Protein 1WEQ (pdb70)

InterPro domains:
  IPR001841 Zinc finger, RING-type [PS50089] (160-208)
  IPR001965 Zinc finger, PHD-type [SM00249] (97-145)
  IPR001965 Zinc finger, PHD-type [SM00249] (252-301)
  IPR011011 Zinc finger, FYVE/PHD-type [SSF57903] (225-306)
  IPR013083 Zinc finger, RING/FYVE/PHD-type [G3DSA:3.30.40.10] (27-147)
  IPR013083 Zinc finger, RING/FYVE/PHD-type [G3DSA:3.30.40.10] (225-307)
  IPR034732 Extended PHD (ePHD) domain [PS51805] (30-145)
  IPR042013 PHF7/G2E3, ePHD domain [cd15669] (33-144)
  IPR051188 PHD-type Zinc Finger Domain-Containing Protein [PTHR12420] (28-289)
  IPR059102 PHF7/G2E3-like, PHD zinc finger domain [PF26054] (242-300)

GO terms:
  GO:0140851 histone H3K14 ubiquitin ligase activity (F, IMP)
  GO:0061630 ubiquitin protein ligase activity (F, EXP)
  GO:0090291 negative regulation of osteoclast proliferation (P, IMP)

Nearest PDB structures (foldseek):
  1weq-assembly1_A  TM=7.789E-01  e=1.726E-14  Mus musculus
  8jwj-assembly2_C  TM=7.517E-01  e=1.426E-09  Mus musculus
  8jwu-assembly2_B  TM=7.654E-01  e=4.695E-09  Mus musculus
  8jwj-assembly1_A  TM=7.354E-01  e=1.985E-09  Mus musculus
  8jwu-assembly3_C  TM=7.640E-01  e=2.015E-08  Mus musculus

Organism: Mus musculus (NCBI:txid10090)

Structure (mmCIF, N/CA/C/O backbone):
data_1WEQ
#
_entry.id   1WEQ
#
loop_
_entity.id
_entity.type
_entity.pdbx_description
1 polymer 'PHD finger protein 7'
2 non-polymer 'ZINC ION'
#
loop_
_atom_site.group_PDB
_atom_site.id
_atom_site.type_symbol
_atom_site.label_atom_id
_atom_site.label_alt_id
_atom_site.label_comp_id
_atom_site.label_asym_id
_atom_site.label_entity_id
_atom_site.label_seq_id
_atom_site.pdbx_PDB_ins_code
_atom_site.Cartn_x
_atom_site.Cartn_y
_atom_site.Cartn_z
_atom_site.occupancy
_atom_site.B_iso_or_equiv
_atom_site.auth_seq_id
_atom_site.auth_comp_id
_atom_site.auth_asym_id
_atom_site.auth_atom_id
_atom_site.pdbx_PDB_model_num
ATOM 1 N N . GLY A 1 1 ? -32.314 -28.722 7.242 1.00 0.00 1 GLY A N 1
ATOM 2 C CA . GLY A 1 1 ? -31.931 -27.767 6.218 1.00 0.00 1 GLY A CA 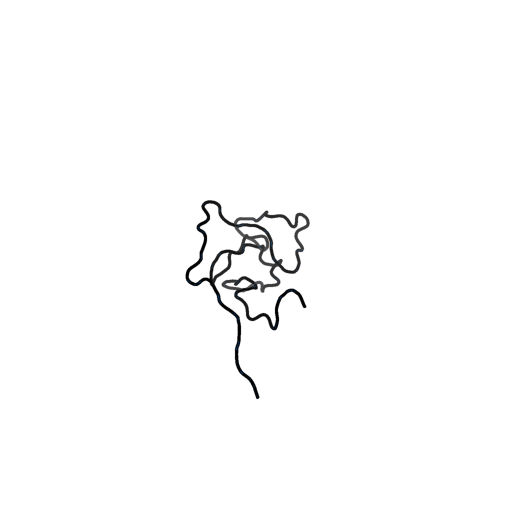1
ATOM 3 C C . GLY A 1 1 ? -32.510 -26.389 6.466 1.00 0.00 1 GLY A C 1
ATOM 4 O O . GLY A 1 1 ? -33.572 -26.254 7.074 1.00 0.00 1 GLY A O 1
ATOM 8 N N . SER A 1 2 ? -31.811 -25.361 5.994 1.00 0.00 2 SER A N 1
ATOM 9 C CA . SER A 1 2 ? -32.259 -23.985 6.173 1.00 0.00 2 SER A CA 1
ATOM 10 C C . SER A 1 2 ? -31.639 -23.071 5.120 1.00 0.00 2 SER A C 1
ATOM 11 O O . SER A 1 2 ? -30.667 -23.437 4.459 1.00 0.00 2 SER A O 1
ATOM 19 N N . SER A 1 3 ? -32.210 -21.880 4.970 1.00 0.00 3 SER A N 1
ATOM 20 C CA . SER A 1 3 ? -31.717 -20.914 3.995 1.00 0.00 3 SER A CA 1
ATOM 21 C C . SER A 1 3 ? -31.990 -19.486 4.460 1.00 0.00 3 SER A C 1
ATOM 22 O O . SER A 1 3 ? -32.956 -19.229 5.177 1.00 0.00 3 SER A O 1
ATOM 30 N N . GLY A 1 4 ? -31.130 -18.561 4.045 1.00 0.00 4 GLY A N 1
ATOM 31 C CA . GLY A 1 4 ? -31.295 -17.171 4.427 1.00 0.00 4 GLY A CA 1
ATOM 32 C C . GLY A 1 4 ? -29.976 -16.502 4.764 1.00 0.00 4 GLY A C 1
ATOM 33 O O . GLY A 1 4 ? -29.358 -16.812 5.783 1.00 0.00 4 GLY A O 1
ATOM 37 N N . SER A 1 5 ? -29.544 -15.584 3.906 1.00 0.00 5 SER A N 1
ATOM 38 C CA . SER A 1 5 ? -28.288 -14.874 4.115 1.00 0.00 5 SER A CA 1
ATOM 39 C C . SER A 1 5 ? -28.524 -13.370 4.217 1.00 0.00 5 SER A C 1
ATOM 40 O O . SER A 1 5 ? -29.513 -12.850 3.701 1.00 0.00 5 SER A O 1
ATOM 48 N N . SER A 1 6 ? -27.608 -12.677 4.886 1.00 0.00 6 SER A N 1
ATOM 49 C CA . SER A 1 6 ? -27.718 -11.233 5.059 1.00 0.00 6 SER A CA 1
ATOM 50 C C . SER A 1 6 ? -26.396 -10.545 4.733 1.00 0.00 6 SER A C 1
ATOM 51 O O . SER A 1 6 ? -25.449 -10.590 5.517 1.00 0.00 6 SER A O 1
ATOM 59 N N . GLY A 1 7 ? -26.340 -9.908 3.567 1.00 0.00 7 GLY A N 1
ATOM 60 C CA . GLY A 1 7 ? -25.130 -9.219 3.155 1.00 0.00 7 GLY A CA 1
ATOM 61 C C . GLY A 1 7 ? -25.340 -8.370 1.918 1.00 0.00 7 GLY A C 1
ATOM 62 O O . GLY A 1 7 ? -25.566 -8.895 0.828 1.00 0.00 7 GLY A O 1
ATOM 66 N N . GLU A 1 8 ? -25.266 -7.053 2.086 1.00 0.00 8 GLU A N 1
ATOM 67 C CA . GLU A 1 8 ? -25.452 -6.130 0.973 1.00 0.00 8 GLU A CA 1
ATOM 68 C C . GLU A 1 8 ? -24.267 -5.176 0.853 1.00 0.00 8 GLU A C 1
ATOM 69 O O . GLU A 1 8 ? -23.437 -5.083 1.758 1.00 0.00 8 GLU A O 1
ATOM 81 N N . LEU A 1 9 ? -24.195 -4.470 -0.269 1.00 0.00 9 LEU A N 1
ATOM 82 C CA . LEU A 1 9 ? -23.111 -3.523 -0.509 1.00 0.00 9 LEU A CA 1
ATOM 83 C C . LEU A 1 9 ? -23.627 -2.271 -1.212 1.00 0.00 9 LEU A C 1
ATOM 84 O O . LEU A 1 9 ? -24.731 -2.264 -1.755 1.00 0.00 9 LEU A O 1
ATOM 100 N N . GLU A 1 10 ? -22.819 -1.216 -1.200 1.00 0.00 10 GLU A N 1
ATOM 101 C CA . GLU A 1 10 ? -23.195 0.040 -1.838 1.00 0.00 10 GLU A CA 1
ATOM 102 C C . GLU A 1 10 ? -22.485 0.203 -3.179 1.00 0.00 10 GLU A C 1
ATOM 103 O O . GLU A 1 10 ? -21.335 0.637 -3.253 1.00 0.00 10 GLU A O 1
ATOM 115 N N . PRO A 1 11 ? -23.186 -0.155 -4.265 1.00 0.00 11 PRO A N 1
ATOM 116 C CA . PRO A 1 11 ? -22.644 -0.058 -5.624 1.00 0.00 11 PRO A CA 1
ATOM 117 C C . PRO A 1 11 ? -22.483 1.387 -6.083 1.00 0.00 11 PRO A C 1
ATOM 118 O O . PRO A 1 11 ? -23.267 2.258 -5.708 1.00 0.00 11 PRO A O 1
ATOM 129 N N . GLY A 1 12 ? -21.462 1.635 -6.897 1.00 0.00 12 GLY A N 1
ATOM 130 C CA . GLY A 1 12 ? -21.218 2.976 -7.394 1.00 0.00 12 GLY A CA 1
ATOM 131 C C . GLY A 1 12 ? -21.108 3.997 -6.278 1.00 0.00 12 GLY A C 1
ATOM 132 O O . GLY A 1 12 ? -21.749 5.046 -6.323 1.00 0.00 12 GLY A O 1
ATOM 136 N N . ALA A 1 13 ? -20.294 3.687 -5.274 1.00 0.00 13 ALA A N 1
ATOM 137 C CA . ALA A 1 13 ? -20.102 4.586 -4.142 1.00 0.00 13 ALA A CA 1
ATOM 138 C C . ALA A 1 13 ? -18.658 5.067 -4.062 1.00 0.00 13 ALA A C 1
ATOM 139 O O . ALA A 1 13 ? -17.862 4.548 -3.279 1.00 0.00 13 ALA A O 1
ATOM 146 N N . PHE A 1 14 ? -18.325 6.062 -4.878 1.00 0.00 14 PHE A N 1
ATOM 147 C CA . PHE A 1 14 ? -16.975 6.613 -4.901 1.00 0.00 14 PHE A CA 1
ATOM 148 C C . PHE A 1 14 ? -16.975 8.072 -4.453 1.00 0.00 14 PHE A C 1
ATOM 149 O O . PHE A 1 14 ? -17.020 8.985 -5.277 1.00 0.00 14 PHE A O 1
ATOM 166 N N . SER A 1 15 ? -16.925 8.282 -3.141 1.00 0.00 15 SER A N 1
ATOM 167 C CA . SER A 1 15 ? -16.924 9.629 -2.583 1.00 0.00 15 SER A CA 1
ATOM 168 C C . SER A 1 15 ? -15.820 10.476 -3.209 1.00 0.00 15 SER A C 1
ATOM 169 O O . SER A 1 15 ? -14.635 10.220 -3.001 1.00 0.00 15 SER A O 1
ATOM 177 N N . GLU A 1 16 ? -16.221 11.485 -3.976 1.00 0.00 16 GLU A N 1
ATOM 178 C CA . GLU A 1 16 ? -15.265 12.370 -4.633 1.00 0.00 16 GLU A CA 1
ATOM 179 C C . GLU A 1 16 ? -14.273 12.943 -3.626 1.00 0.00 16 GLU A C 1
ATOM 180 O O . GLU A 1 16 ? -14.595 13.119 -2.450 1.00 0.00 16 GLU A O 1
ATOM 192 N N . LEU A 1 17 ? -13.064 13.233 -4.095 1.00 0.00 17 LEU A N 1
ATOM 193 C CA . LEU A 1 17 ? -12.023 13.786 -3.237 1.00 0.00 17 LEU A CA 1
ATOM 194 C C . LEU A 1 17 ? -11.221 14.854 -3.973 1.00 0.00 17 LEU A C 1
ATOM 195 O O . LEU A 1 17 ? -10.469 14.552 -4.900 1.00 0.00 17 LEU A O 1
ATOM 211 N N . TYR A 1 18 ? -11.383 16.104 -3.553 1.00 0.00 18 TYR A N 1
ATOM 212 C CA . TYR A 1 18 ? -10.674 17.217 -4.172 1.00 0.00 18 TYR A CA 1
ATOM 213 C C . TYR A 1 18 ? -9.164 17.033 -4.057 1.00 0.00 18 TYR A C 1
ATOM 214 O O . TYR A 1 18 ? -8.446 17.071 -5.056 1.00 0.00 18 TYR A O 1
ATOM 232 N N . GLN A 1 19 ? -8.691 16.834 -2.831 1.00 0.00 19 GLN A N 1
ATOM 233 C CA . GLN A 1 19 ? -7.267 16.644 -2.585 1.00 0.00 19 GLN A CA 1
ATOM 234 C C . GLN A 1 19 ? -6.839 15.221 -2.930 1.00 0.00 19 GLN A C 1
ATOM 235 O O . GLN A 1 19 ? -7.598 14.271 -2.739 1.00 0.00 19 GLN A O 1
ATOM 249 N N . ARG A 1 20 ? -5.620 15.082 -3.440 1.00 0.00 20 ARG A N 1
ATOM 250 C CA . ARG A 1 20 ? -5.092 13.775 -3.813 1.00 0.00 20 ARG A CA 1
ATOM 251 C C . ARG A 1 20 ? -4.695 12.975 -2.576 1.00 0.00 20 ARG A C 1
ATOM 252 O O . ARG A 1 20 ? -4.001 13.481 -1.694 1.00 0.00 20 ARG A O 1
ATOM 273 N N . TYR A 1 21 ? -5.140 11.725 -2.519 1.00 0.00 21 TYR A N 1
ATOM 274 C CA . TYR A 1 21 ? -4.834 10.856 -1.388 1.00 0.00 21 TYR A CA 1
ATOM 275 C C . TYR A 1 21 ? -3.400 10.343 -1.469 1.00 0.00 21 TYR A C 1
ATOM 276 O O . TYR A 1 21 ? -3.075 9.503 -2.309 1.00 0.00 21 TYR A O 1
ATOM 294 N N . ARG A 1 22 ? -2.545 10.853 -0.588 1.00 0.00 22 ARG A N 1
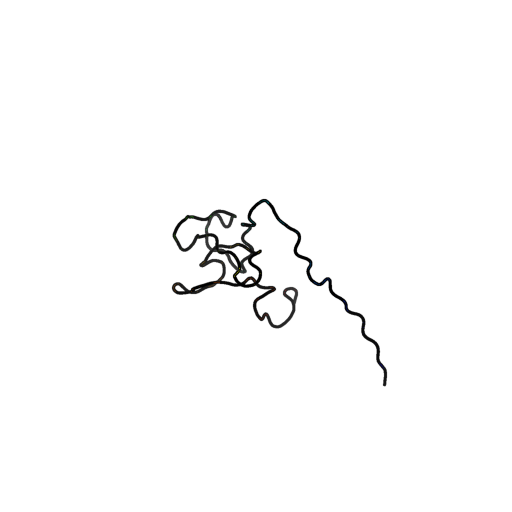ATOM 295 C CA . ARG A 1 22 ? -1.145 10.448 -0.558 1.00 0.00 22 ARG A CA 1
ATOM 296 C C . ARG A 1 22 ? -0.735 10.011 0.845 1.00 0.00 22 ARG A C 1
ATOM 297 O O . ARG A 1 22 ? 0.248 10.505 1.398 1.00 0.00 22 ARG A O 1
ATOM 318 N N . HIS A 1 23 ? -1.496 9.082 1.416 1.00 0.00 23 HIS A N 1
ATOM 319 C CA . HIS A 1 23 ? -1.212 8.579 2.755 1.00 0.00 23 HIS A CA 1
ATOM 320 C C . HIS A 1 23 ? -0.678 7.151 2.696 1.00 0.00 23 HIS A C 1
ATOM 321 O O . HIS A 1 23 ? -1.414 6.213 2.387 1.00 0.00 23 HIS A O 1
ATOM 336 N N . CYS A 1 24 ? 0.608 6.992 2.994 1.00 0.00 24 CYS A N 1
ATOM 337 C CA . CYS A 1 24 ? 1.241 5.679 2.974 1.00 0.00 24 CYS A CA 1
ATOM 338 C C . CYS A 1 24 ? 0.371 4.644 3.683 1.00 0.00 24 CYS A C 1
ATOM 339 O O . CYS A 1 24 ? 0.129 4.741 4.886 1.00 0.00 24 CYS A O 1
ATOM 346 N N . ASP A 1 25 ? -0.095 3.655 2.928 1.00 0.00 25 ASP A N 1
ATOM 347 C CA . ASP A 1 25 ? -0.936 2.602 3.483 1.00 0.00 25 ASP A CA 1
ATOM 348 C C . ASP A 1 25 ? -0.364 1.224 3.163 1.00 0.00 25 ASP A C 1
ATOM 349 O O . ASP A 1 25 ? -1.060 0.214 3.261 1.00 0.00 25 ASP A O 1
ATOM 358 N N . ALA A 1 26 ? 0.908 1.192 2.779 1.00 0.00 26 ALA A N 1
ATOM 359 C CA . ALA A 1 26 ? 1.574 -0.061 2.446 1.00 0.00 26 ALA A CA 1
ATOM 360 C C . ALA A 1 26 ? 1.738 -0.941 3.680 1.00 0.00 26 ALA A C 1
ATOM 361 O O . ALA A 1 26 ? 1.531 -0.507 4.814 1.00 0.00 26 ALA A O 1
ATOM 368 N N . PRO A 1 27 ? 2.118 -2.208 3.459 1.00 0.00 27 PRO A N 1
ATOM 369 C CA . PRO A 1 27 ? 2.318 -3.175 4.542 1.00 0.00 27 PRO A CA 1
ATOM 370 C C . PRO A 1 27 ? 3.544 -2.853 5.388 1.00 0.00 27 PRO A C 1
ATOM 371 O O . PRO A 1 27 ? 3.493 -2.905 6.618 1.00 0.00 27 PRO A O 1
ATOM 382 N N . ILE A 1 28 ? 4.645 -2.519 4.723 1.00 0.00 28 ILE A N 1
ATOM 383 C CA . ILE A 1 28 ? 5.884 -2.186 5.416 1.00 0.00 28 ILE A CA 1
ATOM 384 C C . ILE A 1 28 ? 6.569 -0.986 4.771 1.00 0.00 28 ILE A C 1
ATOM 385 O O . ILE A 1 28 ? 6.605 -0.862 3.547 1.00 0.00 28 ILE A O 1
ATOM 401 N N . CYS A 1 29 ? 7.114 -0.105 5.603 1.00 0.00 29 CYS A N 1
ATOM 402 C CA . CYS A 1 29 ? 7.801 1.085 5.116 1.00 0.00 29 CYS A CA 1
ATOM 403 C C . CYS A 1 29 ? 9.281 1.049 5.485 1.00 0.00 29 CYS A C 1
ATOM 404 O O . CYS A 1 29 ? 9.654 0.567 6.556 1.00 0.00 29 CYS A O 1
ATOM 411 N N . LEU A 1 30 ? 10.120 1.562 4.592 1.00 0.00 30 LEU A N 1
ATOM 412 C CA . LEU A 1 30 ? 11.560 1.590 4.823 1.00 0.00 30 LEU A CA 1
ATOM 413 C C . LEU A 1 30 ? 12.064 3.024 4.948 1.00 0.00 30 LEU A C 1
ATOM 414 O O . LEU A 1 30 ? 13.040 3.291 5.649 1.00 0.00 30 LEU A O 1
ATOM 430 N N . TYR A 1 31 ? 11.391 3.943 4.265 1.00 0.00 31 TYR A N 1
ATOM 431 C CA . TYR A 1 31 ? 11.771 5.351 4.299 1.00 0.00 31 TYR A CA 1
ATOM 432 C C . TYR A 1 31 ? 11.789 5.875 5.732 1.00 0.00 31 TYR A C 1
ATOM 433 O O . TYR A 1 31 ? 10.756 5.927 6.398 1.00 0.00 31 TYR A O 1
ATOM 451 N N . GLU A 1 32 ? 12.972 6.264 6.198 1.00 0.00 32 GLU A N 1
ATOM 452 C CA . GLU A 1 32 ? 13.125 6.785 7.551 1.00 0.00 32 GLU A CA 1
ATOM 453 C C . GLU A 1 32 ? 11.935 7.659 7.936 1.00 0.00 32 GLU A C 1
ATOM 454 O O . GLU A 1 32 ? 11.409 7.555 9.044 1.00 0.00 32 GLU A O 1
ATOM 466 N N . GLN A 1 33 ? 11.517 8.520 7.013 1.00 0.00 33 GLN A N 1
ATOM 467 C CA . GLN A 1 33 ? 10.390 9.412 7.256 1.00 0.00 33 GLN A CA 1
ATOM 468 C C . GLN A 1 33 ? 9.091 8.625 7.389 1.00 0.00 33 GLN A C 1
ATOM 469 O O . GLN A 1 33 ? 8.256 8.925 8.242 1.00 0.00 33 GLN A O 1
ATOM 483 N N . GLY A 1 34 ? 8.926 7.616 6.539 1.00 0.00 34 GLY A N 1
ATOM 484 C CA . GLY A 1 34 ? 7.726 6.801 6.579 1.00 0.00 34 GLY A CA 1
ATOM 485 C C . GLY A 1 34 ? 6.461 7.635 6.631 1.00 0.00 34 GLY A C 1
ATOM 486 O O . GLY A 1 34 ? 5.458 7.217 7.209 1.00 0.00 34 GLY A O 1
ATOM 490 N N . ARG A 1 35 ? 6.509 8.818 6.027 1.00 0.00 35 ARG A N 1
ATOM 491 C CA . ARG A 1 35 ? 5.359 9.714 6.011 1.00 0.00 35 ARG A CA 1
ATOM 492 C C . ARG A 1 35 ? 4.815 9.874 4.594 1.00 0.00 35 ARG A C 1
ATOM 493 O O . ARG A 1 35 ? 5.269 9.206 3.665 1.00 0.00 35 ARG A O 1
ATOM 514 N N . ASP A 1 36 ? 3.841 10.764 4.437 1.00 0.00 36 ASP A N 1
ATOM 515 C CA . ASP A 1 36 ? 3.236 11.013 3.133 1.00 0.00 36 ASP A CA 1
ATOM 516 C C . ASP A 1 36 ? 4.148 11.875 2.267 1.00 0.00 36 ASP A C 1
ATOM 517 O O . ASP A 1 36 ? 3.700 12.835 1.640 1.00 0.00 36 ASP A O 1
ATOM 526 N N . SER A 1 37 ? 5.430 11.526 2.236 1.00 0.00 37 SER A N 1
ATOM 527 C CA . SER A 1 37 ? 6.407 12.271 1.450 1.00 0.00 37 SER A CA 1
ATOM 528 C C . SER A 1 37 ? 6.943 11.421 0.302 1.00 0.00 37 SER A C 1
ATOM 529 O O . SER A 1 37 ? 7.294 10.256 0.489 1.00 0.00 37 SER A O 1
ATOM 537 N N . PHE A 1 38 ? 7.002 12.012 -0.886 1.00 0.00 38 PHE A N 1
ATOM 538 C CA . PHE A 1 38 ? 7.494 11.310 -2.066 1.00 0.00 38 PHE A CA 1
ATOM 539 C C . PHE A 1 38 ? 8.156 12.281 -3.040 1.00 0.00 38 PHE A C 1
ATOM 540 O O . PHE A 1 38 ? 7.954 13.491 -2.959 1.00 0.00 38 PHE A O 1
ATOM 557 N N . GLU A 1 39 ? 8.949 11.738 -3.959 1.00 0.00 39 GLU A N 1
ATOM 558 C CA . GLU A 1 39 ? 9.642 12.556 -4.947 1.00 0.00 39 GLU A CA 1
ATOM 559 C C . GLU A 1 39 ? 8.999 12.408 -6.323 1.00 0.00 39 GLU A C 1
ATOM 560 O O . GLU A 1 39 ? 8.067 11.625 -6.504 1.00 0.00 39 GLU A O 1
ATOM 572 N N . ASP A 1 40 ? 9.504 13.167 -7.290 1.00 0.00 40 ASP A N 1
ATOM 573 C CA . ASP A 1 40 ? 8.981 13.121 -8.650 1.00 0.00 40 ASP A CA 1
ATOM 574 C C . ASP A 1 40 ? 9.482 11.880 -9.384 1.00 0.00 40 ASP A C 1
ATOM 575 O O . ASP A 1 40 ? 8.780 11.321 -10.226 1.00 0.00 40 ASP A O 1
ATOM 584 N N . GLU A 1 41 ? 10.699 11.457 -9.058 1.00 0.00 41 GLU A N 1
ATOM 585 C CA . GLU A 1 41 ? 11.293 10.284 -9.687 1.00 0.00 41 GLU A CA 1
ATOM 586 C C . GLU A 1 41 ? 12.170 9.521 -8.698 1.00 0.00 41 GLU A C 1
ATOM 587 O O . GLU A 1 41 ? 13.132 10.065 -8.158 1.00 0.00 41 GLU A O 1
ATOM 599 N N . GLY A 1 42 ? 11.830 8.257 -8.467 1.00 0.00 42 GLY A N 1
ATOM 600 C CA . GLY A 1 42 ? 12.595 7.440 -7.543 1.00 0.00 42 GLY A CA 1
ATOM 601 C C . GLY A 1 42 ? 11.734 6.424 -6.819 1.00 0.00 42 GLY A C 1
ATOM 602 O O . GLY A 1 42 ? 10.507 6.458 -6.914 1.00 0.00 42 GLY A O 1
ATOM 606 N N . ARG A 1 43 ? 12.378 5.515 -6.093 1.00 0.00 43 ARG A N 1
ATOM 607 C CA . ARG A 1 43 ? 11.664 4.483 -5.352 1.00 0.00 43 ARG A CA 1
ATOM 608 C C . ARG A 1 43 ? 10.648 5.103 -4.397 1.00 0.00 43 ARG A C 1
ATOM 609 O O . ARG A 1 43 ? 9.591 4.528 -4.141 1.00 0.00 43 ARG A O 1
ATOM 630 N N . TRP A 1 44 ? 10.977 6.279 -3.875 1.00 0.00 44 TRP A N 1
ATOM 631 C CA . TRP A 1 44 ? 10.094 6.978 -2.948 1.00 0.00 44 TRP A CA 1
ATOM 632 C C . TRP A 1 44 ? 9.093 7.848 -3.701 1.00 0.00 44 TRP A C 1
ATOM 633 O O . TRP A 1 44 ? 8.785 8.962 -3.278 1.00 0.00 44 TRP A O 1
ATOM 654 N N . ARG A 1 45 ? 8.590 7.332 -4.817 1.00 0.00 45 ARG A N 1
ATOM 655 C CA . ARG A 1 45 ? 7.624 8.064 -5.629 1.00 0.00 45 ARG A CA 1
ATOM 656 C C . ARG A 1 45 ? 6.197 7.645 -5.285 1.00 0.00 45 ARG A C 1
ATOM 657 O O . ARG A 1 45 ? 5.873 6.457 -5.275 1.00 0.00 45 ARG A O 1
ATOM 678 N N . LEU A 1 46 ? 5.350 8.629 -5.004 1.00 0.00 46 LEU A N 1
ATOM 679 C CA . LEU A 1 46 ? 3.958 8.364 -4.659 1.00 0.00 46 LEU A CA 1
ATOM 680 C C . LEU A 1 46 ? 3.261 7.583 -5.768 1.00 0.00 46 LEU A C 1
ATOM 681 O O . LEU A 1 46 ? 3.076 8.089 -6.875 1.00 0.00 46 LEU A O 1
ATOM 697 N N . ILE A 1 47 ? 2.875 6.348 -5.463 1.00 0.00 47 ILE A N 1
ATOM 698 C CA . ILE A 1 47 ? 2.196 5.499 -6.434 1.00 0.00 47 ILE A CA 1
ATOM 699 C C . ILE A 1 47 ? 0.726 5.316 -6.071 1.00 0.00 47 ILE A C 1
ATOM 700 O O . ILE A 1 47 ? 0.396 4.929 -4.949 1.00 0.00 47 ILE A O 1
ATOM 716 N N . LEU A 1 48 ? -0.152 5.596 -7.027 1.00 0.00 48 LEU A N 1
ATOM 717 C CA . LEU A 1 48 ? -1.589 5.461 -6.810 1.00 0.00 48 LEU A CA 1
ATOM 718 C C . LEU A 1 48 ? -2.121 4.190 -7.463 1.00 0.00 48 LEU A C 1
ATOM 719 O O . LEU A 1 48 ? -1.704 3.822 -8.562 1.00 0.00 48 LEU A O 1
ATOM 735 N N . CYS A 1 49 ? -3.047 3.523 -6.782 1.00 0.00 49 CYS A N 1
ATOM 736 C CA . CYS A 1 49 ? -3.638 2.294 -7.295 1.00 0.00 49 CYS A CA 1
ATOM 737 C C . CYS A 1 49 ? -3.994 2.437 -8.772 1.00 0.00 49 CYS A C 1
ATOM 738 O O . CYS A 1 49 ? -4.195 3.546 -9.268 1.00 0.00 49 CYS A O 1
ATOM 745 N N . ALA A 1 50 ? -4.070 1.308 -9.469 1.00 0.00 50 ALA A N 1
ATOM 746 C CA . ALA A 1 50 ? -4.404 1.307 -10.888 1.00 0.00 50 ALA A CA 1
ATOM 747 C C . ALA A 1 50 ? -5.877 0.976 -11.105 1.00 0.00 50 ALA A C 1
ATOM 748 O O . ALA A 1 50 ? -6.538 1.568 -11.960 1.00 0.00 50 ALA A O 1
ATOM 755 N N . THR A 1 51 ? -6.386 0.026 -10.328 1.00 0.00 51 THR A N 1
ATOM 756 C CA . THR A 1 51 ? -7.780 -0.385 -10.436 1.00 0.00 51 THR A CA 1
ATOM 757 C C . THR A 1 51 ? -8.721 0.779 -10.147 1.00 0.00 51 THR A C 1
ATOM 758 O O . THR A 1 51 ? -9.342 1.329 -11.057 1.00 0.00 51 THR A O 1
ATOM 769 N N . CYS A 1 52 ? -8.821 1.151 -8.875 1.00 0.00 52 CYS A N 1
ATOM 770 C CA . CYS A 1 52 ? -9.686 2.250 -8.466 1.00 0.00 52 CYS A CA 1
ATOM 771 C C . CYS A 1 52 ? -8.916 3.568 -8.441 1.00 0.00 52 CYS A C 1
ATOM 772 O O . CYS A 1 52 ? -9.466 4.626 -8.744 1.00 0.00 52 CYS A O 1
ATOM 779 N N . GLY A 1 53 ? -7.640 3.494 -8.077 1.00 0.00 53 GLY A N 1
ATOM 780 C CA . GLY A 1 53 ? -6.815 4.687 -8.019 1.00 0.00 53 GLY A CA 1
ATOM 781 C C . GLY A 1 53 ? -7.179 5.588 -6.856 1.00 0.00 53 GLY A C 1
ATOM 782 O O . GLY A 1 53 ? -7.407 6.784 -7.036 1.00 0.00 53 GLY A O 1
ATOM 786 N N . SER A 1 54 ? -7.236 5.013 -5.659 1.00 0.00 54 SER A N 1
ATOM 787 C CA . SER A 1 54 ? -7.581 5.771 -4.462 1.00 0.00 54 SER A CA 1
ATOM 788 C C . SER A 1 54 ? -6.430 5.760 -3.461 1.00 0.00 54 SER A C 1
ATOM 789 O O . SER A 1 54 ? -6.068 6.796 -2.902 1.00 0.00 54 SER A O 1
ATOM 797 N N . HIS A 1 55 ? -5.857 4.581 -3.241 1.00 0.00 55 HIS A N 1
ATOM 798 C CA . HIS A 1 55 ? -4.745 4.434 -2.308 1.00 0.00 55 HIS A CA 1
ATOM 799 C C . HIS A 1 55 ? -3.477 5.069 -2.869 1.00 0.00 55 HIS A C 1
ATOM 800 O O . HIS A 1 55 ? -3.333 5.225 -4.081 1.00 0.00 55 HIS A O 1
ATOM 815 N N . GLY A 1 56 ? -2.559 5.434 -1.979 1.00 0.00 56 GLY A N 1
ATOM 816 C CA . GLY A 1 56 ? -1.315 6.048 -2.405 1.00 0.00 56 GLY A CA 1
ATOM 817 C C . GLY A 1 56 ? -0.175 5.777 -1.444 1.00 0.00 56 GLY A C 1
ATOM 818 O O . GLY A 1 56 ? -0.242 6.144 -0.270 1.00 0.00 56 GLY A O 1
ATOM 822 N N . THR A 1 57 ? 0.875 5.131 -1.941 1.00 0.00 57 THR A N 1
ATOM 823 C CA . THR A 1 57 ? 2.033 4.809 -1.117 1.00 0.00 57 THR A CA 1
ATOM 824 C C . THR A 1 57 ? 3.305 4.748 -1.956 1.00 0.00 57 THR A C 1
ATOM 825 O O . THR A 1 57 ? 3.251 4.776 -3.186 1.00 0.00 57 THR A O 1
ATOM 836 N N . HIS A 1 58 ? 4.449 4.664 -1.283 1.00 0.00 58 HIS A N 1
ATOM 837 C CA . HIS A 1 58 ? 5.735 4.598 -1.968 1.00 0.00 58 HIS A CA 1
ATOM 838 C C . HIS A 1 58 ? 5.795 3.389 -2.896 1.00 0.00 58 HIS A C 1
ATOM 839 O O . HIS A 1 58 ? 4.820 2.649 -3.030 1.00 0.00 58 HIS A O 1
ATOM 853 N N . ARG A 1 59 ? 6.944 3.196 -3.535 1.00 0.00 59 ARG A N 1
ATOM 854 C CA . ARG A 1 59 ? 7.130 2.078 -4.452 1.00 0.00 59 ARG A CA 1
ATOM 855 C C . ARG A 1 59 ? 7.651 0.849 -3.713 1.00 0.00 59 ARG A C 1
ATOM 856 O O . ARG A 1 59 ? 6.984 -0.184 -3.658 1.00 0.00 59 ARG A O 1
ATOM 877 N N . ASP A 1 60 ? 8.847 0.969 -3.147 1.00 0.00 60 ASP A N 1
ATOM 878 C CA . ASP A 1 60 ? 9.458 -0.131 -2.411 1.00 0.00 60 ASP A CA 1
ATOM 879 C C . ASP A 1 60 ? 8.663 -0.448 -1.148 1.00 0.00 60 ASP A C 1
ATOM 880 O O . ASP A 1 60 ? 8.729 -1.560 -0.623 1.00 0.00 60 ASP A O 1
ATOM 889 N N . CYS A 1 61 ? 7.911 0.535 -0.666 1.00 0.00 61 CYS A N 1
ATOM 890 C CA . CYS A 1 61 ? 7.103 0.363 0.536 1.00 0.00 61 CYS A CA 1
ATOM 891 C C . CYS A 1 61 ? 5.979 -0.641 0.295 1.00 0.00 61 CYS A C 1
ATOM 892 O O . CYS A 1 61 ? 5.635 -1.426 1.179 1.00 0.00 61 CYS A O 1
ATOM 899 N N . SER A 1 62 ? 5.411 -0.608 -0.906 1.00 0.00 62 SER A N 1
ATOM 900 C CA . SER A 1 62 ? 4.324 -1.512 -1.262 1.00 0.00 62 SER A CA 1
ATOM 901 C C . SER A 1 62 ? 4.863 -2.887 -1.644 1.00 0.00 62 SER A C 1
ATOM 902 O O . SER A 1 62 ? 4.153 -3.702 -2.233 1.00 0.00 62 SER A O 1
ATOM 910 N N . SER A 1 63 ? 6.123 -3.137 -1.305 1.00 0.00 63 SER A N 1
ATOM 911 C CA . SER A 1 63 ? 6.760 -4.411 -1.615 1.00 0.00 63 SER A CA 1
ATOM 912 C C . SER A 1 63 ? 6.572 -4.768 -3.086 1.00 0.00 63 SER A C 1
ATOM 913 O O . SER A 1 63 ? 6.093 -5.854 -3.418 1.00 0.00 63 SER A O 1
ATOM 921 N N . LEU A 1 64 ? 6.953 -3.848 -3.965 1.00 0.00 64 LEU A N 1
ATOM 922 C CA . LEU A 1 64 ? 6.827 -4.064 -5.403 1.00 0.00 64 LEU A CA 1
ATOM 923 C C . LEU A 1 64 ? 8.184 -4.366 -6.029 1.00 0.00 64 LEU A C 1
ATOM 924 O O . LEU A 1 64 ? 9.191 -4.475 -5.329 1.00 0.00 64 LEU A O 1
ATOM 940 N N . ARG A 1 65 ? 8.204 -4.497 -7.351 1.00 0.00 65 ARG A N 1
ATOM 941 C CA . ARG A 1 65 ? 9.438 -4.785 -8.072 1.00 0.00 65 ARG A CA 1
ATOM 942 C C . ARG A 1 65 ? 9.997 -3.522 -8.721 1.00 0.00 65 ARG A C 1
ATOM 943 O O . ARG A 1 65 ? 9.277 -2.557 -8.980 1.00 0.00 65 ARG A O 1
ATOM 964 N N . PRO A 1 66 ? 11.311 -3.525 -8.989 1.00 0.00 66 PRO A N 1
ATOM 965 C CA . PRO A 1 66 ? 11.995 -2.387 -9.611 1.00 0.00 66 PRO A CA 1
ATOM 966 C C . PRO A 1 66 ? 11.597 -2.199 -11.071 1.00 0.00 66 PRO A C 1
ATOM 967 O O . PRO A 1 66 ? 12.012 -1.239 -11.718 1.00 0.00 66 PRO A O 1
ATOM 978 N N . ASN A 1 67 ? 10.791 -3.123 -11.584 1.00 0.00 67 ASN A N 1
ATOM 979 C CA . ASN A 1 67 ? 10.337 -3.058 -12.968 1.00 0.00 67 ASN A CA 1
ATOM 980 C C . ASN A 1 67 ? 8.828 -3.260 -13.056 1.00 0.00 67 ASN A C 1
ATOM 981 O O . ASN A 1 67 ? 8.330 -3.904 -13.980 1.00 0.00 67 ASN A O 1
ATOM 992 N N . SER A 1 68 ? 8.104 -2.705 -12.089 1.00 0.00 68 SER A N 1
ATOM 993 C CA . SER A 1 68 ? 6.652 -2.827 -12.055 1.00 0.00 68 SER A CA 1
ATOM 994 C C . SER A 1 68 ? 5.992 -1.666 -12.794 1.00 0.00 68 SER A C 1
ATOM 995 O O . SER A 1 68 ? 6.338 -0.504 -12.583 1.00 0.00 68 SER A O 1
ATOM 1003 N N . LYS A 1 69 ? 5.039 -1.991 -13.661 1.00 0.00 69 LYS A N 1
ATOM 1004 C CA . LYS A 1 69 ? 4.328 -0.977 -14.432 1.00 0.00 69 LYS A CA 1
ATOM 1005 C C . LYS A 1 69 ? 3.375 -0.186 -13.541 1.00 0.00 69 LYS A C 1
ATOM 1006 O O . LYS A 1 69 ? 3.546 1.017 -13.346 1.00 0.00 69 LYS A O 1
ATOM 1025 N N . LYS A 1 70 ? 2.371 -0.870 -13.003 1.00 0.00 70 LYS A N 1
ATOM 1026 C CA . LYS A 1 70 ? 1.391 -0.233 -12.131 1.00 0.00 70 LYS A CA 1
ATOM 1027 C C . LYS A 1 70 ? 1.140 -1.078 -10.886 1.00 0.00 70 LYS A C 1
ATOM 1028 O O . LYS A 1 70 ? 1.387 -2.284 -10.883 1.00 0.00 70 LYS A O 1
ATOM 1047 N N . TRP A 1 71 ? 0.646 -0.438 -9.832 1.00 0.00 71 TRP A N 1
ATOM 1048 C CA . TRP A 1 71 ? 0.360 -1.132 -8.582 1.00 0.00 71 TRP A CA 1
ATOM 1049 C C . TRP A 1 71 ? -1.089 -0.916 -8.159 1.00 0.00 71 TRP A C 1
ATOM 1050 O O . TRP A 1 71 ? -1.662 0.146 -8.399 1.00 0.00 71 TRP A O 1
ATOM 1071 N N . GLU A 1 72 ? -1.675 -1.929 -7.528 1.00 0.00 72 GLU A N 1
ATOM 1072 C CA . GLU A 1 72 ? -3.057 -1.848 -7.072 1.00 0.00 72 GLU A CA 1
ATOM 1073 C C . GLU A 1 72 ? -3.138 -1.978 -5.554 1.00 0.00 72 GLU A C 1
ATOM 1074 O O . GLU A 1 72 ? -2.373 -2.724 -4.942 1.00 0.00 72 GLU A O 1
ATOM 1086 N N . CYS A 1 73 ? -4.071 -1.247 -4.952 1.00 0.00 73 CYS A N 1
ATOM 1087 C CA . CYS A 1 73 ? -4.253 -1.278 -3.506 1.00 0.00 73 CYS A CA 1
ATOM 1088 C C . CYS A 1 73 ? -4.562 -2.694 -3.028 1.00 0.00 73 CYS A C 1
ATOM 1089 O O . CYS A 1 73 ? -4.687 -3.618 -3.830 1.00 0.00 73 CYS A O 1
ATOM 1096 N N . ASN A 1 74 ? -4.685 -2.855 -1.714 1.00 0.00 74 ASN A N 1
ATOM 1097 C CA . ASN A 1 74 ? -4.980 -4.157 -1.128 1.00 0.00 74 ASN A CA 1
ATOM 1098 C C . ASN A 1 74 ? -6.393 -4.608 -1.486 1.00 0.00 74 ASN A C 1
ATOM 1099 O O . ASN A 1 74 ? -6.578 -5.581 -2.215 1.00 0.00 74 ASN A O 1
ATOM 1110 N N . GLU A 1 75 ? -7.385 -3.892 -0.967 1.00 0.00 75 GLU A N 1
ATOM 1111 C CA . GLU A 1 75 ? -8.782 -4.218 -1.232 1.00 0.00 75 GLU A CA 1
ATOM 1112 C C . GLU A 1 75 ? -8.971 -4.665 -2.679 1.00 0.00 75 GLU A C 1
ATOM 1113 O O . GLU A 1 75 ? -9.836 -5.489 -2.978 1.00 0.00 75 GLU A O 1
ATOM 1125 N N . CYS A 1 76 ? -8.155 -4.116 -3.573 1.00 0.00 76 CYS A N 1
ATOM 1126 C CA . CYS A 1 76 ? -8.232 -4.455 -4.989 1.00 0.00 76 CYS A CA 1
ATOM 1127 C C . CYS A 1 76 ? -7.502 -5.765 -5.274 1.00 0.00 76 CYS A C 1
ATOM 1128 O O . CYS A 1 76 ? -8.043 -6.662 -5.921 1.00 0.00 76 CYS A O 1
ATOM 1135 N N . LEU A 1 77 ? -6.270 -5.867 -4.787 1.00 0.00 77 LEU A N 1
ATOM 1136 C CA . LEU A 1 77 ? -5.464 -7.066 -4.989 1.00 0.00 77 LEU A CA 1
ATOM 1137 C C . LEU A 1 77 ? -6.121 -8.279 -4.338 1.00 0.00 77 LEU A C 1
ATOM 1138 O O . LEU A 1 77 ? -6.824 -8.171 -3.333 1.00 0.00 77 LEU A O 1
ATOM 1154 N N . PRO A 1 78 ? -5.887 -9.464 -4.922 1.00 0.00 78 PRO A N 1
ATOM 1155 C CA . PRO A 1 78 ? -6.445 -10.721 -4.415 1.00 0.00 78 PRO A CA 1
ATOM 1156 C C . PRO A 1 78 ? -5.818 -11.140 -3.089 1.00 0.00 78 PRO A C 1
ATOM 1157 O O . PRO A 1 78 ? -4.853 -11.903 -3.062 1.00 0.00 78 PRO A O 1
ATOM 1168 N N . ALA A 1 79 ? -6.372 -10.635 -1.992 1.00 0.00 79 ALA A N 1
ATOM 1169 C CA . ALA A 1 79 ? -5.869 -10.959 -0.663 1.00 0.00 79 ALA A CA 1
ATOM 1170 C C . ALA A 1 79 ? -6.725 -12.032 0.002 1.00 0.00 79 ALA A C 1
ATOM 1171 O O . ALA A 1 79 ? -7.842 -11.763 0.443 1.00 0.00 79 ALA A O 1
ATOM 1178 N N . SER A 1 80 ? -6.194 -13.249 0.069 1.00 0.00 80 SER A N 1
ATOM 1179 C CA . SER A 1 80 ? -6.912 -14.364 0.676 1.00 0.00 80 SER A CA 1
ATOM 1180 C C . SER A 1 80 ? -7.350 -14.019 2.096 1.00 0.00 80 SER A C 1
ATOM 1181 O O . SER A 1 80 ? -6.527 -13.928 3.007 1.00 0.00 80 SER A O 1
ATOM 1189 N N . GLY A 1 81 ? -8.653 -13.827 2.277 1.00 0.00 81 GLY A N 1
ATOM 1190 C CA . GLY A 1 81 ? -9.179 -13.494 3.588 1.00 0.00 81 GLY A CA 1
ATOM 1191 C C . GLY A 1 81 ? -9.067 -12.015 3.899 1.00 0.00 81 GLY A C 1
ATOM 1192 O O . GLY A 1 81 ? -8.270 -11.291 3.301 1.00 0.00 81 GLY A O 1
ATOM 1196 N N . PRO A 1 82 ? -9.881 -11.544 4.855 1.00 0.00 82 PRO A N 1
ATOM 1197 C CA . PRO A 1 82 ? -9.890 -10.136 5.265 1.00 0.00 82 PRO A CA 1
ATOM 1198 C C . PRO A 1 82 ? -8.621 -9.743 6.015 1.00 0.00 82 PRO A C 1
ATOM 1199 O O . PRO A 1 82 ? -8.070 -10.536 6.779 1.00 0.00 82 PRO A O 1
ATOM 1210 N N . SER A 1 83 ? -8.164 -8.515 5.792 1.00 0.00 83 SER A N 1
ATOM 1211 C CA . SER A 1 83 ? -6.959 -8.018 6.445 1.00 0.00 83 SER A CA 1
ATOM 1212 C C . SER A 1 83 ? -6.899 -8.478 7.899 1.00 0.00 83 SER A C 1
ATOM 1213 O O . SER A 1 83 ? -5.897 -9.038 8.344 1.00 0.00 83 SER A O 1
ATOM 1221 N N . SER A 1 84 ? -7.980 -8.237 8.634 1.00 0.00 84 SER A N 1
ATOM 1222 C CA . SER A 1 84 ? -8.051 -8.621 10.038 1.00 0.00 84 SER A CA 1
ATOM 1223 C C . SER A 1 84 ? -8.203 -10.133 10.181 1.00 0.00 84 SER A C 1
ATOM 1224 O O . SER A 1 84 ? -9.317 -10.654 10.227 1.00 0.00 84 SER A O 1
ATOM 1232 N N . GLY A 1 85 ? -7.074 -10.832 10.249 1.00 0.00 85 GLY A N 1
ATOM 1233 C CA . GLY A 1 85 ? -7.103 -12.276 10.386 1.00 0.00 85 GLY A CA 1
ATOM 1234 C C . GLY A 1 85 ? -7.958 -12.732 11.552 1.00 0.00 85 GLY A C 1
ATOM 1235 O O . GLY A 1 85 ? -8.464 -11.887 12.289 1.00 0.00 85 GLY A O 1
ATOM 1241 N N . GLY A 1 1 ? -6.001 21.886 34.918 1.00 0.00 1 GLY A N 2
ATOM 1242 C CA . GLY A 1 1 ? -6.701 21.680 33.664 1.00 0.00 1 GLY A CA 2
ATOM 1243 C C . GLY A 1 1 ? -7.954 20.843 33.830 1.00 0.00 1 GLY A C 2
ATOM 1244 O O . GLY A 1 1 ? -8.411 20.614 34.950 1.00 0.00 1 GLY A O 2
ATOM 1248 N N . SER A 1 2 ? -8.512 20.387 32.713 1.00 0.00 2 SER A N 2
ATOM 1249 C CA . SER A 1 2 ? -9.723 19.576 32.740 1.00 0.00 2 SER A CA 2
ATOM 1250 C C . SER A 1 2 ? -9.607 18.395 31.781 1.00 0.00 2 SER A C 2
ATOM 1251 O O . SER A 1 2 ? -8.897 18.463 30.777 1.00 0.00 2 SER A O 2
ATOM 1259 N N . SER A 1 3 ? -10.311 17.312 32.097 1.00 0.00 3 SER A N 2
ATOM 1260 C CA . SER A 1 3 ? -10.285 16.114 31.266 1.00 0.00 3 SER A CA 2
ATOM 1261 C C . SER A 1 3 ? -11.234 16.255 30.080 1.00 0.00 3 SER A C 2
ATOM 1262 O O . SER A 1 3 ? -10.878 15.938 28.945 1.00 0.00 3 SER A O 2
ATOM 1270 N N . GLY A 1 4 ? -12.444 16.733 30.352 1.00 0.00 4 GLY A N 2
ATOM 1271 C CA . GLY A 1 4 ? -13.427 16.907 29.298 1.00 0.00 4 GLY A CA 2
ATOM 1272 C C . GLY A 1 4 ? -14.248 15.656 29.058 1.00 0.00 4 GLY A C 2
ATOM 1273 O O . GLY A 1 4 ? -14.094 14.659 29.763 1.00 0.00 4 GLY A O 2
ATOM 1277 N N . SER A 1 5 ? -15.125 15.708 28.060 1.00 0.00 5 SER A N 2
ATOM 1278 C CA . SER A 1 5 ? -15.978 14.572 27.733 1.00 0.00 5 SER A CA 2
ATOM 1279 C C . SER A 1 5 ? -15.355 13.725 26.627 1.00 0.00 5 SER A C 2
ATOM 1280 O O . SER A 1 5 ? -15.325 12.497 26.713 1.00 0.00 5 SER A O 2
ATOM 1288 N N . SER A 1 6 ? -14.857 14.391 25.590 1.00 0.00 6 SER A N 2
ATOM 1289 C CA . SER A 1 6 ? -14.237 13.700 24.465 1.00 0.00 6 SER A CA 2
ATOM 1290 C C . SER A 1 6 ? -15.083 12.509 24.026 1.00 0.00 6 SER A C 2
ATOM 1291 O O . SER A 1 6 ? -14.559 11.435 23.734 1.00 0.00 6 SER A O 2
ATOM 1299 N N . GLY A 1 7 ? -16.397 12.709 23.981 1.00 0.00 7 GLY A N 2
ATOM 1300 C CA . GLY A 1 7 ? -17.295 11.643 23.577 1.00 0.00 7 GLY A CA 2
ATOM 1301 C C . GLY A 1 7 ? -17.047 11.184 22.154 1.00 0.00 7 GLY A C 2
ATOM 1302 O O . GLY A 1 7 ? -16.492 11.926 21.344 1.00 0.00 7 GLY A O 2
ATOM 1306 N N . GLU A 1 8 ? -17.458 9.957 21.849 1.00 0.00 8 GLU A N 2
ATOM 1307 C CA . GLU A 1 8 ? -17.274 9.400 20.514 1.00 0.00 8 GLU A CA 2
ATOM 1308 C C . GLU A 1 8 ? -18.275 10.000 19.531 1.00 0.00 8 GLU A C 2
ATOM 1309 O O . GLU A 1 8 ? -19.315 10.526 19.931 1.00 0.00 8 GLU A O 2
ATOM 1321 N N . LEU A 1 9 ? -17.955 9.917 18.245 1.00 0.00 9 LEU A N 2
ATOM 1322 C CA . LEU A 1 9 ? -18.826 10.452 17.204 1.00 0.00 9 LEU A CA 2
ATOM 1323 C C . LEU A 1 9 ? -19.464 9.326 16.396 1.00 0.00 9 LEU A C 2
ATOM 1324 O O . LEU A 1 9 ? -18.982 8.194 16.405 1.00 0.00 9 LEU A O 2
ATOM 1340 N N . GLU A 1 10 ? -20.548 9.647 15.697 1.00 0.00 10 GLU A N 2
ATOM 1341 C CA . GLU A 1 10 ? -21.250 8.662 14.882 1.00 0.00 10 GLU A CA 2
ATOM 1342 C C . GLU A 1 10 ? -20.269 7.860 14.033 1.00 0.00 10 GLU A C 2
ATOM 1343 O O . GLU A 1 10 ? -19.489 8.409 13.254 1.00 0.00 10 GLU A O 2
ATOM 1355 N N . PRO A 1 11 ? -20.306 6.527 14.185 1.00 0.00 11 PRO A N 2
ATOM 1356 C CA . PRO A 1 11 ? -19.428 5.620 13.441 1.00 0.00 11 PRO A CA 2
ATOM 1357 C C . PRO A 1 11 ? -19.780 5.559 11.959 1.00 0.00 11 PRO A C 2
ATOM 1358 O O . PRO A 1 11 ? -18.996 5.073 11.144 1.00 0.00 11 PRO A O 2
ATOM 1369 N N . GLY A 1 12 ? -20.965 6.055 11.615 1.00 0.00 12 GLY A N 2
ATOM 1370 C CA . GLY A 1 12 ? -21.399 6.046 10.230 1.00 0.00 12 GLY A CA 2
ATOM 1371 C C . GLY A 1 12 ? -21.170 7.378 9.543 1.00 0.00 12 GLY A C 2
ATOM 1372 O O . GLY A 1 12 ? -22.025 7.853 8.796 1.00 0.00 12 GLY A O 2
ATOM 1376 N N . ALA A 1 13 ? -20.014 7.982 9.797 1.00 0.00 13 ALA A N 2
ATOM 1377 C CA . ALA A 1 13 ? -19.676 9.267 9.197 1.00 0.00 13 ALA A CA 2
ATOM 1378 C C . ALA A 1 13 ? -18.648 9.099 8.083 1.00 0.00 13 ALA A C 2
ATOM 1379 O O . ALA A 1 13 ? -17.443 9.188 8.317 1.00 0.00 13 ALA A O 2
ATOM 1386 N N . PHE A 1 14 ? -19.133 8.854 6.870 1.00 0.00 14 PHE A N 2
ATOM 1387 C CA . PHE A 1 14 ? -18.256 8.671 5.719 1.00 0.00 14 PHE A CA 2
ATOM 1388 C C . PHE A 1 14 ? -18.405 9.826 4.733 1.00 0.00 14 PHE A C 2
ATOM 1389 O O . PHE A 1 14 ? -19.470 10.024 4.148 1.00 0.00 14 PHE A O 2
ATOM 1406 N N . SER A 1 15 ? -17.330 10.587 4.555 1.00 0.00 15 SER A N 2
ATOM 1407 C CA . SER A 1 15 ? -17.341 11.725 3.644 1.00 0.00 15 SER A CA 2
ATOM 1408 C C . SER A 1 15 ? -16.369 11.506 2.488 1.00 0.00 15 SER A C 2
ATOM 1409 O O . SER A 1 15 ? -15.424 10.726 2.599 1.00 0.00 15 SER A O 2
ATOM 1417 N N . GLU A 1 16 ? -16.609 12.201 1.381 1.00 0.00 16 GLU A N 2
ATOM 1418 C CA . GLU A 1 16 ? -15.755 12.082 0.205 1.00 0.00 16 GLU A CA 2
ATOM 1419 C C . GLU A 1 16 ? -14.719 13.202 0.169 1.00 0.00 16 GLU A C 2
ATOM 1420 O O . GLU A 1 16 ? -15.012 14.345 0.522 1.00 0.00 16 GLU A O 2
ATOM 1432 N N . LEU A 1 17 ? -13.508 12.865 -0.260 1.00 0.00 17 LEU A N 2
ATOM 1433 C CA . LEU A 1 17 ? -12.427 13.842 -0.342 1.00 0.00 17 LEU A CA 2
ATOM 1434 C C . LEU A 1 17 ? -12.137 14.212 -1.793 1.00 0.00 17 LEU A C 2
ATOM 1435 O O . LEU A 1 17 ? -12.288 13.390 -2.696 1.00 0.00 17 LEU A O 2
ATOM 1451 N N . TYR A 1 18 ? -11.718 15.454 -2.008 1.00 0.00 18 TYR A N 2
ATOM 1452 C CA . TYR A 1 18 ? -11.407 15.934 -3.350 1.00 0.00 18 TYR A CA 2
ATOM 1453 C C . TYR A 1 18 ? -9.902 15.917 -3.599 1.00 0.00 18 TYR A C 2
ATOM 1454 O O . TYR A 1 18 ? -9.441 15.463 -4.646 1.00 0.00 18 TYR A O 2
ATOM 1472 N N . GLN A 1 19 ? -9.143 16.415 -2.629 1.00 0.00 19 GLN A N 2
ATOM 1473 C CA . GLN A 1 19 ? -7.690 16.457 -2.742 1.00 0.00 19 GLN A CA 2
ATOM 1474 C C . GLN A 1 19 ? -7.135 15.094 -3.146 1.00 0.00 19 GLN A C 2
ATOM 1475 O O . GLN A 1 19 ? -7.856 14.097 -3.151 1.00 0.00 19 GLN A O 2
ATOM 1489 N N . ARG A 1 20 ? -5.851 15.061 -3.484 1.00 0.00 20 ARG A N 2
ATOM 1490 C CA . ARG A 1 20 ? -5.200 13.821 -3.891 1.00 0.00 20 ARG A CA 2
ATOM 1491 C C . ARG A 1 20 ? -5.011 12.889 -2.698 1.00 0.00 20 ARG A C 2
ATOM 1492 O O . ARG A 1 20 ? -4.375 13.253 -1.708 1.00 0.00 20 ARG A O 2
ATOM 1513 N N . TYR A 1 21 ? -5.566 11.687 -2.799 1.00 0.00 21 TYR A N 2
ATOM 1514 C CA . TYR A 1 21 ? -5.461 10.704 -1.727 1.00 0.00 21 TYR A CA 2
ATOM 1515 C C . TYR A 1 21 ? -4.031 10.189 -1.598 1.00 0.00 21 TYR A C 2
ATOM 1516 O O . TYR A 1 21 ? -3.533 9.481 -2.474 1.00 0.00 21 TYR A O 2
ATOM 1534 N N . ARG A 1 22 ? -3.376 10.550 -0.500 1.00 0.00 22 ARG A N 2
ATOM 1535 C CA . ARG A 1 22 ? -2.002 10.125 -0.255 1.00 0.00 22 ARG A CA 2
ATOM 1536 C C . ARG A 1 22 ? -1.849 9.567 1.157 1.00 0.00 22 ARG A C 2
ATOM 1537 O O . ARG A 1 22 ? -1.561 10.304 2.100 1.00 0.00 22 ARG A O 2
ATOM 1558 N N . HIS A 1 23 ? -2.045 8.259 1.295 1.00 0.00 23 HIS A N 2
ATOM 1559 C CA . HIS A 1 23 ? -1.928 7.601 2.591 1.00 0.00 23 HIS A CA 2
ATOM 1560 C C . HIS A 1 23 ? -1.269 6.233 2.449 1.00 0.00 23 HIS A C 2
ATOM 1561 O O . HIS A 1 23 ? -1.860 5.301 1.903 1.00 0.00 23 HIS A O 2
ATOM 1576 N N . CYS A 1 24 ? -0.040 6.119 2.943 1.00 0.00 24 CYS A N 2
ATOM 1577 C CA . CYS A 1 24 ? 0.701 4.866 2.870 1.00 0.00 24 CYS A CA 2
ATOM 1578 C C . CYS A 1 24 ? -0.137 3.707 3.401 1.00 0.00 24 CYS A C 2
ATOM 1579 O O . CYS A 1 24 ? -0.297 3.546 4.611 1.00 0.00 24 CYS A O 2
ATOM 1586 N N . ASP A 1 25 ? -0.669 2.902 2.488 1.00 0.00 25 ASP A N 2
ATOM 1587 C CA . ASP A 1 25 ? -1.490 1.756 2.864 1.00 0.00 25 ASP A CA 2
ATOM 1588 C C . ASP A 1 25 ? -0.801 0.448 2.489 1.00 0.00 25 ASP A C 2
ATOM 1589 O O . ASP A 1 25 ? -1.454 -0.579 2.308 1.00 0.00 25 ASP A O 2
ATOM 1598 N N . ALA A 1 26 ? 0.522 0.494 2.374 1.00 0.00 26 ALA A N 2
ATOM 1599 C CA . ALA A 1 26 ? 1.300 -0.688 2.022 1.00 0.00 26 ALA A CA 2
ATOM 1600 C C . ALA A 1 26 ? 1.442 -1.627 3.215 1.00 0.00 26 ALA A C 2
ATOM 1601 O O . ALA A 1 26 ? 1.129 -1.276 4.352 1.00 0.00 26 ALA A O 2
ATOM 1608 N N . PRO A 1 27 ? 1.926 -2.850 2.951 1.00 0.00 27 PRO A N 2
ATOM 1609 C CA . PRO A 1 27 ? 2.121 -3.865 3.991 1.00 0.00 27 PRO A CA 2
ATOM 1610 C C . PRO A 1 27 ? 3.261 -3.511 4.940 1.00 0.00 27 PRO A C 2
ATOM 1611 O O . PRO A 1 27 ? 3.102 -3.558 6.160 1.00 0.00 27 PRO A O 2
ATOM 1622 N N . ILE A 1 28 ? 4.409 -3.157 4.372 1.00 0.00 28 ILE A N 2
ATOM 1623 C CA . ILE A 1 28 ? 5.575 -2.794 5.168 1.00 0.00 28 ILE A CA 2
ATOM 1624 C C . ILE A 1 28 ? 6.244 -1.538 4.621 1.00 0.00 28 ILE A C 2
ATOM 1625 O O . ILE A 1 28 ? 6.393 -1.378 3.409 1.00 0.00 28 ILE A O 2
ATOM 1641 N N . CYS A 1 29 ? 6.649 -0.650 5.523 1.00 0.00 29 CYS A N 2
ATOM 1642 C CA . CYS A 1 29 ? 7.305 0.592 5.132 1.00 0.00 29 CYS A CA 2
ATOM 1643 C C . CYS A 1 29 ? 8.788 0.560 5.491 1.00 0.00 29 CYS A C 2
ATOM 1644 O O . CYS A 1 29 ? 9.191 -0.090 6.456 1.00 0.00 29 CYS A O 2
ATOM 1651 N N . LEU A 1 30 ? 9.595 1.267 4.708 1.00 0.00 30 LEU A N 2
ATOM 1652 C CA . LEU A 1 30 ? 11.034 1.321 4.942 1.00 0.00 30 LEU A CA 2
ATOM 1653 C C . LEU A 1 30 ? 11.488 2.752 5.213 1.00 0.00 30 LEU A C 2
ATOM 1654 O O . LEU A 1 30 ? 12.453 2.980 5.943 1.00 0.00 30 LEU A O 2
ATOM 1670 N N . TYR A 1 31 ? 10.786 3.712 4.622 1.00 0.00 31 TYR A N 2
ATOM 1671 C CA . TYR A 1 31 ? 11.117 5.121 4.799 1.00 0.00 31 TYR A CA 2
ATOM 1672 C C . TYR A 1 31 ? 11.126 5.496 6.277 1.00 0.00 31 TYR A C 2
ATOM 1673 O O . TYR A 1 31 ? 10.079 5.550 6.921 1.00 0.00 31 TYR A O 2
ATOM 1691 N N . GLU A 1 32 ? 12.317 5.757 6.808 1.00 0.00 32 GLU A N 2
ATOM 1692 C CA . GLU A 1 32 ? 12.463 6.128 8.210 1.00 0.00 32 GLU A CA 2
ATOM 1693 C C . GLU A 1 32 ? 11.317 7.031 8.656 1.00 0.00 32 GLU A C 2
ATOM 1694 O O . GLU A 1 32 ? 10.722 6.819 9.713 1.00 0.00 32 GLU A O 2
ATOM 1706 N N . GLN A 1 33 ? 11.015 8.039 7.844 1.00 0.00 33 GLN A N 2
ATOM 1707 C CA . GLN A 1 33 ? 9.942 8.975 8.155 1.00 0.00 33 GLN A CA 2
ATOM 1708 C C . GLN A 1 33 ? 8.724 8.243 8.709 1.00 0.00 33 GLN A C 2
ATOM 1709 O O . GLN A 1 33 ? 8.299 8.489 9.836 1.00 0.00 33 GLN A O 2
ATOM 1723 N N . GLY A 1 34 ? 8.166 7.341 7.906 1.00 0.00 34 GLY A N 2
ATOM 1724 C CA . GLY A 1 34 ? 7.002 6.587 8.333 1.00 0.00 34 GLY A CA 2
ATOM 1725 C C . GLY A 1 34 ? 5.716 7.377 8.191 1.00 0.00 34 GLY A C 2
ATOM 1726 O O . GLY A 1 34 ? 4.954 7.511 9.148 1.00 0.00 34 GLY A O 2
ATOM 1730 N N . ARG A 1 35 ? 5.475 7.903 6.994 1.00 0.00 35 ARG A N 2
ATOM 1731 C CA . ARG A 1 35 ? 4.274 8.686 6.732 1.00 0.00 35 ARG A CA 2
ATOM 1732 C C . ARG A 1 35 ? 4.035 8.830 5.232 1.00 0.00 35 ARG A C 2
ATOM 1733 O O . ARG A 1 35 ? 4.752 8.244 4.420 1.00 0.00 35 ARG A O 2
ATOM 1754 N N . ASP A 1 36 ? 3.024 9.612 4.871 1.00 0.00 36 ASP A N 2
ATOM 1755 C CA . ASP A 1 36 ? 2.691 9.833 3.468 1.00 0.00 36 ASP A CA 2
ATOM 1756 C C . ASP A 1 36 ? 3.661 10.822 2.829 1.00 0.00 36 ASP A C 2
ATOM 1757 O O . ASP A 1 36 ? 3.249 11.743 2.123 1.00 0.00 36 ASP A O 2
ATOM 1766 N N . SER A 1 37 ? 4.951 10.625 3.082 1.00 0.00 37 SER A N 2
ATOM 1767 C CA . SER A 1 37 ? 5.980 11.502 2.535 1.00 0.00 37 SER A CA 2
ATOM 1768 C C . SER A 1 37 ? 6.604 10.893 1.283 1.00 0.00 37 SER A C 2
ATOM 1769 O O . SER A 1 37 ? 7.220 9.829 1.338 1.00 0.00 37 SER A O 2
ATOM 1777 N N . PHE A 1 38 ? 6.438 11.576 0.155 1.00 0.00 38 PHE A N 2
ATOM 1778 C CA . PHE A 1 38 ? 6.984 11.103 -1.112 1.00 0.00 38 PHE A CA 2
ATOM 1779 C C . PHE A 1 38 ? 7.692 12.233 -1.855 1.00 0.00 38 PHE A C 2
ATOM 1780 O O . PHE A 1 38 ? 7.435 13.410 -1.605 1.00 0.00 38 PHE A O 2
ATOM 1797 N N . GLU A 1 39 ? 8.584 11.864 -2.768 1.00 0.00 39 GLU A N 2
ATOM 1798 C CA . GLU A 1 39 ? 9.330 12.846 -3.546 1.00 0.00 39 GLU A CA 2
ATOM 1799 C C . GLU A 1 39 ? 8.777 12.950 -4.965 1.00 0.00 39 GLU A C 2
ATOM 1800 O O . GLU A 1 39 ? 8.095 12.045 -5.444 1.00 0.00 39 GLU A O 2
ATOM 1812 N N . ASP A 1 40 ? 9.077 14.060 -5.630 1.00 0.00 40 ASP A N 2
ATOM 1813 C CA . ASP A 1 40 ? 8.611 14.284 -6.994 1.00 0.00 40 ASP A CA 2
ATOM 1814 C C . ASP A 1 40 ? 8.626 12.984 -7.793 1.00 0.00 40 ASP A C 2
ATOM 1815 O O . ASP A 1 40 ? 7.720 12.720 -8.583 1.00 0.00 40 ASP A O 2
ATOM 1824 N N . GLU A 1 41 ? 9.662 12.178 -7.582 1.00 0.00 41 GLU A N 2
ATOM 1825 C CA . GLU A 1 41 ? 9.795 10.907 -8.285 1.00 0.00 41 GLU A CA 2
ATOM 1826 C C . GLU A 1 41 ? 10.858 10.031 -7.629 1.00 0.00 41 GLU A C 2
ATOM 1827 O O . GLU A 1 41 ? 11.654 10.504 -6.819 1.00 0.00 41 GLU A O 2
ATOM 1839 N N . GLY A 1 42 ? 10.864 8.750 -7.985 1.00 0.00 42 GLY A N 2
ATOM 1840 C CA . GLY A 1 42 ? 11.832 7.828 -7.421 1.00 0.00 42 GLY A CA 2
ATOM 1841 C C . GLY A 1 42 ? 11.180 6.725 -6.611 1.00 0.00 42 GLY A C 2
ATOM 1842 O O . GLY A 1 42 ? 9.955 6.608 -6.584 1.00 0.00 42 GLY A O 2
ATOM 1846 N N . ARG A 1 43 ? 12.000 5.914 -5.950 1.00 0.00 43 ARG A N 2
ATOM 1847 C CA . ARG A 1 43 ? 11.495 4.813 -5.138 1.00 0.00 43 ARG A CA 2
ATOM 1848 C C . ARG A 1 43 ? 10.431 5.303 -4.160 1.00 0.00 43 ARG A C 2
ATOM 1849 O O . ARG A 1 43 ? 9.399 4.657 -3.976 1.00 0.00 43 ARG A O 2
ATOM 1870 N N . TRP A 1 44 ? 10.689 6.447 -3.537 1.00 0.00 44 TRP A N 2
ATOM 1871 C CA . TRP A 1 44 ? 9.754 7.023 -2.577 1.00 0.00 44 TRP A CA 2
ATOM 1872 C C . TRP A 1 44 ? 8.719 7.894 -3.281 1.00 0.00 44 TRP A C 2
ATOM 1873 O O . TRP A 1 44 ? 8.322 8.939 -2.767 1.00 0.00 44 TRP A O 2
ATOM 1894 N N . ARG A 1 45 ? 8.287 7.456 -4.459 1.00 0.00 45 ARG A N 2
ATOM 1895 C CA . ARG A 1 45 ? 7.298 8.198 -5.233 1.00 0.00 45 ARG A CA 2
ATOM 1896 C C . ARG A 1 45 ? 5.886 7.711 -4.921 1.00 0.00 45 ARG A C 2
ATOM 1897 O O . ARG A 1 45 ? 5.620 6.508 -4.911 1.00 0.00 45 ARG A O 2
ATOM 1918 N N . LEU A 1 46 ? 4.985 8.653 -4.665 1.00 0.00 46 LEU A N 2
ATOM 1919 C CA . LEU A 1 46 ? 3.599 8.320 -4.351 1.00 0.00 46 LEU A CA 2
ATOM 1920 C C . LEU A 1 46 ? 2.929 7.616 -5.526 1.00 0.00 46 LEU A C 2
ATOM 1921 O O . LEU A 1 46 ? 2.572 8.248 -6.520 1.00 0.00 46 LEU A O 2
ATOM 1937 N N . ILE A 1 47 ? 2.760 6.303 -5.403 1.00 0.00 47 ILE A N 2
ATOM 1938 C CA . ILE A 1 47 ? 2.129 5.514 -6.454 1.00 0.00 47 ILE A CA 2
ATOM 1939 C C . ILE A 1 47 ? 0.652 5.280 -6.154 1.00 0.00 47 ILE A C 2
ATOM 1940 O O . ILE A 1 47 ? 0.301 4.682 -5.136 1.00 0.00 47 ILE A O 2
ATOM 1956 N N . LEU A 1 48 ? -0.209 5.754 -7.048 1.00 0.00 48 LEU A N 2
ATOM 1957 C CA . LEU A 1 48 ? -1.650 5.596 -6.881 1.00 0.00 48 LEU A CA 2
ATOM 1958 C C . LEU A 1 48 ? -2.142 4.330 -7.575 1.00 0.00 48 LEU A C 2
ATOM 1959 O O . LEU A 1 48 ? -1.660 3.970 -8.650 1.00 0.00 48 LEU A O 2
ATOM 1975 N N . CYS A 1 49 ? -3.106 3.658 -6.955 1.00 0.00 49 CYS A N 2
ATOM 1976 C CA . CYS A 1 49 ? -3.667 2.433 -7.512 1.00 0.00 49 CYS A CA 2
ATOM 1977 C C . CYS A 1 49 ? -4.115 2.648 -8.955 1.00 0.00 49 CYS A C 2
ATOM 1978 O O . CYS A 1 49 ? -4.437 3.766 -9.356 1.00 0.00 49 CYS A O 2
ATOM 1985 N N . ALA A 1 50 ? -4.134 1.568 -9.730 1.00 0.00 50 ALA A N 2
ATOM 1986 C CA . ALA A 1 50 ? -4.545 1.638 -11.127 1.00 0.00 50 ALA A CA 2
ATOM 1987 C C . ALA A 1 50 ? -5.970 1.126 -11.305 1.00 0.00 50 ALA A C 2
ATOM 1988 O O . ALA A 1 50 ? -6.781 1.744 -11.997 1.00 0.00 50 ALA A O 2
ATOM 1995 N N . THR A 1 51 ? -6.271 -0.007 -10.678 1.00 0.00 51 THR A N 2
ATOM 1996 C CA . THR A 1 51 ? -7.598 -0.602 -10.769 1.00 0.00 51 THR A CA 2
ATOM 1997 C C . THR A 1 51 ? -8.681 0.413 -10.421 1.00 0.00 51 THR A C 2
ATOM 1998 O O . THR A 1 51 ? -9.473 0.809 -11.277 1.00 0.00 51 THR A O 2
ATOM 2009 N N . CYS A 1 52 ? -8.711 0.832 -9.161 1.00 0.00 52 CYS A N 2
ATOM 2010 C CA . CYS A 1 52 ? -9.696 1.801 -8.699 1.00 0.00 52 CYS A CA 2
ATOM 2011 C C . CYS A 1 52 ? -9.075 3.189 -8.568 1.00 0.00 52 CYS A C 2
ATOM 2012 O O . CYS A 1 52 ? -9.708 4.196 -8.881 1.00 0.00 52 CYS A O 2
ATOM 2019 N N . GLY A 1 53 ? -7.830 3.232 -8.103 1.00 0.00 53 GLY A N 2
ATOM 2020 C CA . GLY A 1 53 ? -7.143 4.500 -7.938 1.00 0.00 53 GLY A CA 2
ATOM 2021 C C . GLY A 1 53 ? -7.635 5.273 -6.731 1.00 0.00 53 GLY A C 2
ATOM 2022 O O . GLY A 1 53 ? -7.773 6.496 -6.782 1.00 0.00 53 GLY A O 2
ATOM 2026 N N . SER A 1 54 ? -7.901 4.560 -5.641 1.00 0.00 54 SER A N 2
ATOM 2027 C CA . SER A 1 54 ? -8.385 5.187 -4.417 1.00 0.00 54 SER A CA 2
ATOM 2028 C C . SER A 1 54 ? -7.405 4.966 -3.269 1.00 0.00 54 SER A C 2
ATOM 2029 O O . SER A 1 54 ? -7.773 5.054 -2.097 1.00 0.00 54 SER A O 2
ATOM 2037 N N . HIS A 1 55 ? -6.154 4.678 -3.614 1.00 0.00 55 HIS A N 2
ATOM 2038 C CA . HIS A 1 55 ? -5.119 4.445 -2.613 1.00 0.00 55 HIS A CA 2
ATOM 2039 C C . HIS A 1 55 ? -3.805 5.099 -3.028 1.00 0.00 55 HIS A C 2
ATOM 2040 O O . HIS A 1 55 ? -3.611 5.442 -4.193 1.00 0.00 55 HIS A O 2
ATOM 2055 N N . GLY A 1 56 ? -2.904 5.269 -2.065 1.00 0.00 56 GLY A N 2
ATOM 2056 C CA . GLY A 1 56 ? -1.620 5.882 -2.350 1.00 0.00 56 GLY A CA 2
ATOM 2057 C C . GLY A 1 56 ? -0.534 5.423 -1.398 1.00 0.00 56 GLY A C 2
ATOM 2058 O O . GLY A 1 56 ? -0.661 5.569 -0.181 1.00 0.00 56 GLY A O 2
ATOM 2062 N N . THR A 1 57 ? 0.539 4.865 -1.950 1.00 0.00 57 THR A N 2
ATOM 2063 C CA . THR A 1 57 ? 1.651 4.380 -1.142 1.00 0.00 57 THR A CA 2
ATOM 2064 C C . THR A 1 57 ? 2.964 4.457 -1.911 1.00 0.00 57 THR A C 2
ATOM 2065 O O . THR A 1 57 ? 2.973 4.646 -3.128 1.00 0.00 57 THR A O 2
ATOM 2076 N N . HIS A 1 58 ? 4.074 4.307 -1.195 1.00 0.00 58 HIS A N 2
ATOM 2077 C CA . HIS A 1 58 ? 5.395 4.358 -1.811 1.00 0.00 58 HIS A CA 2
ATOM 2078 C C . HIS A 1 58 ? 5.588 3.194 -2.778 1.00 0.00 58 HIS A C 2
ATOM 2079 O O . HIS A 1 58 ? 4.689 2.376 -2.967 1.00 0.00 58 HIS A O 2
ATOM 2093 N N . ARG A 1 59 ? 6.768 3.127 -3.388 1.00 0.00 59 ARG A N 2
ATOM 2094 C CA . ARG A 1 59 ? 7.078 2.065 -4.336 1.00 0.00 59 ARG A CA 2
ATOM 2095 C C . ARG A 1 59 ? 7.617 0.833 -3.615 1.00 0.00 59 ARG A C 2
ATOM 2096 O O . ARG A 1 59 ? 6.962 -0.209 -3.571 1.00 0.00 59 ARG A O 2
ATOM 2117 N N . ASP A 1 60 ? 8.814 0.959 -3.053 1.00 0.00 60 ASP A N 2
ATOM 2118 C CA . ASP A 1 60 ? 9.441 -0.144 -2.334 1.00 0.00 60 ASP A CA 2
ATOM 2119 C C . ASP A 1 60 ? 8.586 -0.573 -1.145 1.00 0.00 60 ASP A C 2
ATOM 2120 O O . ASP A 1 60 ? 8.700 -1.699 -0.659 1.00 0.00 60 ASP A O 2
ATOM 2129 N N . CYS A 1 61 ? 7.731 0.332 -0.681 1.00 0.00 61 CYS A N 2
ATOM 2130 C CA . CYS A 1 61 ? 6.857 0.049 0.452 1.00 0.00 61 CYS A CA 2
ATOM 2131 C C . CYS A 1 61 ? 5.792 -0.977 0.074 1.00 0.00 61 CYS A C 2
ATOM 2132 O O . CYS A 1 61 ? 5.421 -1.828 0.882 1.00 0.00 61 CYS A O 2
ATOM 2139 N N . SER A 1 62 ? 5.304 -0.888 -1.159 1.00 0.00 62 SER A N 2
ATOM 2140 C CA . SER A 1 62 ? 4.279 -1.805 -1.643 1.00 0.00 62 SER A CA 2
ATOM 2141 C C . SER A 1 62 ? 4.903 -3.107 -2.134 1.00 0.00 62 SER A C 2
ATOM 2142 O O . SER A 1 62 ? 4.307 -3.834 -2.929 1.00 0.00 62 SER A O 2
ATOM 2150 N N . SER A 1 63 ? 6.108 -3.396 -1.654 1.00 0.00 63 SER A N 2
ATOM 2151 C CA . SER A 1 63 ? 6.817 -4.609 -2.046 1.00 0.00 63 SER A CA 2
ATOM 2152 C C . SER A 1 63 ? 6.708 -4.840 -3.550 1.00 0.00 63 SER A C 2
ATOM 2153 O O . SER A 1 63 ? 6.531 -5.970 -4.006 1.00 0.00 63 SER A O 2
ATOM 2161 N N . LEU A 1 64 ? 6.815 -3.760 -4.317 1.00 0.00 64 LEU A N 2
ATOM 2162 C CA . LEU A 1 64 ? 6.729 -3.842 -5.771 1.00 0.00 64 LEU A CA 2
ATOM 2163 C C . LEU A 1 64 ? 8.102 -4.100 -6.384 1.00 0.00 64 LEU A C 2
ATOM 2164 O O . LEU A 1 64 ? 9.112 -4.125 -5.680 1.00 0.00 64 LEU A O 2
ATOM 2180 N N . ARG A 1 65 ? 8.132 -4.288 -7.699 1.00 0.00 65 ARG A N 2
ATOM 2181 C CA . ARG A 1 65 ? 9.381 -4.542 -8.407 1.00 0.00 65 ARG A CA 2
ATOM 2182 C C . ARG A 1 65 ? 9.860 -3.287 -9.131 1.00 0.00 65 ARG A C 2
ATOM 2183 O O . ARG A 1 65 ? 9.094 -2.357 -9.387 1.00 0.00 65 ARG A O 2
ATOM 2204 N N . PRO A 1 66 ? 11.158 -3.258 -9.469 1.00 0.00 66 PRO A N 2
ATOM 2205 C CA . PRO A 1 66 ? 11.768 -2.123 -10.168 1.00 0.00 66 PRO A CA 2
ATOM 2206 C C . PRO A 1 66 ? 11.289 -2.005 -11.611 1.00 0.00 66 PRO A C 2
ATOM 2207 O O . PRO A 1 66 ? 11.688 -1.094 -12.335 1.00 0.00 66 PRO A O 2
ATOM 2218 N N . ASN A 1 67 ? 10.430 -2.932 -12.022 1.00 0.00 67 ASN A N 2
ATOM 2219 C CA . ASN A 1 67 ? 9.896 -2.932 -13.379 1.00 0.00 67 ASN A CA 2
ATOM 2220 C C . ASN A 1 67 ? 8.398 -2.644 -13.374 1.00 0.00 67 ASN A C 2
ATOM 2221 O O . ASN A 1 67 ? 7.846 -2.152 -14.358 1.00 0.00 67 ASN A O 2
ATOM 2232 N N . SER A 1 68 ? 7.745 -2.955 -12.259 1.00 0.00 68 SER A N 2
ATOM 2233 C CA . SER A 1 68 ? 6.310 -2.733 -12.126 1.00 0.00 68 SER A CA 2
ATOM 2234 C C . SER A 1 68 ? 5.973 -1.253 -12.275 1.00 0.00 68 SER A C 2
ATOM 2235 O O . SER A 1 68 ? 6.349 -0.430 -11.439 1.00 0.00 68 SER A O 2
ATOM 2243 N N . LYS A 1 69 ? 5.260 -0.919 -13.346 1.00 0.00 69 LYS A N 2
ATOM 2244 C CA . LYS A 1 69 ? 4.870 0.461 -13.606 1.00 0.00 69 LYS A CA 2
ATOM 2245 C C . LYS A 1 69 ? 3.548 0.791 -12.922 1.00 0.00 69 LYS A C 2
ATOM 2246 O O . LYS A 1 69 ? 3.345 1.908 -12.444 1.00 0.00 69 LYS A O 2
ATOM 2265 N N . LYS A 1 70 ? 2.650 -0.187 -12.876 1.00 0.00 70 LYS A N 2
ATOM 2266 C CA . LYS A 1 70 ? 1.347 -0.003 -12.247 1.00 0.00 70 LYS A CA 2
ATOM 2267 C C . LYS A 1 70 ? 1.230 -0.845 -10.981 1.00 0.00 70 LYS A C 2
ATOM 2268 O O . LYS A 1 70 ? 1.721 -1.972 -10.927 1.00 0.00 70 LYS A O 2
ATOM 2287 N N . TRP A 1 71 ? 0.577 -0.290 -9.966 1.00 0.00 71 TRP A N 2
ATOM 2288 C CA . TRP A 1 71 ? 0.395 -0.992 -8.700 1.00 0.00 71 TRP A CA 2
ATOM 2289 C C . TRP A 1 71 ? -1.083 -1.084 -8.337 1.00 0.00 71 TRP A C 2
ATOM 2290 O O . TRP A 1 71 ? -1.888 -0.257 -8.763 1.00 0.00 71 TRP A O 2
ATOM 2311 N N . GLU A 1 72 ? -1.432 -2.095 -7.547 1.00 0.00 72 GLU A N 2
ATOM 2312 C CA . GLU A 1 72 ? -2.814 -2.294 -7.128 1.00 0.00 72 GLU A CA 2
ATOM 2313 C C . GLU A 1 72 ? -2.940 -2.209 -5.609 1.00 0.00 72 GLU A C 2
ATOM 2314 O O . GLU A 1 72 ? -2.159 -2.816 -4.876 1.00 0.00 72 GLU A O 2
ATOM 2326 N N . CYS A 1 73 ? -3.928 -1.451 -5.145 1.00 0.00 73 CYS A N 2
ATOM 2327 C CA . CYS A 1 73 ? -4.157 -1.285 -3.715 1.00 0.00 73 CYS A CA 2
ATOM 2328 C C . CYS A 1 73 ? -4.529 -2.615 -3.065 1.00 0.00 73 CYS A C 2
ATOM 2329 O O . CYS A 1 73 ? -4.791 -3.601 -3.752 1.00 0.00 73 CYS A O 2
ATOM 2336 N N . ASN A 1 74 ? -4.550 -2.633 -1.736 1.00 0.00 74 ASN A N 2
ATOM 2337 C CA . ASN A 1 74 ? -4.889 -3.841 -0.993 1.00 0.00 74 ASN A CA 2
ATOM 2338 C C . ASN A 1 74 ? -6.304 -4.305 -1.327 1.00 0.00 74 ASN A C 2
ATOM 2339 O O . ASN A 1 74 ? -6.511 -5.444 -1.745 1.00 0.00 74 ASN A O 2
ATOM 2350 N N . GLU A 1 75 ? -7.273 -3.414 -1.139 1.00 0.00 75 GLU A N 2
ATOM 2351 C CA . GLU A 1 75 ? -8.668 -3.733 -1.420 1.00 0.00 75 GLU A CA 2
ATOM 2352 C C . GLU A 1 75 ? -8.801 -4.465 -2.752 1.00 0.00 75 GLU A C 2
ATOM 2353 O O . GLU A 1 75 ? -9.615 -5.378 -2.894 1.00 0.00 75 GLU A O 2
ATOM 2365 N N . CYS A 1 76 ? -7.996 -4.056 -3.728 1.00 0.00 76 CYS A N 2
ATOM 2366 C CA . CYS A 1 76 ? -8.024 -4.669 -5.050 1.00 0.00 76 CYS A CA 2
ATOM 2367 C C . CYS A 1 76 ? -7.250 -5.985 -5.055 1.00 0.00 76 CYS A C 2
ATOM 2368 O O . CYS A 1 76 ? -7.755 -7.013 -5.507 1.00 0.00 76 CYS A O 2
ATOM 2375 N N . LEU A 1 77 ? -6.022 -5.944 -4.549 1.00 0.00 77 LEU A N 2
ATOM 2376 C CA . LEU A 1 77 ? -5.178 -7.133 -4.495 1.00 0.00 77 LEU A CA 2
ATOM 2377 C C . LEU A 1 77 ? -5.979 -8.350 -4.043 1.00 0.00 77 LEU A C 2
ATOM 2378 O O . LEU A 1 77 ? -6.996 -8.235 -3.359 1.00 0.00 77 LEU A O 2
ATOM 2394 N N . PRO A 1 78 ? -5.510 -9.544 -4.433 1.00 0.00 78 PRO A N 2
ATOM 2395 C CA . PRO A 1 78 ? -6.166 -10.806 -4.077 1.00 0.00 78 PRO A CA 2
ATOM 2396 C C . PRO A 1 78 ? -6.035 -11.129 -2.592 1.00 0.00 78 PRO A C 2
ATOM 2397 O O . PRO A 1 78 ? -6.452 -12.195 -2.141 1.00 0.00 78 PRO A O 2
ATOM 2408 N N . ALA A 1 79 ? -5.455 -10.201 -1.839 1.00 0.00 79 ALA A N 2
ATOM 2409 C CA . ALA A 1 79 ? -5.272 -10.387 -0.404 1.00 0.00 79 ALA A CA 2
ATOM 2410 C C . ALA A 1 79 ? -6.427 -11.179 0.198 1.00 0.00 79 ALA A C 2
ATOM 2411 O O . ALA A 1 79 ? -7.587 -10.970 -0.156 1.00 0.00 79 ALA A O 2
ATOM 2418 N N . SER A 1 80 ? -6.102 -12.090 1.110 1.00 0.00 80 SER A N 2
ATOM 2419 C CA . SER A 1 80 ? -7.112 -12.918 1.758 1.00 0.00 80 SER A CA 2
ATOM 2420 C C . SER A 1 80 ? -7.830 -12.138 2.856 1.00 0.00 80 SER A C 2
ATOM 2421 O O . SER A 1 80 ? -7.222 -11.336 3.562 1.00 0.00 80 SER A O 2
ATOM 2429 N N . GLY A 1 81 ? -9.130 -12.381 2.992 1.00 0.00 81 GLY A N 2
ATOM 2430 C CA . GLY A 1 81 ? -9.911 -11.695 4.005 1.00 0.00 81 GLY A CA 2
ATOM 2431 C C . GLY A 1 81 ? -10.142 -10.235 3.668 1.00 0.00 81 GLY A C 2
ATOM 2432 O O . GLY A 1 81 ? -9.305 -9.579 3.050 1.00 0.00 81 GLY A O 2
ATOM 2436 N N . PRO A 1 82 ? -11.305 -9.706 4.079 1.00 0.00 82 PRO A N 2
ATOM 2437 C CA . PRO A 1 82 ? -11.671 -8.310 3.827 1.00 0.00 82 PRO A CA 2
ATOM 2438 C C . PRO A 1 82 ? -10.827 -7.333 4.639 1.00 0.00 82 PRO A C 2
ATOM 2439 O O . PRO A 1 82 ? -11.118 -7.068 5.805 1.00 0.00 82 PRO A O 2
ATOM 2450 N N . SER A 1 83 ? -9.781 -6.801 4.015 1.00 0.00 83 SER A N 2
ATOM 2451 C CA . SER A 1 83 ? -8.893 -5.856 4.682 1.00 0.00 83 SER A CA 2
ATOM 2452 C C . SER A 1 83 ? -9.679 -4.676 5.244 1.00 0.00 83 SER A C 2
ATOM 2453 O O . SER A 1 83 ? -10.349 -3.954 4.507 1.00 0.00 83 SER A O 2
ATOM 2461 N N . SER A 1 84 ? -9.591 -4.487 6.557 1.00 0.00 84 SER A N 2
ATOM 2462 C CA . SER A 1 84 ? -10.297 -3.397 7.221 1.00 0.00 84 SER A CA 2
ATOM 2463 C C . SER A 1 84 ? -9.330 -2.537 8.030 1.00 0.00 84 SER A C 2
ATOM 2464 O O . SER A 1 84 ? -8.571 -3.045 8.855 1.00 0.00 84 SER A O 2
ATOM 2472 N N . GLY A 1 85 ? -9.364 -1.231 7.786 1.00 0.00 85 GLY A N 2
ATOM 2473 C CA . GLY A 1 85 ? -8.487 -0.320 8.499 1.00 0.00 85 GLY A CA 2
ATOM 2474 C C . GLY A 1 85 ? -7.066 -0.352 7.972 1.00 0.00 85 GLY A C 2
ATOM 2475 O O . GLY A 1 85 ? -6.146 0.001 8.708 1.00 0.00 85 GLY A O 2
ATOM 2481 N N . GLY A 1 1 ? -34.502 34.119 -0.931 1.00 0.00 1 GLY A N 3
ATOM 2482 C CA . GLY A 1 1 ? -33.511 33.220 -0.370 1.00 0.00 1 GLY A CA 3
ATOM 2483 C C . GLY A 1 1 ? -33.891 32.727 1.012 1.00 0.00 1 GLY A C 3
ATOM 2484 O O . GLY A 1 1 ? -34.948 33.081 1.535 1.00 0.00 1 GLY A O 3
ATOM 2488 N N . SER A 1 2 ? -33.029 31.907 1.605 1.00 0.00 2 SER A N 3
ATOM 2489 C CA . SER A 1 2 ? -33.283 31.360 2.933 1.00 0.00 2 SER A CA 3
ATOM 2490 C C . SER A 1 2 ? -32.004 30.796 3.542 1.00 0.00 2 SER A C 3
ATOM 2491 O O . SER A 1 2 ? -30.947 30.804 2.911 1.00 0.00 2 SER A O 3
ATOM 2499 N N . SER A 1 3 ? -32.108 30.306 4.773 1.00 0.00 3 SER A N 3
ATOM 2500 C CA . SER A 1 3 ? -30.959 29.740 5.470 1.00 0.00 3 SER A CA 3
ATOM 2501 C C . SER A 1 3 ? -31.407 28.764 6.553 1.00 0.00 3 SER A C 3
ATOM 2502 O O . SER A 1 3 ? -32.587 28.698 6.896 1.00 0.00 3 SER A O 3
ATOM 2510 N N . GLY A 1 4 ? -30.456 28.005 7.088 1.00 0.00 4 GLY A N 3
ATOM 2511 C CA . GLY A 1 4 ? -30.771 27.041 8.127 1.00 0.00 4 GLY A CA 3
ATOM 2512 C C . GLY A 1 4 ? -29.757 27.051 9.254 1.00 0.00 4 GLY A C 3
ATOM 2513 O O . GLY A 1 4 ? -29.125 28.073 9.521 1.00 0.00 4 GLY A O 3
ATOM 2517 N N . SER A 1 5 ? -29.603 25.910 9.918 1.00 0.00 5 SER A N 3
ATOM 2518 C CA . SER A 1 5 ? -28.663 25.792 11.026 1.00 0.00 5 SER A CA 3
ATOM 2519 C C . SER A 1 5 ? -28.564 24.346 11.503 1.00 0.00 5 SER A C 3
ATOM 2520 O O . SER A 1 5 ? -29.448 23.532 11.239 1.00 0.00 5 SER A O 3
ATOM 2528 N N . SER A 1 6 ? -27.481 24.035 12.208 1.00 0.00 6 SER A N 3
ATOM 2529 C CA . SER A 1 6 ? -27.263 22.687 12.720 1.00 0.00 6 SER A CA 3
ATOM 2530 C C . SER A 1 6 ? -27.069 22.705 14.233 1.00 0.00 6 SER A C 3
ATOM 2531 O O . SER A 1 6 ? -26.906 23.764 14.837 1.00 0.00 6 SER A O 3
ATOM 2539 N N . GLY A 1 7 ? -27.090 21.522 14.840 1.00 0.00 7 GLY A N 3
ATOM 2540 C CA . GLY A 1 7 ? -26.916 21.423 16.278 1.00 0.00 7 GLY A CA 3
ATOM 2541 C C . GLY A 1 7 ? -25.693 20.612 16.659 1.00 0.00 7 GLY A C 3
ATOM 2542 O O . GLY A 1 7 ? -24.586 21.143 16.728 1.00 0.00 7 GLY A O 3
ATOM 2546 N N . GLU A 1 8 ? -25.895 19.322 16.909 1.00 0.00 8 GLU A N 3
ATOM 2547 C CA . GLU A 1 8 ? -24.799 18.438 17.288 1.00 0.00 8 GLU A CA 3
ATOM 2548 C C . GLU A 1 8 ? -23.896 18.147 16.093 1.00 0.00 8 GLU A C 3
ATOM 2549 O O . GLU A 1 8 ? -24.293 18.329 14.942 1.00 0.00 8 GLU A O 3
ATOM 2561 N N . LEU A 1 9 ? -22.679 17.696 16.375 1.00 0.00 9 LEU A N 3
ATOM 2562 C CA . LEU A 1 9 ? -21.717 17.381 15.325 1.00 0.00 9 LEU A CA 3
ATOM 2563 C C . LEU A 1 9 ? -20.760 16.282 15.774 1.00 0.00 9 LEU A C 3
ATOM 2564 O O . LEU A 1 9 ? -20.802 15.841 16.922 1.00 0.00 9 LEU A O 3
ATOM 2580 N N . GLU A 1 10 ? -19.896 15.847 14.863 1.00 0.00 10 GLU A N 3
ATOM 2581 C CA . GLU A 1 10 ? -18.927 14.800 15.167 1.00 0.00 10 GLU A CA 3
ATOM 2582 C C . GLU A 1 10 ? -17.585 15.403 15.574 1.00 0.00 10 GLU A C 3
ATOM 2583 O O . GLU A 1 10 ? -17.076 16.330 14.944 1.00 0.00 10 GLU A O 3
ATOM 2595 N N . PRO A 1 11 ? -16.999 14.865 16.653 1.00 0.00 11 PRO A N 3
ATOM 2596 C CA . PRO A 1 11 ? -15.709 15.333 17.169 1.00 0.00 11 PRO A CA 3
ATOM 2597 C C . PRO A 1 11 ? -14.551 14.979 16.242 1.00 0.00 11 PRO A C 3
ATOM 2598 O O . PRO A 1 11 ? -14.709 14.198 15.305 1.00 0.00 11 PRO A O 3
ATOM 2609 N N . GLY A 1 12 ? -13.385 15.560 16.511 1.00 0.00 12 GLY A N 3
ATOM 2610 C CA . GLY A 1 12 ? -12.217 15.293 15.692 1.00 0.00 12 GLY A CA 3
ATOM 2611 C C . GLY A 1 12 ? -12.548 15.228 14.214 1.00 0.00 12 GLY A C 3
ATOM 2612 O O . GLY A 1 12 ? -12.143 14.296 13.520 1.00 0.00 12 GLY A O 3
ATOM 2616 N N . ALA A 1 13 ? -13.289 16.221 13.731 1.00 0.00 13 ALA A N 3
ATOM 2617 C CA . ALA A 1 13 ? -13.674 16.273 12.326 1.00 0.00 13 ALA A CA 3
ATOM 2618 C C . ALA A 1 13 ? -12.590 16.938 11.484 1.00 0.00 13 ALA A C 3
ATOM 2619 O O . ALA A 1 13 ? -12.867 17.853 10.708 1.00 0.00 13 ALA A O 3
ATOM 2626 N N . PHE A 1 14 ? -11.355 16.473 11.643 1.00 0.00 14 PHE A N 3
ATOM 2627 C CA . PHE A 1 14 ? -10.230 17.025 10.898 1.00 0.00 14 PHE A CA 3
ATOM 2628 C C . PHE A 1 14 ? -10.528 17.052 9.402 1.00 0.00 14 PHE A C 3
ATOM 2629 O O . PHE A 1 14 ? -11.344 16.275 8.906 1.00 0.00 14 PHE A O 3
ATOM 2646 N N . SER A 1 15 ? -9.861 17.954 8.688 1.00 0.00 15 SER A N 3
ATOM 2647 C CA . SER A 1 15 ? -10.058 18.086 7.249 1.00 0.00 15 SER A CA 3
ATOM 2648 C C . SER A 1 15 ? -9.323 16.981 6.496 1.00 0.00 15 SER A C 3
ATOM 2649 O O . SER A 1 15 ? -8.116 16.806 6.653 1.00 0.00 15 SER A O 3
ATOM 2657 N N . GLU A 1 16 ? -10.063 16.238 5.679 1.00 0.00 16 GLU A N 3
ATOM 2658 C CA . GLU A 1 16 ? -9.483 15.149 4.902 1.00 0.00 16 GLU A CA 3
ATOM 2659 C C . GLU A 1 16 ? -9.809 15.303 3.420 1.00 0.00 16 GLU A C 3
ATOM 2660 O O . GLU A 1 16 ? -10.641 16.128 3.038 1.00 0.00 16 GLU A O 3
ATOM 2672 N N . LEU A 1 17 ? -9.148 14.505 2.588 1.00 0.00 17 LEU A N 3
ATOM 2673 C CA . LEU A 1 17 ? -9.367 14.553 1.147 1.00 0.00 17 LEU A CA 3
ATOM 2674 C C . LEU A 1 17 ? -10.229 13.381 0.688 1.00 0.00 17 LEU A C 3
ATOM 2675 O O . LEU A 1 17 ? -10.273 12.337 1.339 1.00 0.00 17 LEU A O 3
ATOM 2691 N N . TYR A 1 18 ? -10.911 13.560 -0.438 1.00 0.00 18 TYR A N 3
ATOM 2692 C CA . TYR A 1 18 ? -11.772 12.517 -0.984 1.00 0.00 18 TYR A CA 3
ATOM 2693 C C . TYR A 1 18 ? -11.248 12.029 -2.331 1.00 0.00 18 TYR A C 3
ATOM 2694 O O . TYR A 1 18 ? -11.021 10.835 -2.525 1.00 0.00 18 TYR A O 3
ATOM 2712 N N . GLN A 1 19 ? -11.059 12.962 -3.259 1.00 0.00 19 GLN A N 3
ATOM 2713 C CA . GLN A 1 19 ? -10.562 12.628 -4.588 1.00 0.00 19 GLN A CA 3
ATOM 2714 C C . GLN A 1 19 ? -9.073 12.300 -4.546 1.00 0.00 19 GLN A C 3
ATOM 2715 O O . GLN A 1 19 ? -8.641 11.262 -5.048 1.00 0.00 19 GLN A O 3
ATOM 2729 N N . ARG A 1 20 ? -8.292 13.192 -3.945 1.00 0.00 20 ARG A N 3
ATOM 2730 C CA . ARG A 1 20 ? -6.851 12.999 -3.840 1.00 0.00 20 ARG A CA 3
ATOM 2731 C C . ARG A 1 20 ? -6.500 12.208 -2.583 1.00 0.00 20 ARG A C 3
ATOM 2732 O O . ARG A 1 20 ? -6.621 12.711 -1.466 1.00 0.00 20 ARG A O 3
ATOM 2753 N N . TYR A 1 21 ? -6.064 10.967 -2.774 1.00 0.00 21 TYR A N 3
ATOM 2754 C CA . TYR A 1 21 ? -5.698 10.105 -1.656 1.00 0.00 21 TYR A CA 3
ATOM 2755 C C . TYR A 1 21 ? -4.189 9.886 -1.610 1.00 0.00 21 TYR A C 3
ATOM 2756 O O . TYR A 1 21 ? -3.622 9.209 -2.468 1.00 0.00 21 TYR A O 3
ATOM 2774 N N . ARG A 1 22 ? -3.545 10.462 -0.600 1.00 0.00 22 ARG A N 3
ATOM 2775 C CA . ARG A 1 22 ? -2.102 10.330 -0.440 1.00 0.00 22 ARG A CA 3
ATOM 2776 C C . ARG A 1 22 ? -1.748 9.909 0.983 1.00 0.00 22 ARG A C 3
ATOM 2777 O O . ARG A 1 22 ? -1.352 10.735 1.806 1.00 0.00 22 ARG A O 3
ATOM 2798 N N . HIS A 1 23 ? -1.896 8.619 1.267 1.00 0.00 23 HIS A N 3
ATOM 2799 C CA . HIS A 1 23 ? -1.592 8.087 2.591 1.00 0.00 23 HIS A CA 3
ATOM 2800 C C . HIS A 1 23 ? -0.963 6.701 2.489 1.00 0.00 23 HIS A C 3
ATOM 2801 O O . HIS A 1 23 ? -1.596 5.753 2.025 1.00 0.00 23 HIS A O 3
ATOM 2816 N N . CYS A 1 24 ? 0.288 6.592 2.923 1.00 0.00 24 CYS A N 3
ATOM 2817 C CA . CYS A 1 24 ? 1.005 5.323 2.880 1.00 0.00 24 CYS A CA 3
ATOM 2818 C C . CYS A 1 24 ? 0.191 4.216 3.544 1.00 0.00 24 CYS A C 3
ATOM 2819 O O . CYS A 1 24 ? -0.075 4.261 4.745 1.00 0.00 24 CYS A O 3
ATOM 2826 N N . ASP A 1 25 ? -0.201 3.223 2.754 1.00 0.00 25 ASP A N 3
ATOM 2827 C CA . ASP A 1 25 ? -0.984 2.103 3.264 1.00 0.00 25 ASP A CA 3
ATOM 2828 C C . ASP A 1 25 ? -0.424 0.775 2.761 1.00 0.00 25 ASP A C 3
ATOM 2829 O O . ASP A 1 25 ? -1.174 -0.161 2.488 1.00 0.00 25 ASP A O 3
ATOM 2838 N N . ALA A 1 26 ? 0.897 0.703 2.642 1.00 0.00 26 ALA A N 3
ATOM 2839 C CA . ALA A 1 26 ? 1.557 -0.509 2.173 1.00 0.00 26 ALA A CA 3
ATOM 2840 C C . ALA A 1 26 ? 1.776 -1.492 3.318 1.00 0.00 26 ALA A C 3
ATOM 2841 O O . ALA A 1 26 ? 1.599 -1.165 4.492 1.00 0.00 26 ALA A O 3
ATOM 2848 N N . PRO A 1 27 ? 2.170 -2.727 2.971 1.00 0.00 27 PRO A N 3
ATOM 2849 C CA . PRO A 1 27 ? 2.422 -3.783 3.956 1.00 0.00 27 PRO A CA 3
ATOM 2850 C C . PRO A 1 27 ? 3.669 -3.513 4.790 1.00 0.00 27 PRO A C 3
ATOM 2851 O O . PRO A 1 27 ? 3.666 -3.700 6.007 1.00 0.00 27 PRO A O 3
ATOM 2862 N N . ILE A 1 28 ? 4.733 -3.072 4.129 1.00 0.00 28 ILE A N 3
ATOM 2863 C CA . ILE A 1 28 ? 5.987 -2.775 4.810 1.00 0.00 28 ILE A CA 3
ATOM 2864 C C . ILE A 1 28 ? 6.584 -1.462 4.315 1.00 0.00 28 ILE A C 3
ATOM 2865 O O . ILE A 1 28 ? 6.635 -1.205 3.112 1.00 0.00 28 ILE A O 3
ATOM 2881 N N . CYS A 1 29 ? 7.037 -0.634 5.251 1.00 0.00 29 CYS A N 3
ATOM 2882 C CA . CYS A 1 29 ? 7.633 0.652 4.911 1.00 0.00 29 CYS A CA 3
ATOM 2883 C C . CYS A 1 29 ? 9.085 0.719 5.375 1.00 0.00 29 CYS A C 3
ATOM 2884 O O . CYS A 1 29 ? 9.382 0.524 6.555 1.00 0.00 29 CYS A O 3
ATOM 2891 N N . LEU A 1 30 ? 9.987 0.994 4.439 1.00 0.00 30 LEU A N 3
ATOM 2892 C CA . LEU A 1 30 ? 11.409 1.087 4.751 1.00 0.00 30 LEU A CA 3
ATOM 2893 C C . LEU A 1 30 ? 11.818 2.534 5.004 1.00 0.00 30 LEU A C 3
ATOM 2894 O O . LEU A 1 30 ? 12.767 2.802 5.741 1.00 0.00 30 LEU A O 3
ATOM 2910 N N . TYR A 1 31 ? 11.095 3.464 4.390 1.00 0.00 31 TYR A N 3
ATOM 2911 C CA . TYR A 1 31 ? 11.382 4.885 4.549 1.00 0.00 31 TYR A CA 3
ATOM 2912 C C . TYR A 1 31 ? 11.228 5.313 6.005 1.00 0.00 31 TYR A C 3
ATOM 2913 O O . TYR A 1 31 ? 10.127 5.295 6.554 1.00 0.00 31 TYR A O 3
ATOM 2931 N N . GLU A 1 32 ? 12.340 5.697 6.623 1.00 0.00 32 GLU A N 3
ATOM 2932 C CA . GLU A 1 32 ? 12.329 6.129 8.016 1.00 0.00 32 GLU A CA 3
ATOM 2933 C C . GLU A 1 32 ? 11.080 6.951 8.320 1.00 0.00 32 GLU A C 3
ATOM 2934 O O . GLU A 1 32 ? 10.276 6.583 9.176 1.00 0.00 32 GLU A O 3
ATOM 2946 N N . GLN A 1 33 ? 10.926 8.066 7.613 1.00 0.00 33 GLN A N 3
ATOM 2947 C CA . GLN A 1 33 ? 9.776 8.941 7.809 1.00 0.00 33 GLN A CA 3
ATOM 2948 C C . GLN A 1 33 ? 8.471 8.166 7.663 1.00 0.00 33 GLN A C 3
ATOM 2949 O O . GLN A 1 33 ? 7.465 8.501 8.286 1.00 0.00 33 GLN A O 3
ATOM 2963 N N . GLY A 1 34 ? 8.495 7.126 6.834 1.00 0.00 34 GLY A N 3
ATOM 2964 C CA . GLY A 1 34 ? 7.307 6.320 6.621 1.00 0.00 34 GLY A CA 3
ATOM 2965 C C . GLY A 1 34 ? 6.033 7.140 6.671 1.00 0.00 34 GLY A C 3
ATOM 2966 O O . GLY A 1 34 ? 5.015 6.685 7.192 1.00 0.00 34 GLY A O 3
ATOM 2970 N N . ARG A 1 35 ? 6.090 8.352 6.129 1.00 0.00 35 ARG A N 3
ATOM 2971 C CA . ARG A 1 35 ? 4.932 9.238 6.117 1.00 0.00 35 ARG A CA 3
ATOM 2972 C C . ARG A 1 35 ? 4.408 9.428 4.697 1.00 0.00 35 ARG A C 3
ATOM 2973 O O . ARG A 1 35 ? 4.880 8.785 3.759 1.00 0.00 35 ARG A O 3
ATOM 2994 N N . ASP A 1 36 ? 3.430 10.314 4.546 1.00 0.00 36 ASP A N 3
ATOM 2995 C CA . ASP A 1 36 ? 2.841 10.589 3.241 1.00 0.00 36 ASP A CA 3
ATOM 2996 C C . ASP A 1 36 ? 3.746 11.501 2.418 1.00 0.00 36 ASP A C 3
ATOM 2997 O O . ASP A 1 36 ? 3.280 12.451 1.789 1.00 0.00 36 ASP A O 3
ATOM 3006 N N . SER A 1 37 ? 5.042 11.206 2.428 1.00 0.00 37 SER A N 3
ATOM 3007 C CA . SER A 1 37 ? 6.013 12.002 1.687 1.00 0.00 37 SER A CA 3
ATOM 3008 C C . SER A 1 37 ? 6.543 11.230 0.483 1.00 0.00 37 SER A C 3
ATOM 3009 O O . SER A 1 37 ? 6.762 10.021 0.553 1.00 0.00 37 SER A O 3
ATOM 3017 N N . PHE A 1 38 ? 6.746 11.939 -0.623 1.00 0.00 38 PHE A N 3
ATOM 3018 C CA . PHE A 1 38 ? 7.248 11.321 -1.845 1.00 0.00 38 PHE A CA 3
ATOM 3019 C C . PHE A 1 38 ? 7.979 12.344 -2.710 1.00 0.00 38 PHE A C 3
ATOM 3020 O O . PHE A 1 38 ? 7.705 13.541 -2.638 1.00 0.00 38 PHE A O 3
ATOM 3037 N N . GLU A 1 39 ? 8.911 11.862 -3.526 1.00 0.00 39 GLU A N 3
ATOM 3038 C CA . GLU A 1 39 ? 9.683 12.734 -4.404 1.00 0.00 39 GLU A CA 3
ATOM 3039 C C . GLU A 1 39 ? 9.105 12.733 -5.816 1.00 0.00 39 GLU A C 3
ATOM 3040 O O . GLU A 1 39 ? 8.200 11.959 -6.128 1.00 0.00 39 GLU A O 3
ATOM 3052 N N . ASP A 1 40 ? 9.634 13.607 -6.666 1.00 0.00 40 ASP A N 3
ATOM 3053 C CA . ASP A 1 40 ? 9.172 13.708 -8.045 1.00 0.00 40 ASP A CA 3
ATOM 3054 C C . ASP A 1 40 ? 9.100 12.331 -8.697 1.00 0.00 40 ASP A C 3
ATOM 3055 O O . ASP A 1 40 ? 8.140 12.015 -9.398 1.00 0.00 40 ASP A O 3
ATOM 3064 N N . GLU A 1 41 ? 10.124 11.516 -8.460 1.00 0.00 41 GLU A N 3
ATOM 3065 C CA . GLU A 1 41 ? 10.176 10.173 -9.026 1.00 0.00 41 GLU A CA 3
ATOM 3066 C C . GLU A 1 41 ? 11.303 9.360 -8.394 1.00 0.00 41 GLU A C 3
ATOM 3067 O O . GLU A 1 41 ? 12.126 9.893 -7.651 1.00 0.00 41 GLU A O 3
ATOM 3079 N N . GLY A 1 42 ? 11.331 8.065 -8.694 1.00 0.00 42 GLY A N 3
ATOM 3080 C CA . GLY A 1 42 ? 12.359 7.199 -8.147 1.00 0.00 42 GLY A CA 3
ATOM 3081 C C . GLY A 1 42 ? 11.782 5.981 -7.454 1.00 0.00 42 GLY A C 3
ATOM 3082 O O . GLY A 1 42 ? 11.044 5.205 -8.060 1.00 0.00 42 GLY A O 3
ATOM 3086 N N . ARG A 1 43 ? 12.121 5.811 -6.180 1.00 0.00 43 ARG A N 3
ATOM 3087 C CA . ARG A 1 43 ? 11.634 4.677 -5.404 1.00 0.00 43 ARG A CA 3
ATOM 3088 C C . ARG A 1 43 ? 10.661 5.136 -4.322 1.00 0.00 43 ARG A C 3
ATOM 3089 O O . ARG A 1 43 ? 9.744 4.405 -3.947 1.00 0.00 43 ARG A O 3
ATOM 3110 N N . TRP A 1 44 ? 10.868 6.350 -3.825 1.00 0.00 44 TRP A N 3
ATOM 3111 C CA . TRP A 1 44 ? 10.010 6.906 -2.785 1.00 0.00 44 TRP A CA 3
ATOM 3112 C C . TRP A 1 44 ? 8.961 7.836 -3.385 1.00 0.00 44 TRP A C 3
ATOM 3113 O O . TRP A 1 44 ? 8.565 8.823 -2.764 1.00 0.00 44 TRP A O 3
ATOM 3134 N N . ARG A 1 45 ? 8.514 7.516 -4.595 1.00 0.00 45 ARG A N 3
ATOM 3135 C CA . ARG A 1 45 ? 7.512 8.324 -5.278 1.00 0.00 45 ARG A CA 3
ATOM 3136 C C . ARG A 1 45 ? 6.103 7.867 -4.912 1.00 0.00 45 ARG A C 3
ATOM 3137 O O . ARG A 1 45 ? 5.874 6.690 -4.629 1.00 0.00 45 ARG A O 3
ATOM 3158 N N . LEU A 1 46 ? 5.162 8.804 -4.918 1.00 0.00 46 LEU A N 3
ATOM 3159 C CA . LEU A 1 46 ? 3.775 8.498 -4.586 1.00 0.00 46 LEU A CA 3
ATOM 3160 C C . LEU A 1 46 ? 3.113 7.693 -5.700 1.00 0.00 46 LEU A C 3
ATOM 3161 O O . LEU A 1 46 ? 2.854 8.213 -6.785 1.00 0.00 46 LEU A O 3
ATOM 3177 N N . ILE A 1 47 ? 2.841 6.422 -5.422 1.00 0.00 47 ILE A N 3
ATOM 3178 C CA . ILE A 1 47 ? 2.207 5.546 -6.399 1.00 0.00 47 ILE A CA 3
ATOM 3179 C C . ILE A 1 47 ? 0.750 5.281 -6.036 1.00 0.00 47 ILE A C 3
ATOM 3180 O O . ILE A 1 47 ? 0.456 4.687 -4.998 1.00 0.00 47 ILE A O 3
ATOM 3196 N N . LEU A 1 48 ? -0.159 5.724 -6.898 1.00 0.00 48 LEU A N 3
ATOM 3197 C CA . LEU A 1 48 ? -1.587 5.533 -6.669 1.00 0.00 48 LEU A CA 3
ATOM 3198 C C . LEU A 1 48 ? -2.094 4.293 -7.398 1.00 0.00 48 LEU A C 3
ATOM 3199 O O . LEU A 1 48 ? -1.606 3.949 -8.475 1.00 0.00 48 LEU A O 3
ATOM 3215 N N . CYS A 1 49 ? -3.078 3.625 -6.804 1.00 0.00 49 CYS A N 3
ATOM 3216 C CA . CYS A 1 49 ? -3.654 2.424 -7.397 1.00 0.00 49 CYS A CA 3
ATOM 3217 C C . CYS A 1 49 ? -4.137 2.696 -8.818 1.00 0.00 49 CYS A C 3
ATOM 3218 O O . CYS A 1 49 ? -4.506 3.821 -9.154 1.00 0.00 49 CYS A O 3
ATOM 3225 N N . ALA A 1 50 ? -4.133 1.658 -9.648 1.00 0.00 50 ALA A N 3
ATOM 3226 C CA . ALA A 1 50 ? -4.573 1.785 -11.032 1.00 0.00 50 ALA A CA 3
ATOM 3227 C C . ALA A 1 50 ? -6.001 1.277 -11.202 1.00 0.00 50 ALA A C 3
ATOM 3228 O O . ALA A 1 50 ? -6.805 1.880 -11.913 1.00 0.00 50 ALA A O 3
ATOM 3235 N N . THR A 1 51 ? -6.310 0.163 -10.546 1.00 0.00 51 THR A N 3
ATOM 3236 C CA . THR A 1 51 ? -7.640 -0.427 -10.626 1.00 0.00 51 THR A CA 3
ATOM 3237 C C . THR A 1 51 ? -8.712 0.574 -10.211 1.00 0.00 51 THR A C 3
ATOM 3238 O O . THR A 1 51 ? -9.500 1.034 -11.037 1.00 0.00 51 THR A O 3
ATOM 3249 N N . CYS A 1 52 ? -8.736 0.908 -8.925 1.00 0.00 52 CYS A N 3
ATOM 3250 C CA . CYS A 1 52 ? -9.711 1.856 -8.398 1.00 0.00 52 CYS A CA 3
ATOM 3251 C C . CYS A 1 52 ? -9.076 3.227 -8.184 1.00 0.00 52 CYS A C 3
ATOM 3252 O O . CYS A 1 52 ? -9.742 4.255 -8.294 1.00 0.00 52 CYS A O 3
ATOM 3259 N N . GLY A 1 53 ? -7.783 3.232 -7.876 1.00 0.00 53 GLY A N 3
ATOM 3260 C CA . GLY A 1 53 ? -7.079 4.481 -7.651 1.00 0.00 53 GLY A CA 3
ATOM 3261 C C . GLY A 1 53 ? -7.554 5.197 -6.402 1.00 0.00 53 GLY A C 3
ATOM 3262 O O . GLY A 1 53 ? -7.708 6.418 -6.399 1.00 0.00 53 GLY A O 3
ATOM 3266 N N . SER A 1 54 ? -7.788 4.436 -5.338 1.00 0.00 54 SER A N 3
ATOM 3267 C CA . SER A 1 54 ? -8.254 5.004 -4.079 1.00 0.00 54 SER A CA 3
ATOM 3268 C C . SER A 1 54 ? -7.229 4.780 -2.970 1.00 0.00 54 SER A C 3
ATOM 3269 O O . SER A 1 54 ? -7.582 4.683 -1.794 1.00 0.00 54 SER A O 3
ATOM 3277 N N . HIS A 1 55 ? -5.959 4.699 -3.354 1.00 0.00 55 HIS A N 3
ATOM 3278 C CA . HIS A 1 55 ? -4.882 4.488 -2.394 1.00 0.00 55 HIS A CA 3
ATOM 3279 C C . HIS A 1 55 ? -3.579 5.104 -2.894 1.00 0.00 55 HIS A C 3
ATOM 3280 O O . HIS A 1 55 ? -3.401 5.315 -4.092 1.00 0.00 55 HIS A O 3
ATOM 3295 N N . GLY A 1 56 ? -2.671 5.390 -1.966 1.00 0.00 56 GLY A N 3
ATOM 3296 C CA . GLY A 1 56 ? -1.397 5.980 -2.332 1.00 0.00 56 GLY A CA 3
ATOM 3297 C C . GLY A 1 56 ? -0.276 5.563 -1.401 1.00 0.00 56 GLY A C 3
ATOM 3298 O O . GLY A 1 56 ? -0.324 5.829 -0.199 1.00 0.00 56 GLY A O 3
ATOM 3302 N N . THR A 1 57 ? 0.738 4.906 -1.955 1.00 0.00 57 THR A N 3
ATOM 3303 C CA . THR A 1 57 ? 1.875 4.448 -1.166 1.00 0.00 57 THR A CA 3
ATOM 3304 C C . THR A 1 57 ? 3.173 4.558 -1.957 1.00 0.00 57 THR A C 3
ATOM 3305 O O . THR A 1 57 ? 3.158 4.799 -3.165 1.00 0.00 57 THR A O 3
ATOM 3316 N N . HIS A 1 58 ? 4.297 4.380 -1.270 1.00 0.00 58 HIS A N 3
ATOM 3317 C CA . HIS A 1 58 ? 5.605 4.458 -1.910 1.00 0.00 58 HIS A CA 3
ATOM 3318 C C . HIS A 1 58 ? 5.793 3.316 -2.904 1.00 0.00 58 HIS A C 3
ATOM 3319 O O . HIS A 1 58 ? 4.878 2.526 -3.137 1.00 0.00 58 HIS A O 3
ATOM 3333 N N . ARG A 1 59 ? 6.985 3.235 -3.487 1.00 0.00 59 ARG A N 3
ATOM 3334 C CA . ARG A 1 59 ? 7.291 2.191 -4.457 1.00 0.00 59 ARG A CA 3
ATOM 3335 C C . ARG A 1 59 ? 7.775 0.924 -3.758 1.00 0.00 59 ARG A C 3
ATOM 3336 O O . ARG A 1 59 ? 7.118 -0.116 -3.811 1.00 0.00 59 ARG A O 3
ATOM 3357 N N . ASP A 1 60 ? 8.927 1.018 -3.104 1.00 0.00 60 ASP A N 3
ATOM 3358 C CA . ASP A 1 60 ? 9.499 -0.120 -2.393 1.00 0.00 60 ASP A CA 3
ATOM 3359 C C . ASP A 1 60 ? 8.623 -0.517 -1.209 1.00 0.00 60 ASP A C 3
ATOM 3360 O O . ASP A 1 60 ? 8.572 -1.686 -0.825 1.00 0.00 60 ASP A O 3
ATOM 3369 N N . CYS A 1 61 ? 7.935 0.464 -0.633 1.00 0.00 61 CYS A N 3
ATOM 3370 C CA . CYS A 1 61 ? 7.063 0.218 0.508 1.00 0.00 61 CYS A CA 3
ATOM 3371 C C . CYS A 1 61 ? 5.986 -0.806 0.160 1.00 0.00 61 CYS A C 3
ATOM 3372 O O . CYS A 1 61 ? 5.636 -1.656 0.978 1.00 0.00 61 CYS A O 3
ATOM 3379 N N . SER A 1 62 ? 5.467 -0.719 -1.061 1.00 0.00 62 SER A N 3
ATOM 3380 C CA . SER A 1 62 ? 4.429 -1.635 -1.517 1.00 0.00 62 SER A CA 3
ATOM 3381 C C . SER A 1 62 ? 5.040 -2.932 -2.040 1.00 0.00 62 SER A C 3
ATOM 3382 O O . SER A 1 62 ? 4.470 -3.594 -2.906 1.00 0.00 62 SER A O 3
ATOM 3390 N N . SER A 1 63 ? 6.204 -3.287 -1.507 1.00 0.00 63 SER A N 3
ATOM 3391 C CA . SER A 1 63 ? 6.896 -4.502 -1.921 1.00 0.00 63 SER A CA 3
ATOM 3392 C C . SER A 1 63 ? 6.770 -4.712 -3.427 1.00 0.00 63 SER A C 3
ATOM 3393 O O . SER A 1 63 ? 6.565 -5.833 -3.895 1.00 0.00 63 SER A O 3
ATOM 3401 N N . LEU A 1 64 ? 6.893 -3.625 -4.182 1.00 0.00 64 LEU A N 3
ATOM 3402 C CA . LEU A 1 64 ? 6.793 -3.689 -5.636 1.00 0.00 64 LEU A CA 3
ATOM 3403 C C . LEU A 1 64 ? 8.111 -4.145 -6.253 1.00 0.00 64 LEU A C 3
ATOM 3404 O O . LEU A 1 64 ? 9.052 -4.496 -5.542 1.00 0.00 64 LEU A O 3
ATOM 3420 N N . ARG A 1 65 ? 8.171 -4.135 -7.581 1.00 0.00 65 ARG A N 3
ATOM 3421 C CA . ARG A 1 65 ? 9.374 -4.547 -8.294 1.00 0.00 65 ARG A CA 3
ATOM 3422 C C . ARG A 1 65 ? 9.987 -3.372 -9.050 1.00 0.00 65 ARG A C 3
ATOM 3423 O O . ARG A 1 65 ? 9.327 -2.371 -9.332 1.00 0.00 65 ARG A O 3
ATOM 3444 N N . PRO A 1 66 ? 11.280 -3.494 -9.386 1.00 0.00 66 PRO A N 3
ATOM 3445 C CA . PRO A 1 66 ? 12.010 -2.452 -10.114 1.00 0.00 66 PRO A CA 3
ATOM 3446 C C . PRO A 1 66 ? 11.545 -2.320 -11.561 1.00 0.00 66 PRO A C 3
ATOM 3447 O O . PRO A 1 66 ? 12.087 -1.525 -12.327 1.00 0.00 66 PRO A O 3
ATOM 3458 N N . ASN A 1 67 ? 10.537 -3.106 -11.927 1.00 0.00 67 ASN A N 3
ATOM 3459 C CA . ASN A 1 67 ? 9.999 -3.077 -13.282 1.00 0.00 67 ASN A CA 3
ATOM 3460 C C . ASN A 1 67 ? 8.506 -2.764 -13.268 1.00 0.00 67 ASN A C 3
ATOM 3461 O O . ASN A 1 67 ? 8.013 -2.002 -14.099 1.00 0.00 67 ASN A O 3
ATOM 3472 N N . SER A 1 68 ? 7.792 -3.359 -12.318 1.00 0.00 68 SER A N 3
ATOM 3473 C CA . SER A 1 68 ? 6.354 -3.147 -12.197 1.00 0.00 68 SER A CA 3
ATOM 3474 C C . SER A 1 68 ? 5.984 -1.712 -12.559 1.00 0.00 68 SER A C 3
ATOM 3475 O O . SER A 1 68 ? 6.566 -0.758 -12.042 1.00 0.00 68 SER A O 3
ATOM 3483 N N . LYS A 1 69 ? 5.011 -1.566 -13.452 1.00 0.00 69 LYS A N 3
ATOM 3484 C CA . LYS A 1 69 ? 4.560 -0.249 -13.885 1.00 0.00 69 LYS A CA 3
ATOM 3485 C C . LYS A 1 69 ? 3.424 0.255 -13.000 1.00 0.00 69 LYS A C 3
ATOM 3486 O O . LYS A 1 69 ? 3.581 1.232 -12.267 1.00 0.00 69 LYS A O 3
ATOM 3505 N N . LYS A 1 70 ? 2.281 -0.417 -13.073 1.00 0.00 70 LYS A N 3
ATOM 3506 C CA . LYS A 1 70 ? 1.119 -0.040 -12.277 1.00 0.00 70 LYS A CA 3
ATOM 3507 C C . LYS A 1 70 ? 1.008 -0.911 -11.029 1.00 0.00 70 LYS A C 3
ATOM 3508 O O . LYS A 1 70 ? 1.446 -2.061 -11.023 1.00 0.00 70 LYS A O 3
ATOM 3527 N N . TRP A 1 71 ? 0.419 -0.355 -9.977 1.00 0.00 71 TRP A N 3
ATOM 3528 C CA . TRP A 1 71 ? 0.250 -1.082 -8.724 1.00 0.00 71 TRP A CA 3
ATOM 3529 C C . TRP A 1 71 ? -1.214 -1.098 -8.297 1.00 0.00 71 TRP A C 3
ATOM 3530 O O . TRP A 1 71 ? -1.966 -0.172 -8.597 1.00 0.00 71 TRP A O 3
ATOM 3551 N N . GLU A 1 72 ? -1.610 -2.155 -7.595 1.00 0.00 72 GLU A N 3
ATOM 3552 C CA . GLU A 1 72 ? -2.985 -2.289 -7.128 1.00 0.00 72 GLU A CA 3
ATOM 3553 C C . GLU A 1 72 ? -3.048 -2.250 -5.603 1.00 0.00 72 GLU A C 3
ATOM 3554 O O . GLU A 1 72 ? -2.214 -2.845 -4.921 1.00 0.00 72 GLU A O 3
ATOM 3566 N N . CYS A 1 73 ? -4.043 -1.545 -5.076 1.00 0.00 73 CYS A N 3
ATOM 3567 C CA . CYS A 1 73 ? -4.217 -1.426 -3.633 1.00 0.00 73 CYS A CA 3
ATOM 3568 C C . CYS A 1 73 ? -4.652 -2.756 -3.026 1.00 0.00 73 CYS A C 3
ATOM 3569 O O . CYS A 1 73 ? -4.992 -3.696 -3.744 1.00 0.00 73 CYS A O 3
ATOM 3576 N N . ASN A 1 74 ? -4.638 -2.828 -1.699 1.00 0.00 74 ASN A N 3
ATOM 3577 C CA . ASN A 1 74 ? -5.031 -4.043 -0.995 1.00 0.00 74 ASN A CA 3
ATOM 3578 C C . ASN A 1 74 ? -6.455 -4.448 -1.362 1.00 0.00 74 ASN A C 3
ATOM 3579 O O . ASN A 1 74 ? -6.696 -5.566 -1.815 1.00 0.00 74 ASN A O 3
ATOM 3590 N N . GLU A 1 75 ? -7.396 -3.529 -1.162 1.00 0.00 75 GLU A N 3
ATOM 3591 C CA . GLU A 1 75 ? -8.796 -3.791 -1.472 1.00 0.00 75 GLU A CA 3
ATOM 3592 C C . GLU A 1 75 ? -8.933 -4.500 -2.816 1.00 0.00 75 GLU A C 3
ATOM 3593 O O . GLU A 1 75 ? -9.741 -5.416 -2.969 1.00 0.00 75 GLU A O 3
ATOM 3605 N N . CYS A 1 76 ? -8.137 -4.069 -3.789 1.00 0.00 76 CYS A N 3
ATOM 3606 C CA . CYS A 1 76 ? -8.168 -4.660 -5.122 1.00 0.00 76 CYS A CA 3
ATOM 3607 C C . CYS A 1 76 ? -7.458 -6.010 -5.135 1.00 0.00 76 CYS A C 3
ATOM 3608 O O . CYS A 1 76 ? -8.019 -7.015 -5.574 1.00 0.00 76 CYS A O 3
ATOM 3615 N N . LEU A 1 77 ? -6.221 -6.026 -4.651 1.00 0.00 77 LEU A N 3
ATOM 3616 C CA . LEU A 1 77 ? -5.433 -7.253 -4.606 1.00 0.00 77 LEU A CA 3
ATOM 3617 C C . LEU A 1 77 ? -6.231 -8.391 -3.978 1.00 0.00 77 LEU A C 3
ATOM 3618 O O . LEU A 1 77 ? -7.095 -8.180 -3.126 1.00 0.00 77 LEU A O 3
ATOM 3634 N N . PRO A 1 78 ? -5.937 -9.627 -4.406 1.00 0.00 78 PRO A N 3
ATOM 3635 C CA . PRO A 1 78 ? -6.614 -10.823 -3.897 1.00 0.00 78 PRO A CA 3
ATOM 3636 C C . PRO A 1 78 ? -6.241 -11.129 -2.450 1.00 0.00 78 PRO A C 3
ATOM 3637 O O . PRO A 1 78 ? -5.391 -10.460 -1.864 1.00 0.00 78 PRO A O 3
ATOM 3648 N N . ALA A 1 79 ? -6.882 -12.145 -1.881 1.00 0.00 79 ALA A N 3
ATOM 3649 C CA . ALA A 1 79 ? -6.616 -12.541 -0.504 1.00 0.00 79 ALA A CA 3
ATOM 3650 C C . ALA A 1 79 ? -7.253 -13.889 -0.187 1.00 0.00 79 ALA A C 3
ATOM 3651 O O . ALA A 1 79 ? -8.397 -14.149 -0.561 1.00 0.00 79 ALA A O 3
ATOM 3658 N N . SER A 1 80 ? -6.506 -14.745 0.503 1.00 0.00 80 SER A N 3
ATOM 3659 C CA . SER A 1 80 ? -6.997 -16.069 0.866 1.00 0.00 80 SER A CA 3
ATOM 3660 C C . SER A 1 80 ? -7.196 -16.180 2.375 1.00 0.00 80 SER A C 3
ATOM 3661 O O . SER A 1 80 ? -6.371 -15.709 3.157 1.00 0.00 80 SER A O 3
ATOM 3669 N N . GLY A 1 81 ? -8.298 -16.806 2.776 1.00 0.00 81 GLY A N 3
ATOM 3670 C CA . GLY A 1 81 ? -8.587 -16.968 4.189 1.00 0.00 81 GLY A CA 3
ATOM 3671 C C . GLY A 1 81 ? -9.310 -15.771 4.774 1.00 0.00 81 GLY A C 3
ATOM 3672 O O . GLY A 1 81 ? -9.778 -14.889 4.054 1.00 0.00 81 GLY A O 3
ATOM 3676 N N . PRO A 1 82 ? -9.412 -15.732 6.111 1.00 0.00 82 PRO A N 3
ATOM 3677 C CA . PRO A 1 82 ? -10.084 -14.640 6.822 1.00 0.00 82 PRO A CA 3
ATOM 3678 C C . PRO A 1 82 ? -9.304 -13.331 6.744 1.00 0.00 82 PRO A C 3
ATOM 3679 O O . PRO A 1 82 ? -8.204 -13.285 6.195 1.00 0.00 82 PRO A O 3
ATOM 3690 N N . SER A 1 83 ? -9.882 -12.270 7.298 1.00 0.00 83 SER A N 3
ATOM 3691 C CA . SER A 1 83 ? -9.243 -10.960 7.288 1.00 0.00 83 SER A CA 3
ATOM 3692 C C . SER A 1 83 ? -9.000 -10.463 8.710 1.00 0.00 83 SER A C 3
ATOM 3693 O O . SER A 1 83 ? -9.618 -10.942 9.661 1.00 0.00 83 SER A O 3
ATOM 3701 N N . SER A 1 84 ? -8.095 -9.499 8.847 1.00 0.00 84 SER A N 3
ATOM 3702 C CA . SER A 1 84 ? -7.766 -8.939 10.153 1.00 0.00 84 SER A CA 3
ATOM 3703 C C . SER A 1 84 ? -8.071 -7.445 10.195 1.00 0.00 84 SER A C 3
ATOM 3704 O O . SER A 1 84 ? -7.387 -6.642 9.562 1.00 0.00 84 SER A O 3
ATOM 3712 N N . GLY A 1 85 ? -9.105 -7.079 10.947 1.00 0.00 85 GLY A N 3
ATOM 3713 C CA . GLY A 1 85 ? -9.484 -5.683 11.059 1.00 0.00 85 GLY A CA 3
ATOM 3714 C C . GLY A 1 85 ? -8.349 -4.813 11.560 1.00 0.00 85 GLY A C 3
ATOM 3715 O O . GLY A 1 85 ? -7.717 -5.165 12.555 1.00 0.00 85 GLY A O 3
ATOM 3721 N N . GLY A 1 1 ? 2.168 36.229 26.537 1.00 0.00 1 GLY A N 4
ATOM 3722 C CA . GLY A 1 1 ? 1.981 34.790 26.541 1.00 0.00 1 GLY A CA 4
ATOM 3723 C C . GLY A 1 1 ? 0.666 34.379 27.174 1.00 0.00 1 GLY A C 4
ATOM 3724 O O . GLY A 1 1 ? -0.148 35.227 27.537 1.00 0.00 1 GLY A O 4
ATOM 3728 N N . SER A 1 2 ? 0.458 33.072 27.305 1.00 0.00 2 SER A N 4
ATOM 3729 C CA . SER A 1 2 ? -0.769 32.549 27.894 1.00 0.00 2 SER A CA 4
ATOM 3730 C C . SER A 1 2 ? -0.687 31.035 28.065 1.00 0.00 2 SER A C 4
ATOM 3731 O O . SER A 1 2 ? 0.289 30.405 27.658 1.00 0.00 2 SER A O 4
ATOM 3739 N N . SER A 1 3 ? -1.719 30.458 28.672 1.00 0.00 3 SER A N 4
ATOM 3740 C CA . SER A 1 3 ? -1.763 29.019 28.902 1.00 0.00 3 SER A CA 4
ATOM 3741 C C . SER A 1 3 ? -2.981 28.398 28.225 1.00 0.00 3 SER A C 4
ATOM 3742 O O . SER A 1 3 ? -3.867 29.104 27.745 1.00 0.00 3 SER A O 4
ATOM 3750 N N . GLY A 1 4 ? -3.017 27.069 28.189 1.00 0.00 4 GLY A N 4
ATOM 3751 C CA . GLY A 1 4 ? -4.129 26.373 27.568 1.00 0.00 4 GLY A CA 4
ATOM 3752 C C . GLY A 1 4 ? -4.628 25.213 28.406 1.00 0.00 4 GLY A C 4
ATOM 3753 O O . GLY A 1 4 ? -4.150 24.992 29.519 1.00 0.00 4 GLY A O 4
ATOM 3757 N N . SER A 1 5 ? -5.592 24.471 27.872 1.00 0.00 5 SER A N 4
ATOM 3758 C CA . SER A 1 5 ? -6.160 23.330 28.581 1.00 0.00 5 SER A CA 4
ATOM 3759 C C . SER A 1 5 ? -6.360 22.148 27.636 1.00 0.00 5 SER A C 4
ATOM 3760 O O . SER A 1 5 ? -6.154 22.263 26.428 1.00 0.00 5 SER A O 4
ATOM 3768 N N . SER A 1 6 ? -6.762 21.012 28.197 1.00 0.00 6 SER A N 4
ATOM 3769 C CA . SER A 1 6 ? -6.987 19.807 27.407 1.00 0.00 6 SER A CA 4
ATOM 3770 C C . SER A 1 6 ? -8.340 19.185 27.738 1.00 0.00 6 SER A C 4
ATOM 3771 O O . SER A 1 6 ? -8.937 19.484 28.771 1.00 0.00 6 SER A O 4
ATOM 3779 N N . GLY A 1 7 ? -8.817 18.316 26.851 1.00 0.00 7 GLY A N 4
ATOM 3780 C CA . GLY A 1 7 ? -10.096 17.665 27.066 1.00 0.00 7 GLY A CA 4
ATOM 3781 C C . GLY A 1 7 ? -10.531 16.834 25.875 1.00 0.00 7 GLY A C 4
ATOM 3782 O O . GLY A 1 7 ? -9.698 16.371 25.097 1.00 0.00 7 GLY A O 4
ATOM 3786 N N . GLU A 1 8 ? -11.839 16.644 25.733 1.00 0.00 8 GLU A N 4
ATOM 3787 C CA . GLU A 1 8 ? -12.381 15.860 24.629 1.00 0.00 8 GLU A CA 4
ATOM 3788 C C . GLU A 1 8 ? -12.976 16.769 23.558 1.00 0.00 8 GLU A C 4
ATOM 3789 O O . GLU A 1 8 ? -13.745 17.683 23.859 1.00 0.00 8 GLU A O 4
ATOM 3801 N N . LEU A 1 9 ? -12.613 16.513 22.305 1.00 0.00 9 LEU A N 4
ATOM 3802 C CA . LEU A 1 9 ? -13.110 17.308 21.187 1.00 0.00 9 LEU A CA 4
ATOM 3803 C C . LEU A 1 9 ? -14.133 16.522 20.373 1.00 0.00 9 LEU A C 4
ATOM 3804 O O . LEU A 1 9 ? -14.326 15.326 20.589 1.00 0.00 9 LEU A O 4
ATOM 3820 N N . GLU A 1 10 ? -14.785 17.204 19.436 1.00 0.00 10 GLU A N 4
ATOM 3821 C CA . GLU A 1 10 ? -15.788 16.569 18.589 1.00 0.00 10 GLU A CA 4
ATOM 3822 C C . GLU A 1 10 ? -15.398 15.128 18.271 1.00 0.00 10 GLU A C 4
ATOM 3823 O O . GLU A 1 10 ? -14.230 14.810 18.044 1.00 0.00 10 GLU A O 4
ATOM 3835 N N . PRO A 1 11 ? -16.398 14.235 18.254 1.00 0.00 11 PRO A N 4
ATOM 3836 C CA . PRO A 1 11 ? -16.186 12.814 17.965 1.00 0.00 11 PRO A CA 4
ATOM 3837 C C . PRO A 1 11 ? -15.811 12.568 16.508 1.00 0.00 11 PRO A C 4
ATOM 3838 O O . PRO A 1 11 ? -16.121 13.375 15.632 1.00 0.00 11 PRO A O 4
ATOM 3849 N N . GLY A 1 12 ? -15.142 11.447 16.254 1.00 0.00 12 GLY A N 4
ATOM 3850 C CA . GLY A 1 12 ? -14.736 11.116 14.900 1.00 0.00 12 GLY A CA 4
ATOM 3851 C C . GLY A 1 12 ? -14.345 12.340 14.096 1.00 0.00 12 GLY A C 4
ATOM 3852 O O . GLY A 1 12 ? -14.765 12.498 12.950 1.00 0.00 12 GLY A O 4
ATOM 3856 N N . ALA A 1 13 ? -13.540 13.209 14.698 1.00 0.00 13 ALA A N 4
ATOM 3857 C CA . ALA A 1 13 ? -13.093 14.425 14.030 1.00 0.00 13 ALA A CA 4
ATOM 3858 C C . ALA A 1 13 ? -11.694 14.249 13.448 1.00 0.00 13 ALA A C 4
ATOM 3859 O O . ALA A 1 13 ? -10.698 14.599 14.082 1.00 0.00 13 ALA A O 4
ATOM 3866 N N . PHE A 1 14 ? -11.626 13.703 12.238 1.00 0.00 14 PHE A N 4
ATOM 3867 C CA . PHE A 1 14 ? -10.349 13.479 11.571 1.00 0.00 14 PHE A CA 4
ATOM 3868 C C . PHE A 1 14 ? -10.348 14.095 10.175 1.00 0.00 14 PHE A C 4
ATOM 3869 O O . PHE A 1 14 ? -10.928 13.542 9.241 1.00 0.00 14 PHE A O 4
ATOM 3886 N N . SER A 1 15 ? -9.693 15.244 10.042 1.00 0.00 15 SER A N 4
ATOM 3887 C CA . SER A 1 15 ? -9.621 15.938 8.762 1.00 0.00 15 SER A CA 4
ATOM 3888 C C . SER A 1 15 ? -8.869 15.101 7.732 1.00 0.00 15 SER A C 4
ATOM 3889 O O . SER A 1 15 ? -7.689 14.799 7.905 1.00 0.00 15 SER A O 4
ATOM 3897 N N . GLU A 1 16 ? -9.563 14.730 6.660 1.00 0.00 16 GLU A N 4
ATOM 3898 C CA . GLU A 1 16 ? -8.961 13.927 5.603 1.00 0.00 16 GLU A CA 4
ATOM 3899 C C . GLU A 1 16 ? -9.350 14.460 4.227 1.00 0.00 16 GLU A C 4
ATOM 3900 O O . GLU A 1 16 ? -10.394 15.094 4.067 1.00 0.00 16 GLU A O 4
ATOM 3912 N N . LEU A 1 17 ? -8.504 14.198 3.236 1.00 0.00 17 LEU A N 4
ATOM 3913 C CA . LEU A 1 17 ? -8.758 14.651 1.873 1.00 0.00 17 LEU A CA 4
ATOM 3914 C C . LEU A 1 17 ? -9.459 13.567 1.061 1.00 0.00 17 LEU A C 4
ATOM 3915 O O . LEU A 1 17 ? -9.160 12.381 1.200 1.00 0.00 17 LEU A O 4
ATOM 3931 N N . TYR A 1 18 ? -10.392 13.982 0.211 1.00 0.00 18 TYR A N 4
ATOM 3932 C CA . TYR A 1 18 ? -11.136 13.047 -0.624 1.00 0.00 18 TYR A CA 4
ATOM 3933 C C . TYR A 1 18 ? -10.583 13.027 -2.046 1.00 0.00 18 TYR A C 4
ATOM 3934 O O . TYR A 1 18 ? -10.384 11.962 -2.630 1.00 0.00 18 TYR A O 4
ATOM 3952 N N . GLN A 1 19 ? -10.336 14.212 -2.594 1.00 0.00 19 GLN A N 4
ATOM 3953 C CA . GLN A 1 19 ? -9.806 14.331 -3.947 1.00 0.00 19 GLN A CA 4
ATOM 3954 C C . GLN A 1 19 ? -8.377 13.804 -4.020 1.00 0.00 19 GLN A C 4
ATOM 3955 O O . GLN A 1 19 ? -8.048 12.992 -4.885 1.00 0.00 19 GLN A O 4
ATOM 3969 N N . ARG A 1 20 ? -7.532 14.271 -3.107 1.00 0.00 20 ARG A N 4
ATOM 3970 C CA . ARG A 1 20 ? -6.137 13.847 -3.069 1.00 0.00 20 ARG A CA 4
ATOM 3971 C C . ARG A 1 20 ? -5.903 12.849 -1.938 1.00 0.00 20 ARG A C 4
ATOM 3972 O O . ARG A 1 20 ? -5.879 13.220 -0.764 1.00 0.00 20 ARG A O 4
ATOM 3993 N N . TYR A 1 21 ? -5.731 11.583 -2.300 1.00 0.00 21 TYR A N 4
ATOM 3994 C CA . TYR A 1 21 ? -5.502 10.531 -1.316 1.00 0.00 21 TYR A CA 4
ATOM 3995 C C . TYR A 1 21 ? -4.019 10.181 -1.228 1.00 0.00 21 TYR A C 4
ATOM 3996 O O . TYR A 1 21 ? -3.474 9.517 -2.109 1.00 0.00 21 TYR A O 4
ATOM 4014 N N . ARG A 1 22 ? -3.374 10.634 -0.158 1.00 0.00 22 ARG A N 4
ATOM 4015 C CA . ARG A 1 22 ? -1.955 10.370 0.046 1.00 0.00 22 ARG A CA 4
ATOM 4016 C C . ARG A 1 22 ? -1.698 9.837 1.453 1.00 0.00 22 ARG A C 4
ATOM 4017 O O . ARG A 1 22 ? -1.552 10.607 2.403 1.00 0.00 22 ARG A O 4
ATOM 4038 N N . HIS A 1 23 ? -1.644 8.515 1.579 1.00 0.00 23 HIS A N 4
ATOM 4039 C CA . HIS A 1 23 ? -1.404 7.879 2.869 1.00 0.00 23 HIS A CA 4
ATOM 4040 C C . HIS A 1 23 ? -0.751 6.512 2.688 1.00 0.00 23 HIS A C 4
ATOM 4041 O O . HIS A 1 23 ? -1.349 5.596 2.123 1.00 0.00 23 HIS A O 4
ATOM 4056 N N . CYS A 1 24 ? 0.481 6.383 3.170 1.00 0.00 24 CYS A N 4
ATOM 4057 C CA . CYS A 1 24 ? 1.217 5.129 3.061 1.00 0.00 24 CYS A CA 4
ATOM 4058 C C . CYS A 1 24 ? 0.460 3.993 3.744 1.00 0.00 24 CYS A C 4
ATOM 4059 O O . CYS A 1 24 ? 0.341 3.960 4.968 1.00 0.00 24 CYS A O 4
ATOM 4066 N N . ASP A 1 25 ? -0.048 3.063 2.942 1.00 0.00 25 ASP A N 4
ATOM 4067 C CA . ASP A 1 25 ? -0.792 1.924 3.468 1.00 0.00 25 ASP A CA 4
ATOM 4068 C C . ASP A 1 25 ? -0.105 0.612 3.103 1.00 0.00 25 ASP A C 4
ATOM 4069 O O . ASP A 1 25 ? -0.734 -0.446 3.089 1.00 0.00 25 ASP A O 4
ATOM 4078 N N . ALA A 1 26 ? 1.188 0.688 2.806 1.00 0.00 26 ALA A N 4
ATOM 4079 C CA . ALA A 1 26 ? 1.960 -0.493 2.441 1.00 0.00 26 ALA A CA 4
ATOM 4080 C C . ALA A 1 26 ? 2.227 -1.372 3.659 1.00 0.00 26 ALA A C 4
ATOM 4081 O O . ALA A 1 26 ? 2.015 -0.969 4.803 1.00 0.00 26 ALA A O 4
ATOM 4088 N N . PRO A 1 27 ? 2.702 -2.601 3.410 1.00 0.00 27 PRO A N 4
ATOM 4089 C CA . PRO A 1 27 ? 3.008 -3.562 4.473 1.00 0.00 27 PRO A CA 4
ATOM 4090 C C . PRO A 1 27 ? 4.226 -3.151 5.293 1.00 0.00 27 PRO A C 4
ATOM 4091 O O . PRO A 1 27 ? 4.186 -3.152 6.524 1.00 0.00 27 PRO A O 4
ATOM 4102 N N . ILE A 1 28 ? 5.306 -2.799 4.604 1.00 0.00 28 ILE A N 4
ATOM 4103 C CA . ILE A 1 28 ? 6.535 -2.384 5.270 1.00 0.00 28 ILE A CA 4
ATOM 4104 C C . ILE A 1 28 ? 7.091 -1.107 4.651 1.00 0.00 28 ILE A C 4
ATOM 4105 O O . ILE A 1 28 ? 7.075 -0.937 3.431 1.00 0.00 28 ILE A O 4
ATOM 4121 N N . CYS A 1 29 ? 7.584 -0.211 5.499 1.00 0.00 29 CYS A N 4
ATOM 4122 C CA . CYS A 1 29 ? 8.148 1.052 5.036 1.00 0.00 29 CYS A CA 4
ATOM 4123 C C . CYS A 1 29 ? 9.632 1.143 5.379 1.00 0.00 29 CYS A C 4
ATOM 4124 O O . CYS A 1 29 ? 10.046 0.805 6.489 1.00 0.00 29 CYS A O 4
ATOM 4131 N N . LEU A 1 30 ? 10.428 1.603 4.420 1.00 0.00 30 LEU A N 4
ATOM 4132 C CA . LEU A 1 30 ? 11.866 1.740 4.620 1.00 0.00 30 LEU A CA 4
ATOM 4133 C C . LEU A 1 30 ? 12.254 3.205 4.798 1.00 0.00 30 LEU A C 4
ATOM 4134 O O . LEU A 1 30 ? 13.184 3.526 5.539 1.00 0.00 30 LEU A O 4
ATOM 4150 N N . TYR A 1 31 ? 11.535 4.089 4.115 1.00 0.00 31 TYR A N 4
ATOM 4151 C CA . TYR A 1 31 ? 11.804 5.519 4.196 1.00 0.00 31 TYR A CA 4
ATOM 4152 C C . TYR A 1 31 ? 11.750 6.002 5.642 1.00 0.00 31 TYR A C 4
ATOM 4153 O O . TYR A 1 31 ? 10.673 6.159 6.216 1.00 0.00 31 TYR A O 4
ATOM 4171 N N . GLU A 1 32 ? 12.922 6.237 6.225 1.00 0.00 32 GLU A N 4
ATOM 4172 C CA . GLU A 1 32 ? 13.009 6.702 7.604 1.00 0.00 32 GLU A CA 4
ATOM 4173 C C . GLU A 1 32 ? 11.843 7.627 7.941 1.00 0.00 32 GLU A C 4
ATOM 4174 O O . GLU A 1 32 ? 11.301 7.581 9.045 1.00 0.00 32 GLU A O 4
ATOM 4186 N N . GLN A 1 33 ? 11.464 8.465 6.982 1.00 0.00 33 GLN A N 4
ATOM 4187 C CA . GLN A 1 33 ? 10.364 9.402 7.177 1.00 0.00 33 GLN A CA 4
ATOM 4188 C C . GLN A 1 33 ? 9.148 8.697 7.770 1.00 0.00 33 GLN A C 4
ATOM 4189 O O . GLN A 1 33 ? 8.656 9.075 8.832 1.00 0.00 33 GLN A O 4
ATOM 4203 N N . GLY A 1 34 ? 8.668 7.670 7.075 1.00 0.00 34 GLY A N 4
ATOM 4204 C CA . GLY A 1 34 ? 7.513 6.930 7.549 1.00 0.00 34 GLY A CA 4
ATOM 4205 C C . GLY A 1 34 ? 6.239 7.748 7.497 1.00 0.00 34 GLY A C 4
ATOM 4206 O O . GLY A 1 34 ? 5.442 7.728 8.436 1.00 0.00 34 GLY A O 4
ATOM 4210 N N . ARG A 1 35 ? 6.045 8.471 6.399 1.00 0.00 35 ARG A N 4
ATOM 4211 C CA . ARG A 1 35 ? 4.860 9.302 6.230 1.00 0.00 35 ARG A CA 4
ATOM 4212 C C . ARG A 1 35 ? 4.480 9.416 4.757 1.00 0.00 35 ARG A C 4
ATOM 4213 O O . ARG A 1 35 ? 5.087 8.775 3.898 1.00 0.00 35 ARG A O 4
ATOM 4234 N N . ASP A 1 36 ? 3.474 10.235 4.472 1.00 0.00 36 ASP A N 4
ATOM 4235 C CA . ASP A 1 36 ? 3.014 10.433 3.102 1.00 0.00 36 ASP A CA 4
ATOM 4236 C C . ASP A 1 36 ? 3.940 11.382 2.349 1.00 0.00 36 ASP A C 4
ATOM 4237 O O . ASP A 1 36 ? 3.483 12.292 1.657 1.00 0.00 36 ASP A O 4
ATOM 4246 N N . SER A 1 37 ? 5.244 11.165 2.491 1.00 0.00 37 SER A N 4
ATOM 4247 C CA . SER A 1 37 ? 6.235 12.005 1.829 1.00 0.00 37 SER A CA 4
ATOM 4248 C C . SER A 1 37 ? 6.797 11.310 0.592 1.00 0.00 37 SER A C 4
ATOM 4249 O O . SER A 1 37 ? 7.324 10.200 0.675 1.00 0.00 37 SER A O 4
ATOM 4257 N N . PHE A 1 38 ? 6.680 11.970 -0.555 1.00 0.00 38 PHE A N 4
ATOM 4258 C CA . PHE A 1 38 ? 7.174 11.416 -1.810 1.00 0.00 38 PHE A CA 4
ATOM 4259 C C . PHE A 1 38 ? 7.772 12.511 -2.689 1.00 0.00 38 PHE A C 4
ATOM 4260 O O . PHE A 1 38 ? 7.523 13.697 -2.476 1.00 0.00 38 PHE A O 4
ATOM 4277 N N . GLU A 1 39 ? 8.562 12.103 -3.677 1.00 0.00 39 GLU A N 4
ATOM 4278 C CA . GLU A 1 39 ? 9.197 13.048 -4.588 1.00 0.00 39 GLU A CA 4
ATOM 4279 C C . GLU A 1 39 ? 8.677 12.866 -6.011 1.00 0.00 39 GLU A C 4
ATOM 4280 O O . GLU A 1 39 ? 8.183 11.797 -6.370 1.00 0.00 39 GLU A O 4
ATOM 4292 N N . ASP A 1 40 ? 8.791 13.917 -6.815 1.00 0.00 40 ASP A N 4
ATOM 4293 C CA . ASP A 1 40 ? 8.333 13.874 -8.199 1.00 0.00 40 ASP A CA 4
ATOM 4294 C C . ASP A 1 40 ? 8.558 12.491 -8.803 1.00 0.00 40 ASP A C 4
ATOM 4295 O O . ASP A 1 40 ? 7.692 11.958 -9.496 1.00 0.00 40 ASP A O 4
ATOM 4304 N N . GLU A 1 41 ? 9.727 11.916 -8.535 1.00 0.00 41 GLU A N 4
ATOM 4305 C CA . GLU A 1 41 ? 10.065 10.596 -9.054 1.00 0.00 41 GLU A CA 4
ATOM 4306 C C . GLU A 1 41 ? 11.084 9.902 -8.154 1.00 0.00 41 GLU A C 4
ATOM 4307 O O . GLU A 1 41 ? 11.758 10.545 -7.351 1.00 0.00 41 GLU A O 4
ATOM 4319 N N . GLY A 1 42 ? 11.189 8.585 -8.296 1.00 0.00 42 GLY A N 4
ATOM 4320 C CA . GLY A 1 42 ? 12.126 7.825 -7.490 1.00 0.00 42 GLY A CA 4
ATOM 4321 C C . GLY A 1 42 ? 11.437 6.801 -6.610 1.00 0.00 42 GLY A C 4
ATOM 4322 O O . GLY A 1 42 ? 10.222 6.854 -6.419 1.00 0.00 42 GLY A O 4
ATOM 4326 N N . ARG A 1 43 ? 12.214 5.865 -6.074 1.00 0.00 43 ARG A N 4
ATOM 4327 C CA . ARG A 1 43 ? 11.670 4.822 -5.212 1.00 0.00 43 ARG A CA 4
ATOM 4328 C C . ARG A 1 43 ? 10.616 5.392 -4.267 1.00 0.00 43 ARG A C 4
ATOM 4329 O O . ARG A 1 43 ? 9.605 4.748 -3.988 1.00 0.00 43 ARG A O 4
ATOM 4350 N N . TRP A 1 44 ? 10.859 6.603 -3.780 1.00 0.00 44 TRP A N 4
ATOM 4351 C CA . TRP A 1 44 ? 9.931 7.260 -2.866 1.00 0.00 44 TRP A CA 4
ATOM 4352 C C . TRP A 1 44 ? 8.885 8.060 -3.635 1.00 0.00 44 TRP A C 4
ATOM 4353 O O . TRP A 1 44 ? 8.475 9.138 -3.204 1.00 0.00 44 TRP A O 4
ATOM 4374 N N . ARG A 1 45 ? 8.458 7.526 -4.774 1.00 0.00 45 ARG A N 4
ATOM 4375 C CA . ARG A 1 45 ? 7.460 8.192 -5.603 1.00 0.00 45 ARG A CA 4
ATOM 4376 C C . ARG A 1 45 ? 6.052 7.738 -5.229 1.00 0.00 45 ARG A C 4
ATOM 4377 O O . ARG A 1 45 ? 5.747 6.545 -5.250 1.00 0.00 45 ARG A O 4
ATOM 4398 N N . LEU A 1 46 ? 5.199 8.697 -4.886 1.00 0.00 46 LEU A N 4
ATOM 4399 C CA . LEU A 1 46 ? 3.823 8.396 -4.506 1.00 0.00 46 LEU A CA 4
ATOM 4400 C C . LEU A 1 46 ? 3.094 7.668 -5.631 1.00 0.00 46 LEU A C 4
ATOM 4401 O O . LEU A 1 46 ? 2.750 8.267 -6.651 1.00 0.00 46 LEU A O 4
ATOM 4417 N N . ILE A 1 47 ? 2.861 6.375 -5.438 1.00 0.00 47 ILE A N 4
ATOM 4418 C CA . ILE A 1 47 ? 2.170 5.566 -6.435 1.00 0.00 47 ILE A CA 4
ATOM 4419 C C . ILE A 1 47 ? 0.715 5.335 -6.042 1.00 0.00 47 ILE A C 4
ATOM 4420 O O . ILE A 1 47 ? 0.426 4.835 -4.954 1.00 0.00 47 ILE A O 4
ATOM 4436 N N . LEU A 1 48 ? -0.198 5.700 -6.936 1.00 0.00 48 LEU A N 4
ATOM 4437 C CA . LEU A 1 48 ? -1.625 5.530 -6.684 1.00 0.00 48 LEU A CA 4
ATOM 4438 C C . LEU A 1 48 ? -2.169 4.315 -7.429 1.00 0.00 48 LEU A C 4
ATOM 4439 O O . LEU A 1 48 ? -1.809 4.067 -8.580 1.00 0.00 48 LEU A O 4
ATOM 4455 N N . CYS A 1 49 ? -3.039 3.561 -6.766 1.00 0.00 49 CYS A N 4
ATOM 4456 C CA . CYS A 1 49 ? -3.634 2.373 -7.364 1.00 0.00 49 CYS A CA 4
ATOM 4457 C C . CYS A 1 49 ? -4.042 2.638 -8.811 1.00 0.00 49 CYS A C 4
ATOM 4458 O O . CYS A 1 49 ? -4.313 3.777 -9.191 1.00 0.00 49 CYS A O 4
ATOM 4465 N N . ALA A 1 50 ? -4.084 1.579 -9.612 1.00 0.00 50 ALA A N 4
ATOM 4466 C CA . ALA A 1 50 ? -4.461 1.697 -11.015 1.00 0.00 50 ALA 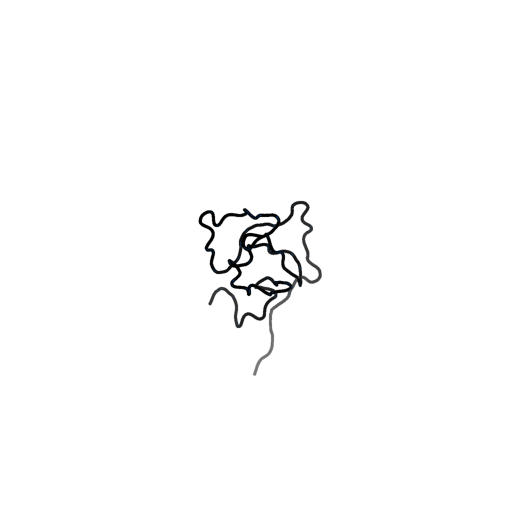A CA 4
ATOM 4467 C C . ALA A 1 50 ? -5.873 1.172 -11.250 1.00 0.00 50 ALA A C 4
ATOM 4468 O O . ALA A 1 50 ? -6.668 1.791 -11.958 1.00 0.00 50 ALA A O 4
ATOM 4475 N N . THR A 1 51 ? -6.181 0.025 -10.652 1.00 0.00 51 THR A N 4
ATOM 4476 C CA . THR A 1 51 ? -7.497 -0.584 -10.797 1.00 0.00 51 THR A CA 4
ATOM 4477 C C . THR A 1 51 ? -8.600 0.383 -10.382 1.00 0.00 51 THR A C 4
ATOM 4478 O O . THR A 1 51 ? -9.563 0.595 -11.119 1.00 0.00 51 THR A O 4
ATOM 4489 N N . CYS A 1 52 ? -8.452 0.968 -9.198 1.00 0.00 52 CYS A N 4
ATOM 4490 C CA . CYS A 1 52 ? -9.436 1.913 -8.684 1.00 0.00 52 CYS A CA 4
ATOM 4491 C C . CYS A 1 52 ? -8.842 3.316 -8.585 1.00 0.00 52 CYS A C 4
ATOM 4492 O O . CYS A 1 52 ? -9.482 4.300 -8.953 1.00 0.00 52 CYS A O 4
ATOM 4499 N N . GLY A 1 53 ? -7.613 3.398 -8.085 1.00 0.00 53 GLY A N 4
ATOM 4500 C CA . GLY A 1 53 ? -6.953 4.683 -7.946 1.00 0.00 53 GLY A CA 4
ATOM 4501 C C . GLY A 1 53 ? -7.457 5.467 -6.751 1.00 0.00 53 GLY A C 4
ATOM 4502 O O . GLY A 1 53 ? -7.966 6.578 -6.899 1.00 0.00 53 GLY A O 4
ATOM 4506 N N . SER A 1 54 ? -7.316 4.888 -5.563 1.00 0.00 54 SER A N 4
ATOM 4507 C CA . SER A 1 54 ? -7.766 5.538 -4.337 1.00 0.00 54 SER A CA 4
ATOM 4508 C C . SER A 1 54 ? -6.658 5.547 -3.289 1.00 0.00 54 SER A C 4
ATOM 4509 O O . SER A 1 54 ? -6.400 6.567 -2.649 1.00 0.00 54 SER A O 4
ATOM 4517 N N . HIS A 1 55 ? -6.005 4.402 -3.117 1.00 0.00 55 HIS A N 4
ATOM 4518 C CA . HIS A 1 55 ? -4.924 4.276 -2.146 1.00 0.00 55 HIS A CA 4
ATOM 4519 C C . HIS A 1 55 ? -3.632 4.878 -2.691 1.00 0.00 55 HIS A C 4
ATOM 4520 O O . HIS A 1 55 ? -3.439 4.966 -3.903 1.00 0.00 55 HIS A O 4
ATOM 4535 N N . GLY A 1 56 ? -2.750 5.292 -1.786 1.00 0.00 56 GLY A N 4
ATOM 4536 C CA . GLY A 1 56 ? -1.488 5.881 -2.196 1.00 0.00 56 GLY A CA 4
ATOM 4537 C C . GLY A 1 56 ? -0.341 5.484 -1.287 1.00 0.00 56 GLY A C 4
ATOM 4538 O O . GLY A 1 56 ? -0.395 5.699 -0.076 1.00 0.00 56 GLY A O 4
ATOM 4542 N N . THR A 1 57 ? 0.701 4.901 -1.873 1.00 0.00 57 THR A N 4
ATOM 4543 C CA . THR A 1 57 ? 1.864 4.471 -1.108 1.00 0.00 57 THR A CA 4
ATOM 4544 C C . THR A 1 57 ? 3.135 4.558 -1.946 1.00 0.00 57 THR A C 4
ATOM 4545 O O . THR A 1 57 ? 3.077 4.722 -3.165 1.00 0.00 57 THR A O 4
ATOM 4556 N N . HIS A 1 58 ? 4.283 4.447 -1.284 1.00 0.00 58 HIS A N 4
ATOM 4557 C CA . HIS A 1 58 ? 5.569 4.512 -1.969 1.00 0.00 58 HIS A CA 4
ATOM 4558 C C . HIS A 1 58 ? 5.731 3.341 -2.933 1.00 0.00 58 HIS A C 4
ATOM 4559 O O . HIS A 1 58 ? 4.807 2.551 -3.127 1.00 0.00 58 HIS A O 4
ATOM 4573 N N . ARG A 1 59 ? 6.911 3.236 -3.536 1.00 0.00 59 ARG A N 4
ATOM 4574 C CA . ARG A 1 59 ? 7.193 2.163 -4.482 1.00 0.00 59 ARG A CA 4
ATOM 4575 C C . ARG A 1 59 ? 7.777 0.948 -3.767 1.00 0.00 59 ARG A C 4
ATOM 4576 O O . ARG A 1 59 ? 7.150 -0.110 -3.706 1.00 0.00 59 ARG A O 4
ATOM 4597 N N . ASP A 1 60 ? 8.981 1.107 -3.229 1.00 0.00 60 ASP A N 4
ATOM 4598 C CA . ASP A 1 60 ? 9.650 0.024 -2.518 1.00 0.00 60 ASP A CA 4
ATOM 4599 C C . ASP A 1 60 ? 8.868 -0.371 -1.270 1.00 0.00 60 ASP A C 4
ATOM 4600 O O . ASP A 1 60 ? 8.940 -1.513 -0.814 1.00 0.00 60 ASP A O 4
ATOM 4609 N N . CYS A 1 61 ? 8.122 0.580 -0.719 1.00 0.00 61 CYS A N 4
ATOM 4610 C CA . CYS A 1 61 ? 7.327 0.334 0.478 1.00 0.00 61 CYS A CA 4
ATOM 4611 C C . CYS A 1 61 ? 6.264 -0.728 0.215 1.00 0.00 61 CYS A C 4
ATOM 4612 O O . CYS A 1 61 ? 5.982 -1.565 1.073 1.00 0.00 61 CYS A O 4
ATOM 4619 N N . SER A 1 62 ? 5.676 -0.688 -0.976 1.00 0.00 62 SER A N 4
ATOM 4620 C CA . SER A 1 62 ? 4.641 -1.644 -1.352 1.00 0.00 62 SER A CA 4
ATOM 4621 C C . SER A 1 62 ? 5.260 -2.935 -1.878 1.00 0.00 62 SER A C 4
ATOM 4622 O O . SER A 1 62 ? 4.634 -3.669 -2.644 1.00 0.00 62 SER A O 4
ATOM 4630 N N . SER A 1 63 ? 6.493 -3.206 -1.462 1.00 0.00 63 SER A N 4
ATOM 4631 C CA . SER A 1 63 ? 7.199 -4.407 -1.895 1.00 0.00 63 SER A CA 4
ATOM 4632 C C . SER A 1 63 ? 6.903 -4.713 -3.360 1.00 0.00 63 SER A C 4
ATOM 4633 O O . SER A 1 63 ? 6.555 -5.841 -3.712 1.00 0.00 63 SER A O 4
ATOM 4641 N N . LEU A 1 64 ? 7.043 -3.702 -4.209 1.00 0.00 64 LEU A N 4
ATOM 4642 C CA . LEU A 1 64 ? 6.790 -3.861 -5.637 1.00 0.00 64 LEU A CA 4
ATOM 4643 C C . LEU A 1 64 ? 8.073 -4.223 -6.379 1.00 0.00 64 LEU A C 4
ATOM 4644 O O . LEU A 1 64 ? 9.150 -4.279 -5.786 1.00 0.00 64 LEU A O 4
ATOM 4660 N N . ARG A 1 65 ? 7.950 -4.464 -7.680 1.00 0.00 65 ARG A N 4
ATOM 4661 C CA . ARG A 1 65 ? 9.099 -4.819 -8.504 1.00 0.00 65 ARG A CA 4
ATOM 4662 C C . ARG A 1 65 ? 9.880 -3.573 -8.912 1.00 0.00 65 ARG A C 4
ATOM 4663 O O . ARG A 1 65 ? 9.379 -2.450 -8.858 1.00 0.00 65 ARG A O 4
ATOM 4684 N N . PRO A 1 66 ? 11.139 -3.775 -9.330 1.00 0.00 66 PRO A N 4
ATOM 4685 C CA . PRO A 1 66 ? 12.016 -2.680 -9.756 1.00 0.00 66 PRO A CA 4
ATOM 4686 C C . PRO A 1 66 ? 11.572 -2.061 -11.077 1.00 0.00 66 PRO A C 4
ATOM 4687 O O . PRO A 1 66 ? 11.673 -2.687 -12.131 1.00 0.00 66 PRO A O 4
ATOM 4698 N N . ASN A 1 67 ? 11.081 -0.828 -11.012 1.00 0.00 67 ASN A N 4
ATOM 4699 C CA . ASN A 1 67 ? 10.622 -0.124 -12.204 1.00 0.00 67 ASN A CA 4
ATOM 4700 C C . ASN A 1 67 ? 9.291 -0.690 -12.690 1.00 0.00 67 ASN A C 4
ATOM 4701 O O . ASN A 1 67 ? 9.097 -0.907 -13.886 1.00 0.00 67 ASN A O 4
ATOM 4712 N N . SER A 1 68 ? 8.377 -0.927 -11.754 1.00 0.00 68 SER A N 4
ATOM 4713 C CA . SER A 1 68 ? 7.065 -1.470 -12.086 1.00 0.00 68 SER A CA 4
ATOM 4714 C C . SER A 1 68 ? 6.325 -0.550 -13.052 1.00 0.00 68 SER A C 4
ATOM 4715 O O . SER A 1 68 ? 6.872 0.449 -13.519 1.00 0.00 68 SER A O 4
ATOM 4723 N N . LYS A 1 69 ? 5.076 -0.895 -13.348 1.00 0.00 69 LYS A N 4
ATOM 4724 C CA . LYS A 1 69 ? 4.257 -0.101 -14.256 1.00 0.00 69 LYS A CA 4
ATOM 4725 C C . LYS A 1 69 ? 2.974 0.358 -13.572 1.00 0.00 69 LYS A C 4
ATOM 4726 O O . LYS A 1 69 ? 2.569 1.513 -13.699 1.00 0.00 69 LYS A O 4
ATOM 4745 N N . LYS A 1 70 ? 2.338 -0.555 -12.845 1.00 0.00 70 LYS A N 4
ATOM 4746 C CA . LYS A 1 70 ? 1.101 -0.244 -12.137 1.00 0.00 70 LYS A CA 4
ATOM 4747 C C . LYS A 1 70 ? 1.040 -0.976 -10.800 1.00 0.00 70 LYS A C 4
ATOM 4748 O O . LYS A 1 70 ? 1.569 -2.079 -10.662 1.00 0.00 70 LYS A O 4
ATOM 4767 N N . TRP A 1 71 ? 0.393 -0.356 -9.821 1.00 0.00 71 TRP A N 4
ATOM 4768 C CA . TRP A 1 71 ? 0.262 -0.950 -8.495 1.00 0.00 71 TRP A CA 4
ATOM 4769 C C . TRP A 1 71 ? -1.202 -1.039 -8.080 1.00 0.00 71 TRP A C 4
ATOM 4770 O O . TRP A 1 71 ? -1.993 -0.141 -8.368 1.00 0.00 71 TRP A O 4
ATOM 4791 N N . GLU A 1 72 ? -1.556 -2.126 -7.403 1.00 0.00 72 GLU A N 4
ATOM 4792 C CA . GLU A 1 72 ? -2.927 -2.331 -6.950 1.00 0.00 72 GLU A CA 4
ATOM 4793 C C . GLU A 1 72 ? -3.010 -2.281 -5.427 1.00 0.00 72 GLU A C 4
ATOM 4794 O O . GLU A 1 72 ? -2.130 -2.787 -4.729 1.00 0.00 72 GLU A O 4
ATOM 4806 N N . CYS A 1 73 ? -4.073 -1.668 -4.917 1.00 0.00 73 CYS A N 4
ATOM 4807 C CA . CYS A 1 73 ? -4.272 -1.550 -3.478 1.00 0.00 73 CYS A CA 4
ATOM 4808 C C . CYS A 1 73 ? -4.830 -2.846 -2.898 1.00 0.00 73 CYS A C 4
ATOM 4809 O O . CYS A 1 73 ? -5.275 -3.726 -3.634 1.00 0.00 73 CYS A O 4
ATOM 4816 N N . ASN A 1 74 ? -4.804 -2.955 -1.574 1.00 0.00 74 ASN A N 4
ATOM 4817 C CA . ASN A 1 74 ? -5.307 -4.144 -0.895 1.00 0.00 74 ASN A CA 4
ATOM 4818 C C . ASN A 1 74 ? -6.730 -4.465 -1.343 1.00 0.00 74 ASN A C 4
ATOM 4819 O O . ASN A 1 74 ? -7.021 -5.585 -1.761 1.00 0.00 74 ASN A O 4
ATOM 4830 N N . GLU A 1 75 ? -7.611 -3.473 -1.252 1.00 0.00 75 GLU A N 4
ATOM 4831 C CA . GLU A 1 75 ? -9.003 -3.651 -1.648 1.00 0.00 75 GLU A CA 4
ATOM 4832 C C . GLU A 1 75 ? -9.101 -4.410 -2.968 1.00 0.00 75 GLU A C 4
ATOM 4833 O O . GLU A 1 75 ? -9.952 -5.284 -3.134 1.00 0.00 75 GLU A O 4
ATOM 4845 N N . CYS A 1 76 ? -8.223 -4.069 -3.906 1.00 0.00 76 CYS A N 4
ATOM 4846 C CA . CYS A 1 76 ? -8.209 -4.716 -5.212 1.00 0.00 76 CYS A CA 4
ATOM 4847 C C . CYS A 1 76 ? -7.507 -6.069 -5.142 1.00 0.00 76 CYS A C 4
ATOM 4848 O O . CYS A 1 76 ? -8.100 -7.106 -5.443 1.00 0.00 76 CYS A O 4
ATOM 4855 N N . LEU A 1 77 ? -6.240 -6.051 -4.743 1.00 0.00 77 LEU A N 4
ATOM 4856 C CA . LEU A 1 77 ? -5.455 -7.276 -4.633 1.00 0.00 77 LEU A CA 4
ATOM 4857 C C . LEU A 1 77 ? -6.326 -8.441 -4.173 1.00 0.00 77 LEU A C 4
ATOM 4858 O O . LEU A 1 77 ? -7.331 -8.263 -3.485 1.00 0.00 77 LEU A O 4
ATOM 4874 N N . PRO A 1 78 ? -5.932 -9.663 -4.561 1.00 0.00 78 PRO A N 4
ATOM 4875 C CA . PRO A 1 78 ? -6.661 -10.882 -4.198 1.00 0.00 78 PRO A CA 4
ATOM 4876 C C . PRO A 1 78 ? -6.543 -11.208 -2.713 1.00 0.00 78 PRO A C 4
ATOM 4877 O O . PRO A 1 78 ? -5.666 -11.967 -2.302 1.00 0.00 78 PRO A O 4
ATOM 4888 N N . ALA A 1 79 ? -7.432 -10.629 -1.912 1.00 0.00 79 ALA A N 4
ATOM 4889 C CA . ALA A 1 79 ? -7.429 -10.859 -0.473 1.00 0.00 79 ALA A CA 4
ATOM 4890 C C . ALA A 1 79 ? -8.007 -12.230 -0.135 1.00 0.00 79 ALA A C 4
ATOM 4891 O O . ALA A 1 79 ? -9.094 -12.585 -0.592 1.00 0.00 79 ALA A O 4
ATOM 4898 N N . SER A 1 80 ? -7.274 -12.995 0.666 1.00 0.00 80 SER A N 4
ATOM 4899 C CA . SER A 1 80 ? -7.712 -14.329 1.061 1.00 0.00 80 SER A CA 4
ATOM 4900 C C . SER A 1 80 ? -6.862 -14.862 2.210 1.00 0.00 80 SER A C 4
ATOM 4901 O O . SER A 1 80 ? -5.664 -14.591 2.289 1.00 0.00 80 SER A O 4
ATOM 4909 N N . GLY A 1 81 ? -7.491 -15.623 3.101 1.00 0.00 81 GLY A N 4
ATOM 4910 C CA . GLY A 1 81 ? -6.778 -16.183 4.234 1.00 0.00 81 GLY A CA 4
ATOM 4911 C C . GLY A 1 81 ? -7.302 -15.668 5.560 1.00 0.00 81 GLY A C 4
ATOM 4912 O O . GLY A 1 81 ? -8.509 -15.612 5.795 1.00 0.00 81 GLY A O 4
ATOM 4916 N N . PRO A 1 82 ? -6.381 -15.283 6.456 1.00 0.00 82 PRO A N 4
ATOM 4917 C CA . PRO A 1 82 ? -6.733 -14.765 7.781 1.00 0.00 82 PRO A CA 4
ATOM 4918 C C . PRO A 1 82 ? -7.384 -13.388 7.711 1.00 0.00 82 PRO A C 4
ATOM 4919 O O . PRO A 1 82 ? -6.906 -12.500 7.004 1.00 0.00 82 PRO A O 4
ATOM 4930 N N . SER A 1 83 ? -8.476 -13.216 8.449 1.00 0.00 83 SER A N 4
ATOM 4931 C CA . SER A 1 83 ? -9.194 -11.947 8.468 1.00 0.00 83 SER A CA 4
ATOM 4932 C C . SER A 1 83 ? -9.660 -11.607 9.880 1.00 0.00 83 SER A C 4
ATOM 4933 O O . SER A 1 83 ? -10.269 -12.433 10.560 1.00 0.00 83 SER A O 4
ATOM 4941 N N . SER A 1 84 ? -9.368 -10.385 10.315 1.00 0.00 84 SER A N 4
ATOM 4942 C CA . SER A 1 84 ? -9.752 -9.936 11.648 1.00 0.00 84 SER A CA 4
ATOM 4943 C C . SER A 1 84 ? -10.350 -8.533 11.596 1.00 0.00 84 SER A C 4
ATOM 4944 O O . SER A 1 84 ? -9.794 -7.632 10.970 1.00 0.00 84 SER A O 4
ATOM 4952 N N . GLY A 1 85 ? -11.488 -8.357 12.261 1.00 0.00 85 GLY A N 4
ATOM 4953 C CA . GLY A 1 85 ? -12.144 -7.062 12.279 1.00 0.00 85 GLY A CA 4
ATOM 4954 C C . GLY A 1 85 ? -13.311 -7.017 13.245 1.00 0.00 85 GLY A C 4
ATOM 4955 O O . GLY A 1 85 ? -13.868 -8.067 13.560 1.00 0.00 85 GLY A O 4
ATOM 4961 N N . GLY A 1 1 ? -15.295 -29.753 26.388 1.00 0.00 1 GLY A N 5
ATOM 4962 C CA . GLY A 1 1 ? -14.804 -28.703 25.514 1.00 0.00 1 GLY A CA 5
ATOM 4963 C C . GLY A 1 1 ? -15.927 -27.901 24.885 1.00 0.00 1 GLY A C 5
ATOM 4964 O O . GLY A 1 1 ? -17.099 -28.253 25.016 1.00 0.00 1 GLY A O 5
ATOM 4968 N N . SER A 1 2 ? -15.567 -26.819 24.201 1.00 0.00 2 SER A N 5
ATOM 4969 C CA . SER A 1 2 ? -16.554 -25.962 23.554 1.00 0.00 2 SER A CA 5
ATOM 4970 C C . SER A 1 2 ? -15.873 -24.927 22.663 1.00 0.00 2 SER A C 5
ATOM 4971 O O . SER A 1 2 ? -14.645 -24.843 22.617 1.00 0.00 2 SER A O 5
ATOM 4979 N N . SER A 1 3 ? -16.679 -24.141 21.957 1.00 0.00 3 SER A N 5
ATOM 4980 C CA . SER A 1 3 ? -16.156 -23.114 21.064 1.00 0.00 3 SER A CA 5
ATOM 4981 C C . SER A 1 3 ? -16.685 -21.736 21.452 1.00 0.00 3 SER A C 5
ATOM 4982 O O . SER A 1 3 ? -17.467 -21.601 22.392 1.00 0.00 3 SER A O 5
ATOM 4990 N N . GLY A 1 4 ? -16.251 -20.715 20.719 1.00 0.00 4 GLY A N 5
ATOM 4991 C CA . GLY A 1 4 ? -16.691 -19.361 21.000 1.00 0.00 4 GLY A CA 5
ATOM 4992 C C . GLY A 1 4 ? -16.948 -18.561 19.739 1.00 0.00 4 GLY A C 5
ATOM 4993 O O . GLY A 1 4 ? -17.034 -19.122 18.647 1.00 0.00 4 GLY A O 5
ATOM 4997 N N . SER A 1 5 ? -17.073 -17.246 19.889 1.00 0.00 5 SER A N 5
ATOM 4998 C CA . SER A 1 5 ? -17.328 -16.368 18.753 1.00 0.00 5 SER A CA 5
ATOM 4999 C C . SER A 1 5 ? -16.657 -15.012 18.953 1.00 0.00 5 SER A C 5
ATOM 5000 O O . SER A 1 5 ? -16.210 -14.685 20.052 1.00 0.00 5 SER A O 5
ATOM 5008 N N . SER A 1 6 ? -16.591 -14.228 17.882 1.00 0.00 6 SER A N 5
ATOM 5009 C CA . SER A 1 6 ? -15.971 -12.909 17.937 1.00 0.00 6 SER A CA 5
ATOM 5010 C C . SER A 1 6 ? -16.385 -12.064 16.737 1.00 0.00 6 SER A C 5
ATOM 5011 O O . SER A 1 6 ? -16.538 -12.573 15.627 1.00 0.00 6 SER A O 5
ATOM 5019 N N . GLY A 1 7 ? -16.565 -10.766 16.967 1.00 0.00 7 GLY A N 5
ATOM 5020 C CA . GLY A 1 7 ? -16.959 -9.870 15.896 1.00 0.00 7 GLY A CA 5
ATOM 5021 C C . GLY A 1 7 ? -15.779 -9.402 15.068 1.00 0.00 7 GLY A C 5
ATOM 5022 O O . GLY A 1 7 ? -14.634 -9.479 15.510 1.00 0.00 7 GLY A O 5
ATOM 5026 N N . GLU A 1 8 ? -16.060 -8.918 13.862 1.00 0.00 8 GLU A N 5
ATOM 5027 C CA . GLU A 1 8 ? -15.011 -8.439 12.969 1.00 0.00 8 GLU A CA 5
ATOM 5028 C C . GLU A 1 8 ? -15.210 -6.962 12.640 1.00 0.00 8 GLU A C 5
ATOM 5029 O O . GLU A 1 8 ? -16.282 -6.552 12.194 1.00 0.00 8 GLU A O 5
ATOM 5041 N N . LEU A 1 9 ? -14.169 -6.168 12.863 1.00 0.00 9 LEU A N 5
ATOM 5042 C CA . LEU A 1 9 ? -14.227 -4.736 12.591 1.00 0.00 9 LEU A CA 5
ATOM 5043 C C . LEU A 1 9 ? -12.955 -4.260 11.898 1.00 0.00 9 LEU A C 5
ATOM 5044 O O . LEU A 1 9 ? -11.886 -4.844 12.075 1.00 0.00 9 LEU A O 5
ATOM 5060 N N . GLU A 1 10 ? -13.078 -3.197 11.110 1.00 0.00 10 GLU A N 5
ATOM 5061 C CA . GLU A 1 10 ? -11.936 -2.643 10.391 1.00 0.00 10 GLU A CA 5
ATOM 5062 C C . GLU A 1 10 ? -11.629 -1.226 10.867 1.00 0.00 10 GLU A C 5
ATOM 5063 O O . GLU A 1 10 ? -12.456 -0.320 10.774 1.00 0.00 10 GLU A O 5
ATOM 5075 N N . PRO A 1 11 ? -10.410 -1.030 11.392 1.00 0.00 11 PRO A N 5
ATOM 5076 C CA . PRO A 1 11 ? -9.964 0.273 11.893 1.00 0.00 11 PRO A CA 5
ATOM 5077 C C . PRO A 1 11 ? -9.752 1.284 10.772 1.00 0.00 11 PRO A C 5
ATOM 5078 O O . PRO A 1 11 ? -9.603 0.913 9.608 1.00 0.00 11 PRO A O 5
ATOM 5089 N N . GLY A 1 12 ? -9.738 2.565 11.130 1.00 0.00 12 GLY A N 5
ATOM 5090 C CA . GLY A 1 12 ? -9.543 3.609 10.142 1.00 0.00 12 GLY A CA 5
ATOM 5091 C C . GLY A 1 12 ? -10.767 3.821 9.273 1.00 0.00 12 GLY A C 5
ATOM 5092 O O . GLY A 1 12 ? -11.476 4.816 9.420 1.00 0.00 12 GLY A O 5
ATOM 5096 N N . ALA A 1 13 ? -11.015 2.884 8.364 1.00 0.00 13 ALA A N 5
ATOM 5097 C CA . ALA A 1 13 ? -12.161 2.973 7.468 1.00 0.00 13 ALA A CA 5
ATOM 5098 C C . ALA A 1 13 ? -12.375 4.405 6.990 1.00 0.00 13 ALA A C 5
ATOM 5099 O O . ALA A 1 13 ? -13.510 4.858 6.844 1.00 0.00 13 ALA A O 5
ATOM 5106 N N . PHE A 1 14 ? -11.277 5.114 6.750 1.00 0.00 14 PHE A N 5
ATOM 5107 C CA . PHE A 1 14 ? -11.345 6.496 6.290 1.00 0.00 14 PHE A CA 5
ATOM 5108 C C . PHE A 1 14 ? -11.959 6.576 4.896 1.00 0.00 14 PHE A C 5
ATOM 5109 O O . PHE A 1 14 ? -11.525 5.885 3.974 1.00 0.00 14 PHE A O 5
ATOM 5126 N N . SER A 1 15 ? -12.972 7.424 4.750 1.00 0.00 15 SER A N 5
ATOM 5127 C CA . SER A 1 15 ? -13.650 7.592 3.469 1.00 0.00 15 SER A CA 5
ATOM 5128 C C . SER A 1 15 ? -12.813 8.442 2.519 1.00 0.00 15 SER A C 5
ATOM 5129 O O . SER A 1 15 ? -11.773 8.977 2.901 1.00 0.00 15 SER A O 5
ATOM 5137 N N . GLU A 1 16 ? -13.275 8.560 1.278 1.00 0.00 16 GLU A N 5
ATOM 5138 C CA . GLU A 1 16 ? -12.568 9.344 0.272 1.00 0.00 16 GLU A CA 5
ATOM 5139 C C . GLU A 1 16 ? -12.674 10.837 0.572 1.00 0.00 16 GLU A C 5
ATOM 5140 O O . GLU A 1 16 ? -13.474 11.258 1.408 1.00 0.00 16 GLU A O 5
ATOM 5152 N N . LEU A 1 17 ? -11.860 11.631 -0.115 1.00 0.00 17 LEU A N 5
ATOM 5153 C CA . LEU A 1 17 ? -11.861 13.077 0.078 1.00 0.00 17 LEU A CA 5
ATOM 5154 C C . LEU A 1 17 ? -11.693 13.804 -1.253 1.00 0.00 17 LEU A C 5
ATOM 5155 O O . LEU A 1 17 ? -11.428 13.182 -2.282 1.00 0.00 17 LEU A O 5
ATOM 5171 N N . TYR A 1 18 ? -11.846 15.123 -1.224 1.00 0.00 18 TYR A N 5
ATOM 5172 C CA . TYR A 1 18 ? -11.712 15.935 -2.428 1.00 0.00 18 TYR A CA 5
ATOM 5173 C C . TYR A 1 18 ? -10.249 16.060 -2.840 1.00 0.00 18 TYR A C 5
ATOM 5174 O O . TYR A 1 18 ? -9.909 15.916 -4.014 1.00 0.00 18 TYR A O 5
ATOM 5192 N N . GLN A 1 19 ? -9.387 16.329 -1.864 1.00 0.00 19 GLN A N 5
ATOM 5193 C CA . GLN A 1 19 ? -7.960 16.474 -2.124 1.00 0.00 19 GLN A CA 5
ATOM 5194 C C . GLN A 1 19 ? -7.335 15.134 -2.498 1.00 0.00 19 GLN A C 5
ATOM 5195 O O . GLN A 1 19 ? -7.901 14.076 -2.221 1.00 0.00 19 GLN A O 5
ATOM 5209 N N . ARG A 1 20 ? -6.167 15.186 -3.129 1.00 0.00 20 ARG A N 5
ATOM 5210 C CA . ARG A 1 20 ? -5.467 13.976 -3.542 1.00 0.00 20 ARG A CA 5
ATOM 5211 C C . ARG A 1 20 ? -5.261 13.036 -2.358 1.00 0.00 20 ARG A C 5
ATOM 5212 O O . ARG A 1 20 ? -4.988 13.478 -1.242 1.00 0.00 20 ARG A O 5
ATOM 5233 N N . TYR A 1 21 ? -5.393 11.738 -2.610 1.00 0.00 21 TYR A N 5
ATOM 5234 C CA . TYR A 1 21 ? -5.225 10.736 -1.564 1.00 0.00 21 TYR A CA 5
ATOM 5235 C C . TYR A 1 21 ? -3.749 10.406 -1.359 1.00 0.00 21 TYR A C 5
ATOM 5236 O O . TYR A 1 21 ? -3.111 9.804 -2.223 1.00 0.00 21 TYR A O 5
ATOM 5254 N N . ARG A 1 22 ? -3.215 10.803 -0.209 1.00 0.00 22 ARG A N 5
ATOM 5255 C CA . ARG A 1 22 ? -1.815 10.551 0.111 1.00 0.00 22 ARG A CA 5
ATOM 5256 C C . ARG A 1 22 ? -1.678 9.936 1.500 1.00 0.00 22 ARG A C 5
ATOM 5257 O O . ARG A 1 22 ? -1.589 10.648 2.501 1.00 0.00 22 ARG A O 5
ATOM 5278 N N . HIS A 1 23 ? -1.661 8.607 1.555 1.00 0.00 23 HIS A N 5
ATOM 5279 C CA . HIS A 1 23 ? -1.535 7.896 2.822 1.00 0.00 23 HIS A CA 5
ATOM 5280 C C . HIS A 1 23 ? -0.897 6.525 2.613 1.00 0.00 23 HIS A C 5
ATOM 5281 O O . HIS A 1 23 ? -1.502 5.631 2.021 1.00 0.00 23 HIS A O 5
ATOM 5296 N N . CYS A 1 24 ? 0.328 6.367 3.104 1.00 0.00 24 CYS A N 5
ATOM 5297 C CA . CYS A 1 24 ? 1.049 5.107 2.971 1.00 0.00 24 CYS A CA 5
ATOM 5298 C C . CYS A 1 24 ? 0.210 3.943 3.492 1.00 0.00 24 CYS A C 5
ATOM 5299 O O . CYS A 1 24 ? -0.209 3.936 4.649 1.00 0.00 24 CYS A O 5
ATOM 5306 N N . ASP A 1 25 ? -0.030 2.962 2.630 1.00 0.00 25 ASP A N 5
ATOM 5307 C CA . ASP A 1 25 ? -0.817 1.792 3.002 1.00 0.00 25 ASP A CA 5
ATOM 5308 C C . ASP A 1 25 ? -0.127 0.508 2.554 1.00 0.00 25 ASP A C 5
ATOM 5309 O O . ASP A 1 25 ? -0.783 -0.493 2.265 1.00 0.00 25 ASP A O 5
ATOM 5318 N N . ALA A 1 26 ? 1.200 0.543 2.499 1.00 0.00 26 ALA A N 5
ATOM 5319 C CA . ALA A 1 26 ? 1.979 -0.618 2.087 1.00 0.00 26 ALA A CA 5
ATOM 5320 C C . ALA A 1 26 ? 2.243 -1.548 3.266 1.00 0.00 26 ALA A C 5
ATOM 5321 O O . ALA A 1 26 ? 2.020 -1.199 4.425 1.00 0.00 26 ALA A O 5
ATOM 5328 N N . PRO A 1 27 ? 2.730 -2.761 2.966 1.00 0.00 27 PRO A N 5
ATOM 5329 C CA . PRO A 1 27 ? 3.034 -3.767 3.988 1.00 0.00 27 PRO A CA 5
ATOM 5330 C C . PRO A 1 27 ? 4.243 -3.385 4.836 1.00 0.00 27 PRO A C 5
ATOM 5331 O O . PRO A 1 27 ? 4.180 -3.400 6.065 1.00 0.00 27 PRO A O 5
ATOM 5342 N N . ILE A 1 28 ? 5.341 -3.041 4.171 1.00 0.00 28 ILE A N 5
ATOM 5343 C CA . ILE A 1 28 ? 6.563 -2.653 4.864 1.00 0.00 28 ILE A CA 5
ATOM 5344 C C . ILE A 1 28 ? 7.047 -1.283 4.401 1.00 0.00 28 ILE A C 5
ATOM 5345 O O . ILE A 1 28 ? 7.059 -0.989 3.205 1.00 0.00 28 ILE A O 5
ATOM 5361 N N . CYS A 1 29 ? 7.447 -0.449 5.354 1.00 0.00 29 CYS A N 5
ATOM 5362 C CA . CYS A 1 29 ? 7.933 0.890 5.045 1.00 0.00 29 CYS A CA 5
ATOM 5363 C C . CYS A 1 29 ? 9.382 1.059 5.494 1.00 0.00 29 CYS A C 5
ATOM 5364 O O . CYS A 1 29 ? 9.702 0.899 6.673 1.00 0.00 29 CYS A O 5
ATOM 5371 N N . LEU A 1 30 ? 10.255 1.384 4.546 1.00 0.00 30 LEU A N 5
ATOM 5372 C CA . LEU A 1 30 ? 11.670 1.575 4.843 1.00 0.00 30 LEU A CA 5
ATOM 5373 C C . LEU A 1 30 ? 11.988 3.053 5.050 1.00 0.00 30 LEU A C 5
ATOM 5374 O O . LEU A 1 30 ? 12.873 3.404 5.831 1.00 0.00 30 LEU A O 5
ATOM 5390 N N . TYR A 1 31 ? 11.260 3.913 4.347 1.00 0.00 31 TYR A N 5
ATOM 5391 C CA . TYR A 1 31 ? 11.464 5.353 4.454 1.00 0.00 31 TYR A CA 5
ATOM 5392 C C . TYR A 1 31 ? 11.274 5.825 5.892 1.00 0.00 31 TYR A C 5
ATOM 5393 O O . TYR A 1 31 ? 10.158 5.834 6.411 1.00 0.00 31 TYR A O 5
ATOM 5411 N N . GLU A 1 32 ? 12.373 6.218 6.530 1.00 0.00 32 GLU A N 5
ATOM 5412 C CA . GLU A 1 32 ? 12.327 6.691 7.908 1.00 0.00 32 GLU A CA 5
ATOM 5413 C C . GLU A 1 32 ? 11.049 7.482 8.170 1.00 0.00 32 GLU A C 5
ATOM 5414 O O . GLU A 1 32 ? 10.335 7.223 9.139 1.00 0.00 32 GLU A O 5
ATOM 5426 N N . GLN A 1 33 ? 10.767 8.446 7.300 1.00 0.00 33 GLN A N 5
ATOM 5427 C CA . GLN A 1 33 ? 9.576 9.275 7.438 1.00 0.00 33 GLN A CA 5
ATOM 5428 C C . GLN A 1 33 ? 8.338 8.415 7.671 1.00 0.00 33 GLN A C 5
ATOM 5429 O O . GLN A 1 33 ? 7.701 8.498 8.719 1.00 0.00 33 GLN A O 5
ATOM 5443 N N . GLY A 1 34 ? 8.004 7.589 6.684 1.00 0.00 34 GLY A N 5
ATOM 5444 C CA . GLY A 1 34 ? 6.843 6.726 6.801 1.00 0.00 34 GLY A CA 5
ATOM 5445 C C . GLY A 1 34 ? 5.560 7.421 6.393 1.00 0.00 34 GLY A C 5
ATOM 5446 O O . GLY A 1 34 ? 4.691 6.816 5.764 1.00 0.00 34 GLY A O 5
ATOM 5450 N N . ARG A 1 35 ? 5.439 8.695 6.751 1.00 0.00 35 ARG A N 5
ATOM 5451 C CA . ARG A 1 35 ? 4.251 9.473 6.420 1.00 0.00 35 ARG A CA 5
ATOM 5452 C C . ARG A 1 35 ? 4.015 9.490 4.913 1.00 0.00 35 ARG A C 5
ATOM 5453 O O . ARG A 1 35 ? 4.719 8.820 4.157 1.00 0.00 35 ARG A O 5
ATOM 5474 N N . ASP A 1 36 ? 3.020 10.259 4.484 1.00 0.00 36 ASP A N 5
ATOM 5475 C CA . ASP A 1 36 ? 2.691 10.364 3.067 1.00 0.00 36 ASP A CA 5
ATOM 5476 C C . ASP A 1 36 ? 3.661 11.299 2.352 1.00 0.00 36 ASP A C 5
ATOM 5477 O O . ASP A 1 36 ? 3.251 12.150 1.563 1.00 0.00 36 ASP A O 5
ATOM 5486 N N . SER A 1 37 ? 4.950 11.136 2.634 1.00 0.00 37 SER A N 5
ATOM 5487 C CA . SER A 1 37 ? 5.978 11.969 2.022 1.00 0.00 37 SER A CA 5
ATOM 5488 C C . SER A 1 37 ? 6.651 11.238 0.864 1.00 0.00 37 SER A C 5
ATOM 5489 O O . SER A 1 37 ? 7.344 10.240 1.063 1.00 0.00 37 SER A O 5
ATOM 5497 N N . PHE A 1 38 ? 6.440 11.742 -0.348 1.00 0.00 38 PHE A N 5
ATOM 5498 C CA . PHE A 1 38 ? 7.025 11.138 -1.539 1.00 0.00 38 PHE A CA 5
ATOM 5499 C C . PHE A 1 38 ? 7.639 12.203 -2.443 1.00 0.00 38 PHE A C 5
ATOM 5500 O O . PHE A 1 38 ? 7.432 13.399 -2.240 1.00 0.00 38 PHE A O 5
ATOM 5517 N N . GLU A 1 39 ? 8.395 11.758 -3.442 1.00 0.00 39 GLU A N 5
ATOM 5518 C CA . GLU A 1 39 ? 9.040 12.672 -4.377 1.00 0.00 39 GLU A CA 5
ATOM 5519 C C . GLU A 1 39 ? 8.500 12.477 -5.790 1.00 0.00 39 GLU A C 5
ATOM 5520 O O . GLU A 1 39 ? 7.946 11.427 -6.115 1.00 0.00 39 GLU A O 5
ATOM 5532 N N . ASP A 1 40 ? 8.664 13.497 -6.626 1.00 0.00 40 ASP A N 5
ATOM 5533 C CA . ASP A 1 40 ? 8.193 13.438 -8.005 1.00 0.00 40 ASP A CA 5
ATOM 5534 C C . ASP A 1 40 ? 8.907 12.333 -8.777 1.00 0.00 40 ASP A C 5
ATOM 5535 O O . ASP A 1 40 ? 8.335 11.725 -9.680 1.00 0.00 40 ASP A O 5
ATOM 5544 N N . GLU A 1 41 ? 10.161 12.080 -8.414 1.00 0.00 41 GLU A N 5
ATOM 5545 C CA . GLU A 1 41 ? 10.953 11.049 -9.074 1.00 0.00 41 GLU A CA 5
ATOM 5546 C C . GLU A 1 41 ? 11.848 10.325 -8.072 1.00 0.00 41 GLU A C 5
ATOM 5547 O O . GLU A 1 41 ? 12.549 10.955 -7.282 1.00 0.00 41 GLU A O 5
ATOM 5559 N N . GLY A 1 42 ? 11.818 8.996 -8.112 1.00 0.00 42 GLY A N 5
ATOM 5560 C CA . GLY A 1 42 ? 12.629 8.208 -7.202 1.00 0.00 42 GLY A CA 5
ATOM 5561 C C . GLY A 1 42 ? 11.867 7.039 -6.610 1.00 0.00 42 GLY A C 5
ATOM 5562 O O . GLY A 1 42 ? 10.668 6.890 -6.843 1.00 0.00 42 GLY A O 5
ATOM 5566 N N . ARG A 1 43 ? 12.565 6.208 -5.844 1.00 0.00 43 ARG A N 5
ATOM 5567 C CA . ARG A 1 43 ? 11.947 5.044 -5.219 1.00 0.00 43 ARG A CA 5
ATOM 5568 C C . ARG A 1 43 ? 10.921 5.470 -4.173 1.00 0.00 43 ARG A C 5
ATOM 5569 O O . ARG A 1 43 ? 10.025 4.703 -3.820 1.00 0.00 43 ARG A O 5
ATOM 5590 N N . TRP A 1 44 ? 11.059 6.695 -3.681 1.00 0.00 44 TRP A N 5
ATOM 5591 C CA . TRP A 1 44 ? 10.144 7.223 -2.675 1.00 0.00 44 TRP A CA 5
ATOM 5592 C C . TRP A 1 44 ? 9.052 8.067 -3.321 1.00 0.00 44 TRP A C 5
ATOM 5593 O O . TRP A 1 44 ? 8.683 9.122 -2.805 1.00 0.00 44 TRP A O 5
ATOM 5614 N N . ARG A 1 45 ? 8.538 7.597 -4.453 1.00 0.00 45 ARG A N 5
ATOM 5615 C CA . ARG A 1 45 ? 7.488 8.310 -5.170 1.00 0.00 45 ARG A CA 5
ATOM 5616 C C . ARG A 1 45 ? 6.109 7.793 -4.769 1.00 0.00 45 ARG A C 5
ATOM 5617 O O . ARG A 1 45 ? 5.941 6.611 -4.466 1.00 0.00 45 ARG A O 5
ATOM 5638 N N . LEU A 1 46 ? 5.126 8.686 -4.770 1.00 0.00 46 LEU A N 5
ATOM 5639 C CA . LEU A 1 46 ? 3.761 8.322 -4.406 1.00 0.00 46 LEU A CA 5
ATOM 5640 C C . LEU A 1 46 ? 3.075 7.575 -5.546 1.00 0.00 46 LEU A C 5
ATOM 5641 O O . LEU A 1 46 ? 2.748 8.162 -6.578 1.00 0.00 46 LEU A O 5
ATOM 5657 N N . ILE A 1 47 ? 2.858 6.279 -5.351 1.00 0.00 47 ILE A N 5
ATOM 5658 C CA . ILE A 1 47 ? 2.208 5.453 -6.361 1.00 0.00 47 ILE A CA 5
ATOM 5659 C C . ILE A 1 47 ? 0.753 5.180 -5.994 1.00 0.00 47 ILE A C 5
ATOM 5660 O O . ILE A 1 47 ? 0.465 4.552 -4.974 1.00 0.00 47 ILE A O 5
ATOM 5676 N N . LEU A 1 48 ? -0.162 5.655 -6.832 1.00 0.00 48 LEU A N 5
ATOM 5677 C CA . LEU A 1 48 ? -1.589 5.460 -6.598 1.00 0.00 48 LEU A CA 5
ATOM 5678 C C . LEU A 1 48 ? -2.111 4.262 -7.384 1.00 0.00 48 LEU A C 5
ATOM 5679 O O . LEU A 1 48 ? -1.716 4.035 -8.528 1.00 0.00 48 LEU A O 5
ATOM 5695 N N . CYS A 1 49 ? -3.004 3.498 -6.763 1.00 0.00 49 CYS A N 5
ATOM 5696 C CA . CYS A 1 49 ? -3.583 2.323 -7.404 1.00 0.00 49 CYS A CA 5
ATOM 5697 C C . CYS A 1 49 ? -3.992 2.634 -8.841 1.00 0.00 49 CYS A C 5
ATOM 5698 O O . CYS A 1 49 ? -4.155 3.795 -9.214 1.00 0.00 49 CYS A O 5
ATOM 5705 N N . ALA A 1 50 ? -4.156 1.587 -9.643 1.00 0.00 50 ALA A N 5
ATOM 5706 C CA . ALA A 1 50 ? -4.548 1.747 -11.038 1.00 0.00 50 ALA A CA 5
ATOM 5707 C C . ALA A 1 50 ? -5.965 1.232 -11.272 1.00 0.00 50 ALA A C 5
ATOM 5708 O O . ALA A 1 50 ? -6.771 1.883 -11.938 1.00 0.00 50 ALA A O 5
ATOM 5715 N N . THR A 1 51 ? -6.262 0.060 -10.721 1.00 0.00 51 THR A N 5
ATOM 5716 C CA . THR A 1 51 ? -7.581 -0.543 -10.872 1.00 0.00 51 THR A CA 5
ATOM 5717 C C . THR A 1 51 ? -8.674 0.395 -10.373 1.00 0.00 51 THR A C 5
ATOM 5718 O O . THR A 1 51 ? -9.725 0.529 -11.000 1.00 0.00 51 THR A O 5
ATOM 5729 N N . CYS A 1 52 ? -8.420 1.043 -9.242 1.00 0.00 52 CYS A N 5
ATOM 5730 C CA . CYS A 1 52 ? -9.382 1.970 -8.658 1.00 0.00 52 CYS A CA 5
ATOM 5731 C C . CYS A 1 52 ? -8.780 3.365 -8.520 1.00 0.00 52 CYS A C 5
ATOM 5732 O O . CYS A 1 52 ? -9.459 4.369 -8.729 1.00 0.00 52 CYS A O 5
ATOM 5739 N N . GLY A 1 53 ? -7.499 3.418 -8.166 1.00 0.00 53 GLY A N 5
ATOM 5740 C CA . GLY A 1 53 ? -6.826 4.694 -8.007 1.00 0.00 53 GLY A CA 5
ATOM 5741 C C . GLY A 1 53 ? -7.326 5.466 -6.802 1.00 0.00 53 GLY A C 5
ATOM 5742 O O . GLY A 1 53 ? -7.832 6.580 -6.936 1.00 0.00 53 GLY A O 5
ATOM 5746 N N . SER A 1 54 ? -7.186 4.873 -5.621 1.00 0.00 54 SER A N 5
ATOM 5747 C CA . SER A 1 54 ? -7.632 5.510 -4.387 1.00 0.00 54 SER A CA 5
ATOM 5748 C C . SER A 1 54 ? -6.523 5.503 -3.340 1.00 0.00 54 SER A C 5
ATOM 5749 O O . SER A 1 54 ? -6.287 6.504 -2.662 1.00 0.00 54 SER A O 5
ATOM 5757 N N . HIS A 1 55 ? -5.843 4.367 -3.214 1.00 0.00 55 HIS A N 5
ATOM 5758 C CA . HIS A 1 55 ? -4.758 4.229 -2.250 1.00 0.00 55 HIS A CA 5
ATOM 5759 C C . HIS A 1 55 ? -3.495 4.926 -2.749 1.00 0.00 55 HIS A C 5
ATOM 5760 O O . HIS A 1 55 ? -3.379 5.249 -3.931 1.00 0.00 55 HIS A O 5
ATOM 5775 N N . GLY A 1 56 ? -2.552 5.154 -1.841 1.00 0.00 56 GLY A N 5
ATOM 5776 C CA . GLY A 1 56 ? -1.312 5.812 -2.208 1.00 0.00 56 GLY A CA 5
ATOM 5777 C C . GLY A 1 56 ? -0.176 5.479 -1.261 1.00 0.00 56 GLY A C 5
ATOM 5778 O O . GLY A 1 56 ? -0.247 5.773 -0.067 1.00 0.00 56 GLY A O 5
ATOM 5782 N N . THR A 1 57 ? 0.875 4.863 -1.792 1.00 0.00 57 THR A N 5
ATOM 5783 C CA . THR A 1 57 ? 2.029 4.487 -0.985 1.00 0.00 57 THR A CA 5
ATOM 5784 C C . THR A 1 57 ? 3.317 4.566 -1.798 1.00 0.00 57 THR A C 5
ATOM 5785 O O . THR A 1 57 ? 3.284 4.645 -3.026 1.00 0.00 57 THR A O 5
ATOM 5796 N N . HIS A 1 58 ? 4.451 4.542 -1.104 1.00 0.00 58 HIS A N 5
ATOM 5797 C CA . HIS A 1 58 ? 5.751 4.609 -1.763 1.00 0.00 58 HIS A CA 5
ATOM 5798 C C . HIS A 1 58 ? 5.950 3.417 -2.694 1.00 0.00 58 HIS A C 5
ATOM 5799 O O . HIS A 1 58 ? 5.138 2.493 -2.717 1.00 0.00 58 HIS A O 5
ATOM 5813 N N . ARG A 1 59 ? 7.036 3.446 -3.460 1.00 0.00 59 ARG A N 5
ATOM 5814 C CA . ARG A 1 59 ? 7.341 2.369 -4.394 1.00 0.00 59 ARG A CA 5
ATOM 5815 C C . ARG A 1 59 ? 7.980 1.187 -3.672 1.00 0.00 59 ARG A C 5
ATOM 5816 O O . ARG A 1 59 ? 7.390 0.110 -3.580 1.00 0.00 59 ARG A O 5
ATOM 5837 N N . ASP A 1 60 ? 9.188 1.396 -3.161 1.00 0.00 60 ASP A N 5
ATOM 5838 C CA . ASP A 1 60 ? 9.908 0.348 -2.446 1.00 0.00 60 ASP A CA 5
ATOM 5839 C C . ASP A 1 60 ? 9.108 -0.134 -1.239 1.00 0.00 60 ASP A C 5
ATOM 5840 O O . ASP A 1 60 ? 9.220 -1.289 -0.828 1.00 0.00 60 ASP A O 5
ATOM 5849 N N . CYS A 1 61 ? 8.302 0.759 -0.675 1.00 0.00 61 CYS A N 5
ATOM 5850 C CA . CYS A 1 61 ? 7.485 0.427 0.486 1.00 0.00 61 CYS A CA 5
ATOM 5851 C C . CYS A 1 61 ? 6.487 -0.678 0.150 1.00 0.00 61 CYS A C 5
ATOM 5852 O O . CYS A 1 61 ? 6.195 -1.538 0.980 1.00 0.00 61 CYS A O 5
ATOM 5859 N N . SER A 1 62 ? 5.968 -0.646 -1.073 1.00 0.00 62 SER A N 5
ATOM 5860 C CA . SER A 1 62 ? 5.000 -1.642 -1.519 1.00 0.00 62 SER A CA 5
ATOM 5861 C C . SER A 1 62 ? 5.706 -2.894 -2.033 1.00 0.00 62 SER A C 5
ATOM 5862 O O . SER A 1 62 ? 5.141 -3.663 -2.810 1.00 0.00 62 SER A O 5
ATOM 5870 N N . SER A 1 63 ? 6.945 -3.090 -1.592 1.00 0.00 63 SER A N 5
ATOM 5871 C CA . SER A 1 63 ? 7.730 -4.245 -2.010 1.00 0.00 63 SER A CA 5
ATOM 5872 C C . SER A 1 63 ? 7.627 -4.456 -3.517 1.00 0.00 63 SER A C 5
ATOM 5873 O O . SER A 1 63 ? 7.599 -5.590 -3.997 1.00 0.00 63 SER A O 5
ATOM 5881 N N . LEU A 1 64 ? 7.571 -3.356 -4.259 1.00 0.00 64 LEU A N 5
ATOM 5882 C CA . LEU A 1 64 ? 7.471 -3.418 -5.713 1.00 0.00 64 LEU A CA 5
ATOM 5883 C C . LEU A 1 64 ? 8.854 -3.487 -6.352 1.00 0.00 64 LEU A C 5
ATOM 5884 O O . LEU A 1 64 ? 9.867 -3.566 -5.656 1.00 0.00 64 LEU A O 5
ATOM 5900 N N . ARG A 1 65 ? 8.890 -3.456 -7.680 1.00 0.00 65 ARG A N 5
ATOM 5901 C CA . ARG A 1 65 ? 10.149 -3.514 -8.413 1.00 0.00 65 ARG A CA 5
ATOM 5902 C C . ARG A 1 65 ? 10.548 -2.131 -8.919 1.00 0.00 65 ARG A C 5
ATOM 5903 O O . ARG A 1 65 ? 9.734 -1.209 -8.989 1.00 0.00 65 ARG A O 5
ATOM 5924 N N . PRO A 1 66 ? 11.830 -1.980 -9.281 1.00 0.00 66 PRO A N 5
ATOM 5925 C CA . PRO A 1 66 ? 12.366 -0.713 -9.788 1.00 0.00 66 PRO A CA 5
ATOM 5926 C C . PRO A 1 66 ? 11.832 -0.370 -11.174 1.00 0.00 66 PRO A C 5
ATOM 5927 O O . PRO A 1 66 ? 11.677 0.800 -11.518 1.00 0.00 66 PRO A O 5
ATOM 5938 N N . ASN A 1 67 ? 11.553 -1.400 -11.967 1.00 0.00 67 ASN A N 5
ATOM 5939 C CA . ASN A 1 67 ? 11.036 -1.208 -13.317 1.00 0.00 67 ASN A CA 5
ATOM 5940 C C . ASN A 1 67 ? 9.589 -1.682 -13.418 1.00 0.00 67 ASN A C 5
ATOM 5941 O O . ASN A 1 67 ? 9.201 -2.318 -14.398 1.00 0.00 67 ASN A O 5
ATOM 5952 N N . SER A 1 68 ? 8.796 -1.367 -12.399 1.00 0.00 68 SER A N 5
ATOM 5953 C CA . SER A 1 68 ? 7.393 -1.763 -12.372 1.00 0.00 68 SER A CA 5
ATOM 5954 C C . SER A 1 68 ? 6.571 -0.919 -13.340 1.00 0.00 68 SER A C 5
ATOM 5955 O O . SER A 1 68 ? 7.073 0.040 -13.928 1.00 0.00 68 SER A O 5
ATOM 5963 N N . LYS A 1 69 ? 5.303 -1.282 -13.503 1.00 0.00 69 LYS A N 5
ATOM 5964 C CA . LYS A 1 69 ? 4.409 -0.559 -14.399 1.00 0.00 69 LYS A CA 5
ATOM 5965 C C . LYS A 1 69 ? 3.225 0.024 -13.633 1.00 0.00 69 LYS A C 5
ATOM 5966 O O . LYS A 1 69 ? 3.024 1.238 -13.610 1.00 0.00 69 LYS A O 5
ATOM 5985 N N . LYS A 1 70 ? 2.445 -0.849 -13.004 1.00 0.00 70 LYS A N 5
ATOM 5986 C CA . LYS A 1 70 ? 1.283 -0.422 -12.234 1.00 0.00 70 LYS A CA 5
ATOM 5987 C C . LYS A 1 70 ? 1.128 -1.264 -10.972 1.00 0.00 70 LYS A C 5
ATOM 5988 O O . LYS A 1 70 ? 1.457 -2.450 -10.961 1.00 0.00 70 LYS A O 5
ATOM 6007 N N . TRP A 1 71 ? 0.623 -0.643 -9.911 1.00 0.00 71 TRP A N 5
ATOM 6008 C CA . TRP A 1 71 ? 0.423 -1.337 -8.644 1.00 0.00 71 TRP A CA 5
ATOM 6009 C C . TRP A 1 71 ? -1.036 -1.261 -8.207 1.00 0.00 71 TRP A C 5
ATOM 6010 O O . TRP A 1 71 ? -1.711 -0.260 -8.441 1.00 0.00 71 TRP A O 5
ATOM 6031 N N . GLU A 1 72 ? -1.514 -2.326 -7.570 1.00 0.00 72 GLU A N 5
ATOM 6032 C CA . GLU A 1 72 ? -2.894 -2.378 -7.101 1.00 0.00 72 GLU A CA 5
ATOM 6033 C C . GLU A 1 72 ? -2.953 -2.327 -5.577 1.00 0.00 72 GLU A C 5
ATOM 6034 O O . GLU A 1 72 ? -2.037 -2.787 -4.893 1.00 0.00 72 GLU A O 5
ATOM 6046 N N . CYS A 1 73 ? -4.036 -1.765 -5.051 1.00 0.00 73 CYS A N 5
ATOM 6047 C CA . CYS A 1 73 ? -4.215 -1.652 -3.609 1.00 0.00 73 CYS A CA 5
ATOM 6048 C C . CYS A 1 73 ? -4.832 -2.925 -3.036 1.00 0.00 73 CYS A C 5
ATOM 6049 O O . CYS A 1 73 ? -5.220 -3.827 -3.777 1.00 0.00 73 CYS A O 5
ATOM 6056 N N . ASN A 1 74 ? -4.920 -2.989 -1.711 1.00 0.00 74 ASN A N 5
ATOM 6057 C CA . ASN A 1 74 ? -5.489 -4.151 -1.039 1.00 0.00 74 ASN A CA 5
ATOM 6058 C C . ASN A 1 74 ? -6.915 -4.412 -1.516 1.00 0.00 74 ASN A C 5
ATOM 6059 O O . ASN A 1 74 ? -7.211 -5.471 -2.066 1.00 0.00 74 ASN A O 5
ATOM 6070 N N . GLU A 1 75 ? -7.793 -3.437 -1.301 1.00 0.00 75 GLU A N 5
ATOM 6071 C CA . GLU A 1 75 ? -9.187 -3.561 -1.709 1.00 0.00 75 GLU A CA 5
ATOM 6072 C C . GLU A 1 75 ? -9.303 -4.322 -3.026 1.00 0.00 75 GLU A C 5
ATOM 6073 O O . GLU A 1 75 ? -10.220 -5.121 -3.216 1.00 0.00 75 GLU A O 5
ATOM 6085 N N . CYS A 1 76 ? -8.366 -4.068 -3.934 1.00 0.00 76 CYS A N 5
ATOM 6086 C CA . CYS A 1 76 ? -8.361 -4.727 -5.234 1.00 0.00 76 CYS A CA 5
ATOM 6087 C C . CYS A 1 76 ? -7.716 -6.107 -5.142 1.00 0.00 76 CYS A C 5
ATOM 6088 O O . CYS A 1 76 ? -8.302 -7.107 -5.557 1.00 0.00 76 CYS A O 5
ATOM 6095 N N . LEU A 1 77 ? -6.505 -6.152 -4.597 1.00 0.00 77 LEU A N 5
ATOM 6096 C CA . LEU A 1 77 ? -5.779 -7.408 -4.450 1.00 0.00 77 LEU A CA 5
ATOM 6097 C C . LEU A 1 77 ? -6.640 -8.457 -3.752 1.00 0.00 77 LEU A C 5
ATOM 6098 O O . LEU A 1 77 ? -7.494 -8.142 -2.923 1.00 0.00 77 LEU A O 5
ATOM 6114 N N . PRO A 1 78 ? -6.410 -9.733 -4.093 1.00 0.00 78 PRO A N 5
ATOM 6115 C CA . PRO A 1 78 ? -7.153 -10.854 -3.509 1.00 0.00 78 PRO A CA 5
ATOM 6116 C C . PRO A 1 78 ? -6.802 -11.080 -2.042 1.00 0.00 78 PRO A C 5
ATOM 6117 O O . PRO A 1 78 ? -5.780 -11.687 -1.725 1.00 0.00 78 PRO A O 5
ATOM 6128 N N . ALA A 1 79 ? -7.658 -10.589 -1.152 1.00 0.00 79 ALA A N 5
ATOM 6129 C CA . ALA A 1 79 ? -7.439 -10.739 0.282 1.00 0.00 79 ALA A CA 5
ATOM 6130 C C . ALA A 1 79 ? -8.482 -11.663 0.901 1.00 0.00 79 ALA A C 5
ATOM 6131 O O . ALA A 1 79 ? -9.573 -11.226 1.268 1.00 0.00 79 ALA A O 5
ATOM 6138 N N . SER A 1 80 ? -8.140 -12.942 1.016 1.00 0.00 80 SER A N 5
ATOM 6139 C CA . SER A 1 80 ? -9.049 -13.929 1.587 1.00 0.00 80 SER A CA 5
ATOM 6140 C C . SER A 1 80 ? -10.478 -13.691 1.110 1.00 0.00 80 SER A C 5
ATOM 6141 O O . SER A 1 80 ? -11.430 -13.811 1.881 1.00 0.00 80 SER A O 5
ATOM 6149 N N . GLY A 1 81 ? -10.621 -13.354 -0.168 1.00 0.00 81 GLY A N 5
ATOM 6150 C CA . GLY A 1 81 ? -11.936 -13.104 -0.727 1.00 0.00 81 GLY A CA 5
ATOM 6151 C C . GLY A 1 81 ? -12.224 -11.625 -0.896 1.00 0.00 81 GLY A C 5
ATOM 6152 O O . GLY A 1 81 ? -11.321 -10.789 -0.871 1.00 0.00 81 GLY A O 5
ATOM 6156 N N . PRO A 1 82 ? -13.509 -11.285 -1.073 1.00 0.00 82 PRO A N 5
ATOM 6157 C CA . PRO A 1 82 ? -13.942 -9.896 -1.251 1.00 0.00 82 PRO A CA 5
ATOM 6158 C C . PRO A 1 82 ? -13.799 -9.075 0.027 1.00 0.00 82 PRO A C 5
ATOM 6159 O O . PRO A 1 82 ? -14.721 -9.010 0.840 1.00 0.00 82 PRO A O 5
ATOM 6170 N N . SER A 1 83 ? -12.638 -8.451 0.196 1.00 0.00 83 SER A N 5
ATOM 6171 C CA . SER A 1 83 ? -12.374 -7.637 1.377 1.00 0.00 83 SER A CA 5
ATOM 6172 C C . SER A 1 83 ? -13.195 -6.352 1.347 1.00 0.00 83 SER A C 5
ATOM 6173 O O . SER A 1 83 ? -13.192 -5.624 0.354 1.00 0.00 83 SER A O 5
ATOM 6181 N N . SER A 1 84 ? -13.899 -6.080 2.441 1.00 0.00 84 SER A N 5
ATOM 6182 C CA . SER A 1 84 ? -14.729 -4.886 2.540 1.00 0.00 84 SER A CA 5
ATOM 6183 C C . SER A 1 84 ? -13.890 -3.672 2.928 1.00 0.00 84 SER A C 5
ATOM 6184 O O . SER A 1 84 ? -14.298 -2.860 3.757 1.00 0.00 84 SER A O 5
ATOM 6192 N N . GLY A 1 85 ? -12.712 -3.556 2.322 1.00 0.00 85 GLY A N 5
ATOM 6193 C CA . GLY A 1 85 ? -11.833 -2.439 2.616 1.00 0.00 85 GLY A CA 5
ATOM 6194 C C . GLY A 1 85 ? -10.368 -2.798 2.463 1.00 0.00 85 GLY A C 5
ATOM 6195 O O . GLY A 1 85 ? -10.004 -3.946 2.711 1.00 0.00 85 GLY A O 5
ATOM 6201 N N . GLY A 1 1 ? -40.902 23.562 25.610 1.00 0.00 1 GLY A N 6
ATOM 6202 C CA . GLY A 1 1 ? -39.922 22.507 25.424 1.00 0.00 1 GLY A CA 6
ATOM 6203 C C . GLY A 1 1 ? -38.533 22.922 25.865 1.00 0.00 1 GLY A C 6
ATOM 6204 O O . GLY A 1 1 ? -38.350 24.000 26.430 1.00 0.00 1 GLY A O 6
ATOM 6208 N N . SER A 1 2 ? -37.551 22.063 25.609 1.00 0.00 2 SER A N 6
ATOM 6209 C CA . SER A 1 2 ? -36.171 22.344 25.988 1.00 0.00 2 SER A CA 6
ATOM 6210 C C . SER A 1 2 ? -35.207 21.913 24.888 1.00 0.00 2 SER A C 6
ATOM 6211 O O . SER A 1 2 ? -35.619 21.367 23.864 1.00 0.00 2 SER A O 6
ATOM 6219 N N . SER A 1 3 ? -33.920 22.162 25.107 1.00 0.00 3 SER A N 6
ATOM 6220 C CA . SER A 1 3 ? -32.895 21.803 24.133 1.00 0.00 3 SER A CA 6
ATOM 6221 C C . SER A 1 3 ? -31.674 21.205 24.825 1.00 0.00 3 SER A C 6
ATOM 6222 O O . SER A 1 3 ? -31.596 21.171 26.052 1.00 0.00 3 SER A O 6
ATOM 6230 N N . GLY A 1 4 ? -30.721 20.734 24.026 1.00 0.00 4 GLY A N 6
ATOM 6231 C CA . GLY A 1 4 ? -29.515 20.143 24.578 1.00 0.00 4 GLY A CA 6
ATOM 6232 C C . GLY A 1 4 ? -28.256 20.822 24.078 1.00 0.00 4 GLY A C 6
ATOM 6233 O O . GLY A 1 4 ? -28.280 21.996 23.709 1.00 0.00 4 GLY A O 6
ATOM 6237 N N . SER A 1 5 ? -27.151 20.082 24.067 1.00 0.00 5 SER A N 6
ATOM 6238 C CA . SER A 1 5 ? -25.874 20.622 23.614 1.00 0.00 5 SER A CA 6
ATOM 6239 C C . SER A 1 5 ? -24.836 19.513 23.473 1.00 0.00 5 SER A C 6
ATOM 6240 O O . SER A 1 5 ? -25.020 18.407 23.980 1.00 0.00 5 SER A O 6
ATOM 6248 N N . SER A 1 6 ? -23.744 19.819 22.779 1.00 0.00 6 SER A N 6
ATOM 6249 C CA . SER A 1 6 ? -22.676 18.848 22.567 1.00 0.00 6 SER A CA 6
ATOM 6250 C C . SER A 1 6 ? -21.871 18.637 23.846 1.00 0.00 6 SER A C 6
ATOM 6251 O O . SER A 1 6 ? -22.115 19.289 24.860 1.00 0.00 6 SER A O 6
ATOM 6259 N N . GLY A 1 7 ? -20.910 17.720 23.788 1.00 0.00 7 GLY A N 6
ATOM 6260 C CA . GLY A 1 7 ? -20.084 17.439 24.947 1.00 0.00 7 GLY A CA 6
ATOM 6261 C C . GLY A 1 7 ? -18.602 17.496 24.630 1.00 0.00 7 GLY A C 6
ATOM 6262 O O . GLY A 1 7 ? -18.175 18.263 23.769 1.00 0.00 7 GLY A O 6
ATOM 6266 N N . GLU A 1 8 ? -17.817 16.682 25.330 1.00 0.00 8 GLU A N 6
ATOM 6267 C CA . GLU A 1 8 ? -16.375 16.646 25.120 1.00 0.00 8 GLU A CA 6
ATOM 6268 C C . GLU A 1 8 ? -16.045 16.481 23.639 1.00 0.00 8 GLU A C 6
ATOM 6269 O O . GLU A 1 8 ? -16.935 16.282 22.811 1.00 0.00 8 GLU A O 6
ATOM 6281 N N . LEU A 1 9 ? -14.760 16.564 23.312 1.00 0.00 9 LEU A N 6
ATOM 6282 C CA . LEU A 1 9 ? -14.311 16.425 21.931 1.00 0.00 9 LEU A CA 6
ATOM 6283 C C . LEU A 1 9 ? -14.323 14.962 21.500 1.00 0.00 9 LEU A C 6
ATOM 6284 O O . LEU A 1 9 ? -14.296 14.059 22.336 1.00 0.00 9 LEU A O 6
ATOM 6300 N N . GLU A 1 10 ? -14.360 14.736 20.191 1.00 0.00 10 GLU A N 6
ATOM 6301 C CA . GLU A 1 10 ? -14.374 13.382 19.650 1.00 0.00 10 GLU A CA 6
ATOM 6302 C C . GLU A 1 10 ? -12.972 12.951 19.228 1.00 0.00 10 GLU A C 6
ATOM 6303 O O . GLU A 1 10 ? -12.198 13.728 18.669 1.00 0.00 10 GLU A O 6
ATOM 6315 N N . PRO A 1 11 ? -12.636 11.681 19.502 1.00 0.00 11 PRO A N 6
ATOM 6316 C CA . PRO A 1 11 ? -11.327 11.117 19.160 1.00 0.00 11 PRO A CA 6
ATOM 6317 C C . PRO A 1 11 ? -11.146 10.944 17.656 1.00 0.00 11 PRO A C 6
ATOM 6318 O O . PRO A 1 11 ? -12.120 10.855 16.909 1.00 0.00 11 PRO A O 6
ATOM 6329 N N . GLY A 1 12 ? -9.892 10.896 17.217 1.00 0.00 12 GLY A N 6
ATOM 6330 C CA . GLY A 1 12 ? -9.606 10.733 15.804 1.00 0.00 12 GLY A CA 6
ATOM 6331 C C . GLY A 1 12 ? -10.521 11.565 14.927 1.00 0.00 12 GLY A C 6
ATOM 6332 O O . GLY A 1 12 ? -11.246 11.028 14.090 1.00 0.00 12 GLY A O 6
ATOM 6336 N N . ALA A 1 13 ? -10.489 12.879 15.121 1.00 0.00 13 ALA A N 6
ATOM 6337 C CA . ALA A 1 13 ? -11.321 13.787 14.341 1.00 0.00 13 ALA A CA 6
ATOM 6338 C C . ALA A 1 13 ? -10.476 14.630 13.393 1.00 0.00 13 ALA A C 6
ATOM 6339 O O . ALA A 1 13 ? -10.199 15.798 13.664 1.00 0.00 13 ALA A O 6
ATOM 6346 N N . PHE A 1 14 ? -10.067 14.030 12.280 1.00 0.00 14 PHE A N 6
ATOM 6347 C CA . PHE A 1 14 ? -9.251 14.725 11.291 1.00 0.00 14 PHE A CA 6
ATOM 6348 C C . PHE A 1 14 ? -9.509 14.177 9.891 1.00 0.00 14 PHE A C 6
ATOM 6349 O O . PHE A 1 14 ? -9.461 12.968 9.667 1.00 0.00 14 PHE A O 6
ATOM 6366 N N . SER A 1 15 ? -9.782 15.077 8.951 1.00 0.00 15 SER A N 6
ATOM 6367 C CA . SER A 1 15 ? -10.051 14.684 7.573 1.00 0.00 15 SER A CA 6
ATOM 6368 C C . SER A 1 15 ? -9.090 15.378 6.612 1.00 0.00 15 SER A C 6
ATOM 6369 O O . SER A 1 15 ? -8.777 16.557 6.775 1.00 0.00 15 SER A O 6
ATOM 6377 N N . GLU A 1 16 ? -8.625 14.636 5.612 1.00 0.00 16 GLU A N 6
ATOM 6378 C CA . GLU A 1 16 ? -7.698 15.180 4.626 1.00 0.00 16 GLU A CA 6
ATOM 6379 C C . GLU A 1 16 ? -8.363 15.289 3.257 1.00 0.00 16 GLU A C 6
ATOM 6380 O O . GLU A 1 16 ? -9.455 14.761 3.040 1.00 0.00 16 GLU A O 6
ATOM 6392 N N . LEU A 1 17 ? -7.698 15.978 2.336 1.00 0.00 17 LEU A N 6
ATOM 6393 C CA . LEU A 1 17 ? -8.224 16.158 0.987 1.00 0.00 17 LEU A CA 6
ATOM 6394 C C . LEU A 1 17 ? -8.863 14.871 0.475 1.00 0.00 17 LEU A C 6
ATOM 6395 O O . LEU A 1 17 ? -8.308 13.784 0.636 1.00 0.00 17 LEU A O 6
ATOM 6411 N N . TYR A 1 18 ? -10.031 15.002 -0.143 1.00 0.00 18 TYR A N 6
ATOM 6412 C CA . TYR A 1 18 ? -10.746 13.850 -0.678 1.00 0.00 18 TYR A CA 6
ATOM 6413 C C . TYR A 1 18 ? -10.353 13.591 -2.129 1.00 0.00 18 TYR A C 6
ATOM 6414 O O . TYR A 1 18 ? -10.130 12.448 -2.528 1.00 0.00 18 TYR A O 6
ATOM 6432 N N . GLN A 1 19 ? -10.270 14.661 -2.913 1.00 0.00 19 GLN A N 6
ATOM 6433 C CA . GLN A 1 19 ? -9.904 14.550 -4.320 1.00 0.00 19 GLN A CA 6
ATOM 6434 C C . GLN A 1 19 ? -8.574 13.821 -4.481 1.00 0.00 19 GLN A C 6
ATOM 6435 O O . GLN A 1 19 ? -8.495 12.798 -5.162 1.00 0.00 19 GLN A O 6
ATOM 6449 N N . ARG A 1 20 ? -7.533 14.354 -3.850 1.00 0.00 20 ARG A N 6
ATOM 6450 C CA . ARG A 1 20 ? -6.206 13.754 -3.925 1.00 0.00 20 ARG A CA 6
ATOM 6451 C C . ARG A 1 20 ? -5.905 12.942 -2.669 1.00 0.00 20 ARG A C 6
ATOM 6452 O O . ARG A 1 20 ? -5.689 13.500 -1.593 1.00 0.00 20 ARG A O 6
ATOM 6473 N N . TYR A 1 21 ? -5.894 11.621 -2.813 1.00 0.00 21 TYR A N 6
ATOM 6474 C CA . TYR A 1 21 ? -5.623 10.732 -1.690 1.00 0.00 21 TYR A CA 6
ATOM 6475 C C . TYR A 1 21 ? -4.143 10.368 -1.628 1.00 0.00 21 TYR A C 6
ATOM 6476 O O . TYR A 1 21 ? -3.609 9.734 -2.538 1.00 0.00 21 TYR A O 6
ATOM 6494 N N . ARG A 1 22 ? -3.485 10.774 -0.547 1.00 0.00 22 ARG A N 6
ATOM 6495 C CA . ARG A 1 22 ? -2.067 10.492 -0.365 1.00 0.00 22 ARG A CA 6
ATOM 6496 C C . ARG A 1 22 ? -1.788 9.997 1.051 1.00 0.00 22 ARG A C 6
ATOM 6497 O O . ARG A 1 22 ? -1.589 10.792 1.970 1.00 0.00 22 ARG A O 6
ATOM 6518 N N . HIS A 1 23 ? -1.776 8.679 1.220 1.00 0.00 23 HIS A N 6
ATOM 6519 C CA . HIS A 1 23 ? -1.522 8.077 2.524 1.00 0.00 23 HIS A CA 6
ATOM 6520 C C . HIS A 1 23 ? -0.901 6.692 2.372 1.00 0.00 23 HIS A C 6
ATOM 6521 O O . HIS A 1 23 ? -1.544 5.762 1.882 1.00 0.00 23 HIS A O 6
ATOM 6536 N N . CYS A 1 24 ? 0.352 6.560 2.794 1.00 0.00 24 CYS A N 6
ATOM 6537 C CA . CYS A 1 24 ? 1.060 5.289 2.703 1.00 0.00 24 CYS A CA 6
ATOM 6538 C C . CYS A 1 24 ? 0.202 4.149 3.243 1.00 0.00 24 CYS A C 6
ATOM 6539 O O . CYS A 1 24 ? -0.034 4.052 4.448 1.00 0.00 24 CYS A O 6
ATOM 6546 N N . ASP A 1 25 ? -0.260 3.287 2.344 1.00 0.00 25 ASP A N 6
ATOM 6547 C CA . ASP A 1 25 ? -1.091 2.152 2.729 1.00 0.00 25 ASP A CA 6
ATOM 6548 C C . ASP A 1 25 ? -0.457 0.838 2.283 1.00 0.00 25 ASP A C 6
ATOM 6549 O O . ASP A 1 25 ? -1.137 -0.045 1.761 1.00 0.00 25 ASP A O 6
ATOM 6558 N N . ALA A 1 26 ? 0.850 0.717 2.491 1.00 0.00 26 ALA A N 6
ATOM 6559 C CA . ALA A 1 26 ? 1.575 -0.489 2.111 1.00 0.00 26 ALA A CA 6
ATOM 6560 C C . ALA A 1 26 ? 1.759 -1.419 3.306 1.00 0.00 26 ALA A C 6
ATOM 6561 O O . ALA A 1 26 ? 1.529 -1.044 4.456 1.00 0.00 26 ALA A O 6
ATOM 6568 N N . PRO A 1 27 ? 2.182 -2.661 3.030 1.00 0.00 27 PRO A N 6
ATOM 6569 C CA . PRO A 1 27 ? 2.405 -3.670 4.069 1.00 0.00 27 PRO A CA 6
ATOM 6570 C C . PRO A 1 27 ? 3.614 -3.347 4.941 1.00 0.00 27 PRO A C 6
ATOM 6571 O O . PRO A 1 27 ? 3.578 -3.529 6.158 1.00 0.00 27 PRO A O 6
ATOM 6582 N N . ILE A 1 28 ? 4.680 -2.867 4.311 1.00 0.00 28 ILE A N 6
ATOM 6583 C CA . ILE A 1 28 ? 5.899 -2.518 5.030 1.00 0.00 28 ILE A CA 6
ATOM 6584 C C . ILE A 1 28 ? 6.546 -1.269 4.442 1.00 0.00 28 ILE A C 6
ATOM 6585 O O . ILE A 1 28 ? 6.605 -1.102 3.223 1.00 0.00 28 ILE A O 6
ATOM 6601 N N . CYS A 1 29 ? 7.032 -0.393 5.315 1.00 0.00 29 CYS A N 6
ATOM 6602 C CA . CYS A 1 29 ? 7.676 0.841 4.883 1.00 0.00 29 CYS A CA 6
ATOM 6603 C C . CYS A 1 29 ? 9.150 0.852 5.278 1.00 0.00 29 CYS A C 6
ATOM 6604 O O . CYS A 1 29 ? 9.504 0.510 6.407 1.00 0.00 29 CYS A O 6
ATOM 6611 N N . LEU A 1 30 ? 10.005 1.248 4.341 1.00 0.00 30 LEU A N 6
ATOM 6612 C CA . LEU A 1 30 ? 11.441 1.304 4.591 1.00 0.00 30 LEU A CA 6
ATOM 6613 C C . LEU A 1 30 ? 11.913 2.748 4.735 1.00 0.00 30 LEU A C 6
ATOM 6614 O O . LEU A 1 30 ? 12.835 3.037 5.497 1.00 0.00 30 LEU A O 6
ATOM 6630 N N . TYR A 1 31 ? 11.273 3.649 3.999 1.00 0.00 31 TYR A N 6
ATOM 6631 C CA . TYR A 1 31 ? 11.626 5.063 4.044 1.00 0.00 31 TYR A CA 6
ATOM 6632 C C . TYR A 1 31 ? 11.598 5.586 5.477 1.00 0.00 31 TYR A C 6
ATOM 6633 O O . TYR A 1 31 ? 10.536 5.694 6.088 1.00 0.00 31 TYR A O 6
ATOM 6651 N N . GLU A 1 32 ? 12.775 5.910 6.004 1.00 0.00 32 GLU A N 6
ATOM 6652 C CA . GLU A 1 32 ? 12.886 6.422 7.365 1.00 0.00 32 GLU A CA 6
ATOM 6653 C C . GLU A 1 32 ? 11.666 7.263 7.731 1.00 0.00 32 GLU A C 6
ATOM 6654 O O . GLU A 1 32 ? 11.097 7.110 8.812 1.00 0.00 32 GLU A O 6
ATOM 6666 N N . GLN A 1 33 ? 11.272 8.150 6.824 1.00 0.00 33 GLN A N 6
ATOM 6667 C CA . GLN A 1 33 ? 10.121 9.015 7.051 1.00 0.00 33 GLN A CA 6
ATOM 6668 C C . GLN A 1 33 ? 8.920 8.209 7.534 1.00 0.00 33 GLN A C 6
ATOM 6669 O O . GLN A 1 33 ? 8.458 8.378 8.662 1.00 0.00 33 GLN A O 6
ATOM 6683 N N . GLY A 1 34 ? 8.418 7.330 6.672 1.00 0.00 34 GLY A N 6
ATOM 6684 C CA . GLY A 1 34 ? 7.275 6.510 7.029 1.00 0.00 34 GLY A CA 6
ATOM 6685 C C . GLY A 1 34 ? 5.961 7.124 6.588 1.00 0.00 34 GLY A C 6
ATOM 6686 O O . GLY A 1 34 ? 5.181 6.492 5.875 1.00 0.00 34 GLY A O 6
ATOM 6690 N N . ARG A 1 35 ? 5.714 8.359 7.013 1.00 0.00 35 ARG A N 6
ATOM 6691 C CA . ARG A 1 35 ? 4.484 9.057 6.660 1.00 0.00 35 ARG A CA 6
ATOM 6692 C C . ARG A 1 35 ? 4.312 9.124 5.145 1.00 0.00 35 ARG A C 6
ATOM 6693 O O . ARG A 1 35 ? 5.097 8.543 4.395 1.00 0.00 35 ARG A O 6
ATOM 6714 N N . ASP A 1 36 ? 3.281 9.835 4.703 1.00 0.00 36 ASP A N 6
ATOM 6715 C CA . ASP A 1 36 ? 3.007 9.978 3.277 1.00 0.00 36 ASP A CA 6
ATOM 6716 C C . ASP A 1 36 ? 3.951 10.994 2.642 1.00 0.00 36 ASP A C 6
ATOM 6717 O O . ASP A 1 36 ? 3.524 11.861 1.880 1.00 0.00 36 ASP A O 6
ATOM 6726 N N . SER A 1 37 ? 5.236 10.880 2.961 1.00 0.00 37 SER A N 6
ATOM 6727 C CA . SER A 1 37 ? 6.241 11.791 2.425 1.00 0.00 37 SER A CA 6
ATOM 6728 C C . SER A 1 37 ? 6.988 11.151 1.260 1.00 0.00 37 SER A C 6
ATOM 6729 O O . SER A 1 37 ? 7.679 10.146 1.427 1.00 0.00 37 SER A O 6
ATOM 6737 N N . PHE A 1 38 ? 6.845 11.740 0.077 1.00 0.00 38 PHE A N 6
ATOM 6738 C CA . PHE A 1 38 ? 7.505 11.228 -1.118 1.00 0.00 38 PHE A CA 6
ATOM 6739 C C . PHE A 1 38 ? 8.251 12.342 -1.847 1.00 0.00 38 PHE A C 6
ATOM 6740 O O . PHE A 1 38 ? 8.091 13.520 -1.530 1.00 0.00 38 PHE A O 6
ATOM 6757 N N . GLU A 1 39 ? 9.066 11.958 -2.824 1.00 0.00 39 GLU A N 6
ATOM 6758 C CA . GLU A 1 39 ? 9.838 12.924 -3.597 1.00 0.00 39 GLU A CA 6
ATOM 6759 C C . GLU A 1 39 ? 9.290 13.048 -5.016 1.00 0.00 39 GLU A C 6
ATOM 6760 O O . GLU A 1 39 ? 8.459 12.247 -5.444 1.00 0.00 39 GLU A O 6
ATOM 6772 N N . ASP A 1 40 ? 9.762 14.057 -5.740 1.00 0.00 40 ASP A N 6
ATOM 6773 C CA . ASP A 1 40 ? 9.321 14.286 -7.111 1.00 0.00 40 ASP A CA 6
ATOM 6774 C C . ASP A 1 40 ? 9.160 12.965 -7.858 1.00 0.00 40 ASP A C 6
ATOM 6775 O O . ASP A 1 40 ? 8.169 12.754 -8.557 1.00 0.00 40 ASP A O 6
ATOM 6784 N N . GLU A 1 41 ? 10.141 12.081 -7.705 1.00 0.00 41 GLU A N 6
ATOM 6785 C CA . GLU A 1 41 ? 10.107 10.783 -8.367 1.00 0.00 41 GLU A CA 6
ATOM 6786 C C . GLU A 1 41 ? 11.240 9.889 -7.870 1.00 0.00 41 GLU A C 6
ATOM 6787 O O . GLU A 1 41 ? 12.222 10.370 -7.305 1.00 0.00 41 GLU A O 6
ATOM 6799 N N . GLY A 1 42 ? 11.095 8.585 -8.084 1.00 0.00 42 GLY A N 6
ATOM 6800 C CA . GLY A 1 42 ? 12.112 7.644 -7.651 1.00 0.00 42 GLY A CA 6
ATOM 6801 C C . GLY A 1 42 ? 11.554 6.563 -6.746 1.00 0.00 42 GLY A C 6
ATOM 6802 O O . GLY A 1 42 ? 10.340 6.455 -6.573 1.00 0.00 42 GLY A O 6
ATOM 6806 N N . ARG A 1 43 ? 12.443 5.760 -6.170 1.00 0.00 43 ARG A N 6
ATOM 6807 C CA . ARG A 1 43 ? 12.032 4.680 -5.281 1.00 0.00 43 ARG A CA 6
ATOM 6808 C C . ARG A 1 43 ? 10.996 5.170 -4.272 1.00 0.00 43 ARG A C 6
ATOM 6809 O O . ARG A 1 43 ? 10.050 4.455 -3.944 1.00 0.00 43 ARG A O 6
ATOM 6830 N N . TRP A 1 44 ? 11.184 6.391 -3.786 1.00 0.00 44 TRP A N 6
ATOM 6831 C CA . TRP A 1 44 ? 10.266 6.976 -2.814 1.00 0.00 44 TRP A CA 6
ATOM 6832 C C . TRP A 1 44 ? 9.237 7.864 -3.504 1.00 0.00 44 TRP A C 6
ATOM 6833 O O . TRP A 1 44 ? 8.957 8.973 -3.049 1.00 0.00 44 TRP A O 6
ATOM 6854 N N . ARG A 1 45 ? 8.677 7.370 -4.604 1.00 0.00 45 ARG A N 6
ATOM 6855 C CA . ARG A 1 45 ? 7.679 8.120 -5.356 1.00 0.00 45 ARG A CA 6
ATOM 6856 C C . ARG A 1 45 ? 6.272 7.626 -5.036 1.00 0.00 45 ARG A C 6
ATOM 6857 O O . ARG A 1 45 ? 5.993 6.428 -5.101 1.00 0.00 45 ARG A O 6
ATOM 6878 N N . LEU A 1 46 ? 5.389 8.556 -4.689 1.00 0.00 46 LEU A N 6
ATOM 6879 C CA . LEU A 1 46 ? 4.009 8.215 -4.357 1.00 0.00 46 LEU A CA 6
ATOM 6880 C C . LEU A 1 46 ? 3.306 7.573 -5.549 1.00 0.00 46 LEU A C 6
ATOM 6881 O O . LEU A 1 46 ? 3.177 8.185 -6.609 1.00 0.00 46 LEU A O 6
ATOM 6897 N N . ILE A 1 47 ? 2.851 6.338 -5.365 1.00 0.00 47 ILE A N 6
ATOM 6898 C CA . ILE A 1 47 ? 2.158 5.615 -6.423 1.00 0.00 47 ILE A CA 6
ATOM 6899 C C . ILE A 1 47 ? 0.695 5.381 -6.063 1.00 0.00 47 ILE A C 6
ATOM 6900 O O . ILE A 1 47 ? 0.384 4.844 -4.998 1.00 0.00 47 ILE A O 6
ATOM 6916 N N . LEU A 1 48 ? -0.201 5.787 -6.956 1.00 0.00 48 LEU A N 6
ATOM 6917 C CA . LEU A 1 48 ? -1.633 5.620 -6.733 1.00 0.00 48 LEU A CA 6
ATOM 6918 C C . LEU A 1 48 ? -2.163 4.404 -7.485 1.00 0.00 48 LEU A C 6
ATOM 6919 O O . LEU A 1 48 ? -1.797 4.164 -8.636 1.00 0.00 48 LEU A O 6
ATOM 6935 N N . CYS A 1 49 ? -3.029 3.640 -6.828 1.00 0.00 49 CYS A N 6
ATOM 6936 C CA . CYS A 1 49 ? -3.613 2.449 -7.434 1.00 0.00 49 CYS A CA 6
ATOM 6937 C C . CYS A 1 49 ? -4.047 2.726 -8.870 1.00 0.00 49 CYS A C 6
ATOM 6938 O O . CYS A 1 49 ? -4.349 3.864 -9.229 1.00 0.00 49 CYS A O 6
ATOM 6945 N N . ALA A 1 50 ? -4.077 1.678 -9.686 1.00 0.00 50 ALA A N 6
ATOM 6946 C CA . ALA A 1 50 ? -4.477 1.808 -11.082 1.00 0.00 50 ALA A CA 6
ATOM 6947 C C . ALA A 1 50 ? -5.908 1.323 -11.291 1.00 0.00 50 ALA A C 6
ATOM 6948 O O . ALA A 1 50 ? -6.690 1.952 -12.004 1.00 0.00 50 ALA A O 6
ATOM 6955 N N . THR A 1 51 ? -6.244 0.200 -10.665 1.00 0.00 51 THR A N 6
ATOM 6956 C CA . THR A 1 51 ? -7.580 -0.371 -10.783 1.00 0.00 51 THR A CA 6
ATOM 6957 C C . THR A 1 51 ? -8.643 0.618 -10.317 1.00 0.00 51 THR A C 6
ATOM 6958 O O . THR A 1 51 ? -9.612 0.885 -11.029 1.00 0.00 51 THR A O 6
ATOM 6969 N N . CYS A 1 52 ? -8.457 1.159 -9.118 1.00 0.00 52 CYS A N 6
ATOM 6970 C CA . CYS A 1 52 ? -9.399 2.118 -8.556 1.00 0.00 52 CYS A CA 6
ATOM 6971 C C . CYS A 1 52 ? -8.796 3.519 -8.525 1.00 0.00 52 CYS A C 6
ATOM 6972 O O . CYS A 1 52 ? -9.424 4.487 -8.951 1.00 0.00 52 CYS A O 6
ATOM 6979 N N . GLY A 1 53 ? -7.571 3.619 -8.018 1.00 0.00 53 GLY A N 6
ATOM 6980 C CA . GLY A 1 53 ? -6.902 4.905 -7.940 1.00 0.00 53 GLY A CA 6
ATOM 6981 C C . GLY A 1 53 ? -7.354 5.723 -6.747 1.00 0.00 53 GLY A C 6
ATOM 6982 O O . GLY A 1 53 ? -7.769 6.872 -6.895 1.00 0.00 53 GLY A O 6
ATOM 6986 N N . SER A 1 54 ? -7.277 5.129 -5.561 1.00 0.00 54 SER A N 6
ATOM 6987 C CA . SER A 1 54 ? -7.687 5.808 -4.337 1.00 0.00 54 SER A CA 6
ATOM 6988 C C . SER A 1 54 ? -6.572 5.772 -3.296 1.00 0.00 54 SER A C 6
ATOM 6989 O O . SER A 1 54 ? -6.274 6.779 -2.653 1.00 0.00 54 SER A O 6
ATOM 6997 N N . HIS A 1 55 ? -5.958 4.604 -3.136 1.00 0.00 55 HIS A N 6
ATOM 6998 C CA . HIS A 1 55 ? -4.875 4.435 -2.173 1.00 0.00 55 HIS A CA 6
ATOM 6999 C C . HIS A 1 55 ? -3.563 4.977 -2.731 1.00 0.00 55 HIS A C 6
ATOM 7000 O O . HIS A 1 55 ? -3.398 5.106 -3.944 1.00 0.00 55 HIS A O 6
ATOM 7015 N N . GLY A 1 56 ? -2.631 5.295 -1.838 1.00 0.00 56 GLY A N 6
ATOM 7016 C CA . GLY A 1 56 ? -1.346 5.821 -2.260 1.00 0.00 56 GLY A CA 6
ATOM 7017 C C . GLY A 1 56 ? -0.213 5.382 -1.354 1.00 0.00 56 GLY A C 6
ATOM 7018 O O . GLY A 1 56 ? -0.281 5.550 -0.136 1.00 0.00 56 GLY A O 6
ATOM 7022 N N . THR A 1 57 ? 0.832 4.814 -1.948 1.00 0.00 57 THR A N 6
ATOM 7023 C CA . THR A 1 57 ? 1.983 4.347 -1.186 1.00 0.00 57 THR A CA 6
ATOM 7024 C C . THR A 1 57 ? 3.258 4.413 -2.020 1.00 0.00 57 THR A C 6
ATOM 7025 O O . THR A 1 57 ? 3.209 4.392 -3.250 1.00 0.00 57 THR A O 6
ATOM 7036 N N . HIS A 1 58 ? 4.399 4.494 -1.342 1.00 0.00 58 HIS A N 6
ATOM 7037 C CA . HIS A 1 58 ? 5.688 4.563 -2.021 1.00 0.00 58 HIS A CA 6
ATOM 7038 C C . HIS A 1 58 ? 5.871 3.374 -2.960 1.00 0.00 58 HIS A C 6
ATOM 7039 O O . HIS A 1 58 ? 5.021 2.487 -3.027 1.00 0.00 58 HIS A O 6
ATOM 7053 N N . ARG A 1 59 ? 6.986 3.364 -3.684 1.00 0.00 59 ARG A N 6
ATOM 7054 C CA . ARG A 1 59 ? 7.279 2.286 -4.620 1.00 0.00 59 ARG A CA 6
ATOM 7055 C C . ARG A 1 59 ? 7.743 1.035 -3.880 1.00 0.00 59 ARG A C 6
ATOM 7056 O O . ARG A 1 59 ? 7.049 0.019 -3.863 1.00 0.00 59 ARG A O 6
ATOM 7077 N N . ASP A 1 60 ? 8.921 1.117 -3.271 1.00 0.00 60 ASP A N 6
ATOM 7078 C CA . ASP A 1 60 ? 9.478 -0.008 -2.530 1.00 0.00 60 ASP A CA 6
ATOM 7079 C C . ASP A 1 60 ? 8.573 -0.392 -1.364 1.00 0.00 60 ASP A C 6
ATOM 7080 O O . ASP A 1 60 ? 8.376 -1.574 -1.079 1.00 0.00 60 ASP A O 6
ATOM 7089 N N . CYS A 1 61 ? 8.024 0.614 -0.691 1.00 0.00 61 CYS A N 6
ATOM 7090 C CA . CYS A 1 61 ? 7.141 0.383 0.445 1.00 0.00 61 CYS A CA 6
ATOM 7091 C C . CYS A 1 61 ? 6.085 -0.666 0.109 1.00 0.00 61 CYS A C 6
ATOM 7092 O O . CYS A 1 61 ? 5.753 -1.515 0.937 1.00 0.00 61 CYS A O 6
ATOM 7099 N N . SER A 1 62 ? 5.562 -0.602 -1.111 1.00 0.00 62 SER A N 6
ATOM 7100 C CA . SER A 1 62 ? 4.542 -1.544 -1.556 1.00 0.00 62 SER A CA 6
ATOM 7101 C C . SER A 1 62 ? 5.179 -2.829 -2.077 1.00 0.00 62 SER A C 6
ATOM 7102 O O . SER A 1 62 ? 4.640 -3.486 -2.967 1.00 0.00 62 SER A O 6
ATOM 7110 N N . SER A 1 63 ? 6.331 -3.181 -1.514 1.00 0.00 63 SER A N 6
ATOM 7111 C CA . SER A 1 63 ? 7.045 -4.385 -1.923 1.00 0.00 63 SER A CA 6
ATOM 7112 C C . SER A 1 63 ? 6.919 -4.606 -3.428 1.00 0.00 63 SER A C 6
ATOM 7113 O O . SER A 1 63 ? 6.697 -5.727 -3.886 1.00 0.00 63 SER A O 6
ATOM 7121 N N . LEU A 1 64 ? 7.063 -3.528 -4.191 1.00 0.00 64 LEU A N 6
ATOM 7122 C CA . LEU A 1 64 ? 6.967 -3.603 -5.645 1.00 0.00 64 LEU A CA 6
ATOM 7123 C C . LEU A 1 64 ? 8.288 -4.058 -6.256 1.00 0.00 64 LEU A C 6
ATOM 7124 O O . LEU A 1 64 ? 9.246 -4.351 -5.541 1.00 0.00 64 LEU A O 6
ATOM 7140 N N . ARG A 1 65 ? 8.332 -4.112 -7.584 1.00 0.00 65 ARG A N 6
ATOM 7141 C CA . ARG A 1 65 ? 9.537 -4.530 -8.291 1.00 0.00 65 ARG A CA 6
ATOM 7142 C C . ARG A 1 65 ? 10.111 -3.380 -9.114 1.00 0.00 65 ARG A C 6
ATOM 7143 O O . ARG A 1 65 ? 9.430 -2.399 -9.415 1.00 0.00 65 ARG A O 6
ATOM 7164 N N . PRO A 1 66 ? 11.393 -3.501 -9.486 1.00 0.00 66 PRO A N 6
ATOM 7165 C CA . PRO A 1 66 ? 12.087 -2.482 -10.279 1.00 0.00 66 PRO A CA 6
ATOM 7166 C C . PRO A 1 66 ? 11.575 -2.415 -11.714 1.00 0.00 66 PRO A C 6
ATOM 7167 O O . PRO A 1 66 ? 12.092 -1.657 -12.533 1.00 0.00 66 PRO A O 6
ATOM 7178 N N . ASN A 1 67 ? 10.554 -3.213 -12.011 1.00 0.00 67 ASN A N 6
ATOM 7179 C CA . ASN A 1 67 ? 9.972 -3.244 -13.347 1.00 0.00 67 ASN A CA 6
ATOM 7180 C C . ASN A 1 67 ? 8.492 -2.877 -13.304 1.00 0.00 67 ASN A C 6
ATOM 7181 O O . ASN A 1 67 ? 7.996 -2.151 -14.166 1.00 0.00 67 ASN A O 6
ATOM 7192 N N . SER A 1 68 ? 7.791 -3.384 -12.295 1.00 0.00 68 SER A N 6
ATOM 7193 C CA . SER A 1 68 ? 6.366 -3.113 -12.141 1.00 0.00 68 SER A CA 6
ATOM 7194 C C . SER A 1 68 ? 6.034 -1.689 -12.579 1.00 0.00 68 SER A C 6
ATOM 7195 O O . SER A 1 68 ? 6.677 -0.730 -12.152 1.00 0.00 68 SER A O 6
ATOM 7203 N N . LYS A 1 69 ? 5.025 -1.560 -13.433 1.00 0.00 69 LYS A N 6
ATOM 7204 C CA . LYS A 1 69 ? 4.604 -0.255 -13.929 1.00 0.00 69 LYS A CA 6
ATOM 7205 C C . LYS A 1 69 ? 3.527 0.346 -13.033 1.00 0.00 69 LYS A C 6
ATOM 7206 O O . LYS A 1 69 ? 3.659 1.473 -12.554 1.00 0.00 69 LYS A O 6
ATOM 7225 N N . LYS A 1 70 ? 2.460 -0.413 -12.807 1.00 0.00 70 LYS A N 6
ATOM 7226 C CA . LYS A 1 70 ? 1.359 0.043 -11.966 1.00 0.00 70 LYS A CA 6
ATOM 7227 C C . LYS A 1 70 ? 1.237 -0.822 -10.715 1.00 0.00 70 LYS A C 6
ATOM 7228 O O . LYS A 1 70 ? 1.654 -1.980 -10.707 1.00 0.00 70 LYS A O 6
ATOM 7247 N N . TRP A 1 71 ? 0.660 -0.253 -9.663 1.00 0.00 71 TRP A N 6
ATOM 7248 C CA . TRP A 1 71 ? 0.481 -0.973 -8.407 1.00 0.00 71 TRP A CA 6
ATOM 7249 C C . TRP A 1 71 ? -0.988 -1.000 -8.000 1.00 0.00 71 TRP A C 6
ATOM 7250 O O . TRP A 1 71 ? -1.722 -0.040 -8.230 1.00 0.00 71 TRP A O 6
ATOM 7271 N N . GLU A 1 72 ? -1.409 -2.106 -7.394 1.00 0.00 72 GLU A N 6
ATOM 7272 C CA . GLU A 1 72 ? -2.792 -2.256 -6.956 1.00 0.00 72 GLU A CA 6
ATOM 7273 C C . GLU A 1 72 ? -2.887 -2.221 -5.433 1.00 0.00 72 GLU A C 6
ATOM 7274 O O . GLU A 1 72 ? -2.009 -2.727 -4.733 1.00 0.00 72 GLU A O 6
ATOM 7286 N N . CYS A 1 73 ? -3.958 -1.620 -4.926 1.00 0.00 73 CYS A N 6
ATOM 7287 C CA . CYS A 1 73 ? -4.169 -1.517 -3.487 1.00 0.00 73 CYS A CA 6
ATOM 7288 C C . CYS A 1 73 ? -4.686 -2.835 -2.918 1.00 0.00 73 CYS A C 6
ATOM 7289 O O . CYS A 1 73 ? -5.004 -3.762 -3.661 1.00 0.00 73 CYS A O 6
ATOM 7296 N N . ASN A 1 74 ? -4.769 -2.909 -1.593 1.00 0.00 74 ASN A N 6
ATOM 7297 C CA . ASN A 1 74 ? -5.247 -4.113 -0.923 1.00 0.00 74 ASN A CA 6
ATOM 7298 C C . ASN A 1 74 ? -6.657 -4.469 -1.385 1.00 0.00 74 ASN A C 6
ATOM 7299 O O . ASN A 1 74 ? -6.907 -5.581 -1.848 1.00 0.00 74 ASN A O 6
ATOM 7310 N N . GLU A 1 75 ? -7.574 -3.515 -1.257 1.00 0.00 75 GLU A N 6
ATOM 7311 C CA . GLU A 1 75 ? -8.959 -3.728 -1.661 1.00 0.00 75 GLU A CA 6
ATOM 7312 C C . GLU A 1 75 ? -9.029 -4.493 -2.979 1.00 0.00 75 GLU A C 6
ATOM 7313 O O . GLU A 1 75 ? -9.835 -5.412 -3.135 1.00 0.00 75 GLU A O 6
ATOM 7325 N N . CYS A 1 76 ? -8.180 -4.108 -3.926 1.00 0.00 76 CYS A N 6
ATOM 7326 C CA . CYS A 1 76 ? -8.145 -4.755 -5.232 1.00 0.00 76 CYS A CA 6
ATOM 7327 C C . CYS A 1 76 ? -7.420 -6.095 -5.155 1.00 0.00 76 CYS A C 6
ATOM 7328 O O . CYS A 1 76 ? -7.928 -7.116 -5.621 1.00 0.00 76 CYS A O 6
ATOM 7335 N N . LEU A 1 77 ? -6.230 -6.085 -4.564 1.00 0.00 77 LEU A N 6
ATOM 7336 C CA . LEU A 1 77 ? -5.434 -7.299 -4.426 1.00 0.00 77 LEU A CA 6
ATOM 7337 C C . LEU A 1 77 ? -6.258 -8.423 -3.805 1.00 0.00 77 LEU A C 6
ATOM 7338 O O . LEU A 1 77 ? -7.230 -8.189 -3.086 1.00 0.00 77 LEU A O 6
ATOM 7354 N N . PRO A 1 78 ? -5.861 -9.673 -4.085 1.00 0.00 78 PRO A N 6
ATOM 7355 C CA . PRO A 1 78 ? -6.547 -10.858 -3.561 1.00 0.00 78 PRO A CA 6
ATOM 7356 C C . PRO A 1 78 ? -6.348 -11.026 -2.059 1.00 0.00 78 PRO A C 6
ATOM 7357 O O . PRO A 1 78 ? -5.676 -10.219 -1.418 1.00 0.00 78 PRO A O 6
ATOM 7368 N N . ALA A 1 79 ? -6.936 -12.081 -1.503 1.00 0.00 79 ALA A N 6
ATOM 7369 C CA . ALA A 1 79 ? -6.820 -12.357 -0.077 1.00 0.00 79 ALA A CA 6
ATOM 7370 C C . ALA A 1 79 ? -6.654 -13.850 0.182 1.00 0.00 79 ALA A C 6
ATOM 7371 O O . ALA A 1 79 ? -7.388 -14.671 -0.368 1.00 0.00 79 ALA A O 6
ATOM 7378 N N . SER A 1 80 ? -5.683 -14.196 1.022 1.00 0.00 80 SER A N 6
ATOM 7379 C CA . SER A 1 80 ? -5.417 -15.591 1.350 1.00 0.00 80 SER A CA 6
ATOM 7380 C C . SER A 1 80 ? -6.153 -16.000 2.623 1.00 0.00 80 SER A C 6
ATOM 7381 O O . SER A 1 80 ? -5.733 -15.666 3.730 1.00 0.00 80 SER A O 6
ATOM 7389 N N . GLY A 1 81 ? -7.254 -16.725 2.456 1.00 0.00 81 GLY A N 6
ATOM 7390 C CA . GLY A 1 81 ? -8.032 -17.168 3.598 1.00 0.00 81 GLY A CA 6
ATOM 7391 C C . GLY A 1 81 ? -8.598 -16.011 4.397 1.00 0.00 81 GLY A C 6
ATOM 7392 O O . GLY A 1 81 ? -8.745 -14.896 3.897 1.00 0.00 81 GLY A O 6
ATOM 7396 N N . PRO A 1 82 ? -8.929 -16.272 5.670 1.00 0.00 82 PRO A N 6
ATOM 7397 C CA . PRO A 1 82 ? -9.490 -15.257 6.567 1.00 0.00 82 PRO A CA 6
ATOM 7398 C C . PRO A 1 82 ? -8.467 -14.192 6.948 1.00 0.00 82 PRO A C 6
ATOM 7399 O O . PRO A 1 82 ? -7.267 -14.366 6.736 1.00 0.00 82 PRO A O 6
ATOM 7410 N N . SER A 1 83 ? -8.949 -13.090 7.513 1.00 0.00 83 SER A N 6
ATOM 7411 C CA . SER A 1 83 ? -8.076 -11.996 7.922 1.00 0.00 83 SER A CA 6
ATOM 7412 C C . SER A 1 83 ? -8.054 -11.856 9.441 1.00 0.00 83 SER A C 6
ATOM 7413 O O . SER A 1 83 ? -6.995 -11.687 10.044 1.00 0.00 83 SER A O 6
ATOM 7421 N N . SER A 1 84 ? -9.232 -11.927 10.052 1.00 0.00 84 SER A N 6
ATOM 7422 C CA . SER A 1 84 ? -9.350 -11.805 11.500 1.00 0.00 84 SER A CA 6
ATOM 7423 C C . SER A 1 84 ? -8.326 -10.815 12.047 1.00 0.00 84 SER A C 6
ATOM 7424 O O . SER A 1 84 ? -7.698 -11.059 13.077 1.00 0.00 84 SER A O 6
ATOM 7432 N N . GLY A 1 85 ? -8.164 -9.695 11.349 1.00 0.00 85 GLY A N 6
ATOM 7433 C CA . GLY A 1 85 ? -7.215 -8.684 11.779 1.00 0.00 85 GLY A CA 6
ATOM 7434 C C . GLY A 1 85 ? -7.332 -7.402 10.979 1.00 0.00 85 GLY A C 6
ATOM 7435 O O . GLY A 1 85 ? -8.449 -6.951 10.731 1.00 0.00 85 GLY A O 6
ATOM 7441 N N . GLY A 1 1 ? -49.832 -6.880 22.847 1.00 0.00 1 GLY A N 7
ATOM 7442 C CA . GLY A 1 1 ? -48.576 -6.267 22.457 1.00 0.00 1 GLY A CA 7
ATOM 7443 C C . GLY A 1 1 ? -47.721 -7.186 21.607 1.00 0.00 1 GLY A C 7
ATOM 7444 O O . GLY A 1 1 ? -47.931 -8.398 21.588 1.00 0.00 1 GLY A O 7
ATOM 7448 N N . SER A 1 2 ? -46.755 -6.607 20.901 1.00 0.00 2 SER A N 7
ATOM 7449 C CA . SER A 1 2 ? -45.869 -7.382 20.040 1.00 0.00 2 SER A CA 7
ATOM 7450 C C . SER A 1 2 ? -44.525 -6.680 19.872 1.00 0.00 2 SER A C 7
ATOM 7451 O O . SER A 1 2 ? -44.325 -5.570 20.366 1.00 0.00 2 SER A O 7
ATOM 7459 N N . SER A 1 3 ? -43.605 -7.336 19.172 1.00 0.00 3 SER A N 7
ATOM 7460 C CA . SER A 1 3 ? -42.278 -6.778 18.941 1.00 0.00 3 SER A CA 7
ATOM 7461 C C . SER A 1 3 ? -41.789 -7.102 17.532 1.00 0.00 3 SER A C 7
ATOM 7462 O O . SER A 1 3 ? -42.428 -7.857 16.800 1.00 0.00 3 SER A O 7
ATOM 7470 N N . GLY A 1 4 ? -40.651 -6.525 17.160 1.00 0.00 4 GLY A N 7
ATOM 7471 C CA . GLY A 1 4 ? -40.095 -6.764 15.841 1.00 0.00 4 GLY A CA 7
ATOM 7472 C C . GLY A 1 4 ? -38.605 -7.041 15.881 1.00 0.00 4 GLY A C 7
ATOM 7473 O O . GLY A 1 4 ? -38.075 -7.475 16.904 1.00 0.00 4 GLY A O 7
ATOM 7477 N N . SER A 1 5 ? -37.928 -6.792 14.765 1.00 0.00 5 SER A N 7
ATOM 7478 C CA . SER A 1 5 ? -36.491 -7.023 14.675 1.00 0.00 5 SER A CA 7
ATOM 7479 C C . SER A 1 5 ? -35.779 -5.799 14.108 1.00 0.00 5 SER A C 7
ATOM 7480 O O . SER A 1 5 ? -36.364 -5.018 13.358 1.00 0.00 5 SER A O 7
ATOM 7488 N N . SER A 1 6 ? -34.511 -5.638 14.474 1.00 0.00 6 SER A N 7
ATOM 7489 C CA . SER A 1 6 ? -33.718 -4.507 14.006 1.00 0.00 6 SER A CA 7
ATOM 7490 C C . SER A 1 6 ? -33.091 -4.807 12.648 1.00 0.00 6 SER A C 7
ATOM 7491 O O . SER A 1 6 ? -33.100 -5.948 12.186 1.00 0.00 6 SER A O 7
ATOM 7499 N N . GLY A 1 7 ? -32.546 -3.774 12.013 1.00 0.00 7 GLY A N 7
ATOM 7500 C CA . GLY A 1 7 ? -31.922 -3.947 10.714 1.00 0.00 7 GLY A CA 7
ATOM 7501 C C . GLY A 1 7 ? -30.408 -3.942 10.793 1.00 0.00 7 GLY A C 7
ATOM 7502 O O . GLY A 1 7 ? -29.830 -4.423 11.767 1.00 0.00 7 GLY A O 7
ATOM 7506 N N . GLU A 1 8 ? -29.765 -3.398 9.764 1.00 0.00 8 GLU A N 7
ATOM 7507 C CA . GLU A 1 8 ? -28.309 -3.335 9.721 1.00 0.00 8 GLU A CA 7
ATOM 7508 C C . GLU A 1 8 ? -27.840 -2.132 8.909 1.00 0.00 8 GLU A C 7
ATOM 7509 O O . GLU A 1 8 ? -28.477 -1.744 7.928 1.00 0.00 8 GLU A O 7
ATOM 7521 N N . LEU A 1 9 ? -26.724 -1.544 9.325 1.00 0.00 9 LEU A N 7
ATOM 7522 C CA . LEU A 1 9 ? -26.169 -0.383 8.637 1.00 0.00 9 LEU A CA 7
ATOM 7523 C C . LEU A 1 9 ? -25.797 -0.729 7.199 1.00 0.00 9 LEU A C 7
ATOM 7524 O O . LEU A 1 9 ? -25.836 -1.892 6.800 1.00 0.00 9 LEU A O 7
ATOM 7540 N N . GLU A 1 10 ? -25.434 0.290 6.425 1.00 0.00 10 GLU A N 7
ATOM 7541 C CA . GLU A 1 10 ? -25.054 0.093 5.031 1.00 0.00 10 GLU A CA 7
ATOM 7542 C C . GLU A 1 10 ? -23.581 0.428 4.817 1.00 0.00 10 GLU A C 7
ATOM 7543 O O . GLU A 1 10 ? -23.100 1.496 5.197 1.00 0.00 10 GLU A O 7
ATOM 7555 N N . PRO A 1 11 ? -22.847 -0.504 4.192 1.00 0.00 11 PRO A N 7
ATOM 7556 C CA . PRO A 1 11 ? -21.419 -0.331 3.912 1.00 0.00 11 PRO A CA 7
ATOM 7557 C C . PRO A 1 11 ? -21.161 0.726 2.844 1.00 0.00 11 PRO A C 7
ATOM 7558 O O . PRO A 1 11 ? -22.076 1.142 2.135 1.00 0.00 11 PRO A O 7
ATOM 7569 N N . GLY A 1 12 ? -19.908 1.158 2.735 1.00 0.00 12 GLY A N 7
ATOM 7570 C CA . GLY A 1 12 ? -19.553 2.163 1.750 1.00 0.00 12 GLY A CA 7
ATOM 7571 C C . GLY A 1 12 ? -20.613 3.238 1.611 1.00 0.00 12 GLY A C 7
ATOM 7572 O O . GLY A 1 12 ? -21.242 3.367 0.562 1.00 0.00 12 GLY A O 7
ATOM 7576 N N . ALA A 1 13 ? -20.812 4.011 2.674 1.00 0.00 13 ALA A N 7
ATOM 7577 C CA . ALA A 1 13 ? -21.803 5.081 2.666 1.00 0.00 13 ALA A CA 7
ATOM 7578 C C . ALA A 1 13 ? -21.136 6.447 2.785 1.00 0.00 13 ALA A C 7
ATOM 7579 O O . ALA A 1 13 ? -21.673 7.357 3.417 1.00 0.00 13 ALA A O 7
ATOM 7586 N N . PHE A 1 14 ? -19.964 6.584 2.175 1.00 0.00 14 PHE A N 7
ATOM 7587 C CA . PHE A 1 14 ? -19.223 7.839 2.215 1.00 0.00 14 PHE A CA 7
ATOM 7588 C C . PHE A 1 14 ? -19.224 8.515 0.847 1.00 0.00 14 PHE A C 7
ATOM 7589 O O . PHE A 1 14 ? -19.459 7.871 -0.176 1.00 0.00 14 PHE A O 7
ATOM 7606 N N . SER A 1 15 ? -18.961 9.818 0.836 1.00 0.00 15 SER A N 7
ATOM 7607 C CA . SER A 1 15 ? -18.936 10.583 -0.405 1.00 0.00 15 SER A CA 7
ATOM 7608 C C . SER A 1 15 ? -17.506 10.758 -0.906 1.00 0.00 15 SER A C 7
ATOM 7609 O O . SER A 1 15 ? -16.552 10.675 -0.133 1.00 0.00 15 SER A O 7
ATOM 7617 N N . GLU A 1 16 ? -17.366 11.001 -2.206 1.00 0.00 16 GLU A N 7
ATOM 7618 C CA . GLU A 1 16 ? -16.053 11.187 -2.810 1.00 0.00 16 GLU A CA 7
ATOM 7619 C C . GLU A 1 16 ? -15.336 12.386 -2.197 1.00 0.00 16 GLU A C 7
ATOM 7620 O O . GLU A 1 16 ? -15.935 13.172 -1.460 1.00 0.00 16 GLU A O 7
ATOM 7632 N N . LEU A 1 17 ? -14.051 12.521 -2.504 1.00 0.00 17 LEU A N 7
ATOM 7633 C CA . LEU A 1 17 ? -13.251 13.624 -1.983 1.00 0.00 17 LEU A CA 7
ATOM 7634 C C . LEU A 1 17 ? -12.531 14.355 -3.112 1.00 0.00 17 LEU A C 7
ATOM 7635 O O . LEU A 1 17 ? -12.138 13.747 -4.108 1.00 0.00 17 LEU A O 7
ATOM 7651 N N . TYR A 1 18 ? -12.359 15.662 -2.948 1.00 0.00 18 TYR A N 7
ATOM 7652 C CA . TYR A 1 18 ? -11.686 16.476 -3.953 1.00 0.00 18 TYR A CA 7
ATOM 7653 C C . TYR A 1 18 ? -10.170 16.358 -3.824 1.00 0.00 18 TYR A C 7
ATOM 7654 O O . TYR A 1 18 ? -9.484 15.982 -4.773 1.00 0.00 18 TYR A O 7
ATOM 7672 N N . GLN A 1 19 ? -9.657 16.683 -2.642 1.00 0.00 19 GLN A N 7
ATOM 7673 C CA . GLN A 1 19 ? -8.223 16.614 -2.388 1.00 0.00 19 GLN A CA 7
ATOM 7674 C C . GLN A 1 19 ? -7.645 15.292 -2.882 1.00 0.00 19 GLN A C 7
ATOM 7675 O O . GLN A 1 19 ? -8.372 14.316 -3.066 1.00 0.00 19 GLN A O 7
ATOM 7689 N N . ARG A 1 20 ? -6.334 15.268 -3.097 1.00 0.00 20 ARG A N 7
ATOM 7690 C CA . ARG A 1 20 ? -5.659 14.067 -3.572 1.00 0.00 20 ARG A CA 7
ATOM 7691 C C . ARG A 1 20 ? -5.400 13.098 -2.422 1.00 0.00 20 ARG A C 7
ATOM 7692 O O . ARG A 1 20 ? -5.220 13.512 -1.277 1.00 0.00 20 ARG A O 7
ATOM 7713 N N . TYR A 1 21 ? -5.384 11.807 -2.735 1.00 0.00 21 TYR A N 7
ATOM 7714 C CA . TYR A 1 21 ? -5.151 10.779 -1.728 1.00 0.00 21 TYR A CA 7
ATOM 7715 C C . TYR A 1 21 ? -3.657 10.558 -1.511 1.00 0.00 21 TYR A C 7
ATOM 7716 O O . TYR A 1 21 ? -2.961 10.041 -2.385 1.00 0.00 21 TYR A O 7
ATOM 7734 N N . ARG A 1 22 ? -3.171 10.953 -0.339 1.00 0.00 22 ARG A N 7
ATOM 7735 C CA . ARG A 1 22 ? -1.761 10.800 -0.005 1.00 0.00 22 ARG A CA 7
ATOM 7736 C C . ARG A 1 22 ? -1.593 10.197 1.387 1.00 0.00 22 ARG A C 7
ATOM 7737 O O . ARG A 1 22 ? -1.400 10.917 2.367 1.00 0.00 22 ARG A O 7
ATOM 7758 N N . HIS A 1 23 ? -1.670 8.873 1.466 1.00 0.00 23 HIS A N 7
ATOM 7759 C CA . HIS A 1 23 ? -1.527 8.173 2.738 1.00 0.00 23 HIS A CA 7
ATOM 7760 C C . HIS A 1 23 ? -0.933 6.783 2.530 1.00 0.00 23 HIS A C 7
ATOM 7761 O O . HIS A 1 23 ? -1.545 5.924 1.894 1.00 0.00 23 HIS A O 7
ATOM 7776 N N . CYS A 1 24 ? 0.263 6.569 3.069 1.00 0.00 24 CYS A N 7
ATOM 7777 C CA . CYS A 1 24 ? 0.941 5.285 2.942 1.00 0.00 24 CYS A CA 7
ATOM 7778 C C . CYS A 1 24 ? 0.102 4.164 3.550 1.00 0.00 24 CYS A C 7
ATOM 7779 O O . CYS A 1 24 ? -0.251 4.209 4.729 1.00 0.00 24 CYS A O 7
ATOM 7786 N N . ASP A 1 25 ? -0.213 3.161 2.738 1.00 0.00 25 ASP A N 7
ATOM 7787 C CA . ASP A 1 25 ? -1.009 2.028 3.196 1.00 0.00 25 ASP A CA 7
ATOM 7788 C C . ASP A 1 25 ? -0.360 0.709 2.791 1.00 0.00 25 ASP A C 7
ATOM 7789 O O . ASP A 1 25 ? -1.035 -0.310 2.652 1.00 0.00 25 ASP A O 7
ATOM 7798 N N . ALA A 1 26 ? 0.956 0.736 2.602 1.00 0.00 26 ALA A N 7
ATOM 7799 C CA . ALA A 1 26 ? 1.697 -0.457 2.214 1.00 0.00 26 ALA A CA 7
ATOM 7800 C C . ALA A 1 26 ? 1.852 -1.414 3.392 1.00 0.00 26 ALA A C 7
ATOM 7801 O O . ALA A 1 26 ? 1.568 -1.074 4.540 1.00 0.00 26 ALA A O 7
ATOM 7808 N N . PRO A 1 27 ? 2.313 -2.640 3.102 1.00 0.00 27 PRO A N 7
ATOM 7809 C CA . PRO A 1 27 ? 2.517 -3.671 4.124 1.00 0.00 27 PRO A CA 7
ATOM 7810 C C . PRO A 1 27 ? 3.682 -3.345 5.053 1.00 0.00 27 PRO A C 7
ATOM 7811 O O . PRO A 1 27 ? 3.543 -3.386 6.276 1.00 0.00 27 PRO A O 7
ATOM 7822 N N . ILE A 1 28 ? 4.828 -3.020 4.464 1.00 0.00 28 ILE A N 7
ATOM 7823 C CA . ILE A 1 28 ? 6.016 -2.686 5.240 1.00 0.00 28 ILE A CA 7
ATOM 7824 C C . ILE A 1 28 ? 6.647 -1.388 4.747 1.00 0.00 28 ILE A C 7
ATOM 7825 O O . ILE A 1 28 ? 6.821 -1.187 3.544 1.00 0.00 28 ILE A O 7
ATOM 7841 N N . CYS A 1 29 ? 6.990 -0.510 5.683 1.00 0.00 29 CYS A N 7
ATOM 7842 C CA . CYS A 1 29 ? 7.603 0.768 5.345 1.00 0.00 29 CYS A CA 7
ATOM 7843 C C . CYS A 1 29 ? 9.026 0.851 5.892 1.00 0.00 29 CYS A C 7
ATOM 7844 O O . CYS A 1 29 ? 9.279 0.510 7.048 1.00 0.00 29 CYS A O 7
ATOM 7851 N N . LEU A 1 30 ? 9.950 1.305 5.053 1.00 0.00 30 LEU A N 7
ATOM 7852 C CA . LEU A 1 30 ? 11.348 1.432 5.452 1.00 0.00 30 LEU A CA 7
ATOM 7853 C C . LEU A 1 30 ? 11.712 2.893 5.700 1.00 0.00 30 LEU A C 7
ATOM 7854 O O . LEU A 1 30 ? 12.591 3.195 6.508 1.00 0.00 30 LEU A O 7
ATOM 7870 N N . TYR A 1 31 ? 11.031 3.794 5.001 1.00 0.00 31 TYR A N 7
ATOM 7871 C CA . TYR A 1 31 ? 11.283 5.223 5.145 1.00 0.00 31 TYR A CA 7
ATOM 7872 C C . TYR A 1 31 ? 11.043 5.676 6.582 1.00 0.00 31 TYR A C 7
ATOM 7873 O O . TYR A 1 31 ? 9.914 5.656 7.070 1.00 0.00 31 TYR A O 7
ATOM 7891 N N . GLU A 1 32 ? 12.116 6.084 7.253 1.00 0.00 32 GLU A N 7
ATOM 7892 C CA . GLU A 1 32 ? 12.023 6.543 8.634 1.00 0.00 32 GLU A CA 7
ATOM 7893 C C . GLU A 1 32 ? 10.732 7.325 8.862 1.00 0.00 32 GLU A C 7
ATOM 7894 O O . GLU A 1 32 ? 9.940 6.991 9.743 1.00 0.00 32 GLU A O 7
ATOM 7906 N N . GLN A 1 33 ? 10.529 8.367 8.063 1.00 0.00 33 GLN A N 7
ATOM 7907 C CA . GLN A 1 33 ? 9.336 9.197 8.178 1.00 0.00 33 GLN A CA 7
ATOM 7908 C C . GLN A 1 33 ? 8.072 8.351 8.064 1.00 0.00 33 GLN A C 7
ATOM 7909 O O . GLN A 1 33 ? 7.085 8.596 8.756 1.00 0.00 33 GLN A O 7
ATOM 7923 N N . GLY A 1 34 ? 8.109 7.356 7.183 1.00 0.00 34 GLY A N 7
ATOM 7924 C CA . GLY A 1 34 ? 6.960 6.490 6.994 1.00 0.00 34 GLY A CA 7
ATOM 7925 C C . GLY A 1 34 ? 5.657 7.261 6.930 1.00 0.00 34 GLY A C 7
ATOM 7926 O O . GLY A 1 34 ? 4.612 6.765 7.351 1.00 0.00 34 GLY A O 7
ATOM 7930 N N . ARG A 1 35 ? 5.718 8.480 6.403 1.00 0.00 35 ARG A N 7
ATOM 7931 C CA . ARG A 1 35 ? 4.534 9.323 6.288 1.00 0.00 35 ARG A CA 7
ATOM 7932 C C . ARG A 1 35 ? 4.135 9.504 4.826 1.00 0.00 35 ARG A C 7
ATOM 7933 O O . ARG A 1 35 ? 4.709 8.880 3.934 1.00 0.00 35 ARG A O 7
ATOM 7954 N N . ASP A 1 36 ? 3.149 10.362 4.590 1.00 0.00 36 ASP A N 7
ATOM 7955 C CA . ASP A 1 36 ? 2.673 10.626 3.237 1.00 0.00 36 ASP A CA 7
ATOM 7956 C C . ASP A 1 36 ? 3.649 11.525 2.484 1.00 0.00 36 ASP A C 7
ATOM 7957 O O . ASP A 1 36 ? 3.245 12.490 1.835 1.00 0.00 36 ASP A O 7
ATOM 7966 N N . SER A 1 37 ? 4.935 11.202 2.576 1.00 0.00 37 SER A N 7
ATOM 7967 C CA . SER A 1 37 ? 5.969 11.984 1.907 1.00 0.00 37 SER A CA 7
ATOM 7968 C C . SER A 1 37 ? 6.578 11.200 0.749 1.00 0.00 37 SER A C 7
ATOM 7969 O O . SER A 1 37 ? 6.900 10.020 0.884 1.00 0.00 37 SER A O 7
ATOM 7977 N N . PHE A 1 38 ? 6.732 11.866 -0.391 1.00 0.00 38 PHE A N 7
ATOM 7978 C CA . PHE A 1 38 ? 7.302 11.234 -1.575 1.00 0.00 38 PHE A CA 7
ATOM 7979 C C . PHE A 1 38 ? 8.042 12.254 -2.434 1.00 0.00 38 PHE A C 7
ATOM 7980 O O . PHE A 1 38 ? 7.805 13.457 -2.330 1.00 0.00 38 PHE A O 7
ATOM 7997 N N . GLU A 1 39 ? 8.941 11.764 -3.283 1.00 0.00 39 GLU A N 7
ATOM 7998 C CA . GLU A 1 39 ? 9.717 12.634 -4.159 1.00 0.00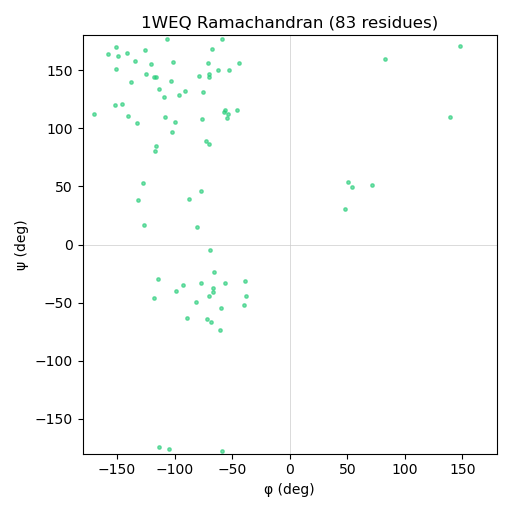 39 GLU A CA 7
ATOM 7999 C C . GLU A 1 39 ? 9.157 12.616 -5.578 1.00 0.00 39 GLU A C 7
ATOM 8000 O O . GLU A 1 39 ? 8.359 11.747 -5.931 1.00 0.00 39 GLU A O 7
ATOM 8012 N N . ASP A 1 40 ? 9.581 13.580 -6.388 1.00 0.00 40 ASP A N 7
ATOM 8013 C CA . ASP A 1 40 ? 9.123 13.676 -7.769 1.00 0.00 40 ASP A CA 7
ATOM 8014 C C . ASP A 1 40 ? 9.053 12.295 -8.415 1.00 0.00 40 ASP A C 7
ATOM 8015 O O . ASP A 1 40 ? 8.125 11.998 -9.166 1.00 0.00 40 ASP A O 7
ATOM 8024 N N . GLU A 1 41 ? 10.042 11.458 -8.118 1.00 0.00 41 GLU A N 7
ATOM 8025 C CA . GLU A 1 41 ? 10.092 10.110 -8.672 1.00 0.00 41 GLU A CA 7
ATOM 8026 C C . GLU A 1 41 ? 11.230 9.307 -8.047 1.00 0.00 41 GLU A C 7
ATOM 8027 O O . GLU A 1 41 ? 12.088 9.858 -7.358 1.00 0.00 41 GLU A O 7
ATOM 8039 N N . GLY A 1 42 ? 11.230 8.001 -8.293 1.00 0.00 42 GLY A N 7
ATOM 8040 C CA . GLY A 1 42 ? 12.265 7.143 -7.748 1.00 0.00 42 GLY A CA 7
ATOM 8041 C C . GLY A 1 42 ? 11.698 5.940 -7.021 1.00 0.00 42 GLY A C 7
ATOM 8042 O O . GLY A 1 42 ? 10.877 5.205 -7.569 1.00 0.00 42 GLY A O 7
ATOM 8046 N N . ARG A 1 43 ? 12.138 5.737 -5.783 1.00 0.00 43 ARG A N 7
ATOM 8047 C CA . ARG A 1 43 ? 11.671 4.613 -4.981 1.00 0.00 43 ARG A CA 7
ATOM 8048 C C . ARG A 1 43 ? 10.631 5.068 -3.961 1.00 0.00 43 ARG A C 7
ATOM 8049 O O . ARG A 1 43 ? 9.695 4.334 -3.644 1.00 0.00 43 ARG A O 7
ATOM 8070 N N . TRP A 1 44 ? 10.802 6.282 -3.451 1.00 0.00 44 TRP A N 7
ATOM 8071 C CA . TRP A 1 44 ? 9.879 6.835 -2.466 1.00 0.00 44 TRP A CA 7
ATOM 8072 C C . TRP A 1 44 ? 8.848 7.738 -3.133 1.00 0.00 44 TRP A C 7
ATOM 8073 O O . TRP A 1 44 ? 8.482 8.782 -2.594 1.00 0.00 44 TRP A O 7
ATOM 8094 N N . ARG A 1 45 ? 8.382 7.329 -4.309 1.00 0.00 45 ARG A N 7
ATOM 8095 C CA . ARG A 1 45 ? 7.393 8.102 -5.050 1.00 0.00 45 ARG A CA 7
ATOM 8096 C C . ARG A 1 45 ? 5.977 7.690 -4.659 1.00 0.00 45 ARG A C 7
ATOM 8097 O O . ARG A 1 45 ? 5.747 6.566 -4.212 1.00 0.00 45 ARG A O 7
ATOM 8118 N N . LEU A 1 46 ? 5.031 8.607 -4.831 1.00 0.00 46 LEU A N 7
ATOM 8119 C CA . LEU A 1 46 ? 3.636 8.340 -4.496 1.00 0.00 46 LEU A CA 7
ATOM 8120 C C . LEU A 1 46 ? 2.937 7.597 -5.630 1.00 0.00 46 LEU A C 7
ATOM 8121 O O . LEU A 1 46 ? 2.517 8.203 -6.616 1.00 0.00 46 LEU A O 7
ATOM 8137 N N . ILE A 1 47 ? 2.813 6.282 -5.481 1.00 0.00 47 ILE A N 7
ATOM 8138 C CA . ILE A 1 47 ? 2.162 5.457 -6.491 1.00 0.00 47 ILE A CA 7
ATOM 8139 C C . ILE A 1 47 ? 0.688 5.248 -6.162 1.00 0.00 47 ILE A C 7
ATOM 8140 O O . ILE A 1 47 ? 0.346 4.667 -5.131 1.00 0.00 47 ILE A O 7
ATOM 8156 N N . LEU A 1 48 ? -0.183 5.724 -7.045 1.00 0.00 48 LEU A N 7
ATOM 8157 C CA . LEU A 1 48 ? -1.622 5.588 -6.851 1.00 0.00 48 LEU A CA 7
ATOM 8158 C C . LEU A 1 48 ? -2.156 4.356 -7.577 1.00 0.00 48 LEU A C 7
ATOM 8159 O O . LEU A 1 48 ? -1.707 4.027 -8.675 1.00 0.00 48 LEU A O 7
ATOM 8175 N N . CYS A 1 49 ? -3.118 3.681 -6.957 1.00 0.00 49 CYS A N 7
ATOM 8176 C CA . CYS A 1 49 ? -3.715 2.488 -7.544 1.00 0.00 49 CYS A CA 7
ATOM 8177 C C . CYS A 1 49 ? -4.099 2.731 -9.001 1.00 0.00 49 CYS A C 7
ATOM 8178 O O . CYS A 1 49 ? -4.270 3.873 -9.425 1.00 0.00 49 CYS A O 7
ATOM 8185 N N . ALA A 1 50 ? -4.232 1.649 -9.760 1.00 0.00 50 ALA A N 7
ATOM 8186 C CA . ALA A 1 50 ? -4.598 1.744 -11.168 1.00 0.00 50 ALA A CA 7
ATOM 8187 C C . ALA A 1 50 ? -6.007 1.213 -11.407 1.00 0.00 50 ALA A C 7
ATOM 8188 O O . ALA A 1 50 ? -6.747 1.736 -12.241 1.00 0.00 50 ALA A O 7
ATOM 8195 N N . THR A 1 51 ? -6.374 0.170 -10.669 1.00 0.00 51 THR A N 7
ATOM 8196 C CA . THR A 1 51 ? -7.694 -0.434 -10.802 1.00 0.00 51 THR A CA 7
ATOM 8197 C C . THR A 1 51 ? -8.791 0.553 -10.419 1.00 0.00 51 THR A C 7
ATOM 8198 O O . THR A 1 51 ? -9.725 0.788 -11.186 1.00 0.00 51 THR A O 7
ATOM 8209 N N . CYS A 1 52 ? -8.672 1.130 -9.228 1.00 0.00 52 CYS A N 7
ATOM 8210 C CA . CYS A 1 52 ? -9.653 2.093 -8.742 1.00 0.00 52 CYS A CA 7
ATOM 8211 C C . CYS A 1 52 ? -9.023 3.473 -8.573 1.00 0.00 52 CYS A C 7
ATOM 8212 O O . CYS A 1 52 ? -9.652 4.492 -8.857 1.00 0.00 52 CYS A O 7
ATOM 8219 N N . GLY A 1 53 ? -7.777 3.497 -8.110 1.00 0.00 53 GLY A N 7
ATOM 8220 C CA . GLY A 1 53 ? -7.084 4.756 -7.912 1.00 0.00 53 GLY A CA 7
ATOM 8221 C C . GLY A 1 53 ? -7.556 5.489 -6.672 1.00 0.00 53 GLY A C 7
ATOM 8222 O O . GLY A 1 53 ? -7.681 6.714 -6.676 1.00 0.00 53 GLY A O 7
ATOM 8226 N N . SER A 1 54 ? -7.820 4.738 -5.607 1.00 0.00 54 SER A N 7
ATOM 8227 C CA . SER A 1 54 ? -8.287 5.324 -4.356 1.00 0.00 54 SER A CA 7
ATOM 8228 C C . SER A 1 54 ? -7.292 5.062 -3.229 1.00 0.00 54 SER A C 7
ATOM 8229 O O . SER A 1 54 ? -7.654 5.070 -2.052 1.00 0.00 54 SER A O 7
ATOM 8237 N N . HIS A 1 55 ? -6.037 4.829 -3.599 1.00 0.00 55 HIS A N 7
ATOM 8238 C CA . HIS A 1 55 ? -4.988 4.564 -2.620 1.00 0.00 55 HIS A CA 7
ATOM 8239 C C . HIS A 1 55 ? -3.651 5.128 -3.091 1.00 0.00 55 HIS A C 7
ATOM 8240 O O . HIS A 1 55 ? -3.393 5.222 -4.290 1.00 0.00 55 HIS A O 7
ATOM 8255 N N . GLY A 1 56 ? -2.802 5.501 -2.137 1.00 0.00 56 GLY A N 7
ATOM 8256 C CA . GLY A 1 56 ? -1.503 6.051 -2.475 1.00 0.00 56 GLY A CA 7
ATOM 8257 C C . GLY A 1 56 ? -0.424 5.634 -1.494 1.00 0.00 56 GLY A C 7
ATOM 8258 O O . GLY A 1 56 ? -0.549 5.858 -0.290 1.00 0.00 56 GLY A O 7
ATOM 8262 N N . THR A 1 57 ? 0.638 5.024 -2.010 1.00 0.00 57 THR A N 7
ATOM 8263 C CA . THR A 1 57 ? 1.741 4.572 -1.172 1.00 0.00 57 THR A CA 7
ATOM 8264 C C . THR A 1 57 ? 3.059 4.595 -1.938 1.00 0.00 57 THR A C 7
ATOM 8265 O O . THR A 1 57 ? 3.079 4.786 -3.154 1.00 0.00 57 THR A O 7
ATOM 8276 N N . HIS A 1 58 ? 4.160 4.398 -1.219 1.00 0.00 58 HIS A N 7
ATOM 8277 C CA . HIS A 1 58 ? 5.483 4.395 -1.832 1.00 0.00 58 HIS A CA 7
ATOM 8278 C C . HIS A 1 58 ? 5.646 3.202 -2.768 1.00 0.00 58 HIS A C 7
ATOM 8279 O O . HIS A 1 58 ? 4.761 2.351 -2.864 1.00 0.00 58 HIS A O 7
ATOM 8293 N N . ARG A 1 59 ? 6.781 3.146 -3.457 1.00 0.00 59 ARG A N 7
ATOM 8294 C CA . ARG A 1 59 ? 7.058 2.058 -4.387 1.00 0.00 59 ARG A CA 7
ATOM 8295 C C . ARG A 1 59 ? 7.709 0.880 -3.668 1.00 0.00 59 ARG A C 7
ATOM 8296 O O . ARG A 1 59 ? 7.151 -0.216 -3.621 1.00 0.00 59 ARG A O 7
ATOM 8317 N N . ASP A 1 60 ? 8.891 1.115 -3.109 1.00 0.00 60 ASP A N 7
ATOM 8318 C CA . ASP A 1 60 ? 9.618 0.075 -2.392 1.00 0.00 60 ASP A CA 7
ATOM 8319 C C . ASP A 1 60 ? 8.833 -0.393 -1.170 1.00 0.00 60 ASP A C 7
ATOM 8320 O O . ASP A 1 60 ? 8.971 -1.535 -0.730 1.00 0.00 60 ASP A O 7
ATOM 8329 N N . CYS A 1 61 ? 8.009 0.497 -0.626 1.00 0.00 61 CYS A N 7
ATOM 8330 C CA . CYS A 1 61 ? 7.202 0.177 0.545 1.00 0.00 61 CYS A CA 7
ATOM 8331 C C . CYS A 1 61 ? 6.185 -0.915 0.224 1.00 0.00 61 CYS A C 7
ATOM 8332 O O . CYS A 1 61 ? 5.880 -1.760 1.065 1.00 0.00 61 CYS A O 7
ATOM 8339 N N . SER A 1 62 ? 5.665 -0.889 -0.999 1.00 0.00 62 SER A N 7
ATOM 8340 C CA . SER A 1 62 ? 4.680 -1.874 -1.431 1.00 0.00 62 SER A CA 7
ATOM 8341 C C . SER A 1 62 ? 5.361 -3.161 -1.887 1.00 0.00 62 SER A C 7
ATOM 8342 O O . SER A 1 62 ? 4.780 -3.956 -2.625 1.00 0.00 62 SER A O 7
ATOM 8350 N N . SER A 1 63 ? 6.598 -3.358 -1.441 1.00 0.00 63 SER A N 7
ATOM 8351 C CA . SER A 1 63 ? 7.362 -4.545 -1.806 1.00 0.00 63 SER A CA 7
ATOM 8352 C C . SER A 1 63 ? 7.266 -4.813 -3.304 1.00 0.00 63 SER A C 7
ATOM 8353 O O . SER A 1 63 ? 7.177 -5.963 -3.737 1.00 0.00 63 SER A O 7
ATOM 8361 N N . LEU A 1 64 ? 7.286 -3.744 -4.093 1.00 0.00 64 LEU A N 7
ATOM 8362 C CA . LEU A 1 64 ? 7.202 -3.862 -5.544 1.00 0.00 64 LEU A CA 7
ATOM 8363 C C . LEU A 1 64 ? 8.588 -4.040 -6.157 1.00 0.00 64 LEU A C 7
ATOM 8364 O O . LEU A 1 64 ? 9.603 -3.843 -5.489 1.00 0.00 64 LEU A O 7
ATOM 8380 N N . ARG A 1 65 ? 8.621 -4.411 -7.433 1.00 0.00 65 ARG A N 7
ATOM 8381 C CA . ARG A 1 65 ? 9.882 -4.615 -8.136 1.00 0.00 65 ARG A CA 7
ATOM 8382 C C . ARG A 1 65 ? 10.295 -3.352 -8.887 1.00 0.00 65 ARG A C 7
ATOM 8383 O O . ARG A 1 65 ? 9.484 -2.464 -9.152 1.00 0.00 65 ARG A O 7
ATOM 8404 N N . PRO A 1 66 ? 11.587 -3.269 -9.240 1.00 0.00 66 PRO A N 7
ATOM 8405 C CA . PRO A 1 66 ? 12.137 -2.120 -9.965 1.00 0.00 66 PRO A CA 7
ATOM 8406 C C . PRO A 1 66 ? 11.638 -2.051 -11.405 1.00 0.00 66 PRO A C 7
ATOM 8407 O O . PRO A 1 66 ? 12.012 -1.153 -12.158 1.00 0.00 66 PRO A O 7
ATOM 8418 N N . ASN A 1 67 ? 10.791 -3.004 -11.779 1.00 0.00 67 ASN A N 7
ATOM 8419 C CA . ASN A 1 67 ? 10.241 -3.051 -13.129 1.00 0.00 67 ASN A CA 7
ATOM 8420 C C . ASN A 1 67 ? 8.768 -2.656 -13.130 1.00 0.00 67 ASN A C 7
ATOM 8421 O O . ASN A 1 67 ? 8.314 -1.913 -14.001 1.00 0.00 67 ASN A O 7
ATOM 8432 N N . SER A 1 68 ? 8.026 -3.158 -12.148 1.00 0.00 68 SER A N 7
ATOM 8433 C CA . SER A 1 68 ? 6.602 -2.861 -12.037 1.00 0.00 68 SER A CA 7
ATOM 8434 C C . SER A 1 68 ? 6.310 -1.431 -12.482 1.00 0.00 68 SER A C 7
ATOM 8435 O O . SER A 1 68 ? 7.113 -0.524 -12.264 1.00 0.00 68 SER A O 7
ATOM 8443 N N . LYS A 1 69 ? 5.153 -1.238 -13.106 1.00 0.00 69 LYS A N 7
ATOM 8444 C CA . LYS A 1 69 ? 4.750 0.081 -13.581 1.00 0.00 69 LYS A CA 7
ATOM 8445 C C . LYS A 1 69 ? 3.534 0.588 -12.813 1.00 0.00 69 LYS A C 7
ATOM 8446 O O . LYS A 1 69 ? 3.512 1.729 -12.349 1.00 0.00 69 LYS A O 7
ATOM 8465 N N . LYS A 1 70 ? 2.525 -0.265 -12.681 1.00 0.00 70 LYS A N 7
ATOM 8466 C CA . LYS A 1 70 ? 1.306 0.095 -11.967 1.00 0.00 70 LYS A CA 7
ATOM 8467 C C . LYS A 1 70 ? 1.106 -0.799 -10.747 1.00 0.00 70 LYS A C 7
ATOM 8468 O O . LYS A 1 70 ? 1.452 -1.980 -10.768 1.00 0.00 70 LYS A O 7
ATOM 8487 N N . TRP A 1 71 ? 0.545 -0.229 -9.687 1.00 0.00 71 TRP A N 7
ATOM 8488 C CA . TRP A 1 71 ? 0.297 -0.976 -8.459 1.00 0.00 71 TRP A CA 7
ATOM 8489 C C . TRP A 1 71 ? -1.179 -0.929 -8.082 1.00 0.00 71 TRP A C 7
ATOM 8490 O O . TRP A 1 71 ? -1.885 0.020 -8.421 1.00 0.00 71 TRP A O 7
ATOM 8511 N N . GLU A 1 72 ? -1.639 -1.960 -7.379 1.00 0.00 72 GLU A N 7
ATOM 8512 C CA . GLU A 1 72 ? -3.033 -2.035 -6.957 1.00 0.00 72 GLU A CA 7
ATOM 8513 C C . GLU A 1 72 ? -3.143 -1.994 -5.435 1.00 0.00 72 GLU A C 7
ATOM 8514 O O . GLU A 1 72 ? -2.271 -2.493 -4.724 1.00 0.00 72 GLU A O 7
ATOM 8526 N N . CYS A 1 73 ? -4.222 -1.395 -4.942 1.00 0.00 73 CYS A N 7
ATOM 8527 C CA . CYS A 1 73 ? -4.449 -1.287 -3.506 1.00 0.00 73 CYS A CA 7
ATOM 8528 C C . CYS A 1 73 ? -4.855 -2.635 -2.917 1.00 0.00 73 CYS A C 7
ATOM 8529 O O . CYS A 1 73 ? -5.249 -3.547 -3.641 1.00 0.00 73 CYS A O 7
ATOM 8536 N N . ASN A 1 74 ? -4.755 -2.751 -1.596 1.00 0.00 74 ASN A N 7
ATOM 8537 C CA . ASN A 1 74 ? -5.112 -3.986 -0.909 1.00 0.00 74 ASN A CA 7
ATOM 8538 C C . ASN A 1 74 ? -6.513 -4.444 -1.303 1.00 0.00 74 ASN A C 7
ATOM 8539 O O . ASN A 1 74 ? -6.707 -5.582 -1.728 1.00 0.00 74 ASN A O 7
ATOM 8550 N N . GLU A 1 75 ? -7.484 -3.548 -1.160 1.00 0.00 75 GLU A N 7
ATOM 8551 C CA . GLU A 1 75 ? -8.867 -3.861 -1.502 1.00 0.00 75 GLU A CA 7
ATOM 8552 C C . GLU A 1 75 ? -8.950 -4.544 -2.863 1.00 0.00 75 GLU A C 7
ATOM 8553 O O . GLU A 1 75 ? -9.707 -5.498 -3.047 1.00 0.00 75 GLU A O 7
ATOM 8565 N N . CYS A 1 76 ? -8.166 -4.050 -3.816 1.00 0.00 76 CYS A N 7
ATOM 8566 C CA . CYS A 1 76 ? -8.150 -4.610 -5.161 1.00 0.00 76 CYS A CA 7
ATOM 8567 C C . CYS A 1 76 ? -7.414 -5.947 -5.185 1.00 0.00 76 CYS A C 7
ATOM 8568 O O . CYS A 1 76 ? -7.964 -6.963 -5.612 1.00 0.00 76 CYS A O 7
ATOM 8575 N N . LEU A 1 77 ? -6.169 -5.938 -4.723 1.00 0.00 77 LEU A N 7
ATOM 8576 C CA . LEU A 1 77 ? -5.356 -7.149 -4.691 1.00 0.00 77 LEU A CA 7
ATOM 8577 C C . LEU A 1 77 ? -6.171 -8.338 -4.190 1.00 0.00 77 LEU A C 7
ATOM 8578 O O . LEU A 1 77 ? -7.133 -8.189 -3.437 1.00 0.00 77 LEU A O 7
ATOM 8594 N N . PRO A 1 78 ? -5.776 -9.547 -4.615 1.00 0.00 78 PRO A N 7
ATOM 8595 C CA . PRO A 1 78 ? -6.454 -10.785 -4.220 1.00 0.00 78 PRO A CA 7
ATOM 8596 C C . PRO A 1 78 ? -6.235 -11.123 -2.750 1.00 0.00 78 PRO A C 7
ATOM 8597 O O . PRO A 1 78 ? -5.265 -11.792 -2.395 1.00 0.00 78 PRO A O 7
ATOM 8608 N N . ALA A 1 79 ? -7.142 -10.656 -1.898 1.00 0.00 79 ALA A N 7
ATOM 8609 C CA . ALA A 1 79 ? -7.048 -10.911 -0.466 1.00 0.00 79 ALA A CA 7
ATOM 8610 C C . ALA A 1 79 ? -8.342 -11.514 0.070 1.00 0.00 79 ALA A C 7
ATOM 8611 O O . ALA A 1 79 ? -9.435 -11.143 -0.358 1.00 0.00 79 ALA A O 7
ATOM 8618 N N . SER A 1 80 ? -8.211 -12.445 1.009 1.00 0.00 80 SER A N 7
ATOM 8619 C CA . SER A 1 80 ? -9.370 -13.103 1.601 1.00 0.00 80 SER A CA 7
ATOM 8620 C C . SER A 1 80 ? -10.086 -12.171 2.573 1.00 0.00 80 SER A C 7
ATOM 8621 O O . SER A 1 80 ? -11.309 -12.043 2.541 1.00 0.00 80 SER A O 7
ATOM 8629 N N . GLY A 1 81 ? -9.313 -11.520 3.437 1.00 0.00 81 GLY A N 7
ATOM 8630 C CA . GLY A 1 81 ? -9.890 -10.607 4.407 1.00 0.00 81 GLY A CA 7
ATOM 8631 C C . GLY A 1 81 ? -10.918 -9.680 3.790 1.00 0.00 81 GLY A C 7
ATOM 8632 O O . GLY A 1 81 ? -10.913 -9.426 2.585 1.00 0.00 81 GLY A O 7
ATOM 8636 N N . PRO A 1 82 ? -11.827 -9.157 4.627 1.00 0.00 82 PRO A N 7
ATOM 8637 C CA . PRO A 1 82 ? -12.884 -8.245 4.179 1.00 0.00 82 PRO A CA 7
ATOM 8638 C C . PRO A 1 82 ? -12.337 -6.883 3.766 1.00 0.00 82 PRO A C 7
ATOM 8639 O O . PRO A 1 82 ? -11.849 -6.121 4.600 1.00 0.00 82 PRO A O 7
ATOM 8650 N N . SER A 1 83 ? -12.423 -6.583 2.474 1.00 0.00 83 SER A N 7
ATOM 8651 C CA . SER A 1 83 ? -11.934 -5.313 1.950 1.00 0.00 83 SER A CA 7
ATOM 8652 C C . SER A 1 83 ? -12.962 -4.206 2.161 1.00 0.00 83 SER A C 7
ATOM 8653 O O . SER A 1 83 ? -14.168 -4.445 2.106 1.00 0.00 83 SER A O 7
ATOM 8661 N N . SER A 1 84 ? -12.474 -2.993 2.403 1.00 0.00 84 SER A N 7
ATOM 8662 C CA . SER A 1 84 ? -13.349 -1.849 2.627 1.00 0.00 84 SER A CA 7
ATOM 8663 C C . SER A 1 84 ? -12.608 -0.540 2.373 1.00 0.00 84 SER A C 7
ATOM 8664 O O . SER A 1 84 ? -11.444 -0.391 2.743 1.00 0.00 84 SER A O 7
ATOM 8672 N N . GLY A 1 85 ? -13.292 0.407 1.737 1.00 0.00 85 GLY A N 7
ATOM 8673 C CA . GLY A 1 85 ? -12.683 1.691 1.443 1.00 0.00 85 GLY A CA 7
ATOM 8674 C C . GLY A 1 85 ? -12.716 2.634 2.630 1.00 0.00 85 GLY A C 7
ATOM 8675 O O . GLY A 1 85 ? -11.884 3.537 2.701 1.00 0.00 85 GLY A O 7
ATOM 8681 N N . GLY A 1 1 ? -13.333 -17.286 39.092 1.00 0.00 1 GLY A N 8
ATOM 8682 C CA . GLY A 1 1 ? -13.076 -17.154 37.669 1.00 0.00 1 GLY A CA 8
ATOM 8683 C C . GLY A 1 1 ? -14.016 -16.172 36.999 1.00 0.00 1 GLY A C 8
ATOM 8684 O O . GLY A 1 1 ? -15.042 -15.798 37.567 1.00 0.00 1 GLY A O 8
ATOM 8688 N N . SER A 1 2 ? -13.666 -15.753 35.787 1.00 0.00 2 SER A N 8
ATOM 8689 C CA . SER A 1 2 ? -14.483 -14.804 35.041 1.00 0.00 2 SER A CA 8
ATOM 8690 C C . SER A 1 2 ? -14.264 -14.962 33.539 1.00 0.00 2 SER A C 8
ATOM 8691 O O . SER A 1 2 ? -13.419 -15.743 33.103 1.00 0.00 2 SER A O 8
ATOM 8699 N N . SER A 1 3 ? -15.033 -14.215 32.753 1.00 0.00 3 SER A N 8
ATOM 8700 C CA . SER A 1 3 ? -14.927 -14.274 31.300 1.00 0.00 3 SER A CA 8
ATOM 8701 C C . SER A 1 3 ? -14.828 -12.872 30.705 1.00 0.00 3 SER A C 8
ATOM 8702 O O . SER A 1 3 ? -14.987 -11.875 31.408 1.00 0.00 3 SER A O 8
ATOM 8710 N N . GLY A 1 4 ? -14.565 -12.806 29.404 1.00 0.00 4 GLY A N 8
ATOM 8711 C CA . GLY A 1 4 ? -14.449 -11.523 28.735 1.00 0.00 4 GLY A CA 8
ATOM 8712 C C . GLY A 1 4 ? -15.652 -11.210 27.868 1.00 0.00 4 GLY A C 8
ATOM 8713 O O . GLY A 1 4 ? -16.652 -11.927 27.901 1.00 0.00 4 GLY A O 8
ATOM 8717 N N . SER A 1 5 ? -15.556 -10.136 27.091 1.00 0.00 5 SER A N 8
ATOM 8718 C CA . SER A 1 5 ? -16.648 -9.726 26.216 1.00 0.00 5 SER A CA 8
ATOM 8719 C C . SER A 1 5 ? -16.110 -9.088 24.939 1.00 0.00 5 SER A C 8
ATOM 8720 O O . SER A 1 5 ? -15.141 -8.329 24.971 1.00 0.00 5 SER A O 8
ATOM 8728 N N . SER A 1 6 ? -16.746 -9.402 23.814 1.00 0.00 6 SER A N 8
ATOM 8729 C CA . SER A 1 6 ? -16.330 -8.863 22.525 1.00 0.00 6 SER A CA 8
ATOM 8730 C C . SER A 1 6 ? -17.159 -7.638 22.155 1.00 0.00 6 SER A C 8
ATOM 8731 O O . SER A 1 6 ? -18.274 -7.458 22.644 1.00 0.00 6 SER A O 8
ATOM 8739 N N . GLY A 1 7 ? -16.606 -6.796 21.287 1.00 0.00 7 GLY A N 8
ATOM 8740 C CA . GLY A 1 7 ? -17.308 -5.598 20.865 1.00 0.00 7 GLY A CA 8
ATOM 8741 C C . GLY A 1 7 ? -17.910 -5.735 19.481 1.00 0.00 7 GLY A C 8
ATOM 8742 O O . GLY A 1 7 ? -18.438 -6.789 19.129 1.00 0.00 7 GLY A O 8
ATOM 8746 N N . GLU A 1 8 ? -17.833 -4.666 18.695 1.00 0.00 8 GLU A N 8
ATOM 8747 C CA . GLU A 1 8 ? -18.378 -4.672 17.343 1.00 0.00 8 GLU A CA 8
ATOM 8748 C C . GLU A 1 8 ? -17.893 -3.458 16.555 1.00 0.00 8 GLU A C 8
ATOM 8749 O O . GLU A 1 8 ? -17.740 -2.367 17.106 1.00 0.00 8 GLU A O 8
ATOM 8761 N N . LEU A 1 9 ? -17.653 -3.655 15.264 1.00 0.00 9 LEU A N 8
ATOM 8762 C CA . LEU A 1 9 ? -17.185 -2.577 14.399 1.00 0.00 9 LEU A CA 8
ATOM 8763 C C . LEU A 1 9 ? -18.338 -1.987 13.592 1.00 0.00 9 LEU A C 8
ATOM 8764 O O . LEU A 1 9 ? -19.468 -2.468 13.665 1.00 0.00 9 LEU A O 8
ATOM 8780 N N . GLU A 1 10 ? -18.042 -0.944 12.823 1.00 0.00 10 GLU A N 8
ATOM 8781 C CA . GLU A 1 10 ? -19.054 -0.290 12.002 1.00 0.00 10 GLU A CA 8
ATOM 8782 C C . GLU A 1 10 ? -18.793 -0.536 10.518 1.00 0.00 10 GLU A C 8
ATOM 8783 O O . GLU A 1 10 ? -17.785 -0.103 9.959 1.00 0.00 10 GLU A O 8
ATOM 8795 N N . PRO A 1 11 ? -19.722 -1.249 9.865 1.00 0.00 11 PRO A N 8
ATOM 8796 C CA . PRO A 1 11 ? -19.616 -1.570 8.439 1.00 0.00 11 PRO A CA 8
ATOM 8797 C C . PRO A 1 11 ? -19.796 -0.341 7.553 1.00 0.00 11 PRO A C 8
ATOM 8798 O O . PRO A 1 11 ? -20.622 0.525 7.837 1.00 0.00 11 PRO A O 8
ATOM 8809 N N . GLY A 1 12 ? -19.015 -0.272 6.479 1.00 0.00 12 GLY A N 8
ATOM 8810 C CA . GLY A 1 12 ? -19.105 0.854 5.569 1.00 0.00 12 GLY A CA 8
ATOM 8811 C C . GLY A 1 12 ? -18.793 2.174 6.246 1.00 0.00 12 GLY A C 8
ATOM 8812 O O . GLY A 1 12 ? -19.557 3.132 6.136 1.00 0.00 12 GLY A O 8
ATOM 8816 N N . ALA A 1 13 ? -17.667 2.223 6.951 1.00 0.00 13 ALA A N 8
ATOM 8817 C CA . ALA A 1 13 ? -17.256 3.435 7.649 1.00 0.00 13 ALA A CA 8
ATOM 8818 C C . ALA A 1 13 ? -16.029 4.058 6.992 1.00 0.00 13 ALA A C 8
ATOM 8819 O O . ALA A 1 13 ? -14.894 3.694 7.301 1.00 0.00 13 ALA A O 8
ATOM 8826 N N . PHE A 1 14 ? -16.265 4.998 6.082 1.00 0.00 14 PHE A N 8
ATOM 8827 C CA . PHE A 1 14 ? -15.178 5.671 5.379 1.00 0.00 14 PHE A CA 8
ATOM 8828 C C . PHE A 1 14 ? -15.653 6.992 4.781 1.00 0.00 14 PHE A C 8
ATOM 8829 O O . PHE A 1 14 ? -16.853 7.261 4.717 1.00 0.00 14 PHE A O 8
ATOM 8846 N N . SER A 1 15 ? -14.703 7.813 4.346 1.00 0.00 15 SER A N 8
ATOM 8847 C CA . SER A 1 15 ? -15.023 9.108 3.757 1.00 0.00 15 SER A CA 8
ATOM 8848 C C . SER A 1 15 ? -13.923 9.556 2.799 1.00 0.00 15 SER A C 8
ATOM 8849 O O . SER A 1 15 ? -12.851 8.955 2.745 1.00 0.00 15 SER A O 8
ATOM 8857 N N . GLU A 1 16 ? -14.198 10.617 2.047 1.00 0.00 16 GLU A N 8
ATOM 8858 C CA . GLU A 1 16 ? -13.232 11.145 1.091 1.00 0.00 16 GLU A CA 8
ATOM 8859 C C . GLU A 1 16 ? -12.524 12.374 1.655 1.00 0.00 16 GLU A C 8
ATOM 8860 O O . GLU A 1 16 ? -12.900 12.892 2.707 1.00 0.00 16 GLU A O 8
ATOM 8872 N N . LEU A 1 17 ? -11.497 12.834 0.949 1.00 0.00 17 LEU A N 8
ATOM 8873 C CA . LEU A 1 17 ? -10.735 14.001 1.379 1.00 0.00 17 LEU A CA 8
ATOM 8874 C C . LEU A 1 17 ? -10.589 15.005 0.240 1.00 0.00 17 LEU A C 8
ATOM 8875 O O . LEU A 1 17 ? -10.204 14.646 -0.873 1.00 0.00 17 LEU A O 8
ATOM 8891 N N . TYR A 1 18 ? -10.896 16.265 0.527 1.00 0.00 18 TYR A N 8
ATOM 8892 C CA . TYR A 1 18 ? -10.799 17.322 -0.473 1.00 0.00 18 TYR A CA 8
ATOM 8893 C C . TYR A 1 18 ? -9.402 17.366 -1.086 1.00 0.00 18 TYR A C 8
ATOM 8894 O O . TYR A 1 18 ? -9.247 17.322 -2.306 1.00 0.00 18 TYR A O 8
ATOM 8912 N N . GLN A 1 19 ? -8.390 17.452 -0.229 1.00 0.00 19 GLN A N 8
ATOM 8913 C CA . GLN A 1 19 ? -7.006 17.502 -0.685 1.00 0.00 19 GLN A CA 8
ATOM 8914 C C . GLN A 1 19 ? -6.631 16.224 -1.428 1.00 0.00 19 GLN A C 8
ATOM 8915 O O . GLN A 1 19 ? -7.385 15.251 -1.428 1.00 0.00 19 GLN A O 8
ATOM 8929 N N . ARG A 1 20 ? -5.462 16.234 -2.060 1.00 0.00 20 ARG A N 8
ATOM 8930 C CA . ARG A 1 20 ? -4.988 15.076 -2.808 1.00 0.00 20 ARG A CA 8
ATOM 8931 C C . ARG A 1 20 ? -4.828 13.866 -1.892 1.00 0.00 20 ARG A C 8
ATOM 8932 O O . ARG A 1 20 ? -4.329 13.983 -0.773 1.00 0.00 20 ARG A O 8
ATOM 8953 N N . TYR A 1 21 ? -5.255 12.705 -2.376 1.00 0.00 21 TYR A N 8
ATOM 8954 C CA . TYR A 1 21 ? -5.163 11.473 -1.600 1.00 0.00 21 TYR A CA 8
ATOM 8955 C C . TYR A 1 21 ? -3.707 11.060 -1.407 1.00 0.00 21 TYR A C 8
ATOM 8956 O O . TYR A 1 21 ? -3.076 10.522 -2.318 1.00 0.00 21 TYR A O 8
ATOM 8974 N N . ARG A 1 22 ? -3.180 11.314 -0.213 1.00 0.00 22 ARG A N 8
ATOM 8975 C CA . ARG A 1 22 ? -1.799 10.969 0.101 1.00 0.00 22 ARG A CA 8
ATOM 8976 C C . ARG A 1 22 ? -1.702 10.307 1.473 1.00 0.00 22 ARG A C 8
ATOM 8977 O O . ARG A 1 22 ? -1.558 10.984 2.491 1.00 0.00 22 ARG A O 8
ATOM 8998 N N . HIS A 1 23 ? -1.783 8.980 1.491 1.00 0.00 23 HIS A N 8
ATOM 8999 C CA . HIS A 1 23 ? -1.705 8.227 2.738 1.00 0.00 23 HIS A CA 8
ATOM 9000 C C . HIS A 1 23 ? -1.163 6.822 2.490 1.00 0.00 23 HIS A C 8
ATOM 9001 O O . HIS A 1 23 ? -1.815 5.997 1.850 1.00 0.00 23 HIS A O 8
ATOM 9016 N N . CYS A 1 24 ? 0.035 6.557 3.002 1.00 0.00 24 CYS A N 8
ATOM 9017 C CA . CYS A 1 24 ? 0.667 5.254 2.836 1.00 0.00 24 CYS A CA 8
ATOM 9018 C C . CYS A 1 24 ? -0.260 4.137 3.308 1.00 0.00 24 CYS A C 8
ATOM 9019 O O . CYS A 1 24 ? -0.635 4.081 4.480 1.00 0.00 24 CYS A O 8
ATOM 9026 N N . ASP A 1 25 ? -0.623 3.249 2.389 1.00 0.00 25 ASP A N 8
ATOM 9027 C CA . ASP A 1 25 ? -1.503 2.132 2.711 1.00 0.00 25 ASP A CA 8
ATOM 9028 C C . ASP A 1 25 ? -0.871 0.806 2.302 1.00 0.00 25 ASP A C 8
ATOM 9029 O O . ASP A 1 25 ? -1.570 -0.144 1.949 1.00 0.00 25 ASP A O 8
ATOM 9038 N N . ALA A 1 26 ? 0.456 0.749 2.349 1.00 0.00 26 ALA A N 8
ATOM 9039 C CA . ALA A 1 26 ? 1.183 -0.460 1.984 1.00 0.00 26 ALA A CA 8
ATOM 9040 C C . ALA A 1 26 ? 1.313 -1.403 3.176 1.00 0.00 26 ALA A C 8
ATOM 9041 O O . ALA A 1 26 ? 1.029 -1.042 4.318 1.00 0.00 26 ALA A O 8
ATOM 9048 N N . PRO A 1 27 ? 1.751 -2.642 2.906 1.00 0.00 27 PRO A N 8
ATOM 9049 C CA . PRO A 1 27 ? 1.928 -3.662 3.943 1.00 0.00 27 PRO A CA 8
ATOM 9050 C C . PRO A 1 27 ? 3.094 -3.347 4.874 1.00 0.00 27 PRO A C 8
ATOM 9051 O O . PRO A 1 27 ? 2.956 -3.397 6.096 1.00 0.00 27 PRO A O 8
ATOM 9062 N N . ILE A 1 28 ? 4.241 -3.021 4.288 1.00 0.00 28 ILE A N 8
ATOM 9063 C CA . ILE A 1 28 ? 5.430 -2.695 5.066 1.00 0.00 28 ILE A CA 8
ATOM 9064 C C . ILE A 1 28 ? 6.088 -1.418 4.556 1.00 0.00 28 ILE A C 8
ATOM 9065 O O . ILE A 1 28 ? 6.189 -1.197 3.349 1.00 0.00 28 ILE A O 8
ATOM 9081 N N . CYS A 1 29 ? 6.536 -0.578 5.484 1.00 0.00 29 CYS A N 8
ATOM 9082 C CA . CYS A 1 29 ? 7.187 0.677 5.129 1.00 0.00 29 CYS A CA 8
ATOM 9083 C C . CYS A 1 29 ? 8.651 0.671 5.558 1.00 0.00 29 CYS A C 8
ATOM 9084 O O . CYS A 1 29 ? 8.994 0.168 6.629 1.00 0.00 29 CYS A O 8
ATOM 9091 N N . LEU A 1 30 ? 9.510 1.234 4.715 1.00 0.00 30 LEU A N 8
ATOM 9092 C CA . LEU A 1 30 ? 10.939 1.294 5.006 1.00 0.00 30 LEU A CA 8
ATOM 9093 C C . LEU A 1 30 ? 11.377 2.728 5.289 1.00 0.00 30 LEU A C 8
ATOM 9094 O O . LEU A 1 30 ? 12.259 2.967 6.114 1.00 0.00 30 LEU A O 8
ATOM 9110 N N . TYR A 1 31 ? 10.753 3.678 4.601 1.00 0.00 31 TYR A N 8
ATOM 9111 C CA . TYR A 1 31 ? 11.078 5.088 4.778 1.00 0.00 31 TYR A CA 8
ATOM 9112 C C . TYR A 1 31 ? 10.931 5.502 6.239 1.00 0.00 31 TYR A C 8
ATOM 9113 O O . TYR A 1 31 ? 9.831 5.490 6.790 1.00 0.00 31 TYR A O 8
ATOM 9131 N N . GLU A 1 32 ? 12.049 5.868 6.859 1.00 0.00 32 GLU A N 8
ATOM 9132 C CA . GLU A 1 32 ? 12.044 6.285 8.257 1.00 0.00 32 GLU A CA 8
ATOM 9133 C C . GLU A 1 32 ? 10.771 7.057 8.590 1.00 0.00 32 GLU A C 8
ATOM 9134 O O . GLU A 1 32 ? 10.089 6.756 9.569 1.00 0.00 32 GLU A O 8
ATOM 9146 N N . GLN A 1 33 ? 10.458 8.055 7.768 1.00 0.00 33 GLN A N 8
ATOM 9147 C CA . GLN A 1 33 ? 9.268 8.871 7.977 1.00 0.00 33 GLN A CA 8
ATOM 9148 C C . GLN A 1 33 ? 8.037 7.995 8.181 1.00 0.00 33 GLN A C 8
ATOM 9149 O O . GLN A 1 33 ? 7.382 8.059 9.220 1.00 0.00 33 GLN A O 8
ATOM 9163 N N . GLY A 1 34 ? 7.726 7.176 7.180 1.00 0.00 34 GLY A N 8
ATOM 9164 C CA . GLY A 1 34 ? 6.573 6.299 7.269 1.00 0.00 34 GLY A CA 8
ATOM 9165 C C . GLY A 1 34 ? 5.289 6.984 6.844 1.00 0.00 34 GLY A C 8
ATOM 9166 O O . GLY A 1 34 ? 4.390 6.346 6.296 1.00 0.00 34 GLY A O 8
ATOM 9170 N N . ARG A 1 35 ? 5.203 8.286 7.097 1.00 0.00 35 ARG A N 8
ATOM 9171 C CA . ARG A 1 35 ? 4.019 9.057 6.739 1.00 0.00 35 ARG A CA 8
ATOM 9172 C C . ARG A 1 35 ? 3.876 9.161 5.223 1.00 0.00 35 ARG A C 8
ATOM 9173 O O . ARG A 1 35 ? 4.634 8.545 4.474 1.00 0.00 35 ARG A O 8
ATOM 9194 N N . ASP A 1 36 ? 2.899 9.945 4.779 1.00 0.00 36 ASP A N 8
ATOM 9195 C CA . ASP A 1 36 ? 2.657 10.130 3.353 1.00 0.00 36 ASP A CA 8
ATOM 9196 C C . ASP A 1 36 ? 3.686 11.079 2.746 1.00 0.00 36 ASP A C 8
ATOM 9197 O O . ASP A 1 36 ? 3.337 11.993 1.999 1.00 0.00 36 ASP A O 8
ATOM 9206 N N . SER A 1 37 ? 4.955 10.855 3.073 1.00 0.00 37 SER A N 8
ATOM 9207 C CA . SER A 1 37 ? 6.034 11.693 2.564 1.00 0.00 37 SER A CA 8
ATOM 9208 C C . SER A 1 37 ? 6.754 11.008 1.406 1.00 0.00 37 SER A C 8
ATOM 9209 O O . SER A 1 37 ? 7.361 9.951 1.576 1.00 0.00 37 SER A O 8
ATOM 9217 N N . PHE A 1 38 ? 6.680 11.619 0.228 1.00 0.00 38 PHE A N 8
ATOM 9218 C CA . PHE A 1 38 ? 7.323 11.068 -0.960 1.00 0.00 38 PHE A CA 8
ATOM 9219 C C . PHE A 1 38 ? 8.072 12.155 -1.726 1.00 0.00 38 PHE A C 8
ATOM 9220 O O . PHE A 1 38 ? 7.926 13.343 -1.440 1.00 0.00 38 PHE A O 8
ATOM 9237 N N . GLU A 1 39 ? 8.873 11.738 -2.701 1.00 0.00 39 GLU A N 8
ATOM 9238 C CA . GLU A 1 39 ? 9.646 12.676 -3.508 1.00 0.00 39 GLU A CA 8
ATOM 9239 C C . GLU A 1 39 ? 9.180 12.655 -4.961 1.00 0.00 39 GLU A C 8
ATOM 9240 O O . GLU A 1 39 ? 8.555 11.694 -5.410 1.00 0.00 39 GLU A O 8
ATOM 9252 N N . ASP A 1 40 ? 9.490 13.721 -5.690 1.00 0.00 40 ASP A N 8
ATOM 9253 C CA . ASP A 1 40 ? 9.105 13.827 -7.093 1.00 0.00 40 ASP A CA 8
ATOM 9254 C C . ASP A 1 40 ? 9.176 12.466 -7.779 1.00 0.00 40 ASP A C 8
ATOM 9255 O O . ASP A 1 40 ? 8.283 12.098 -8.541 1.00 0.00 40 ASP A O 8
ATOM 9264 N N . GLU A 1 41 ? 10.246 11.726 -7.505 1.00 0.00 41 GLU A N 8
ATOM 9265 C CA . GLU A 1 41 ? 10.434 10.407 -8.098 1.00 0.00 41 GLU A CA 8
ATOM 9266 C C . GLU A 1 41 ? 11.475 9.605 -7.323 1.00 0.00 41 GLU A C 8
ATOM 9267 O O . GLU A 1 41 ? 12.212 10.152 -6.504 1.00 0.00 41 GLU A O 8
ATOM 9279 N N . GLY A 1 42 ? 11.529 8.303 -7.589 1.00 0.00 42 GLY A N 8
ATOM 9280 C CA . GLY A 1 42 ? 12.482 7.446 -6.908 1.00 0.00 42 GLY A CA 8
ATOM 9281 C C . GLY A 1 42 ? 11.807 6.362 -6.092 1.00 0.00 42 GLY A C 8
ATOM 9282 O O . GLY A 1 42 ? 10.586 6.210 -6.138 1.00 0.00 42 GLY A O 8
ATOM 9286 N N . ARG A 1 43 ? 12.603 5.604 -5.344 1.00 0.00 43 ARG A N 8
ATOM 9287 C CA . ARG A 1 43 ? 12.075 4.526 -4.517 1.00 0.00 43 ARG A CA 8
ATOM 9288 C C . ARG A 1 43 ? 10.982 5.042 -3.586 1.00 0.00 43 ARG A C 8
ATOM 9289 O O . ARG A 1 43 ? 10.055 4.310 -3.236 1.00 0.00 43 ARG A O 8
ATOM 9310 N N . TRP A 1 44 ? 11.097 6.303 -3.187 1.00 0.00 44 TRP A N 8
ATOM 9311 C CA . TRP A 1 44 ? 10.119 6.916 -2.296 1.00 0.00 44 TRP A CA 8
ATOM 9312 C C . TRP A 1 44 ? 9.134 7.778 -3.078 1.00 0.00 44 TRP A C 8
ATOM 9313 O O . TRP A 1 44 ? 8.825 8.900 -2.678 1.00 0.00 44 TRP A O 8
ATOM 9334 N N . ARG A 1 45 ? 8.646 7.247 -4.194 1.00 0.00 45 ARG A N 8
ATOM 9335 C CA . ARG A 1 45 ? 7.697 7.970 -5.032 1.00 0.00 45 ARG A CA 8
ATOM 9336 C C . ARG A 1 45 ? 6.268 7.514 -4.754 1.00 0.00 45 ARG A C 8
ATOM 9337 O O . ARG A 1 45 ? 6.001 6.319 -4.620 1.00 0.00 45 ARG A O 8
ATOM 9358 N N . LEU A 1 46 ? 5.353 8.473 -4.667 1.00 0.00 46 LEU A N 8
ATOM 9359 C CA . LEU A 1 46 ? 3.950 8.170 -4.403 1.00 0.00 46 LEU A CA 8
ATOM 9360 C C . LEU A 1 46 ? 3.300 7.505 -5.612 1.00 0.00 46 LEU A C 8
ATOM 9361 O O . LEU A 1 46 ? 3.260 8.078 -6.701 1.00 0.00 46 LEU A O 8
ATOM 9377 N N . ILE A 1 47 ? 2.791 6.294 -5.411 1.00 0.00 47 ILE A N 8
ATOM 9378 C CA . ILE A 1 47 ? 2.140 5.552 -6.484 1.00 0.00 47 ILE A CA 8
ATOM 9379 C C . ILE A 1 47 ? 0.655 5.359 -6.195 1.00 0.00 47 ILE A C 8
ATOM 9380 O O . ILE A 1 47 ? 0.280 4.747 -5.195 1.00 0.00 47 ILE A O 8
ATOM 9396 N N . LEU A 1 48 ? -0.187 5.884 -7.079 1.00 0.00 48 LEU A N 8
ATOM 9397 C CA . LEU A 1 48 ? -1.632 5.768 -6.922 1.00 0.00 48 LEU A CA 8
ATOM 9398 C C . LEU A 1 48 ? -2.156 4.513 -7.613 1.00 0.00 48 LEU A C 8
ATOM 9399 O O . LEU A 1 48 ? -1.759 4.197 -8.735 1.00 0.00 48 LEU A O 8
ATOM 9415 N N . CYS A 1 49 ? -3.053 3.802 -6.937 1.00 0.00 49 CYS A N 8
ATOM 9416 C CA . CYS A 1 49 ? -3.634 2.583 -7.486 1.00 0.00 49 CYS A CA 8
ATOM 9417 C C . CYS A 1 49 ? -4.105 2.803 -8.920 1.00 0.00 49 CYS A C 8
ATOM 9418 O O . CYS A 1 49 ? -4.326 3.936 -9.345 1.00 0.00 49 CYS A O 8
ATOM 9425 N N . ALA A 1 50 ? -4.258 1.710 -9.661 1.00 0.00 50 ALA A N 8
ATOM 9426 C CA . ALA A 1 50 ? -4.705 1.782 -11.046 1.00 0.00 50 ALA A CA 8
ATOM 9427 C C . ALA A 1 50 ? -6.117 1.226 -11.197 1.00 0.00 50 ALA A C 8
ATOM 9428 O O . ALA A 1 50 ? -6.964 1.824 -11.864 1.00 0.00 50 ALA A O 8
ATOM 9435 N N . THR A 1 51 ? -6.366 0.079 -10.575 1.00 0.00 51 THR A N 8
ATOM 9436 C CA . THR A 1 51 ? -7.675 -0.559 -10.641 1.00 0.00 51 THR A CA 8
ATOM 9437 C C . THR A 1 51 ? -8.780 0.412 -10.240 1.00 0.00 51 THR A C 8
ATOM 9438 O O . THR A 1 51 ? -9.684 0.699 -11.026 1.00 0.00 51 THR A O 8
ATOM 9449 N N . CYS A 1 52 ? -8.703 0.915 -9.013 1.00 0.00 52 CYS A N 8
ATOM 9450 C CA . CYS A 1 52 ? -9.697 1.854 -8.507 1.00 0.00 52 CYS A CA 8
ATOM 9451 C C . CYS A 1 52 ? -9.129 3.269 -8.451 1.00 0.00 52 CYS A C 8
ATOM 9452 O O . CYS A 1 52 ? -9.787 4.230 -8.847 1.00 0.00 52 CYS A O 8
ATOM 9459 N N . GLY A 1 53 ? -7.901 3.389 -7.955 1.00 0.00 53 GLY A N 8
ATOM 9460 C CA . GLY A 1 53 ? -7.264 4.689 -7.855 1.00 0.00 53 GLY A CA 8
ATOM 9461 C C . GLY A 1 53 ? -7.708 5.460 -6.628 1.00 0.00 53 GLY A C 8
ATOM 9462 O O . GLY A 1 53 ? -7.946 6.665 -6.696 1.00 0.00 53 GLY A O 8
ATOM 9466 N N . SER A 1 54 ? -7.821 4.762 -5.502 1.00 0.00 54 SER A N 8
ATOM 9467 C CA . SER A 1 54 ? -8.245 5.387 -4.255 1.00 0.00 54 SER A CA 8
ATOM 9468 C C . SER A 1 54 ? -7.243 5.107 -3.139 1.00 0.00 54 SER A C 8
ATOM 9469 O O . SER A 1 54 ? -7.607 5.039 -1.964 1.00 0.00 54 SER A O 8
ATOM 9477 N N . HIS A 1 55 ? -5.978 4.946 -3.514 1.00 0.00 55 HIS A N 8
ATOM 9478 C CA . HIS A 1 55 ? -4.922 4.673 -2.546 1.00 0.00 55 HIS A CA 8
ATOM 9479 C C . HIS A 1 55 ? -3.596 5.274 -3.005 1.00 0.00 55 HIS A C 8
ATOM 9480 O O . HIS A 1 55 ? -3.393 5.519 -4.193 1.00 0.00 55 HIS A O 8
ATOM 9495 N N . GLY A 1 56 ? -2.697 5.508 -2.053 1.00 0.00 56 GLY A N 8
ATOM 9496 C CA . GLY A 1 56 ? -1.403 6.078 -2.380 1.00 0.00 56 GLY A CA 8
ATOM 9497 C C . GLY A 1 56 ? -0.321 5.654 -1.408 1.00 0.00 56 GLY A C 8
ATOM 9498 O O . GLY A 1 56 ? -0.440 5.867 -0.201 1.00 0.00 56 GLY A O 8
ATOM 9502 N N . THR A 1 57 ? 0.740 5.049 -1.933 1.00 0.00 57 THR A N 8
ATOM 9503 C CA . THR A 1 57 ? 1.847 4.590 -1.103 1.00 0.00 57 THR A CA 8
ATOM 9504 C C . THR A 1 57 ? 3.164 4.635 -1.870 1.00 0.00 57 THR A C 8
ATOM 9505 O O . THR A 1 57 ? 3.178 4.791 -3.091 1.00 0.00 57 THR A O 8
ATOM 9516 N N . HIS A 1 58 ? 4.270 4.495 -1.146 1.00 0.00 58 HIS A N 8
ATOM 9517 C CA . HIS A 1 58 ? 5.593 4.517 -1.759 1.00 0.00 58 HIS A CA 8
ATOM 9518 C C . HIS A 1 58 ? 5.763 3.352 -2.729 1.00 0.00 58 HIS A C 8
ATOM 9519 O O . HIS A 1 58 ? 4.895 2.484 -2.829 1.00 0.00 58 HIS A O 8
ATOM 9533 N N . ARG A 1 59 ? 6.884 3.340 -3.442 1.00 0.00 59 ARG A N 8
ATOM 9534 C CA . ARG A 1 59 ? 7.166 2.282 -4.406 1.00 0.00 59 ARG A CA 8
ATOM 9535 C C . ARG A 1 59 ? 7.613 1.007 -3.698 1.00 0.00 59 ARG A C 8
ATOM 9536 O O . ARG A 1 59 ? 6.903 0.001 -3.702 1.00 0.00 59 ARG A O 8
ATOM 9557 N N . ASP A 1 60 ? 8.794 1.056 -3.092 1.00 0.00 60 ASP A N 8
ATOM 9558 C CA . ASP A 1 60 ? 9.336 -0.095 -2.379 1.00 0.00 60 ASP A CA 8
ATOM 9559 C C . ASP A 1 60 ? 8.409 -0.517 -1.243 1.00 0.00 60 ASP A C 8
ATOM 9560 O O . ASP A 1 60 ? 8.267 -1.705 -0.952 1.00 0.00 60 ASP A O 8
ATOM 9569 N N . CYS A 1 61 ? 7.782 0.464 -0.603 1.00 0.00 61 CYS A N 8
ATOM 9570 C CA . CYS A 1 61 ? 6.870 0.196 0.502 1.00 0.00 61 CYS A CA 8
ATOM 9571 C C . CYS A 1 61 ? 5.791 -0.800 0.088 1.00 0.00 61 CYS A C 8
ATOM 9572 O O . CYS A 1 61 ? 5.357 -1.629 0.888 1.00 0.00 61 CYS A O 8
ATOM 9579 N N . SER A 1 62 ? 5.363 -0.713 -1.168 1.00 0.00 62 SER A N 8
ATOM 9580 C CA . SER A 1 62 ? 4.333 -1.605 -1.688 1.00 0.00 62 SER A CA 8
ATOM 9581 C C . SER A 1 62 ? 4.942 -2.921 -2.162 1.00 0.00 62 SER A C 8
ATOM 9582 O O . SER A 1 62 ? 4.371 -3.614 -3.003 1.00 0.00 62 SER A O 8
ATOM 9590 N N . SER A 1 63 ? 6.106 -3.258 -1.615 1.00 0.00 63 SER A N 8
ATOM 9591 C CA . SER A 1 63 ? 6.796 -4.488 -1.984 1.00 0.00 63 SER A CA 8
ATOM 9592 C C . SER A 1 63 ? 6.677 -4.749 -3.483 1.00 0.00 63 SER A C 8
ATOM 9593 O O . SER A 1 63 ? 6.333 -5.853 -3.907 1.00 0.00 63 SER A O 8
ATOM 9601 N N . LEU A 1 64 ? 6.964 -3.726 -4.279 1.00 0.00 64 LEU A N 8
ATOM 9602 C CA . LEU A 1 64 ? 6.890 -3.843 -5.732 1.00 0.00 64 LEU A CA 8
ATOM 9603 C C . LEU A 1 64 ? 8.273 -4.080 -6.330 1.00 0.00 64 LEU A C 8
ATOM 9604 O O . LEU A 1 64 ? 9.261 -4.201 -5.606 1.00 0.00 64 LEU A O 8
ATOM 9620 N N . ARG A 1 65 ? 8.335 -4.145 -7.656 1.00 0.00 65 ARG A N 8
ATOM 9621 C CA . ARG A 1 65 ? 9.597 -4.367 -8.352 1.00 0.00 65 ARG A CA 8
ATOM 9622 C C . ARG A 1 65 ? 10.064 -3.094 -9.051 1.00 0.00 65 ARG A C 8
ATOM 9623 O O . ARG A 1 65 ? 9.291 -2.163 -9.281 1.00 0.00 65 ARG A O 8
ATOM 9644 N N . PRO A 1 66 ? 11.359 -3.049 -9.398 1.00 0.00 66 PRO A N 8
ATOM 9645 C CA . PRO A 1 66 ? 11.957 -1.896 -10.077 1.00 0.00 66 PRO A CA 8
ATOM 9646 C C . PRO A 1 66 ? 11.466 -1.749 -11.513 1.00 0.00 66 PRO A C 8
ATOM 9647 O O . PRO A 1 66 ? 11.912 -0.866 -12.244 1.00 0.00 66 PRO A O 8
ATOM 9658 N N . ASN A 1 67 ? 10.545 -2.621 -11.911 1.00 0.00 67 ASN A N 8
ATOM 9659 C CA . ASN A 1 67 ? 9.994 -2.588 -13.260 1.00 0.00 67 ASN A CA 8
ATOM 9660 C C . ASN A 1 67 ? 8.509 -2.239 -13.233 1.00 0.00 67 ASN A C 8
ATOM 9661 O O . ASN A 1 67 ? 8.027 -1.465 -14.060 1.00 0.00 67 ASN A O 8
ATOM 9672 N N . SER A 1 68 ? 7.789 -2.814 -12.275 1.00 0.00 68 SER A N 8
ATOM 9673 C CA . SER A 1 68 ? 6.358 -2.567 -12.141 1.00 0.00 68 SER A CA 8
ATOM 9674 C C . SER A 1 68 ? 6.036 -1.096 -12.388 1.00 0.00 68 SER A C 8
ATOM 9675 O O . SER A 1 68 ? 6.631 -0.207 -11.779 1.00 0.00 68 SER A O 8
ATOM 9683 N N . LYS A 1 69 ? 5.088 -0.847 -13.285 1.00 0.00 69 LYS A N 8
ATOM 9684 C CA . LYS A 1 69 ? 4.683 0.515 -13.613 1.00 0.00 69 LYS A CA 8
ATOM 9685 C C . LYS A 1 69 ? 3.435 0.914 -12.834 1.00 0.00 69 LYS A C 8
ATOM 9686 O O . LYS A 1 69 ? 3.350 2.021 -12.301 1.00 0.00 69 LYS A O 8
ATOM 9705 N N . LYS A 1 70 ? 2.467 0.005 -12.769 1.00 0.00 70 LYS A N 8
ATOM 9706 C CA . LYS A 1 70 ? 1.224 0.261 -12.052 1.00 0.00 70 LYS A CA 8
ATOM 9707 C C . LYS A 1 70 ? 1.108 -0.640 -10.826 1.00 0.00 70 LYS A C 8
ATOM 9708 O O . LYS A 1 70 ? 1.577 -1.778 -10.834 1.00 0.00 70 LYS A O 8
ATOM 9727 N N . TRP A 1 71 ? 0.479 -0.124 -9.776 1.00 0.00 71 TRP A N 8
ATOM 9728 C CA . TRP A 1 71 ? 0.300 -0.883 -8.544 1.00 0.00 71 TRP A CA 8
ATOM 9729 C C . TRP A 1 71 ? -1.172 -0.950 -8.155 1.00 0.00 71 TRP A C 8
ATOM 9730 O O . TRP A 1 71 ? -1.959 -0.075 -8.515 1.00 0.00 71 TRP A O 8
ATOM 9751 N N . GLU A 1 72 ? -1.538 -1.995 -7.418 1.00 0.00 72 GLU A N 8
ATOM 9752 C CA . GLU A 1 72 ? -2.918 -2.175 -6.982 1.00 0.00 72 GLU A CA 8
ATOM 9753 C C . GLU A 1 72 ? -3.011 -2.173 -5.459 1.00 0.00 72 GLU A C 8
ATOM 9754 O O . GLU A 1 72 ? -2.216 -2.819 -4.775 1.00 0.00 72 GLU A O 8
ATOM 9766 N N . CYS A 1 73 ? -3.989 -1.442 -4.933 1.00 0.00 73 CYS A N 8
ATOM 9767 C CA . CYS A 1 73 ? -4.187 -1.354 -3.491 1.00 0.00 73 CYS A CA 8
ATOM 9768 C C . CYS A 1 73 ? -4.576 -2.711 -2.912 1.00 0.00 73 CYS A C 8
ATOM 9769 O O . CYS A 1 73 ? -4.807 -3.669 -3.648 1.00 0.00 73 CYS A O 8
ATOM 9776 N N . ASN A 1 74 ? -4.646 -2.784 -1.586 1.00 0.00 74 ASN A N 8
ATOM 9777 C CA . ASN A 1 74 ? -5.007 -4.023 -0.907 1.00 0.00 74 ASN A CA 8
ATOM 9778 C C . ASN A 1 74 ? -6.393 -4.495 -1.335 1.00 0.00 74 ASN A C 8
ATOM 9779 O O . ASN A 1 74 ? -6.545 -5.582 -1.890 1.00 0.00 74 ASN A O 8
ATOM 9790 N N . GLU A 1 75 ? -7.401 -3.668 -1.074 1.00 0.00 75 GLU A N 8
ATOM 9791 C CA . GLU A 1 75 ? -8.774 -4.001 -1.432 1.00 0.00 75 GLU A CA 8
ATOM 9792 C C . GLU A 1 75 ? -8.836 -4.635 -2.819 1.00 0.00 75 GLU A C 8
ATOM 9793 O O . GLU A 1 75 ? -9.569 -5.599 -3.041 1.00 0.00 75 GLU A O 8
ATOM 9805 N N . CYS A 1 76 ? -8.062 -4.086 -3.749 1.00 0.00 76 CYS A N 8
ATOM 9806 C CA . CYS A 1 76 ? -8.028 -4.595 -5.115 1.00 0.00 76 CYS A CA 8
ATOM 9807 C C . CYS A 1 76 ? -7.267 -5.916 -5.184 1.00 0.00 76 CYS A C 8
ATOM 9808 O O . CYS A 1 76 ? -7.739 -6.886 -5.778 1.00 0.00 76 CYS A O 8
ATOM 9815 N N . LEU A 1 77 ? -6.088 -5.945 -4.573 1.00 0.00 77 LEU A N 8
ATOM 9816 C CA . LEU A 1 77 ? -5.260 -7.147 -4.565 1.00 0.00 77 LEU A CA 8
ATOM 9817 C C . LEU A 1 77 ? -6.045 -8.344 -4.040 1.00 0.00 77 LEU A C 8
ATOM 9818 O O . LEU A 1 77 ? -6.990 -8.206 -3.263 1.00 0.00 77 LEU A O 8
ATOM 9834 N N . PRO A 1 78 ? -5.644 -9.550 -4.470 1.00 0.00 78 PRO A N 8
ATOM 9835 C CA . PRO A 1 78 ? -6.294 -10.796 -4.054 1.00 0.00 78 PRO A CA 8
ATOM 9836 C C . PRO A 1 78 ? -6.034 -11.124 -2.588 1.00 0.00 78 PRO A C 8
ATOM 9837 O O . PRO A 1 78 ? -4.926 -11.511 -2.217 1.00 0.00 78 PRO A O 8
ATOM 9848 N N . ALA A 1 79 ? -7.061 -10.968 -1.760 1.00 0.00 79 ALA A N 8
ATOM 9849 C CA . ALA A 1 79 ? -6.943 -11.251 -0.335 1.00 0.00 79 ALA A CA 8
ATOM 9850 C C . ALA A 1 79 ? -7.202 -12.726 -0.044 1.00 0.00 79 ALA A C 8
ATOM 9851 O O . ALA A 1 79 ? -8.120 -13.326 -0.603 1.00 0.00 79 ALA A O 8
ATOM 9858 N N . SER A 1 80 ? -6.387 -13.303 0.832 1.00 0.00 80 SER A N 8
ATOM 9859 C CA . SER A 1 80 ? -6.525 -14.709 1.193 1.00 0.00 80 SER A CA 8
ATOM 9860 C C . SER A 1 80 ? -7.832 -14.951 1.943 1.00 0.00 80 SER A C 8
ATOM 9861 O O . SER A 1 80 ? -7.870 -14.921 3.172 1.00 0.00 80 SER A O 8
ATOM 9869 N N . GLY A 1 81 ? -8.903 -15.192 1.192 1.00 0.00 81 GLY A N 8
ATOM 9870 C CA . GLY A 1 81 ? -10.197 -15.435 1.802 1.00 0.00 81 GLY A CA 8
ATOM 9871 C C . GLY A 1 81 ? -11.154 -14.275 1.614 1.00 0.00 81 GLY A C 8
ATOM 9872 O O . GLY A 1 81 ? -10.877 -13.143 2.014 1.00 0.00 81 GLY A O 8
ATOM 9876 N N . PRO A 1 82 ? -12.309 -14.550 0.991 1.00 0.00 82 PRO A N 8
ATOM 9877 C CA . PRO A 1 82 ? -13.333 -13.532 0.736 1.00 0.00 82 PRO A CA 8
ATOM 9878 C C . PRO A 1 82 ? -14.020 -13.068 2.016 1.00 0.00 82 PRO A C 8
ATOM 9879 O O . PRO A 1 82 ? -14.128 -11.869 2.274 1.00 0.00 82 PRO A O 8
ATOM 9890 N N . SER A 1 83 ? -14.483 -14.025 2.814 1.00 0.00 83 SER A N 8
ATOM 9891 C CA . SER A 1 83 ? -15.163 -13.714 4.066 1.00 0.00 83 SER A CA 8
ATOM 9892 C C . SER A 1 83 ? -14.365 -14.228 5.260 1.00 0.00 83 SER A C 8
ATOM 9893 O O . SER A 1 83 ? -13.473 -15.063 5.111 1.00 0.00 83 SER A O 8
ATOM 9901 N N . SER A 1 84 ? -14.692 -13.721 6.445 1.00 0.00 84 SER A N 8
ATOM 9902 C CA . SER A 1 84 ? -14.004 -14.125 7.665 1.00 0.00 84 SER A CA 8
ATOM 9903 C C . SER A 1 84 ? -12.566 -13.618 7.671 1.00 0.00 84 SER A C 8
ATOM 9904 O O . SER A 1 84 ? -11.643 -14.337 8.052 1.00 0.00 84 SER A O 8
ATOM 9912 N N . GLY A 1 85 ? -12.382 -12.371 7.245 1.00 0.00 85 GLY A N 8
ATOM 9913 C CA . GLY A 1 85 ? -11.054 -11.787 7.209 1.00 0.00 85 GLY A CA 8
ATOM 9914 C C . GLY A 1 85 ? -10.596 -11.304 8.571 1.00 0.00 85 GLY A C 8
ATOM 9915 O O . GLY A 1 85 ? -11.139 -10.320 9.070 1.00 0.00 85 GLY A O 8
ATOM 9921 N N . GLY A 1 1 ? -46.338 21.146 33.249 1.00 0.00 1 GLY A N 9
ATOM 9922 C CA . GLY A 1 1 ? -45.114 20.721 32.594 1.00 0.00 1 GLY A CA 9
ATOM 9923 C C . GLY A 1 1 ? -45.379 19.881 31.360 1.00 0.00 1 GLY A C 9
ATOM 9924 O O . GLY A 1 1 ? -46.320 19.088 31.331 1.00 0.00 1 GLY A O 9
ATOM 9928 N N . SER A 1 2 ? -44.549 20.058 30.337 1.00 0.00 2 SER A N 9
ATOM 9929 C CA . SER A 1 2 ? -44.701 19.314 29.092 1.00 0.00 2 SER A CA 9
ATOM 9930 C C . SER A 1 2 ? -43.380 19.250 28.332 1.00 0.00 2 SER A C 9
ATOM 9931 O O . SER A 1 2 ? -42.756 20.276 28.062 1.00 0.00 2 SER A O 9
ATOM 9939 N N . SER A 1 3 ? -42.959 18.036 27.991 1.00 0.00 3 SER A N 9
ATOM 9940 C CA . SER A 1 3 ? -41.709 17.836 27.266 1.00 0.00 3 SER A CA 9
ATOM 9941 C C . SER A 1 3 ? -41.863 16.747 26.209 1.00 0.00 3 SER A C 9
ATOM 9942 O O . SER A 1 3 ? -42.878 16.053 26.160 1.00 0.00 3 SER A O 9
ATOM 9950 N N . GLY A 1 4 ? -40.847 16.602 25.365 1.00 0.00 4 GLY A N 9
ATOM 9951 C CA . GLY A 1 4 ? -40.887 15.596 24.319 1.00 0.00 4 GLY A CA 9
ATOM 9952 C C . GLY A 1 4 ? -39.539 14.945 24.089 1.00 0.00 4 GLY A C 9
ATOM 9953 O O . GLY A 1 4 ? -38.667 14.982 24.958 1.00 0.00 4 GLY A O 9
ATOM 9957 N N . SER A 1 5 ? -39.366 14.344 22.916 1.00 0.00 5 SER A N 9
ATOM 9958 C CA . SER A 1 5 ? -38.115 13.676 22.576 1.00 0.00 5 SER A CA 9
ATOM 9959 C C . SER A 1 5 ? -37.318 14.496 21.566 1.00 0.00 5 SER A C 9
ATOM 9960 O O . SER A 1 5 ? -37.883 15.278 20.801 1.00 0.00 5 SER A O 9
ATOM 9968 N N . SER A 1 6 ? -36.002 14.312 21.571 1.00 0.00 6 SER A N 9
ATOM 9969 C CA . SER A 1 6 ? -35.125 15.037 20.659 1.00 0.00 6 SER A CA 9
ATOM 9970 C C . SER A 1 6 ? -34.295 14.070 19.819 1.00 0.00 6 SER A C 9
ATOM 9971 O O . SER A 1 6 ? -34.258 12.870 20.089 1.00 0.00 6 SER A O 9
ATOM 9979 N N . GLY A 1 7 ? -33.630 14.603 18.798 1.00 0.00 7 GLY A N 9
ATOM 9980 C CA . GLY A 1 7 ? -32.810 13.774 17.934 1.00 0.00 7 GLY A CA 9
ATOM 9981 C C . GLY A 1 7 ? -31.353 13.764 18.353 1.00 0.00 7 GLY A C 9
ATOM 9982 O O . GLY A 1 7 ? -31.020 13.312 19.448 1.00 0.00 7 GLY A O 9
ATOM 9986 N N . GLU A 1 8 ? -30.484 14.261 17.479 1.00 0.00 8 GLU A N 9
ATOM 9987 C CA . GLU A 1 8 ? -29.055 14.304 17.765 1.00 0.00 8 GLU A CA 9
ATOM 9988 C C . GLU A 1 8 ? -28.311 15.106 16.701 1.00 0.00 8 GLU A C 9
ATOM 9989 O O . GLU A 1 8 ? -28.710 15.132 15.535 1.00 0.00 8 GLU A O 9
ATOM 10001 N N . LEU A 1 9 ? -27.229 15.759 17.109 1.00 0.00 9 LEU A N 9
ATOM 10002 C CA . LEU A 1 9 ? -26.429 16.563 16.192 1.00 0.00 9 LEU A CA 9
ATOM 10003 C C . LEU A 1 9 ? -26.070 15.767 14.941 1.00 0.00 9 LEU A C 9
ATOM 10004 O O . LEU A 1 9 ? -26.319 14.564 14.868 1.00 0.00 9 LEU A O 9
ATOM 10020 N N . GLU A 1 10 ? -25.481 16.447 13.962 1.00 0.00 10 GLU A N 9
ATOM 10021 C CA . GLU A 1 10 ? -25.086 15.801 12.716 1.00 0.00 10 GLU A CA 9
ATOM 10022 C C . GLU A 1 10 ? -23.606 15.433 12.738 1.00 0.00 10 GLU A C 9
ATOM 10023 O O . GLU A 1 10 ? -22.726 16.294 12.775 1.00 0.00 10 GLU A O 9
ATOM 10035 N N . PRO A 1 11 ? -23.322 14.122 12.718 1.00 0.00 11 PRO A N 9
ATOM 10036 C CA . PRO A 1 11 ? -21.949 13.609 12.735 1.00 0.00 11 PRO A CA 9
ATOM 10037 C C . PRO A 1 11 ? -21.208 13.889 11.433 1.00 0.00 11 PRO A C 9
ATOM 10038 O O . PRO A 1 11 ? -19.979 13.889 11.394 1.00 0.00 11 PRO A O 9
ATOM 10049 N N . GLY A 1 12 ? -21.966 14.129 10.366 1.00 0.00 12 GLY A N 9
ATOM 10050 C CA . GLY A 1 12 ? -21.363 14.409 9.076 1.00 0.00 12 GLY A CA 9
ATOM 10051 C C . GLY A 1 12 ? -21.073 15.883 8.879 1.00 0.00 12 GLY A C 9
ATOM 10052 O O . GLY A 1 12 ? -21.284 16.424 7.794 1.00 0.00 12 GLY A O 9
ATOM 10056 N N . ALA A 1 13 ? -20.590 16.536 9.931 1.00 0.00 13 ALA A N 9
ATOM 10057 C CA . ALA A 1 13 ? -20.271 17.957 9.868 1.00 0.00 13 ALA A CA 9
ATOM 10058 C C . ALA A 1 13 ? -18.781 18.175 9.630 1.00 0.00 13 ALA A C 9
ATOM 10059 O O . ALA A 1 13 ? -18.388 18.979 8.785 1.00 0.00 13 ALA A O 9
ATOM 10066 N N . PHE A 1 14 ? -17.955 17.454 10.382 1.00 0.00 14 PHE A N 9
ATOM 10067 C CA . PHE A 1 14 ? -16.507 17.570 10.254 1.00 0.00 14 PHE A CA 9
ATOM 10068 C C . PHE A 1 14 ? -15.963 16.536 9.272 1.00 0.00 14 PHE A C 9
ATOM 10069 O O . PHE A 1 14 ? -15.613 15.421 9.659 1.00 0.00 14 PHE A O 9
ATOM 10086 N N . SER A 1 15 ? -15.895 16.915 8.000 1.00 0.00 15 SER A N 9
ATOM 10087 C CA . SER A 1 15 ? -15.398 16.020 6.961 1.00 0.00 15 SER A CA 9
ATOM 10088 C C . SER A 1 15 ? -14.111 16.562 6.348 1.00 0.00 15 SER A C 9
ATOM 10089 O O . SER A 1 15 ? -13.818 17.753 6.447 1.00 0.00 15 SER A O 9
ATOM 10097 N N . GLU A 1 16 ? -13.347 15.678 5.714 1.00 0.00 16 GLU A N 9
ATOM 10098 C CA . GLU A 1 16 ? -12.091 16.067 5.084 1.00 0.00 16 GLU A CA 9
ATOM 10099 C C . GLU A 1 16 ? -12.076 15.673 3.610 1.00 0.00 16 GLU A C 9
ATOM 10100 O O . GLU A 1 16 ? -12.858 14.828 3.174 1.00 0.00 16 GLU A O 9
ATOM 10112 N N . LEU A 1 17 ? -11.181 16.292 2.848 1.00 0.00 17 LEU A N 9
ATOM 10113 C CA . LEU A 1 17 ? -11.063 16.007 1.422 1.00 0.00 17 LEU A CA 9
ATOM 10114 C C . LEU A 1 17 ? -11.349 14.537 1.135 1.00 0.00 17 LEU A C 9
ATOM 10115 O O . LEU A 1 17 ? -10.771 13.648 1.760 1.00 0.00 17 LEU A O 9
ATOM 10131 N N . TYR A 1 18 ? -12.242 14.288 0.183 1.00 0.00 18 TYR A N 9
ATOM 10132 C CA . TYR A 1 18 ? -12.605 12.926 -0.187 1.00 0.00 18 TYR A CA 9
ATOM 10133 C C . TYR A 1 18 ? -12.427 12.703 -1.686 1.00 0.00 18 TYR A C 9
ATOM 10134 O O . TYR A 1 18 ? -13.064 11.829 -2.274 1.00 0.00 18 TYR A O 9
ATOM 10152 N N . GLN A 1 19 ? -11.557 13.500 -2.297 1.00 0.00 19 GLN A N 9
ATOM 10153 C CA . GLN A 1 19 ? -11.294 13.391 -3.727 1.00 0.00 19 GLN A CA 9
ATOM 10154 C C . GLN A 1 19 ? -9.910 12.804 -3.983 1.00 0.00 19 GLN A C 9
ATOM 10155 O O . GLN A 1 19 ? -9.763 11.844 -4.740 1.00 0.00 19 GLN A O 9
ATOM 10169 N N . ARG A 1 20 ? -8.899 13.387 -3.348 1.00 0.00 20 ARG A N 9
ATOM 10170 C CA . ARG A 1 20 ? -7.526 12.923 -3.509 1.00 0.00 20 ARG A CA 9
ATOM 10171 C C . ARG A 1 20 ? -7.091 12.087 -2.308 1.00 0.00 20 ARG A C 9
ATOM 10172 O O . ARG A 1 20 ? -7.413 12.410 -1.165 1.00 0.00 20 ARG A O 9
ATOM 10193 N N . TYR A 1 21 ? -6.358 11.012 -2.577 1.00 0.00 21 TYR A N 9
ATOM 10194 C CA . TYR A 1 21 ? -5.882 10.129 -1.520 1.00 0.00 21 TYR A CA 9
ATOM 10195 C C . TYR A 1 21 ? -4.362 10.189 -1.404 1.00 0.00 21 TYR A C 9
ATOM 10196 O O . TYR A 1 21 ? -3.642 9.807 -2.326 1.00 0.00 21 TYR A O 9
ATOM 10214 N N . ARG A 1 22 ? -3.881 10.672 -0.263 1.00 0.00 22 ARG A N 9
ATOM 10215 C CA . ARG A 1 22 ? -2.447 10.783 -0.024 1.00 0.00 22 ARG A CA 9
ATOM 10216 C C . ARG A 1 22 ? -2.084 10.261 1.363 1.00 0.00 22 ARG A C 9
ATOM 10217 O O . ARG A 1 22 ? -1.881 11.038 2.296 1.00 0.00 22 ARG A O 9
ATOM 10238 N N . HIS A 1 23 ? -2.005 8.940 1.490 1.00 0.00 23 HIS A N 9
ATOM 10239 C CA . HIS A 1 23 ? -1.666 8.314 2.763 1.00 0.00 23 HIS A CA 9
ATOM 10240 C C . HIS A 1 23 ? -1.010 6.955 2.542 1.00 0.00 23 HIS A C 9
ATOM 10241 O O . HIS A 1 23 ? -1.539 6.107 1.822 1.00 0.00 23 HIS A O 9
ATOM 10256 N N . CYS A 1 24 ? 0.147 6.753 3.165 1.00 0.00 24 CYS A N 9
ATOM 10257 C CA . CYS A 1 24 ? 0.877 5.498 3.037 1.00 0.00 24 CYS A CA 9
ATOM 10258 C C . CYS A 1 24 ? 0.158 4.372 3.774 1.00 0.00 24 CYS A C 9
ATOM 10259 O O . CYS A 1 24 ? 0.084 4.370 5.003 1.00 0.00 24 CYS A O 9
ATOM 10266 N N . ASP A 1 25 ? -0.370 3.418 3.016 1.00 0.00 25 ASP A N 9
ATOM 10267 C CA . ASP A 1 25 ? -1.082 2.286 3.596 1.00 0.00 25 ASP A CA 9
ATOM 10268 C C . ASP A 1 25 ? -0.482 0.966 3.122 1.00 0.00 25 ASP A C 9
ATOM 10269 O O . ASP A 1 25 ? -1.173 -0.050 3.047 1.00 0.00 25 ASP A O 9
ATOM 10278 N N . ALA A 1 26 ? 0.808 0.989 2.803 1.00 0.00 26 ALA A N 9
ATOM 10279 C CA . ALA A 1 26 ? 1.501 -0.206 2.337 1.00 0.00 26 ALA A CA 9
ATOM 10280 C C . ALA A 1 26 ? 1.684 -1.211 3.469 1.00 0.00 26 ALA A C 9
ATOM 10281 O O . ALA A 1 26 ? 1.453 -0.912 4.641 1.00 0.00 26 ALA A O 9
ATOM 10288 N N . PRO A 1 27 ? 2.108 -2.433 3.114 1.00 0.00 27 PRO A N 9
ATOM 10289 C CA . PRO A 1 27 ? 2.330 -3.508 4.086 1.00 0.00 27 PRO A CA 9
ATOM 10290 C C . PRO A 1 27 ? 3.538 -3.241 4.978 1.00 0.00 27 PRO A C 9
ATOM 10291 O O . PRO A 1 27 ? 3.510 -3.522 6.177 1.00 0.00 27 PRO A O 9
ATOM 10302 N N . ILE A 1 28 ? 4.596 -2.697 4.387 1.00 0.00 28 ILE A N 9
ATOM 10303 C CA . ILE A 1 28 ? 5.813 -2.391 5.129 1.00 0.00 28 ILE A CA 9
ATOM 10304 C C . ILE A 1 28 ? 6.463 -1.111 4.615 1.00 0.00 28 ILE A C 9
ATOM 10305 O O . ILE A 1 28 ? 6.590 -0.908 3.407 1.00 0.00 28 ILE A O 9
ATOM 10321 N N . CYS A 1 29 ? 6.876 -0.251 5.540 1.00 0.00 29 CYS A N 9
ATOM 10322 C CA . CYS A 1 29 ? 7.515 1.009 5.182 1.00 0.00 29 CYS A CA 9
ATOM 10323 C C . CYS A 1 29 ? 8.936 1.074 5.734 1.00 0.00 29 CYS A C 9
ATOM 10324 O O . CYS A 1 29 ? 9.156 0.911 6.935 1.00 0.00 29 CYS A O 9
ATOM 10331 N N . LEU A 1 30 ? 9.898 1.314 4.850 1.00 0.00 30 LEU A N 9
ATOM 10332 C CA . LEU A 1 30 ? 11.299 1.401 5.247 1.00 0.00 30 LEU A CA 9
ATOM 10333 C C . LEU A 1 30 ? 11.705 2.850 5.495 1.00 0.00 30 LEU A C 9
ATOM 10334 O O . LEU A 1 30 ? 12.652 3.123 6.233 1.00 0.00 30 LEU A O 9
ATOM 10350 N N . TYR A 1 31 ? 10.983 3.776 4.874 1.00 0.00 31 TYR A N 9
ATOM 10351 C CA . TYR A 1 31 ? 11.268 5.198 5.026 1.00 0.00 31 TYR A CA 9
ATOM 10352 C C . TYR A 1 31 ? 11.080 5.639 6.475 1.00 0.00 31 TYR A C 9
ATOM 10353 O O . TYR A 1 31 ? 9.964 5.641 6.994 1.00 0.00 31 TYR A O 9
ATOM 10371 N N . GLU A 1 32 ? 12.180 6.013 7.121 1.00 0.00 32 GLU A N 9
ATOM 10372 C CA . GLU A 1 32 ? 12.137 6.456 8.509 1.00 0.00 32 GLU A CA 9
ATOM 10373 C C . GLU A 1 32 ? 10.901 7.313 8.768 1.00 0.00 32 GLU A C 9
ATOM 10374 O O . GLU A 1 32 ? 10.167 7.087 9.730 1.00 0.00 32 GLU A O 9
ATOM 10386 N N . GLN A 1 33 ? 10.679 8.298 7.903 1.00 0.00 33 GLN A N 9
ATOM 10387 C CA . GLN A 1 33 ? 9.533 9.190 8.039 1.00 0.00 33 GLN A CA 9
ATOM 10388 C C . GLN A 1 33 ? 8.225 8.410 7.961 1.00 0.00 33 GLN A C 9
ATOM 10389 O O . GLN A 1 33 ? 7.264 8.719 8.665 1.00 0.00 33 GLN A O 9
ATOM 10403 N N . GLY A 1 34 ? 8.195 7.399 7.099 1.00 0.00 34 GLY A N 9
ATOM 10404 C CA . GLY A 1 34 ? 6.999 6.591 6.944 1.00 0.00 34 GLY A CA 9
ATOM 10405 C C . GLY A 1 34 ? 5.737 7.429 6.882 1.00 0.00 34 GLY A C 9
ATOM 10406 O O . GLY A 1 34 ? 4.703 7.048 7.430 1.00 0.00 34 GLY A O 9
ATOM 10410 N N . ARG A 1 35 ? 5.822 8.575 6.214 1.00 0.00 35 ARG A N 9
ATOM 10411 C CA . ARG A 1 35 ? 4.679 9.471 6.085 1.00 0.00 35 ARG A CA 9
ATOM 10412 C C . ARG A 1 35 ? 4.287 9.644 4.620 1.00 0.00 35 ARG A C 9
ATOM 10413 O O . ARG A 1 35 ? 4.841 8.990 3.737 1.00 0.00 35 ARG A O 9
ATOM 10434 N N . ASP A 1 36 ? 3.328 10.529 4.371 1.00 0.00 36 ASP A N 9
ATOM 10435 C CA . ASP A 1 36 ? 2.861 10.789 3.014 1.00 0.00 36 ASP A CA 9
ATOM 10436 C C . ASP A 1 36 ? 3.842 11.687 2.265 1.00 0.00 36 ASP A C 9
ATOM 10437 O O . ASP A 1 36 ? 3.441 12.646 1.606 1.00 0.00 36 ASP A O 9
ATOM 10446 N N . SER A 1 37 ? 5.128 11.369 2.373 1.00 0.00 37 SER A N 9
ATOM 10447 C CA . SER A 1 37 ? 6.166 12.150 1.710 1.00 0.00 37 SER A CA 9
ATOM 10448 C C . SER A 1 37 ? 6.817 11.346 0.588 1.00 0.00 37 SER A C 9
ATOM 10449 O O . SER A 1 37 ? 7.330 10.249 0.812 1.00 0.00 37 SER A O 9
ATOM 10457 N N . PHE A 1 38 ? 6.792 11.900 -0.619 1.00 0.00 38 PHE A N 9
ATOM 10458 C CA . PHE A 1 38 ? 7.378 11.235 -1.778 1.00 0.00 38 PHE A CA 9
ATOM 10459 C C . PHE A 1 38 ? 8.120 12.235 -2.660 1.00 0.00 38 PHE A C 9
ATOM 10460 O O . PHE A 1 38 ? 8.003 13.446 -2.477 1.00 0.00 38 PHE A O 9
ATOM 10477 N N . GLU A 1 39 ? 8.883 11.717 -3.618 1.00 0.00 39 GLU A N 9
ATOM 10478 C CA . GLU A 1 39 ? 9.645 12.564 -4.528 1.00 0.00 39 GLU A CA 9
ATOM 10479 C C . GLU A 1 39 ? 9.105 12.457 -5.951 1.00 0.00 39 GLU A C 9
ATOM 10480 O O . GLU A 1 39 ? 8.348 11.540 -6.272 1.00 0.00 39 GLU A O 9
ATOM 10492 N N . ASP A 1 40 ? 9.500 13.400 -6.800 1.00 0.00 40 ASP A N 9
ATOM 10493 C CA . ASP A 1 40 ? 9.057 13.412 -8.189 1.00 0.00 40 ASP A CA 9
ATOM 10494 C C . ASP A 1 40 ? 9.317 12.064 -8.854 1.00 0.00 40 ASP A C 9
ATOM 10495 O O . ASP A 1 40 ? 8.511 11.590 -9.653 1.00 0.00 40 ASP A O 9
ATOM 10504 N N . GLU A 1 41 ? 10.450 11.453 -8.519 1.00 0.00 41 GLU A N 9
ATOM 10505 C CA . GLU A 1 41 ? 10.816 10.161 -9.086 1.00 0.00 41 GLU A CA 9
ATOM 10506 C C . GLU A 1 41 ? 11.837 9.449 -8.203 1.00 0.00 41 GLU A C 9
ATOM 10507 O O . GLU A 1 41 ? 12.814 10.050 -7.758 1.00 0.00 41 GLU A O 9
ATOM 10519 N N . GLY A 1 42 ? 11.603 8.164 -7.954 1.00 0.00 42 GLY A N 9
ATOM 10520 C CA . GLY A 1 42 ? 12.509 7.392 -7.125 1.00 0.00 42 GLY A CA 9
ATOM 10521 C C . GLY A 1 42 ? 11.786 6.362 -6.280 1.00 0.00 42 GLY A C 9
ATOM 10522 O O . GLY A 1 42 ? 10.556 6.319 -6.258 1.00 0.00 42 GLY A O 9
ATOM 10526 N N . ARG A 1 43 ? 12.552 5.528 -5.584 1.00 0.00 43 ARG A N 9
ATOM 10527 C CA . ARG A 1 43 ? 11.977 4.491 -4.735 1.00 0.00 43 ARG A CA 9
ATOM 10528 C C . ARG A 1 43 ? 10.950 5.082 -3.774 1.00 0.00 43 ARG A C 9
ATOM 10529 O O . ARG A 1 43 ? 10.048 4.386 -3.309 1.00 0.00 43 ARG A O 9
ATOM 10550 N N . TRP A 1 44 ? 11.096 6.369 -3.480 1.00 0.00 44 TRP A N 9
ATOM 10551 C CA . TRP A 1 44 ? 10.182 7.054 -2.573 1.00 0.00 44 TRP A CA 9
ATOM 10552 C C . TRP A 1 44 ? 9.184 7.908 -3.347 1.00 0.00 44 TRP A C 9
ATOM 10553 O O . TRP A 1 44 ? 8.835 9.009 -2.923 1.00 0.00 44 TRP A O 9
ATOM 10574 N N . ARG A 1 45 ? 8.729 7.392 -4.484 1.00 0.00 45 ARG A N 9
ATOM 10575 C CA . ARG A 1 45 ? 7.771 8.109 -5.318 1.00 0.00 45 ARG A CA 9
ATOM 10576 C C . ARG A 1 45 ? 6.343 7.679 -4.999 1.00 0.00 45 ARG A C 9
ATOM 10577 O O . ARG A 1 45 ? 6.059 6.489 -4.854 1.00 0.00 45 ARG A O 9
ATOM 10598 N N . LEU A 1 46 ? 5.447 8.654 -4.889 1.00 0.00 46 LEU A N 9
ATOM 10599 C CA . LEU A 1 46 ? 4.048 8.377 -4.586 1.00 0.00 46 LEU A CA 9
ATOM 10600 C C . LEU A 1 46 ? 3.378 7.634 -5.737 1.00 0.00 46 LEU A C 9
ATOM 10601 O O . LEU A 1 46 ? 3.306 8.140 -6.857 1.00 0.00 46 LEU A O 9
ATOM 10617 N N . ILE A 1 47 ? 2.887 6.432 -5.452 1.00 0.00 47 ILE A N 9
ATOM 10618 C CA . ILE A 1 47 ? 2.220 5.621 -6.463 1.00 0.00 47 ILE A CA 9
ATOM 10619 C C . ILE A 1 47 ? 0.756 5.390 -6.104 1.00 0.00 47 ILE A C 9
ATOM 10620 O O . ILE A 1 47 ? 0.443 4.871 -5.031 1.00 0.00 47 ILE A O 9
ATOM 10636 N N . LEU A 1 48 ? -0.137 5.776 -7.008 1.00 0.00 48 LEU A N 9
ATOM 10637 C CA . LEU A 1 48 ? -1.570 5.608 -6.788 1.00 0.00 48 LEU A CA 9
ATOM 10638 C C . LEU A 1 48 ? -2.077 4.331 -7.450 1.00 0.00 48 LEU A C 9
ATOM 10639 O O . LEU A 1 48 ? -1.549 3.898 -8.474 1.00 0.00 48 LEU A O 9
ATOM 10655 N N . CYS A 1 49 ? -3.106 3.733 -6.859 1.00 0.00 49 CYS A N 9
ATOM 10656 C CA . CYS A 1 49 ? -3.687 2.506 -7.391 1.00 0.00 49 CYS A CA 9
ATOM 10657 C C . CYS A 1 49 ? -4.101 2.688 -8.848 1.00 0.00 49 CYS A C 9
ATOM 10658 O O . CYS A 1 49 ? -4.308 3.810 -9.310 1.00 0.00 49 CYS A O 9
ATOM 10665 N N . ALA A 1 50 ? -4.220 1.576 -9.566 1.00 0.00 50 ALA A N 9
ATOM 10666 C CA . ALA A 1 50 ? -4.611 1.612 -10.970 1.00 0.00 50 ALA A CA 9
ATOM 10667 C C . ALA A 1 50 ? -6.005 1.025 -11.167 1.00 0.00 50 ALA A C 9
ATOM 10668 O O . ALA A 1 50 ? -6.818 1.565 -11.917 1.00 0.00 50 ALA A O 9
ATOM 10675 N N . THR A 1 51 ? -6.275 -0.086 -10.488 1.00 0.00 51 THR A N 9
ATOM 10676 C CA . THR A 1 51 ? -7.570 -0.748 -10.589 1.00 0.00 51 THR A CA 9
ATOM 10677 C C . THR A 1 51 ? -8.707 0.220 -10.283 1.00 0.00 51 THR A C 9
ATOM 10678 O O . THR A 1 51 ? -9.557 0.484 -11.135 1.00 0.00 51 THR A O 9
ATOM 10689 N N . CYS A 1 52 ? -8.718 0.746 -9.063 1.00 0.00 52 CYS A N 9
ATOM 10690 C CA . CYS A 1 52 ? -9.751 1.685 -8.644 1.00 0.00 52 CYS A CA 9
ATOM 10691 C C . CYS A 1 52 ? -9.183 3.095 -8.509 1.00 0.00 52 CYS A C 9
ATOM 10692 O O . CYS A 1 52 ? -9.856 4.079 -8.811 1.00 0.00 52 CYS A O 9
ATOM 10699 N N . GLY A 1 53 ? -7.937 3.183 -8.052 1.00 0.00 53 GLY A N 9
ATOM 10700 C CA . GLY A 1 53 ? -7.299 4.476 -7.884 1.00 0.00 53 GLY A CA 9
ATOM 10701 C C . GLY A 1 53 ? -7.795 5.213 -6.657 1.00 0.00 53 GLY A C 9
ATOM 10702 O O . GLY A 1 53 ? -8.146 6.391 -6.731 1.00 0.00 53 GLY A O 9
ATOM 10706 N N . SER A 1 54 ? -7.827 4.519 -5.524 1.00 0.00 54 SER A N 9
ATOM 10707 C CA . SER A 1 54 ? -8.290 5.113 -4.276 1.00 0.00 54 SER A CA 9
ATOM 10708 C C . SER A 1 54 ? -7.270 4.899 -3.161 1.00 0.00 54 SER A C 9
ATOM 10709 O O . SER A 1 54 ? -7.598 4.991 -1.978 1.00 0.00 54 SER A O 9
ATOM 10717 N N . HIS A 1 55 ? -6.031 4.614 -3.548 1.00 0.00 55 HIS A N 9
ATOM 10718 C CA . HIS A 1 55 ? -4.962 4.387 -2.582 1.00 0.00 55 HIS A CA 9
ATOM 10719 C C . HIS A 1 55 ? -3.645 4.974 -3.082 1.00 0.00 55 HIS A C 9
ATOM 10720 O O . HIS A 1 55 ? -3.392 5.021 -4.285 1.00 0.00 55 HIS A O 9
ATOM 10735 N N . GLY A 1 56 ? -2.809 5.420 -2.149 1.00 0.00 56 GLY A N 9
ATOM 10736 C CA . GLY A 1 56 ? -1.529 5.998 -2.515 1.00 0.00 56 GLY A CA 9
ATOM 10737 C C . GLY A 1 56 ? -0.424 5.616 -1.551 1.00 0.00 56 GLY A C 9
ATOM 10738 O O . GLY A 1 56 ? -0.531 5.849 -0.347 1.00 0.00 56 GLY A O 9
ATOM 10742 N N . THR A 1 57 ? 0.643 5.025 -2.081 1.00 0.00 57 THR A N 9
ATOM 10743 C CA . THR A 1 57 ? 1.772 4.606 -1.259 1.00 0.00 57 THR A CA 9
ATOM 10744 C C . THR A 1 57 ? 3.073 4.648 -2.051 1.00 0.00 57 THR A C 9
ATOM 10745 O O . THR A 1 57 ? 3.063 4.777 -3.276 1.00 0.00 57 THR A O 9
ATOM 10756 N N . HIS A 1 58 ? 4.194 4.538 -1.345 1.00 0.00 58 HIS A N 9
ATOM 10757 C CA . HIS A 1 58 ? 5.505 4.561 -1.983 1.00 0.00 58 HIS A CA 9
ATOM 10758 C C . HIS A 1 58 ? 5.674 3.371 -2.923 1.00 0.00 58 HIS A C 9
ATOM 10759 O O . HIS A 1 58 ? 4.741 2.595 -3.130 1.00 0.00 58 HIS A O 9
ATOM 10773 N N . ARG A 1 59 ? 6.868 3.235 -3.489 1.00 0.00 59 ARG A N 9
ATOM 10774 C CA . ARG A 1 59 ? 7.158 2.141 -4.408 1.00 0.00 59 ARG A CA 9
ATOM 10775 C C . ARG A 1 59 ? 7.698 0.927 -3.656 1.00 0.00 59 ARG A C 9
ATOM 10776 O O . ARG A 1 59 ? 7.037 -0.107 -3.572 1.00 0.00 59 ARG A O 9
ATOM 10797 N N . ASP A 1 60 ? 8.903 1.063 -3.113 1.00 0.00 60 ASP A N 9
ATOM 10798 C CA . ASP A 1 60 ? 9.531 -0.022 -2.368 1.00 0.00 60 ASP A CA 9
ATOM 10799 C C . ASP A 1 60 ? 8.704 -0.388 -1.140 1.00 0.00 60 ASP A C 9
ATOM 10800 O O . ASP A 1 60 ? 8.798 -1.503 -0.625 1.00 0.00 60 ASP A O 9
ATOM 10809 N N . CYS A 1 61 ? 7.894 0.557 -0.675 1.00 0.00 61 CYS A N 9
ATOM 10810 C CA . CYS A 1 61 ? 7.051 0.335 0.494 1.00 0.00 61 CYS A CA 9
ATOM 10811 C C . CYS A 1 61 ? 5.962 -0.690 0.192 1.00 0.00 61 CYS A C 9
ATOM 10812 O O . CYS A 1 61 ? 5.609 -1.505 1.043 1.00 0.00 61 CYS A O 9
ATOM 10819 N N . SER A 1 62 ? 5.433 -0.641 -1.027 1.00 0.00 62 SER A N 9
ATOM 10820 C CA . SER A 1 62 ? 4.381 -1.562 -1.441 1.00 0.00 62 SER A CA 9
ATOM 10821 C C . SER A 1 62 ? 4.970 -2.908 -1.853 1.00 0.00 62 SER A C 9
ATOM 10822 O O . SER A 1 62 ? 4.300 -3.723 -2.489 1.00 0.00 62 SER A O 9
ATOM 10830 N N . SER A 1 63 ? 6.227 -3.135 -1.487 1.00 0.00 63 SER A N 9
ATOM 10831 C CA . SER A 1 63 ? 6.908 -4.380 -1.821 1.00 0.00 63 SER A CA 9
ATOM 10832 C C . SER A 1 63 ? 6.784 -4.684 -3.311 1.00 0.00 63 SER A C 9
ATOM 10833 O O . SER A 1 63 ? 6.489 -5.814 -3.703 1.00 0.00 63 SER A O 9
ATOM 10841 N N . LEU A 1 64 ? 7.011 -3.669 -4.136 1.00 0.00 64 LEU A N 9
ATOM 10842 C CA . LEU A 1 64 ? 6.925 -3.825 -5.584 1.00 0.00 64 LEU A CA 9
ATOM 10843 C C . LEU A 1 64 ? 8.285 -4.183 -6.175 1.00 0.00 64 LEU A C 9
ATOM 10844 O O . LEU A 1 64 ? 9.273 -4.311 -5.451 1.00 0.00 64 LEU A O 9
ATOM 10860 N N . ARG A 1 65 ? 8.328 -4.341 -7.494 1.00 0.00 65 ARG A N 9
ATOM 10861 C CA . ARG A 1 65 ? 9.567 -4.683 -8.182 1.00 0.00 65 ARG A CA 9
ATOM 10862 C C . ARG A 1 65 ? 10.285 -3.426 -8.665 1.00 0.00 65 ARG A C 9
ATOM 10863 O O . ARG A 1 65 ? 9.698 -2.350 -8.775 1.00 0.00 65 ARG A O 9
ATOM 10884 N N . PRO A 1 66 ? 11.586 -3.564 -8.962 1.00 0.00 66 PRO A N 9
ATOM 10885 C CA . PRO A 1 66 ? 12.412 -2.451 -9.438 1.00 0.00 66 PRO A CA 9
ATOM 10886 C C . PRO A 1 66 ? 12.036 -2.013 -10.850 1.00 0.00 66 PRO A C 9
ATOM 10887 O O . PRO A 1 66 ? 12.577 -1.040 -11.372 1.00 0.00 66 PRO A O 9
ATOM 10898 N N . ASN A 1 67 ? 11.106 -2.739 -11.462 1.00 0.00 67 ASN A N 9
ATOM 10899 C CA . ASN A 1 67 ? 10.658 -2.425 -12.814 1.00 0.00 67 ASN A CA 9
ATOM 10900 C C . ASN A 1 67 ? 9.136 -2.454 -12.903 1.00 0.00 67 ASN A C 9
ATOM 10901 O O . ASN A 1 67 ? 8.570 -2.953 -13.875 1.00 0.00 67 ASN A O 9
ATOM 10912 N N . SER A 1 68 ? 8.478 -1.915 -11.881 1.00 0.00 68 SER A N 9
ATOM 10913 C CA . SER A 1 68 ? 7.021 -1.881 -11.842 1.00 0.00 68 SER A CA 9
ATOM 10914 C C . SER A 1 68 ? 6.488 -0.631 -12.536 1.00 0.00 68 SER A C 9
ATOM 10915 O O . SER A 1 68 ? 7.138 0.414 -12.546 1.00 0.00 68 SER A O 9
ATOM 10923 N N . LYS A 1 69 ? 5.298 -0.747 -13.117 1.00 0.00 69 LYS A N 9
ATOM 10924 C CA . LYS A 1 69 ? 4.674 0.372 -13.813 1.00 0.00 69 LYS A CA 9
ATOM 10925 C C . LYS A 1 69 ? 3.421 0.838 -13.080 1.00 0.00 69 LYS A C 9
ATOM 10926 O O . LYS A 1 69 ? 3.231 2.033 -12.850 1.00 0.00 69 LYS A O 9
ATOM 10945 N N . LYS A 1 70 ? 2.567 -0.112 -12.713 1.00 0.00 70 LYS A N 9
ATOM 10946 C CA . LYS A 1 70 ? 1.333 0.200 -12.003 1.00 0.00 70 LYS A CA 9
ATOM 10947 C C . LYS A 1 70 ? 1.175 -0.684 -10.770 1.00 0.00 70 LYS A C 9
ATOM 10948 O O . LYS A 1 70 ? 1.601 -1.839 -10.765 1.00 0.00 70 LYS A O 9
ATOM 10967 N N . TRP A 1 71 ? 0.560 -0.136 -9.729 1.00 0.00 71 TRP A N 9
ATOM 10968 C CA . TRP A 1 71 ? 0.346 -0.876 -8.491 1.00 0.00 71 TRP A CA 9
ATOM 10969 C C . TRP A 1 71 ? -1.130 -0.881 -8.108 1.00 0.00 71 TRP A C 9
ATOM 10970 O O . TRP A 1 71 ? -1.868 0.047 -8.437 1.00 0.00 71 TRP A O 9
ATOM 10991 N N . GLU A 1 72 ? -1.553 -1.931 -7.411 1.00 0.00 72 GLU A N 9
ATOM 10992 C CA . GLU A 1 72 ? -2.942 -2.054 -6.985 1.00 0.00 72 GLU A CA 9
ATOM 10993 C C . GLU A 1 72 ? -3.043 -2.080 -5.462 1.00 0.00 72 GLU A C 9
ATOM 10994 O O . GLU A 1 72 ? -2.176 -2.627 -4.780 1.00 0.00 72 GLU A O 9
ATOM 11006 N N . CYS A 1 73 ? -4.108 -1.485 -4.936 1.00 0.00 73 CYS A N 9
ATOM 11007 C CA . CYS A 1 73 ? -4.325 -1.438 -3.495 1.00 0.00 73 CYS A CA 9
ATOM 11008 C C . CYS A 1 73 ? -4.680 -2.819 -2.953 1.00 0.00 73 CYS A C 9
ATOM 11009 O O . CYS A 1 73 ? -4.945 -3.747 -3.715 1.00 0.00 73 CYS A O 9
ATOM 11016 N N . ASN A 1 74 ? -4.684 -2.946 -1.630 1.00 0.00 74 ASN A N 9
ATOM 11017 C CA . ASN A 1 74 ? -5.006 -4.214 -0.985 1.00 0.00 74 ASN A CA 9
ATOM 11018 C C . ASN A 1 74 ? -6.430 -4.648 -1.320 1.00 0.00 74 ASN A C 9
ATOM 11019 O O . ASN A 1 74 ? -6.658 -5.775 -1.760 1.00 0.00 74 ASN A O 9
ATOM 11030 N N . GLU A 1 75 ? -7.383 -3.746 -1.108 1.00 0.00 75 GLU A N 9
ATOM 11031 C CA . GLU A 1 75 ? -8.784 -4.037 -1.388 1.00 0.00 75 GLU A CA 9
ATOM 11032 C C . GLU A 1 75 ? -8.951 -4.610 -2.793 1.00 0.00 75 GLU A C 9
ATOM 11033 O O . GLU A 1 75 ? -9.771 -5.501 -3.019 1.00 0.00 75 GLU A O 9
ATOM 11045 N N . CYS A 1 76 ? -8.169 -4.092 -3.733 1.00 0.00 76 CYS A N 9
ATOM 11046 C CA . CYS A 1 76 ? -8.229 -4.549 -5.116 1.00 0.00 76 CYS A CA 9
ATOM 11047 C C . CYS A 1 76 ? -7.528 -5.895 -5.275 1.00 0.00 76 CYS A C 9
ATOM 11048 O O . CYS A 1 76 ? -8.044 -6.804 -5.927 1.00 0.00 76 CYS A O 9
ATOM 11055 N N . LEU A 1 77 ? -6.350 -6.017 -4.674 1.00 0.00 77 LEU A N 9
ATOM 11056 C CA . LEU A 1 77 ? -5.577 -7.252 -4.747 1.00 0.00 77 LEU A CA 9
ATOM 11057 C C . LEU A 1 77 ? -6.254 -8.366 -3.956 1.00 0.00 77 LEU A C 9
ATOM 11058 O O . LEU A 1 77 ? -6.987 -8.122 -2.997 1.00 0.00 77 LEU A O 9
ATOM 11074 N N . PRO A 1 78 ? -6.002 -9.619 -4.363 1.00 0.00 78 PRO A N 9
ATOM 11075 C CA . PRO A 1 78 ? -6.576 -10.796 -3.703 1.00 0.00 78 PRO A CA 9
ATOM 11076 C C . PRO A 1 78 ? -5.990 -11.025 -2.314 1.00 0.00 78 PRO A C 9
ATOM 11077 O O . PRO A 1 78 ? -5.047 -11.797 -2.148 1.00 0.00 78 PRO A O 9
ATOM 11088 N N . ALA A 1 79 ? -6.556 -10.349 -1.320 1.00 0.00 79 ALA A N 9
ATOM 11089 C CA . ALA A 1 79 ? -6.091 -10.482 0.055 1.00 0.00 79 ALA A CA 9
ATOM 11090 C C . ALA A 1 79 ? -7.179 -11.069 0.948 1.00 0.00 79 ALA A C 9
ATOM 11091 O O . ALA A 1 79 ? -8.357 -11.067 0.591 1.00 0.00 79 ALA A O 9
ATOM 11098 N N . SER A 1 80 ? -6.776 -11.571 2.111 1.00 0.00 80 SER A N 9
ATOM 11099 C CA . SER A 1 80 ? -7.717 -12.165 3.054 1.00 0.00 80 SER A CA 9
ATOM 11100 C C . SER A 1 80 ? -8.590 -11.094 3.699 1.00 0.00 80 SER A C 9
ATOM 11101 O O . SER A 1 80 ? -8.165 -9.952 3.873 1.00 0.00 80 SER A O 9
ATOM 11109 N N . GLY A 1 81 ? -9.816 -11.471 4.052 1.00 0.00 81 GLY A N 9
ATOM 11110 C CA . GLY A 1 81 ? -10.731 -10.531 4.673 1.00 0.00 81 GLY A CA 9
ATOM 11111 C C . GLY A 1 81 ? -11.357 -9.582 3.671 1.00 0.00 81 GLY A C 9
ATOM 11112 O O . GLY A 1 81 ? -10.667 -8.847 2.965 1.00 0.00 81 GLY A O 9
ATOM 11116 N N . PRO A 1 82 ? -12.696 -9.592 3.598 1.00 0.00 82 PRO A N 9
ATOM 11117 C CA . PRO A 1 82 ? -13.445 -8.732 2.677 1.00 0.00 82 PRO A CA 9
ATOM 11118 C C . PRO A 1 82 ? -13.379 -7.261 3.074 1.00 0.00 82 PRO A C 9
ATOM 11119 O O . PRO A 1 82 ? -13.839 -6.388 2.337 1.00 0.00 82 PRO A O 9
ATOM 11130 N N . SER A 1 83 ? -12.805 -6.993 4.242 1.00 0.00 83 SER A N 9
ATOM 11131 C CA . SER A 1 83 ? -12.682 -5.628 4.739 1.00 0.00 83 SER A CA 9
ATOM 11132 C C . SER A 1 83 ? -11.828 -4.783 3.799 1.00 0.00 83 SER A C 9
ATOM 11133 O O . SER A 1 83 ? -11.125 -5.311 2.937 1.00 0.00 83 SER A O 9
ATOM 11141 N N . SER A 1 84 ? -11.894 -3.466 3.972 1.00 0.00 84 SER A N 9
ATOM 11142 C CA . SER A 1 84 ? -11.130 -2.546 3.137 1.00 0.00 84 SER A CA 9
ATOM 11143 C C . SER A 1 84 ? -10.268 -1.624 3.994 1.00 0.00 84 SER A C 9
ATOM 11144 O O . SER A 1 84 ? -9.072 -1.468 3.749 1.00 0.00 84 SER A O 9
ATOM 11152 N N . GLY A 1 85 ? -10.886 -1.013 5.001 1.00 0.00 85 GLY A N 9
ATOM 11153 C CA . GLY A 1 85 ? -10.161 -0.113 5.879 1.00 0.00 85 GLY A CA 9
ATOM 11154 C C . GLY A 1 85 ? -10.739 1.288 5.877 1.00 0.00 85 GLY A C 9
ATOM 11155 O O . GLY A 1 85 ? -11.927 1.447 6.153 1.00 0.00 85 GLY A O 9
ATOM 11161 N N . GLY A 1 1 ? -59.436 9.866 4.139 1.00 0.00 1 GLY A N 10
ATOM 11162 C CA . GLY A 1 1 ? -58.097 9.868 4.700 1.00 0.00 1 GLY A CA 10
ATOM 11163 C C . GLY A 1 1 ? -57.021 9.885 3.633 1.00 0.00 1 GLY A C 10
ATOM 11164 O O . GLY A 1 1 ? -57.311 9.728 2.447 1.00 0.00 1 GLY A O 10
ATOM 11168 N N . SER A 1 2 ? -55.775 10.078 4.054 1.00 0.00 2 SER A N 10
ATOM 11169 C CA . SER A 1 2 ? -54.652 10.120 3.125 1.00 0.00 2 SER A CA 10
ATOM 11170 C C . SER A 1 2 ? -53.336 9.857 3.851 1.00 0.00 2 SER A C 10
ATOM 11171 O O . SER A 1 2 ? -53.215 10.108 5.049 1.00 0.00 2 SER A O 10
ATOM 11179 N N . SER A 1 3 ? -52.353 9.349 3.114 1.00 0.00 3 SER A N 10
ATOM 11180 C CA . SER A 1 3 ? -51.047 9.048 3.687 1.00 0.00 3 SER A CA 10
ATOM 11181 C C . SER A 1 3 ? -49.931 9.665 2.850 1.00 0.00 3 SER A C 10
ATOM 11182 O O . SER A 1 3 ? -49.148 10.478 3.340 1.00 0.00 3 SER A O 10
ATOM 11190 N N . GLY A 1 4 ? -49.865 9.272 1.581 1.00 0.00 4 GLY A N 10
ATOM 11191 C CA . GLY A 1 4 ? -48.842 9.796 0.695 1.00 0.00 4 GLY A CA 10
ATOM 11192 C C . GLY A 1 4 ? -48.041 8.699 0.021 1.00 0.00 4 GLY A C 10
ATOM 11193 O O . GLY A 1 4 ? -47.695 7.699 0.649 1.00 0.00 4 GLY A O 10
ATOM 11197 N N . SER A 1 5 ? -47.748 8.886 -1.262 1.00 0.00 5 SER A N 10
ATOM 11198 C CA . SER A 1 5 ? -46.987 7.901 -2.023 1.00 0.00 5 SER A CA 10
ATOM 11199 C C . SER A 1 5 ? -45.529 7.877 -1.575 1.00 0.00 5 SER A C 10
ATOM 11200 O O . SER A 1 5 ? -45.039 8.828 -0.966 1.00 0.00 5 SER A O 10
ATOM 11208 N N . SER A 1 6 ? -44.841 6.781 -1.882 1.00 0.00 6 SER A N 10
ATOM 11209 C CA . SER A 1 6 ? -43.440 6.629 -1.508 1.00 0.00 6 SER A CA 10
ATOM 11210 C C . SER A 1 6 ? -42.567 6.429 -2.743 1.00 0.00 6 SER A C 10
ATOM 11211 O O . SER A 1 6 ? -43.068 6.338 -3.863 1.00 0.00 6 SER A O 10
ATOM 11219 N N . GLY A 1 7 ? -41.256 6.362 -2.530 1.00 0.00 7 GLY A N 10
ATOM 11220 C CA . GLY A 1 7 ? -40.333 6.173 -3.634 1.00 0.00 7 GLY A CA 10
ATOM 11221 C C . GLY A 1 7 ? -39.318 5.081 -3.361 1.00 0.00 7 GLY A C 10
ATOM 11222 O O . GLY A 1 7 ? -39.099 4.703 -2.211 1.00 0.00 7 GLY A O 10
ATOM 11226 N N . GLU A 1 8 ? -38.699 4.572 -4.421 1.00 0.00 8 GLU A N 10
ATOM 11227 C CA . GLU A 1 8 ? -37.704 3.515 -4.289 1.00 0.00 8 GLU A CA 10
ATOM 11228 C C . GLU A 1 8 ? -36.332 4.096 -3.960 1.00 0.00 8 GLU A C 10
ATOM 11229 O O . GLU A 1 8 ? -36.141 5.313 -3.979 1.00 0.00 8 GLU A O 10
ATOM 11241 N N . LEU A 1 9 ? -35.382 3.220 -3.657 1.00 0.00 9 LEU A N 10
ATOM 11242 C CA . LEU A 1 9 ? -34.027 3.645 -3.322 1.00 0.00 9 LEU A CA 10
ATOM 11243 C C . LEU A 1 9 ? -33.421 4.471 -4.452 1.00 0.00 9 LEU A C 10
ATOM 11244 O O . LEU A 1 9 ? -33.808 4.331 -5.612 1.00 0.00 9 LEU A O 10
ATOM 11260 N N . GLU A 1 10 ? -32.467 5.329 -4.105 1.00 0.00 10 GLU A N 10
ATOM 11261 C CA . GLU A 1 10 ? -31.807 6.176 -5.091 1.00 0.00 10 GLU A CA 10
ATOM 11262 C C . GLU A 1 10 ? -30.290 6.117 -4.931 1.00 0.00 10 GLU A C 10
ATOM 11263 O O . GLU A 1 10 ? -29.757 6.122 -3.822 1.00 0.00 10 GLU A O 10
ATOM 11275 N N . PRO A 1 11 ? -29.578 6.059 -6.066 1.00 0.00 11 PRO A N 10
ATOM 11276 C CA . PRO A 1 11 ? -28.113 5.997 -6.079 1.00 0.00 11 PRO A CA 10
ATOM 11277 C C . PRO A 1 11 ? -27.474 7.307 -5.630 1.00 0.00 11 PRO A C 10
ATOM 11278 O O . PRO A 1 11 ? -26.556 7.311 -4.811 1.00 0.00 11 PRO A O 10
ATOM 11289 N N . GLY A 1 12 ? -27.966 8.417 -6.171 1.00 0.00 12 GLY A N 10
ATOM 11290 C CA . GLY A 1 12 ? -27.430 9.717 -5.813 1.00 0.00 12 GLY A CA 10
ATOM 11291 C C . GLY A 1 12 ? -27.140 9.836 -4.330 1.00 0.00 12 GLY A C 10
ATOM 11292 O O . GLY A 1 12 ? -26.098 10.357 -3.935 1.00 0.00 12 GLY A O 10
ATOM 11296 N N . ALA A 1 13 ? -28.066 9.354 -3.507 1.00 0.00 13 ALA A N 10
ATOM 11297 C CA . ALA A 1 13 ? -27.904 9.409 -2.060 1.00 0.00 13 ALA A CA 10
ATOM 11298 C C . ALA A 1 13 ? -26.446 9.206 -1.662 1.00 0.00 13 ALA A C 10
ATOM 11299 O O . ALA A 1 13 ? -25.874 10.012 -0.928 1.00 0.00 13 ALA A O 10
ATOM 11306 N N . PHE A 1 14 ? -25.850 8.123 -2.151 1.00 0.00 14 PHE A N 10
ATOM 11307 C CA . PHE A 1 14 ? -24.458 7.814 -1.845 1.00 0.00 14 PHE A CA 10
ATOM 11308 C C . PHE A 1 14 ? -23.522 8.848 -2.462 1.00 0.00 14 PHE A C 10
ATOM 11309 O O . PHE A 1 14 ? -23.675 9.225 -3.624 1.00 0.00 14 PHE A O 10
ATOM 11326 N N . SER A 1 15 ? -22.553 9.305 -1.676 1.00 0.00 15 SER A N 10
ATOM 11327 C CA . SER A 1 15 ? -21.594 10.299 -2.142 1.00 0.00 15 SER A CA 10
ATOM 11328 C C . SER A 1 15 ? -20.206 9.685 -2.299 1.00 0.00 15 SER A C 10
ATOM 11329 O O . SER A 1 15 ? -19.943 8.588 -1.807 1.00 0.00 15 SER A O 10
ATOM 11337 N N . GLU A 1 16 ? -19.323 10.401 -2.987 1.00 0.00 16 GLU A N 10
ATOM 11338 C CA . GLU A 1 16 ? -17.962 9.926 -3.209 1.00 0.00 16 GLU A CA 10
ATOM 11339 C C . GLU A 1 16 ? -16.942 10.933 -2.688 1.00 0.00 16 GLU A C 10
ATOM 11340 O O . GLU A 1 16 ? -17.285 12.072 -2.366 1.00 0.00 16 GLU A O 10
ATOM 11352 N N . LEU A 1 17 ? -15.687 10.507 -2.606 1.00 0.00 17 LEU A N 10
ATOM 11353 C CA . LEU A 1 17 ? -14.615 11.370 -2.123 1.00 0.00 17 LEU A CA 10
ATOM 11354 C C . LEU A 1 17 ? -14.097 12.272 -3.239 1.00 0.00 17 LEU A C 10
ATOM 11355 O O . LEU A 1 17 ? -13.951 11.840 -4.382 1.00 0.00 17 LEU A O 10
ATOM 11371 N N . TYR A 1 18 ? -13.818 13.525 -2.898 1.00 0.00 18 TYR A N 10
ATOM 11372 C CA . TYR A 1 18 ? -13.317 14.488 -3.871 1.00 0.00 18 TYR A CA 10
ATOM 11373 C C . TYR A 1 18 ? -11.808 14.667 -3.733 1.00 0.00 18 TYR A C 10
ATOM 11374 O O . TYR A 1 18 ? -11.077 14.648 -4.723 1.00 0.00 18 TYR A O 10
ATOM 11392 N N . GLN A 1 19 ? -11.350 14.839 -2.497 1.00 0.00 19 GLN A N 10
ATOM 11393 C CA . GLN A 1 19 ? -9.928 15.020 -2.228 1.00 0.00 19 GLN A CA 10
ATOM 11394 C C . GLN A 1 19 ? -9.121 13.834 -2.744 1.00 0.00 19 GLN A C 10
ATOM 11395 O O . GLN A 1 19 ? -9.659 12.746 -2.949 1.00 0.00 19 GLN A O 10
ATOM 11409 N N . ARG A 1 20 ? -7.826 14.052 -2.953 1.00 0.00 20 ARG A N 10
ATOM 11410 C CA . ARG A 1 20 ? -6.945 13.001 -3.447 1.00 0.00 20 ARG A CA 10
ATOM 11411 C C . ARG A 1 20 ? -6.449 12.124 -2.301 1.00 0.00 20 ARG A C 10
ATOM 11412 O O . ARG A 1 20 ? -6.098 12.622 -1.231 1.00 0.00 20 ARG A O 10
ATOM 11433 N N . TYR A 1 21 ? -6.424 10.816 -2.533 1.00 0.00 21 TYR A N 10
ATOM 11434 C CA . TYR A 1 21 ? -5.974 9.869 -1.519 1.00 0.00 21 TYR A CA 10
ATOM 11435 C C . TYR A 1 21 ? -4.452 9.768 -1.505 1.00 0.00 21 TYR A C 10
ATOM 11436 O O . TYR A 1 21 ? -3.846 9.227 -2.431 1.00 0.00 21 TYR A O 10
ATOM 11454 N N . ARG A 1 22 ? -3.840 10.291 -0.448 1.00 0.00 22 ARG A N 10
ATOM 11455 C CA . ARG A 1 22 ? -2.389 10.260 -0.312 1.00 0.00 22 ARG A CA 10
ATOM 11456 C C . ARG A 1 22 ? -1.983 9.839 1.097 1.00 0.00 22 ARG A C 10
ATOM 11457 O O . ARG A 1 22 ? -1.718 10.681 1.956 1.00 0.00 22 ARG A O 10
ATOM 11478 N N . HIS A 1 23 ? -1.938 8.531 1.328 1.00 0.00 23 HIS A N 10
ATOM 11479 C CA . HIS A 1 23 ? -1.564 7.998 2.634 1.00 0.00 23 HIS A CA 10
ATOM 11480 C C . HIS A 1 23 ? -0.922 6.621 2.495 1.00 0.00 23 HIS A C 10
ATOM 11481 O O . HIS A 1 23 ? -1.529 5.693 1.959 1.00 0.00 23 HIS A O 10
ATOM 11496 N N . CYS A 1 24 ? 0.308 6.495 2.981 1.00 0.00 24 CYS A N 10
ATOM 11497 C CA . CYS A 1 24 ? 1.033 5.232 2.910 1.00 0.00 24 CYS A CA 10
ATOM 11498 C C . CYS A 1 24 ? 0.232 4.108 3.560 1.00 0.00 24 CYS A C 10
ATOM 11499 O O . CYS A 1 24 ? 0.099 4.053 4.783 1.00 0.00 24 CYS A O 10
ATOM 11506 N N . ASP A 1 25 ? -0.299 3.213 2.734 1.00 0.00 25 ASP A N 10
ATOM 11507 C CA . ASP A 1 25 ? -1.086 2.089 3.227 1.00 0.00 25 ASP A CA 10
ATOM 11508 C C . ASP A 1 25 ? -0.426 0.763 2.863 1.00 0.00 25 ASP A C 10
ATOM 11509 O O . ASP A 1 25 ? -1.076 -0.282 2.850 1.00 0.00 25 ASP A O 10
ATOM 11518 N N . ALA A 1 26 ? 0.868 0.813 2.566 1.00 0.00 26 ALA A N 10
ATOM 11519 C CA . ALA A 1 26 ? 1.616 -0.384 2.203 1.00 0.00 26 ALA A CA 10
ATOM 11520 C C . ALA A 1 26 ? 1.820 -1.292 3.411 1.00 0.00 26 ALA A C 10
ATOM 11521 O O . ALA A 1 26 ? 1.582 -0.905 4.555 1.00 0.00 26 ALA A O 10
ATOM 11528 N N . PRO A 1 27 ? 2.271 -2.528 3.153 1.00 0.00 27 PRO A N 10
ATOM 11529 C CA . PRO A 1 27 ? 2.517 -3.517 4.207 1.00 0.00 27 PRO A CA 10
ATOM 11530 C C . PRO A 1 27 ? 3.718 -3.153 5.074 1.00 0.00 27 PRO A C 10
ATOM 11531 O O . PRO A 1 27 ? 3.629 -3.143 6.302 1.00 0.00 27 PRO A O 10
ATOM 11542 N N . ILE A 1 28 ? 4.840 -2.855 4.427 1.00 0.00 28 ILE A N 10
ATOM 11543 C CA . ILE A 1 28 ? 6.058 -2.490 5.140 1.00 0.00 28 ILE A CA 10
ATOM 11544 C C . ILE A 1 28 ? 6.676 -1.222 4.558 1.00 0.00 28 ILE A C 10
ATOM 11545 O O . ILE A 1 28 ? 6.720 -1.042 3.341 1.00 0.00 28 ILE A O 10
ATOM 11561 N N . CYS A 1 29 ? 7.154 -0.347 5.436 1.00 0.00 29 CYS A N 10
ATOM 11562 C CA . CYS A 1 29 ? 7.771 0.904 5.012 1.00 0.00 29 CYS A CA 10
ATOM 11563 C C . CYS A 1 29 ? 9.265 0.905 5.320 1.00 0.00 29 CYS A C 10
ATOM 11564 O O . CYS A 1 29 ? 9.703 0.344 6.326 1.00 0.00 29 CYS A O 10
ATOM 11571 N N . LEU A 1 30 ? 10.043 1.538 4.449 1.00 0.00 30 LEU A N 10
ATOM 11572 C CA . LEU A 1 30 ? 11.489 1.614 4.628 1.00 0.00 30 LEU A CA 10
ATOM 11573 C C . LEU A 1 30 ? 11.935 3.054 4.858 1.00 0.00 30 LEU A C 10
ATOM 11574 O O . LEU A 1 30 ? 12.873 3.311 5.612 1.00 0.00 30 LEU A O 10
ATOM 11590 N N . TYR A 1 31 ? 11.255 3.990 4.205 1.00 0.00 31 TYR A N 10
ATOM 11591 C CA . TYR A 1 31 ? 11.581 5.405 4.337 1.00 0.00 31 TYR A CA 10
ATOM 11592 C C . TYR A 1 31 ? 11.534 5.840 5.799 1.00 0.00 31 TYR A C 10
ATOM 11593 O O . TYR A 1 31 ? 10.507 5.708 6.464 1.00 0.00 31 TYR A O 10
ATOM 11611 N N . GLU A 1 32 ? 12.655 6.359 6.291 1.00 0.00 32 GLU A N 10
ATOM 11612 C CA . GLU A 1 32 ? 12.742 6.813 7.674 1.00 0.00 32 GLU A CA 10
ATOM 11613 C C . GLU A 1 32 ? 11.534 7.669 8.043 1.00 0.00 32 GLU A C 10
ATOM 11614 O O . GLU A 1 32 ? 10.797 7.350 8.975 1.00 0.00 32 GLU A O 10
ATOM 11626 N N . GLN A 1 33 ? 11.339 8.757 7.304 1.00 0.00 33 GLN A N 10
ATOM 11627 C CA . GLN A 1 33 ? 10.221 9.659 7.554 1.00 0.00 33 GLN A CA 10
ATOM 11628 C C . GLN A 1 33 ? 8.986 8.884 8.003 1.00 0.00 33 GLN A C 10
ATOM 11629 O O . GLN A 1 33 ? 8.391 9.188 9.036 1.00 0.00 33 GLN A O 10
ATOM 11643 N N . GLY A 1 34 ? 8.605 7.881 7.217 1.00 0.00 34 GLY A N 10
ATOM 11644 C CA . GLY A 1 34 ? 7.443 7.079 7.550 1.00 0.00 34 GLY A CA 10
ATOM 11645 C C . GLY A 1 34 ? 6.158 7.883 7.530 1.00 0.00 34 GLY A C 10
ATOM 11646 O O . GLY A 1 34 ? 5.416 7.906 8.512 1.00 0.00 34 GLY A O 10
ATOM 11650 N N . ARG A 1 35 ? 5.895 8.547 6.409 1.00 0.00 35 ARG A N 10
ATOM 11651 C CA . ARG A 1 35 ? 4.692 9.359 6.266 1.00 0.00 35 ARG A CA 10
ATOM 11652 C C . ARG A 1 35 ? 4.314 9.517 4.797 1.00 0.00 35 ARG A C 10
ATOM 11653 O O . ARG A 1 35 ? 4.936 8.921 3.918 1.00 0.00 35 ARG A O 10
ATOM 11674 N N . ASP A 1 36 ? 3.292 10.325 4.538 1.00 0.00 36 ASP A N 10
ATOM 11675 C CA . ASP A 1 36 ? 2.831 10.562 3.175 1.00 0.00 36 ASP A CA 10
ATOM 11676 C C . ASP A 1 36 ? 3.748 11.546 2.455 1.00 0.00 36 ASP A C 10
ATOM 11677 O O . ASP A 1 36 ? 3.283 12.475 1.795 1.00 0.00 36 ASP A O 10
ATOM 11686 N N . SER A 1 37 ? 5.054 11.335 2.587 1.00 0.00 37 SER A N 10
ATOM 11687 C CA . SER A 1 37 ? 6.037 12.205 1.954 1.00 0.00 37 SER A CA 10
ATOM 11688 C C . SER A 1 37 ? 6.752 11.480 0.817 1.00 0.00 37 SER A C 10
ATOM 11689 O O . SER A 1 37 ? 7.376 10.439 1.025 1.00 0.00 37 SER A O 10
ATOM 11697 N N . PHE A 1 38 ? 6.657 12.039 -0.385 1.00 0.00 38 PHE A N 10
ATOM 11698 C CA . PHE A 1 38 ? 7.294 11.446 -1.555 1.00 0.00 38 PHE A CA 10
ATOM 11699 C C . PHE A 1 38 ? 7.953 12.519 -2.417 1.00 0.00 38 PHE A C 10
ATOM 11700 O O . PHE A 1 38 ? 7.744 13.713 -2.208 1.00 0.00 38 PHE A O 10
ATOM 11717 N N . GLU A 1 39 ? 8.752 12.082 -3.386 1.00 0.00 39 GLU A N 10
ATOM 11718 C CA . GLU A 1 39 ? 9.443 13.005 -4.279 1.00 0.00 39 GLU A CA 10
ATOM 11719 C C . GLU A 1 39 ? 8.862 12.937 -5.688 1.00 0.00 39 GLU A C 10
ATOM 11720 O O . GLU A 1 39 ? 8.327 11.908 -6.102 1.00 0.00 39 GLU A O 10
ATOM 11732 N N . ASP A 1 40 ? 8.969 14.041 -6.420 1.00 0.00 40 ASP A N 10
ATOM 11733 C CA . ASP A 1 40 ? 8.455 14.108 -7.783 1.00 0.00 40 ASP A CA 10
ATOM 11734 C C . ASP A 1 40 ? 8.680 12.788 -8.514 1.00 0.00 40 ASP A C 10
ATOM 11735 O O . ASP A 1 40 ? 7.801 12.305 -9.226 1.00 0.00 40 ASP A O 10
ATOM 11744 N N . GLU A 1 41 ? 9.865 12.212 -8.334 1.00 0.00 41 GLU A N 10
ATOM 11745 C CA . GLU A 1 41 ? 10.205 10.950 -8.979 1.00 0.00 41 GLU A CA 10
ATOM 11746 C C . GLU A 1 41 ? 11.151 10.130 -8.105 1.00 0.00 41 GLU A C 10
ATOM 11747 O O . GLU A 1 41 ? 11.793 10.660 -7.199 1.00 0.00 41 GLU A O 10
ATOM 11759 N N . GLY A 1 42 ? 11.229 8.832 -8.383 1.00 0.00 42 GLY A N 10
ATOM 11760 C CA . GLY A 1 42 ? 12.097 7.960 -7.614 1.00 0.00 42 GLY A CA 10
ATOM 11761 C C . GLY A 1 42 ? 11.326 6.904 -6.848 1.00 0.00 42 GLY A C 10
ATOM 11762 O O . GLY A 1 42 ? 10.116 7.026 -6.656 1.00 0.00 42 GLY A O 10
ATOM 11766 N N . ARG A 1 43 ? 12.027 5.864 -6.408 1.00 0.00 43 ARG A N 10
ATOM 11767 C CA . ARG A 1 43 ? 11.399 4.781 -5.661 1.00 0.00 43 ARG A CA 10
ATOM 11768 C C . ARG A 1 43 ? 10.449 5.331 -4.601 1.00 0.00 43 ARG A C 10
ATOM 11769 O O . ARG A 1 43 ? 9.377 4.774 -4.365 1.00 0.00 43 ARG A O 10
ATOM 11790 N N . TRP A 1 44 ? 10.851 6.425 -3.965 1.00 0.00 44 TRP A N 10
ATOM 11791 C CA . TRP A 1 44 ? 10.036 7.050 -2.930 1.00 0.00 44 TRP A CA 10
ATOM 11792 C C . TRP A 1 44 ? 8.994 7.978 -3.544 1.00 0.00 44 TRP A C 10
ATOM 11793 O O . TRP A 1 44 ? 8.795 9.100 -3.075 1.00 0.00 44 TRP A O 10
ATOM 11814 N N . ARG A 1 45 ? 8.330 7.504 -4.593 1.00 0.00 45 ARG A N 10
ATOM 11815 C CA . ARG A 1 45 ? 7.309 8.293 -5.271 1.00 0.00 45 ARG A CA 10
ATOM 11816 C C . ARG A 1 45 ? 5.911 7.819 -4.885 1.00 0.00 45 ARG A C 10
ATOM 11817 O O . ARG A 1 45 ? 5.683 6.626 -4.680 1.00 0.00 45 ARG A O 10
ATOM 11838 N N . LEU A 1 46 ? 4.978 8.760 -4.788 1.00 0.00 46 LEU A N 10
ATOM 11839 C CA . LEU A 1 46 ? 3.602 8.439 -4.426 1.00 0.00 46 LEU A CA 10
ATOM 11840 C C . LEU A 1 46 ? 2.910 7.669 -5.546 1.00 0.00 46 LEU A C 10
ATOM 11841 O O . LEU A 1 46 ? 2.459 8.257 -6.530 1.00 0.00 46 LEU A O 10
ATOM 11857 N N . ILE A 1 47 ? 2.828 6.352 -5.389 1.00 0.00 47 ILE A N 10
ATOM 11858 C CA . ILE A 1 47 ? 2.188 5.503 -6.385 1.00 0.00 47 ILE A CA 10
ATOM 11859 C C . ILE A 1 47 ? 0.716 5.280 -6.053 1.00 0.00 47 ILE A C 10
ATOM 11860 O O . ILE A 1 47 ? 0.381 4.728 -5.004 1.00 0.00 47 ILE A O 10
ATOM 11876 N N . LEU A 1 48 ? -0.160 5.711 -6.955 1.00 0.00 48 LEU A N 10
ATOM 11877 C CA . LEU A 1 48 ? -1.597 5.557 -6.760 1.00 0.00 48 LEU A CA 10
ATOM 11878 C C . LEU A 1 48 ? -2.125 4.349 -7.526 1.00 0.00 48 LEU A C 10
ATOM 11879 O O . LEU A 1 48 ? -1.782 4.141 -8.691 1.00 0.00 48 LEU A O 10
ATOM 11895 N N . CYS A 1 49 ? -2.962 3.556 -6.867 1.00 0.00 49 CYS A N 10
ATOM 11896 C CA . CYS A 1 49 ? -3.539 2.369 -7.486 1.00 0.00 49 CYS A CA 10
ATOM 11897 C C . CYS A 1 49 ? -4.047 2.680 -8.891 1.00 0.00 49 CYS A C 10
ATOM 11898 O O . CYS A 1 49 ? -4.371 3.825 -9.205 1.00 0.00 49 CYS A O 10
ATOM 11905 N N . ALA A 1 50 ? -4.114 1.653 -9.731 1.00 0.00 50 ALA A N 10
ATOM 11906 C CA . ALA A 1 50 ? -4.585 1.815 -11.101 1.00 0.00 50 ALA A CA 10
ATOM 11907 C C . ALA A 1 50 ? -6.021 1.325 -11.249 1.00 0.00 50 ALA A C 10
ATOM 11908 O O . ALA A 1 50 ? -6.858 1.996 -11.855 1.00 0.00 50 ALA A O 10
ATOM 11915 N N . THR A 1 51 ? -6.302 0.150 -10.694 1.00 0.00 51 THR A N 10
ATOM 11916 C CA . THR A 1 51 ? -7.636 -0.430 -10.767 1.00 0.00 51 THR A CA 10
ATOM 11917 C C . THR A 1 51 ? -8.694 0.560 -10.291 1.00 0.00 51 THR A C 10
ATOM 11918 O O . THR A 1 51 ? -9.514 1.033 -11.078 1.00 0.00 51 THR A O 10
ATOM 11929 N N . CYS A 1 52 ? -8.669 0.870 -8.999 1.00 0.00 52 CYS A N 10
ATOM 11930 C CA . CYS A 1 52 ? -9.625 1.804 -8.418 1.00 0.00 52 CYS A CA 10
ATOM 11931 C C . CYS A 1 52 ? -8.991 3.178 -8.219 1.00 0.00 52 CYS A C 10
ATOM 11932 O O . CYS A 1 52 ? -9.634 4.206 -8.422 1.00 0.00 52 CYS A O 10
ATOM 11939 N N . GLY A 1 53 ? -7.722 3.186 -7.819 1.00 0.00 53 GLY A N 10
ATOM 11940 C CA . GLY A 1 53 ? -7.022 4.437 -7.599 1.00 0.00 53 GLY A CA 10
ATOM 11941 C C . GLY A 1 53 ? -7.506 5.163 -6.359 1.00 0.00 53 GLY A C 10
ATOM 11942 O O . GLY A 1 53 ? -7.676 6.382 -6.372 1.00 0.00 53 GLY A O 10
ATOM 11946 N N . SER A 1 54 ? -7.731 4.412 -5.286 1.00 0.00 54 SER A N 10
ATOM 11947 C CA . SER A 1 54 ? -8.204 4.990 -4.033 1.00 0.00 54 SER A CA 10
ATOM 11948 C C . SER A 1 54 ? -7.163 4.825 -2.931 1.00 0.00 54 SER A C 10
ATOM 11949 O O . SER A 1 54 ? -7.474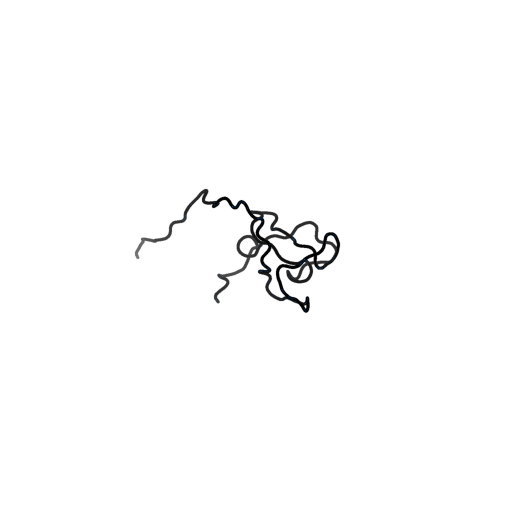 4.939 -1.745 1.00 0.00 54 SER A O 10
ATOM 11957 N N . HIS A 1 55 ? -5.924 4.557 -3.331 1.00 0.00 55 HIS A N 10
ATOM 11958 C CA . HIS A 1 55 ? -4.834 4.377 -2.378 1.00 0.00 55 HIS A CA 10
ATOM 11959 C C . HIS A 1 55 ? -3.535 4.964 -2.920 1.00 0.00 55 HIS A C 10
ATOM 11960 O O . HIS A 1 55 ? -3.341 5.054 -4.132 1.00 0.00 55 HIS A O 10
ATOM 11975 N N . GLY A 1 56 ? -2.648 5.365 -2.014 1.00 0.00 56 GLY A N 10
ATOM 11976 C CA . GLY A 1 56 ? -1.379 5.940 -2.421 1.00 0.00 56 GLY A CA 10
ATOM 11977 C C . GLY A 1 56 ? -0.258 5.611 -1.456 1.00 0.00 56 GLY A C 10
ATOM 11978 O O . GLY A 1 56 ? -0.336 5.928 -0.269 1.00 0.00 56 GLY A O 10
ATOM 11982 N N . THR A 1 57 ? 0.790 4.970 -1.966 1.00 0.00 57 THR A N 10
ATOM 11983 C CA . THR A 1 57 ? 1.931 4.595 -1.141 1.00 0.00 57 THR A CA 10
ATOM 11984 C C . THR A 1 57 ? 3.223 4.605 -1.951 1.00 0.00 57 THR A C 10
ATOM 11985 O O . THR A 1 57 ? 3.197 4.720 -3.177 1.00 0.00 57 THR A O 10
ATOM 11996 N N . HIS A 1 58 ? 4.351 4.483 -1.259 1.00 0.00 58 HIS A N 10
ATOM 11997 C CA . HIS A 1 58 ? 5.654 4.477 -1.916 1.00 0.00 58 HIS A CA 10
ATOM 11998 C C . HIS A 1 58 ? 5.799 3.259 -2.822 1.00 0.00 58 HIS A C 10
ATOM 11999 O O . HIS A 1 58 ? 4.920 2.398 -2.867 1.00 0.00 58 HIS A O 10
ATOM 12013 N N . ARG A 1 59 ? 6.914 3.193 -3.543 1.00 0.00 59 ARG A N 10
ATOM 12014 C CA . ARG A 1 59 ? 7.174 2.081 -4.450 1.00 0.00 59 ARG A CA 10
ATOM 12015 C C . ARG A 1 59 ? 7.729 0.880 -3.691 1.00 0.00 59 ARG A C 10
ATOM 12016 O O . ARG A 1 59 ? 7.061 -0.146 -3.558 1.00 0.00 59 ARG A O 10
ATOM 12037 N N . ASP A 1 60 ? 8.955 1.014 -3.196 1.00 0.00 60 ASP A N 10
ATOM 12038 C CA . ASP A 1 60 ? 9.600 -0.060 -2.450 1.00 0.00 60 ASP A CA 10
ATOM 12039 C C . ASP A 1 60 ? 8.769 -0.452 -1.233 1.00 0.00 60 ASP A C 10
ATOM 12040 O O . ASP A 1 60 ? 8.799 -1.602 -0.792 1.00 0.00 60 ASP A O 10
ATOM 12049 N N . CYS A 1 61 ? 8.028 0.510 -0.694 1.00 0.00 61 CYS A N 10
ATOM 12050 C CA . CYS A 1 61 ? 7.189 0.267 0.473 1.00 0.00 61 CYS A CA 10
ATOM 12051 C C . CYS A 1 61 ? 6.131 -0.791 0.172 1.00 0.00 61 CYS A C 10
ATOM 12052 O O . CYS A 1 61 ? 5.806 -1.619 1.023 1.00 0.00 61 CYS A O 10
ATOM 12059 N N . SER A 1 62 ? 5.598 -0.757 -1.045 1.00 0.00 62 SER A N 10
ATOM 12060 C CA . SER A 1 62 ? 4.574 -1.710 -1.459 1.00 0.00 62 SER A CA 10
ATOM 12061 C C . SER A 1 62 ? 5.207 -3.017 -1.926 1.00 0.00 62 SER A C 10
ATOM 12062 O O . SER A 1 62 ? 4.604 -3.773 -2.689 1.00 0.00 62 SER A O 10
ATOM 12070 N N . SER A 1 63 ? 6.425 -3.277 -1.464 1.00 0.00 63 SER A N 10
ATOM 12071 C CA . SER A 1 63 ? 7.142 -4.490 -1.837 1.00 0.00 63 SER A CA 10
ATOM 12072 C C . SER A 1 63 ? 6.962 -4.793 -3.322 1.00 0.00 63 SER A C 10
ATOM 12073 O O . SER A 1 63 ? 6.742 -5.940 -3.711 1.00 0.00 63 SER A O 10
ATOM 12081 N N . LEU A 1 64 ? 7.057 -3.755 -4.146 1.00 0.00 64 LEU A N 10
ATOM 12082 C CA . LEU A 1 64 ? 6.904 -3.908 -5.589 1.00 0.00 64 LEU A CA 10
ATOM 12083 C C . LEU A 1 64 ? 8.251 -4.177 -6.253 1.00 0.00 64 LEU A C 10
ATOM 12084 O O . LEU A 1 64 ? 9.275 -4.293 -5.579 1.00 0.00 64 LEU A O 10
ATOM 12100 N N . ARG A 1 65 ? 8.242 -4.272 -7.579 1.00 0.00 65 ARG A N 10
ATOM 12101 C CA . ARG A 1 65 ? 9.463 -4.526 -8.334 1.00 0.00 65 ARG A CA 10
ATOM 12102 C C . ARG A 1 65 ? 10.031 -3.229 -8.901 1.00 0.00 65 ARG A C 10
ATOM 12103 O O . ARG A 1 65 ? 9.345 -2.210 -8.995 1.00 0.00 65 ARG A O 10
ATOM 12124 N N . PRO A 1 66 ? 11.315 -3.264 -9.288 1.00 0.00 66 PRO A N 10
ATOM 12125 C CA . PRO A 1 66 ? 12.004 -2.099 -9.853 1.00 0.00 66 PRO A CA 10
ATOM 12126 C C . PRO A 1 66 ? 11.492 -1.741 -11.244 1.00 0.00 66 PRO A C 10
ATOM 12127 O O . PRO A 1 66 ? 11.596 -2.535 -12.177 1.00 0.00 66 PRO A O 10
ATOM 12138 N N . ASN A 1 67 ? 10.940 -0.539 -11.375 1.00 0.00 67 ASN A N 10
ATOM 12139 C CA . ASN A 1 67 ? 10.411 -0.076 -12.653 1.00 0.00 67 ASN A CA 10
ATOM 12140 C C . ASN A 1 67 ? 9.096 -0.774 -12.983 1.00 0.00 67 ASN A C 10
ATOM 12141 O O . ASN A 1 67 ? 8.796 -1.036 -14.148 1.00 0.00 67 ASN A O 10
ATOM 12152 N N . SER A 1 68 ? 8.315 -1.073 -11.950 1.00 0.00 68 SER A N 10
ATOM 12153 C CA . SER A 1 68 ? 7.033 -1.744 -12.129 1.00 0.00 68 SER A CA 10
ATOM 12154 C C . SER A 1 68 ? 6.082 -0.886 -12.959 1.00 0.00 68 SER A C 10
ATOM 12155 O O . SER A 1 68 ? 6.087 0.341 -12.860 1.00 0.00 68 SER A O 10
ATOM 12163 N N . LYS A 1 69 ? 5.266 -1.542 -13.778 1.00 0.00 69 LYS A N 10
ATOM 12164 C CA . LYS A 1 69 ? 4.308 -0.842 -14.625 1.00 0.00 69 LYS A CA 10
ATOM 12165 C C . LYS A 1 69 ? 3.249 -0.139 -13.783 1.00 0.00 69 LYS A C 10
ATOM 12166 O O . LYS A 1 69 ? 3.235 1.088 -13.682 1.00 0.00 69 LYS A O 10
ATOM 12185 N N . LYS A 1 70 ? 2.364 -0.923 -13.178 1.00 0.00 70 LYS A N 10
ATOM 12186 C CA . LYS A 1 70 ? 1.302 -0.377 -12.341 1.00 0.00 70 LYS A CA 10
ATOM 12187 C C . LYS A 1 70 ? 1.194 -1.145 -11.028 1.00 0.00 70 LYS A C 10
ATOM 12188 O O . LYS A 1 70 ? 1.668 -2.276 -10.919 1.00 0.00 70 LYS A O 10
ATOM 12207 N N . TRP A 1 71 ? 0.569 -0.524 -10.034 1.00 0.00 71 TRP A N 10
ATOM 12208 C CA . TRP A 1 71 ? 0.398 -1.151 -8.728 1.00 0.00 71 TRP A CA 10
ATOM 12209 C C . TRP A 1 71 ? -1.072 -1.179 -8.326 1.00 0.00 71 TRP A C 10
ATOM 12210 O O . TRP A 1 71 ? -1.847 -0.304 -8.711 1.00 0.00 71 TRP A O 10
ATOM 12231 N N . GLU A 1 72 ? -1.450 -2.191 -7.550 1.00 0.00 72 GLU A N 10
ATOM 12232 C CA . GLU A 1 72 ? -2.828 -2.332 -7.097 1.00 0.00 72 GLU A CA 10
ATOM 12233 C C . GLU A 1 72 ? -2.910 -2.267 -5.575 1.00 0.00 72 GLU A C 10
ATOM 12234 O O . GLU A 1 72 ? -2.048 -2.796 -4.872 1.00 0.00 72 GLU A O 10
ATOM 12246 N N . CYS A 1 73 ? -3.953 -1.614 -5.072 1.00 0.00 73 CYS A N 10
ATOM 12247 C CA . CYS A 1 73 ? -4.149 -1.478 -3.634 1.00 0.00 73 CYS A CA 10
ATOM 12248 C C . CYS A 1 73 ? -4.694 -2.771 -3.034 1.00 0.00 73 CYS A C 10
ATOM 12249 O O . CYS A 1 73 ? -5.164 -3.651 -3.754 1.00 0.00 73 CYS A O 10
ATOM 12256 N N . ASN A 1 74 ? -4.628 -2.877 -1.711 1.00 0.00 74 ASN A N 10
ATOM 12257 C CA . ASN A 1 74 ? -5.115 -4.062 -1.014 1.00 0.00 74 ASN A CA 10
ATOM 12258 C C . ASN A 1 74 ? -6.546 -4.388 -1.430 1.00 0.00 74 ASN A C 10
ATOM 12259 O O . ASN A 1 74 ? -6.826 -5.482 -1.918 1.00 0.00 74 ASN A O 10
ATOM 12270 N N . GLU A 1 75 ? -7.447 -3.430 -1.232 1.00 0.00 75 GLU A N 10
ATOM 12271 C CA . GLU A 1 75 ? -8.849 -3.616 -1.587 1.00 0.00 75 GLU A CA 10
ATOM 12272 C C . GLU A 1 75 ? -8.981 -4.387 -2.897 1.00 0.00 75 GLU A C 10
ATOM 12273 O O . GLU A 1 75 ? -9.808 -5.292 -3.017 1.00 0.00 75 GLU A O 10
ATOM 12285 N N . CYS A 1 76 ? -8.161 -4.022 -3.877 1.00 0.00 76 CYS A N 10
ATOM 12286 C CA . CYS A 1 76 ? -8.185 -4.678 -5.179 1.00 0.00 76 CYS A CA 10
ATOM 12287 C C . CYS A 1 76 ? -7.499 -6.039 -5.116 1.00 0.00 76 CYS A C 10
ATOM 12288 O O . CYS A 1 76 ? -8.061 -7.050 -5.540 1.00 0.00 76 CYS A O 10
ATOM 12295 N N . LEU A 1 77 ? -6.282 -6.058 -4.584 1.00 0.00 77 LEU A N 10
ATOM 12296 C CA . LEU A 1 77 ? -5.518 -7.295 -4.464 1.00 0.00 77 LEU A CA 10
ATOM 12297 C C . LEU A 1 77 ? -6.382 -8.415 -3.892 1.00 0.00 77 LEU A C 10
ATOM 12298 O O . LEU A 1 77 ? -7.321 -8.181 -3.132 1.00 0.00 77 LEU A O 10
ATOM 12314 N N . PRO A 1 78 ? -6.057 -9.662 -4.265 1.00 0.00 78 PRO A N 10
ATOM 12315 C CA . PRO A 1 78 ? -6.789 -10.843 -3.799 1.00 0.00 78 PRO A CA 10
ATOM 12316 C C . PRO A 1 78 ? -6.558 -11.121 -2.317 1.00 0.00 78 PRO A C 10
ATOM 12317 O O . PRO A 1 78 ? -5.587 -11.776 -1.942 1.00 0.00 78 PRO A O 10
ATOM 12328 N N . ALA A 1 79 ? -7.459 -10.618 -1.479 1.00 0.00 79 ALA A N 10
ATOM 12329 C CA . ALA A 1 79 ? -7.355 -10.814 -0.038 1.00 0.00 79 ALA A CA 10
ATOM 12330 C C . ALA A 1 79 ? -8.117 -12.059 0.403 1.00 0.00 79 ALA A C 10
ATOM 12331 O O . ALA A 1 79 ? -9.094 -12.458 -0.231 1.00 0.00 79 ALA A O 10
ATOM 12338 N N . SER A 1 80 ? -7.663 -12.670 1.492 1.00 0.00 80 SER A N 10
ATOM 12339 C CA . SER A 1 80 ? -8.299 -13.874 2.015 1.00 0.00 80 SER A CA 10
ATOM 12340 C C . SER A 1 80 ? -9.106 -13.559 3.272 1.00 0.00 80 SER A C 10
ATOM 12341 O O . SER A 1 80 ? -10.257 -13.971 3.403 1.00 0.00 80 SER A O 10
ATOM 12349 N N . GLY A 1 81 ? -8.491 -12.825 4.194 1.00 0.00 81 GLY A N 10
ATOM 12350 C CA . GLY A 1 81 ? -9.165 -12.467 5.428 1.00 0.00 81 GLY A CA 10
ATOM 12351 C C . GLY A 1 81 ? -8.235 -11.808 6.427 1.00 0.00 81 GLY A C 10
ATOM 12352 O O . GLY A 1 81 ? -7.191 -12.352 6.788 1.00 0.00 81 GLY A O 10
ATOM 12356 N N . PRO A 1 82 ? -8.612 -10.606 6.889 1.00 0.00 82 PRO A N 10
ATOM 12357 C CA . PRO A 1 82 ? -7.817 -9.846 7.858 1.00 0.00 82 PRO A CA 10
ATOM 12358 C C . PRO A 1 82 ? -7.819 -10.488 9.241 1.00 0.00 82 PRO A C 10
ATOM 12359 O O . PRO A 1 82 ? -8.876 -10.808 9.786 1.00 0.00 82 PRO A O 10
ATOM 12370 N N . SER A 1 83 ? -6.630 -10.673 9.805 1.00 0.00 83 SER A N 10
ATOM 12371 C CA . SER A 1 83 ? -6.495 -11.280 11.124 1.00 0.00 83 SER A CA 10
ATOM 12372 C C . SER A 1 83 ? -6.431 -10.211 12.210 1.00 0.00 83 SER A C 10
ATOM 12373 O O . SER A 1 83 ? -6.714 -10.479 13.378 1.00 0.00 83 SER A O 10
ATOM 12381 N N . SER A 1 84 ? -6.059 -8.998 11.816 1.00 0.00 84 SER A N 10
ATOM 12382 C CA . SER A 1 84 ? -5.954 -7.887 12.755 1.00 0.00 84 SER A CA 10
ATOM 12383 C C . SER A 1 84 ? -7.081 -6.883 12.537 1.00 0.00 84 SER A C 10
ATOM 12384 O O . SER A 1 84 ? -6.988 -6.005 11.681 1.00 0.00 84 SER A O 10
ATOM 12392 N N . GLY A 1 85 ? -8.147 -7.020 13.320 1.00 0.00 85 GLY A N 10
ATOM 12393 C CA . GLY A 1 85 ? -9.278 -6.119 13.198 1.00 0.00 85 GLY A CA 10
ATOM 12394 C C . GLY A 1 85 ? -8.965 -4.724 13.701 1.00 0.00 85 GLY A C 10
ATOM 12395 O O . GLY A 1 85 ? -8.575 -4.578 14.859 1.00 0.00 85 GLY A O 10
ATOM 12401 N N . GLY A 1 1 ? -52.532 -7.781 13.375 1.00 0.00 1 GLY A N 11
ATOM 12402 C CA . GLY A 1 1 ? -51.616 -7.204 12.408 1.00 0.00 1 GLY A CA 11
ATOM 12403 C C . GLY A 1 1 ? -50.543 -6.356 13.062 1.00 0.00 1 GLY A C 11
ATOM 12404 O O . GLY A 1 1 ? -50.484 -6.253 14.287 1.00 0.00 1 GLY A O 11
ATOM 12408 N N . SER A 1 2 ? -49.692 -5.747 12.243 1.00 0.00 2 SER A N 11
ATOM 12409 C CA . SER A 1 2 ? -48.611 -4.908 12.748 1.00 0.00 2 SER A CA 11
ATOM 12410 C C . SER A 1 2 ? -48.227 -3.843 11.726 1.00 0.00 2 SER A C 11
ATOM 12411 O O . SER A 1 2 ? -48.754 -3.815 10.614 1.00 0.00 2 SER A O 11
ATOM 12419 N N . SER A 1 3 ? -47.304 -2.968 12.112 1.00 0.00 3 SER A N 11
ATOM 12420 C CA . SER A 1 3 ? -46.851 -1.897 11.231 1.00 0.00 3 SER A CA 11
ATOM 12421 C C . SER A 1 3 ? -45.412 -2.137 10.782 1.00 0.00 3 SER A C 11
ATOM 12422 O O . SER A 1 3 ? -44.738 -3.039 11.275 1.00 0.00 3 SER A O 11
ATOM 12430 N N . GLY A 1 4 ? -44.950 -1.320 9.840 1.00 0.00 4 GLY A N 11
ATOM 12431 C CA . GLY A 1 4 ? -43.595 -1.458 9.338 1.00 0.00 4 GLY A CA 11
ATOM 12432 C C . GLY A 1 4 ? -42.610 -0.573 10.077 1.00 0.00 4 GLY A C 11
ATOM 12433 O O . GLY A 1 4 ? -42.808 -0.257 11.250 1.00 0.00 4 GLY A O 11
ATOM 12437 N N . SER A 1 5 ? -41.545 -0.174 9.389 1.00 0.00 5 SER A N 11
ATOM 12438 C CA . SER A 1 5 ? -40.522 0.675 9.989 1.00 0.00 5 SER A CA 11
ATOM 12439 C C . SER A 1 5 ? -39.986 1.679 8.973 1.00 0.00 5 SER A C 11
ATOM 12440 O O . SER A 1 5 ? -40.137 1.498 7.765 1.00 0.00 5 SER A O 11
ATOM 12448 N N . SER A 1 6 ? -39.358 2.739 9.473 1.00 0.00 6 SER A N 11
ATOM 12449 C CA . SER A 1 6 ? -38.802 3.775 8.611 1.00 0.00 6 SER A CA 11
ATOM 12450 C C . SER A 1 6 ? -37.299 3.584 8.432 1.00 0.00 6 SER A C 11
ATOM 12451 O O . SER A 1 6 ? -36.683 2.756 9.102 1.00 0.00 6 SER A O 11
ATOM 12459 N N . GLY A 1 7 ? -36.714 4.357 7.522 1.00 0.00 7 GLY A N 11
ATOM 12460 C CA . GLY A 1 7 ? -35.289 4.258 7.270 1.00 0.00 7 GLY A CA 11
ATOM 12461 C C . GLY A 1 7 ? -34.467 5.050 8.268 1.00 0.00 7 GLY A C 11
ATOM 12462 O O . GLY A 1 7 ? -35.004 5.583 9.238 1.00 0.00 7 GLY A O 11
ATOM 12466 N N . GLU A 1 8 ? -33.161 5.125 8.030 1.00 0.00 8 GLU A N 11
ATOM 12467 C CA . GLU A 1 8 ? -32.265 5.856 8.917 1.00 0.00 8 GLU A CA 11
ATOM 12468 C C . GLU A 1 8 ? -31.120 6.490 8.133 1.00 0.00 8 GLU A C 11
ATOM 12469 O O . GLU A 1 8 ? -30.977 6.266 6.930 1.00 0.00 8 GLU A O 11
ATOM 12481 N N . LEU A 1 9 ? -30.307 7.284 8.821 1.00 0.00 9 LEU A N 11
ATOM 12482 C CA . LEU A 1 9 ? -29.174 7.952 8.190 1.00 0.00 9 LEU A CA 11
ATOM 12483 C C . LEU A 1 9 ? -28.284 6.948 7.466 1.00 0.00 9 LEU A C 11
ATOM 12484 O O . LEU A 1 9 ? -28.482 5.738 7.574 1.00 0.00 9 LEU A O 11
ATOM 12500 N N . GLU A 1 10 ? -27.301 7.458 6.731 1.00 0.00 10 GLU A N 11
ATOM 12501 C CA . GLU A 1 10 ? -26.379 6.604 5.991 1.00 0.00 10 GLU A CA 11
ATOM 12502 C C . GLU A 1 10 ? -25.377 5.941 6.932 1.00 0.00 10 GLU A C 11
ATOM 12503 O O . GLU A 1 10 ? -24.742 6.592 7.762 1.00 0.00 10 GLU A O 11
ATOM 12515 N N . PRO A 1 11 ? -25.231 4.614 6.800 1.00 0.00 11 PRO A N 11
ATOM 12516 C CA . PRO A 1 11 ? -24.309 3.833 7.630 1.00 0.00 11 PRO A CA 11
ATOM 12517 C C . PRO A 1 11 ? -22.848 4.125 7.304 1.00 0.00 11 PRO A C 11
ATOM 12518 O O . PRO A 1 11 ? -22.029 4.319 8.201 1.00 0.00 11 PRO A O 11
ATOM 12529 N N . GLY A 1 12 ? -22.529 4.153 6.013 1.00 0.00 12 GLY A N 11
ATOM 12530 C CA . GLY A 1 12 ? -21.166 4.422 5.592 1.00 0.00 12 GLY A CA 11
ATOM 12531 C C . GLY A 1 12 ? -20.815 5.895 5.670 1.00 0.00 12 GLY A C 11
ATOM 12532 O O . GLY A 1 12 ? -20.337 6.477 4.697 1.00 0.00 12 GLY A O 11
ATOM 12536 N N . ALA A 1 13 ? -21.054 6.498 6.829 1.00 0.00 13 ALA A N 11
ATOM 12537 C CA . ALA A 1 13 ? -20.760 7.912 7.030 1.00 0.00 13 ALA A CA 11
ATOM 12538 C C . ALA A 1 13 ? -19.359 8.105 7.600 1.00 0.00 13 ALA A C 11
ATOM 12539 O O . ALA A 1 13 ? -19.146 8.936 8.483 1.00 0.00 13 ALA A O 11
ATOM 12546 N N . PHE A 1 14 ? -18.406 7.332 7.089 1.00 0.00 14 PHE A N 11
ATOM 12547 C CA . PHE A 1 14 ? -17.024 7.418 7.549 1.00 0.00 14 PHE A CA 11
ATOM 12548 C C . PHE A 1 14 ? -16.257 8.482 6.770 1.00 0.00 14 PHE A C 11
ATOM 12549 O O . PHE A 1 14 ? -16.760 9.035 5.792 1.00 0.00 14 PHE A O 11
ATOM 12566 N N . SER A 1 15 ? -15.035 8.764 7.211 1.00 0.00 15 SER A N 11
ATOM 12567 C CA . SER A 1 15 ? -14.199 9.764 6.559 1.00 0.00 15 SER A CA 11
ATOM 12568 C C . SER A 1 15 ? -14.009 9.435 5.081 1.00 0.00 15 SER A C 11
ATOM 12569 O O . SER A 1 15 ? -14.120 8.279 4.674 1.00 0.00 15 SER A O 11
ATOM 12577 N N . GLU A 1 16 ? -13.723 10.460 4.285 1.00 0.00 16 GLU A N 11
ATOM 12578 C CA . GLU A 1 16 ? -13.519 10.279 2.852 1.00 0.00 16 GLU A CA 11
ATOM 12579 C C . GLU A 1 16 ? -12.477 11.261 2.323 1.00 0.00 16 GLU A C 11
ATOM 12580 O O . GLU A 1 16 ? -12.140 12.243 2.985 1.00 0.00 16 GLU A O 11
ATOM 12592 N N . LEU A 1 17 ? -11.971 10.988 1.125 1.00 0.00 17 LEU A N 11
ATOM 12593 C CA . LEU A 1 17 ? -10.967 11.846 0.506 1.00 0.00 17 LEU A CA 11
ATOM 12594 C C . LEU A 1 17 ? -11.602 13.122 -0.038 1.00 0.00 17 LEU A C 11
ATOM 12595 O O . LEU A 1 17 ? -12.761 13.122 -0.454 1.00 0.00 17 LEU A O 11
ATOM 12611 N N . TYR A 1 18 ? -10.835 14.207 -0.034 1.00 0.00 18 TYR A N 11
ATOM 12612 C CA . TYR A 1 18 ? -11.322 15.489 -0.527 1.00 0.00 18 TYR A CA 11
ATOM 12613 C C . TYR A 1 18 ? -11.002 15.661 -2.009 1.00 0.00 18 TYR A C 11
ATOM 12614 O O . TYR A 1 18 ? -11.902 15.708 -2.847 1.00 0.00 18 TYR A O 11
ATOM 12632 N N . GLN A 1 19 ? -9.714 15.752 -2.323 1.00 0.00 19 GLN A N 11
ATOM 12633 C CA . GLN A 1 19 ? -9.274 15.918 -3.703 1.00 0.00 19 GLN A CA 11
ATOM 12634 C C . GLN A 1 19 ? -8.155 14.939 -4.039 1.00 0.00 19 GLN A C 11
ATOM 12635 O O . GLN A 1 19 ? -8.265 14.155 -4.982 1.00 0.00 19 GLN A O 11
ATOM 12649 N N . ARG A 1 20 ? -7.077 14.990 -3.263 1.00 0.00 20 ARG A N 11
ATOM 12650 C CA . ARG A 1 20 ? -5.936 14.109 -3.480 1.00 0.00 20 ARG A CA 11
ATOM 12651 C C . ARG A 1 20 ? -5.776 13.132 -2.318 1.00 0.00 20 ARG A C 11
ATOM 12652 O O . ARG A 1 20 ? -5.949 13.500 -1.156 1.00 0.00 20 ARG A O 11
ATOM 12673 N N . TYR A 1 21 ? -5.444 11.887 -2.641 1.00 0.00 21 TYR A N 11
ATOM 12674 C CA . TYR A 1 21 ? -5.263 10.857 -1.626 1.00 0.00 21 TYR A CA 11
ATOM 12675 C C . TYR A 1 21 ? -3.820 10.362 -1.603 1.00 0.00 21 TYR A C 11
ATOM 12676 O O . TYR A 1 21 ? -3.388 9.635 -2.498 1.00 0.00 21 TYR A O 11
ATOM 12694 N N . ARG A 1 22 ? -3.081 10.760 -0.573 1.00 0.00 22 ARG A N 11
ATOM 12695 C CA . ARG A 1 22 ? -1.687 10.359 -0.433 1.00 0.00 22 ARG A CA 11
ATOM 12696 C C . ARG A 1 22 ? -1.395 9.894 0.991 1.00 0.00 22 ARG A C 11
ATOM 12697 O O . ARG A 1 22 ? -0.836 10.638 1.796 1.00 0.00 22 ARG A O 11
ATOM 12718 N N . HIS A 1 23 ? -1.780 8.658 1.294 1.00 0.00 23 HIS A N 11
ATOM 12719 C CA . HIS A 1 23 ? -1.560 8.093 2.621 1.00 0.00 23 HIS A CA 11
ATOM 12720 C C . HIS A 1 23 ? -0.903 6.719 2.525 1.00 0.00 23 HIS A C 11
ATOM 12721 O O . HIS A 1 23 ? -1.535 5.745 2.115 1.00 0.00 23 HIS A O 11
ATOM 12736 N N . CYS A 1 24 ? 0.368 6.649 2.904 1.00 0.00 24 CYS A N 11
ATOM 12737 C CA . CYS A 1 24 ? 1.112 5.396 2.859 1.00 0.00 24 CYS A CA 11
ATOM 12738 C C . CYS A 1 24 ? 0.277 4.248 3.421 1.00 0.00 24 CYS A C 11
ATOM 12739 O O . CYS A 1 24 ? 0.045 4.168 4.627 1.00 0.00 24 CYS A O 11
ATOM 12746 N N . ASP A 1 25 ? -0.169 3.362 2.538 1.00 0.00 25 ASP A N 11
ATOM 12747 C CA . ASP A 1 25 ? -0.977 2.217 2.945 1.00 0.00 25 ASP A CA 11
ATOM 12748 C C . ASP A 1 25 ? -0.308 0.908 2.536 1.00 0.00 25 ASP A C 11
ATOM 12749 O O . ASP A 1 25 ? -0.979 -0.047 2.147 1.00 0.00 25 ASP A O 11
ATOM 12758 N N . ALA A 1 26 ? 1.017 0.873 2.627 1.00 0.00 26 ALA A N 11
ATOM 12759 C CA . ALA A 1 26 ? 1.776 -0.319 2.268 1.00 0.00 26 ALA A CA 11
ATOM 12760 C C . ALA A 1 26 ? 1.958 -1.237 3.472 1.00 0.00 26 ALA A C 11
ATOM 12761 O O . ALA A 1 26 ? 1.693 -0.863 4.614 1.00 0.00 26 ALA A O 11
ATOM 12768 N N . PRO A 1 27 ? 2.421 -2.469 3.212 1.00 0.00 27 PRO A N 11
ATOM 12769 C CA . PRO A 1 27 ? 2.648 -3.466 4.263 1.00 0.00 27 PRO A CA 11
ATOM 12770 C C . PRO A 1 27 ? 3.828 -3.106 5.159 1.00 0.00 27 PRO A C 11
ATOM 12771 O O . PRO A 1 27 ? 3.725 -3.154 6.385 1.00 0.00 27 PRO A O 11
ATOM 12782 N N . ILE A 1 28 ? 4.946 -2.744 4.540 1.00 0.00 28 ILE A N 11
ATOM 12783 C CA . ILE A 1 28 ? 6.145 -2.374 5.282 1.00 0.00 28 ILE A CA 11
ATOM 12784 C C . ILE A 1 28 ? 6.751 -1.084 4.740 1.00 0.00 28 ILE A C 11
ATOM 12785 O O . ILE A 1 28 ? 6.907 -0.919 3.530 1.00 0.00 28 ILE A O 11
ATOM 12801 N N . CYS A 1 29 ? 7.093 -0.172 5.644 1.00 0.00 29 CYS A N 11
ATOM 12802 C CA . CYS A 1 29 ? 7.684 1.103 5.258 1.00 0.00 29 CYS A CA 11
ATOM 12803 C C . CYS A 1 29 ? 9.115 1.219 5.776 1.00 0.00 29 CYS A C 11
ATOM 12804 O O . CYS A 1 29 ? 9.371 1.043 6.968 1.00 0.00 29 CYS A O 11
ATOM 12811 N N . LEU A 1 30 ? 10.043 1.516 4.874 1.00 0.00 30 LEU A N 11
ATOM 12812 C CA . LEU A 1 30 ? 11.448 1.656 5.239 1.00 0.00 30 LEU A CA 11
ATOM 12813 C C . LEU A 1 30 ? 11.841 3.127 5.339 1.00 0.00 30 LEU A C 11
ATOM 12814 O O . LEU A 1 30 ? 12.697 3.498 6.142 1.00 0.00 30 LEU A O 11
ATOM 12830 N N . TYR A 1 31 ? 11.209 3.959 4.520 1.00 0.00 31 TYR A N 11
ATOM 12831 C CA . TYR A 1 31 ? 11.492 5.390 4.516 1.00 0.00 31 TYR A CA 11
ATOM 12832 C C . TYR A 1 31 ? 11.296 5.988 5.905 1.00 0.00 31 TYR A C 11
ATOM 12833 O O . TYR A 1 31 ? 10.168 6.169 6.361 1.00 0.00 31 TYR A O 11
ATOM 12851 N N . GLU A 1 32 ? 12.405 6.293 6.573 1.00 0.00 32 GLU A N 11
ATOM 12852 C CA . GLU A 1 32 ? 12.355 6.871 7.911 1.00 0.00 32 GLU A CA 11
ATOM 12853 C C . GLU A 1 32 ? 11.246 7.913 8.012 1.00 0.00 32 GLU A C 11
ATOM 12854 O O . GLU A 1 32 ? 10.543 7.990 9.020 1.00 0.00 32 GLU A O 11
ATOM 12866 N N . GLN A 1 33 ? 11.096 8.714 6.962 1.00 0.00 33 GLN A N 11
ATOM 12867 C CA . GLN A 1 33 ? 10.073 9.753 6.934 1.00 0.00 33 GLN A CA 11
ATOM 12868 C C . GLN A 1 33 ? 8.729 9.206 7.401 1.00 0.00 33 GLN A C 11
ATOM 12869 O O . GLN A 1 33 ? 8.087 9.777 8.282 1.00 0.00 33 GLN A O 11
ATOM 12883 N N . GLY A 1 34 ? 8.307 8.095 6.803 1.00 0.00 34 GLY A N 11
ATOM 12884 C CA . GLY A 1 34 ? 7.040 7.490 7.171 1.00 0.00 34 GLY A CA 11
ATOM 12885 C C . GLY A 1 34 ? 5.904 8.493 7.196 1.00 0.00 34 GLY A C 11
ATOM 12886 O O . GLY A 1 34 ? 5.364 8.803 8.257 1.00 0.00 34 GLY A O 11
ATOM 12890 N N . ARG A 1 35 ? 5.541 9.003 6.023 1.00 0.00 35 ARG A N 11
ATOM 12891 C CA . ARG A 1 35 ? 4.464 9.979 5.914 1.00 0.00 35 ARG A CA 11
ATOM 12892 C C . ARG A 1 35 ? 4.069 10.193 4.456 1.00 0.00 35 ARG A C 11
ATOM 12893 O O . ARG A 1 35 ? 4.573 9.515 3.560 1.00 0.00 35 ARG A O 11
ATOM 12914 N N . ASP A 1 36 ? 3.165 11.139 4.226 1.00 0.00 36 ASP A N 11
ATOM 12915 C CA . ASP A 1 36 ? 2.703 11.444 2.877 1.00 0.00 36 ASP A CA 11
ATOM 12916 C C . ASP A 1 36 ? 3.745 12.259 2.117 1.00 0.00 36 ASP A C 11
ATOM 12917 O O . ASP A 1 36 ? 3.418 13.256 1.472 1.00 0.00 36 ASP A O 11
ATOM 12926 N N . SER A 1 37 ? 5.000 11.830 2.199 1.00 0.00 37 SER A N 11
ATOM 12927 C CA . SER A 1 37 ? 6.090 12.523 1.523 1.00 0.00 37 SER A CA 11
ATOM 12928 C C . SER A 1 37 ? 6.807 11.591 0.551 1.00 0.00 37 SER A C 11
ATOM 12929 O O . SER A 1 37 ? 7.464 10.634 0.961 1.00 0.00 37 SER A O 11
ATOM 12937 N N . PHE A 1 38 ? 6.676 11.877 -0.740 1.00 0.00 38 PHE A N 11
ATOM 12938 C CA . PHE A 1 38 ? 7.309 11.065 -1.772 1.00 0.00 38 PHE A CA 11
ATOM 12939 C C . PHE A 1 38 ? 8.105 11.937 -2.739 1.00 0.00 38 PHE A C 11
ATOM 12940 O O . PHE A 1 38 ? 8.052 13.164 -2.670 1.00 0.00 38 PHE A O 11
ATOM 12957 N N . GLU A 1 39 ? 8.842 11.293 -3.638 1.00 0.00 39 GLU A N 11
ATOM 12958 C CA . GLU A 1 39 ? 9.649 12.010 -4.618 1.00 0.00 39 GLU A CA 11
ATOM 12959 C C . GLU A 1 39 ? 9.116 11.787 -6.030 1.00 0.00 39 GLU A C 11
ATOM 12960 O O . GLU A 1 39 ? 9.050 10.655 -6.510 1.00 0.00 39 GLU A O 11
ATOM 12972 N N . ASP A 1 40 ? 8.736 12.875 -6.691 1.00 0.00 40 ASP A N 11
ATOM 12973 C CA . ASP A 1 40 ? 8.208 12.801 -8.048 1.00 0.00 40 ASP A CA 11
ATOM 12974 C C . ASP A 1 40 ? 9.004 11.806 -8.887 1.00 0.00 40 ASP A C 11
ATOM 12975 O O . ASP A 1 40 ? 8.455 11.140 -9.764 1.00 0.00 40 ASP A O 11
ATOM 12984 N N . GLU A 1 41 ? 10.302 11.712 -8.611 1.00 0.00 41 GLU A N 11
ATOM 12985 C CA . GLU A 1 41 ? 11.173 10.799 -9.342 1.00 0.00 41 GLU A CA 11
ATOM 12986 C C . GLU A 1 41 ? 12.069 10.019 -8.385 1.00 0.00 41 GLU A C 11
ATOM 12987 O O . GLU A 1 41 ? 12.990 10.574 -7.787 1.00 0.00 41 GLU A O 11
ATOM 12999 N N . GLY A 1 42 ? 11.791 8.726 -8.244 1.00 0.00 42 GLY A N 11
ATOM 13000 C CA . GLY A 1 42 ? 12.579 7.890 -7.358 1.00 0.00 42 GLY A CA 11
ATOM 13001 C C . GLY A 1 42 ? 11.776 6.746 -6.772 1.00 0.00 42 GLY A C 11
ATOM 13002 O O . GLY A 1 42 ? 10.558 6.684 -6.943 1.00 0.00 42 GLY A O 11
ATOM 13006 N N . ARG A 1 43 ? 12.458 5.838 -6.083 1.00 0.00 43 ARG A N 11
ATOM 13007 C CA . ARG A 1 43 ? 11.799 4.688 -5.473 1.00 0.00 43 ARG A CA 11
ATOM 13008 C C . ARG A 1 43 ? 10.760 5.137 -4.450 1.00 0.00 43 ARG A C 11
ATOM 13009 O O . ARG A 1 43 ? 9.711 4.510 -4.301 1.00 0.00 43 ARG A O 11
ATOM 13030 N N . TRP A 1 44 ? 11.058 6.224 -3.749 1.00 0.00 44 TRP A N 11
ATOM 13031 C CA . TRP A 1 44 ? 10.150 6.756 -2.740 1.00 0.00 44 TRP A CA 11
ATOM 13032 C C . TRP A 1 44 ? 9.124 7.692 -3.370 1.00 0.00 44 TRP A C 11
ATOM 13033 O O . TRP A 1 44 ? 8.776 8.724 -2.794 1.00 0.00 44 TRP A O 11
ATOM 13054 N N . ARG A 1 45 ? 8.644 7.327 -4.554 1.00 0.00 45 ARG A N 11
ATOM 13055 C CA . ARG A 1 45 ? 7.659 8.136 -5.261 1.00 0.00 45 ARG A CA 11
ATOM 13056 C C . ARG A 1 45 ? 6.241 7.690 -4.917 1.00 0.00 45 ARG A C 11
ATOM 13057 O O . ARG A 1 45 ? 5.986 6.504 -4.703 1.00 0.00 45 ARG A O 11
ATOM 13078 N N . LEU A 1 46 ? 5.322 8.647 -4.866 1.00 0.00 46 LEU A N 11
ATOM 13079 C CA . LEU A 1 46 ? 3.928 8.354 -4.547 1.00 0.00 46 LEU A CA 11
ATOM 13080 C C . LEU A 1 46 ? 3.251 7.616 -5.697 1.00 0.00 46 LEU A C 11
ATOM 13081 O O . LEU A 1 46 ? 3.129 8.146 -6.802 1.00 0.00 46 LEU A O 11
ATOM 13097 N N . ILE A 1 47 ? 2.810 6.391 -5.429 1.00 0.00 47 ILE A N 11
ATOM 13098 C CA . ILE A 1 47 ? 2.141 5.582 -6.440 1.00 0.00 47 ILE A CA 11
ATOM 13099 C C . ILE A 1 47 ? 0.683 5.335 -6.071 1.00 0.00 47 ILE A C 11
ATOM 13100 O O . ILE A 1 47 ? 0.383 4.809 -4.998 1.00 0.00 47 ILE A O 11
ATOM 13116 N N . LEU A 1 48 ? -0.221 5.717 -6.966 1.00 0.00 48 LEU A N 11
ATOM 13117 C CA . LEU A 1 48 ? -1.650 5.536 -6.736 1.00 0.00 48 LEU A CA 11
ATOM 13118 C C . LEU A 1 48 ? -2.169 4.305 -7.473 1.00 0.00 48 LEU A C 11
ATOM 13119 O O . LEU A 1 48 ? -1.794 4.051 -8.619 1.00 0.00 48 LEU A O 11
ATOM 13135 N N . CYS A 1 49 ? -3.034 3.546 -6.810 1.00 0.00 49 CYS A N 11
ATOM 13136 C CA . CYS A 1 49 ? -3.606 2.342 -7.402 1.00 0.00 49 CYS A CA 11
ATOM 13137 C C . CYS A 1 49 ? -4.037 2.597 -8.843 1.00 0.00 49 CYS A C 11
ATOM 13138 O O . CYS A 1 49 ? -4.243 3.741 -9.248 1.00 0.00 49 CYS A O 11
ATOM 13145 N N . ALA A 1 50 ? -4.173 1.522 -9.613 1.00 0.00 50 ALA A N 11
ATOM 13146 C CA . ALA A 1 50 ? -4.581 1.629 -11.008 1.00 0.00 50 ALA A CA 11
ATOM 13147 C C . ALA A 1 50 ? -6.021 1.161 -11.196 1.00 0.00 50 ALA A C 11
ATOM 13148 O O . ALA A 1 50 ? -6.810 1.808 -11.886 1.00 0.00 50 ALA A O 11
ATOM 13155 N N . THR A 1 51 ? -6.358 0.034 -10.577 1.00 0.00 51 THR A N 11
ATOM 13156 C CA . THR A 1 51 ? -7.702 -0.521 -10.678 1.00 0.00 51 THR A CA 11
ATOM 13157 C C . THR A 1 51 ? -8.747 0.482 -10.204 1.00 0.00 51 THR A C 11
ATOM 13158 O O . THR A 1 51 ? -9.731 0.743 -10.896 1.00 0.00 51 THR A O 11
ATOM 13169 N N . CYS A 1 52 ? -8.528 1.042 -9.019 1.00 0.00 52 CYS A N 11
ATOM 13170 C CA . CYS A 1 52 ? -9.451 2.017 -8.451 1.00 0.00 52 CYS A CA 11
ATOM 13171 C C . CYS A 1 52 ? -8.818 3.405 -8.409 1.00 0.00 52 CYS A C 11
ATOM 13172 O O . CYS A 1 52 ? -9.451 4.399 -8.765 1.00 0.00 52 CYS A O 11
ATOM 13179 N N . GLY A 1 53 ? -7.564 3.465 -7.971 1.00 0.00 53 GLY A N 11
ATOM 13180 C CA . GLY A 1 53 ? -6.866 4.735 -7.891 1.00 0.00 53 GLY A CA 11
ATOM 13181 C C . GLY A 1 53 ? -7.294 5.557 -6.691 1.00 0.00 53 GLY A C 11
ATOM 13182 O O . GLY A 1 53 ? -7.648 6.728 -6.827 1.00 0.00 53 GLY A O 11
ATOM 13186 N N . SER A 1 54 ? -7.264 4.942 -5.513 1.00 0.00 54 SER A N 11
ATOM 13187 C CA . SER A 1 54 ? -7.657 5.622 -4.285 1.00 0.00 54 SER A CA 11
ATOM 13188 C C . SER A 1 54 ? -6.527 5.592 -3.261 1.00 0.00 54 SER A C 11
ATOM 13189 O O . SER A 1 54 ? -6.220 6.603 -2.628 1.00 0.00 54 SER A O 11
ATOM 13197 N N . HIS A 1 55 ? -5.910 4.425 -3.104 1.00 0.00 55 HIS A N 11
ATOM 13198 C CA . HIS A 1 55 ? -4.813 4.262 -2.157 1.00 0.00 55 HIS A CA 11
ATOM 13199 C C . HIS A 1 55 ? -3.532 4.893 -2.696 1.00 0.00 55 HIS A C 11
ATOM 13200 O O . HIS A 1 55 ? -3.360 5.034 -3.906 1.00 0.00 55 HIS A O 11
ATOM 13215 N N . GLY A 1 56 ? -2.637 5.271 -1.788 1.00 0.00 56 GLY A N 11
ATOM 13216 C CA . GLY A 1 56 ? -1.384 5.883 -2.192 1.00 0.00 56 GLY A CA 11
ATOM 13217 C C . GLY A 1 56 ? -0.243 5.540 -1.256 1.00 0.00 56 GLY A C 11
ATOM 13218 O O . GLY A 1 56 ? -0.322 5.785 -0.051 1.00 0.00 56 GLY A O 11
ATOM 13222 N N . THR A 1 57 ? 0.822 4.968 -1.808 1.00 0.00 57 THR A N 11
ATOM 13223 C CA . THR A 1 57 ? 1.984 4.588 -1.014 1.00 0.00 57 THR A CA 11
ATOM 13224 C C . THR A 1 57 ? 3.259 4.634 -1.848 1.00 0.00 57 THR A C 11
ATOM 13225 O O . THR A 1 57 ? 3.209 4.784 -3.069 1.00 0.00 57 THR A O 11
ATOM 13236 N N . HIS A 1 58 ? 4.402 4.504 -1.181 1.00 0.00 58 HIS A N 11
ATOM 13237 C CA . HIS A 1 58 ? 5.691 4.530 -1.862 1.00 0.00 58 HIS A CA 11
ATOM 13238 C C . HIS A 1 58 ? 5.869 3.292 -2.737 1.00 0.00 58 HIS A C 11
ATOM 13239 O O . HIS A 1 58 ? 5.103 2.334 -2.635 1.00 0.00 58 HIS A O 11
ATOM 13253 N N . ARG A 1 59 ? 6.883 3.321 -3.596 1.00 0.00 59 ARG A N 11
ATOM 13254 C CA . ARG A 1 59 ? 7.159 2.203 -4.489 1.00 0.00 59 ARG A CA 11
ATOM 13255 C C . ARG A 1 59 ? 7.726 1.016 -3.716 1.00 0.00 59 ARG A C 11
ATOM 13256 O O . ARG A 1 59 ? 7.067 -0.014 -3.568 1.00 0.00 59 ARG A O 11
ATOM 13277 N N . ASP A 1 60 ? 8.951 1.167 -3.224 1.00 0.00 60 ASP A N 11
ATOM 13278 C CA . ASP A 1 60 ? 9.607 0.109 -2.465 1.00 0.00 60 ASP A CA 11
ATOM 13279 C C . ASP A 1 60 ? 8.765 -0.297 -1.260 1.00 0.00 60 ASP A C 11
ATOM 13280 O O . ASP A 1 60 ? 8.635 -1.481 -0.950 1.00 0.00 60 ASP A O 11
ATOM 13289 N N . CYS A 1 61 ? 8.195 0.694 -0.582 1.00 0.00 61 CYS A N 11
ATOM 13290 C CA . CYS A 1 61 ? 7.366 0.442 0.591 1.00 0.00 61 CYS A CA 11
ATOM 13291 C C . CYS A 1 61 ? 6.342 -0.653 0.308 1.00 0.00 61 CYS A C 11
ATOM 13292 O O . CYS A 1 61 ? 6.052 -1.484 1.169 1.00 0.00 61 CYS A O 11
ATOM 13299 N N . SER A 1 62 ? 5.798 -0.647 -0.905 1.00 0.00 62 SER A N 11
ATOM 13300 C CA . SER A 1 62 ? 4.803 -1.637 -1.301 1.00 0.00 62 SER A CA 11
ATOM 13301 C C . SER A 1 62 ? 5.475 -2.910 -1.807 1.00 0.00 62 SER A C 11
ATOM 13302 O O . SER A 1 62 ? 4.933 -3.615 -2.659 1.00 0.00 62 SER A O 11
ATOM 13310 N N . SER A 1 63 ? 6.659 -3.198 -1.277 1.00 0.00 63 SER A N 11
ATOM 13311 C CA . SER A 1 63 ? 7.408 -4.383 -1.677 1.00 0.00 63 SER A CA 11
ATOM 13312 C C . SER A 1 63 ? 7.215 -4.672 -3.162 1.00 0.00 63 SER A C 11
ATOM 13313 O O . SER A 1 63 ? 7.107 -5.829 -3.573 1.00 0.00 63 SER A O 11
ATOM 13321 N N . LEU A 1 64 ? 7.173 -3.614 -3.964 1.00 0.00 64 LEU A N 11
ATOM 13322 C CA . LEU A 1 64 ? 6.993 -3.752 -5.405 1.00 0.00 64 LEU A CA 11
ATOM 13323 C C . LEU A 1 64 ? 8.299 -4.156 -6.080 1.00 0.00 64 LEU A C 11
ATOM 13324 O O . LEU A 1 64 ? 9.309 -4.383 -5.415 1.00 0.00 64 LEU A O 11
ATOM 13340 N N . ARG A 1 65 ? 8.272 -4.242 -7.406 1.00 0.00 65 ARG A N 11
ATOM 13341 C CA . ARG A 1 65 ? 9.454 -4.617 -8.172 1.00 0.00 65 ARG A CA 11
ATOM 13342 C C . ARG A 1 65 ? 10.298 -3.390 -8.505 1.00 0.00 65 ARG A C 11
ATOM 13343 O O . ARG A 1 65 ? 9.820 -2.256 -8.495 1.00 0.00 65 ARG A O 11
ATOM 13364 N N . PRO A 1 66 ? 11.585 -3.621 -8.806 1.00 0.00 66 PRO A N 11
ATOM 13365 C CA . PRO A 1 66 ? 12.523 -2.548 -9.147 1.00 0.00 66 PRO A CA 11
ATOM 13366 C C . PRO A 1 66 ? 12.217 -1.919 -10.502 1.00 0.00 66 PRO A C 11
ATOM 13367 O O . PRO A 1 66 ? 12.770 -0.877 -10.852 1.00 0.00 66 PRO A O 11
ATOM 13378 N N . ASN A 1 67 ? 11.333 -2.559 -11.260 1.00 0.00 67 ASN A N 11
ATOM 13379 C CA . ASN A 1 67 ? 10.953 -2.062 -12.577 1.00 0.00 67 ASN A CA 11
ATOM 13380 C C . ASN A 1 67 ? 9.441 -2.122 -12.766 1.00 0.00 67 ASN A C 11
ATOM 13381 O O . ASN A 1 67 ? 8.952 -2.484 -13.837 1.00 0.00 67 ASN A O 11
ATOM 13392 N N . SER A 1 68 ? 8.704 -1.763 -11.719 1.00 0.00 68 SER A N 11
ATOM 13393 C CA . SER A 1 68 ? 7.247 -1.779 -11.769 1.00 0.00 68 SER A CA 11
ATOM 13394 C C . SER A 1 68 ? 6.712 -0.510 -12.426 1.00 0.00 68 SER A C 11
ATOM 13395 O O . SER A 1 68 ? 7.422 0.489 -12.544 1.00 0.00 68 SER A O 11
ATOM 13403 N N . LYS A 1 69 ? 5.455 -0.558 -12.853 1.00 0.00 69 LYS A N 11
ATOM 13404 C CA . LYS A 1 69 ? 4.822 0.586 -13.498 1.00 0.00 69 LYS A CA 11
ATOM 13405 C C . LYS A 1 69 ? 3.457 0.873 -12.880 1.00 0.00 69 LYS A C 11
ATOM 13406 O O . LYS A 1 69 ? 3.150 2.013 -12.530 1.00 0.00 69 LYS A O 11
ATOM 13425 N N . LYS A 1 70 ? 2.642 -0.168 -12.746 1.00 0.00 70 LYS A N 11
ATOM 13426 C CA . LYS A 1 70 ? 1.312 -0.029 -12.166 1.00 0.00 70 LYS A CA 11
ATOM 13427 C C . LYS A 1 70 ? 1.160 -0.914 -10.933 1.00 0.00 70 LYS A C 11
ATOM 13428 O O . LYS A 1 70 ? 1.544 -2.083 -10.946 1.00 0.00 70 LYS A O 11
ATOM 13447 N N . TRP A 1 71 ? 0.597 -0.349 -9.871 1.00 0.00 71 TRP A N 11
ATOM 13448 C CA . TRP A 1 71 ? 0.393 -1.089 -8.631 1.00 0.00 71 TRP A CA 11
ATOM 13449 C C . TRP A 1 71 ? -1.070 -1.046 -8.205 1.00 0.00 71 TRP A C 11
ATOM 13450 O O . TRP A 1 71 ? -1.784 -0.089 -8.503 1.00 0.00 71 TRP A O 11
ATOM 13471 N N . GLU A 1 72 ? -1.510 -2.089 -7.508 1.00 0.00 72 GLU A N 11
ATOM 13472 C CA . GLU A 1 72 ? -2.890 -2.169 -7.043 1.00 0.00 72 GLU A CA 11
ATOM 13473 C C . GLU A 1 72 ? -2.950 -2.189 -5.518 1.00 0.00 72 GLU A C 11
ATOM 13474 O O . GLU A 1 72 ? -2.038 -2.686 -4.856 1.00 0.00 72 GLU A O 11
ATOM 13486 N N . CYS A 1 73 ? -4.030 -1.646 -4.967 1.00 0.00 73 CYS A N 11
ATOM 13487 C CA . CYS A 1 73 ? -4.211 -1.600 -3.521 1.00 0.00 73 CYS A CA 11
ATOM 13488 C C . CYS A 1 73 ? -4.742 -2.931 -2.997 1.00 0.00 73 CYS A C 11
ATOM 13489 O O . CYS A 1 73 ? -5.162 -3.791 -3.770 1.00 0.00 73 CYS A O 11
ATOM 13496 N N . ASN A 1 74 ? -4.719 -3.092 -1.678 1.00 0.00 74 ASN A N 11
ATOM 13497 C CA . ASN A 1 74 ? -5.198 -4.318 -1.050 1.00 0.00 74 ASN A CA 11
ATOM 13498 C C . ASN A 1 74 ? -6.649 -4.595 -1.433 1.00 0.00 74 ASN A C 11
ATOM 13499 O O . ASN A 1 74 ? -6.978 -5.682 -1.907 1.00 0.00 74 ASN A O 11
ATOM 13510 N N . GLU A 1 75 ? -7.510 -3.604 -1.225 1.00 0.00 75 GLU A N 11
ATOM 13511 C CA . GLU A 1 75 ? -8.925 -3.742 -1.549 1.00 0.00 75 GLU A CA 11
ATOM 13512 C C . GLU A 1 75 ? -9.110 -4.431 -2.898 1.00 0.00 75 GLU A C 11
ATOM 13513 O O . GLU A 1 75 ? -9.955 -5.313 -3.047 1.00 0.00 75 GLU A O 11
ATOM 13525 N N . CYS A 1 76 ? -8.313 -4.021 -3.879 1.00 0.00 76 CYS A N 11
ATOM 13526 C CA . CYS A 1 76 ? -8.387 -4.596 -5.216 1.00 0.00 76 CYS A CA 11
ATOM 13527 C C . CYS A 1 76 ? -7.691 -5.953 -5.265 1.00 0.00 76 CYS A C 11
ATOM 13528 O O . CYS A 1 76 ? -8.218 -6.914 -5.826 1.00 0.00 76 CYS A O 11
ATOM 13535 N N . LEU A 1 77 ? -6.503 -6.023 -4.673 1.00 0.00 77 LEU A N 11
ATOM 13536 C CA . LEU A 1 77 ? -5.734 -7.262 -4.648 1.00 0.00 77 LEU A CA 11
ATOM 13537 C C . LEU A 1 77 ? -6.575 -8.415 -4.111 1.00 0.00 77 LEU A C 11
ATOM 13538 O O . LEU A 1 77 ? -7.536 -8.220 -3.366 1.00 0.00 77 LEU A O 11
ATOM 13554 N N . PRO A 1 78 ? -6.206 -9.646 -4.495 1.00 0.00 78 PRO A N 11
ATOM 13555 C CA . PRO A 1 78 ? -6.912 -10.855 -4.061 1.00 0.00 78 PRO A CA 11
ATOM 13556 C C . PRO A 1 78 ? -6.704 -11.149 -2.579 1.00 0.00 78 PRO A C 11
ATOM 13557 O O . PRO A 1 78 ? -7.126 -12.190 -2.078 1.00 0.00 78 PRO A O 11
ATOM 13568 N N . ALA A 1 79 ? -6.051 -10.223 -1.884 1.00 0.00 79 ALA A N 11
ATOM 13569 C CA . ALA A 1 79 ? -5.790 -10.382 -0.459 1.00 0.00 79 ALA A CA 11
ATOM 13570 C C . ALA A 1 79 ? -6.726 -9.511 0.372 1.00 0.00 79 ALA A C 11
ATOM 13571 O O . ALA A 1 79 ? -7.194 -8.470 -0.090 1.00 0.00 79 ALA A O 11
ATOM 13578 N N . SER A 1 80 ? -6.996 -9.944 1.599 1.00 0.00 80 SER A N 11
ATOM 13579 C CA . SER A 1 80 ? -7.881 -9.205 2.493 1.00 0.00 80 SER A CA 11
ATOM 13580 C C . SER A 1 80 ? -7.487 -9.423 3.950 1.00 0.00 80 SER A C 11
ATOM 13581 O O . SER A 1 80 ? -6.616 -10.237 4.254 1.00 0.00 80 SER A O 11
ATOM 13589 N N . GLY A 1 81 ? -8.135 -8.688 4.849 1.00 0.00 81 GLY A N 11
ATOM 13590 C CA . GLY A 1 81 ? -7.838 -8.814 6.264 1.00 0.00 81 GLY A CA 11
ATOM 13591 C C . GLY A 1 81 ? -8.927 -9.547 7.021 1.00 0.00 81 GLY A C 11
ATOM 13592 O O . GLY A 1 81 ? -9.883 -10.058 6.437 1.00 0.00 81 GLY A O 11
ATOM 13596 N N . PRO A 1 82 ? -8.789 -9.608 8.354 1.00 0.00 82 PRO A N 11
ATOM 13597 C CA . PRO A 1 82 ? -9.759 -10.283 9.221 1.00 0.00 82 PRO A CA 11
ATOM 13598 C C . PRO A 1 82 ? -11.088 -9.538 9.294 1.00 0.00 82 PRO A C 11
ATOM 13599 O O . PRO A 1 82 ? -12.151 -10.126 9.097 1.00 0.00 82 PRO A O 11
ATOM 13610 N N . SER A 1 83 ? -11.019 -8.242 9.578 1.00 0.00 83 SER A N 11
ATOM 13611 C CA . SER A 1 83 ? -12.218 -7.417 9.681 1.00 0.00 83 SER A CA 11
ATOM 13612 C C . SER A 1 83 ? -12.004 -6.063 9.013 1.00 0.00 83 SER A C 11
ATOM 13613 O O . SER A 1 83 ? -11.053 -5.347 9.326 1.00 0.00 83 SER A O 11
ATOM 13621 N N . SER A 1 84 ? -12.896 -5.718 8.090 1.00 0.00 84 SER A N 11
ATOM 13622 C CA . SER A 1 84 ? -12.804 -4.451 7.373 1.00 0.00 84 SER A CA 11
ATOM 13623 C C . SER A 1 84 ? -12.805 -3.276 8.346 1.00 0.00 84 SER A C 11
ATOM 13624 O O . SER A 1 84 ? -13.840 -2.921 8.908 1.00 0.00 84 SER A O 11
ATOM 13632 N N . GLY A 1 85 ? -11.634 -2.675 8.539 1.00 0.00 85 GLY A N 11
ATOM 13633 C CA . GLY A 1 85 ? -11.520 -1.546 9.444 1.00 0.00 85 GLY A CA 11
ATOM 13634 C C . GLY A 1 85 ? -12.037 -0.259 8.833 1.00 0.00 85 GLY A C 11
ATOM 13635 O O . GLY A 1 85 ? -11.717 0.815 9.340 1.00 0.00 85 GLY A O 11
ATOM 13641 N N . GLY A 1 1 ? -22.061 -14.378 37.138 1.00 0.00 1 GLY A N 12
ATOM 13642 C CA . GLY A 1 1 ? -22.358 -14.666 35.747 1.00 0.00 1 GLY A CA 12
ATOM 13643 C C . GLY A 1 1 ? -22.398 -13.415 34.892 1.00 0.00 1 GLY A C 12
ATOM 13644 O O . GLY A 1 1 ? -22.549 -12.307 35.407 1.00 0.00 1 GLY A O 12
ATOM 13648 N N . SER A 1 2 ? -22.261 -13.591 33.582 1.00 0.00 2 SER A N 12
ATOM 13649 C CA . SER A 1 2 ? -22.276 -12.467 32.654 1.00 0.00 2 SER A CA 12
ATOM 13650 C C . SER A 1 2 ? -22.227 -12.954 31.209 1.00 0.00 2 SER A C 12
ATOM 13651 O O . SER A 1 2 ? -21.996 -14.135 30.948 1.00 0.00 2 SER A O 12
ATOM 13659 N N . SER A 1 3 ? -22.446 -12.036 30.273 1.00 0.00 3 SER A N 12
ATOM 13660 C CA . SER A 1 3 ? -22.431 -12.371 28.854 1.00 0.00 3 SER A CA 12
ATOM 13661 C C . SER A 1 3 ? -22.559 -11.115 27.998 1.00 0.00 3 SER A C 12
ATOM 13662 O O . SER A 1 3 ? -22.778 -10.020 28.511 1.00 0.00 3 SER A O 12
ATOM 13670 N N . GLY A 1 4 ? -22.419 -11.284 26.686 1.00 0.00 4 GLY A N 12
ATOM 13671 C CA . GLY A 1 4 ? -22.522 -10.157 25.778 1.00 0.00 4 GLY A CA 12
ATOM 13672 C C . GLY A 1 4 ? -22.179 -10.530 24.349 1.00 0.00 4 GLY A C 12
ATOM 13673 O O . GLY A 1 4 ? -21.666 -11.619 24.091 1.00 0.00 4 GLY A O 12
ATOM 13677 N N . SER A 1 5 ? -22.466 -9.626 23.418 1.00 0.00 5 SER A N 12
ATOM 13678 C CA . SER A 1 5 ? -22.190 -9.869 22.007 1.00 0.00 5 SER A CA 12
ATOM 13679 C C . SER A 1 5 ? -22.401 -8.600 21.186 1.00 0.00 5 SER A C 12
ATOM 13680 O O . SER A 1 5 ? -23.190 -7.731 21.558 1.00 0.00 5 SER A O 12
ATOM 13688 N N . SER A 1 6 ? -21.690 -8.501 20.068 1.00 0.00 6 SER A N 12
ATOM 13689 C CA . SER A 1 6 ? -21.795 -7.337 19.196 1.00 0.00 6 SER A CA 12
ATOM 13690 C C . SER A 1 6 ? -21.471 -7.709 17.752 1.00 0.00 6 SER A C 12
ATOM 13691 O O . SER A 1 6 ? -21.090 -8.842 17.462 1.00 0.00 6 SER A O 12
ATOM 13699 N N . GLY A 1 7 ? -21.627 -6.745 16.849 1.00 0.00 7 GLY A N 12
ATOM 13700 C CA . GLY A 1 7 ? -21.347 -6.990 15.447 1.00 0.00 7 GLY A CA 12
ATOM 13701 C C . GLY A 1 7 ? -22.352 -6.320 14.530 1.00 0.00 7 GLY A C 12
ATOM 13702 O O . GLY A 1 7 ? -23.557 -6.524 14.666 1.00 0.00 7 GLY A O 12
ATOM 13706 N N . GLU A 1 8 ? -21.854 -5.518 13.594 1.00 0.00 8 GLU A N 12
ATOM 13707 C CA . GLU A 1 8 ? -22.718 -4.815 12.653 1.00 0.00 8 GLU A CA 12
ATOM 13708 C C . GLU A 1 8 ? -21.901 -4.194 11.524 1.00 0.00 8 GLU A C 12
ATOM 13709 O O . GLU A 1 8 ? -20.823 -3.643 11.752 1.00 0.00 8 GLU A O 12
ATOM 13721 N N . LEU A 1 9 ? -22.421 -4.288 10.305 1.00 0.00 9 LEU A N 12
ATOM 13722 C CA . LEU A 1 9 ? -21.741 -3.737 9.138 1.00 0.00 9 LEU A CA 12
ATOM 13723 C C . LEU A 1 9 ? -22.729 -3.465 8.009 1.00 0.00 9 LEU A C 12
ATOM 13724 O O . LEU A 1 9 ? -23.714 -4.185 7.848 1.00 0.00 9 LEU A O 12
ATOM 13740 N N . GLU A 1 10 ? -22.458 -2.423 7.230 1.00 0.00 10 GLU A N 12
ATOM 13741 C CA . GLU A 1 10 ? -23.324 -2.057 6.115 1.00 0.00 10 GLU A CA 12
ATOM 13742 C C . GLU A 1 10 ? -22.586 -2.189 4.786 1.00 0.00 10 GLU A C 12
ATOM 13743 O O . GLU A 1 10 ? -21.596 -1.504 4.527 1.00 0.00 10 GLU A O 12
ATOM 13755 N N . PRO A 1 11 ? -23.076 -3.092 3.924 1.00 0.00 11 PRO A N 12
ATOM 13756 C CA . PRO A 1 11 ? -22.478 -3.336 2.608 1.00 0.00 11 PRO A CA 12
ATOM 13757 C C . PRO A 1 11 ? -22.685 -2.166 1.652 1.00 0.00 11 PRO A C 12
ATOM 13758 O O . PRO A 1 11 ? -23.584 -1.348 1.841 1.00 0.00 11 PRO A O 12
ATOM 13769 N N . GLY A 1 12 ? -21.845 -2.092 0.624 1.00 0.00 12 GLY A N 12
ATOM 13770 C CA . GLY A 1 12 ? -21.953 -1.018 -0.347 1.00 0.00 12 GLY A CA 12
ATOM 13771 C C . GLY A 1 12 ? -22.148 0.336 0.306 1.00 0.00 12 GLY A C 12
ATOM 13772 O O . GLY A 1 12 ? -23.136 1.021 0.044 1.00 0.00 12 GLY A O 12
ATOM 13776 N N . ALA A 1 13 ? -21.205 0.721 1.159 1.00 0.00 13 ALA A N 12
ATOM 13777 C CA . ALA A 1 13 ? -21.278 2.002 1.851 1.00 0.00 13 ALA A CA 12
ATOM 13778 C C . ALA A 1 13 ? -20.019 2.828 1.611 1.00 0.00 13 ALA A C 12
ATOM 13779 O O . ALA A 1 13 ? -19.564 3.555 2.494 1.00 0.00 13 ALA A O 12
ATOM 13786 N N . PHE A 1 14 ? -19.459 2.710 0.411 1.00 0.00 14 PHE A N 12
ATOM 13787 C CA . PHE A 1 14 ? -18.251 3.445 0.056 1.00 0.00 14 PHE A CA 12
ATOM 13788 C C . PHE A 1 14 ? -18.583 4.641 -0.832 1.00 0.00 14 PHE A C 12
ATOM 13789 O O . PHE A 1 14 ? -19.709 4.778 -1.311 1.00 0.00 14 PHE A O 12
ATOM 13806 N N . SER A 1 15 ? -17.595 5.504 -1.047 1.00 0.00 15 SER A N 12
ATOM 13807 C CA . SER A 1 15 ? -17.783 6.690 -1.874 1.00 0.00 15 SER A CA 12
ATOM 13808 C C . SER A 1 15 ? -16.515 7.010 -2.660 1.00 0.00 15 SER A C 12
ATOM 13809 O O . SER A 1 15 ? -15.478 6.375 -2.471 1.00 0.00 15 SER A O 12
ATOM 13817 N N . GLU A 1 16 ? -16.608 8.000 -3.543 1.00 0.00 16 GLU A N 12
ATOM 13818 C CA . GLU A 1 16 ? -15.469 8.404 -4.359 1.00 0.00 16 GLU A CA 12
ATOM 13819 C C . GLU A 1 16 ? -14.625 9.450 -3.636 1.00 0.00 16 GLU A C 12
ATOM 13820 O O . GLU A 1 16 ? -15.015 9.960 -2.584 1.00 0.00 16 GLU A O 12
ATOM 13832 N N . LEU A 1 17 ? -13.468 9.766 -4.207 1.00 0.00 17 LEU A N 12
ATOM 13833 C CA . LEU A 1 17 ? -12.568 10.752 -3.618 1.00 0.00 17 LEU A CA 12
ATOM 13834 C C . LEU A 1 17 ? -12.267 11.873 -4.607 1.00 0.00 17 LEU A C 12
ATOM 13835 O O . LEU A 1 17 ? -11.686 11.641 -5.668 1.00 0.00 17 LEU A O 12
ATOM 13851 N N . TYR A 1 18 ? -12.664 13.090 -4.252 1.00 0.00 18 TYR A N 12
ATOM 13852 C CA . TYR A 1 18 ? -12.437 14.249 -5.108 1.00 0.00 18 TYR A CA 12
ATOM 13853 C C . TYR A 1 18 ? -11.006 14.759 -4.965 1.00 0.00 18 TYR A C 12
ATOM 13854 O O . TYR A 1 18 ? -10.299 14.940 -5.956 1.00 0.00 18 TYR A O 12
ATOM 13872 N N . GLN A 1 19 ? -10.588 14.989 -3.725 1.00 0.00 19 GLN A N 12
ATOM 13873 C CA . GLN A 1 19 ? -9.242 15.478 -3.452 1.00 0.00 19 GLN A CA 12
ATOM 13874 C C . GLN A 1 19 ? -8.205 14.388 -3.700 1.00 0.00 19 GLN A C 12
ATOM 13875 O O . GLN A 1 19 ? -8.546 13.213 -3.839 1.00 0.00 19 GLN A O 12
ATOM 13889 N N . ARG A 1 20 ? -6.938 14.785 -3.754 1.00 0.00 20 ARG A N 12
ATOM 13890 C CA . ARG A 1 20 ? -5.851 13.841 -3.987 1.00 0.00 20 ARG A CA 12
ATOM 13891 C C . ARG A 1 20 ? -5.594 12.990 -2.746 1.00 0.00 20 ARG A C 12
ATOM 13892 O O . ARG A 1 20 ? -5.600 13.495 -1.623 1.00 0.00 20 ARG A O 12
ATOM 13913 N N . TYR A 1 21 ? -5.370 11.698 -2.957 1.00 0.00 21 TYR A N 12
ATOM 13914 C CA . TYR A 1 21 ? -5.114 10.777 -1.856 1.00 0.00 21 TYR A CA 12
ATOM 13915 C C . TYR A 1 21 ? -3.616 10.606 -1.626 1.00 0.00 21 TYR A C 12
ATOM 13916 O O . TYR A 1 21 ? -2.893 10.123 -2.498 1.00 0.00 21 TYR A O 12
ATOM 13934 N N . ARG A 1 22 ? -3.156 11.006 -0.445 1.00 0.00 22 ARG A N 12
ATOM 13935 C CA . ARG A 1 22 ? -1.744 10.898 -0.098 1.00 0.00 22 ARG A CA 12
ATOM 13936 C C . ARG A 1 22 ? -1.571 10.328 1.307 1.00 0.00 22 ARG A C 12
ATOM 13937 O O . ARG A 1 22 ? -1.453 11.074 2.280 1.00 0.00 22 ARG A O 12
ATOM 13958 N N . HIS A 1 23 ? -1.558 9.003 1.405 1.00 0.00 23 HIS A N 12
ATOM 13959 C CA . HIS A 1 23 ? -1.399 8.333 2.691 1.00 0.00 23 HIS A CA 12
ATOM 13960 C C . HIS A 1 23 ? -0.776 6.952 2.512 1.00 0.00 23 HIS A C 12
ATOM 13961 O O . HIS A 1 23 ? -1.384 6.056 1.925 1.00 0.00 23 HIS A O 12
ATOM 13976 N N . CYS A 1 24 ? 0.441 6.787 3.019 1.00 0.00 24 CYS A N 12
ATOM 13977 C CA . CYS A 1 24 ? 1.148 5.516 2.914 1.00 0.00 24 CYS A CA 12
ATOM 13978 C C . CYS A 1 24 ? 0.359 4.397 3.588 1.00 0.00 24 CYS A C 12
ATOM 13979 O O . CYS A 1 24 ? 0.284 4.328 4.815 1.00 0.00 24 CYS A O 12
ATOM 13986 N N . ASP A 1 25 ? -0.228 3.524 2.778 1.00 0.00 25 ASP A N 12
ATOM 13987 C CA . ASP A 1 25 ? -1.011 2.407 3.295 1.00 0.00 25 ASP A CA 12
ATOM 13988 C C . ASP A 1 25 ? -0.362 1.075 2.933 1.00 0.00 25 ASP A C 12
ATOM 13989 O O . ASP A 1 25 ? -1.033 0.046 2.859 1.00 0.00 25 ASP A O 12
ATOM 13998 N N . ALA A 1 26 ? 0.948 1.102 2.707 1.00 0.00 26 ALA A N 12
ATOM 13999 C CA . ALA A 1 26 ? 1.688 -0.103 2.354 1.00 0.00 26 ALA A CA 12
ATOM 14000 C C . ALA A 1 26 ? 1.861 -1.015 3.563 1.00 0.00 26 ALA A C 12
ATOM 14001 O O . ALA A 1 26 ? 1.614 -0.626 4.705 1.00 0.00 26 ALA A O 12
ATOM 14008 N N . PRO A 1 27 ? 2.294 -2.259 3.310 1.00 0.00 27 PRO A N 12
ATOM 14009 C CA . PRO A 1 27 ? 2.510 -3.252 4.366 1.00 0.00 27 PRO A CA 12
ATOM 14010 C C . PRO A 1 27 ? 3.706 -2.910 5.249 1.00 0.00 27 PRO A C 12
ATOM 14011 O O . PRO A 1 27 ? 3.647 -3.051 6.471 1.00 0.00 27 PRO A O 12
ATOM 14022 N N . ILE A 1 28 ? 4.788 -2.460 4.623 1.00 0.00 28 ILE A N 12
ATOM 14023 C CA . ILE A 1 28 ? 5.996 -2.096 5.352 1.00 0.00 28 ILE A CA 12
ATOM 14024 C C . ILE A 1 28 ? 6.649 -0.857 4.750 1.00 0.00 28 ILE A C 12
ATOM 14025 O O . ILE A 1 28 ? 6.717 -0.708 3.530 1.00 0.00 28 ILE A O 12
ATOM 14041 N N . CYS A 1 29 ? 7.131 0.031 5.615 1.00 0.00 29 CYS A N 12
ATOM 14042 C CA . CYS A 1 29 ? 7.781 1.257 5.170 1.00 0.00 29 CYS A CA 12
ATOM 14043 C C . CYS A 1 29 ? 9.216 1.329 5.683 1.00 0.00 29 CYS A C 12
ATOM 14044 O O . CYS A 1 29 ? 9.467 1.194 6.881 1.00 0.00 29 CYS A O 12
ATOM 14051 N N . LEU A 1 30 ? 10.156 1.543 4.768 1.00 0.00 30 LEU A N 12
ATOM 14052 C CA . LEU A 1 30 ? 11.567 1.634 5.127 1.00 0.00 30 LEU A CA 12
ATOM 14053 C C . LEU A 1 30 ? 12.002 3.089 5.263 1.00 0.00 30 LEU A C 12
ATOM 14054 O O . LEU A 1 30 ? 12.874 3.414 6.069 1.00 0.00 30 LEU A O 12
ATOM 14070 N N . TYR A 1 31 ? 11.387 3.961 4.472 1.00 0.00 31 TYR A N 12
ATOM 14071 C CA . TYR A 1 31 ? 11.711 5.383 4.504 1.00 0.00 31 TYR A CA 12
ATOM 14072 C C . TYR A 1 31 ? 11.558 5.944 5.914 1.00 0.00 31 TYR A C 12
ATOM 14073 O O . TYR A 1 31 ? 10.454 6.006 6.453 1.00 0.00 31 TYR A O 12
ATOM 14091 N N . GLU A 1 32 ? 12.677 6.353 6.505 1.00 0.00 32 GLU A N 12
ATOM 14092 C CA . GLU A 1 32 ? 12.668 6.910 7.853 1.00 0.00 32 GLU A CA 12
ATOM 14093 C C . GLU A 1 32 ? 11.536 7.921 8.016 1.00 0.00 32 GLU A C 12
ATOM 14094 O O . GLU A 1 32 ? 10.903 7.993 9.069 1.00 0.00 32 GLU A O 12
ATOM 14106 N N . GLN A 1 33 ? 11.291 8.700 6.968 1.00 0.00 33 GLN A N 12
ATOM 14107 C CA . GLN A 1 33 ? 10.237 9.708 6.996 1.00 0.00 33 GLN A CA 12
ATOM 14108 C C . GLN A 1 33 ? 8.913 9.098 7.444 1.00 0.00 33 GLN A C 12
ATOM 14109 O O . GLN A 1 33 ? 8.267 9.600 8.363 1.00 0.00 33 GLN A O 12
ATOM 14123 N N . GLY A 1 34 ? 8.514 8.013 6.788 1.00 0.00 34 GLY A N 12
ATOM 14124 C CA . GLY A 1 34 ? 7.268 7.354 7.133 1.00 0.00 34 GLY A CA 12
ATOM 14125 C C . GLY A 1 34 ? 6.091 8.309 7.148 1.00 0.00 34 GLY A C 12
ATOM 14126 O O . GLY A 1 34 ? 5.379 8.412 8.147 1.00 0.00 34 GLY A O 12
ATOM 14130 N N . ARG A 1 35 ? 5.886 9.011 6.038 1.00 0.00 35 ARG A N 12
ATOM 14131 C CA . ARG A 1 35 ? 4.789 9.965 5.929 1.00 0.00 35 ARG A CA 12
ATOM 14132 C C . ARG A 1 35 ? 4.407 10.190 4.469 1.00 0.00 35 ARG A C 12
ATOM 14133 O O . ARG A 1 35 ? 4.936 9.534 3.571 1.00 0.00 35 ARG A O 12
ATOM 14154 N N . ASP A 1 36 ? 3.486 11.119 4.240 1.00 0.00 36 ASP A N 12
ATOM 14155 C CA . ASP A 1 36 ? 3.033 11.430 2.890 1.00 0.00 36 ASP A CA 12
ATOM 14156 C C . ASP A 1 36 ? 4.070 12.268 2.148 1.00 0.00 36 ASP A C 12
ATOM 14157 O O . ASP A 1 36 ? 3.735 13.265 1.509 1.00 0.00 36 ASP A O 12
ATOM 14166 N N . SER A 1 37 ? 5.331 11.856 2.239 1.00 0.00 37 SER A N 12
ATOM 14167 C CA . SER A 1 37 ? 6.418 12.571 1.581 1.00 0.00 37 SER A CA 12
ATOM 14168 C C . SER A 1 37 ? 7.093 11.690 0.535 1.00 0.00 37 SER A C 12
ATOM 14169 O O . SER A 1 37 ? 7.709 10.676 0.864 1.00 0.00 37 SER A O 12
ATOM 14177 N N . PHE A 1 38 ? 6.973 12.084 -0.729 1.00 0.00 38 PHE A N 12
ATOM 14178 C CA . PHE A 1 38 ? 7.570 11.331 -1.825 1.00 0.00 38 PHE A CA 12
ATOM 14179 C C . PHE A 1 38 ? 8.325 12.257 -2.774 1.00 0.00 38 PHE A C 12
ATOM 14180 O O . PHE A 1 38 ? 8.076 13.462 -2.810 1.00 0.00 38 PHE A O 12
ATOM 14197 N N . GLU A 1 39 ? 9.249 11.685 -3.539 1.00 0.00 39 GLU A N 12
ATOM 14198 C CA . GLU A 1 39 ? 10.041 12.459 -4.487 1.00 0.00 39 GLU A CA 12
ATOM 14199 C C . GLU A 1 39 ? 9.459 12.358 -5.894 1.00 0.00 39 GLU A C 12
ATOM 14200 O O . GLU A 1 39 ? 8.596 11.522 -6.161 1.00 0.00 39 GLU A O 12
ATOM 14212 N N . ASP A 1 40 ? 9.937 13.216 -6.789 1.00 0.00 40 ASP A N 12
ATOM 14213 C CA . ASP A 1 40 ? 9.465 13.223 -8.169 1.00 0.00 40 ASP A CA 12
ATOM 14214 C C . ASP A 1 40 ? 9.757 11.890 -8.850 1.00 0.00 40 ASP A C 12
ATOM 14215 O O . ASP A 1 40 ? 8.953 11.397 -9.640 1.00 0.00 40 ASP A O 12
ATOM 14224 N N . GLU A 1 41 ? 10.914 11.313 -8.539 1.00 0.00 41 GLU A N 12
ATOM 14225 C CA . GLU A 1 41 ? 11.312 10.038 -9.124 1.00 0.00 41 GLU A CA 12
ATOM 14226 C C . GLU A 1 41 ? 12.108 9.205 -8.123 1.00 0.00 41 GLU A C 12
ATOM 14227 O O . GLU A 1 41 ? 12.281 9.599 -6.970 1.00 0.00 41 GLU A O 12
ATOM 14239 N N . GLY A 1 42 ? 12.590 8.050 -8.573 1.00 0.00 42 GLY A N 12
ATOM 14240 C CA . GLY A 1 42 ? 13.360 7.179 -7.705 1.00 0.00 42 GLY A CA 12
ATOM 14241 C C . GLY A 1 42 ? 12.580 5.955 -7.271 1.00 0.00 42 GLY A C 12
ATOM 14242 O O . GLY A 1 42 ? 11.899 5.325 -8.081 1.00 0.00 42 GLY A O 12
ATOM 14246 N N . ARG A 1 43 ? 12.679 5.615 -5.990 1.00 0.00 43 ARG A N 12
ATOM 14247 C CA . ARG A 1 43 ? 11.978 4.455 -5.451 1.00 0.00 43 ARG A CA 12
ATOM 14248 C C . ARG A 1 43 ? 11.123 4.847 -4.249 1.00 0.00 43 ARG A C 12
ATOM 14249 O O . ARG A 1 43 ? 10.628 3.987 -3.521 1.00 0.00 43 ARG A O 12
ATOM 14270 N N . TRP A 1 44 ? 10.955 6.149 -4.049 1.00 0.00 44 TRP A N 12
ATOM 14271 C CA . TRP A 1 44 ? 10.161 6.654 -2.935 1.00 0.00 44 TRP A CA 12
ATOM 14272 C C . TRP A 1 44 ? 9.059 7.584 -3.430 1.00 0.00 44 TRP A C 12
ATOM 14273 O O . TRP A 1 44 ? 8.530 8.395 -2.670 1.00 0.00 44 TRP A O 12
ATOM 14294 N N . ARG A 1 45 ? 8.717 7.462 -4.709 1.00 0.00 45 ARG A N 12
ATOM 14295 C CA . ARG A 1 45 ? 7.678 8.293 -5.305 1.00 0.00 45 ARG A CA 12
ATOM 14296 C C . ARG A 1 45 ? 6.291 7.812 -4.888 1.00 0.00 45 ARG A C 12
ATOM 14297 O O . ARG A 1 45 ? 6.093 6.631 -4.599 1.00 0.00 45 ARG A O 12
ATOM 14318 N N . LEU A 1 46 ? 5.335 8.734 -4.860 1.00 0.00 46 LEU A N 12
ATOM 14319 C CA . LEU A 1 46 ? 3.966 8.404 -4.479 1.00 0.00 46 LEU A CA 12
ATOM 14320 C C . LEU A 1 46 ? 3.246 7.676 -5.610 1.00 0.00 46 LEU A C 12
ATOM 14321 O O . LEU A 1 46 ? 2.934 8.269 -6.643 1.00 0.00 46 LEU A O 12
ATOM 14337 N N . ILE A 1 47 ? 2.983 6.390 -5.406 1.00 0.00 47 ILE A N 12
ATOM 14338 C CA . ILE A 1 47 ? 2.297 5.583 -6.406 1.00 0.00 47 ILE A CA 12
ATOM 14339 C C . ILE A 1 47 ? 0.850 5.319 -6.002 1.00 0.00 47 ILE A C 12
ATOM 14340 O O . ILE A 1 47 ? 0.581 4.829 -4.904 1.00 0.00 47 ILE A O 12
ATOM 14356 N N . LEU A 1 48 ? -0.077 5.643 -6.896 1.00 0.00 48 LEU A N 12
ATOM 14357 C CA . LEU A 1 48 ? -1.497 5.439 -6.634 1.00 0.00 48 LEU A CA 12
ATOM 14358 C C . LEU A 1 48 ? -2.011 4.197 -7.354 1.00 0.00 48 LEU A C 12
ATOM 14359 O O . LEU A 1 48 ? -1.574 3.883 -8.461 1.00 0.00 48 LEU A O 12
ATOM 14375 N N . CYS A 1 49 ? -2.944 3.495 -6.720 1.00 0.00 49 CYS A N 12
ATOM 14376 C CA . CYS A 1 49 ? -3.520 2.288 -7.300 1.00 0.00 49 CYS A CA 12
ATOM 14377 C C . CYS A 1 49 ? -3.894 2.512 -8.762 1.00 0.00 49 CYS A C 12
ATOM 14378 O O . CYS A 1 49 ? -4.072 3.648 -9.201 1.00 0.00 49 CYS A O 12
ATOM 14385 N N . ALA A 1 50 ? -4.010 1.421 -9.512 1.00 0.00 50 ALA A N 12
ATOM 14386 C CA . ALA A 1 50 ? -4.364 1.497 -10.923 1.00 0.00 50 ALA A CA 12
ATOM 14387 C C . ALA A 1 50 ? -5.820 1.100 -11.147 1.00 0.00 50 ALA A C 12
ATOM 14388 O O . ALA A 1 50 ? -6.572 1.808 -11.817 1.00 0.00 50 ALA A O 12
ATOM 14395 N N . THR A 1 51 ? -6.212 -0.037 -10.581 1.00 0.00 51 THR A N 12
ATOM 14396 C CA . THR A 1 51 ? -7.576 -0.530 -10.720 1.00 0.00 51 THR A CA 12
ATOM 14397 C C . THR A 1 51 ? -8.589 0.531 -10.303 1.00 0.00 51 THR A C 12
ATOM 14398 O O . THR A 1 51 ? -9.404 0.977 -11.111 1.00 0.00 51 THR A O 12
ATOM 14409 N N . CYS A 1 52 ? -8.531 0.933 -9.038 1.00 0.00 52 CYS A N 12
ATOM 14410 C CA . CYS A 1 52 ? -9.442 1.942 -8.513 1.00 0.00 52 CYS A CA 12
ATOM 14411 C C . CYS A 1 52 ? -8.747 3.295 -8.396 1.00 0.00 52 CYS A C 12
ATOM 14412 O O . CYS A 1 52 ? -9.331 4.334 -8.699 1.00 0.00 52 CYS A O 12
ATOM 14419 N N . GLY A 1 53 ? -7.493 3.273 -7.953 1.00 0.00 53 GLY A N 12
ATOM 14420 C CA . GLY A 1 53 ? -6.738 4.503 -7.803 1.00 0.00 53 GLY A CA 12
ATOM 14421 C C . GLY A 1 53 ? -7.189 5.319 -6.607 1.00 0.00 53 GLY A C 12
ATOM 14422 O O . GLY A 1 53 ? -7.498 6.504 -6.737 1.00 0.00 53 GLY A O 12
ATOM 14426 N N . SER A 1 54 ? -7.229 4.684 -5.441 1.00 0.00 54 SER A N 12
ATOM 14427 C CA . SER A 1 54 ? -7.651 5.357 -4.218 1.00 0.00 54 SER A CA 12
ATOM 14428 C C . SER A 1 54 ? -6.515 5.399 -3.201 1.00 0.00 54 SER A C 12
ATOM 14429 O O . SER A 1 54 ? -6.296 6.413 -2.538 1.00 0.00 54 SER A O 12
ATOM 14437 N N . HIS A 1 55 ? -5.794 4.288 -3.082 1.00 0.00 55 HIS A N 12
ATOM 14438 C CA . HIS A 1 55 ? -4.679 4.197 -2.146 1.00 0.00 55 HIS A CA 12
ATOM 14439 C C . HIS A 1 55 ? -3.435 4.872 -2.715 1.00 0.00 55 HIS A C 12
ATOM 14440 O O . HIS A 1 55 ? -3.295 5.016 -3.929 1.00 0.00 55 HIS A O 12
ATOM 14455 N N . GLY A 1 56 ? -2.534 5.285 -1.829 1.00 0.00 56 GLY A N 12
ATOM 14456 C CA . GLY A 1 56 ? -1.314 5.941 -2.263 1.00 0.00 56 GLY A CA 12
ATOM 14457 C C . GLY A 1 56 ? -0.144 5.657 -1.342 1.00 0.00 56 GLY A C 12
ATOM 14458 O O . GLY A 1 56 ? -0.188 5.972 -0.153 1.00 0.00 56 GLY A O 12
ATOM 14462 N N . THR A 1 57 ? 0.907 5.056 -1.892 1.00 0.00 57 THR A N 12
ATOM 14463 C CA . THR A 1 57 ? 2.093 4.726 -1.112 1.00 0.00 57 THR A CA 12
ATOM 14464 C C . THR A 1 57 ? 3.344 4.734 -1.983 1.00 0.00 57 THR A C 12
ATOM 14465 O O . THR A 1 57 ? 3.258 4.792 -3.210 1.00 0.00 57 THR A O 12
ATOM 14476 N N . HIS A 1 58 ? 4.507 4.674 -1.342 1.00 0.00 58 HIS A N 12
ATOM 14477 C CA . HIS A 1 58 ? 5.777 4.673 -2.059 1.00 0.00 58 HIS A CA 12
ATOM 14478 C C . HIS A 1 58 ? 5.868 3.475 -3.001 1.00 0.00 58 HIS A C 12
ATOM 14479 O O . HIS A 1 58 ? 4.903 2.728 -3.165 1.00 0.00 58 HIS A O 12
ATOM 14493 N N . ARG A 1 59 ? 7.032 3.300 -3.616 1.00 0.00 59 ARG A N 12
ATOM 14494 C CA . ARG A 1 59 ? 7.248 2.195 -4.543 1.00 0.00 59 ARG A CA 12
ATOM 14495 C C . ARG A 1 59 ? 7.796 0.972 -3.812 1.00 0.00 59 ARG A C 12
ATOM 14496 O O . ARG A 1 59 ? 7.155 -0.078 -3.771 1.00 0.00 59 ARG A O 12
ATOM 14517 N N . ASP A 1 60 ? 8.985 1.117 -3.238 1.00 0.00 60 ASP A N 12
ATOM 14518 C CA . ASP A 1 60 ? 9.619 0.025 -2.508 1.00 0.00 60 ASP A CA 12
ATOM 14519 C C . ASP A 1 60 ? 8.867 -0.274 -1.215 1.00 0.00 60 ASP A C 12
ATOM 14520 O O . ASP A 1 60 ? 9.087 -1.307 -0.581 1.00 0.00 60 ASP A O 12
ATOM 14529 N N . CYS A 1 61 ? 7.979 0.636 -0.830 1.00 0.00 61 CYS A N 12
ATOM 14530 C CA . CYS A 1 61 ? 7.194 0.471 0.388 1.00 0.00 61 CYS A CA 12
ATOM 14531 C C . CYS A 1 61 ? 6.081 -0.553 0.184 1.00 0.00 61 CYS A C 12
ATOM 14532 O O . CYS A 1 61 ? 5.792 -1.356 1.071 1.00 0.00 61 CYS A O 12
ATOM 14539 N N . SER A 1 62 ? 5.461 -0.519 -0.991 1.00 0.00 62 SER A N 12
ATOM 14540 C CA . SER A 1 62 ? 4.378 -1.441 -1.312 1.00 0.00 62 SER A CA 12
ATOM 14541 C C . SER A 1 62 ? 4.929 -2.780 -1.792 1.00 0.00 62 SER A C 12
ATOM 14542 O O . SER A 1 62 ? 4.242 -3.536 -2.479 1.00 0.00 62 SER A O 12
ATOM 14550 N N . SER A 1 63 ? 6.174 -3.067 -1.424 1.00 0.00 63 SER A N 12
ATOM 14551 C CA . SER A 1 63 ? 6.820 -4.313 -1.820 1.00 0.00 63 SER A CA 12
ATOM 14552 C C . SER A 1 63 ? 6.648 -4.563 -3.315 1.00 0.00 63 SER A C 12
ATOM 14553 O O . SER A 1 63 ? 6.155 -5.614 -3.729 1.00 0.00 63 SER A O 12
ATOM 14561 N N . LEU A 1 64 ? 7.057 -3.590 -4.122 1.00 0.00 64 LEU A N 12
ATOM 14562 C CA . LEU A 1 64 ? 6.949 -3.703 -5.573 1.00 0.00 64 LEU A CA 12
ATOM 14563 C C . LEU A 1 64 ? 8.291 -4.082 -6.190 1.00 0.00 64 LEU A C 12
ATOM 14564 O O . LEU A 1 64 ? 9.319 -4.088 -5.512 1.00 0.00 64 LEU A O 12
ATOM 14580 N N . ARG A 1 65 ? 8.275 -4.397 -7.482 1.00 0.00 65 ARG A N 12
ATOM 14581 C CA . ARG A 1 65 ? 9.490 -4.776 -8.191 1.00 0.00 65 ARG A CA 12
ATOM 14582 C C . ARG A 1 65 ? 10.101 -3.574 -8.905 1.00 0.00 65 ARG A C 12
ATOM 14583 O O . ARG A 1 65 ? 9.428 -2.583 -9.191 1.00 0.00 65 ARG A O 12
ATOM 14604 N N . PRO A 1 66 ? 11.406 -3.661 -9.201 1.00 0.00 66 PRO A N 12
ATOM 14605 C CA . PRO A 1 66 ? 12.136 -2.589 -9.885 1.00 0.00 66 PRO A CA 12
ATOM 14606 C C . PRO A 1 66 ? 11.716 -2.441 -11.343 1.00 0.00 66 PRO A C 12
ATOM 14607 O O . PRO A 1 66 ? 12.213 -1.570 -12.056 1.00 0.00 66 PRO A O 12
ATOM 14618 N N . ASN A 1 67 ? 10.798 -3.297 -11.779 1.00 0.00 67 ASN A N 12
ATOM 14619 C CA . ASN A 1 67 ? 10.311 -3.261 -13.154 1.00 0.00 67 ASN A CA 12
ATOM 14620 C C . ASN A 1 67 ? 8.787 -3.217 -13.190 1.00 0.00 67 ASN A C 12
ATOM 14621 O O . ASN A 1 67 ? 8.170 -3.550 -14.201 1.00 0.00 67 ASN A O 12
ATOM 14632 N N . SER A 1 68 ? 8.186 -2.803 -12.079 1.00 0.00 68 SER A N 12
ATOM 14633 C CA . SER A 1 68 ? 6.733 -2.718 -11.981 1.00 0.00 68 SER A CA 12
ATOM 14634 C C . SER A 1 68 ? 6.219 -1.437 -12.632 1.00 0.00 68 SER A C 12
ATOM 14635 O O . SER A 1 68 ? 6.711 -0.344 -12.352 1.00 0.00 68 SER A O 12
ATOM 14643 N N . LYS A 1 69 ? 5.225 -1.581 -13.502 1.00 0.00 69 LYS A N 12
ATOM 14644 C CA . LYS A 1 69 ? 4.642 -0.437 -14.193 1.00 0.00 69 LYS A CA 12
ATOM 14645 C C . LYS A 1 69 ? 3.508 0.172 -13.375 1.00 0.00 69 LYS A C 12
ATOM 14646 O O . LYS A 1 69 ? 3.496 1.375 -13.111 1.00 0.00 69 LYS A O 12
ATOM 14665 N N . LYS A 1 70 ? 2.557 -0.665 -12.974 1.00 0.00 70 LYS A N 12
ATOM 14666 C CA . LYS A 1 70 ? 1.420 -0.210 -12.183 1.00 0.00 70 LYS A CA 12
ATOM 14667 C C . LYS A 1 70 ? 1.257 -1.059 -10.926 1.00 0.00 70 LYS A C 12
ATOM 14668 O O . LYS A 1 70 ? 1.621 -2.235 -10.909 1.00 0.00 70 LYS A O 12
ATOM 14687 N N . TRP A 1 71 ? 0.706 -0.458 -9.879 1.00 0.00 71 TRP A N 12
ATOM 14688 C CA . TRP A 1 71 ? 0.493 -1.161 -8.619 1.00 0.00 71 TRP A CA 12
ATOM 14689 C C . TRP A 1 71 ? -0.981 -1.140 -8.226 1.00 0.00 71 TRP A C 12
ATOM 14690 O O . TRP A 1 71 ? -1.714 -0.220 -8.585 1.00 0.00 71 TRP A O 12
ATOM 14711 N N . GLU A 1 72 ? -1.406 -2.161 -7.488 1.00 0.00 72 GLU A N 12
ATOM 14712 C CA . GLU A 1 72 ? -2.793 -2.259 -7.049 1.00 0.00 72 GLU A CA 12
ATOM 14713 C C . GLU A 1 72 ? -2.885 -2.225 -5.526 1.00 0.00 72 GLU A C 12
ATOM 14714 O O . GLU A 1 72 ? -1.983 -2.690 -4.828 1.00 0.00 72 GLU A O 12
ATOM 14726 N N . CYS A 1 73 ? -3.981 -1.673 -5.017 1.00 0.00 73 CYS A N 12
ATOM 14727 C CA . CYS A 1 73 ? -4.192 -1.577 -3.577 1.00 0.00 73 CYS A CA 12
ATOM 14728 C C . CYS A 1 73 ? -4.734 -2.889 -3.019 1.00 0.00 73 CYS A C 12
ATOM 14729 O O . CYS A 1 73 ? -5.215 -3.742 -3.764 1.00 0.00 73 CYS A O 12
ATOM 14736 N N . ASN A 1 74 ? -4.653 -3.044 -1.701 1.00 0.00 74 ASN A N 12
ATOM 14737 C CA . ASN A 1 74 ? -5.135 -4.252 -1.042 1.00 0.00 74 ASN A CA 12
ATOM 14738 C C . ASN A 1 74 ? -6.578 -4.548 -1.437 1.00 0.00 74 ASN A C 12
ATOM 14739 O O . ASN A 1 74 ? -6.874 -5.605 -1.994 1.00 0.00 74 ASN A O 12
ATOM 14750 N N . GLU A 1 75 ? -7.471 -3.608 -1.146 1.00 0.00 75 GLU A N 12
ATOM 14751 C CA . GLU A 1 75 ? -8.883 -3.769 -1.471 1.00 0.00 75 GLU A CA 12
ATOM 14752 C C . GLU A 1 75 ? -9.056 -4.477 -2.812 1.00 0.00 75 GLU A C 12
ATOM 14753 O O . GLU A 1 75 ? -9.887 -5.374 -2.951 1.00 0.00 75 GLU A O 12
ATOM 14765 N N . CYS A 1 76 ? -8.264 -4.066 -3.797 1.00 0.00 76 CYS A N 12
ATOM 14766 C CA . CYS A 1 76 ? -8.328 -4.658 -5.127 1.00 0.00 76 CYS A CA 12
ATOM 14767 C C . CYS A 1 76 ? -7.682 -6.041 -5.139 1.00 0.00 76 CYS A C 12
ATOM 14768 O O . CYS A 1 76 ? -8.319 -7.034 -5.491 1.00 0.00 76 CYS A O 12
ATOM 14775 N N . LEU A 1 77 ? -6.412 -6.097 -4.751 1.00 0.00 77 LEU A N 12
ATOM 14776 C CA . LEU A 1 77 ? -5.678 -7.357 -4.716 1.00 0.00 77 LEU A CA 12
ATOM 14777 C C . LEU A 1 77 ? -6.584 -8.503 -4.276 1.00 0.00 77 LEU A C 12
ATOM 14778 O O . LEU A 1 77 ? -7.556 -8.313 -3.544 1.00 0.00 77 LEU A O 12
ATOM 14794 N N . PRO A 1 78 ? -6.259 -9.723 -4.730 1.00 0.00 78 PRO A N 12
ATOM 14795 C CA . PRO A 1 78 ? -7.029 -10.924 -4.393 1.00 0.00 78 PRO A CA 12
ATOM 14796 C C . PRO A 1 78 ? -6.875 -11.320 -2.929 1.00 0.00 78 PRO A C 12
ATOM 14797 O O . PRO A 1 78 ? -7.368 -12.364 -2.504 1.00 0.00 78 PRO A O 12
ATOM 14808 N N . ALA A 1 79 ? -6.187 -10.480 -2.163 1.00 0.00 79 ALA A N 12
ATOM 14809 C CA . ALA A 1 79 ? -5.970 -10.742 -0.745 1.00 0.00 79 ALA A CA 12
ATOM 14810 C C . ALA A 1 79 ? -7.259 -11.193 -0.067 1.00 0.00 79 ALA A C 12
ATOM 14811 O O . ALA A 1 79 ? -7.273 -12.180 0.668 1.00 0.00 79 ALA A O 12
ATOM 14818 N N . SER A 1 80 ? -8.341 -10.462 -0.317 1.00 0.00 80 SER A N 12
ATOM 14819 C CA . SER A 1 80 ? -9.635 -10.785 0.274 1.00 0.00 80 SER A CA 12
ATOM 14820 C C . SER A 1 80 ? -10.753 -10.639 -0.754 1.00 0.00 80 SER A C 12
ATOM 14821 O O . SER A 1 80 ? -10.545 -10.104 -1.842 1.00 0.00 80 SER A O 12
ATOM 14829 N N . GLY A 1 81 ? -11.941 -11.120 -0.399 1.00 0.00 81 GLY A N 12
ATOM 14830 C CA . GLY A 1 81 ? -13.075 -11.035 -1.301 1.00 0.00 81 GLY A CA 12
ATOM 14831 C C . GLY A 1 81 ? -13.553 -9.610 -1.497 1.00 0.00 81 GLY A C 12
ATOM 14832 O O . GLY A 1 81 ? -13.425 -8.762 -0.614 1.00 0.00 81 GLY A O 12
ATOM 14836 N N . PRO A 1 82 ? -14.118 -9.329 -2.681 1.00 0.00 82 PRO A N 12
ATOM 14837 C CA . PRO A 1 82 ? -14.628 -7.997 -3.019 1.00 0.00 82 PRO A CA 12
ATOM 14838 C C . PRO A 1 82 ? -15.879 -7.636 -2.226 1.00 0.00 82 PRO A C 12
ATOM 14839 O O . PRO A 1 82 ? -16.424 -6.542 -2.372 1.00 0.00 82 PRO A O 12
ATOM 14850 N N . SER A 1 83 ? -16.328 -8.562 -1.385 1.00 0.00 83 SER A N 12
ATOM 14851 C CA . SER A 1 83 ? -17.518 -8.343 -0.570 1.00 0.00 83 SER A CA 12
ATOM 14852 C C . SER A 1 83 ? -17.592 -6.894 -0.097 1.00 0.00 83 SER A C 12
ATOM 14853 O O . SER A 1 83 ? -18.583 -6.203 -0.329 1.00 0.00 83 SER A O 12
ATOM 14861 N N . SER A 1 84 ? -16.534 -6.441 0.570 1.00 0.00 84 SER A N 12
ATOM 14862 C CA . SER A 1 84 ? -16.480 -5.077 1.080 1.00 0.00 84 SER A CA 12
ATOM 14863 C C . SER A 1 84 ? -16.012 -4.110 -0.003 1.00 0.00 84 SER A C 12
ATOM 14864 O O . SER A 1 84 ? -15.063 -3.352 0.194 1.00 0.00 84 SER A O 12
ATOM 14872 N N . GLY A 1 85 ? -16.686 -4.143 -1.149 1.00 0.00 85 GLY A N 12
ATOM 14873 C CA . GLY A 1 85 ? -16.325 -3.266 -2.247 1.00 0.00 85 GLY A CA 12
ATOM 14874 C C . GLY A 1 85 ? -16.411 -1.800 -1.871 1.00 0.00 85 GLY A C 12
ATOM 14875 O O . GLY A 1 85 ? -17.223 -1.080 -2.449 1.00 0.00 85 GLY A O 12
ATOM 14881 N N . GLY A 1 1 ? -8.845 -13.035 27.199 1.00 0.00 1 GLY A N 13
ATOM 14882 C CA . GLY A 1 1 ? -9.074 -11.728 26.612 1.00 0.00 1 GLY A CA 13
ATOM 14883 C C . GLY A 1 1 ? -10.310 -11.695 25.735 1.00 0.00 1 GLY A C 13
ATOM 14884 O O . GLY A 1 1 ? -10.823 -12.740 25.333 1.00 0.00 1 GLY A O 13
ATOM 14888 N N . SER A 1 2 ? -10.791 -10.493 25.437 1.00 0.00 2 SER A N 13
ATOM 14889 C CA . SER A 1 2 ? -11.979 -10.328 24.606 1.00 0.00 2 SER A CA 13
ATOM 14890 C C . SER A 1 2 ? -12.129 -8.879 24.154 1.00 0.00 2 SER A C 13
ATOM 14891 O O . SER A 1 2 ? -11.787 -7.950 24.886 1.00 0.00 2 SER A O 13
ATOM 14899 N N . SER A 1 3 ? -12.643 -8.694 22.943 1.00 0.00 3 SER A N 13
ATOM 14900 C CA . SER A 1 3 ? -12.836 -7.358 22.390 1.00 0.00 3 SER A CA 13
ATOM 14901 C C . SER A 1 3 ? -13.991 -7.344 21.394 1.00 0.00 3 SER A C 13
ATOM 14902 O O . SER A 1 3 ? -14.176 -8.288 20.628 1.00 0.00 3 SER A O 13
ATOM 14910 N N . GLY A 1 4 ? -14.767 -6.264 21.412 1.00 0.00 4 GLY A N 13
ATOM 14911 C CA . GLY A 1 4 ? -15.895 -6.146 20.506 1.00 0.00 4 GLY A CA 13
ATOM 14912 C C . GLY A 1 4 ? -16.069 -4.735 19.978 1.00 0.00 4 GLY A C 13
ATOM 14913 O O . GLY A 1 4 ? -15.304 -3.836 20.326 1.00 0.00 4 GLY A O 13
ATOM 14917 N N . SER A 1 5 ? -17.077 -4.542 19.134 1.00 0.00 5 SER A N 13
ATOM 14918 C CA . SER A 1 5 ? -17.346 -3.232 18.552 1.00 0.00 5 SER A CA 13
ATOM 14919 C C . SER A 1 5 ? -18.696 -3.220 17.842 1.00 0.00 5 SER A C 13
ATOM 14920 O O . SER A 1 5 ? -19.367 -4.247 17.742 1.00 0.00 5 SER A O 13
ATOM 14928 N N . SER A 1 6 ? -19.089 -2.049 17.350 1.00 0.00 6 SER A N 13
ATOM 14929 C CA . SER A 1 6 ? -20.360 -1.900 16.653 1.00 0.00 6 SER A CA 13
ATOM 14930 C C . SER A 1 6 ? -20.362 -0.644 15.787 1.00 0.00 6 SER A C 13
ATOM 14931 O O . SER A 1 6 ? -19.398 0.121 15.782 1.00 0.00 6 SER A O 13
ATOM 14939 N N . GLY A 1 7 ? -21.452 -0.438 15.055 1.00 0.00 7 GLY A N 13
ATOM 14940 C CA . GLY A 1 7 ? -21.560 0.726 14.195 1.00 0.00 7 GLY A CA 13
ATOM 14941 C C . GLY A 1 7 ? -22.962 0.918 13.652 1.00 0.00 7 GLY A C 13
ATOM 14942 O O . GLY A 1 7 ? -23.840 0.086 13.876 1.00 0.00 7 GLY A O 13
ATOM 14946 N N . GLU A 1 8 ? -23.173 2.020 12.938 1.00 0.00 8 GLU A N 13
ATOM 14947 C CA . GLU A 1 8 ? -24.479 2.319 12.364 1.00 0.00 8 GLU A CA 13
ATOM 14948 C C . GLU A 1 8 ? -24.372 2.560 10.861 1.00 0.00 8 GLU A C 13
ATOM 14949 O O . GLU A 1 8 ? -23.273 2.654 10.313 1.00 0.00 8 GLU A O 13
ATOM 14961 N N . LEU A 1 9 ? -25.520 2.657 10.200 1.00 0.00 9 LEU A N 13
ATOM 14962 C CA . LEU A 1 9 ? -25.556 2.886 8.760 1.00 0.00 9 LEU A CA 13
ATOM 14963 C C . LEU A 1 9 ? -26.020 4.305 8.446 1.00 0.00 9 LEU A C 13
ATOM 14964 O O . LEU A 1 9 ? -26.974 4.802 9.043 1.00 0.00 9 LEU A O 13
ATOM 14980 N N . GLU A 1 10 ? -25.340 4.950 7.503 1.00 0.00 10 GLU A N 13
ATOM 14981 C CA . GLU A 1 10 ? -25.684 6.311 7.109 1.00 0.00 10 GLU A CA 13
ATOM 14982 C C . GLU A 1 10 ? -25.699 6.450 5.590 1.00 0.00 10 GLU A C 13
ATOM 14983 O O . GLU A 1 10 ? -24.691 6.249 4.913 1.00 0.00 10 GLU A O 13
ATOM 14995 N N . PRO A 1 11 ? -26.871 6.801 5.040 1.00 0.00 11 PRO A N 13
ATOM 14996 C CA . PRO A 1 11 ? -27.047 6.975 3.595 1.00 0.00 11 PRO A CA 13
ATOM 14997 C C . PRO A 1 11 ? -26.319 8.206 3.067 1.00 0.00 11 PRO A C 13
ATOM 14998 O O . PRO A 1 11 ? -26.039 9.143 3.814 1.00 0.00 11 PRO A O 13
ATOM 15009 N N . GLY A 1 12 ? -26.014 8.197 1.772 1.00 0.00 12 GLY A N 13
ATOM 15010 C CA . GLY A 1 12 ? -25.320 9.319 1.166 1.00 0.00 12 GLY A CA 13
ATOM 15011 C C . GLY A 1 12 ? -23.972 9.582 1.808 1.00 0.00 12 GLY A C 13
ATOM 15012 O O . GLY A 1 12 ? -23.685 10.704 2.225 1.00 0.00 12 GLY A O 13
ATOM 15016 N N . ALA A 1 13 ? -23.144 8.546 1.889 1.00 0.00 13 ALA A N 13
ATOM 15017 C CA . ALA A 1 13 ? -21.820 8.672 2.484 1.00 0.00 13 ALA A CA 13
ATOM 15018 C C . ALA A 1 13 ? -20.731 8.604 1.419 1.00 0.00 13 ALA A C 13
ATOM 15019 O O . ALA A 1 13 ? -19.692 7.973 1.618 1.00 0.00 13 ALA A O 13
ATOM 15026 N N . PHE A 1 14 ? -20.974 9.258 0.288 1.00 0.00 14 PHE A N 13
ATOM 15027 C CA . PHE A 1 14 ? -20.014 9.270 -0.810 1.00 0.00 14 PHE A CA 13
ATOM 15028 C C . PHE A 1 14 ? -19.510 10.686 -1.075 1.00 0.00 14 PHE A C 13
ATOM 15029 O O . PHE A 1 14 ? -20.269 11.558 -1.499 1.00 0.00 14 PHE A O 13
ATOM 15046 N N . SER A 1 15 ? -18.224 10.907 -0.822 1.00 0.00 15 SER A N 13
ATOM 15047 C CA . SER A 1 15 ? -17.618 12.217 -1.028 1.00 0.00 15 SER A CA 13
ATOM 15048 C C . SER A 1 15 ? -16.110 12.093 -1.223 1.00 0.00 15 SER A C 13
ATOM 15049 O O . SER A 1 15 ? -15.495 11.120 -0.787 1.00 0.00 15 SER A O 13
ATOM 15057 N N . GLU A 1 16 ? -15.521 13.087 -1.879 1.00 0.00 16 GLU A N 13
ATOM 15058 C CA . GLU A 1 16 ? -14.084 13.090 -2.132 1.00 0.00 16 GLU A CA 13
ATOM 15059 C C . GLU A 1 16 ? -13.471 14.439 -1.771 1.00 0.00 16 GLU A C 13
ATOM 15060 O O . GLU A 1 16 ? -14.178 15.377 -1.401 1.00 0.00 16 GLU A O 13
ATOM 15072 N N . LEU A 1 17 ? -12.150 14.530 -1.880 1.00 0.00 17 LEU A N 13
ATOM 15073 C CA . LEU A 1 17 ? -11.439 15.764 -1.565 1.00 0.00 17 LEU A CA 13
ATOM 15074 C C . LEU A 1 17 ? -10.684 16.284 -2.784 1.00 0.00 17 LEU A C 13
ATOM 15075 O O . LEU A 1 17 ? -9.845 15.584 -3.353 1.00 0.00 17 LEU A O 13
ATOM 15091 N N . TYR A 1 18 ? -10.985 17.516 -3.179 1.00 0.00 18 TYR A N 13
ATOM 15092 C CA . TYR A 1 18 ? -10.335 18.130 -4.331 1.00 0.00 18 TYR A CA 13
ATOM 15093 C C . TYR A 1 18 ? -8.849 17.787 -4.365 1.00 0.00 18 TYR A C 13
ATOM 15094 O O . TYR A 1 18 ? -8.338 17.290 -5.368 1.00 0.00 18 TYR A O 13
ATOM 15112 N N . GLN A 1 19 ? -8.161 18.055 -3.259 1.00 0.00 19 GLN A N 13
ATOM 15113 C CA . GLN A 1 19 ? -6.733 17.775 -3.162 1.00 0.00 19 GLN A CA 13
ATOM 15114 C C . GLN A 1 19 ? -6.436 16.326 -3.530 1.00 0.00 19 GLN A C 13
ATOM 15115 O O . GLN A 1 19 ? -7.342 15.494 -3.598 1.00 0.00 19 GLN A O 13
ATOM 15129 N N . ARG A 1 20 ? -5.163 16.029 -3.767 1.00 0.00 20 ARG A N 13
ATOM 15130 C CA . ARG A 1 20 ? -4.747 14.680 -4.130 1.00 0.00 20 ARG A CA 13
ATOM 15131 C C . ARG A 1 20 ? -4.608 13.802 -2.890 1.00 0.00 20 ARG A C 13
ATOM 15132 O O . ARG A 1 20 ? -4.065 14.230 -1.871 1.00 0.00 20 ARG A O 13
ATOM 15153 N N . TYR A 1 21 ? -5.101 12.572 -2.984 1.00 0.00 21 TYR A N 13
ATOM 15154 C CA . TYR A 1 21 ? -5.035 11.635 -1.869 1.00 0.00 21 TYR A CA 13
ATOM 15155 C C . TYR A 1 21 ? -3.657 10.985 -1.785 1.00 0.00 21 TYR A C 13
ATOM 15156 O O . TYR A 1 21 ? -3.124 10.502 -2.785 1.00 0.00 21 TYR A O 13
ATOM 15174 N N . ARG A 1 22 ? -3.086 10.977 -0.585 1.00 0.00 22 ARG A N 13
ATOM 15175 C CA . ARG A 1 22 ? -1.770 10.387 -0.369 1.00 0.00 22 ARG A CA 13
ATOM 15176 C C . ARG A 1 22 ? -1.616 9.917 1.075 1.00 0.00 22 ARG A C 13
ATOM 15177 O O . ARG A 1 22 ? -1.549 10.728 1.999 1.00 0.00 22 ARG A O 13
ATOM 15198 N N . HIS A 1 23 ? -1.560 8.602 1.261 1.00 0.00 23 HIS A N 13
ATOM 15199 C CA . HIS A 1 23 ? -1.414 8.024 2.592 1.00 0.00 23 HIS A CA 13
ATOM 15200 C C . HIS A 1 23 ? -0.731 6.661 2.520 1.00 0.00 23 HIS A C 13
ATOM 15201 O O . HIS A 1 23 ? -1.314 5.688 2.041 1.00 0.00 23 HIS A O 13
ATOM 15216 N N . CYS A 1 24 ? 0.507 6.599 2.997 1.00 0.00 24 CYS A N 13
ATOM 15217 C CA . CYS A 1 24 ? 1.270 5.357 2.987 1.00 0.00 24 CYS A CA 13
ATOM 15218 C C . CYS A 1 24 ? 0.472 4.223 3.624 1.00 0.00 24 CYS A C 13
ATOM 15219 O O . CYS A 1 24 ? 0.246 4.213 4.834 1.00 0.00 24 CYS A O 13
ATOM 15226 N N . ASP A 1 25 ? 0.048 3.270 2.801 1.00 0.00 25 ASP A N 13
ATOM 15227 C CA . ASP A 1 25 ? -0.724 2.131 3.284 1.00 0.00 25 ASP A CA 13
ATOM 15228 C C . ASP A 1 25 ? -0.072 0.816 2.866 1.00 0.00 25 ASP A C 13
ATOM 15229 O O . ASP A 1 25 ? -0.752 -0.188 2.660 1.00 0.00 25 ASP A O 13
ATOM 15238 N N . ALA A 1 26 ? 1.251 0.832 2.741 1.00 0.00 26 ALA A N 13
ATOM 15239 C CA . ALA A 1 26 ? 1.996 -0.358 2.349 1.00 0.00 26 ALA A CA 13
ATOM 15240 C C . ALA A 1 26 ? 2.275 -1.253 3.552 1.00 0.00 26 ALA A C 13
ATOM 15241 O O . ALA A 1 26 ? 2.091 -0.860 4.704 1.00 0.00 26 ALA A O 13
ATOM 15248 N N . PRO A 1 27 ? 2.729 -2.485 3.282 1.00 0.00 27 PRO A N 13
ATOM 15249 C CA . PRO A 1 27 ? 3.043 -3.461 4.330 1.00 0.00 27 PRO A CA 13
ATOM 15250 C C . PRO A 1 27 ? 4.282 -3.074 5.130 1.00 0.00 27 PRO A C 13
ATOM 15251 O O . PRO A 1 27 ? 4.262 -3.073 6.361 1.00 0.00 27 PRO A O 13
ATOM 15262 N N . ILE A 1 28 ? 5.358 -2.745 4.423 1.00 0.00 28 ILE A N 13
ATOM 15263 C CA . ILE A 1 28 ? 6.605 -2.354 5.069 1.00 0.00 28 ILE A CA 13
ATOM 15264 C C . ILE A 1 28 ? 7.122 -1.032 4.512 1.00 0.00 28 ILE A C 13
ATOM 15265 O O . ILE A 1 28 ? 7.110 -0.808 3.301 1.00 0.00 28 ILE A O 13
ATOM 15281 N N . CYS A 1 29 ? 7.577 -0.158 5.404 1.00 0.00 29 CYS A N 13
ATOM 15282 C CA . CYS A 1 29 ? 8.099 1.142 5.004 1.00 0.00 29 CYS A CA 13
ATOM 15283 C C . CYS A 1 29 ? 9.557 1.297 5.427 1.00 0.00 29 CYS A C 13
ATOM 15284 O O . CYS A 1 29 ? 9.923 0.978 6.560 1.00 0.00 29 CYS A O 13
ATOM 15291 N N . LEU A 1 30 ? 10.385 1.787 4.511 1.00 0.00 30 LEU A N 13
ATOM 15292 C CA . LEU A 1 30 ? 11.803 1.985 4.789 1.00 0.00 30 LEU A CA 13
ATOM 15293 C C . LEU A 1 30 ? 12.109 3.458 5.041 1.00 0.00 30 LEU A C 13
ATOM 15294 O O . LEU A 1 30 ? 13.011 3.792 5.809 1.00 0.00 30 LEU A O 13
ATOM 15310 N N . TYR A 1 31 ? 11.351 4.333 4.390 1.00 0.00 31 TYR A N 13
ATOM 15311 C CA . TYR A 1 31 ? 11.541 5.771 4.543 1.00 0.00 31 TYR A CA 13
ATOM 15312 C C . TYR A 1 31 ? 11.438 6.181 6.009 1.00 0.00 31 TYR A C 13
ATOM 15313 O O . TYR A 1 31 ? 10.378 6.066 6.624 1.00 0.00 31 TYR A O 13
ATOM 15331 N N . GLU A 1 32 ? 12.548 6.660 6.562 1.00 0.00 32 GLU A N 13
ATOM 15332 C CA . GLU A 1 32 ? 12.583 7.088 7.956 1.00 0.00 32 GLU A CA 13
ATOM 15333 C C . GLU A 1 32 ? 11.327 7.875 8.315 1.00 0.00 32 GLU A C 13
ATOM 15334 O O . GLU A 1 32 ? 10.683 7.606 9.329 1.00 0.00 32 GLU A O 13
ATOM 15346 N N . GLN A 1 33 ? 10.986 8.849 7.478 1.00 0.00 33 GLN A N 13
ATOM 15347 C CA . GLN A 1 33 ? 9.808 9.677 7.708 1.00 0.00 33 GLN A CA 13
ATOM 15348 C C . GLN A 1 33 ? 8.538 8.832 7.695 1.00 0.00 33 GLN A C 13
ATOM 15349 O O . GLN A 1 33 ? 7.633 9.042 8.502 1.00 0.00 33 GLN A O 13
ATOM 15363 N N . GLY A 1 34 ? 8.479 7.875 6.774 1.00 0.00 34 GLY A N 13
ATOM 15364 C CA . GLY A 1 34 ? 7.316 7.013 6.674 1.00 0.00 34 GLY A CA 13
ATOM 15365 C C . GLY A 1 34 ? 6.015 7.792 6.678 1.00 0.00 34 GLY A C 13
ATOM 15366 O O . GLY A 1 34 ? 4.998 7.312 7.179 1.00 0.00 34 GLY A O 13
ATOM 15370 N N . ARG A 1 35 ? 6.047 8.997 6.118 1.00 0.00 35 ARG A N 13
ATOM 15371 C CA . ARG A 1 35 ? 4.863 9.845 6.061 1.00 0.00 35 ARG A CA 13
ATOM 15372 C C . ARG A 1 35 ? 4.359 9.980 4.627 1.00 0.00 35 ARG A C 13
ATOM 15373 O O . ARG A 1 35 ? 4.865 9.323 3.717 1.00 0.00 35 ARG A O 13
ATOM 15394 N N . ASP A 1 36 ? 3.361 10.835 4.435 1.00 0.00 36 ASP A N 13
ATOM 15395 C CA . ASP A 1 36 ? 2.789 11.057 3.112 1.00 0.00 36 ASP A CA 13
ATOM 15396 C C . ASP A 1 36 ? 3.703 11.937 2.265 1.00 0.00 36 ASP A C 13
ATOM 15397 O O . ASP A 1 36 ? 3.248 12.880 1.618 1.00 0.00 36 ASP A O 13
ATOM 15406 N N . SER A 1 37 ? 4.994 11.622 2.275 1.00 0.00 37 SER A N 13
ATOM 15407 C CA . SER A 1 37 ? 5.974 12.387 1.512 1.00 0.00 37 SER A CA 13
ATOM 15408 C C . SER A 1 37 ? 6.598 11.529 0.415 1.00 0.00 37 SER A C 13
ATOM 15409 O O . SER A 1 37 ? 7.102 10.437 0.677 1.00 0.00 37 SER A O 13
ATOM 15417 N N . PHE A 1 38 ? 6.560 12.033 -0.814 1.00 0.00 38 PHE A N 13
ATOM 15418 C CA . PHE A 1 38 ? 7.120 11.314 -1.952 1.00 0.00 38 PHE A CA 13
ATOM 15419 C C . PHE A 1 38 ? 7.707 12.284 -2.973 1.00 0.00 38 PHE A C 13
ATOM 15420 O O . PHE A 1 38 ? 7.577 13.500 -2.835 1.00 0.00 38 PHE A O 13
ATOM 15437 N N . GLU A 1 39 ? 8.355 11.737 -3.997 1.00 0.00 39 GLU A N 13
ATOM 15438 C CA . GLU A 1 39 ? 8.963 12.554 -5.040 1.00 0.00 39 GLU A CA 13
ATOM 15439 C C . GLU A 1 39 ? 8.350 12.242 -6.402 1.00 0.00 39 GLU A C 13
ATOM 15440 O O . GLU A 1 39 ? 7.725 11.198 -6.589 1.00 0.00 39 GLU A O 13
ATOM 15452 N N . ASP A 1 40 ? 8.532 13.156 -7.349 1.00 0.00 40 ASP A N 13
ATOM 15453 C CA . ASP A 1 40 ? 7.998 12.980 -8.695 1.00 0.00 40 ASP A CA 13
ATOM 15454 C C . ASP A 1 40 ? 8.196 11.546 -9.175 1.00 0.00 40 ASP A C 13
ATOM 15455 O O . ASP A 1 40 ? 7.296 10.949 -9.765 1.00 0.00 40 ASP A O 13
ATOM 15464 N N . GLU A 1 41 ? 9.380 10.999 -8.918 1.00 0.00 41 GLU A N 13
ATOM 15465 C CA . GLU A 1 41 ? 9.696 9.635 -9.326 1.00 0.00 41 GLU A CA 13
ATOM 15466 C C . GLU A 1 41 ? 10.860 9.079 -8.511 1.00 0.00 41 GLU A C 13
ATOM 15467 O O . GLU A 1 41 ? 11.550 9.818 -7.809 1.00 0.00 41 GLU A O 13
ATOM 15479 N N . GLY A 1 42 ? 11.072 7.770 -8.608 1.00 0.00 42 GLY A N 13
ATOM 15480 C CA . GLY A 1 42 ? 12.152 7.136 -7.875 1.00 0.00 42 GLY A CA 13
ATOM 15481 C C . GLY A 1 42 ? 11.657 6.066 -6.923 1.00 0.00 42 GLY A C 13
ATOM 15482 O O . GLY A 1 42 ? 10.606 5.464 -7.148 1.00 0.00 42 GLY A O 13
ATOM 15486 N N . ARG A 1 43 ? 12.415 5.825 -5.859 1.00 0.00 43 ARG A N 13
ATOM 15487 C CA . ARG A 1 43 ? 12.049 4.817 -4.872 1.00 0.00 43 ARG A CA 13
ATOM 15488 C C . ARG A 1 43 ? 10.957 5.338 -3.942 1.00 0.00 43 ARG A C 13
ATOM 15489 O O . ARG A 1 43 ? 10.092 4.582 -3.499 1.00 0.00 43 ARG A O 13
ATOM 15510 N N . TRP A 1 44 ? 11.003 6.633 -3.651 1.00 0.00 44 TRP A N 13
ATOM 15511 C CA . TRP A 1 44 ? 10.018 7.255 -2.774 1.00 0.00 44 TRP A CA 13
ATOM 15512 C C . TRP A 1 44 ? 9.008 8.066 -3.578 1.00 0.00 44 TRP A C 13
ATOM 15513 O O . TRP A 1 44 ? 8.676 9.195 -3.216 1.00 0.00 44 TRP A O 13
ATOM 15534 N N . ARG A 1 45 ? 8.524 7.485 -4.670 1.00 0.00 45 ARG A N 13
ATOM 15535 C CA . ARG A 1 45 ? 7.552 8.155 -5.526 1.00 0.00 45 ARG A CA 13
ATOM 15536 C C . ARG A 1 45 ? 6.130 7.731 -5.170 1.00 0.00 45 ARG A C 13
ATOM 15537 O O . ARG A 1 45 ? 5.844 6.541 -5.026 1.00 0.00 45 ARG A O 13
ATOM 15558 N N . LEU A 1 46 ? 5.244 8.710 -5.030 1.00 0.00 46 LEU A N 13
ATOM 15559 C CA . LEU A 1 46 ? 3.851 8.438 -4.691 1.00 0.00 46 LEU A CA 13
ATOM 15560 C C . LEU A 1 46 ? 3.177 7.610 -5.779 1.00 0.00 46 LEU A C 13
ATOM 15561 O O . LEU A 1 46 ? 2.915 8.104 -6.876 1.00 0.00 46 LEU A O 13
ATOM 15577 N N . ILE A 1 47 ? 2.898 6.348 -5.468 1.00 0.00 47 ILE A N 13
ATOM 15578 C CA . ILE A 1 47 ? 2.251 5.453 -6.419 1.00 0.00 47 ILE A CA 13
ATOM 15579 C C . ILE A 1 47 ? 0.790 5.222 -6.050 1.00 0.00 47 ILE A C 13
ATOM 15580 O O . ILE A 1 47 ? 0.480 4.769 -4.948 1.00 0.00 47 ILE A O 13
ATOM 15596 N N . LEU A 1 48 ? -0.106 5.535 -6.981 1.00 0.00 48 LEU A N 13
ATOM 15597 C CA . LEU A 1 48 ? -1.536 5.361 -6.755 1.00 0.00 48 LEU A CA 13
ATOM 15598 C C . LEU A 1 48 ? -2.032 4.063 -7.385 1.00 0.00 48 LEU A C 13
ATOM 15599 O O . LEU A 1 48 ? -1.606 3.688 -8.478 1.00 0.00 48 LEU A O 13
ATOM 15615 N N . CYS A 1 49 ? -2.937 3.382 -6.690 1.00 0.00 49 CYS A N 13
ATOM 15616 C CA . CYS A 1 49 ? -3.494 2.127 -7.180 1.00 0.00 49 CYS A CA 13
ATOM 15617 C C . CYS A 1 49 ? -3.876 2.241 -8.653 1.00 0.00 49 CYS A C 13
ATOM 15618 O O . CYS A 1 49 ? -4.133 3.335 -9.156 1.00 0.00 49 CYS A O 13
ATOM 15625 N N . ALA A 1 50 ? -3.912 1.103 -9.339 1.00 0.00 50 ALA A N 13
ATOM 15626 C CA . ALA A 1 50 ? -4.266 1.075 -10.753 1.00 0.00 50 ALA A CA 13
ATOM 15627 C C . ALA A 1 50 ? -5.735 0.714 -10.944 1.00 0.00 50 ALA A C 13
ATOM 15628 O O . ALA A 1 50 ? -6.466 1.399 -11.660 1.00 0.00 50 ALA A O 13
ATOM 15635 N N . THR A 1 51 ? -6.163 -0.368 -10.301 1.00 0.00 51 THR A N 13
ATOM 15636 C CA . THR A 1 51 ? -7.544 -0.821 -10.401 1.00 0.00 51 THR A CA 13
ATOM 15637 C C . THR A 1 51 ? -8.518 0.305 -10.072 1.00 0.00 51 THR A C 13
ATOM 15638 O O . THR A 1 51 ? -9.191 0.836 -10.956 1.00 0.00 51 THR A O 13
ATOM 15649 N N . CYS A 1 52 ? -8.588 0.665 -8.795 1.00 0.00 52 CYS A N 13
ATOM 15650 C CA . CYS A 1 52 ? -9.479 1.728 -8.348 1.00 0.00 52 CYS A CA 13
ATOM 15651 C C . CYS A 1 52 ? -8.770 3.080 -8.376 1.00 0.00 52 CYS A C 13
ATOM 15652 O O . CYS A 1 52 ? -9.351 4.089 -8.774 1.00 0.00 52 CYS A O 13
ATOM 15659 N N . GLY A 1 53 ? -7.511 3.090 -7.950 1.00 0.00 53 GLY A N 13
ATOM 15660 C CA . GLY A 1 53 ? -6.743 4.322 -7.935 1.00 0.00 53 GLY A CA 13
ATOM 15661 C C . GLY A 1 53 ? -7.151 5.245 -6.803 1.00 0.00 53 GLY A C 13
ATOM 15662 O O . GLY A 1 53 ? -7.439 6.420 -7.026 1.00 0.00 53 GLY A O 13
ATOM 15666 N N . SER A 1 54 ? -7.176 4.711 -5.586 1.00 0.00 54 SER A N 13
ATOM 15667 C CA . SER A 1 54 ? -7.556 5.494 -4.416 1.00 0.00 54 SER A CA 13
ATOM 15668 C C . SER A 1 54 ? -6.425 5.526 -3.393 1.00 0.00 54 SER A C 13
ATOM 15669 O O . SER A 1 54 ? -6.103 6.578 -2.839 1.00 0.00 54 SER A O 13
ATOM 15677 N N . HIS A 1 55 ? -5.824 4.366 -3.147 1.00 0.00 55 HIS A N 13
ATOM 15678 C CA . HIS A 1 55 ? -4.728 4.260 -2.191 1.00 0.00 55 HIS A CA 13
ATOM 15679 C C . HIS A 1 55 ? -3.483 4.973 -2.710 1.00 0.00 55 HIS A C 13
ATOM 15680 O O . HIS A 1 55 ? -3.393 5.304 -3.892 1.00 0.00 55 HIS A O 13
ATOM 15695 N N . GLY A 1 56 ? -2.525 5.206 -1.819 1.00 0.00 56 GLY A N 13
ATOM 15696 C CA . GLY A 1 56 ? -1.299 5.879 -2.206 1.00 0.00 56 GLY A CA 13
ATOM 15697 C C . GLY A 1 56 ? -0.146 5.566 -1.273 1.00 0.00 56 GLY A C 13
ATOM 15698 O O . GLY A 1 56 ? -0.195 5.882 -0.084 1.00 0.00 56 GLY A O 13
ATOM 15702 N N . THR A 1 57 ? 0.896 4.940 -1.812 1.00 0.00 57 THR A N 13
ATOM 15703 C CA . THR A 1 57 ? 2.065 4.581 -1.019 1.00 0.00 57 THR A CA 13
ATOM 15704 C C . THR A 1 57 ? 3.339 4.652 -1.855 1.00 0.00 57 THR A C 13
ATOM 15705 O O . THR A 1 57 ? 3.284 4.764 -3.080 1.00 0.00 57 THR A O 13
ATOM 15716 N N . HIS A 1 58 ? 4.485 4.584 -1.185 1.00 0.00 58 HIS A N 13
ATOM 15717 C CA . HIS A 1 58 ? 5.773 4.640 -1.866 1.00 0.00 58 HIS A CA 13
ATOM 15718 C C . HIS A 1 58 ? 5.963 3.424 -2.768 1.00 0.00 58 HIS A C 13
ATOM 15719 O O . HIS A 1 58 ? 5.111 2.537 -2.818 1.00 0.00 58 HIS A O 13
ATOM 15733 N N . ARG A 1 59 ? 7.085 3.391 -3.480 1.00 0.00 59 ARG A N 13
ATOM 15734 C CA . ARG A 1 59 ? 7.385 2.285 -4.382 1.00 0.00 59 ARG A CA 13
ATOM 15735 C C . ARG A 1 59 ? 7.970 1.102 -3.616 1.00 0.00 59 ARG A C 13
ATOM 15736 O O . ARG A 1 59 ? 7.333 0.057 -3.488 1.00 0.00 59 ARG A O 13
ATOM 15757 N N . ASP A 1 60 ? 9.186 1.275 -3.109 1.00 0.00 60 ASP A N 13
ATOM 15758 C CA . ASP A 1 60 ? 9.857 0.223 -2.355 1.00 0.00 60 ASP A CA 13
ATOM 15759 C C . ASP A 1 60 ? 9.040 -0.172 -1.128 1.00 0.00 60 ASP A C 13
ATOM 15760 O O . ASP A 1 60 ? 9.082 -1.319 -0.684 1.00 0.00 60 ASP A O 13
ATOM 15769 N N . CYS A 1 61 ? 8.299 0.787 -0.584 1.00 0.00 61 CYS A N 13
ATOM 15770 C CA . CYS A 1 61 ? 7.473 0.542 0.592 1.00 0.00 61 CYS A CA 13
ATOM 15771 C C . CYS A 1 61 ? 6.431 -0.537 0.311 1.00 0.00 61 CYS A C 13
ATOM 15772 O O . CYS A 1 61 ? 6.101 -1.338 1.184 1.00 0.00 61 CYS A O 13
ATOM 15779 N N . SER A 1 62 ? 5.918 -0.550 -0.915 1.00 0.00 62 SER A N 13
ATOM 15780 C CA . SER A 1 62 ? 4.911 -1.528 -1.312 1.00 0.00 62 SER A CA 13
ATOM 15781 C C . SER A 1 62 ? 5.565 -2.840 -1.734 1.00 0.00 62 SER A C 13
ATOM 15782 O O . SER A 1 62 ? 4.993 -3.611 -2.505 1.00 0.00 62 SER A O 13
ATOM 15790 N N . SER A 1 63 ? 6.767 -3.086 -1.223 1.00 0.00 63 SER A N 13
ATOM 15791 C CA . SER A 1 63 ? 7.501 -4.303 -1.550 1.00 0.00 63 SER A CA 13
ATOM 15792 C C . SER A 1 63 ? 7.364 -4.640 -3.032 1.00 0.00 63 SER A C 13
ATOM 15793 O O . SER A 1 63 ? 7.129 -5.792 -3.400 1.00 0.00 63 SER A O 13
ATOM 15801 N N . LEU A 1 64 ? 7.510 -3.626 -3.878 1.00 0.00 64 LEU A N 13
ATOM 15802 C CA . LEU A 1 64 ? 7.403 -3.813 -5.321 1.00 0.00 64 LEU A CA 13
ATOM 15803 C C . LEU A 1 64 ? 8.759 -4.155 -5.928 1.00 0.00 64 LEU A C 13
ATOM 15804 O O . LEU A 1 64 ? 9.749 -4.311 -5.213 1.00 0.00 64 LEU A O 13
ATOM 15820 N N . ARG A 1 65 ? 8.797 -4.269 -7.252 1.00 0.00 65 ARG A N 13
ATOM 15821 C CA . ARG A 1 65 ? 10.032 -4.592 -7.956 1.00 0.00 65 ARG A CA 13
ATOM 15822 C C . ARG A 1 65 ? 10.525 -3.396 -8.767 1.00 0.00 65 ARG A C 13
ATOM 15823 O O . ARG A 1 65 ? 9.777 -2.463 -9.060 1.00 0.00 65 ARG A O 13
ATOM 15844 N N . PRO A 1 66 ? 11.813 -3.423 -9.137 1.00 0.00 66 PRO A N 13
ATOM 15845 C CA . PRO A 1 66 ? 12.434 -2.349 -9.919 1.00 0.00 66 PRO A CA 13
ATOM 15846 C C . PRO A 1 66 ? 11.921 -2.305 -11.354 1.00 0.00 66 PRO A C 13
ATOM 15847 O O . PRO A 1 66 ? 12.145 -1.333 -12.074 1.00 0.00 66 PRO A O 13
ATOM 15858 N N . ASN A 1 67 ? 11.230 -3.364 -11.763 1.00 0.00 67 ASN A N 13
ATOM 15859 C CA . ASN A 1 67 ? 10.684 -3.446 -13.113 1.00 0.00 67 ASN A CA 13
ATOM 15860 C C . ASN A 1 67 ? 9.160 -3.506 -13.081 1.00 0.00 67 ASN A C 13
ATOM 15861 O O . ASN A 1 67 ? 8.538 -4.180 -13.902 1.00 0.00 67 ASN A O 13
ATOM 15872 N N . SER A 1 68 ? 8.565 -2.797 -12.127 1.00 0.00 68 SER A N 13
ATOM 15873 C CA . SER A 1 68 ? 7.114 -2.772 -11.986 1.00 0.00 68 SER A CA 13
ATOM 15874 C C . SER A 1 68 ? 6.514 -1.595 -12.750 1.00 0.00 68 SER A C 13
ATOM 15875 O O . SER A 1 68 ? 7.069 -0.496 -12.757 1.00 0.00 68 SER A O 13
ATOM 15883 N N . LYS A 1 69 ? 5.376 -1.834 -13.392 1.00 0.00 69 LYS A N 13
ATOM 15884 C CA . LYS A 1 69 ? 4.697 -0.796 -14.159 1.00 0.00 69 LYS A CA 13
ATOM 15885 C C . LYS A 1 69 ? 3.708 -0.032 -13.284 1.00 0.00 69 LYS A C 13
ATOM 15886 O O . LYS A 1 69 ? 3.792 1.189 -13.155 1.00 0.00 69 LYS A O 13
ATOM 15905 N N . LYS A 1 70 ? 2.772 -0.759 -12.684 1.00 0.00 70 LYS A N 13
ATOM 15906 C CA . LYS A 1 70 ? 1.768 -0.152 -11.819 1.00 0.00 70 LYS A CA 13
ATOM 15907 C C . LYS A 1 70 ? 1.512 -1.018 -10.590 1.00 0.00 70 LYS A C 13
ATOM 15908 O O . LYS A 1 70 ? 1.810 -2.212 -10.589 1.00 0.00 70 LYS A O 13
ATOM 15927 N N . TRP A 1 71 ? 0.959 -0.409 -9.547 1.00 0.00 71 TRP A N 13
ATOM 15928 C CA . TRP A 1 71 ? 0.663 -1.126 -8.312 1.00 0.00 71 TRP A CA 13
ATOM 15929 C C . TRP A 1 71 ? -0.803 -0.963 -7.927 1.00 0.00 71 TRP A C 13
ATOM 15930 O O . TRP A 1 71 ? -1.429 0.048 -8.245 1.00 0.00 71 TRP A O 13
ATOM 15951 N N . GLU A 1 72 ? -1.345 -1.964 -7.240 1.00 0.00 72 GLU A N 13
ATOM 15952 C CA . GLU A 1 72 ? -2.739 -1.929 -6.812 1.00 0.00 72 GLU A CA 13
ATOM 15953 C C . GLU A 1 72 ? -2.845 -2.035 -5.293 1.00 0.00 72 GLU A C 13
ATOM 15954 O O . GLU A 1 72 ? -1.914 -2.485 -4.625 1.00 0.00 72 GLU A O 13
ATOM 15966 N N . CYS A 1 73 ? -3.985 -1.616 -4.755 1.00 0.00 73 CYS A N 13
ATOM 15967 C CA . CYS A 1 73 ? -4.214 -1.662 -3.316 1.00 0.00 73 CYS A CA 13
ATOM 15968 C C . CYS A 1 73 ? -4.764 -3.022 -2.896 1.00 0.00 73 CYS A C 13
ATOM 15969 O O . CYS A 1 73 ? -5.088 -3.859 -3.737 1.00 0.00 73 CYS A O 13
ATOM 15976 N N . ASN A 1 74 ? -4.866 -3.235 -1.588 1.00 0.00 74 ASN A N 13
ATOM 15977 C CA . ASN A 1 74 ? -5.375 -4.493 -1.055 1.00 0.00 74 ASN A CA 13
ATOM 15978 C C . ASN A 1 74 ? -6.822 -4.720 -1.485 1.00 0.00 74 ASN A C 13
ATOM 15979 O O . ASN A 1 74 ? -7.127 -5.686 -2.183 1.00 0.00 74 ASN A O 13
ATOM 15990 N N . GLU A 1 75 ? -7.706 -3.821 -1.064 1.00 0.00 75 GLU A N 13
ATOM 15991 C CA . GLU A 1 75 ? -9.120 -3.924 -1.406 1.00 0.00 75 GLU A CA 13
ATOM 15992 C C . GLU A 1 75 ? -9.300 -4.488 -2.812 1.00 0.00 75 GLU A C 13
ATOM 15993 O O . GLU A 1 75 ? -10.158 -5.340 -3.046 1.00 0.00 75 GLU A O 13
ATOM 16005 N N . CYS A 1 76 ? -8.487 -4.005 -3.745 1.00 0.00 76 CYS A N 13
ATOM 16006 C CA . CYS A 1 76 ? -8.555 -4.459 -5.129 1.00 0.00 76 CYS A CA 13
ATOM 16007 C C . CYS A 1 76 ? -7.858 -5.806 -5.295 1.00 0.00 76 CYS A C 13
ATOM 16008 O O . CYS A 1 76 ? -8.464 -6.780 -5.744 1.00 0.00 76 CYS A O 13
ATOM 16015 N N . LEU A 1 77 ? -6.582 -5.855 -4.930 1.00 0.00 77 LEU A N 13
ATOM 16016 C CA . LEU A 1 77 ? -5.801 -7.082 -5.038 1.00 0.00 77 LEU A CA 13
ATOM 16017 C C . LEU A 1 77 ? -6.649 -8.299 -4.681 1.00 0.00 77 LEU A C 13
ATOM 16018 O O . LEU A 1 77 ? -7.652 -8.202 -3.974 1.00 0.00 77 LEU A O 13
ATOM 16034 N N . PRO A 1 78 ? -6.236 -9.474 -5.179 1.00 0.00 78 PRO A N 13
ATOM 16035 C CA . PRO A 1 78 ? -6.942 -10.734 -4.924 1.00 0.00 78 PRO A CA 13
ATOM 16036 C C . PRO A 1 78 ? -6.808 -11.190 -3.475 1.00 0.00 78 PRO A C 13
ATOM 16037 O O . PRO A 1 78 ? -7.240 -12.285 -3.117 1.00 0.00 78 PRO A O 13
ATOM 16048 N N . ALA A 1 79 ? -6.207 -10.343 -2.646 1.00 0.00 79 ALA A N 13
ATOM 16049 C CA . ALA A 1 79 ? -6.019 -10.658 -1.236 1.00 0.00 79 ALA A CA 13
ATOM 16050 C C . ALA A 1 79 ? -7.248 -10.274 -0.418 1.00 0.00 79 ALA A C 13
ATOM 16051 O O . ALA A 1 79 ? -7.867 -9.238 -0.660 1.00 0.00 79 ALA A O 13
ATOM 16058 N N . SER A 1 80 ? -7.596 -11.116 0.549 1.00 0.00 80 SER A N 13
ATOM 16059 C CA . SER A 1 80 ? -8.755 -10.866 1.399 1.00 0.00 80 SER A CA 13
ATOM 16060 C C . SER A 1 80 ? -8.741 -9.436 1.929 1.00 0.00 80 SER A C 13
ATOM 16061 O O . SER A 1 80 ? -7.808 -9.025 2.618 1.00 0.00 80 SER A O 13
ATOM 16069 N N . GLY A 1 81 ? -9.786 -8.680 1.602 1.00 0.00 81 GLY A N 13
ATOM 16070 C CA . GLY A 1 81 ? -9.875 -7.304 2.053 1.00 0.00 81 GLY A CA 13
ATOM 16071 C C . GLY A 1 81 ? -10.670 -7.164 3.336 1.00 0.00 81 GLY A C 13
ATOM 16072 O O . GLY A 1 81 ? -11.851 -7.506 3.401 1.00 0.00 81 GLY A O 13
ATOM 16076 N N . PRO A 1 82 ? -10.015 -6.652 4.389 1.00 0.00 82 PRO A N 13
ATOM 16077 C CA . PRO A 1 82 ? -10.648 -6.458 5.697 1.00 0.00 82 PRO A CA 13
ATOM 16078 C C . PRO A 1 82 ? -11.689 -5.343 5.677 1.00 0.00 82 PRO A C 13
ATOM 16079 O O . PRO A 1 82 ? -11.356 -4.174 5.483 1.00 0.00 82 PRO A O 13
ATOM 16090 N N . SER A 1 83 ? -12.949 -5.713 5.880 1.00 0.00 83 SER A N 13
ATOM 16091 C CA . SER A 1 83 ? -14.039 -4.744 5.882 1.00 0.00 83 SER A CA 13
ATOM 16092 C C . SER A 1 83 ? -14.482 -4.428 7.307 1.00 0.00 83 SER A C 13
ATOM 16093 O O . SER A 1 83 ? -14.090 -5.107 8.256 1.00 0.00 83 SER A O 13
ATOM 16101 N N . SER A 1 84 ? -15.301 -3.391 7.449 1.00 0.00 84 SER A N 13
ATOM 16102 C CA . SER A 1 84 ? -15.794 -2.980 8.759 1.00 0.00 84 SER A CA 13
ATOM 16103 C C . SER A 1 84 ? -17.320 -2.997 8.794 1.00 0.00 84 SER A C 13
ATOM 16104 O O . SER A 1 84 ? -17.967 -1.966 8.613 1.00 0.00 84 SER A O 13
ATOM 16112 N N . GLY A 1 85 ? -17.888 -4.176 9.028 1.00 0.00 85 GLY A N 13
ATOM 16113 C CA . GLY A 1 85 ? -19.332 -4.306 9.083 1.00 0.00 85 GLY A CA 13
ATOM 16114 C C . GLY A 1 85 ? -19.998 -3.927 7.775 1.00 0.00 85 GLY A C 13
ATOM 16115 O O . GLY A 1 85 ? -20.381 -4.817 7.018 1.00 0.00 85 GLY A O 13
ATOM 16121 N N . GLY A 1 1 ? -12.394 -10.949 40.888 1.00 0.00 1 GLY A N 14
ATOM 16122 C CA . GLY A 1 1 ? -12.410 -11.282 39.476 1.00 0.00 1 GLY A CA 14
ATOM 16123 C C . GLY A 1 1 ? -11.905 -10.148 38.606 1.00 0.00 1 GLY A C 14
ATOM 16124 O O . GLY A 1 1 ? -11.205 -9.255 39.084 1.00 0.00 1 GLY A O 14
ATOM 16128 N N . SER A 1 2 ? -12.258 -10.184 37.326 1.00 0.00 2 SER A N 14
ATOM 16129 C CA . SER A 1 2 ? -11.831 -9.154 36.386 1.00 0.00 2 SER A CA 14
ATOM 16130 C C . SER A 1 2 ? -12.959 -8.796 35.423 1.00 0.00 2 SER A C 14
ATOM 16131 O O . SER A 1 2 ? -14.026 -9.409 35.444 1.00 0.00 2 SER A O 14
ATOM 16139 N N . SER A 1 3 ? -12.713 -7.799 34.579 1.00 0.00 3 SER A N 14
ATOM 16140 C CA . SER A 1 3 ? -13.709 -7.355 33.609 1.00 0.00 3 SER A CA 14
ATOM 16141 C C . SER A 1 3 ? -13.170 -7.469 32.187 1.00 0.00 3 SER A C 14
ATOM 16142 O O . SER A 1 3 ? -12.014 -7.834 31.976 1.00 0.00 3 SER A O 14
ATOM 16150 N N . GLY A 1 4 ? -14.017 -7.153 31.212 1.00 0.00 4 GLY A N 14
ATOM 16151 C CA . GLY A 1 4 ? -13.610 -7.226 29.821 1.00 0.00 4 GLY A CA 14
ATOM 16152 C C . GLY A 1 4 ? -13.615 -5.871 29.144 1.00 0.00 4 GLY A C 14
ATOM 16153 O O . GLY A 1 4 ? -13.388 -4.846 29.787 1.00 0.00 4 GLY A O 14
ATOM 16157 N N . SER A 1 5 ? -13.874 -5.864 27.840 1.00 0.00 5 SER A N 14
ATOM 16158 C CA . SER A 1 5 ? -13.903 -4.624 27.073 1.00 0.00 5 SER A CA 14
ATOM 16159 C C . SER A 1 5 ? -14.857 -4.740 25.888 1.00 0.00 5 SER A C 14
ATOM 16160 O O . SER A 1 5 ? -15.190 -5.841 25.451 1.00 0.00 5 SER A O 14
ATOM 16168 N N . SER A 1 6 ? -15.293 -3.595 25.373 1.00 0.00 6 SER A N 14
ATOM 16169 C CA . SER A 1 6 ? -16.212 -3.566 24.241 1.00 0.00 6 SER A CA 14
ATOM 16170 C C . SER A 1 6 ? -15.642 -2.729 23.100 1.00 0.00 6 SER A C 14
ATOM 16171 O O . SER A 1 6 ? -15.050 -1.675 23.324 1.00 0.00 6 SER A O 14
ATOM 16179 N N . GLY A 1 7 ? -15.826 -3.209 21.873 1.00 0.00 7 GLY A N 14
ATOM 16180 C CA . GLY A 1 7 ? -15.325 -2.494 20.714 1.00 0.00 7 GLY A CA 14
ATOM 16181 C C . GLY A 1 7 ? -15.844 -1.071 20.642 1.00 0.00 7 GLY A C 14
ATOM 16182 O O . GLY A 1 7 ? -16.858 -0.742 21.256 1.00 0.00 7 GLY A O 14
ATOM 16186 N N . GLU A 1 8 ? -15.146 -0.225 19.890 1.00 0.00 8 GLU A N 14
ATOM 16187 C CA . GLU A 1 8 ? -15.542 1.170 19.743 1.00 0.00 8 GLU A CA 14
ATOM 16188 C C . GLU A 1 8 ? -14.857 1.805 18.536 1.00 0.00 8 GLU A C 14
ATOM 16189 O O . GLU A 1 8 ? -13.687 1.537 18.260 1.00 0.00 8 GLU A O 14
ATOM 16201 N N . L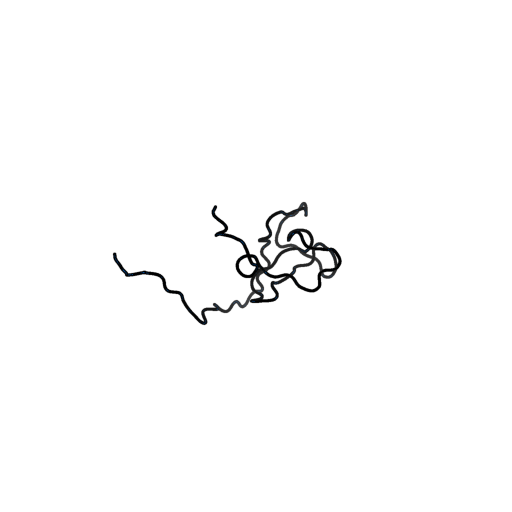EU A 1 9 ? -15.594 2.648 17.821 1.00 0.00 9 LEU A N 14
ATOM 16202 C CA . LEU A 1 9 ? -15.059 3.322 16.643 1.00 0.00 9 LEU A CA 14
ATOM 16203 C C . LEU A 1 9 ? -13.903 4.243 17.020 1.00 0.00 9 LEU A C 14
ATOM 16204 O O . LEU A 1 9 ? -13.823 4.722 18.151 1.00 0.00 9 LEU A O 14
ATOM 16220 N N . GLU A 1 10 ? -13.011 4.487 16.065 1.00 0.00 10 GLU A N 14
ATOM 16221 C CA . GLU A 1 10 ? -11.861 5.352 16.298 1.00 0.00 10 GLU A CA 14
ATOM 16222 C C . GLU A 1 10 ? -12.305 6.787 16.570 1.00 0.00 10 GLU A C 14
ATOM 16223 O O . GLU A 1 10 ? -13.153 7.343 15.873 1.00 0.00 10 GLU A O 14
ATOM 16235 N N . PRO A 1 11 ? -11.719 7.400 17.609 1.00 0.00 11 PRO A N 14
ATOM 16236 C CA . PRO A 1 11 ? -12.038 8.777 17.998 1.00 0.00 11 PRO A CA 14
ATOM 16237 C C . PRO A 1 11 ? -11.532 9.798 16.984 1.00 0.00 11 PRO A C 14
ATOM 16238 O O . PRO A 1 11 ? -10.758 9.465 16.088 1.00 0.00 11 PRO A O 14
ATOM 16249 N N . GLY A 1 12 ? -11.975 11.042 17.133 1.00 0.00 12 GLY A N 14
ATOM 16250 C CA . GLY A 1 12 ? -11.556 12.093 16.223 1.00 0.00 12 GLY A CA 14
ATOM 16251 C C . GLY A 1 12 ? -11.521 11.630 14.780 1.00 0.00 12 GLY A C 14
ATOM 16252 O O . GLY A 1 12 ? -10.511 11.788 14.095 1.00 0.00 12 GLY A O 14
ATOM 16256 N N . ALA A 1 13 ? -12.626 11.054 14.318 1.00 0.00 13 ALA A N 14
ATOM 16257 C CA . ALA A 1 13 ? -12.718 10.567 12.947 1.00 0.00 13 ALA A CA 14
ATOM 16258 C C . ALA A 1 13 ? -13.748 11.360 12.150 1.00 0.00 13 ALA A C 14
ATOM 16259 O O . ALA A 1 13 ? -14.946 11.086 12.219 1.00 0.00 13 ALA A O 14
ATOM 16266 N N . PHE A 1 14 ? -13.274 12.345 11.394 1.00 0.00 14 PHE A N 14
ATOM 16267 C CA . PHE A 1 14 ? -14.155 13.180 10.585 1.00 0.00 14 PHE A CA 14
ATOM 16268 C C . PHE A 1 14 ? -14.201 12.684 9.143 1.00 0.00 14 PHE A C 14
ATOM 16269 O O . PHE A 1 14 ? -13.319 11.947 8.700 1.00 0.00 14 PHE A O 14
ATOM 16286 N N . SER A 1 15 ? -15.235 13.092 8.415 1.00 0.00 15 SER A N 14
ATOM 16287 C CA . SER A 1 15 ? -15.399 12.687 7.024 1.00 0.00 15 SER A CA 14
ATOM 16288 C C . SER A 1 15 ? -14.466 13.478 6.114 1.00 0.00 15 SER A C 14
ATOM 16289 O O . SER A 1 15 ? -13.946 14.524 6.500 1.00 0.00 15 SER A O 14
ATOM 16297 N N . GLU A 1 16 ? -14.258 12.969 4.903 1.00 0.00 16 GLU A N 14
ATOM 16298 C CA . GLU A 1 16 ? -13.387 13.628 3.938 1.00 0.00 16 GLU A CA 14
ATOM 16299 C C . GLU A 1 16 ? -14.050 13.698 2.565 1.00 0.00 16 GLU A C 14
ATOM 16300 O O . GLU A 1 16 ? -15.172 13.224 2.380 1.00 0.00 16 GLU A O 14
ATOM 16312 N N . LEU A 1 17 ? -13.349 14.291 1.605 1.00 0.00 17 LEU A N 14
ATOM 16313 C CA . LEU A 1 17 ? -13.868 14.424 0.249 1.00 0.00 17 LEU A CA 14
ATOM 16314 C C . LEU A 1 17 ? -13.436 13.245 -0.618 1.00 0.00 17 LEU A C 14
ATOM 16315 O O . LEU A 1 17 ? -13.608 13.262 -1.837 1.00 0.00 17 LEU A O 14
ATOM 16331 N N . TYR A 1 18 ? -12.877 12.223 0.020 1.00 0.00 18 TYR A N 14
ATOM 16332 C CA . TYR A 1 18 ? -12.420 11.036 -0.692 1.00 0.00 18 TYR A CA 14
ATOM 16333 C C . TYR A 1 18 ? -12.011 11.381 -2.121 1.00 0.00 18 TYR A C 14
ATOM 16334 O O . TYR A 1 18 ? -12.433 10.726 -3.074 1.00 0.00 18 TYR A O 14
ATOM 16352 N N . GLN A 1 19 ? -11.187 12.414 -2.261 1.00 0.00 19 GLN A N 14
ATOM 16353 C CA . GLN A 1 19 ? -10.721 12.848 -3.573 1.00 0.00 19 GLN A CA 14
ATOM 16354 C C . GLN A 1 19 ? -9.207 12.701 -3.688 1.00 0.00 19 GLN A C 14
ATOM 16355 O O . GLN A 1 19 ? -8.705 12.059 -4.611 1.00 0.00 19 GLN A O 14
ATOM 16369 N N . ARG A 1 20 ? -8.486 13.299 -2.746 1.00 0.00 20 ARG A N 14
ATOM 16370 C CA . ARG A 1 20 ? -7.029 13.236 -2.744 1.00 0.00 20 ARG A CA 14
ATOM 16371 C C . ARG A 1 20 ? -6.526 12.342 -1.615 1.00 0.00 20 ARG A C 14
ATOM 16372 O O . ARG A 1 20 ? -6.612 12.700 -0.440 1.00 0.00 20 ARG A O 14
ATOM 16393 N N . TYR A 1 21 ? -6.001 11.177 -1.979 1.00 0.00 21 TYR A N 14
ATOM 16394 C CA . TYR A 1 21 ? -5.486 10.230 -0.997 1.00 0.00 21 TYR A CA 14
ATOM 16395 C C . TYR A 1 21 ? -3.964 10.154 -1.059 1.00 0.00 21 TYR A C 14
ATOM 16396 O O . TYR A 1 21 ? -3.397 9.566 -1.979 1.00 0.00 21 TYR A O 14
ATOM 16414 N N . ARG A 1 22 ? -3.308 10.754 -0.071 1.00 0.00 22 ARG A N 14
ATOM 16415 C CA . ARG A 1 22 ? -1.851 10.756 -0.012 1.00 0.00 22 ARG A CA 14
ATOM 16416 C C . ARG A 1 22 ? -1.362 10.322 1.367 1.00 0.00 22 ARG A C 14
ATOM 16417 O O . ARG A 1 22 ? -0.993 11.154 2.197 1.00 0.00 22 ARG A O 14
ATOM 16438 N N . HIS A 1 23 ? -1.363 9.015 1.605 1.00 0.00 23 HIS A N 14
ATOM 16439 C CA . HIS A 1 23 ? -0.919 8.470 2.883 1.00 0.00 23 HIS A CA 14
ATOM 16440 C C . HIS A 1 23 ? -0.339 7.070 2.705 1.00 0.00 23 HIS A C 14
ATOM 16441 O O . HIS A 1 23 ? -1.005 6.171 2.191 1.00 0.00 23 HIS A O 14
ATOM 16456 N N . CYS A 1 24 ? 0.907 6.892 3.132 1.00 0.00 24 CYS A N 14
ATOM 16457 C CA . CYS A 1 24 ? 1.578 5.603 3.019 1.00 0.00 24 CYS A CA 14
ATOM 16458 C C . CYS A 1 24 ? 0.824 4.527 3.796 1.00 0.00 24 CYS A C 14
ATOM 16459 O O . CYS A 1 24 ? 0.637 4.638 5.008 1.00 0.00 24 CYS A O 14
ATOM 16466 N N . ASP A 1 25 ? 0.395 3.488 3.090 1.00 0.00 25 ASP A N 14
ATOM 16467 C CA . ASP A 1 25 ? -0.338 2.391 3.712 1.00 0.00 25 ASP A CA 14
ATOM 16468 C C . ASP A 1 25 ? 0.393 1.067 3.511 1.00 0.00 25 ASP A C 14
ATOM 16469 O O . ASP A 1 25 ? -0.022 0.032 4.032 1.00 0.00 25 ASP A O 14
ATOM 16478 N N . ALA A 1 26 ? 1.482 1.107 2.751 1.00 0.00 26 ALA A N 14
ATOM 16479 C CA . ALA A 1 26 ? 2.271 -0.089 2.482 1.00 0.00 26 ALA A CA 14
ATOM 16480 C C . ALA A 1 26 ? 2.546 -0.865 3.766 1.00 0.00 26 ALA A C 14
ATOM 16481 O O . ALA A 1 26 ? 2.305 -0.386 4.873 1.00 0.00 26 ALA A O 14
ATOM 16488 N N . PRO A 1 27 ? 3.063 -2.094 3.615 1.00 0.00 27 PRO A N 14
ATOM 16489 C CA . PRO A 1 27 ? 3.382 -2.963 4.752 1.00 0.00 27 PRO A CA 14
ATOM 16490 C C . PRO A 1 27 ? 4.574 -2.453 5.555 1.00 0.00 27 PRO A C 14
ATOM 16491 O O . PRO A 1 27 ? 4.547 -2.443 6.786 1.00 0.00 27 PRO A O 14
ATOM 16502 N N . ILE A 1 28 ? 5.618 -2.030 4.851 1.00 0.00 28 ILE A N 14
ATOM 16503 C CA . ILE A 1 28 ? 6.819 -1.518 5.499 1.00 0.00 28 ILE A CA 14
ATOM 16504 C C . ILE A 1 28 ? 7.388 -0.325 4.738 1.00 0.00 28 ILE A C 14
ATOM 16505 O O . ILE A 1 28 ? 7.359 -0.288 3.507 1.00 0.00 28 ILE A O 14
ATOM 16521 N N . CYS A 1 29 ? 7.906 0.650 5.478 1.00 0.00 29 CYS A N 14
ATOM 16522 C CA . CYS A 1 29 ? 8.483 1.845 4.875 1.00 0.00 29 CYS A CA 14
ATOM 16523 C C . CYS A 1 29 ? 10.000 1.860 5.042 1.00 0.00 29 CYS A C 14
ATOM 16524 O O . CYS A 1 29 ? 10.535 1.305 6.003 1.00 0.00 29 CYS A O 14
ATOM 16531 N N . LEU A 1 30 ? 10.687 2.500 4.102 1.00 0.00 30 LEU A N 14
ATOM 16532 C CA . LEU A 1 30 ? 12.142 2.589 4.145 1.00 0.00 30 LEU A CA 14
ATOM 16533 C C . LEU A 1 30 ? 12.597 4.043 4.206 1.00 0.00 30 LEU A C 14
ATOM 16534 O O . LEU A 1 30 ? 13.594 4.366 4.853 1.00 0.00 30 LEU A O 14
ATOM 16550 N N . TYR A 1 31 ? 11.860 4.917 3.529 1.00 0.00 31 TYR A N 14
ATOM 16551 C CA . TYR A 1 31 ? 12.188 6.337 3.506 1.00 0.00 31 TYR A CA 14
ATOM 16552 C C . TYR A 1 31 ? 12.290 6.896 4.921 1.00 0.00 31 TYR A C 14
ATOM 16553 O O . TYR A 1 31 ? 11.286 7.038 5.618 1.00 0.00 31 TYR A O 14
ATOM 16571 N N . GLU A 1 32 ? 13.512 7.213 5.339 1.00 0.00 32 GLU A N 14
ATOM 16572 C CA . GLU A 1 32 ? 13.746 7.756 6.672 1.00 0.00 32 GLU A CA 14
ATOM 16573 C C . GLU A 1 32 ? 12.606 8.681 7.090 1.00 0.00 32 GLU A C 14
ATOM 16574 O O . GLU A 1 32 ? 12.148 8.641 8.232 1.00 0.00 32 GLU A O 14
ATOM 16586 N N . GLN A 1 33 ? 12.155 9.514 6.157 1.00 0.00 33 GLN A N 14
ATOM 16587 C CA . GLN A 1 33 ? 11.071 10.449 6.429 1.00 0.00 33 GLN A CA 14
ATOM 16588 C C . GLN A 1 33 ? 9.928 9.759 7.166 1.00 0.00 33 GLN A C 14
ATOM 16589 O O . GLN A 1 33 ? 9.465 10.236 8.201 1.00 0.00 33 GLN A O 14
ATOM 16603 N N . GLY A 1 34 ? 9.476 8.632 6.623 1.00 0.00 34 GLY A N 14
ATOM 16604 C CA . GLY A 1 34 ? 8.390 7.895 7.242 1.00 0.00 34 GLY A CA 14
ATOM 16605 C C . GLY A 1 34 ? 7.084 8.664 7.227 1.00 0.00 34 GLY A C 14
ATOM 16606 O O . GLY A 1 34 ? 6.448 8.841 8.266 1.00 0.00 34 GLY A O 14
ATOM 16610 N N . ARG A 1 35 ? 6.683 9.123 6.046 1.00 0.00 35 ARG A N 14
ATOM 16611 C CA . ARG A 1 35 ? 5.446 9.880 5.900 1.00 0.00 35 ARG A CA 14
ATOM 16612 C C . ARG A 1 35 ? 5.014 9.940 4.437 1.00 0.00 35 ARG A C 14
ATOM 16613 O O . ARG A 1 35 ? 5.631 9.318 3.572 1.00 0.00 35 ARG A O 14
ATOM 16634 N N . ASP A 1 36 ? 3.952 10.692 4.170 1.00 0.00 36 ASP A N 14
ATOM 16635 C CA . ASP A 1 36 ? 3.439 10.835 2.813 1.00 0.00 36 ASP A CA 14
ATOM 16636 C C . ASP A 1 36 ? 4.283 11.821 2.013 1.00 0.00 36 ASP A C 14
ATOM 16637 O O . ASP A 1 36 ? 3.752 12.685 1.314 1.00 0.00 36 ASP A O 14
ATOM 16646 N N . SER A 1 37 ? 5.601 11.688 2.120 1.00 0.00 37 SER A N 14
ATOM 16647 C CA . SER A 1 37 ? 6.519 12.571 1.411 1.00 0.00 37 SER A CA 14
ATOM 16648 C C . SER A 1 37 ? 7.189 11.840 0.251 1.00 0.00 37 SER A C 14
ATOM 16649 O O . SER A 1 37 ? 7.966 10.907 0.456 1.00 0.00 37 SER A O 14
ATOM 16657 N N . PHE A 1 38 ? 6.882 12.271 -0.968 1.00 0.00 38 PHE A N 14
ATOM 16658 C CA . PHE A 1 38 ? 7.452 11.658 -2.162 1.00 0.00 38 PHE A CA 14
ATOM 16659 C C . PHE A 1 38 ? 7.988 12.721 -3.116 1.00 0.00 38 PHE A C 14
ATOM 16660 O O . PHE A 1 38 ? 7.757 13.914 -2.924 1.00 0.00 38 PHE A O 14
ATOM 16677 N N . GLU A 1 39 ? 8.706 12.278 -4.143 1.00 0.00 39 GLU A N 14
ATOM 16678 C CA . GLU A 1 39 ? 9.276 13.191 -5.127 1.00 0.00 39 GLU A CA 14
ATOM 16679 C C . GLU A 1 39 ? 8.593 13.027 -6.482 1.00 0.00 39 GLU A C 14
ATOM 16680 O O . GLU A 1 39 ? 7.986 11.994 -6.762 1.00 0.00 39 GLU A O 14
ATOM 16692 N N . ASP A 1 40 ? 8.698 14.054 -7.318 1.00 0.00 40 ASP A N 14
ATOM 16693 C CA . ASP A 1 40 ? 8.091 14.025 -8.644 1.00 0.00 40 ASP A CA 14
ATOM 16694 C C . ASP A 1 40 ? 8.138 12.618 -9.232 1.00 0.00 40 ASP A C 14
ATOM 16695 O O . ASP A 1 40 ? 7.166 12.152 -9.826 1.00 0.00 40 ASP A O 14
ATOM 16704 N N . GLU A 1 41 ? 9.273 11.949 -9.062 1.00 0.00 41 GLU A N 14
ATOM 16705 C CA . GLU A 1 41 ? 9.446 10.596 -9.578 1.00 0.00 41 GLU A CA 14
ATOM 16706 C C . GLU A 1 41 ? 10.589 9.882 -8.863 1.00 0.00 41 GLU A C 14
ATOM 16707 O O . GLU A 1 41 ? 11.323 10.488 -8.083 1.00 0.00 41 GLU A O 14
ATOM 16719 N N . GLY A 1 42 ? 10.734 8.589 -9.135 1.00 0.00 42 GLY A N 14
ATOM 16720 C CA . GLY A 1 42 ? 11.789 7.813 -8.509 1.00 0.00 42 GLY A CA 14
ATOM 16721 C C . GLY A 1 42 ? 11.252 6.789 -7.528 1.00 0.00 42 GLY A C 14
ATOM 16722 O O . GLY A 1 42 ? 10.053 6.751 -7.255 1.00 0.00 42 GLY A O 14
ATOM 16726 N N . ARG A 1 43 ? 12.142 5.956 -6.999 1.00 0.00 43 ARG A N 14
ATOM 16727 C CA . ARG A 1 43 ? 11.750 4.925 -6.045 1.00 0.00 43 ARG A CA 14
ATOM 16728 C C . ARG A 1 43 ? 10.816 5.495 -4.982 1.00 0.00 43 ARG A C 14
ATOM 16729 O O . ARG A 1 43 ? 9.856 4.843 -4.571 1.00 0.00 43 ARG A O 14
ATOM 16750 N N . TRP A 1 44 ? 11.104 6.714 -4.541 1.00 0.00 44 TRP A N 14
ATOM 16751 C CA . TRP A 1 44 ? 10.290 7.371 -3.525 1.00 0.00 44 TRP A CA 14
ATOM 16752 C C . TRP A 1 44 ? 9.183 8.200 -4.167 1.00 0.00 44 TRP A C 14
ATOM 16753 O O . TRP A 1 44 ? 8.951 9.346 -3.783 1.00 0.00 44 TRP A O 14
ATOM 16774 N N . ARG A 1 45 ? 8.501 7.613 -5.145 1.00 0.00 45 ARG A N 14
ATOM 16775 C CA . ARG A 1 45 ? 7.419 8.298 -5.840 1.00 0.00 45 ARG A CA 14
ATOM 16776 C C . ARG A 1 45 ? 6.060 7.811 -5.346 1.00 0.00 45 ARG A C 14
ATOM 16777 O O . ARG A 1 45 ? 5.827 6.607 -5.224 1.00 0.00 45 ARG A O 14
ATOM 16798 N N . LEU A 1 46 ? 5.167 8.753 -5.061 1.00 0.00 46 LEU A N 14
ATOM 16799 C CA . LEU A 1 46 ? 3.831 8.420 -4.579 1.00 0.00 46 LEU A CA 14
ATOM 16800 C C . LEU A 1 46 ? 3.046 7.651 -5.637 1.00 0.00 46 LEU A C 14
ATOM 16801 O O . LEU A 1 46 ? 2.475 8.244 -6.553 1.00 0.00 46 LEU A O 14
ATOM 16817 N N . ILE A 1 47 ? 3.021 6.329 -5.504 1.00 0.00 47 ILE A N 14
ATOM 16818 C CA . ILE A 1 47 ? 2.304 5.481 -6.447 1.00 0.00 47 ILE A CA 14
ATOM 16819 C C . ILE A 1 47 ? 0.874 5.228 -5.981 1.00 0.00 47 ILE A C 14
ATOM 16820 O O . ILE A 1 47 ? 0.648 4.724 -4.880 1.00 0.00 47 ILE A O 14
ATOM 16836 N N . LEU A 1 48 ? -0.089 5.579 -6.826 1.00 0.00 48 LEU A N 14
ATOM 16837 C CA . LEU A 1 48 ? -1.499 5.389 -6.502 1.00 0.00 48 LEU A CA 14
ATOM 16838 C C . LEU A 1 48 ? -2.077 4.201 -7.265 1.00 0.00 48 LEU A C 14
ATOM 16839 O O . LEU A 1 48 ? -1.707 3.946 -8.411 1.00 0.00 48 LEU A O 14
ATOM 16855 N N . CYS A 1 49 ? -2.989 3.479 -6.622 1.00 0.00 49 CYS A N 14
ATOM 16856 C CA . CYS A 1 49 ? -3.621 2.319 -7.239 1.00 0.00 49 CYS A CA 14
ATOM 16857 C C . CYS A 1 49 ? -4.100 2.648 -8.650 1.00 0.00 49 CYS A C 14
ATOM 16858 O O . CYS A 1 49 ? -4.402 3.799 -8.962 1.00 0.00 49 CYS A O 14
ATOM 16865 N N . ALA A 1 50 ? -4.168 1.627 -9.499 1.00 0.00 50 ALA A N 14
ATOM 16866 C CA . ALA A 1 50 ? -4.612 1.806 -10.875 1.00 0.00 50 ALA A CA 14
ATOM 16867 C C . ALA A 1 50 ? -6.029 1.276 -11.068 1.00 0.00 50 ALA A C 14
ATOM 16868 O O . ALA A 1 50 ? -6.864 1.922 -11.702 1.00 0.00 50 ALA A O 14
ATOM 16875 N N . THR A 1 51 ? -6.294 0.096 -10.517 1.00 0.00 51 THR A N 14
ATOM 16876 C CA . THR A 1 51 ? -7.610 -0.522 -10.630 1.00 0.00 51 THR A CA 14
ATOM 16877 C C . THR A 1 51 ? -8.701 0.409 -10.113 1.00 0.00 51 THR A C 14
ATOM 16878 O O . THR A 1 51 ? -9.741 0.577 -10.750 1.00 0.00 51 THR A O 14
ATOM 16889 N N . CYS A 1 52 ? -8.456 1.014 -8.955 1.00 0.00 52 CYS A N 14
ATOM 16890 C CA . CYS A 1 52 ? -9.418 1.929 -8.352 1.00 0.00 52 CYS A CA 14
ATOM 16891 C C . CYS A 1 52 ? -8.813 3.321 -8.186 1.00 0.00 52 CYS A C 14
ATOM 16892 O O . CYS A 1 52 ? -9.446 4.326 -8.507 1.00 0.00 52 CYS A O 14
ATOM 16899 N N . GLY A 1 53 ? -7.584 3.370 -7.682 1.00 0.00 53 GLY A N 14
ATOM 16900 C CA . GLY A 1 53 ? -6.915 4.642 -7.482 1.00 0.00 53 GLY A CA 14
ATOM 16901 C C . GLY A 1 53 ? -7.345 5.329 -6.201 1.00 0.00 53 GLY A C 14
ATOM 16902 O O . GLY A 1 53 ? -7.811 6.468 -6.226 1.00 0.00 53 GLY A O 14
ATOM 16906 N N . SER A 1 54 ? -7.192 4.634 -5.078 1.00 0.00 54 SER A N 14
ATOM 16907 C CA . SER A 1 54 ? -7.574 5.182 -3.782 1.00 0.00 54 SER A CA 14
ATOM 16908 C C . SER A 1 54 ? -6.383 5.203 -2.829 1.00 0.00 54 SER A C 14
ATOM 16909 O O . SER A 1 54 ? -6.128 6.203 -2.157 1.00 0.00 54 SER A O 14
ATOM 16917 N N . HIS A 1 55 ? -5.655 4.091 -2.776 1.00 0.00 55 HIS A N 14
ATOM 16918 C CA . HIS A 1 55 ? -4.490 3.981 -1.906 1.00 0.00 55 HIS A CA 14
ATOM 16919 C C . HIS A 1 55 ? -3.269 4.633 -2.548 1.00 0.00 55 HIS A C 14
ATOM 16920 O O . HIS A 1 55 ? -3.162 4.702 -3.772 1.00 0.00 55 HIS A O 14
ATOM 16935 N N . GLY A 1 56 ? -2.351 5.110 -1.713 1.00 0.00 56 GLY A N 14
ATOM 16936 C CA . GLY A 1 56 ? -1.150 5.751 -2.218 1.00 0.00 56 GLY A CA 14
ATOM 16937 C C . GLY A 1 56 ? 0.053 5.511 -1.328 1.00 0.00 56 GLY A C 14
ATOM 16938 O O . GLY A 1 56 ? 0.028 5.830 -0.139 1.00 0.00 56 GLY A O 14
ATOM 16942 N N . THR A 1 57 ? 1.110 4.947 -1.903 1.00 0.00 57 THR A N 14
ATOM 16943 C CA . THR A 1 57 ? 2.327 4.662 -1.154 1.00 0.00 57 THR A CA 14
ATOM 16944 C C . THR A 1 57 ? 3.554 4.711 -2.058 1.00 0.00 57 THR A C 14
ATOM 16945 O O . THR A 1 57 ? 3.433 4.786 -3.281 1.00 0.00 57 THR A O 14
ATOM 16956 N N . HIS A 1 58 ? 4.734 4.668 -1.448 1.00 0.00 58 HIS A N 14
ATOM 16957 C CA . HIS A 1 58 ? 5.984 4.706 -2.199 1.00 0.00 58 HIS A CA 14
ATOM 16958 C C . HIS A 1 58 ? 6.125 3.470 -3.082 1.00 0.00 58 HIS A C 14
ATOM 16959 O O . HIS A 1 58 ? 5.238 2.617 -3.119 1.00 0.00 58 HIS A O 14
ATOM 16973 N N . ARG A 1 59 ? 7.245 3.380 -3.792 1.00 0.00 59 ARG A N 14
ATOM 16974 C CA . ARG A 1 59 ? 7.501 2.250 -4.676 1.00 0.00 59 ARG A CA 14
ATOM 16975 C C . ARG A 1 59 ? 8.013 1.048 -3.888 1.00 0.00 59 ARG A C 14
ATOM 16976 O O . ARG A 1 59 ? 7.317 0.042 -3.749 1.00 0.00 59 ARG A O 14
ATOM 16997 N N . ASP A 1 60 ? 9.233 1.160 -3.375 1.00 0.00 60 ASP A N 14
ATOM 16998 C CA . ASP A 1 60 ? 9.839 0.083 -2.600 1.00 0.00 60 ASP A CA 14
ATOM 16999 C C . ASP A 1 60 ? 9.031 -0.199 -1.338 1.00 0.00 60 ASP A C 14
ATOM 17000 O O . ASP A 1 60 ? 8.893 -1.349 -0.920 1.00 0.00 60 ASP A O 14
ATOM 17009 N N . CYS A 1 61 ? 8.499 0.859 -0.733 1.00 0.00 61 CYS A N 14
ATOM 17010 C CA . CYS A 1 61 ? 7.706 0.726 0.483 1.00 0.00 61 CYS A CA 14
ATOM 17011 C C . CYS A 1 61 ? 6.659 -0.374 0.332 1.00 0.00 61 CYS A C 14
ATOM 17012 O O . CYS A 1 61 ? 6.442 -1.168 1.248 1.00 0.00 61 CYS A O 14
ATOM 17019 N N . SER A 1 62 ? 6.014 -0.415 -0.829 1.00 0.00 62 SER A N 14
ATOM 17020 C CA . SER A 1 62 ? 4.988 -1.415 -1.099 1.00 0.00 62 SER A CA 14
ATOM 17021 C C . SER A 1 62 ? 5.613 -2.714 -1.597 1.00 0.00 62 SER A C 14
ATOM 17022 O O . SER A 1 62 ? 5.012 -3.443 -2.386 1.00 0.00 62 SER A O 14
ATOM 17030 N N . SER A 1 63 ? 6.825 -2.998 -1.130 1.00 0.00 63 SER A N 14
ATOM 17031 C CA . SER A 1 63 ? 7.535 -4.207 -1.530 1.00 0.00 63 SER A CA 14
ATOM 17032 C C . SER A 1 63 ? 7.227 -4.563 -2.981 1.00 0.00 63 SER A C 14
ATOM 17033 O O . SER A 1 63 ? 6.932 -5.715 -3.301 1.00 0.00 63 SER A O 14
ATOM 17041 N N . LEU A 1 64 ? 7.299 -3.565 -3.856 1.00 0.00 64 LEU A N 14
ATOM 17042 C CA . LEU A 1 64 ? 7.028 -3.771 -5.274 1.00 0.00 64 LEU A CA 14
ATOM 17043 C C . LEU A 1 64 ? 8.267 -4.290 -5.996 1.00 0.00 64 LEU A C 14
ATOM 17044 O O . LEU A 1 64 ? 9.305 -4.525 -5.377 1.00 0.00 64 LEU A O 14
ATOM 17060 N N . ARG A 1 65 ? 8.152 -4.464 -7.308 1.00 0.00 65 ARG A N 14
ATOM 17061 C CA . ARG A 1 65 ? 9.264 -4.954 -8.114 1.00 0.00 65 ARG A CA 14
ATOM 17062 C C . ARG A 1 65 ? 10.015 -3.796 -8.766 1.00 0.00 65 ARG A C 14
ATOM 17063 O O . ARG A 1 65 ? 9.505 -2.681 -8.883 1.00 0.00 65 ARG A O 14
ATOM 17084 N N . PRO A 1 66 ? 11.255 -4.064 -9.199 1.00 0.00 66 PRO A N 14
ATOM 17085 C CA . PRO A 1 66 ? 12.103 -3.058 -9.846 1.00 0.00 66 PRO A CA 14
ATOM 17086 C C . PRO A 1 66 ? 11.595 -2.677 -11.232 1.00 0.00 66 PRO A C 14
ATOM 17087 O O . PRO A 1 66 ? 11.471 -3.527 -12.113 1.00 0.00 66 PRO A O 14
ATOM 17098 N N . ASN A 1 67 ? 11.304 -1.394 -11.419 1.00 0.00 67 ASN A N 14
ATOM 17099 C CA . ASN A 1 67 ? 10.810 -0.901 -12.699 1.00 0.00 67 ASN A CA 14
ATOM 17100 C C . ASN A 1 67 ? 9.390 -1.394 -12.961 1.00 0.00 67 ASN A C 14
ATOM 17101 O O . ASN A 1 67 ? 9.070 -1.841 -14.062 1.00 0.00 67 ASN A O 14
ATOM 17112 N N . SER A 1 68 ? 8.542 -1.309 -11.940 1.00 0.00 68 SER A N 14
ATOM 17113 C CA . SER A 1 68 ? 7.157 -1.750 -12.058 1.00 0.00 68 SER A CA 14
ATOM 17114 C C . SER A 1 68 ? 6.345 -0.770 -12.901 1.00 0.00 68 SER A C 14
ATOM 17115 O O . SER A 1 68 ? 6.731 0.386 -13.074 1.00 0.00 68 SER A O 14
ATOM 17123 N N . LYS A 1 69 ? 5.218 -1.242 -13.422 1.00 0.00 69 LYS A N 14
ATOM 17124 C CA . LYS A 1 69 ? 4.349 -0.410 -14.245 1.00 0.00 69 LYS A CA 14
ATOM 17125 C C . LYS A 1 69 ? 3.243 0.220 -13.405 1.00 0.00 69 LYS A C 14
ATOM 17126 O O . LYS A 1 69 ? 3.208 1.437 -13.217 1.00 0.00 69 LYS A O 14
ATOM 17145 N N . LYS A 1 70 ? 2.341 -0.615 -12.900 1.00 0.00 70 LYS A N 14
ATOM 17146 C CA . LYS A 1 70 ? 1.235 -0.141 -12.076 1.00 0.00 70 LYS A CA 14
ATOM 17147 C C . LYS A 1 70 ? 1.069 -1.011 -10.835 1.00 0.00 70 LYS A C 14
ATOM 17148 O O . LYS A 1 70 ? 1.419 -2.191 -10.841 1.00 0.00 70 LYS A O 14
ATOM 17167 N N . TRP A 1 71 ? 0.533 -0.421 -9.772 1.00 0.00 71 TRP A N 14
ATOM 17168 C CA . TRP A 1 71 ? 0.320 -1.144 -8.524 1.00 0.00 71 TRP A CA 14
ATOM 17169 C C . TRP A 1 71 ? -1.139 -1.058 -8.087 1.00 0.00 71 TRP A C 14
ATOM 17170 O O . TRP A 1 71 ? -1.822 -0.074 -8.368 1.00 0.00 71 TRP A O 14
ATOM 17191 N N . GLU A 1 72 ? -1.608 -2.094 -7.399 1.00 0.00 72 GLU A N 14
ATOM 17192 C CA . GLU A 1 72 ? -2.987 -2.133 -6.924 1.00 0.00 72 GLU A CA 14
ATOM 17193 C C . GLU A 1 72 ? -3.037 -2.168 -5.400 1.00 0.00 72 GLU A C 14
ATOM 17194 O O . GLU A 1 72 ? -2.076 -2.574 -4.745 1.00 0.00 72 GLU A O 14
ATOM 17206 N N . CYS A 1 73 ? -4.163 -1.740 -4.840 1.00 0.00 73 CYS A N 14
ATOM 17207 C CA . CYS A 1 73 ? -4.340 -1.720 -3.394 1.00 0.00 73 CYS A CA 14
ATOM 17208 C C . CYS A 1 73 ? -4.913 -3.045 -2.898 1.00 0.00 73 CYS A C 14
ATOM 17209 O O . CYS A 1 73 ? -5.249 -3.923 -3.691 1.00 0.00 73 CYS A O 14
ATOM 17216 N N . ASN A 1 74 ? -5.021 -3.180 -1.580 1.00 0.00 74 ASN A N 14
ATOM 17217 C CA . ASN A 1 74 ? -5.553 -4.397 -0.978 1.00 0.00 74 ASN A CA 14
ATOM 17218 C C . ASN A 1 74 ? -6.987 -4.649 -1.434 1.00 0.00 74 ASN A C 14
ATOM 17219 O O . ASN A 1 74 ? -7.309 -5.726 -1.932 1.00 0.00 74 ASN A O 14
ATOM 17230 N N . GLU A 1 75 ? -7.842 -3.646 -1.261 1.00 0.00 75 GLU A N 14
ATOM 17231 C CA . GLU A 1 75 ? -9.241 -3.759 -1.655 1.00 0.00 75 GLU A CA 14
ATOM 17232 C C . GLU A 1 75 ? -9.370 -4.435 -3.017 1.00 0.00 75 GLU A C 14
ATOM 17233 O O . GLU A 1 75 ? -10.254 -5.265 -3.229 1.00 0.00 75 GLU A O 14
ATOM 17245 N N . CYS A 1 76 ? -8.481 -4.075 -3.936 1.00 0.00 76 CYS A N 14
ATOM 17246 C CA . CYS A 1 76 ? -8.494 -4.644 -5.278 1.00 0.00 76 CYS A CA 14
ATOM 17247 C C . CYS A 1 76 ? -7.818 -6.012 -5.295 1.00 0.00 76 CYS A C 14
ATOM 17248 O O . CYS A 1 76 ? -8.424 -7.012 -5.684 1.00 0.00 76 CYS A O 14
ATOM 17255 N N . LEU A 1 77 ? -6.560 -6.050 -4.869 1.00 0.00 77 LEU A N 14
ATOM 17256 C CA . LEU A 1 77 ? -5.801 -7.295 -4.834 1.00 0.00 77 LEU A CA 14
ATOM 17257 C C . LEU A 1 77 ? -6.600 -8.401 -4.154 1.00 0.00 77 LEU A C 14
ATOM 17258 O O . LEU A 1 77 ? -7.411 -8.155 -3.260 1.00 0.00 77 LEU A O 14
ATOM 17274 N N . PRO A 1 78 ? -6.366 -9.650 -4.583 1.00 0.00 78 PRO A N 14
ATOM 17275 C CA . PRO A 1 78 ? -7.053 -10.820 -4.026 1.00 0.00 78 PRO A CA 14
ATOM 17276 C C . PRO A 1 78 ? -6.615 -11.124 -2.598 1.00 0.00 78 PRO A C 14
ATOM 17277 O O . PRO A 1 78 ? -5.714 -11.932 -2.373 1.00 0.00 78 PRO A O 14
ATOM 17288 N N . ALA A 1 79 ? -7.257 -10.471 -1.635 1.00 0.00 79 ALA A N 14
ATOM 17289 C CA . ALA A 1 79 ? -6.935 -10.674 -0.228 1.00 0.00 79 ALA A CA 14
ATOM 17290 C C . ALA A 1 79 ? -7.962 -9.997 0.674 1.00 0.00 79 ALA A C 14
ATOM 17291 O O . ALA A 1 79 ? -8.497 -8.941 0.337 1.00 0.00 79 ALA A O 14
ATOM 17298 N N . SER A 1 80 ? -8.234 -10.613 1.820 1.00 0.00 80 SER A N 14
ATOM 17299 C CA . SER A 1 80 ? -9.201 -10.072 2.768 1.00 0.00 80 SER A CA 14
ATOM 17300 C C . SER A 1 80 ? -8.530 -9.095 3.730 1.00 0.00 80 SER A C 14
ATOM 17301 O O . SER A 1 80 ? -7.344 -9.220 4.032 1.00 0.00 80 SER A O 14
ATOM 17309 N N . GLY A 1 81 ? -9.300 -8.122 4.208 1.00 0.00 81 GLY A N 14
ATOM 17310 C CA . GLY A 1 81 ? -8.765 -7.138 5.130 1.00 0.00 81 GLY A CA 14
ATOM 17311 C C . GLY A 1 81 ? -9.693 -5.955 5.318 1.00 0.00 81 GLY A C 14
ATOM 17312 O O . GLY A 1 81 ? -10.582 -5.700 4.505 1.00 0.00 81 GLY A O 14
ATOM 17316 N N . PRO A 1 82 ? -9.492 -5.208 6.414 1.00 0.00 82 PRO A N 14
ATOM 17317 C CA . PRO A 1 82 ? -10.309 -4.033 6.732 1.00 0.00 82 PRO A CA 14
ATOM 17318 C C . PRO A 1 82 ? -10.053 -2.873 5.776 1.00 0.00 82 PRO A C 14
ATOM 17319 O O . PRO A 1 82 ? -8.920 -2.417 5.627 1.00 0.00 82 PRO A O 14
ATOM 17330 N N . SER A 1 83 ? -11.114 -2.400 5.130 1.00 0.00 83 SER A N 14
ATOM 17331 C CA . SER A 1 83 ? -11.004 -1.295 4.185 1.00 0.00 83 SER A CA 14
ATOM 17332 C C . SER A 1 83 ? -10.644 0.001 4.904 1.00 0.00 83 SER A C 14
ATOM 17333 O O . SER A 1 83 ? -11.511 0.826 5.192 1.00 0.00 83 SER A O 14
ATOM 17341 N N . SER A 1 84 ? -9.358 0.173 5.193 1.00 0.00 84 SER A N 14
ATOM 17342 C CA . SER A 1 84 ? -8.882 1.367 5.882 1.00 0.00 84 SER A CA 14
ATOM 17343 C C . SER A 1 84 ? -8.251 2.347 4.898 1.00 0.00 84 SER A C 14
ATOM 17344 O O . SER A 1 84 ? -7.050 2.296 4.638 1.00 0.00 84 SER A O 14
ATOM 17352 N N . GLY A 1 85 ? -9.071 3.240 4.354 1.00 0.00 85 GLY A N 14
ATOM 17353 C CA . GLY A 1 85 ? -8.577 4.220 3.404 1.00 0.00 85 GLY A CA 14
ATOM 17354 C C . GLY A 1 85 ? -9.133 5.607 3.659 1.00 0.00 85 GLY A C 14
ATOM 17355 O O . GLY A 1 85 ? -9.239 6.006 4.818 1.00 0.00 85 GLY A O 14
ATOM 17361 N N . GLY A 1 1 ? -12.709 20.952 39.492 1.00 0.00 1 GLY A N 15
ATOM 17362 C CA . GLY A 1 1 ? -13.473 19.731 39.668 1.00 0.00 1 GLY A CA 15
ATOM 17363 C C . GLY A 1 1 ? -12.750 18.512 39.131 1.00 0.00 1 GLY A C 15
ATOM 17364 O O . GLY A 1 1 ? -11.534 18.391 39.271 1.00 0.00 1 GLY A O 15
ATOM 17368 N N . SER A 1 2 ? -13.501 17.605 38.514 1.00 0.00 2 SER A N 15
ATOM 17369 C CA . SER A 1 2 ? -12.925 16.386 37.958 1.00 0.00 2 SER A CA 15
ATOM 17370 C C . SER A 1 2 ? -13.637 15.988 36.669 1.00 0.00 2 SER A C 15
ATOM 17371 O O . SER A 1 2 ? -14.621 16.611 36.272 1.00 0.00 2 SER A O 15
ATOM 17379 N N . SER A 1 3 ? -13.130 14.945 36.019 1.00 0.00 3 SER A N 15
ATOM 17380 C CA . SER A 1 3 ? -13.714 14.465 34.771 1.00 0.00 3 SER A CA 15
ATOM 17381 C C . SER A 1 3 ? -13.622 12.945 34.679 1.00 0.00 3 SER A C 15
ATOM 17382 O O . SER A 1 3 ? -13.057 12.291 35.555 1.00 0.00 3 SER A O 15
ATOM 17390 N N . GLY A 1 4 ? -14.183 12.388 33.609 1.00 0.00 4 GLY A N 15
ATOM 17391 C CA . GLY A 1 4 ? -14.155 10.950 33.421 1.00 0.00 4 GLY A CA 15
ATOM 17392 C C . GLY A 1 4 ? -13.663 10.555 32.042 1.00 0.00 4 GLY A C 15
ATOM 17393 O O . GLY A 1 4 ? -12.992 11.337 31.368 1.00 0.00 4 GLY A O 15
ATOM 17397 N N . SER A 1 5 ? -13.996 9.339 31.622 1.00 0.00 5 SER A N 15
ATOM 17398 C CA . SER A 1 5 ? -13.579 8.840 30.317 1.00 0.00 5 SER A CA 15
ATOM 17399 C C . SER A 1 5 ? -14.395 7.614 29.918 1.00 0.00 5 SER A C 15
ATOM 17400 O O . SER A 1 5 ? -14.454 6.628 30.653 1.00 0.00 5 SER A O 15
ATOM 17408 N N . SER A 1 6 ? -15.022 7.684 28.748 1.00 0.00 6 SER A N 15
ATOM 17409 C CA . SER A 1 6 ? -15.839 6.582 28.252 1.00 0.00 6 SER A CA 15
ATOM 17410 C C . SER A 1 6 ? -15.666 6.413 26.746 1.00 0.00 6 SER A C 15
ATOM 17411 O O . SER A 1 6 ? -15.189 7.316 26.059 1.00 0.00 6 SER A O 15
ATOM 17419 N N . GLY A 1 7 ? -16.057 5.249 26.238 1.00 0.00 7 GLY A N 15
ATOM 17420 C CA . GLY A 1 7 ? -15.937 4.981 24.816 1.00 0.00 7 GLY A CA 15
ATOM 17421 C C . GLY A 1 7 ? -16.408 6.144 23.966 1.00 0.00 7 GLY A C 15
ATOM 17422 O O . GLY A 1 7 ? -17.070 7.056 24.462 1.00 0.00 7 GLY A O 15
ATOM 17426 N N . GLU A 1 8 ? -16.065 6.114 22.682 1.00 0.00 8 GLU A N 15
ATOM 17427 C CA . GLU A 1 8 ? -16.455 7.176 21.763 1.00 0.00 8 GLU A CA 15
ATOM 17428 C C . GLU A 1 8 ? -16.560 6.648 20.335 1.00 0.00 8 GLU A C 15
ATOM 17429 O O . GLU A 1 8 ? -16.050 5.573 20.019 1.00 0.00 8 GLU A O 15
ATOM 17441 N N . LEU A 1 9 ? -17.226 7.412 19.476 1.00 0.00 9 LEU A N 15
ATOM 17442 C CA . LEU A 1 9 ? -17.400 7.022 18.081 1.00 0.00 9 LEU A CA 15
ATOM 17443 C C . LEU A 1 9 ? -16.449 7.799 17.176 1.00 0.00 9 LEU A C 15
ATOM 17444 O O . LEU A 1 9 ? -15.909 8.832 17.570 1.00 0.00 9 LEU A O 15
ATOM 17460 N N . GLU A 1 10 ? -16.253 7.296 15.961 1.00 0.00 10 GLU A N 15
ATOM 17461 C CA . GLU A 1 10 ? -15.369 7.945 15.000 1.00 0.00 10 GLU A CA 15
ATOM 17462 C C . GLU A 1 10 ? -16.172 8.715 13.955 1.00 0.00 10 GLU A C 15
ATOM 17463 O O . GLU A 1 10 ? -16.650 8.157 12.967 1.00 0.00 10 GLU A O 15
ATOM 17475 N N . PRO A 1 11 ? -16.326 10.029 14.178 1.00 0.00 11 PRO A N 15
ATOM 17476 C CA . PRO A 1 11 ? -17.070 10.905 13.268 1.00 0.00 11 PRO A CA 15
ATOM 17477 C C . PRO A 1 11 ? -16.346 11.114 11.942 1.00 0.00 11 PRO A C 15
ATOM 17478 O O . PRO A 1 11 ? -16.952 11.513 10.949 1.00 0.00 11 PRO A O 15
ATOM 17489 N N . GLY A 1 12 ? -15.044 10.842 11.935 1.00 0.00 12 GLY A N 15
ATOM 17490 C CA . GLY A 1 12 ? -14.259 11.006 10.726 1.00 0.00 12 GLY A CA 15
ATOM 17491 C C . GLY A 1 12 ? -14.197 9.738 9.897 1.00 0.00 12 GLY A C 15
ATOM 17492 O O . GLY A 1 12 ? -13.126 9.334 9.447 1.00 0.00 12 GLY A O 15
ATOM 17496 N N . ALA A 1 13 ? -15.350 9.108 9.697 1.00 0.00 13 ALA A N 15
ATOM 17497 C CA . ALA A 1 13 ? -15.423 7.878 8.917 1.00 0.00 13 ALA A CA 15
ATOM 17498 C C . ALA A 1 13 ? -16.088 8.123 7.567 1.00 0.00 13 ALA A C 15
ATOM 17499 O O . ALA A 1 13 ? -16.917 7.331 7.119 1.00 0.00 13 ALA A O 15
ATOM 17506 N N . PHE A 1 14 ? -15.720 9.226 6.923 1.00 0.00 14 PHE A N 15
ATOM 17507 C CA . PHE A 1 14 ? -16.283 9.577 5.624 1.00 0.00 14 PHE A CA 15
ATOM 17508 C C . PHE A 1 14 ? -15.182 9.730 4.578 1.00 0.00 14 PHE A C 15
ATOM 17509 O O . PHE A 1 14 ? -13.995 9.667 4.897 1.00 0.00 14 PHE A O 15
ATOM 17526 N N . SER A 1 15 ? -15.586 9.932 3.328 1.00 0.00 15 SER A N 15
ATOM 17527 C CA . SER A 1 15 ? -14.635 10.090 2.234 1.00 0.00 15 SER A CA 15
ATOM 17528 C C . SER A 1 15 ? -14.897 11.384 1.469 1.00 0.00 15 SER A C 15
ATOM 17529 O O . SER A 1 15 ? -15.980 11.961 1.559 1.00 0.00 15 SER A O 15
ATOM 17537 N N . GLU A 1 16 ? -13.897 11.832 0.716 1.00 0.00 16 GLU A N 15
ATOM 17538 C CA . GLU A 1 16 ? -14.019 13.058 -0.064 1.00 0.00 16 GLU A CA 15
ATOM 17539 C C . GLU A 1 16 ? -13.060 13.046 -1.250 1.00 0.00 16 GLU A C 15
ATOM 17540 O O . GLU A 1 16 ? -12.163 12.204 -1.330 1.00 0.00 16 GLU A O 15
ATOM 17552 N N . LEU A 1 17 ? -13.254 13.984 -2.170 1.00 0.00 17 LEU A N 15
ATOM 17553 C CA . LEU A 1 17 ? -12.407 14.082 -3.354 1.00 0.00 17 LEU A CA 15
ATOM 17554 C C . LEU A 1 17 ? -11.797 15.475 -3.472 1.00 0.00 17 LEU A C 15
ATOM 17555 O O . LEU A 1 17 ? -10.785 15.665 -4.148 1.00 0.00 17 LEU A O 15
ATOM 17571 N N . TYR A 1 18 ? -12.417 16.445 -2.810 1.00 0.00 18 TYR A N 15
ATOM 17572 C CA . TYR A 1 18 ? -11.935 17.821 -2.841 1.00 0.00 18 TYR A CA 15
ATOM 17573 C C . TYR A 1 18 ? -10.411 17.863 -2.902 1.00 0.00 18 TYR A C 15
ATOM 17574 O O . TYR A 1 18 ? -9.831 18.656 -3.644 1.00 0.00 18 TYR A O 15
ATOM 17592 N N . GLN A 1 19 ? -9.770 17.004 -2.117 1.00 0.00 19 GLN A N 15
ATOM 17593 C CA . GLN A 1 19 ? -8.314 16.943 -2.080 1.00 0.00 19 GLN A CA 15
ATOM 17594 C C . GLN A 1 19 ? -7.813 15.592 -2.581 1.00 0.00 19 GLN A C 15
ATOM 17595 O O . GLN A 1 19 ? -8.537 14.597 -2.540 1.00 0.00 19 GLN A O 15
ATOM 17609 N N . ARG A 1 20 ? -6.571 15.564 -3.052 1.00 0.00 20 ARG A N 15
ATOM 17610 C CA . ARG A 1 20 ? -5.974 14.335 -3.562 1.00 0.00 20 ARG A CA 15
ATOM 17611 C C . ARG A 1 20 ? -5.879 13.281 -2.463 1.00 0.00 20 ARG A C 15
ATOM 17612 O O . ARG A 1 20 ? -5.666 13.605 -1.294 1.00 0.00 20 ARG A O 15
ATOM 17633 N N . TYR A 1 21 ? -6.037 12.019 -2.846 1.00 0.00 21 TYR A N 15
ATOM 17634 C CA . TYR A 1 21 ? -5.972 10.917 -1.893 1.00 0.00 21 TYR A CA 15
ATOM 17635 C C . TYR A 1 21 ? -4.574 10.307 -1.861 1.00 0.00 21 TYR A C 15
ATOM 17636 O O . TYR A 1 21 ? -4.014 9.956 -2.900 1.00 0.00 21 TYR A O 15
ATOM 17654 N N . ARG A 1 22 ? -4.016 10.183 -0.661 1.00 0.00 22 ARG A N 15
ATOM 17655 C CA . ARG A 1 22 ? -2.684 9.615 -0.493 1.00 0.00 22 ARG A CA 15
ATOM 17656 C C . ARG A 1 22 ? -2.469 9.151 0.945 1.00 0.00 22 ARG A C 15
ATOM 17657 O O . ARG A 1 22 ? -2.316 9.966 1.855 1.00 0.00 22 ARG A O 15
ATOM 17678 N N . HIS A 1 23 ? -2.459 7.837 1.142 1.00 0.00 23 HIS A N 15
ATOM 17679 C CA . HIS A 1 23 ? -2.262 7.264 2.468 1.00 0.00 23 HIS A CA 15
ATOM 17680 C C . HIS A 1 23 ? -1.535 5.925 2.380 1.00 0.00 23 HIS A C 15
ATOM 17681 O O . HIS A 1 23 ? -2.111 4.921 1.959 1.00 0.00 23 HIS A O 15
ATOM 17696 N N . CYS A 1 24 ? -0.268 5.918 2.778 1.00 0.00 24 CYS A N 15
ATOM 17697 C CA . CYS A 1 24 ? 0.539 4.704 2.743 1.00 0.00 24 CYS A CA 15
ATOM 17698 C C . CYS A 1 24 ? -0.271 3.499 3.212 1.00 0.00 24 CYS A C 15
ATOM 17699 O O . CYS A 1 24 ? -0.415 3.263 4.412 1.00 0.00 24 CYS A O 15
ATOM 17706 N N . ASP A 1 25 ? -0.798 2.740 2.258 1.00 0.00 25 ASP A N 15
ATOM 17707 C CA . ASP A 1 25 ? -1.593 1.558 2.572 1.00 0.00 25 ASP A CA 15
ATOM 17708 C C . ASP A 1 25 ? -0.909 0.292 2.064 1.00 0.00 25 ASP A C 15
ATOM 17709 O O . ASP A 1 25 ? -1.567 -0.631 1.586 1.00 0.00 25 ASP A O 15
ATOM 17718 N N . ALA A 1 26 ? 0.415 0.258 2.169 1.00 0.00 26 ALA A N 15
ATOM 17719 C CA . ALA A 1 26 ? 1.188 -0.894 1.721 1.00 0.00 26 ALA A CA 15
ATOM 17720 C C . ALA A 1 26 ? 1.321 -1.931 2.832 1.00 0.00 26 ALA A C 15
ATOM 17721 O O . ALA A 1 26 ? 1.017 -1.671 3.996 1.00 0.00 26 ALA A O 15
ATOM 17728 N N . PRO A 1 27 ? 1.785 -3.135 2.465 1.00 0.00 27 PRO A N 15
ATOM 17729 C CA . PRO A 1 27 ? 1.968 -4.235 3.416 1.00 0.00 27 PRO A CA 15
ATOM 17730 C C . PRO A 1 27 ? 3.117 -3.979 4.385 1.00 0.00 27 PRO A C 15
ATOM 17731 O O . PRO A 1 27 ? 2.962 -4.120 5.598 1.00 0.00 27 PRO A O 15
ATOM 17742 N N . ILE A 1 28 ? 4.270 -3.601 3.842 1.00 0.00 28 ILE A N 15
ATOM 17743 C CA . ILE A 1 28 ? 5.444 -3.324 4.660 1.00 0.00 28 ILE A CA 15
ATOM 17744 C C . ILE A 1 28 ? 6.085 -1.996 4.269 1.00 0.00 28 ILE A C 15
ATOM 17745 O O . ILE A 1 28 ? 6.228 -1.688 3.085 1.00 0.00 28 ILE A O 15
ATOM 17761 N N . CYS A 1 29 ? 6.471 -1.214 5.271 1.00 0.00 29 CYS A N 15
ATOM 17762 C CA . CYS A 1 29 ? 7.098 0.080 5.034 1.00 0.00 29 CYS A CA 15
ATOM 17763 C C . CYS A 1 29 ? 8.520 0.106 5.588 1.00 0.00 29 CYS A C 15
ATOM 17764 O O . CYS A 1 29 ? 8.776 -0.376 6.692 1.00 0.00 29 CYS A O 15
ATOM 17771 N N . LEU A 1 30 ? 9.440 0.671 4.815 1.00 0.00 30 LEU A N 15
ATOM 17772 C CA . LEU A 1 30 ? 10.837 0.760 5.228 1.00 0.00 30 LEU A CA 15
ATOM 17773 C C . LEU A 1 30 ? 11.232 2.207 5.503 1.00 0.00 30 LEU A C 15
ATOM 17774 O O . LEU A 1 30 ? 12.137 2.475 6.293 1.00 0.00 30 LEU A O 15
ATOM 17790 N N . TYR A 1 31 ? 10.546 3.137 4.847 1.00 0.00 31 TYR A N 15
ATOM 17791 C CA . TYR A 1 31 ? 10.825 4.557 5.021 1.00 0.00 31 TYR A CA 15
ATOM 17792 C C . TYR A 1 31 ? 10.641 4.975 6.476 1.00 0.00 31 TYR A C 15
ATOM 17793 O O . TYR A 1 31 ? 9.691 4.557 7.137 1.00 0.00 31 TYR A O 15
ATOM 17811 N N . GLU A 1 32 ? 11.557 5.803 6.968 1.00 0.00 32 GLU A N 15
ATOM 17812 C CA . GLU A 1 32 ? 11.495 6.278 8.346 1.00 0.00 32 GLU A CA 15
ATOM 17813 C C . GLU A 1 32 ? 10.189 7.023 8.607 1.00 0.00 32 GLU A C 15
ATOM 17814 O O . GLU A 1 32 ? 9.438 6.676 9.518 1.00 0.00 32 GLU A O 15
ATOM 17826 N N . GLN A 1 33 ? 9.927 8.047 7.801 1.00 0.00 33 GLN A N 15
ATOM 17827 C CA . GLN A 1 33 ? 8.713 8.841 7.946 1.00 0.00 33 GLN A CA 15
ATOM 17828 C C . GLN A 1 33 ? 7.494 7.943 8.126 1.00 0.00 33 GLN A C 15
ATOM 17829 O O . GLN A 1 33 ? 6.826 7.986 9.158 1.00 0.00 33 GLN A O 15
ATOM 17843 N N . GLY A 1 34 ? 7.209 7.130 7.113 1.00 0.00 34 GLY A N 15
ATOM 17844 C CA . GLY A 1 34 ? 6.069 6.234 7.179 1.00 0.00 34 GLY A CA 15
ATOM 17845 C C . GLY A 1 34 ? 4.802 6.866 6.637 1.00 0.00 34 GLY A C 15
ATOM 17846 O O . GLY A 1 34 ? 4.086 6.254 5.845 1.00 0.00 34 GLY A O 15
ATOM 17850 N N . ARG A 1 35 ? 4.525 8.093 7.066 1.00 0.00 35 ARG A N 15
ATOM 17851 C CA . ARG A 1 35 ? 3.334 8.806 6.620 1.00 0.00 35 ARG A CA 15
ATOM 17852 C C . ARG A 1 35 ? 3.245 8.818 5.097 1.00 0.00 35 ARG A C 15
ATOM 17853 O O . ARG A 1 35 ? 4.045 8.178 4.414 1.00 0.00 35 ARG A O 15
ATOM 17874 N N . ASP A 1 36 ? 2.268 9.550 4.572 1.00 0.00 36 ASP A N 15
ATOM 17875 C CA . ASP A 1 36 ? 2.075 9.646 3.130 1.00 0.00 36 ASP A CA 15
ATOM 17876 C C . ASP A 1 36 ? 3.102 10.585 2.505 1.00 0.00 36 ASP A C 15
ATOM 17877 O O . ASP A 1 36 ? 2.761 11.433 1.680 1.00 0.00 36 ASP A O 15
ATOM 17886 N N . SER A 1 37 ? 4.360 10.429 2.906 1.00 0.00 37 SER A N 15
ATOM 17887 C CA . SER A 1 37 ? 5.436 11.267 2.389 1.00 0.00 37 SER A CA 15
ATOM 17888 C C . SER A 1 37 ? 6.153 10.578 1.232 1.00 0.00 37 SER A C 15
ATOM 17889 O O . SER A 1 37 ? 6.544 9.415 1.334 1.00 0.00 37 SER A O 15
ATOM 17897 N N . PHE A 1 38 ? 6.324 11.305 0.133 1.00 0.00 38 PHE A N 15
ATOM 17898 C CA . PHE A 1 38 ? 6.993 10.765 -1.044 1.00 0.00 38 PHE A CA 15
ATOM 17899 C C . PHE A 1 38 ? 7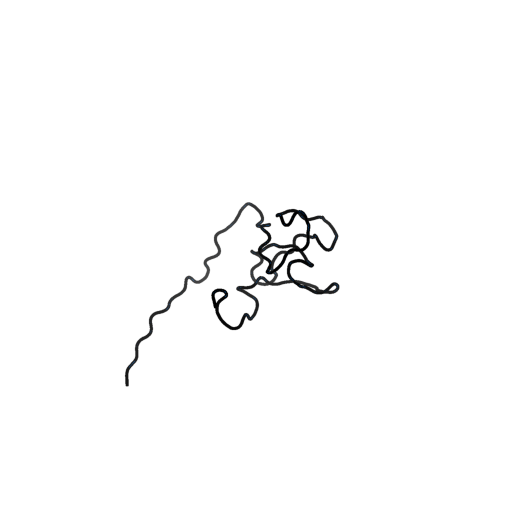.744 11.861 -1.794 1.00 0.00 38 PHE A C 15
ATOM 17900 O O . PHE A 1 38 ? 7.472 13.048 -1.614 1.00 0.00 38 PHE A O 15
ATOM 17917 N N . GLU A 1 39 ? 8.691 11.454 -2.634 1.00 0.00 39 GLU A N 15
ATOM 17918 C CA . GLU A 1 39 ? 9.482 12.402 -3.410 1.00 0.00 39 GLU A CA 15
ATOM 17919 C C . GLU A 1 39 ? 8.967 12.495 -4.844 1.00 0.00 39 GLU A C 15
ATOM 17920 O O . GLU A 1 39 ? 8.289 11.591 -5.331 1.00 0.00 39 GLU A O 15
ATOM 17932 N N . ASP A 1 40 ? 9.295 13.595 -5.513 1.00 0.00 40 ASP A N 15
ATOM 17933 C CA . ASP A 1 40 ? 8.867 13.807 -6.891 1.00 0.00 40 ASP A CA 15
ATOM 17934 C C . ASP A 1 40 ? 8.822 12.488 -7.655 1.00 0.00 40 ASP A C 15
ATOM 17935 O O . ASP A 1 40 ? 7.869 12.215 -8.385 1.00 0.00 40 ASP A O 15
ATOM 17944 N N . GLU A 1 41 ? 9.859 11.675 -7.484 1.00 0.00 41 GLU A N 15
ATOM 17945 C CA . GLU A 1 41 ? 9.938 10.385 -8.160 1.00 0.00 41 GLU A CA 15
ATOM 17946 C C . GLU A 1 41 ? 11.012 9.504 -7.527 1.00 0.00 41 GLU A C 15
ATOM 17947 O O . GLU A 1 41 ? 11.829 9.973 -6.737 1.00 0.00 41 GLU A O 15
ATOM 17959 N N . GLY A 1 42 ? 11.001 8.222 -7.881 1.00 0.00 42 GLY A N 15
ATOM 17960 C CA . GLY A 1 42 ? 11.977 7.295 -7.338 1.00 0.00 42 GLY A CA 15
ATOM 17961 C C . GLY A 1 42 ? 11.334 6.178 -6.539 1.00 0.00 42 GLY A C 15
ATOM 17962 O O . GLY A 1 42 ? 10.134 5.932 -6.659 1.00 0.00 42 GLY A O 15
ATOM 17966 N N . ARG A 1 43 ? 12.134 5.500 -5.723 1.00 0.00 43 ARG A N 15
ATOM 17967 C CA . ARG A 1 43 ? 11.637 4.402 -4.904 1.00 0.00 43 ARG A CA 15
ATOM 17968 C C . ARG A 1 43 ? 10.516 4.875 -3.982 1.00 0.00 43 ARG A C 15
ATOM 17969 O O . ARG A 1 43 ? 9.468 4.238 -3.886 1.00 0.00 43 ARG A O 15
ATOM 17990 N N . TRP A 1 44 ? 10.746 5.995 -3.307 1.00 0.00 44 TRP A N 15
ATOM 17991 C CA . TRP A 1 44 ? 9.757 6.554 -2.393 1.00 0.00 44 TRP A CA 15
ATOM 17992 C C . TRP A 1 44 ? 8.828 7.520 -3.120 1.00 0.00 44 TRP A C 15
ATOM 17993 O O . TRP A 1 44 ? 8.541 8.610 -2.625 1.00 0.00 44 TRP A O 15
ATOM 18014 N N . ARG A 1 45 ? 8.361 7.114 -4.296 1.00 0.00 45 ARG A N 15
ATOM 18015 C CA . ARG A 1 45 ? 7.466 7.945 -5.091 1.00 0.00 45 ARG A CA 15
ATOM 18016 C C . ARG A 1 45 ? 6.008 7.572 -4.836 1.00 0.00 45 ARG A C 15
ATOM 18017 O O . ARG A 1 45 ? 5.653 6.393 -4.816 1.00 0.00 45 ARG A O 15
ATOM 18038 N N . LEU A 1 46 ? 5.169 8.583 -4.643 1.00 0.00 46 LEU A N 15
ATOM 18039 C CA . LEU A 1 46 ? 3.750 8.362 -4.389 1.00 0.00 46 LEU A CA 15
ATOM 18040 C C . LEU A 1 46 ? 3.084 7.677 -5.578 1.00 0.00 46 LEU A C 15
ATOM 18041 O O . LEU A 1 46 ? 2.879 8.292 -6.625 1.00 0.00 46 LEU A O 15
ATOM 18057 N N . ILE A 1 47 ? 2.748 6.403 -5.409 1.00 0.00 47 ILE A N 15
ATOM 18058 C CA . ILE A 1 47 ? 2.102 5.637 -6.467 1.00 0.00 47 ILE A CA 15
ATOM 18059 C C . ILE A 1 47 ? 0.620 5.434 -6.173 1.00 0.00 47 ILE A C 15
ATOM 18060 O O . ILE A 1 47 ? 0.251 4.904 -5.124 1.00 0.00 47 ILE A O 15
ATOM 18076 N N . LEU A 1 48 ? -0.226 5.856 -7.106 1.00 0.00 48 LEU A N 15
ATOM 18077 C CA . LEU A 1 48 ? -1.670 5.719 -6.949 1.00 0.00 48 LEU A CA 15
ATOM 18078 C C . LEU A 1 48 ? -2.176 4.458 -7.641 1.00 0.00 48 LEU A C 15
ATOM 18079 O O . LEU A 1 48 ? -1.851 4.200 -8.800 1.00 0.00 48 LEU A O 15
ATOM 18095 N N . CYS A 1 49 ? -2.975 3.676 -6.924 1.00 0.00 49 CYS A N 15
ATOM 18096 C CA . CYS A 1 49 ? -3.529 2.442 -7.469 1.00 0.00 49 CYS A CA 15
ATOM 18097 C C . CYS A 1 49 ? -3.918 2.620 -8.933 1.00 0.00 49 CYS A C 15
ATOM 18098 O O . CYS A 1 49 ? -4.209 3.730 -9.378 1.00 0.00 49 CYS A O 15
ATOM 18105 N N . ALA A 1 50 ? -3.921 1.519 -9.677 1.00 0.00 50 ALA A N 15
ATOM 18106 C CA . ALA A 1 50 ? -4.277 1.553 -11.091 1.00 0.00 50 ALA A CA 15
ATOM 18107 C C . ALA A 1 50 ? -5.680 1.001 -11.317 1.00 0.00 50 ALA A C 15
ATOM 18108 O O . ALA A 1 50 ? -6.512 1.637 -11.966 1.00 0.00 50 ALA A O 15
ATOM 18115 N N . THR A 1 51 ? -5.937 -0.187 -10.779 1.00 0.00 51 THR A N 15
ATOM 18116 C CA . THR A 1 51 ? -7.239 -0.826 -10.924 1.00 0.00 51 THR A CA 15
ATOM 18117 C C . THR A 1 51 ? -8.368 0.145 -10.596 1.00 0.00 51 THR A C 15
ATOM 18118 O O . THR A 1 51 ? -9.234 0.412 -11.429 1.00 0.00 51 THR A O 15
ATOM 18129 N N . CYS A 1 52 ? -8.352 0.672 -9.376 1.00 0.00 52 CYS A N 15
ATOM 18130 C CA . CYS A 1 52 ? -9.374 1.614 -8.936 1.00 0.00 52 CYS A CA 15
ATOM 18131 C C . CYS A 1 52 ? -8.812 3.031 -8.862 1.00 0.00 52 CYS A C 15
ATOM 18132 O O . CYS A 1 52 ? -9.432 3.981 -9.335 1.00 0.00 52 CYS A O 15
ATOM 18139 N N . GLY A 1 53 ? -7.632 3.163 -8.264 1.00 0.00 53 GLY A N 15
ATOM 18140 C CA . GLY A 1 53 ? -7.006 4.466 -8.138 1.00 0.00 53 GLY A CA 15
ATOM 18141 C C . GLY A 1 53 ? -7.516 5.241 -6.940 1.00 0.00 53 GLY A C 15
ATOM 18142 O O . GLY A 1 53 ? -7.746 6.447 -7.025 1.00 0.00 53 GLY A O 15
ATOM 18146 N N . SER A 1 54 ? -7.694 4.548 -5.820 1.00 0.00 54 SER A N 15
ATOM 18147 C CA . SER A 1 54 ? -8.186 5.178 -4.601 1.00 0.00 54 SER A CA 15
ATOM 18148 C C . SER A 1 54 ? -7.252 4.896 -3.428 1.00 0.00 54 SER A C 15
ATOM 18149 O O . SER A 1 54 ? -7.688 4.797 -2.281 1.00 0.00 54 SER A O 15
ATOM 18157 N N . HIS A 1 55 ? -5.962 4.767 -3.725 1.00 0.00 55 HIS A N 15
ATOM 18158 C CA . HIS A 1 55 ? -4.964 4.496 -2.697 1.00 0.00 55 HIS A CA 15
ATOM 18159 C C . HIS A 1 55 ? -3.631 5.151 -3.047 1.00 0.00 55 HIS A C 15
ATOM 18160 O O . HIS A 1 55 ? -3.392 5.517 -4.197 1.00 0.00 55 HIS A O 15
ATOM 18175 N N . GLY A 1 56 ? -2.767 5.296 -2.047 1.00 0.00 56 GLY A N 15
ATOM 18176 C CA . GLY A 1 56 ? -1.470 5.907 -2.270 1.00 0.00 56 GLY A CA 15
ATOM 18177 C C . GLY A 1 56 ? -0.416 5.397 -1.308 1.00 0.00 56 GLY A C 15
ATOM 18178 O O . GLY A 1 56 ? -0.570 5.504 -0.091 1.00 0.00 56 GLY A O 15
ATOM 18182 N N . THR A 1 57 ? 0.661 4.840 -1.854 1.00 0.00 57 THR A N 15
ATOM 18183 C CA . THR A 1 57 ? 1.744 4.308 -1.036 1.00 0.00 57 THR A CA 15
ATOM 18184 C C . THR A 1 57 ? 3.076 4.383 -1.772 1.00 0.00 57 THR A C 15
ATOM 18185 O O . THR A 1 57 ? 3.120 4.668 -2.970 1.00 0.00 57 THR A O 15
ATOM 18196 N N . HIS A 1 58 ? 4.162 4.124 -1.050 1.00 0.00 58 HIS A N 15
ATOM 18197 C CA . HIS A 1 58 ? 5.497 4.161 -1.637 1.00 0.00 58 HIS A CA 15
ATOM 18198 C C . HIS A 1 58 ? 5.747 2.925 -2.497 1.00 0.00 58 HIS A C 15
ATOM 18199 O O . HIS A 1 58 ? 5.196 1.855 -2.238 1.00 0.00 58 HIS A O 15
ATOM 18213 N N . ARG A 1 59 ? 6.579 3.082 -3.520 1.00 0.00 59 ARG A N 15
ATOM 18214 C CA . ARG A 1 59 ? 6.900 1.980 -4.419 1.00 0.00 59 ARG A CA 15
ATOM 18215 C C . ARG A 1 59 ? 7.487 0.801 -3.648 1.00 0.00 59 ARG A C 15
ATOM 18216 O O . ARG A 1 59 ? 6.855 -0.247 -3.521 1.00 0.00 59 ARG A O 15
ATOM 18237 N N . ASP A 1 60 ? 8.699 0.982 -3.135 1.00 0.00 60 ASP A N 15
ATOM 18238 C CA . ASP A 1 60 ? 9.372 -0.065 -2.375 1.00 0.00 60 ASP A CA 15
ATOM 18239 C C . ASP A 1 60 ? 8.483 -0.571 -1.243 1.00 0.00 60 ASP A C 15
ATOM 18240 O O . ASP A 1 60 ? 8.442 -1.769 -0.959 1.00 0.00 60 ASP A O 15
ATOM 18249 N N . CYS A 1 61 ? 7.774 0.349 -0.598 1.00 0.00 61 CYS A N 15
ATOM 18250 C CA . CYS A 1 61 ? 6.887 -0.002 0.505 1.00 0.00 61 CYS A CA 15
ATOM 18251 C C . CYS A 1 61 ? 5.841 -1.019 0.058 1.00 0.00 61 CYS A C 15
ATOM 18252 O O . CYS A 1 61 ? 5.444 -1.895 0.826 1.00 0.00 61 CYS A O 15
ATOM 18259 N N . SER A 1 62 ? 5.398 -0.895 -1.189 1.00 0.00 62 SER A N 15
ATOM 18260 C CA . SER A 1 62 ? 4.395 -1.800 -1.738 1.00 0.00 62 SER A CA 15
ATOM 18261 C C . SER A 1 62 ? 5.045 -3.077 -2.262 1.00 0.00 62 SER A C 15
ATOM 18262 O O . SER A 1 62 ? 4.461 -3.795 -3.075 1.00 0.00 62 SER A O 15
ATOM 18270 N N . SER A 1 63 ? 6.257 -3.353 -1.792 1.00 0.00 63 SER A N 15
ATOM 18271 C CA . SER A 1 63 ? 6.989 -4.541 -2.216 1.00 0.00 63 SER A CA 15
ATOM 18272 C C . SER A 1 63 ? 6.905 -4.720 -3.729 1.00 0.00 63 SER A C 15
ATOM 18273 O O . SER A 1 63 ? 6.599 -5.807 -4.221 1.00 0.00 63 SER A O 15
ATOM 18281 N N . LEU A 1 64 ? 7.177 -3.646 -4.461 1.00 0.00 64 LEU A N 15
ATOM 18282 C CA . LEU A 1 64 ? 7.133 -3.682 -5.919 1.00 0.00 64 LEU A CA 15
ATOM 18283 C C . LEU A 1 64 ? 8.506 -4.007 -6.498 1.00 0.00 64 LEU A C 15
ATOM 18284 O O . LEU A 1 64 ? 9.455 -4.271 -5.759 1.00 0.00 64 LEU A O 15
ATOM 18300 N N . ARG A 1 65 ? 8.605 -3.983 -7.823 1.00 0.00 65 ARG A N 15
ATOM 18301 C CA . ARG A 1 65 ? 9.862 -4.274 -8.501 1.00 0.00 65 ARG A CA 15
ATOM 18302 C C . ARG A 1 65 ? 10.314 -3.084 -9.342 1.00 0.00 65 ARG A C 15
ATOM 18303 O O . ARG A 1 65 ? 9.533 -2.190 -9.668 1.00 0.00 65 ARG A O 15
ATOM 18324 N N . PRO A 1 66 ? 11.606 -3.070 -9.702 1.00 0.00 66 PRO A N 15
ATOM 18325 C CA . PRO A 1 66 ? 12.192 -1.995 -10.509 1.00 0.00 66 PRO A CA 15
ATOM 18326 C C . PRO A 1 66 ? 11.690 -2.013 -11.949 1.00 0.00 66 PRO A C 15
ATOM 18327 O O . PRO A 1 66 ? 11.996 -1.117 -12.734 1.00 0.00 66 PRO A O 15
ATOM 18338 N N . ASN A 1 67 ? 10.916 -3.039 -12.288 1.00 0.00 67 ASN A N 15
ATOM 18339 C CA . ASN A 1 67 ? 10.371 -3.173 -13.635 1.00 0.00 67 ASN A CA 15
ATOM 18340 C C . ASN A 1 67 ? 8.899 -2.775 -13.668 1.00 0.00 67 ASN A C 15
ATOM 18341 O O . ASN A 1 67 ? 8.460 -2.052 -14.562 1.00 0.00 67 ASN A O 15
ATOM 18352 N N . SER A 1 68 ? 8.140 -3.252 -12.686 1.00 0.00 68 SER A N 15
ATOM 18353 C CA . SER A 1 68 ? 6.716 -2.949 -12.604 1.00 0.00 68 SER A CA 15
ATOM 18354 C C . SER A 1 68 ? 6.447 -1.495 -12.980 1.00 0.00 68 SER A C 15
ATOM 18355 O O . SER A 1 68 ? 7.343 -0.653 -12.929 1.00 0.00 68 SER A O 15
ATOM 18363 N N . LYS A 1 69 ? 5.206 -1.208 -13.357 1.00 0.00 69 LYS A N 15
ATOM 18364 C CA . LYS A 1 69 ? 4.816 0.144 -13.741 1.00 0.00 69 LYS A CA 15
ATOM 18365 C C . LYS A 1 69 ? 3.552 0.574 -13.004 1.00 0.00 69 LYS A C 15
ATOM 18366 O O . LYS A 1 69 ? 3.362 1.756 -12.713 1.00 0.00 69 LYS A O 15
ATOM 18385 N N . LYS A 1 70 ? 2.689 -0.391 -12.705 1.00 0.00 70 LYS A N 15
ATOM 18386 C CA . LYS A 1 70 ? 1.443 -0.113 -12.000 1.00 0.00 70 LYS A CA 15
ATOM 18387 C C . LYS A 1 70 ? 1.320 -0.979 -10.751 1.00 0.00 70 LYS A C 15
ATOM 18388 O O . LYS A 1 70 ? 1.767 -2.126 -10.733 1.00 0.00 70 LYS A O 15
ATOM 18407 N N . TRP A 1 71 ? 0.711 -0.423 -9.709 1.00 0.00 71 TRP A N 15
ATOM 18408 C CA . TRP A 1 71 ? 0.528 -1.146 -8.456 1.00 0.00 71 TRP A CA 15
ATOM 18409 C C . TRP A 1 71 ? -0.942 -1.171 -8.051 1.00 0.00 71 TRP A C 15
ATOM 18410 O O . TRP A 1 71 ? -1.691 -0.242 -8.349 1.00 0.00 71 TRP A O 15
ATOM 18431 N N . GLU A 1 72 ? -1.346 -2.239 -7.370 1.00 0.00 72 GLU A N 15
ATOM 18432 C CA . GLU A 1 72 ? -2.727 -2.382 -6.926 1.00 0.00 72 GLU A CA 15
ATOM 18433 C C . GLU A 1 72 ? -2.821 -2.297 -5.405 1.00 0.00 72 GLU A C 15
ATOM 18434 O O . GLU A 1 72 ? -1.981 -2.841 -4.688 1.00 0.00 72 GLU A O 15
ATOM 18446 N N . CYS A 1 73 ? -3.849 -1.609 -4.919 1.00 0.00 73 CYS A N 15
ATOM 18447 C CA . CYS A 1 73 ? -4.054 -1.451 -3.484 1.00 0.00 73 CYS A CA 15
ATOM 18448 C C . CYS A 1 73 ? -4.541 -2.754 -2.857 1.00 0.00 73 CYS A C 15
ATOM 18449 O O . CYS A 1 73 ? -4.836 -3.720 -3.559 1.00 0.00 73 CYS A O 15
ATOM 18456 N N . ASN A 1 74 ? -4.623 -2.771 -1.531 1.00 0.00 74 ASN A N 15
ATOM 18457 C CA . ASN A 1 74 ? -5.074 -3.955 -0.808 1.00 0.00 74 ASN A CA 15
ATOM 18458 C C . ASN A 1 74 ? -6.482 -4.352 -1.240 1.00 0.00 74 ASN A C 15
ATOM 18459 O O . ASN A 1 74 ? -6.727 -5.500 -1.611 1.00 0.00 74 ASN A O 15
ATOM 18470 N N . GLU A 1 75 ? -7.403 -3.395 -1.189 1.00 0.00 75 GLU A N 15
ATOM 18471 C CA . GLU A 1 75 ? -8.787 -3.645 -1.575 1.00 0.00 75 GLU A CA 15
ATOM 18472 C C . GLU A 1 75 ? -8.853 -4.431 -2.882 1.00 0.00 75 GLU A C 15
ATOM 18473 O O . GLU A 1 75 ? -9.644 -5.365 -3.019 1.00 0.00 75 GLU A O 15
ATOM 18485 N N . CYS A 1 76 ? -8.018 -4.045 -3.840 1.00 0.00 76 CYS A N 15
ATOM 18486 C CA . CYS A 1 76 ? -7.981 -4.711 -5.137 1.00 0.00 76 CYS A CA 15
ATOM 18487 C C . CYS A 1 76 ? -7.257 -6.051 -5.040 1.00 0.00 76 CYS A C 15
ATOM 18488 O O . CYS A 1 76 ? -7.824 -7.099 -5.352 1.00 0.00 76 CYS A O 15
ATOM 18495 N N . LEU A 1 77 ? -6.003 -6.009 -4.606 1.00 0.00 77 LEU A N 15
ATOM 18496 C CA . LEU A 1 77 ? -5.200 -7.219 -4.467 1.00 0.00 77 LEU A CA 15
ATOM 18497 C C . LEU A 1 77 ? -6.048 -8.379 -3.953 1.00 0.00 77 LEU A C 15
ATOM 18498 O O . LEU A 1 77 ? -7.049 -8.189 -3.261 1.00 0.00 77 LEU A O 15
ATOM 18514 N N . PRO A 1 78 ? -5.639 -9.609 -4.296 1.00 0.00 78 PRO A N 15
ATOM 18515 C CA . PRO A 1 78 ? -6.345 -10.823 -3.877 1.00 0.00 78 PRO A CA 15
ATOM 18516 C C . PRO A 1 78 ? -6.207 -11.088 -2.382 1.00 0.00 78 PRO A C 15
ATOM 18517 O O . PRO A 1 78 ? -5.115 -11.369 -1.889 1.00 0.00 78 PRO A O 15
ATOM 18528 N N . ALA A 1 79 ? -7.322 -10.997 -1.664 1.00 0.00 79 ALA A N 15
ATOM 18529 C CA . ALA A 1 79 ? -7.325 -11.229 -0.225 1.00 0.00 79 ALA A CA 15
ATOM 18530 C C . ALA A 1 79 ? -8.553 -12.028 0.199 1.00 0.00 79 ALA A C 15
ATOM 18531 O O . ALA A 1 79 ? -9.480 -12.224 -0.587 1.00 0.00 79 ALA A O 15
ATOM 18538 N N . SER A 1 80 ? -8.552 -12.488 1.446 1.00 0.00 80 SER A N 15
ATOM 18539 C CA . SER A 1 80 ? -9.664 -13.270 1.974 1.00 0.00 80 SER A CA 15
ATOM 18540 C C . SER A 1 80 ? -10.838 -12.367 2.339 1.00 0.00 80 SER A C 15
ATOM 18541 O O . SER A 1 80 ? -11.963 -12.581 1.889 1.00 0.00 80 SER A O 15
ATOM 18549 N N . GLY A 1 81 ? -10.567 -11.357 3.159 1.00 0.00 81 GLY A N 15
ATOM 18550 C CA . GLY A 1 81 ? -11.610 -10.436 3.572 1.00 0.00 81 GLY A CA 15
ATOM 18551 C C . GLY A 1 81 ? -11.097 -9.020 3.748 1.00 0.00 81 GLY A C 15
ATOM 18552 O O . GLY A 1 81 ? -10.058 -8.786 4.366 1.00 0.00 81 GLY A O 15
ATOM 18556 N N . PRO A 1 82 ? -11.835 -8.047 3.194 1.00 0.00 82 PRO A N 15
ATOM 18557 C CA . PRO A 1 82 ? -11.468 -6.630 3.279 1.00 0.00 82 PRO A CA 15
ATOM 18558 C C . PRO A 1 82 ? -11.618 -6.075 4.691 1.00 0.00 82 PRO A C 15
ATOM 18559 O O . PRO A 1 82 ? -12.056 -6.779 5.601 1.00 0.00 82 PRO A O 15
ATOM 18570 N N . SER A 1 83 ? -11.253 -4.809 4.867 1.00 0.00 83 SER A N 15
ATOM 18571 C CA . SER A 1 83 ? -11.345 -4.161 6.170 1.00 0.00 83 SER A CA 15
ATOM 18572 C C . SER A 1 83 ? -12.790 -3.789 6.491 1.00 0.00 83 SER A C 15
ATOM 18573 O O . SER A 1 83 ? -13.684 -3.952 5.661 1.00 0.00 83 SER A O 15
ATOM 18581 N N . SER A 1 84 ? -13.010 -3.289 7.703 1.00 0.00 84 SER A N 15
ATOM 18582 C CA . SER A 1 84 ? -14.346 -2.897 8.137 1.00 0.00 84 SER A CA 15
ATOM 18583 C C . SER A 1 84 ? -14.487 -1.378 8.157 1.00 0.00 84 SER A C 15
ATOM 18584 O O . SER A 1 84 ? -13.494 -0.652 8.169 1.00 0.00 84 SER A O 15
ATOM 18592 N N . GLY A 1 85 ? -15.729 -0.906 8.161 1.00 0.00 85 GLY A N 15
ATOM 18593 C CA . GLY A 1 85 ? -15.979 0.524 8.180 1.00 0.00 85 GLY A CA 15
ATOM 18594 C C . GLY A 1 85 ? -17.436 0.855 8.435 1.00 0.00 85 GLY A C 15
ATOM 18595 O O . GLY A 1 85 ? -18.269 0.603 7.565 1.00 0.00 85 GLY A O 15
ATOM 18601 N N . GLY A 1 1 ? -12.284 -20.253 36.475 1.00 0.00 1 GLY A N 16
ATOM 18602 C CA . GLY A 1 1 ? -12.117 -18.815 36.374 1.00 0.00 1 GLY A CA 16
ATOM 18603 C C . GLY A 1 1 ? -13.312 -18.137 35.734 1.00 0.00 1 GLY A C 16
ATOM 18604 O O . GLY A 1 1 ? -14.398 -18.713 35.664 1.00 0.00 1 GLY A O 16
ATOM 18608 N N . SER A 1 2 ? -13.113 -16.908 35.267 1.00 0.00 2 SER A N 16
ATOM 18609 C CA . SER A 1 2 ? -14.185 -16.149 34.634 1.00 0.00 2 SER A CA 16
ATOM 18610 C C . SER A 1 2 ? -13.618 -15.049 33.741 1.00 0.00 2 SER A C 16
ATOM 18611 O O . SER A 1 2 ? -12.442 -14.697 33.842 1.00 0.00 2 SER A O 16
ATOM 18619 N N . SER A 1 3 ? -14.462 -14.511 32.867 1.00 0.00 3 SER A N 16
ATOM 18620 C CA . SER A 1 3 ? -14.045 -13.454 31.953 1.00 0.00 3 SER A CA 16
ATOM 18621 C C . SER A 1 3 ? -15.249 -12.663 31.452 1.00 0.00 3 SER A C 16
ATOM 18622 O O . SER A 1 3 ? -16.396 -13.056 31.661 1.00 0.00 3 SER A O 16
ATOM 18630 N N . GLY A 1 4 ? -14.979 -11.543 30.787 1.00 0.00 4 GLY A N 16
ATOM 18631 C CA . GLY A 1 4 ? -16.049 -10.713 30.267 1.00 0.00 4 GLY A CA 16
ATOM 18632 C C . GLY A 1 4 ? -16.057 -10.660 28.752 1.00 0.00 4 GLY A C 16
ATOM 18633 O O . GLY A 1 4 ? -15.772 -11.656 28.087 1.00 0.00 4 GLY A O 16
ATOM 18637 N N . SER A 1 5 ? -16.385 -9.494 28.203 1.00 0.00 5 SER A N 16
ATOM 18638 C CA . SER A 1 5 ? -16.435 -9.317 26.757 1.00 0.00 5 SER A CA 16
ATOM 18639 C C . SER A 1 5 ? -16.614 -7.845 26.396 1.00 0.00 5 SER A C 16
ATOM 18640 O O . SER A 1 5 ? -16.953 -7.023 27.246 1.00 0.00 5 SER A O 16
ATOM 18648 N N . SER A 1 6 ? -16.384 -7.522 25.127 1.00 0.00 6 SER A N 16
ATOM 18649 C CA . SER A 1 6 ? -16.515 -6.149 24.653 1.00 0.00 6 SER A CA 16
ATOM 18650 C C . SER A 1 6 ? -16.616 -6.108 23.131 1.00 0.00 6 SER A C 16
ATOM 18651 O O . SER A 1 6 ? -16.194 -7.037 22.444 1.00 0.00 6 SER A O 16
ATOM 18659 N N . GLY A 1 7 ? -17.180 -5.021 22.611 1.00 0.00 7 GLY A N 16
ATOM 18660 C CA . GLY A 1 7 ? -17.327 -4.878 21.174 1.00 0.00 7 GLY A CA 16
ATOM 18661 C C . GLY A 1 7 ? -16.053 -4.400 20.506 1.00 0.00 7 GLY A C 16
ATOM 18662 O O . GLY A 1 7 ? -15.148 -3.895 21.170 1.00 0.00 7 GLY A O 16
ATOM 18666 N N . GLU A 1 8 ? -15.981 -4.562 19.188 1.00 0.00 8 GLU A N 16
ATOM 18667 C CA . GLU A 1 8 ? -14.807 -4.145 18.431 1.00 0.00 8 GLU A CA 16
ATOM 18668 C C . GLU A 1 8 ? -15.142 -2.979 17.505 1.00 0.00 8 GLU A C 16
ATOM 18669 O O . GLU A 1 8 ? -16.233 -2.916 16.938 1.00 0.00 8 GLU A O 16
ATOM 18681 N N . LEU A 1 9 ? -14.196 -2.059 17.356 1.00 0.00 9 LEU A N 16
ATOM 18682 C CA . LEU A 1 9 ? -14.389 -0.894 16.500 1.00 0.00 9 LEU A CA 16
ATOM 18683 C C . LEU A 1 9 ? -14.886 -1.310 15.119 1.00 0.00 9 LEU A C 16
ATOM 18684 O O . LEU A 1 9 ? -14.657 -2.437 14.681 1.00 0.00 9 LEU A O 16
ATOM 18700 N N . GLU A 1 10 ? -15.564 -0.392 14.437 1.00 0.00 10 GLU A N 16
ATOM 18701 C CA . GLU A 1 10 ? -16.091 -0.664 13.105 1.00 0.00 10 GLU A CA 16
ATOM 18702 C C . GLU A 1 10 ? -14.982 -0.602 12.059 1.00 0.00 10 GLU A C 16
ATOM 18703 O O . GLU A 1 10 ? -14.364 0.438 11.832 1.00 0.00 10 GLU A O 16
ATOM 18715 N N . PRO A 1 11 ? -14.722 -1.744 11.404 1.00 0.00 11 PRO A N 16
ATOM 18716 C CA . PRO A 1 11 ? -13.688 -1.847 10.371 1.00 0.00 11 PRO A CA 16
ATOM 18717 C C . PRO A 1 11 ? -14.060 -1.089 9.101 1.00 0.00 11 PRO A C 16
ATOM 18718 O O . PRO A 1 11 ? -13.217 -0.436 8.487 1.00 0.00 11 PRO A O 16
ATOM 18729 N N . GLY A 1 12 ? -15.328 -1.180 8.713 1.00 0.00 12 GLY A N 16
ATOM 18730 C CA . GLY A 1 12 ? -15.789 -0.498 7.518 1.00 0.00 12 GLY A CA 16
ATOM 18731 C C . GLY A 1 12 ? -16.032 0.980 7.751 1.00 0.00 12 GLY A C 16
ATOM 18732 O O . GLY A 1 12 ? -17.079 1.510 7.382 1.00 0.00 12 GLY A O 16
ATOM 18736 N N . ALA A 1 13 ? -15.061 1.647 8.367 1.00 0.00 13 ALA A N 16
ATOM 18737 C CA . ALA A 1 13 ? -15.174 3.073 8.649 1.00 0.00 13 ALA A CA 16
ATOM 18738 C C . ALA A 1 13 ? -14.115 3.868 7.893 1.00 0.00 13 ALA A C 16
ATOM 18739 O O . ALA A 1 13 ? -13.582 4.853 8.403 1.00 0.00 13 ALA A O 16
ATOM 18746 N N . PHE A 1 14 ? -13.814 3.432 6.674 1.00 0.00 14 PHE A N 16
ATOM 18747 C CA . PHE A 1 14 ? -12.817 4.103 5.847 1.00 0.00 14 PHE A CA 16
ATOM 18748 C C . PHE A 1 14 ? -13.356 4.355 4.442 1.00 0.00 14 PHE A C 16
ATOM 18749 O O . PHE A 1 14 ? -13.845 3.440 3.779 1.00 0.00 14 PHE A O 16
ATOM 18766 N N . SER A 1 15 ? -13.263 5.603 3.994 1.00 0.00 15 SER A N 16
ATOM 18767 C CA . SER A 1 15 ? -13.745 5.978 2.670 1.00 0.00 15 SER A CA 16
ATOM 18768 C C . SER A 1 15 ? -12.811 6.993 2.019 1.00 0.00 15 SER A C 16
ATOM 18769 O O . SER A 1 15 ? -12.096 7.723 2.705 1.00 0.00 15 SER A O 16
ATOM 18777 N N . GLU A 1 16 ? -12.823 7.033 0.691 1.00 0.00 16 GLU A N 16
ATOM 18778 C CA . GLU A 1 16 ? -11.976 7.958 -0.053 1.00 0.00 16 GLU A CA 16
ATOM 18779 C C . GLU A 1 16 ? -12.501 9.386 0.059 1.00 0.00 16 GLU A C 16
ATOM 18780 O O . GLU A 1 16 ? -13.597 9.619 0.570 1.00 0.00 16 GLU A O 16
ATOM 18792 N N . LEU A 1 17 ? -11.710 10.340 -0.420 1.00 0.00 17 LEU A N 16
ATOM 18793 C CA . LEU A 1 17 ? -12.093 11.747 -0.373 1.00 0.00 17 LEU A CA 16
ATOM 18794 C C . LEU A 1 17 ? -12.021 12.377 -1.761 1.00 0.00 17 LEU A C 16
ATOM 18795 O O . LEU A 1 17 ? -11.330 11.874 -2.647 1.00 0.00 17 LEU A O 16
ATOM 18811 N N . TYR A 1 18 ? -12.737 13.481 -1.941 1.00 0.00 18 TYR A N 16
ATOM 18812 C CA . TYR A 1 18 ? -12.755 14.180 -3.220 1.00 0.00 18 TYR A CA 16
ATOM 18813 C C . TYR A 1 18 ? -11.342 14.564 -3.651 1.00 0.00 18 TYR A C 16
ATOM 18814 O O . TYR A 1 18 ? -10.865 14.135 -4.701 1.00 0.00 18 TYR A O 16
ATOM 18832 N N . GLN A 1 19 ? -10.680 15.374 -2.831 1.00 0.00 19 GLN A N 16
ATOM 18833 C CA . GLN A 1 19 ? -9.322 15.816 -3.127 1.00 0.00 19 GLN A CA 16
ATOM 18834 C C . GLN A 1 19 ? -8.367 14.629 -3.199 1.00 0.00 19 GLN A C 16
ATOM 18835 O O . GLN A 1 19 ? -8.729 13.506 -2.845 1.00 0.00 19 GLN A O 16
ATOM 18849 N N . ARG A 1 20 ? -7.147 14.884 -3.660 1.00 0.00 20 ARG A N 16
ATOM 18850 C CA . ARG A 1 20 ? -6.141 13.836 -3.780 1.00 0.00 20 ARG A CA 16
ATOM 18851 C C . ARG A 1 20 ? -5.956 13.106 -2.453 1.00 0.00 20 ARG A C 16
ATOM 18852 O O . ARG A 1 20 ? -6.114 13.692 -1.383 1.00 0.00 20 ARG A O 16
ATOM 18873 N N . TYR A 1 21 ? -5.621 11.823 -2.532 1.00 0.00 21 TYR A N 16
ATOM 18874 C CA . TYR A 1 21 ? -5.418 11.011 -1.338 1.00 0.00 21 TYR A CA 16
ATOM 18875 C C . TYR A 1 21 ? -3.976 10.520 -1.252 1.00 0.00 21 TYR A C 16
ATOM 18876 O O . TYR A 1 21 ? -3.589 9.572 -1.935 1.00 0.00 21 TYR A O 16
ATOM 18894 N N . ARG A 1 22 ? -3.185 11.173 -0.407 1.00 0.00 22 ARG A N 16
ATOM 18895 C CA . ARG A 1 22 ? -1.785 10.805 -0.231 1.00 0.00 22 ARG A CA 16
ATOM 18896 C C . ARG A 1 22 ? -1.537 10.271 1.177 1.00 0.00 22 ARG A C 16
ATOM 18897 O O . ARG A 1 22 ? -1.239 11.033 2.098 1.00 0.00 22 ARG A O 16
ATOM 18918 N N . HIS A 1 23 ? -1.662 8.958 1.337 1.00 0.00 23 HIS A N 16
ATOM 18919 C CA . HIS A 1 23 ? -1.450 8.322 2.633 1.00 0.00 23 HIS A CA 16
ATOM 18920 C C . HIS A 1 23 ? -0.864 6.924 2.463 1.00 0.00 23 HIS A C 16
ATOM 18921 O O . HIS A 1 23 ? -1.522 6.023 1.942 1.00 0.00 23 HIS A O 16
ATOM 18936 N N . CYS A 1 24 ? 0.376 6.750 2.906 1.00 0.00 24 CYS A N 16
ATOM 18937 C CA . CYS A 1 24 ? 1.052 5.462 2.802 1.00 0.00 24 CYS A CA 16
ATOM 18938 C C . CYS A 1 24 ? 0.181 4.343 3.364 1.00 0.00 24 CYS A C 16
ATOM 18939 O O . CYS A 1 24 ? -0.069 4.283 4.568 1.00 0.00 24 CYS A O 16
ATOM 18946 N N . ASP A 1 25 ? -0.279 3.460 2.485 1.00 0.00 25 ASP A N 16
ATOM 18947 C CA . ASP A 1 25 ? -1.121 2.342 2.893 1.00 0.00 25 ASP A CA 16
ATOM 18948 C C . ASP A 1 25 ? -0.505 1.013 2.468 1.00 0.00 25 ASP A C 16
ATOM 18949 O O . ASP A 1 25 ? -1.215 0.079 2.094 1.00 0.00 25 ASP A O 16
ATOM 18958 N N . ALA A 1 26 ? 0.821 0.936 2.525 1.00 0.00 26 ALA A N 16
ATOM 18959 C CA . ALA A 1 26 ? 1.532 -0.279 2.147 1.00 0.00 26 ALA A CA 16
ATOM 18960 C C . ALA A 1 26 ? 1.661 -1.231 3.331 1.00 0.00 26 ALA A C 16
ATOM 18961 O O . ALA A 1 26 ? 1.386 -0.876 4.477 1.00 0.00 26 ALA A O 16
ATOM 18968 N N . PRO A 1 27 ? 2.089 -2.471 3.050 1.00 0.00 27 PRO A N 16
ATOM 18969 C CA . PRO A 1 27 ? 2.263 -3.500 4.079 1.00 0.00 27 PRO A CA 16
ATOM 18970 C C . PRO A 1 27 ? 3.436 -3.200 5.006 1.00 0.00 27 PRO A C 16
ATOM 18971 O O . PRO A 1 27 ? 3.341 -3.380 6.221 1.00 0.00 27 PRO A O 16
ATOM 18982 N N . ILE A 1 28 ? 4.540 -2.741 4.427 1.00 0.00 28 ILE A N 16
ATOM 18983 C CA . ILE A 1 28 ? 5.730 -2.414 5.202 1.00 0.00 28 ILE A CA 16
ATOM 18984 C C . ILE A 1 28 ? 6.427 -1.177 4.645 1.00 0.00 28 ILE A C 16
ATOM 18985 O O . ILE A 1 28 ? 6.563 -1.021 3.431 1.00 0.00 28 ILE A O 16
ATOM 19001 N N . CYS A 1 29 ? 6.869 -0.301 5.541 1.00 0.00 29 CYS A N 16
ATOM 19002 C CA . CYS A 1 29 ? 7.554 0.923 5.140 1.00 0.00 29 CYS A CA 16
ATOM 19003 C C . CYS A 1 29 ? 9.018 0.891 5.568 1.00 0.00 29 CYS A C 16
ATOM 19004 O O . CYS A 1 29 ? 9.371 0.265 6.569 1.00 0.00 29 CYS A O 16
ATOM 19011 N N . LEU A 1 30 ? 9.866 1.571 4.804 1.00 0.00 30 LEU A N 16
ATOM 19012 C CA . LEU A 1 30 ? 11.293 1.622 5.104 1.00 0.00 30 LEU A CA 16
ATOM 19013 C C . LEU A 1 30 ? 11.754 3.061 5.313 1.00 0.00 30 LEU A C 16
ATOM 19014 O O . LEU A 1 30 ? 12.711 3.317 6.045 1.00 0.00 30 LEU A O 16
ATOM 19030 N N . TYR A 1 31 ? 11.067 3.997 4.667 1.00 0.00 31 TYR A N 16
ATOM 19031 C CA . TYR A 1 31 ? 11.407 5.410 4.782 1.00 0.00 31 TYR A CA 16
ATOM 19032 C C . TYR A 1 31 ? 11.327 5.873 6.233 1.00 0.00 31 TYR A C 16
ATOM 19033 O O . TYR A 1 31 ? 10.242 5.982 6.803 1.00 0.00 31 TYR A O 16
ATOM 19051 N N . GLU A 1 32 ? 12.486 6.145 6.825 1.00 0.00 32 GLU A N 16
ATOM 19052 C CA . GLU A 1 32 ? 12.548 6.597 8.210 1.00 0.00 32 GLU A CA 16
ATOM 19053 C C . GLU A 1 32 ? 11.444 7.608 8.503 1.00 0.00 32 GLU A C 16
ATOM 19054 O O . GLU A 1 32 ? 10.926 7.671 9.618 1.00 0.00 32 GLU A O 16
ATOM 19066 N N . GLN A 1 33 ? 11.090 8.397 7.494 1.00 0.00 33 GLN A N 16
ATOM 19067 C CA . GLN A 1 33 ? 10.048 9.407 7.644 1.00 0.00 33 GLN A CA 16
ATOM 19068 C C . GLN A 1 33 ? 8.780 8.797 8.234 1.00 0.00 33 GLN A C 16
ATOM 19069 O O . GLN A 1 33 ? 8.315 9.213 9.294 1.00 0.00 33 GLN A O 16
ATOM 19083 N N . GLY A 1 34 ? 8.226 7.808 7.539 1.00 0.00 34 GLY A N 16
ATOM 19084 C CA . GLY A 1 34 ? 7.017 7.158 8.010 1.00 0.00 34 GLY A CA 16
ATOM 19085 C C . GLY A 1 34 ? 5.783 8.014 7.809 1.00 0.00 34 GLY A C 16
ATOM 19086 O O . GLY A 1 34 ? 4.938 8.115 8.700 1.00 0.00 34 GLY A O 16
ATOM 19090 N N . ARG A 1 35 ? 5.678 8.633 6.638 1.00 0.00 35 ARG A N 16
ATOM 19091 C CA . ARG A 1 35 ? 4.539 9.488 6.325 1.00 0.00 35 ARG A CA 16
ATOM 19092 C C . ARG A 1 35 ? 4.333 9.588 4.816 1.00 0.00 35 ARG A C 16
ATOM 19093 O O . ARG A 1 35 ? 5.018 8.921 4.041 1.00 0.00 35 ARG A O 16
ATOM 19114 N N . ASP A 1 36 ? 3.385 10.424 4.408 1.00 0.00 36 ASP A N 16
ATOM 19115 C CA . ASP A 1 36 ? 3.088 10.612 2.993 1.00 0.00 36 ASP A CA 16
ATOM 19116 C C . ASP A 1 36 ? 4.155 11.474 2.324 1.00 0.00 36 ASP A C 16
ATOM 19117 O O . ASP A 1 36 ? 3.840 12.409 1.589 1.00 0.00 36 ASP A O 16
ATOM 19126 N N . SER A 1 37 ? 5.418 11.152 2.586 1.00 0.00 37 SER A N 16
ATOM 19127 C CA . SER A 1 37 ? 6.531 11.900 2.014 1.00 0.00 37 SER A CA 16
ATOM 19128 C C . SER A 1 37 ? 7.102 11.178 0.797 1.00 0.00 37 SER A C 16
ATOM 19129 O O . SER A 1 37 ? 7.682 10.099 0.917 1.00 0.00 37 SER A O 16
ATOM 19137 N N . PHE A 1 38 ? 6.934 11.782 -0.375 1.00 0.00 38 PHE A N 16
ATOM 19138 C CA . PHE A 1 38 ? 7.431 11.197 -1.615 1.00 0.00 38 PHE A CA 16
ATOM 19139 C C . PHE A 1 38 ? 8.192 12.233 -2.437 1.00 0.00 38 PHE A C 16
ATOM 19140 O O . PHE A 1 38 ? 7.986 13.436 -2.283 1.00 0.00 38 PHE A O 16
ATOM 19157 N N . GLU A 1 39 ? 9.073 11.755 -3.310 1.00 0.00 39 GLU A N 16
ATOM 19158 C CA . GLU A 1 39 ? 9.866 12.639 -4.156 1.00 0.00 39 GLU A CA 16
ATOM 19159 C C . GLU A 1 39 ? 9.331 12.650 -5.585 1.00 0.00 39 GLU A C 16
ATOM 19160 O O . GLU A 1 39 ? 8.627 11.730 -6.002 1.00 0.00 39 GLU A O 16
ATOM 19172 N N . ASP A 1 40 ? 9.669 13.697 -6.329 1.00 0.00 40 ASP A N 16
ATOM 19173 C CA . ASP A 1 40 ? 9.224 13.828 -7.712 1.00 0.00 40 ASP A CA 16
ATOM 19174 C C . ASP A 1 40 ? 9.195 12.469 -8.405 1.00 0.00 40 ASP A C 16
ATOM 19175 O O . ASP A 1 40 ? 8.256 12.156 -9.136 1.00 0.00 40 ASP A O 16
ATOM 19184 N N . GLU A 1 41 ? 10.229 11.669 -8.170 1.00 0.00 41 GLU A N 16
ATOM 19185 C CA . GLU A 1 41 ? 10.322 10.345 -8.774 1.00 0.00 41 GLU A CA 16
ATOM 19186 C C . GLU A 1 41 ? 11.379 9.498 -8.069 1.00 0.00 41 GLU A C 16
ATOM 19187 O O . GLU A 1 41 ? 12.223 10.019 -7.342 1.00 0.00 41 GLU A O 16
ATOM 19199 N N . GLY A 1 42 ? 11.324 8.188 -8.291 1.00 0.00 42 GLY A N 16
ATOM 19200 C CA . GLY A 1 42 ? 12.280 7.290 -7.671 1.00 0.00 42 GLY A CA 16
ATOM 19201 C C . GLY A 1 42 ? 11.610 6.218 -6.834 1.00 0.00 42 GLY A C 16
ATOM 19202 O O . GLY A 1 42 ? 10.432 5.916 -7.027 1.00 0.00 42 GLY A O 16
ATOM 19206 N N . ARG A 1 43 ? 12.362 5.640 -5.903 1.00 0.00 43 ARG A N 16
ATOM 19207 C CA . ARG A 1 43 ? 11.835 4.593 -5.036 1.00 0.00 43 ARG A CA 16
ATOM 19208 C C . ARG A 1 43 ? 10.821 5.165 -4.049 1.00 0.00 43 ARG A C 16
ATOM 19209 O O . ARG A 1 43 ? 9.873 4.485 -3.655 1.00 0.00 43 ARG A O 16
ATOM 19230 N N . TRP A 1 44 ? 11.028 6.415 -3.654 1.00 0.00 44 TRP A N 16
ATOM 19231 C CA . TRP A 1 44 ? 10.133 7.077 -2.712 1.00 0.00 44 TRP A CA 16
ATOM 19232 C C . TRP A 1 44 ? 9.090 7.911 -3.447 1.00 0.00 44 TRP A C 16
ATOM 19233 O O . TRP A 1 44 ? 8.662 8.958 -2.960 1.00 0.00 44 TRP A O 16
ATOM 19254 N N . ARG A 1 45 ? 8.683 7.441 -4.622 1.00 0.00 45 ARG A N 16
ATOM 19255 C CA . ARG A 1 45 ? 7.690 8.145 -5.425 1.00 0.00 45 ARG A CA 16
ATOM 19256 C C . ARG A 1 45 ? 6.277 7.744 -5.015 1.00 0.00 45 ARG A C 16
ATOM 19257 O O . ARG A 1 45 ? 6.019 6.585 -4.686 1.00 0.00 45 ARG A O 16
ATOM 19278 N N . LEU A 1 46 ? 5.364 8.709 -5.035 1.00 0.00 46 LEU A N 16
ATOM 19279 C CA . LEU A 1 46 ? 3.975 8.457 -4.665 1.00 0.00 46 LEU A CA 16
ATOM 19280 C C . LEU A 1 46 ? 3.251 7.684 -5.763 1.00 0.00 46 LEU A C 16
ATOM 19281 O O . LEU A 1 46 ? 3.009 8.210 -6.850 1.00 0.00 46 LEU A O 16
ATOM 19297 N N . ILE A 1 47 ? 2.907 6.435 -5.471 1.00 0.00 47 ILE A N 16
ATOM 19298 C CA . ILE A 1 47 ? 2.207 5.591 -6.431 1.00 0.00 47 ILE A CA 16
ATOM 19299 C C . ILE A 1 47 ? 0.746 5.404 -6.037 1.00 0.00 47 ILE A C 16
ATOM 19300 O O . ILE A 1 47 ? 0.442 4.951 -4.933 1.00 0.00 47 ILE A O 16
ATOM 19316 N N . LEU A 1 48 ? -0.156 5.754 -6.948 1.00 0.00 48 LEU A N 16
ATOM 19317 C CA . LEU A 1 48 ? -1.587 5.624 -6.697 1.00 0.00 48 LEU A CA 16
ATOM 19318 C C . LEU A 1 48 ? -2.162 4.421 -7.437 1.00 0.00 48 LEU A C 16
ATOM 19319 O O . LEU A 1 48 ? -1.799 4.151 -8.583 1.00 0.00 48 LEU A O 16
ATOM 19335 N N . CYS A 1 49 ? -3.063 3.701 -6.776 1.00 0.00 49 CYS A N 16
ATOM 19336 C CA . CYS A 1 49 ? -3.691 2.527 -7.371 1.00 0.00 49 CYS A CA 16
ATOM 19337 C C . CYS A 1 49 ? -4.189 2.832 -8.780 1.00 0.00 49 CYS A C 16
ATOM 19338 O O . CYS A 1 49 ? -4.360 3.993 -9.152 1.00 0.00 49 CYS A O 16
ATOM 19345 N N . ALA A 1 50 ? -4.420 1.782 -9.561 1.00 0.00 50 ALA A N 16
ATOM 19346 C CA . ALA A 1 50 ? -4.901 1.936 -10.928 1.00 0.00 50 ALA A CA 16
ATOM 19347 C C . ALA A 1 50 ? -6.348 1.473 -11.057 1.00 0.00 50 ALA A C 16
ATOM 19348 O O . ALA A 1 50 ? -7.203 2.204 -11.558 1.00 0.00 50 ALA A O 16
ATOM 19355 N N . THR A 1 51 ? -6.617 0.254 -10.601 1.00 0.00 51 THR A N 16
ATOM 19356 C CA . THR A 1 51 ? -7.960 -0.307 -10.667 1.00 0.00 51 THR A CA 16
ATOM 19357 C C . THR A 1 51 ? -9.000 0.696 -10.182 1.00 0.00 51 THR A C 16
ATOM 19358 O O . THR A 1 51 ? -9.858 1.136 -10.948 1.00 0.00 51 THR A O 16
ATOM 19369 N N . CYS A 1 52 ? -8.919 1.056 -8.906 1.00 0.00 52 CYS A N 16
ATOM 19370 C CA . CYS A 1 52 ? -9.852 2.009 -8.318 1.00 0.00 52 CYS A CA 16
ATOM 19371 C C . CYS A 1 52 ? -9.207 3.384 -8.173 1.00 0.00 52 CYS A C 16
ATOM 19372 O O . CYS A 1 52 ? -9.819 4.404 -8.486 1.00 0.00 52 CYS A O 16
ATOM 19379 N N . GLY A 1 53 ? -7.966 3.402 -7.696 1.00 0.00 53 GLY A N 16
ATOM 19380 C CA . GLY A 1 53 ? -7.258 4.657 -7.518 1.00 0.00 53 GLY A CA 16
ATOM 19381 C C . GLY A 1 53 ? -7.659 5.373 -6.244 1.00 0.00 53 GLY A C 16
ATOM 19382 O O . GLY A 1 53 ? -7.864 6.587 -6.245 1.00 0.00 53 GLY A O 16
ATOM 19386 N N . SER A 1 54 ? -7.774 4.621 -5.155 1.00 0.00 54 SER A N 16
ATOM 19387 C CA . SER A 1 54 ? -8.160 5.191 -3.869 1.00 0.00 54 SER A CA 16
ATOM 19388 C C . SER A 1 54 ? -7.118 4.874 -2.800 1.00 0.00 54 SER A C 16
ATOM 19389 O O . SER A 1 54 ? -7.447 4.715 -1.624 1.00 0.00 54 SER A O 16
ATOM 19397 N N . HIS A 1 55 ? -5.860 4.782 -3.218 1.00 0.00 55 HIS A N 16
ATOM 19398 C CA . HIS A 1 55 ? -4.768 4.485 -2.297 1.00 0.00 55 HIS A CA 16
ATOM 19399 C C . HIS A 1 55 ? -3.451 5.057 -2.812 1.00 0.00 55 HIS A C 16
ATOM 19400 O O . HIS A 1 55 ? -3.196 5.067 -4.016 1.00 0.00 55 HIS A O 16
ATOM 19415 N N . GLY A 1 56 ? -2.618 5.534 -1.892 1.00 0.00 56 GLY A N 16
ATOM 19416 C CA . GLY A 1 56 ? -1.339 6.103 -2.273 1.00 0.00 56 GLY A CA 16
ATOM 19417 C C . GLY A 1 56 ? -0.223 5.705 -1.327 1.00 0.00 56 GLY A C 16
ATOM 19418 O O . GLY A 1 56 ? -0.306 5.941 -0.121 1.00 0.00 56 GLY A O 16
ATOM 19422 N N . THR A 1 57 ? 0.826 5.098 -1.874 1.00 0.00 57 THR A N 16
ATOM 19423 C CA . THR A 1 57 ? 1.962 4.664 -1.071 1.00 0.00 57 THR A CA 16
ATOM 19424 C C . THR A 1 57 ? 3.249 4.676 -1.887 1.00 0.00 57 THR A C 16
ATOM 19425 O O . THR A 1 57 ? 3.218 4.798 -3.112 1.00 0.00 57 THR A O 16
ATOM 19436 N N . HIS A 1 58 ? 4.380 4.548 -1.201 1.00 0.00 58 HIS A N 16
ATOM 19437 C CA . HIS A 1 58 ? 5.680 4.543 -1.864 1.00 0.00 58 HIS A CA 16
ATOM 19438 C C . HIS A 1 58 ? 5.817 3.332 -2.782 1.00 0.00 58 HIS A C 16
ATOM 19439 O O . HIS A 1 58 ? 4.929 2.482 -2.840 1.00 0.00 58 HIS A O 16
ATOM 19453 N N . ARG A 1 59 ? 6.935 3.262 -3.497 1.00 0.00 59 ARG A N 16
ATOM 19454 C CA . ARG A 1 59 ? 7.187 2.156 -4.413 1.00 0.00 59 ARG A CA 16
ATOM 19455 C C . ARG A 1 59 ? 7.695 0.930 -3.660 1.00 0.00 59 ARG A C 16
ATOM 19456 O O . ARG A 1 59 ? 6.993 -0.074 -3.543 1.00 0.00 59 ARG A O 16
ATOM 19477 N N . ASP A 1 60 ? 8.919 1.021 -3.151 1.00 0.00 60 ASP A N 16
ATOM 19478 C CA . ASP A 1 60 ? 9.521 -0.080 -2.408 1.00 0.00 60 ASP A CA 16
ATOM 19479 C C . ASP A 1 60 ? 8.664 -0.456 -1.203 1.00 0.00 60 ASP A C 16
ATOM 19480 O O . ASP A 1 60 ? 8.629 -1.616 -0.791 1.00 0.00 60 ASP A O 16
ATOM 19489 N N . CYS A 1 61 ? 7.976 0.532 -0.642 1.00 0.00 61 CYS A N 16
ATOM 19490 C CA . CYS A 1 61 ? 7.120 0.307 0.516 1.00 0.00 61 CYS A CA 16
ATOM 19491 C C . CYS A 1 61 ? 6.037 -0.720 0.201 1.00 0.00 61 CYS A C 16
ATOM 19492 O O . CYS A 1 61 ? 5.673 -1.535 1.049 1.00 0.00 61 CYS A O 16
ATOM 19499 N N . SER A 1 62 ? 5.526 -0.676 -1.025 1.00 0.00 62 SER A N 16
ATOM 19500 C CA . SER A 1 62 ? 4.482 -1.600 -1.453 1.00 0.00 62 SER A CA 16
ATOM 19501 C C . SER A 1 62 ? 5.083 -2.925 -1.910 1.00 0.00 62 SER A C 16
ATOM 19502 O O . SER A 1 62 ? 4.425 -3.719 -2.582 1.00 0.00 62 SER A O 16
ATOM 19510 N N . SER A 1 63 ? 6.339 -3.157 -1.541 1.00 0.00 63 SER A N 16
ATOM 19511 C CA . SER A 1 63 ? 7.032 -4.383 -1.916 1.00 0.00 63 SER A CA 16
ATOM 19512 C C . SER A 1 63 ? 6.928 -4.629 -3.419 1.00 0.00 63 SER A C 16
ATOM 19513 O O . SER A 1 63 ? 6.582 -5.726 -3.858 1.00 0.00 63 SER A O 16
ATOM 19521 N N . LEU A 1 64 ? 7.229 -3.599 -4.202 1.00 0.00 64 LEU A N 16
ATOM 19522 C CA . LEU A 1 64 ? 7.170 -3.701 -5.656 1.00 0.00 64 LEU A CA 16
ATOM 19523 C C . LEU A 1 64 ? 8.557 -3.944 -6.242 1.00 0.00 64 LEU A C 16
ATOM 19524 O O . LEU A 1 64 ? 9.534 -4.091 -5.508 1.00 0.00 64 LEU A O 16
ATOM 19540 N N . ARG A 1 65 ? 8.635 -3.984 -7.568 1.00 0.00 65 ARG A N 16
ATOM 19541 C CA . ARG A 1 65 ? 9.902 -4.209 -8.253 1.00 0.00 65 ARG A CA 16
ATOM 19542 C C . ARG A 1 65 ? 10.482 -2.895 -8.768 1.00 0.00 65 ARG A C 16
ATOM 19543 O O . ARG A 1 65 ? 9.787 -1.887 -8.890 1.00 0.00 65 ARG A O 16
ATOM 19564 N N . PRO A 1 66 ? 11.787 -2.905 -9.077 1.00 0.00 66 PRO A N 16
ATOM 19565 C CA . PRO A 1 66 ? 12.490 -1.722 -9.584 1.00 0.00 66 PRO A CA 16
ATOM 19566 C C . PRO A 1 66 ? 12.057 -1.353 -10.999 1.00 0.00 66 PRO A C 16
ATOM 19567 O O . PRO A 1 66 ? 12.400 -0.285 -11.504 1.00 0.00 66 PRO A O 16
ATOM 19578 N N . ASN A 1 67 ? 11.302 -2.244 -11.633 1.00 0.00 67 ASN A N 16
ATOM 19579 C CA . ASN A 1 67 ? 10.823 -2.011 -12.990 1.00 0.00 67 ASN A CA 16
ATOM 19580 C C . ASN A 1 67 ? 9.346 -2.375 -13.116 1.00 0.00 67 ASN A C 16
ATOM 19581 O O . ASN A 1 67 ? 8.932 -3.004 -14.090 1.00 0.00 67 ASN A O 16
ATOM 19592 N N . SER A 1 68 ? 8.557 -1.974 -12.124 1.00 0.00 68 SER A N 16
ATOM 19593 C CA . SER A 1 68 ? 7.127 -2.260 -12.121 1.00 0.00 68 SER A CA 16
ATOM 19594 C C . SER A 1 68 ? 6.386 -1.332 -13.078 1.00 0.00 68 SER A C 16
ATOM 19595 O O . SER A 1 68 ? 6.934 -0.331 -13.542 1.00 0.00 68 SER A O 16
ATOM 19603 N N . LYS A 1 69 ? 5.135 -1.670 -13.371 1.00 0.00 69 LYS A N 16
ATOM 19604 C CA . LYS A 1 69 ? 4.315 -0.869 -14.271 1.00 0.00 69 LYS A CA 16
ATOM 19605 C C . LYS A 1 69 ? 3.182 -0.185 -13.512 1.00 0.00 69 LYS A C 16
ATOM 19606 O O . LYS A 1 69 ? 3.056 1.040 -13.534 1.00 0.00 69 LYS A O 16
ATOM 19625 N N . LYS A 1 70 ? 2.361 -0.984 -12.839 1.00 0.00 70 LYS A N 16
ATOM 19626 C CA . LYS A 1 70 ? 1.240 -0.456 -12.070 1.00 0.00 70 LYS A CA 16
ATOM 19627 C C . LYS A 1 70 ? 1.094 -1.195 -10.744 1.00 0.00 70 LYS A C 16
ATOM 19628 O O . LYS A 1 70 ? 1.549 -2.330 -10.602 1.00 0.00 70 LYS A O 16
ATOM 19647 N N . TRP A 1 71 ? 0.458 -0.544 -9.776 1.00 0.00 71 TRP A N 16
ATOM 19648 C CA . TRP A 1 71 ? 0.252 -1.141 -8.462 1.00 0.00 71 TRP A CA 16
ATOM 19649 C C . TRP A 1 71 ? -1.226 -1.138 -8.088 1.00 0.00 71 TRP A C 16
ATOM 19650 O O . TRP A 1 71 ? -1.965 -0.223 -8.450 1.00 0.00 71 TRP A O 16
ATOM 19671 N N . GLU A 1 72 ? -1.650 -2.168 -7.363 1.00 0.00 72 GLU A N 16
ATOM 19672 C CA . GLU A 1 72 ? -3.042 -2.284 -6.942 1.00 0.00 72 GLU A CA 16
ATOM 19673 C C . GLU A 1 72 ? -3.151 -2.287 -5.420 1.00 0.00 72 GLU A C 16
ATOM 19674 O O . GLU A 1 72 ? -2.373 -2.948 -4.732 1.00 0.00 72 GLU A O 16
ATOM 19686 N N . CYS A 1 73 ? -4.123 -1.544 -4.901 1.00 0.00 73 CYS A N 16
ATOM 19687 C CA . CYS A 1 73 ? -4.335 -1.459 -3.461 1.00 0.00 73 CYS A CA 16
ATOM 19688 C C . CYS A 1 73 ? -4.817 -2.795 -2.903 1.00 0.00 73 CYS A C 16
ATOM 19689 O O . CYS A 1 73 ? -5.272 -3.663 -3.647 1.00 0.00 73 CYS A O 16
ATOM 19696 N N . ASN A 1 74 ? -4.714 -2.952 -1.587 1.00 0.00 74 ASN A N 16
ATOM 19697 C CA . ASN A 1 74 ? -5.138 -4.182 -0.928 1.00 0.00 74 ASN A CA 16
ATOM 19698 C C . ASN A 1 74 ? -6.554 -4.564 -1.349 1.00 0.00 74 ASN A C 16
ATOM 19699 O O . ASN A 1 74 ? -6.784 -5.654 -1.872 1.00 0.00 74 ASN A O 16
ATOM 19710 N N . GLU A 1 75 ? -7.499 -3.657 -1.118 1.00 0.00 75 GLU A N 16
ATOM 19711 C CA . GLU A 1 75 ? -8.892 -3.900 -1.474 1.00 0.00 75 GLU A CA 16
ATOM 19712 C C . GLU A 1 75 ? -8.996 -4.578 -2.837 1.00 0.00 75 GLU A C 16
ATOM 19713 O O . GLU A 1 75 ? -9.782 -5.508 -3.023 1.00 0.00 75 GLU A O 16
ATOM 19725 N N . CYS A 1 76 ? -8.198 -4.105 -3.788 1.00 0.00 76 CYS A N 16
ATOM 19726 C CA . CYS A 1 76 ? -8.199 -4.663 -5.135 1.00 0.00 76 CYS A CA 16
ATOM 19727 C C . CYS A 1 76 ? -7.479 -6.009 -5.167 1.00 0.00 76 CYS A C 16
ATOM 19728 O O . CYS A 1 76 ? -8.059 -7.027 -5.548 1.00 0.00 76 CYS A O 16
ATOM 19735 N N . LEU A 1 77 ? -6.213 -6.006 -4.765 1.00 0.00 77 LEU A N 16
ATOM 19736 C CA . LEU A 1 77 ? -5.413 -7.226 -4.747 1.00 0.00 77 LEU A CA 16
ATOM 19737 C C . LEU A 1 77 ? -6.264 -8.428 -4.350 1.00 0.00 77 LEU A C 16
ATOM 19738 O O . LEU A 1 77 ? -7.279 -8.303 -3.666 1.00 0.00 77 LEU A O 16
ATOM 19754 N N . PRO A 1 78 ? -5.839 -9.623 -4.787 1.00 0.00 78 PRO A N 16
ATOM 19755 C CA . PRO A 1 78 ? -6.546 -10.872 -4.488 1.00 0.00 78 PRO A CA 16
ATOM 19756 C C . PRO A 1 78 ? -6.436 -11.262 -3.018 1.00 0.00 78 PRO A C 16
ATOM 19757 O O . PRO A 1 78 ? -6.871 -12.342 -2.618 1.00 0.00 78 PRO A O 16
ATOM 19768 N N . ALA A 1 79 ? -5.853 -10.376 -2.217 1.00 0.00 79 ALA A N 16
ATOM 19769 C CA . ALA A 1 79 ? -5.689 -10.627 -0.791 1.00 0.00 79 ALA A CA 16
ATOM 19770 C C . ALA A 1 79 ? -6.926 -11.298 -0.206 1.00 0.00 79 ALA A C 16
ATOM 19771 O O . ALA A 1 79 ? -8.050 -11.029 -0.630 1.00 0.00 79 ALA A O 16
ATOM 19778 N N . SER A 1 80 ? -6.713 -12.174 0.771 1.00 0.00 80 SER A N 16
ATOM 19779 C CA . SER A 1 80 ? -7.811 -12.888 1.412 1.00 0.00 80 SER A CA 16
ATOM 19780 C C . SER A 1 80 ? -8.733 -11.919 2.147 1.00 0.00 80 SER A C 16
ATOM 19781 O O . SER A 1 80 ? -8.274 -10.980 2.796 1.00 0.00 80 SER A O 16
ATOM 19789 N N . GLY A 1 81 ? -10.037 -12.157 2.041 1.00 0.00 81 GLY A N 16
ATOM 19790 C CA . GLY A 1 81 ? -11.003 -11.298 2.701 1.00 0.00 81 GLY A CA 16
ATOM 19791 C C . GLY A 1 81 ? -12.353 -11.309 2.013 1.00 0.00 81 GLY A C 16
ATOM 19792 O O . GLY A 1 81 ? -12.488 -10.906 0.857 1.00 0.00 81 GLY A O 16
ATOM 19796 N N . PRO A 1 82 ? -13.383 -11.782 2.730 1.00 0.00 82 PRO A N 16
ATOM 19797 C CA . PRO A 1 82 ? -14.748 -11.857 2.200 1.00 0.00 82 PRO A CA 16
ATOM 19798 C C . PRO A 1 82 ? -15.378 -10.479 2.023 1.00 0.00 82 PRO A C 16
ATOM 19799 O O . PRO A 1 82 ? -16.354 -10.322 1.289 1.00 0.00 82 PRO A O 16
ATOM 19810 N N . SER A 1 83 ? -14.812 -9.484 2.698 1.00 0.00 83 SER A N 16
ATOM 19811 C CA . SER A 1 83 ? -15.320 -8.120 2.617 1.00 0.00 83 SER A CA 16
ATOM 19812 C C . SER A 1 83 ? -15.868 -7.826 1.224 1.00 0.00 83 SER A C 16
ATOM 19813 O O . SER A 1 83 ? -17.026 -7.437 1.069 1.00 0.00 83 SER A O 16
ATOM 19821 N N . SER A 1 84 ? -15.027 -8.015 0.212 1.00 0.00 84 SER A N 16
ATOM 19822 C CA . SER A 1 84 ? -15.424 -7.766 -1.169 1.00 0.00 84 SER A CA 16
ATOM 19823 C C . SER A 1 84 ? -14.397 -8.340 -2.141 1.00 0.00 84 SER A C 16
ATOM 19824 O O . SER A 1 84 ? -13.333 -8.803 -1.735 1.00 0.00 84 SER A O 16
ATOM 19832 N N . GLY A 1 85 ? -14.726 -8.304 -3.429 1.00 0.00 85 GLY A N 16
ATOM 19833 C CA . GLY A 1 85 ? -13.823 -8.822 -4.440 1.00 0.00 85 GLY A CA 16
ATOM 19834 C C . GLY A 1 85 ? -13.642 -10.324 -4.340 1.00 0.00 85 GLY A C 16
ATOM 19835 O O . GLY A 1 85 ? -14.067 -11.040 -5.245 1.00 0.00 85 GLY A O 16
ATOM 19841 N N . GLY A 1 1 ? -27.708 -17.522 29.433 1.00 0.00 1 GLY A N 17
ATOM 19842 C CA . GLY A 1 1 ? -28.380 -16.816 28.357 1.00 0.00 1 GLY A CA 17
ATOM 19843 C C . GLY A 1 1 ? -27.824 -17.173 26.993 1.00 0.00 1 GLY A C 17
ATOM 19844 O O . GLY A 1 1 ? -27.195 -18.218 26.826 1.00 0.00 1 GLY A O 17
ATOM 19848 N N . SER A 1 2 ? -28.057 -16.305 26.015 1.00 0.00 2 SER A N 17
ATOM 19849 C CA . SER A 1 2 ? -27.580 -16.537 24.657 1.00 0.00 2 SER A CA 17
ATOM 19850 C C . SER A 1 2 ? -27.027 -15.251 24.048 1.00 0.00 2 SER A C 17
ATOM 19851 O O . SER A 1 2 ? -27.323 -14.152 24.516 1.00 0.00 2 SER A O 17
ATOM 19859 N N . SER A 1 3 ? -26.221 -15.399 23.002 1.00 0.00 3 SER A N 17
ATOM 19860 C CA . SER A 1 3 ? -25.622 -14.251 22.331 1.00 0.00 3 SER A CA 17
ATOM 19861 C C . SER A 1 3 ? -26.146 -14.121 20.904 1.00 0.00 3 SER A C 17
ATOM 19862 O O . SER A 1 3 ? -26.141 -15.085 20.139 1.00 0.00 3 SER A O 17
ATOM 19870 N N . GLY A 1 4 ? -26.599 -12.921 20.553 1.00 0.00 4 GLY A N 17
ATOM 19871 C CA . GLY A 1 4 ? -27.121 -12.686 19.219 1.00 0.00 4 GLY A CA 17
ATOM 19872 C C . GLY A 1 4 ? -26.109 -12.018 18.310 1.00 0.00 4 GLY A C 17
ATOM 19873 O O . GLY A 1 4 ? -24.902 -12.193 18.478 1.00 0.00 4 GLY A O 17
ATOM 19877 N N . SER A 1 5 ? -26.601 -11.251 17.343 1.00 0.00 5 SER A N 17
ATOM 19878 C CA . SER A 1 5 ? -25.731 -10.558 16.400 1.00 0.00 5 SER A CA 17
ATOM 19879 C C . SER A 1 5 ? -26.294 -9.183 16.050 1.00 0.00 5 SER A C 17
ATOM 19880 O O . SER A 1 5 ? -27.319 -9.073 15.378 1.00 0.00 5 SER A O 17
ATOM 19888 N N . SER A 1 6 ? -25.615 -8.138 16.512 1.00 0.00 6 SER A N 17
ATOM 19889 C CA . SER A 1 6 ? -26.048 -6.770 16.252 1.00 0.00 6 SER A CA 17
ATOM 19890 C C . SER A 1 6 ? -25.618 -6.319 14.859 1.00 0.00 6 SER A C 17
ATOM 19891 O O . SER A 1 6 ? -24.800 -6.969 14.209 1.00 0.00 6 SER A O 17
ATOM 19899 N N . GLY A 1 7 ? -26.176 -5.200 14.408 1.00 0.00 7 GLY A N 17
ATOM 19900 C CA . GLY A 1 7 ? -25.839 -4.681 13.095 1.00 0.00 7 GLY A CA 17
ATOM 19901 C C . GLY A 1 7 ? -24.352 -4.437 12.932 1.00 0.00 7 GLY A C 17
ATOM 19902 O O . GLY A 1 7 ? -23.570 -4.704 13.844 1.00 0.00 7 GLY A O 17
ATOM 19906 N N . GLU A 1 8 ? -23.961 -3.931 11.767 1.00 0.00 8 GLU A N 17
ATOM 19907 C CA . GLU A 1 8 ? -22.557 -3.654 11.488 1.00 0.00 8 GLU A CA 17
ATOM 19908 C C . GLU A 1 8 ? -22.411 -2.428 10.591 1.00 0.00 8 GLU A C 17
ATOM 19909 O O . GLU A 1 8 ? -23.401 -1.884 10.099 1.00 0.00 8 GLU A O 17
ATOM 19921 N N . LEU A 1 9 ? -21.172 -1.998 10.383 1.00 0.00 9 LEU A N 17
ATOM 19922 C CA . LEU A 1 9 ? -20.895 -0.836 9.546 1.00 0.00 9 LEU A CA 17
ATOM 19923 C C . LEU A 1 9 ? -20.549 -1.260 8.122 1.00 0.00 9 LEU A C 17
ATOM 19924 O O . LEU A 1 9 ? -20.032 -2.354 7.899 1.00 0.00 9 LEU A O 17
ATOM 19940 N N . GLU A 1 10 ? -20.836 -0.385 7.163 1.00 0.00 10 GLU A N 17
ATOM 19941 C CA . GLU A 1 10 ? -20.553 -0.670 5.761 1.00 0.00 10 GLU A CA 17
ATOM 19942 C C . GLU A 1 10 ? -19.387 0.177 5.259 1.00 0.00 10 GLU A C 17
ATOM 19943 O O . GLU A 1 10 ? -19.276 1.366 5.559 1.00 0.00 10 GLU A O 17
ATOM 19955 N N . PRO A 1 11 ? -18.496 -0.449 4.476 1.00 0.00 11 PRO A N 17
ATOM 19956 C CA . PRO A 1 11 ? -17.323 0.226 3.915 1.00 0.00 11 PRO A CA 17
ATOM 19957 C C . PRO A 1 11 ? -17.697 1.244 2.842 1.00 0.00 11 PRO A C 17
ATOM 19958 O O . PRO A 1 11 ? -18.859 1.348 2.450 1.00 0.00 11 PRO A O 17
ATOM 19969 N N . GLY A 1 12 ? -16.705 1.993 2.371 1.00 0.00 12 GLY A N 17
ATOM 19970 C CA . GLY A 1 12 ? -16.951 2.992 1.348 1.00 0.00 12 GLY A CA 17
ATOM 19971 C C . GLY A 1 12 ? -18.303 3.660 1.503 1.00 0.00 12 GLY A C 17
ATOM 19972 O O . GLY A 1 12 ? -19.041 3.816 0.531 1.00 0.00 12 GLY A O 17
ATOM 19976 N N . ALA A 1 13 ? -18.629 4.054 2.730 1.00 0.00 13 ALA A N 17
ATOM 19977 C CA . ALA A 1 13 ? -19.901 4.709 3.009 1.00 0.00 13 ALA A CA 17
ATOM 19978 C C . ALA A 1 13 ? -19.692 6.165 3.411 1.00 0.00 13 ALA A C 17
ATOM 19979 O O . ALA A 1 13 ? -20.370 6.676 4.304 1.00 0.00 13 ALA A O 17
ATOM 19986 N N . PHE A 1 14 ? -18.751 6.828 2.749 1.00 0.00 14 PHE A N 17
ATOM 19987 C CA . PHE A 1 14 ? -18.452 8.226 3.039 1.00 0.00 14 PHE A CA 17
ATOM 19988 C C . PHE A 1 14 ? -18.240 9.016 1.751 1.00 0.00 14 PHE A C 17
ATOM 19989 O O . PHE A 1 14 ? -17.738 8.485 0.760 1.00 0.00 14 PHE A O 17
ATOM 20006 N N . SER A 1 15 ? -18.627 10.287 1.773 1.00 0.00 15 SER A N 17
ATOM 20007 C CA . SER A 1 15 ? -18.483 11.150 0.606 1.00 0.00 15 SER A CA 17
ATOM 20008 C C . SER A 1 15 ? -17.086 11.026 0.007 1.00 0.00 15 SER A C 17
ATOM 20009 O O . SER A 1 15 ? -16.186 10.451 0.618 1.00 0.00 15 SER A O 17
ATOM 20017 N N . GLU A 1 16 ? -16.914 11.570 -1.194 1.00 0.00 16 GLU A N 17
ATOM 20018 C CA . GLU A 1 16 ? -15.626 11.519 -1.877 1.00 0.00 16 GLU A CA 17
ATOM 20019 C C . GLU A 1 16 ? -14.623 12.461 -1.217 1.00 0.00 16 GLU A C 17
ATOM 20020 O O . GLU A 1 16 ? -14.981 13.259 -0.350 1.00 0.00 16 GLU A O 17
ATOM 20032 N N . LEU A 1 17 ? -13.365 12.361 -1.633 1.00 0.00 17 LEU A N 17
ATOM 20033 C CA . LEU A 1 17 ? -12.308 13.203 -1.083 1.00 0.00 17 LEU A CA 17
ATOM 20034 C C . LEU A 1 17 ? -12.140 14.474 -1.909 1.00 0.00 17 LEU A C 17
ATOM 20035 O O . LEU A 1 17 ? -11.748 15.518 -1.387 1.00 0.00 17 LEU A O 17
ATOM 20051 N N . TYR A 1 18 ? -12.440 14.379 -3.199 1.00 0.00 18 TYR A N 17
ATOM 20052 C CA . TYR A 1 18 ? -12.321 15.522 -4.097 1.00 0.00 18 TYR A CA 17
ATOM 20053 C C . TYR A 1 18 ? -10.902 16.081 -4.083 1.00 0.00 18 TYR A C 17
ATOM 20054 O O . TYR A 1 18 ? -10.684 17.256 -4.378 1.00 0.00 18 TYR A O 17
ATOM 20072 N N . GLN A 1 19 ? -9.941 15.230 -3.740 1.00 0.00 19 GLN A N 17
ATOM 20073 C CA . GLN A 1 19 ? -8.542 15.638 -3.687 1.00 0.00 19 GLN A CA 17
ATOM 20074 C C . GLN A 1 19 ? -7.618 14.437 -3.860 1.00 0.00 19 GLN A C 17
ATOM 20075 O O . GLN A 1 19 ? -8.044 13.290 -3.730 1.00 0.00 19 GLN A O 17
ATOM 20089 N N . ARG A 1 20 ? -6.351 14.710 -4.154 1.00 0.00 20 ARG A N 17
ATOM 20090 C CA . ARG A 1 20 ? -5.366 13.652 -4.347 1.00 0.00 20 ARG A CA 17
ATOM 20091 C C . ARG A 1 20 ? -5.136 12.881 -3.050 1.00 0.00 20 ARG A C 17
ATOM 20092 O O . ARG A 1 20 ? -4.807 13.467 -2.018 1.00 0.00 20 ARG A O 17
ATOM 20113 N N . TYR A 1 21 ? -5.312 11.566 -3.111 1.00 0.00 21 TYR A N 17
ATOM 20114 C CA . TYR A 1 21 ? -5.126 10.715 -1.941 1.00 0.00 21 TYR A CA 17
ATOM 20115 C C . TYR A 1 21 ? -3.651 10.383 -1.738 1.00 0.00 21 TYR A C 17
ATOM 20116 O O . TYR A 1 21 ? -3.023 9.750 -2.587 1.00 0.00 21 TYR A O 17
ATOM 20134 N N . ARG A 1 22 ? -3.105 10.813 -0.606 1.00 0.00 22 ARG A N 17
ATOM 20135 C CA . ARG A 1 22 ? -1.704 10.563 -0.290 1.00 0.00 22 ARG A CA 17
ATOM 20136 C C . ARG A 1 22 ? -1.552 10.054 1.141 1.00 0.00 22 ARG A C 17
ATOM 20137 O O . ARG A 1 22 ? -1.445 10.841 2.082 1.00 0.00 22 ARG A O 17
ATOM 20158 N N . HIS A 1 23 ? -1.542 8.734 1.296 1.00 0.00 23 HIS A N 17
ATOM 20159 C CA . HIS A 1 23 ? -1.403 8.120 2.612 1.00 0.00 23 HIS A CA 17
ATOM 20160 C C . HIS A 1 23 ? -0.766 6.739 2.503 1.00 0.00 23 HIS A C 17
ATOM 20161 O O . HIS A 1 23 ? -1.401 5.784 2.053 1.00 0.00 23 HIS A O 17
ATOM 20176 N N . CYS A 1 24 ? 0.493 6.639 2.915 1.00 0.00 24 CYS A N 17
ATOM 20177 C CA . CYS A 1 24 ? 1.218 5.374 2.863 1.00 0.00 24 CYS A CA 17
ATOM 20178 C C . CYS A 1 24 ? 0.371 4.238 3.430 1.00 0.00 24 CYS A C 17
ATOM 20179 O O . CYS A 1 24 ? 0.147 4.161 4.637 1.00 0.00 24 CYS A O 17
ATOM 20186 N N . ASP A 1 25 ? -0.095 3.360 2.549 1.00 0.00 25 ASP A N 17
ATOM 20187 C CA . ASP A 1 25 ? -0.916 2.227 2.961 1.00 0.00 25 ASP A CA 17
ATOM 20188 C C . ASP A 1 25 ? -0.264 0.908 2.556 1.00 0.00 25 ASP A C 17
ATOM 20189 O O . ASP A 1 25 ? -0.946 -0.039 2.168 1.00 0.00 25 ASP A O 17
ATOM 20198 N N . ALA A 1 26 ? 1.061 0.856 2.650 1.00 0.00 26 ALA A N 17
ATOM 20199 C CA . ALA A 1 26 ? 1.804 -0.346 2.295 1.00 0.00 26 ALA A CA 17
ATOM 20200 C C . ALA A 1 26 ? 2.035 -1.230 3.516 1.00 0.00 26 ALA A C 17
ATOM 20201 O O . ALA A 1 26 ? 1.803 -0.828 4.656 1.00 0.00 26 ALA A O 17
ATOM 20208 N N . PRO A 1 27 ? 2.503 -2.464 3.275 1.00 0.00 27 PRO A N 17
ATOM 20209 C CA . PRO A 1 27 ? 2.775 -3.430 4.343 1.00 0.00 27 PRO A CA 17
ATOM 20210 C C . PRO A 1 27 ? 3.979 -3.034 5.191 1.00 0.00 27 PRO A C 17
ATOM 20211 O O . PRO A 1 27 ? 3.904 -3.009 6.419 1.00 0.00 27 PRO A O 17
ATOM 20222 N N . ILE A 1 28 ? 5.087 -2.724 4.527 1.00 0.00 28 ILE A N 17
ATOM 20223 C CA . ILE A 1 28 ? 6.307 -2.327 5.220 1.00 0.00 28 ILE A CA 17
ATOM 20224 C C . ILE A 1 28 ? 6.896 -1.059 4.612 1.00 0.00 28 ILE A C 17
ATOM 20225 O O . ILE A 1 28 ? 6.935 -0.901 3.392 1.00 0.00 28 ILE A O 17
ATOM 20241 N N . CYS A 1 29 ? 7.357 -0.156 5.472 1.00 0.00 29 CYS A N 17
ATOM 20242 C CA . CYS A 1 29 ? 7.947 1.098 5.022 1.00 0.00 29 CYS A CA 17
ATOM 20243 C C . CYS A 1 29 ? 9.443 1.135 5.322 1.00 0.00 29 CYS A C 17
ATOM 20244 O O . CYS A 1 29 ? 9.905 0.548 6.301 1.00 0.00 29 CYS A O 17
ATOM 20251 N N . LEU A 1 30 ? 10.194 1.829 4.474 1.00 0.00 30 LEU A N 17
ATOM 20252 C CA . LEU A 1 30 ? 11.638 1.943 4.648 1.00 0.00 30 LEU A CA 17
ATOM 20253 C C . LEU A 1 30 ? 12.054 3.403 4.800 1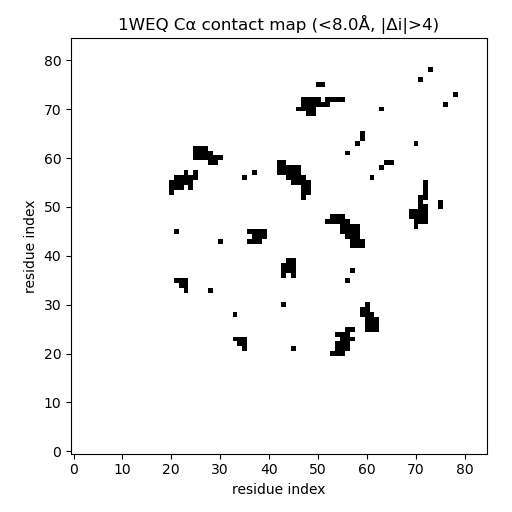.00 0.00 30 LEU A C 17
ATOM 20254 O O . LEU A 1 30 ? 12.942 3.726 5.589 1.00 0.00 30 LEU A O 17
ATOM 20270 N N . TYR A 1 31 ? 11.404 4.280 4.043 1.00 0.00 31 TYR A N 17
ATOM 20271 C CA . TYR A 1 31 ? 11.707 5.705 4.094 1.00 0.00 31 TYR A CA 17
ATOM 20272 C C . TYR A 1 31 ? 11.633 6.227 5.526 1.00 0.00 31 TYR A C 17
ATOM 20273 O O . TYR A 1 31 ? 10.556 6.298 6.117 1.00 0.00 31 TYR A O 17
ATOM 20291 N N . GLU A 1 32 ? 12.786 6.592 6.076 1.00 0.00 32 GLU A N 17
ATOM 20292 C CA . GLU A 1 32 ? 12.853 7.107 7.439 1.00 0.00 32 GLU A CA 17
ATOM 20293 C C . GLU A 1 32 ? 11.596 7.902 7.781 1.00 0.00 32 GLU A C 17
ATOM 20294 O O . GLU A 1 32 ? 10.999 7.712 8.841 1.00 0.00 32 GLU A O 17
ATOM 20306 N N . GLN A 1 33 ? 11.203 8.794 6.878 1.00 0.00 33 GLN A N 17
ATOM 20307 C CA . GLN A 1 33 ? 10.018 9.619 7.085 1.00 0.00 33 GLN A CA 17
ATOM 20308 C C . GLN A 1 33 ? 8.806 8.757 7.419 1.00 0.00 33 GLN A C 17
ATOM 20309 O O . GLN A 1 33 ? 8.230 8.870 8.500 1.00 0.00 33 GLN A O 17
ATOM 20323 N N . GLY A 1 34 ? 8.423 7.894 6.482 1.00 0.00 34 GLY A N 17
ATOM 20324 C CA . GLY A 1 34 ? 7.280 7.025 6.697 1.00 0.00 34 GLY A CA 17
ATOM 20325 C C . GLY A 1 34 ? 5.975 7.670 6.275 1.00 0.00 34 GLY A C 17
ATOM 20326 O O . GLY A 1 34 ? 5.159 7.048 5.594 1.00 0.00 34 GLY A O 17
ATOM 20330 N N . ARG A 1 35 ? 5.775 8.919 6.682 1.00 0.00 35 ARG A N 17
ATOM 20331 C CA . ARG A 1 35 ? 4.558 9.647 6.345 1.00 0.00 35 ARG A CA 17
ATOM 20332 C C . ARG A 1 35 ? 4.310 9.624 4.839 1.00 0.00 35 ARG A C 17
ATOM 20333 O O . ARG A 1 35 ? 5.020 8.949 4.093 1.00 0.00 35 ARG A O 17
ATOM 20354 N N . ASP A 1 36 ? 3.299 10.366 4.400 1.00 0.00 36 ASP A N 17
ATOM 20355 C CA . ASP A 1 36 ? 2.958 10.431 2.984 1.00 0.00 36 ASP A CA 17
ATOM 20356 C C . ASP A 1 36 ? 3.885 11.391 2.245 1.00 0.00 36 ASP A C 17
ATOM 20357 O O . ASP A 1 36 ? 3.445 12.165 1.395 1.00 0.00 36 ASP A O 17
ATOM 20366 N N . SER A 1 37 ? 5.172 11.334 2.575 1.00 0.00 37 SER A N 17
ATOM 20367 C CA . SER A 1 37 ? 6.161 12.202 1.947 1.00 0.00 37 SER A CA 17
ATOM 20368 C C . SER A 1 37 ? 6.870 11.479 0.805 1.00 0.00 37 SER A C 17
ATOM 20369 O O . SER A 1 37 ? 7.596 10.509 1.025 1.00 0.00 37 SER A O 17
ATOM 20377 N N . PHE A 1 38 ? 6.655 11.959 -0.415 1.00 0.00 38 PHE A N 17
ATOM 20378 C CA . PHE A 1 38 ? 7.272 11.360 -1.592 1.00 0.00 38 PHE A CA 17
ATOM 20379 C C . PHE A 1 38 ? 7.934 12.425 -2.461 1.00 0.00 38 PHE A C 17
ATOM 20380 O O . PHE A 1 38 ? 7.744 13.621 -2.247 1.00 0.00 38 PHE A O 17
ATOM 20397 N N . GLU A 1 39 ? 8.714 11.979 -3.442 1.00 0.00 39 GLU A N 17
ATOM 20398 C CA . GLU A 1 39 ? 9.405 12.894 -4.342 1.00 0.00 39 GLU A CA 17
ATOM 20399 C C . GLU A 1 39 ? 8.783 12.862 -5.735 1.00 0.00 39 GLU A C 17
ATOM 20400 O O . GLU A 1 39 ? 7.955 12.001 -6.037 1.00 0.00 39 GLU A O 17
ATOM 20412 N N . ASP A 1 40 ? 9.186 13.805 -6.579 1.00 0.00 40 ASP A N 17
ATOM 20413 C CA . ASP A 1 40 ? 8.669 13.885 -7.940 1.00 0.00 40 ASP A CA 17
ATOM 20414 C C . ASP A 1 40 ? 8.913 12.580 -8.692 1.00 0.00 40 ASP A C 17
ATOM 20415 O O . ASP A 1 40 ? 8.042 12.096 -9.414 1.00 0.00 40 ASP A O 17
ATOM 20424 N N . GLU A 1 41 ? 10.105 12.016 -8.517 1.00 0.00 41 GLU A N 17
ATOM 20425 C CA . GLU A 1 41 ? 10.463 10.768 -9.181 1.00 0.00 41 GLU A CA 17
ATOM 20426 C C . GLU A 1 41 ? 11.458 9.972 -8.342 1.00 0.00 41 GLU A C 17
ATOM 20427 O O . GLU A 1 41 ? 12.312 10.542 -7.664 1.00 0.00 41 GLU A O 17
ATOM 20439 N N . GLY A 1 42 ? 11.341 8.648 -8.393 1.00 0.00 42 GLY A N 17
ATOM 20440 C CA . GLY A 1 42 ? 12.235 7.795 -7.633 1.00 0.00 42 GLY A CA 17
ATOM 20441 C C . GLY A 1 42 ? 11.490 6.783 -6.785 1.00 0.00 42 GLY A C 17
ATOM 20442 O O . GLY A 1 42 ? 10.272 6.872 -6.628 1.00 0.00 42 GLY A O 17
ATOM 20446 N N . ARG A 1 43 ? 12.221 5.819 -6.237 1.00 0.00 43 ARG A N 17
ATOM 20447 C CA . ARG A 1 43 ? 11.621 4.785 -5.402 1.00 0.00 43 ARG A CA 17
ATOM 20448 C C . ARG A 1 43 ? 10.621 5.390 -4.421 1.00 0.00 43 ARG A C 17
ATOM 20449 O O . ARG A 1 43 ? 9.570 4.809 -4.154 1.00 0.00 43 ARG A O 17
ATOM 20470 N N . TRP A 1 44 ? 10.957 6.560 -3.889 1.00 0.00 44 TRP A N 17
ATOM 20471 C CA . TRP A 1 44 ? 10.089 7.243 -2.937 1.00 0.00 44 TRP A CA 17
ATOM 20472 C C . TRP A 1 44 ? 9.046 8.088 -3.661 1.00 0.00 44 TRP A C 17
ATOM 20473 O O . TRP A 1 44 ? 8.807 9.240 -3.298 1.00 0.00 44 TRP A O 17
ATOM 20494 N N . ARG A 1 45 ? 8.428 7.508 -4.684 1.00 0.00 45 ARG A N 17
ATOM 20495 C CA . ARG A 1 45 ? 7.411 8.209 -5.459 1.00 0.00 45 ARG A CA 17
ATOM 20496 C C . ARG A 1 45 ? 6.015 7.706 -5.104 1.00 0.00 45 ARG A C 17
ATOM 20497 O O . ARG A 1 45 ? 5.754 6.503 -5.119 1.00 0.00 45 ARG A O 17
ATOM 20518 N N . LEU A 1 46 ? 5.122 8.636 -4.783 1.00 0.00 46 LEU A N 17
ATOM 20519 C CA . LEU A 1 46 ? 3.751 8.288 -4.423 1.00 0.00 46 LEU A CA 17
ATOM 20520 C C . LEU A 1 46 ? 3.041 7.600 -5.585 1.00 0.00 46 LEU A C 17
ATOM 20521 O O . LEU A 1 46 ? 2.701 8.237 -6.582 1.00 0.00 46 LEU A O 17
ATOM 20537 N N . ILE A 1 47 ? 2.819 6.297 -5.447 1.00 0.00 47 ILE A N 17
ATOM 20538 C CA . ILE A 1 47 ? 2.146 5.524 -6.483 1.00 0.00 47 ILE A CA 17
ATOM 20539 C C . ILE A 1 47 ? 0.673 5.318 -6.146 1.00 0.00 47 ILE A C 17
ATOM 20540 O O . ILE A 1 47 ? 0.335 4.788 -5.087 1.00 0.00 47 ILE A O 17
ATOM 20556 N N . LEU A 1 48 ? -0.200 5.739 -7.055 1.00 0.00 48 LEU A N 17
ATOM 20557 C CA . LEU A 1 48 ? -1.638 5.599 -6.856 1.00 0.00 48 LEU A CA 17
ATOM 20558 C C . LEU A 1 48 ? -2.173 4.374 -7.590 1.00 0.00 48 LEU A C 17
ATOM 20559 O O . LEU A 1 48 ? -1.863 4.154 -8.761 1.00 0.00 48 LEU A O 17
ATOM 20575 N N . CYS A 1 49 ? -2.980 3.579 -6.894 1.00 0.00 49 CYS A N 17
ATOM 20576 C CA . CYS A 1 49 ? -3.560 2.376 -7.479 1.00 0.00 49 CYS A CA 17
ATOM 20577 C C . CYS A 1 49 ? -4.035 2.640 -8.906 1.00 0.00 49 CYS A C 17
ATOM 20578 O O . CYS A 1 49 ? -4.253 3.786 -9.296 1.00 0.00 49 CYS A O 17
ATOM 20585 N N . ALA A 1 50 ? -4.193 1.570 -9.678 1.00 0.00 50 ALA A N 17
ATOM 20586 C CA . ALA A 1 50 ? -4.644 1.685 -11.059 1.00 0.00 50 ALA A CA 17
ATOM 20587 C C . ALA A 1 50 ? -6.092 1.228 -11.204 1.00 0.00 50 ALA A C 17
ATOM 20588 O O . ALA A 1 50 ? -6.935 1.958 -11.726 1.00 0.00 50 ALA A O 17
ATOM 20595 N N . THR A 1 51 ? -6.375 0.016 -10.738 1.00 0.00 51 THR A N 17
ATOM 20596 C CA . THR A 1 51 ? -7.720 -0.539 -10.817 1.00 0.00 51 THR A CA 17
ATOM 20597 C C . THR A 1 51 ? -8.756 0.458 -10.310 1.00 0.00 51 THR A C 17
ATOM 20598 O O . THR A 1 51 ? -9.772 0.699 -10.963 1.00 0.00 51 THR A O 17
ATOM 20609 N N . CYS A 1 52 ? -8.493 1.035 -9.142 1.00 0.00 52 CYS A N 17
ATOM 20610 C CA . CYS A 1 52 ? -9.403 2.007 -8.547 1.00 0.00 52 CYS A CA 17
ATOM 20611 C C . CYS A 1 52 ? -8.744 3.379 -8.449 1.00 0.00 52 CYS A C 17
ATOM 20612 O O . CYS A 1 52 ? -9.345 4.395 -8.796 1.00 0.00 52 CYS A O 17
ATOM 20619 N N . GLY A 1 53 ? -7.502 3.402 -7.973 1.00 0.00 53 GLY A N 17
ATOM 20620 C CA . GLY A 1 53 ? -6.782 4.654 -7.838 1.00 0.00 53 GLY A CA 17
ATOM 20621 C C . GLY A 1 53 ? -7.244 5.462 -6.642 1.00 0.00 53 GLY A C 17
ATOM 20622 O O . GLY A 1 53 ? -7.492 6.663 -6.753 1.00 0.00 53 GLY A O 17
ATOM 20626 N N . SER A 1 54 ? -7.360 4.803 -5.493 1.00 0.00 54 SER A N 17
ATOM 20627 C CA . SER A 1 54 ? -7.801 5.467 -4.272 1.00 0.00 54 SER A CA 17
ATOM 20628 C C . SER A 1 54 ? -6.689 5.476 -3.227 1.00 0.00 54 SER A C 17
ATOM 20629 O O . SER A 1 54 ? -6.506 6.458 -2.507 1.00 0.00 54 SER A O 17
ATOM 20637 N N . HIS A 1 55 ? -5.948 4.375 -3.151 1.00 0.00 55 HIS A N 17
ATOM 20638 C CA . HIS A 1 55 ? -4.853 4.255 -2.195 1.00 0.00 55 HIS A CA 17
ATOM 20639 C C . HIS A 1 55 ? -3.600 4.955 -2.714 1.00 0.00 55 HIS A C 17
ATOM 20640 O O . HIS A 1 55 ? -3.521 5.318 -3.886 1.00 0.00 55 HIS A O 17
ATOM 20655 N N . GLY A 1 56 ? -2.623 5.140 -1.831 1.00 0.00 56 GLY A N 17
ATOM 20656 C CA . GLY A 1 56 ? -1.388 5.796 -2.218 1.00 0.00 56 GLY A CA 17
ATOM 20657 C C . GLY A 1 56 ? -0.240 5.470 -1.283 1.00 0.00 56 GLY A C 17
ATOM 20658 O O . GLY A 1 56 ? -0.319 5.719 -0.080 1.00 0.00 56 GLY A O 17
ATOM 20662 N N . THR A 1 57 ? 0.831 4.909 -1.836 1.00 0.00 57 THR A N 17
ATOM 20663 C CA . THR A 1 57 ? 1.999 4.546 -1.044 1.00 0.00 57 THR A CA 17
ATOM 20664 C C . THR A 1 57 ? 3.272 4.605 -1.880 1.00 0.00 57 THR A C 17
ATOM 20665 O O . THR A 1 57 ? 3.217 4.744 -3.103 1.00 0.00 57 THR A O 17
ATOM 20676 N N . HIS A 1 58 ? 4.417 4.499 -1.215 1.00 0.00 58 HIS A N 17
ATOM 20677 C CA . HIS A 1 58 ? 5.705 4.539 -1.898 1.00 0.00 58 HIS A CA 17
ATOM 20678 C C . HIS A 1 58 ? 5.885 3.315 -2.790 1.00 0.00 58 HIS A C 17
ATOM 20679 O O . HIS A 1 58 ? 5.082 2.383 -2.751 1.00 0.00 58 HIS A O 17
ATOM 20693 N N . ARG A 1 59 ? 6.944 3.324 -3.593 1.00 0.00 59 ARG A N 17
ATOM 20694 C CA . ARG A 1 59 ? 7.228 2.216 -4.496 1.00 0.00 59 ARG A CA 17
ATOM 20695 C C . ARG A 1 59 ? 7.777 1.017 -3.729 1.00 0.00 59 ARG A C 17
ATOM 20696 O O . ARG A 1 59 ? 7.112 -0.011 -3.604 1.00 0.00 59 ARG A O 17
ATOM 20717 N N . ASP A 1 60 ? 8.995 1.156 -3.217 1.00 0.00 60 ASP A N 17
ATOM 20718 C CA . ASP A 1 60 ? 9.634 0.085 -2.461 1.00 0.00 60 ASP A CA 17
ATOM 20719 C C . ASP A 1 60 ? 8.790 -0.306 -1.252 1.00 0.00 60 ASP A C 17
ATOM 20720 O O . ASP A 1 60 ? 8.675 -1.485 -0.916 1.00 0.00 60 ASP A O 17
ATOM 20729 N N . CYS A 1 61 ? 8.201 0.692 -0.601 1.00 0.00 61 CYS A N 17
ATOM 20730 C CA . CYS A 1 61 ? 7.368 0.455 0.572 1.00 0.00 61 CYS A CA 17
ATOM 20731 C C . CYS A 1 61 ? 6.342 -0.642 0.297 1.00 0.00 61 CYS A C 17
ATOM 20732 O O . CYS A 1 61 ? 6.078 -1.487 1.153 1.00 0.00 61 CYS A O 17
ATOM 20739 N N . SER A 1 62 ? 5.769 -0.621 -0.901 1.00 0.00 62 SER A N 17
ATOM 20740 C CA . SER A 1 62 ? 4.769 -1.611 -1.288 1.00 0.00 62 SER A CA 17
ATOM 20741 C C . SER A 1 62 ? 5.436 -2.877 -1.818 1.00 0.00 62 SER A C 17
ATOM 20742 O O . SER A 1 62 ? 4.885 -3.568 -2.675 1.00 0.00 62 SER A O 17
ATOM 20750 N N . SER A 1 63 ? 6.624 -3.173 -1.303 1.00 0.00 63 SER A N 17
ATOM 20751 C CA . SER A 1 63 ? 7.369 -4.353 -1.727 1.00 0.00 63 SER A CA 17
ATOM 20752 C C . SER A 1 63 ? 7.150 -4.629 -3.211 1.00 0.00 63 SER A C 17
ATOM 20753 O O . SER A 1 63 ? 6.856 -5.757 -3.608 1.00 0.00 63 SER A O 17
ATOM 20761 N N . LEU A 1 64 ? 7.295 -3.591 -4.027 1.00 0.00 64 LEU A N 17
ATOM 20762 C CA . LEU A 1 64 ? 7.114 -3.720 -5.469 1.00 0.00 64 LEU A CA 17
ATOM 20763 C C . LEU A 1 64 ? 8.441 -4.009 -6.161 1.00 0.00 64 LEU A C 17
ATOM 20764 O O . LEU A 1 64 ? 9.489 -4.068 -5.517 1.00 0.00 64 LEU A O 17
ATOM 20780 N N . ARG A 1 65 ? 8.391 -4.186 -7.477 1.00 0.00 65 ARG A N 17
ATOM 20781 C CA . ARG A 1 65 ? 9.590 -4.468 -8.257 1.00 0.00 65 ARG A CA 17
ATOM 20782 C C . ARG A 1 65 ? 10.038 -3.231 -9.032 1.00 0.00 65 ARG A C 17
ATOM 20783 O O . ARG A 1 65 ? 9.257 -2.316 -9.293 1.00 0.00 65 ARG A O 17
ATOM 20804 N N . PRO A 1 66 ? 11.325 -3.202 -9.407 1.00 0.00 66 PRO A N 17
ATOM 20805 C CA . PRO A 1 66 ? 11.906 -2.084 -10.157 1.00 0.00 66 PRO A CA 17
ATOM 20806 C C . PRO A 1 66 ? 11.385 -2.013 -11.588 1.00 0.00 66 PRO A C 17
ATOM 20807 O O . PRO A 1 66 ? 11.717 -1.094 -12.334 1.00 0.00 66 PRO A O 17
ATOM 20818 N N . ASN A 1 67 ? 10.566 -2.990 -11.964 1.00 0.00 67 ASN A N 17
ATOM 20819 C CA . ASN A 1 67 ? 9.999 -3.038 -13.307 1.00 0.00 67 ASN A CA 17
ATOM 20820 C C . ASN A 1 67 ? 8.509 -2.714 -13.280 1.00 0.00 67 ASN A C 17
ATOM 20821 O O . ASN A 1 67 ? 7.988 -2.062 -14.185 1.00 0.00 67 ASN A O 17
ATOM 20832 N N . SER A 1 68 ? 7.827 -3.173 -12.235 1.00 0.00 68 SER A N 17
ATOM 20833 C CA . SER A 1 68 ? 6.396 -2.934 -12.091 1.00 0.00 68 SER A CA 17
ATOM 20834 C C . SER A 1 68 ? 6.061 -1.467 -12.342 1.00 0.00 68 SER A C 17
ATOM 20835 O O . SER A 1 68 ? 6.599 -0.574 -11.686 1.00 0.00 68 SER A O 17
ATOM 20843 N N . LYS A 1 69 ? 5.169 -1.225 -13.296 1.00 0.00 69 LYS A N 17
ATOM 20844 C CA . LYS A 1 69 ? 4.760 0.132 -13.635 1.00 0.00 69 LYS A CA 17
ATOM 20845 C C . LYS A 1 69 ? 3.495 0.525 -12.877 1.00 0.00 69 LYS A C 17
ATOM 20846 O O . LYS A 1 69 ? 3.387 1.638 -12.364 1.00 0.00 69 LYS A O 17
ATOM 20865 N N . LYS A 1 70 ? 2.541 -0.398 -12.810 1.00 0.00 70 LYS A N 17
ATOM 20866 C CA . LYS A 1 70 ? 1.285 -0.151 -12.113 1.00 0.00 70 LYS A CA 17
ATOM 20867 C C . LYS A 1 70 ? 1.166 -1.035 -10.876 1.00 0.00 70 LYS A C 17
ATOM 20868 O O . LYS A 1 70 ? 1.551 -2.204 -10.898 1.00 0.00 70 LYS A O 17
ATOM 20887 N N . TRP A 1 71 ? 0.628 -0.471 -9.801 1.00 0.00 71 TRP A N 17
ATOM 20888 C CA . TRP A 1 71 ? 0.457 -1.210 -8.555 1.00 0.00 71 TRP A CA 17
ATOM 20889 C C . TRP A 1 71 ? -0.994 -1.165 -8.090 1.00 0.00 71 TRP A C 17
ATOM 20890 O O . TRP A 1 71 ? -1.673 -0.150 -8.246 1.00 0.00 71 TRP A O 17
ATOM 20911 N N . GLU A 1 72 ? -1.463 -2.270 -7.519 1.00 0.00 72 GLU A N 17
ATOM 20912 C CA . GLU A 1 72 ? -2.835 -2.354 -7.033 1.00 0.00 72 GLU A CA 17
ATOM 20913 C C . GLU A 1 72 ? -2.873 -2.357 -5.507 1.00 0.00 72 GLU A C 17
ATOM 20914 O O . GLU A 1 72 ? -1.976 -2.892 -4.854 1.00 0.00 72 GLU A O 17
ATOM 20926 N N . CYS A 1 73 ? -3.916 -1.756 -4.946 1.00 0.00 73 CYS A N 17
ATOM 20927 C CA . CYS A 1 73 ? -4.072 -1.688 -3.498 1.00 0.00 73 CYS A CA 17
ATOM 20928 C C . CYS A 1 73 ? -4.640 -2.993 -2.949 1.00 0.00 73 CYS A C 17
ATOM 20929 O O . CYS A 1 73 ? -5.044 -3.873 -3.708 1.00 0.00 73 CYS A O 17
ATOM 20936 N N . ASN A 1 74 ? -4.668 -3.110 -1.626 1.00 0.00 74 ASN A N 17
ATOM 20937 C CA . ASN A 1 74 ? -5.187 -4.308 -0.975 1.00 0.00 74 ASN A CA 17
ATOM 20938 C C . ASN A 1 74 ? -6.640 -4.555 -1.369 1.00 0.00 74 ASN A C 17
ATOM 20939 O O . ASN A 1 74 ? -6.993 -5.642 -1.826 1.00 0.00 74 ASN A O 17
ATOM 20950 N N . GLU A 1 75 ? -7.477 -3.538 -1.189 1.00 0.00 75 GLU A N 17
ATOM 20951 C CA . GLU A 1 75 ? -8.892 -3.646 -1.526 1.00 0.00 75 GLU A CA 17
ATOM 20952 C C . GLU A 1 75 ? -9.079 -4.327 -2.879 1.00 0.00 75 GLU A C 17
ATOM 20953 O O . GLU A 1 75 ? -9.947 -5.185 -3.040 1.00 0.00 75 GLU A O 17
ATOM 20965 N N . CYS A 1 76 ? -8.259 -3.938 -3.849 1.00 0.00 76 CYS A N 17
ATOM 20966 C CA . CYS A 1 76 ? -8.332 -4.509 -5.188 1.00 0.00 76 CYS A CA 17
ATOM 20967 C C . CYS A 1 76 ? -7.741 -5.915 -5.214 1.00 0.00 76 CYS A C 17
ATOM 20968 O O . CYS A 1 76 ? -8.404 -6.873 -5.614 1.00 0.00 76 CYS A O 17
ATOM 20975 N N . LEU A 1 77 ? -6.490 -6.032 -4.784 1.00 0.00 77 LEU A N 17
ATOM 20976 C CA . LEU A 1 77 ? -5.807 -7.322 -4.756 1.00 0.00 77 LEU A CA 17
ATOM 20977 C C . LEU A 1 77 ? -6.772 -8.440 -4.376 1.00 0.00 77 LEU A C 17
ATOM 20978 O O . LEU A 1 77 ? -7.793 -8.218 -3.724 1.00 0.00 77 LEU A O 17
ATOM 20994 N N . PRO A 1 78 ? -6.443 -9.672 -4.791 1.00 0.00 78 PRO A N 17
ATOM 20995 C CA . PRO A 1 78 ? -7.266 -10.851 -4.503 1.00 0.00 78 PRO A CA 17
ATOM 20996 C C . PRO A 1 78 ? -7.235 -11.233 -3.027 1.00 0.00 78 PRO A C 17
ATOM 20997 O O . PRO A 1 78 ? -7.781 -12.262 -2.631 1.00 0.00 78 PRO A O 17
ATOM 21008 N N . ALA A 1 79 ? -6.594 -10.396 -2.217 1.00 0.00 79 ALA A N 17
ATOM 21009 C CA . ALA A 1 79 ? -6.494 -10.646 -0.784 1.00 0.00 79 ALA A CA 17
ATOM 21010 C C . ALA A 1 79 ? -7.612 -9.939 -0.025 1.00 0.00 79 ALA A C 17
ATOM 21011 O O . ALA A 1 79 ? -7.408 -8.865 0.541 1.00 0.00 79 ALA A O 17
ATOM 21018 N N . SER A 1 80 ? -8.793 -10.549 -0.018 1.00 0.00 80 SER A N 17
ATOM 21019 C CA . SER A 1 80 ? -9.945 -9.975 0.669 1.00 0.00 80 SER A CA 17
ATOM 21020 C C . SER A 1 80 ? -11.016 -11.035 0.911 1.00 0.00 80 SER A C 17
ATOM 21021 O O . SER A 1 80 ? -11.041 -12.071 0.248 1.00 0.00 80 SER A O 17
ATOM 21029 N N . GLY A 1 81 ? -11.901 -10.765 1.866 1.00 0.00 81 GLY A N 17
ATOM 21030 C CA . GLY A 1 81 ? -12.962 -11.704 2.180 1.00 0.00 81 GLY A CA 17
ATOM 21031 C C . GLY A 1 81 ? -14.080 -11.068 2.983 1.00 0.00 81 GLY A C 17
ATOM 21032 O O . GLY A 1 81 ? -13.937 -9.972 3.525 1.00 0.00 81 GLY A O 17
ATOM 21036 N N . PRO A 1 82 ? -15.223 -11.764 3.066 1.00 0.00 82 PRO A N 17
ATOM 21037 C CA . PRO A 1 82 ? -16.393 -11.279 3.806 1.00 0.00 82 PRO A CA 17
ATOM 21038 C C . PRO A 1 82 ? -16.166 -11.281 5.314 1.00 0.00 82 PRO A C 17
ATOM 21039 O O . PRO A 1 82 ? -16.543 -10.338 6.010 1.00 0.00 82 PRO A O 17
ATOM 21050 N N . SER A 1 83 ? -15.548 -12.347 5.813 1.00 0.00 83 SER A N 17
ATOM 21051 C CA . SER A 1 83 ? -15.275 -12.474 7.240 1.00 0.00 83 SER A CA 17
ATOM 21052 C C . SER A 1 83 ? -13.920 -11.865 7.590 1.00 0.00 83 SER A C 17
ATOM 21053 O O . SER A 1 83 ? -13.146 -12.443 8.353 1.00 0.00 83 SER A O 17
ATOM 21061 N N . SER A 1 84 ? -13.640 -10.695 7.025 1.00 0.00 84 SER A N 17
ATOM 21062 C CA . SER A 1 84 ? -12.378 -10.009 7.273 1.00 0.00 84 SER A CA 17
ATOM 21063 C C . SER A 1 84 ? -11.971 -10.132 8.738 1.00 0.00 84 SER A C 17
ATOM 21064 O O . SER A 1 84 ? -10.816 -10.416 9.052 1.00 0.00 84 SER A O 17
ATOM 21072 N N . GLY A 1 85 ? -12.931 -9.915 9.632 1.00 0.00 85 GLY A N 17
ATOM 21073 C CA . GLY A 1 85 ? -12.655 -10.006 11.054 1.00 0.00 85 GLY A CA 17
ATOM 21074 C C . GLY A 1 85 ? -11.916 -11.278 11.421 1.00 0.00 85 GLY A C 17
ATOM 21075 O O . GLY A 1 85 ? -10.892 -11.201 12.099 1.00 0.00 85 GLY A O 17
ATOM 21081 N N . GLY A 1 1 ? -27.642 3.907 37.687 1.00 0.00 1 GLY A N 18
ATOM 21082 C CA . GLY A 1 1 ? -28.178 3.446 36.419 1.00 0.00 1 GLY A CA 18
ATOM 21083 C C . GLY A 1 1 ? -27.216 3.667 35.269 1.00 0.00 1 GLY A C 18
ATOM 21084 O O . GLY A 1 1 ? -26.464 2.766 34.898 1.00 0.00 1 GLY A O 18
ATOM 21088 N N . SER A 1 2 ? -27.239 4.869 34.702 1.00 0.00 2 SER A N 18
ATOM 21089 C CA . SER A 1 2 ? -26.366 5.204 33.583 1.00 0.00 2 SER A CA 18
ATOM 21090 C C . SER A 1 2 ? -26.545 4.211 32.439 1.00 0.00 2 SER A C 18
ATOM 21091 O O . SER A 1 2 ? -25.573 3.777 31.821 1.00 0.00 2 SER A O 18
ATOM 21099 N N . SER A 1 3 ? -27.795 3.855 32.162 1.00 0.00 3 SER A N 18
ATOM 21100 C CA . SER A 1 3 ? -28.103 2.910 31.095 1.00 0.00 3 SER A CA 18
ATOM 21101 C C . SER A 1 3 ? -27.794 3.514 29.729 1.00 0.00 3 SER A C 18
ATOM 21102 O O . SER A 1 3 ? -27.564 4.717 29.607 1.00 0.00 3 SER A O 18
ATOM 21110 N N . GLY A 1 4 ? -27.791 2.670 28.702 1.00 0.00 4 GLY A N 18
ATOM 21111 C CA . GLY A 1 4 ? -27.509 3.138 27.357 1.00 0.00 4 GLY A CA 18
ATOM 21112 C C . GLY A 1 4 ? -27.640 2.038 26.322 1.00 0.00 4 GLY A C 18
ATOM 21113 O O . GLY A 1 4 ? -27.956 0.897 26.655 1.00 0.00 4 GLY A O 18
ATOM 21117 N N . SER A 1 5 ? -27.396 2.383 25.061 1.00 0.00 5 SER A N 18
ATOM 21118 C CA . SER A 1 5 ? -27.494 1.418 23.972 1.00 0.00 5 SER A CA 18
ATOM 21119 C C . SER A 1 5 ? -26.773 1.929 22.728 1.00 0.00 5 SER A C 18
ATOM 21120 O O . SER A 1 5 ? -26.575 3.132 22.562 1.00 0.00 5 SER A O 18
ATOM 21128 N N . SER A 1 6 ? -26.384 1.004 21.856 1.00 0.00 6 SER A N 18
ATOM 21129 C CA . SER A 1 6 ? -25.682 1.358 20.628 1.00 0.00 6 SER A CA 18
ATOM 21130 C C . SER A 1 6 ? -26.397 0.785 19.409 1.00 0.00 6 SER A C 18
ATOM 21131 O O . SER A 1 6 ? -27.315 -0.024 19.537 1.00 0.00 6 SER A O 18
ATOM 21139 N N . GLY A 1 7 ? -25.968 1.211 18.224 1.00 0.00 7 GLY A N 18
ATOM 21140 C CA . GLY A 1 7 ? -26.578 0.730 16.998 1.00 0.00 7 GLY A CA 18
ATOM 21141 C C . GLY A 1 7 ? -25.743 -0.334 16.314 1.00 0.00 7 GLY A C 18
ATOM 21142 O O . GLY A 1 7 ? -25.104 -1.151 16.976 1.00 0.00 7 GLY A O 18
ATOM 21146 N N . GLU A 1 8 ? -25.749 -0.325 14.984 1.00 0.00 8 GLU A N 18
ATOM 21147 C CA . GLU A 1 8 ? -24.988 -1.299 14.211 1.00 0.00 8 GLU A CA 18
ATOM 21148 C C . GLU A 1 8 ? -24.322 -0.637 13.008 1.00 0.00 8 GLU A C 18
ATOM 21149 O O . GLU A 1 8 ? -24.583 0.527 12.701 1.00 0.00 8 GLU A O 18
ATOM 21161 N N . LEU A 1 9 ? -23.459 -1.387 12.330 1.00 0.00 9 LEU A N 18
ATOM 21162 C CA . LEU A 1 9 ? -22.755 -0.874 11.160 1.00 0.00 9 LEU A CA 18
ATOM 21163 C C . LEU A 1 9 ? -23.613 -1.007 9.906 1.00 0.00 9 LEU A C 18
ATOM 21164 O O . LEU A 1 9 ? -24.478 -1.878 9.824 1.00 0.00 9 LEU A O 18
ATOM 21180 N N . GLU A 1 10 ? -23.364 -0.139 8.930 1.00 0.00 10 GLU A N 18
ATOM 21181 C CA . GLU A 1 10 ? -24.114 -0.161 7.680 1.00 0.00 10 GLU A CA 18
ATOM 21182 C C . GLU A 1 10 ? -23.215 -0.563 6.514 1.00 0.00 10 GLU A C 18
ATOM 21183 O O . GLU A 1 10 ? -22.298 0.162 6.125 1.00 0.00 10 GLU A O 18
ATOM 21195 N N . PRO A 1 11 ? -23.483 -1.746 5.942 1.00 0.00 11 PRO A N 18
ATOM 21196 C CA . PRO A 1 11 ? -22.710 -2.272 4.812 1.00 0.00 11 PRO A CA 18
ATOM 21197 C C . PRO A 1 11 ? -22.952 -1.486 3.528 1.00 0.00 11 PRO A C 18
ATOM 21198 O O . PRO A 1 11 ? -23.775 -0.571 3.494 1.00 0.00 11 PRO A O 18
ATOM 21209 N N . GLY A 1 12 ? -22.230 -1.848 2.472 1.00 0.00 12 GLY A N 18
ATOM 21210 C CA . GLY A 1 12 ? -22.382 -1.167 1.200 1.00 0.00 12 GLY A CA 18
ATOM 21211 C C . GLY A 1 12 ? -22.332 0.342 1.341 1.00 0.00 12 GLY A C 18
ATOM 21212 O O . GLY A 1 12 ? -23.150 1.054 0.761 1.00 0.00 12 GLY A O 18
ATOM 21216 N N . ALA A 1 13 ? -21.369 0.830 2.116 1.00 0.00 13 ALA A N 18
ATOM 21217 C CA . ALA A 1 13 ? -21.215 2.264 2.331 1.00 0.00 13 ALA A CA 18
ATOM 21218 C C . ALA A 1 13 ? -19.937 2.782 1.680 1.00 0.00 13 ALA A C 18
ATOM 21219 O O . ALA A 1 13 ? -18.842 2.610 2.216 1.00 0.00 13 ALA A O 18
ATOM 21226 N N . PHE A 1 14 ? -20.084 3.418 0.522 1.00 0.00 14 PHE A N 18
ATOM 21227 C CA . PHE A 1 14 ? -18.941 3.960 -0.203 1.00 0.00 14 PHE A CA 18
ATOM 21228 C C . PHE A 1 14 ? -18.868 5.476 -0.047 1.00 0.00 14 PHE A C 18
ATOM 21229 O O . PHE A 1 14 ? -19.891 6.161 -0.051 1.00 0.00 14 PHE A O 18
ATOM 21246 N N . SER A 1 15 ? -17.651 5.993 0.091 1.00 0.00 15 SER A N 18
ATOM 21247 C CA . SER A 1 15 ? -17.444 7.427 0.253 1.00 0.00 15 SER A CA 18
ATOM 21248 C C . SER A 1 15 ? -16.273 7.906 -0.599 1.00 0.00 15 SER A C 18
ATOM 21249 O O . SER A 1 15 ? -15.141 7.455 -0.427 1.00 0.00 15 SER A O 18
ATOM 21257 N N . GLU A 1 16 ? -16.555 8.823 -1.520 1.00 0.00 16 GLU A N 18
ATOM 21258 C CA . GLU A 1 16 ? -15.525 9.363 -2.400 1.00 0.00 16 GLU A CA 18
ATOM 21259 C C . GLU A 1 16 ? -14.983 10.683 -1.858 1.00 0.00 16 GLU A C 18
ATOM 21260 O O . GLU A 1 16 ? -15.539 11.258 -0.921 1.00 0.00 16 GLU A O 18
ATOM 21272 N N . LEU A 1 17 ? -13.894 11.157 -2.452 1.00 0.00 17 LEU A N 18
ATOM 21273 C CA . LEU A 1 17 ? -13.275 12.409 -2.030 1.00 0.00 17 LEU A CA 18
ATOM 21274 C C . LEU A 1 17 ? -12.956 13.291 -3.233 1.00 0.00 17 LEU A C 18
ATOM 21275 O O . LEU A 1 17 ? -12.762 12.798 -4.344 1.00 0.00 17 LEU A O 18
ATOM 21291 N N . TYR A 1 18 ? -12.901 14.598 -3.002 1.00 0.00 18 TYR A N 18
ATOM 21292 C CA . TYR A 1 18 ? -12.605 15.550 -4.067 1.00 0.00 18 TYR A CA 18
ATOM 21293 C C . TYR A 1 18 ? -11.111 15.574 -4.377 1.00 0.00 18 TYR A C 18
ATOM 21294 O O . TYR A 1 18 ? -10.708 15.552 -5.539 1.00 0.00 18 TYR A O 18
ATOM 21312 N N . GLN A 1 19 ? -10.297 15.617 -3.328 1.00 0.00 19 GLN A N 18
ATOM 21313 C CA . GLN A 1 19 ? -8.847 15.644 -3.488 1.00 0.00 19 GLN A CA 18
ATOM 21314 C C . GLN A 1 19 ? -8.284 14.230 -3.582 1.00 0.00 19 GLN A C 18
ATOM 21315 O O . GLN A 1 19 ? -8.891 13.276 -3.095 1.00 0.00 19 GLN A O 18
ATOM 21329 N N . ARG A 1 20 ? -7.121 14.102 -4.212 1.00 0.00 20 ARG A N 18
ATOM 21330 C CA . ARG A 1 20 ? -6.477 12.804 -4.371 1.00 0.00 20 ARG A CA 18
ATOM 21331 C C . ARG A 1 20 ? -6.172 12.178 -3.014 1.00 0.00 20 ARG A C 18
ATOM 21332 O O . ARG A 1 20 ? -6.123 12.870 -1.996 1.00 0.00 20 ARG A O 18
ATOM 21353 N N . TYR A 1 21 ? -5.967 10.866 -3.006 1.00 0.00 21 TYR A N 18
ATOM 21354 C CA . TYR A 1 21 ? -5.670 10.146 -1.773 1.00 0.00 21 TYR A CA 18
ATOM 21355 C C . TYR A 1 21 ? -4.188 9.793 -1.692 1.00 0.00 21 TYR A C 18
ATOM 21356 O O . TYR A 1 21 ? -3.705 8.923 -2.416 1.00 0.00 21 TYR A O 18
ATOM 21374 N N . ARG A 1 22 ? -3.472 10.476 -0.805 1.00 0.00 22 ARG A N 18
ATOM 21375 C CA . ARG A 1 22 ? -2.045 10.237 -0.628 1.00 0.00 22 ARG A CA 18
ATOM 21376 C C . ARG A 1 22 ? -1.737 9.817 0.806 1.00 0.00 22 ARG A C 18
ATOM 21377 O O . ARG A 1 22 ? -1.533 10.660 1.681 1.00 0.00 22 ARG A O 18
ATOM 21398 N N . HIS A 1 23 ? -1.707 8.509 1.041 1.00 0.00 23 HIS A N 18
ATOM 21399 C CA . HIS A 1 23 ? -1.425 7.977 2.369 1.00 0.00 23 HIS A CA 18
ATOM 21400 C C . HIS A 1 23 ? -0.826 6.577 2.278 1.00 0.00 23 HIS A C 18
ATOM 21401 O O . HIS A 1 23 ? -1.505 5.624 1.894 1.00 0.00 23 HIS A O 18
ATOM 21416 N N . CYS A 1 24 ? 0.449 6.459 2.632 1.00 0.00 24 CYS A N 18
ATOM 21417 C CA . CYS A 1 24 ? 1.140 5.176 2.589 1.00 0.00 24 CYS A CA 18
ATOM 21418 C C . CYS A 1 24 ? 0.226 4.050 3.063 1.00 0.00 24 CYS A C 18
ATOM 21419 O O . CYS A 1 24 ? -0.061 3.928 4.254 1.00 0.00 24 CYS A O 18
ATOM 21426 N N . ASP A 1 25 ? -0.228 3.229 2.122 1.00 0.00 25 ASP A N 18
ATOM 21427 C CA . ASP A 1 25 ? -1.108 2.111 2.442 1.00 0.00 25 ASP A CA 18
ATOM 21428 C C . ASP A 1 25 ? -0.449 0.782 2.089 1.00 0.00 25 ASP A C 18
ATOM 21429 O O . ASP A 1 25 ? -1.112 -0.149 1.634 1.00 0.00 25 ASP A O 18
ATOM 21438 N N . ALA A 1 26 ? 0.861 0.702 2.302 1.00 0.00 26 ALA A N 18
ATOM 21439 C CA . ALA A 1 26 ? 1.609 -0.514 2.007 1.00 0.00 26 ALA A CA 18
ATOM 21440 C C . ALA A 1 26 ? 1.736 -1.395 3.245 1.00 0.00 26 ALA A C 18
ATOM 21441 O O . ALA A 1 26 ? 1.452 -0.975 4.367 1.00 0.00 26 ALA A O 18
ATOM 21448 N N . PRO A 1 27 ? 2.171 -2.647 3.040 1.00 0.00 27 PRO A N 18
ATOM 21449 C CA . PRO A 1 27 ? 2.345 -3.613 4.128 1.00 0.00 27 PRO A CA 18
ATOM 21450 C C . PRO A 1 27 ? 3.511 -3.253 5.043 1.00 0.00 27 PRO A C 18
ATOM 21451 O O . PRO A 1 27 ? 3.370 -3.237 6.266 1.00 0.00 27 PRO A O 18
ATOM 21462 N N . ILE A 1 28 ? 4.660 -2.963 4.442 1.00 0.00 28 ILE A N 18
ATOM 21463 C CA . ILE A 1 28 ? 5.849 -2.602 5.203 1.00 0.00 28 ILE A CA 18
ATOM 21464 C C . ILE A 1 28 ? 6.507 -1.350 4.634 1.00 0.00 28 ILE A C 18
ATOM 21465 O O . ILE A 1 28 ? 6.591 -1.178 3.417 1.00 0.00 28 ILE A O 18
ATOM 21481 N N . CYS A 1 29 ? 6.974 -0.478 5.521 1.00 0.00 29 CYS A N 18
ATOM 21482 C CA . CYS A 1 29 ? 7.626 0.759 5.108 1.00 0.00 29 CYS A CA 18
ATOM 21483 C C . CYS A 1 29 ? 9.088 0.775 5.545 1.00 0.00 29 CYS A C 18
ATOM 21484 O O . CYS A 1 29 ? 9.455 0.160 6.547 1.00 0.00 29 CYS A O 18
ATOM 21491 N N . LEU A 1 30 ? 9.918 1.484 4.787 1.00 0.00 30 LEU A N 18
ATOM 21492 C CA . LEU A 1 30 ? 11.341 1.581 5.096 1.00 0.00 30 LEU A CA 18
ATOM 21493 C C . LEU A 1 30 ? 11.743 3.029 5.359 1.00 0.00 30 LEU A C 18
ATOM 21494 O O . LEU A 1 30 ? 12.581 3.305 6.218 1.00 0.00 30 LEU A O 18
ATOM 21510 N N . TYR A 1 31 ? 11.139 3.949 4.616 1.00 0.00 31 TYR A N 18
ATOM 21511 C CA . TYR A 1 31 ? 11.434 5.369 4.769 1.00 0.00 31 TYR A CA 18
ATOM 21512 C C . TYR A 1 31 ? 11.279 5.804 6.223 1.00 0.00 31 TYR A C 18
ATOM 21513 O O . TYR A 1 31 ? 10.167 5.881 6.743 1.00 0.00 31 TYR A O 18
ATOM 21531 N N . GLU A 1 32 ? 12.404 6.089 6.872 1.00 0.00 32 GLU A N 18
ATOM 21532 C CA . GLU A 1 32 ? 12.393 6.517 8.266 1.00 0.00 32 GLU A CA 18
ATOM 21533 C C . GLU A 1 32 ? 11.241 7.481 8.530 1.00 0.00 32 GLU A C 18
ATOM 21534 O O . GLU A 1 32 ? 10.532 7.358 9.528 1.00 0.00 32 GLU A O 18
ATOM 21546 N N . GLN A 1 33 ? 11.061 8.441 7.628 1.00 0.00 33 GLN A N 18
ATOM 21547 C CA . GLN A 1 33 ? 9.996 9.427 7.765 1.00 0.00 33 GLN A CA 18
ATOM 21548 C C . GLN A 1 33 ? 8.675 8.756 8.126 1.00 0.00 33 GLN A C 18
ATOM 21549 O O . GLN A 1 33 ? 7.959 9.211 9.017 1.00 0.00 33 GLN A O 18
ATOM 21563 N N . GLY A 1 34 ? 8.359 7.670 7.427 1.00 0.00 34 GLY A N 18
ATOM 21564 C CA . GLY A 1 34 ? 7.124 6.953 7.688 1.00 0.00 34 GLY A CA 18
ATOM 21565 C C . GLY A 1 34 ? 5.902 7.844 7.577 1.00 0.00 34 GLY A C 18
ATOM 21566 O O . GLY A 1 34 ? 5.136 7.979 8.531 1.00 0.00 34 GLY A O 18
ATOM 21570 N N . ARG A 1 35 ? 5.721 8.455 6.411 1.00 0.00 35 ARG A N 18
ATOM 21571 C CA . ARG A 1 35 ? 4.585 9.340 6.181 1.00 0.00 35 ARG A CA 18
ATOM 21572 C C . ARG A 1 35 ? 4.294 9.473 4.689 1.00 0.00 35 ARG A C 18
ATOM 21573 O O . ARG A 1 35 ? 4.920 8.810 3.862 1.00 0.00 35 ARG A O 18
ATOM 21594 N N . ASP A 1 36 ? 3.340 10.334 4.353 1.00 0.00 36 ASP A N 18
ATOM 21595 C CA . ASP A 1 36 ? 2.965 10.555 2.961 1.00 0.00 36 ASP A CA 18
ATOM 21596 C C . ASP A 1 36 ? 3.987 11.443 2.257 1.00 0.00 36 ASP A C 18
ATOM 21597 O O . ASP A 1 36 ? 3.625 12.371 1.534 1.00 0.00 36 ASP A O 18
ATOM 21606 N N . SER A 1 37 ? 5.266 11.152 2.476 1.00 0.00 37 SER A N 18
ATOM 21607 C CA . SER A 1 37 ? 6.341 11.927 1.867 1.00 0.00 37 SER A CA 18
ATOM 21608 C C . SER A 1 37 ? 6.937 11.186 0.674 1.00 0.00 37 SER A C 18
ATOM 21609 O O . SER A 1 37 ? 7.350 10.031 0.790 1.00 0.00 37 SER A O 18
ATOM 21617 N N . PHE A 1 38 ? 6.979 11.858 -0.471 1.00 0.00 38 PHE A N 18
ATOM 21618 C CA . PHE A 1 38 ? 7.523 11.263 -1.687 1.00 0.00 38 PHE A CA 18
ATOM 21619 C C . PHE A 1 38 ? 8.228 12.315 -2.538 1.00 0.00 38 PHE A C 18
ATOM 21620 O O . PHE A 1 38 ? 8.011 13.514 -2.366 1.00 0.00 38 PHE A O 18
ATOM 21637 N N . GLU A 1 39 ? 9.073 11.857 -3.456 1.00 0.00 39 GLU A N 18
ATOM 21638 C CA . GLU A 1 39 ? 9.810 12.758 -4.334 1.00 0.00 39 GLU A CA 18
ATOM 21639 C C . GLU A 1 39 ? 9.255 12.711 -5.754 1.00 0.00 39 GLU A C 18
ATOM 21640 O O . GLU A 1 39 ? 8.560 11.766 -6.129 1.00 0.00 39 GLU A O 18
ATOM 21652 N N . ASP A 1 40 ? 9.565 13.737 -6.539 1.00 0.00 40 ASP A N 18
ATOM 21653 C CA . ASP A 1 40 ? 9.098 13.813 -7.918 1.00 0.00 40 ASP A CA 18
ATOM 21654 C C . ASP A 1 40 ? 9.016 12.423 -8.542 1.00 0.00 40 ASP A C 18
ATOM 21655 O O . ASP A 1 40 ? 8.035 12.088 -9.205 1.00 0.00 40 ASP A O 18
ATOM 21664 N N . GLU A 1 41 ? 10.052 11.620 -8.324 1.00 0.00 41 GLU A N 18
ATOM 21665 C CA . GLU A 1 41 ? 10.097 10.267 -8.866 1.00 0.00 41 GLU A CA 18
ATOM 21666 C C . GLU A 1 41 ? 11.157 9.430 -8.155 1.00 0.00 41 GLU A C 18
ATOM 21667 O O . GLU A 1 41 ? 11.933 9.945 -7.351 1.00 0.00 41 GLU A O 18
ATOM 21679 N N . GLY A 1 42 ? 11.182 8.136 -8.458 1.00 0.00 42 GLY A N 18
ATOM 21680 C CA . GLY A 1 42 ? 12.149 7.248 -7.839 1.00 0.00 42 GLY A CA 18
ATOM 21681 C C . GLY A 1 42 ? 11.492 6.170 -7.000 1.00 0.00 42 GLY A C 18
ATOM 21682 O O . GLY A 1 42 ? 10.324 5.841 -7.204 1.00 0.00 42 GLY A O 18
ATOM 21686 N N . ARG A 1 43 ? 12.245 5.618 -6.054 1.00 0.00 43 ARG A N 18
ATOM 21687 C CA . ARG A 1 43 ? 11.730 4.569 -5.183 1.00 0.00 43 ARG A CA 18
ATOM 21688 C C . ARG A 1 43 ? 10.704 5.131 -4.202 1.00 0.00 43 ARG A C 18
ATOM 21689 O O . ARG A 1 43 ? 9.648 4.537 -3.985 1.00 0.00 43 ARG A O 18
ATOM 21710 N N . TRP A 1 44 ? 11.024 6.278 -3.614 1.00 0.00 44 TRP A N 18
ATOM 21711 C CA . TRP A 1 44 ? 10.131 6.920 -2.656 1.00 0.00 44 TRP A CA 18
ATOM 21712 C C . TRP A 1 44 ? 9.116 7.808 -3.368 1.00 0.00 44 TRP A C 18
ATOM 21713 O O . TRP A 1 44 ? 8.850 8.930 -2.937 1.00 0.00 44 TRP A O 18
ATOM 21734 N N . ARG A 1 45 ? 8.554 7.299 -4.459 1.00 0.00 45 ARG A N 18
ATOM 21735 C CA . ARG A 1 45 ? 7.569 8.047 -5.231 1.00 0.00 45 ARG A CA 18
ATOM 21736 C C . ARG A 1 45 ? 6.150 7.637 -4.846 1.00 0.00 45 ARG A C 18
ATOM 21737 O O . ARG A 1 45 ? 5.881 6.463 -4.586 1.00 0.00 45 ARG A O 18
ATOM 21758 N N . LEU A 1 46 ? 5.248 8.611 -4.810 1.00 0.00 46 LEU A N 18
ATOM 21759 C CA . LEU A 1 46 ? 3.857 8.352 -4.456 1.00 0.00 46 LEU A CA 18
ATOM 21760 C C . LEU A 1 46 ? 3.112 7.697 -5.615 1.00 0.00 46 LEU A C 18
ATOM 21761 O O . LEU A 1 46 ? 2.737 8.364 -6.580 1.00 0.00 46 LEU A O 18
ATOM 21777 N N . ILE A 1 47 ? 2.901 6.389 -5.512 1.00 0.00 47 ILE A N 18
ATOM 21778 C CA . ILE A 1 47 ? 2.199 5.645 -6.551 1.00 0.00 47 ILE A CA 18
ATOM 21779 C C . ILE A 1 47 ? 0.737 5.428 -6.178 1.00 0.00 47 ILE A C 18
ATOM 21780 O O . ILE A 1 47 ? 0.428 4.917 -5.100 1.00 0.00 47 ILE A O 18
ATOM 21796 N N . LEU A 1 48 ? -0.161 5.819 -7.075 1.00 0.00 48 LEU A N 18
ATOM 21797 C CA . LEU A 1 48 ? -1.593 5.665 -6.842 1.00 0.00 48 LEU A CA 18
ATOM 21798 C C . LEU A 1 48 ? -2.129 4.422 -7.544 1.00 0.00 48 LEU A C 18
ATOM 21799 O O . LEU A 1 48 ? -1.731 4.110 -8.667 1.00 0.00 48 LEU A O 18
ATOM 21815 N N . CYS A 1 49 ? -3.036 3.716 -6.877 1.00 0.00 49 CYS A N 18
ATOM 21816 C CA . CYS A 1 49 ? -3.629 2.507 -7.437 1.00 0.00 49 CYS A CA 18
ATOM 21817 C C . CYS A 1 49 ? -4.070 2.736 -8.879 1.00 0.00 49 CYS A C 18
ATOM 21818 O O . CYS A 1 49 ? -4.266 3.873 -9.306 1.00 0.00 49 CYS A O 18
ATOM 21825 N N . ALA A 1 50 ? -4.224 1.646 -9.625 1.00 0.00 50 ALA A N 18
ATOM 21826 C CA . ALA A 1 50 ? -4.644 1.727 -11.018 1.00 0.00 50 ALA A CA 18
ATOM 21827 C C . ALA A 1 50 ? -6.061 1.193 -11.196 1.00 0.00 50 ALA A C 18
ATOM 21828 O O . ALA A 1 50 ? -6.898 1.825 -11.841 1.00 0.00 50 ALA A O 18
ATOM 21835 N N . THR A 1 51 ? -6.324 0.023 -10.622 1.00 0.00 51 THR A N 18
ATOM 21836 C CA . THR A 1 51 ? -7.639 -0.598 -10.719 1.00 0.00 51 THR A CA 18
ATOM 21837 C C . THR A 1 51 ? -8.742 0.396 -10.373 1.00 0.00 51 THR A C 18
ATOM 21838 O O . THR A 1 51 ? -9.588 0.715 -11.209 1.00 0.00 51 THR A O 18
ATOM 21849 N N . CYS A 1 52 ? -8.728 0.882 -9.136 1.00 0.00 52 CYS A N 18
ATOM 21850 C CA . CYS A 1 52 ? -9.727 1.840 -8.679 1.00 0.00 52 CYS A CA 18
ATOM 21851 C C . CYS A 1 52 ? -9.135 3.244 -8.592 1.00 0.00 52 CYS A C 18
ATOM 21852 O O . CYS A 1 52 ? -9.749 4.216 -9.029 1.00 0.00 52 CYS A O 18
ATOM 21859 N N . GLY A 1 53 ? -7.937 3.341 -8.023 1.00 0.00 53 GLY A N 18
ATOM 21860 C CA . GLY A 1 53 ? -7.282 4.628 -7.889 1.00 0.00 53 GLY A CA 18
ATOM 21861 C C . GLY A 1 53 ? -7.674 5.348 -6.614 1.00 0.00 53 GLY A C 18
ATOM 21862 O O . GLY A 1 53 ? -7.851 6.567 -6.611 1.00 0.00 53 GLY A O 18
ATOM 21866 N N . SER A 1 54 ? -7.814 4.594 -5.529 1.00 0.00 54 SER A N 18
ATOM 21867 C CA . SER A 1 54 ? -8.194 5.167 -4.243 1.00 0.00 54 SER A CA 18
ATOM 21868 C C . SER A 1 54 ? -7.184 4.795 -3.162 1.00 0.00 54 SER A C 18
ATOM 21869 O O . SER A 1 54 ? -7.547 4.565 -2.008 1.00 0.00 54 SER A O 18
ATOM 21877 N N . HIS A 1 55 ? -5.912 4.737 -3.545 1.00 0.00 55 HIS A N 18
ATOM 21878 C CA . HIS A 1 55 ? -4.847 4.393 -2.609 1.00 0.00 55 HIS A CA 18
ATOM 21879 C C . HIS A 1 55 ? -3.506 4.942 -3.087 1.00 0.00 55 HIS A C 18
ATOM 21880 O O . HIS A 1 55 ? -3.195 4.899 -4.276 1.00 0.00 55 HIS A O 18
ATOM 21895 N N . GLY A 1 56 ? -2.716 5.459 -2.150 1.00 0.00 56 GLY A N 18
ATOM 21896 C CA . GLY A 1 56 ? -1.418 6.009 -2.496 1.00 0.00 56 GLY A CA 18
ATOM 21897 C C . GLY A 1 56 ? -0.332 5.585 -1.527 1.00 0.00 56 GLY A C 18
ATOM 21898 O O . GLY A 1 56 ? -0.460 5.774 -0.317 1.00 0.00 56 GLY A O 18
ATOM 21902 N N . THR A 1 57 ? 0.741 5.009 -2.059 1.00 0.00 57 THR A N 18
ATOM 21903 C CA . THR A 1 57 ? 1.853 4.554 -1.233 1.00 0.00 57 THR A CA 18
ATOM 21904 C C . THR A 1 57 ? 3.165 4.594 -2.008 1.00 0.00 57 THR A C 18
ATOM 21905 O O . THR A 1 57 ? 3.175 4.796 -3.223 1.00 0.00 57 THR A O 18
ATOM 21916 N N . HIS A 1 58 ? 4.272 4.398 -1.298 1.00 0.00 58 HIS A N 18
ATOM 21917 C CA . HIS A 1 58 ? 5.591 4.410 -1.921 1.00 0.00 58 HIS A CA 18
ATOM 21918 C C . HIS A 1 58 ? 5.776 3.195 -2.825 1.00 0.00 58 HIS A C 18
ATOM 21919 O O . HIS A 1 58 ? 4.977 2.259 -2.795 1.00 0.00 58 HIS A O 18
ATOM 21933 N N . ARG A 1 59 ? 6.835 3.216 -3.628 1.00 0.00 59 ARG A N 18
ATOM 21934 C CA . ARG A 1 59 ? 7.124 2.118 -4.542 1.00 0.00 59 ARG A CA 18
ATOM 21935 C C . ARG A 1 59 ? 7.632 0.897 -3.780 1.00 0.00 59 ARG A C 18
ATOM 21936 O O . ARG A 1 59 ? 6.973 -0.143 -3.744 1.00 0.00 59 ARG A O 18
ATOM 21957 N N . ASP A 1 60 ? 8.807 1.030 -3.175 1.00 0.00 60 ASP A N 18
ATOM 21958 C CA . ASP A 1 60 ? 9.403 -0.062 -2.414 1.00 0.00 60 ASP A CA 18
ATOM 21959 C C . ASP A 1 60 ? 8.506 -0.465 -1.248 1.00 0.00 60 ASP A C 18
ATOM 21960 O O . ASP A 1 60 ? 8.291 -1.651 -0.997 1.00 0.00 60 ASP A O 18
ATOM 21969 N N . CYS A 1 61 ? 7.986 0.530 -0.537 1.00 0.00 61 CYS A N 18
ATOM 21970 C CA . CYS A 1 61 ? 7.114 0.281 0.604 1.00 0.00 61 CYS A CA 18
ATOM 21971 C C . CYS A 1 61 ? 6.062 -0.772 0.265 1.00 0.00 61 CYS A C 18
ATOM 21972 O O . CYS A 1 61 ? 5.733 -1.624 1.091 1.00 0.00 61 CYS A O 18
ATOM 21979 N N . SER A 1 62 ? 5.539 -0.706 -0.955 1.00 0.00 62 SER A N 18
ATOM 21980 C CA . SER A 1 62 ? 4.522 -1.650 -1.402 1.00 0.00 62 SER A CA 18
ATOM 21981 C C . SER A 1 62 ? 5.164 -2.930 -1.929 1.00 0.00 62 SER A C 18
ATOM 21982 O O . SER A 1 62 ? 4.622 -3.591 -2.815 1.00 0.00 62 SER A O 18
ATOM 21990 N N . SER A 1 63 ? 6.323 -3.275 -1.376 1.00 0.00 63 SER A N 18
ATOM 21991 C CA . SER A 1 63 ? 7.042 -4.473 -1.791 1.00 0.00 63 SER A CA 18
ATOM 21992 C C . SER A 1 63 ? 6.863 -4.724 -3.285 1.00 0.00 63 SER A C 18
ATOM 21993 O O . SER A 1 63 ? 6.582 -5.846 -3.710 1.00 0.00 63 SER A O 18
ATOM 22001 N N . LEU A 1 64 ? 7.027 -3.671 -4.079 1.00 0.00 64 LEU A N 18
ATOM 22002 C CA . LEU A 1 64 ? 6.883 -3.775 -5.527 1.00 0.00 64 LEU A CA 18
ATOM 22003 C C . LEU A 1 64 ? 8.193 -4.215 -6.174 1.00 0.00 64 LEU A C 18
ATOM 22004 O O . LEU A 1 64 ? 9.178 -4.481 -5.485 1.00 0.00 64 LEU A O 18
ATOM 22020 N N . ARG A 1 65 ? 8.196 -4.289 -7.500 1.00 0.00 65 ARG A N 18
ATOM 22021 C CA . ARG A 1 65 ? 9.385 -4.696 -8.240 1.00 0.00 65 ARG A CA 18
ATOM 22022 C C . ARG A 1 65 ? 9.951 -3.529 -9.045 1.00 0.00 65 ARG A C 18
ATOM 22023 O O . ARG A 1 65 ? 9.271 -2.537 -9.308 1.00 0.00 65 ARG A O 18
ATOM 22044 N N . PRO A 1 66 ? 11.225 -3.649 -9.446 1.00 0.00 66 PRO A N 18
ATOM 22045 C CA . PRO A 1 66 ? 11.910 -2.615 -10.226 1.00 0.00 66 PRO A CA 18
ATOM 22046 C C . PRO A 1 66 ? 11.370 -2.509 -11.649 1.00 0.00 66 PRO A C 18
ATOM 22047 O O . PRO A 1 66 ? 11.499 -1.470 -12.295 1.00 0.00 66 PRO A O 18
ATOM 22058 N N . ASN A 1 67 ? 10.765 -3.590 -12.129 1.00 0.00 67 ASN A N 18
ATOM 22059 C CA . ASN A 1 67 ? 10.205 -3.618 -13.475 1.00 0.00 67 ASN A CA 18
ATOM 22060 C C . ASN A 1 67 ? 8.680 -3.627 -13.431 1.00 0.00 67 ASN A C 18
ATOM 22061 O O . ASN A 1 67 ? 8.032 -4.380 -14.156 1.00 0.00 67 ASN A O 18
ATOM 22072 N N . SER A 1 68 ? 8.115 -2.782 -12.574 1.00 0.00 68 SER A N 18
ATOM 22073 C CA . SER A 1 68 ? 6.666 -2.694 -12.432 1.00 0.00 68 SER A CA 18
ATOM 22074 C C . SER A 1 68 ? 6.123 -1.465 -13.156 1.00 0.00 68 SER A C 18
ATOM 22075 O O . SER A 1 68 ? 6.748 -0.405 -13.158 1.00 0.00 68 SER A O 18
ATOM 22083 N N . LYS A 1 69 ? 4.954 -1.617 -13.770 1.00 0.00 69 LYS A N 18
ATOM 22084 C CA . LYS A 1 69 ? 4.324 -0.521 -14.496 1.00 0.00 69 LYS A CA 18
ATOM 22085 C C . LYS A 1 69 ? 3.224 0.125 -13.660 1.00 0.00 69 LYS A C 18
ATOM 22086 O O . LYS A 1 69 ? 3.186 1.346 -13.503 1.00 0.00 69 LYS A O 18
ATOM 22105 N N . LYS A 1 70 ? 2.332 -0.701 -13.124 1.00 0.00 70 LYS A N 18
ATOM 22106 C CA . LYS A 1 70 ? 1.233 -0.210 -12.300 1.00 0.00 70 LYS A CA 18
ATOM 22107 C C . LYS A 1 70 ? 1.108 -1.027 -11.018 1.00 0.00 70 LYS A C 18
ATOM 22108 O O . LYS A 1 70 ? 1.507 -2.190 -10.970 1.00 0.00 70 LYS A O 18
ATOM 22127 N N . TRP A 1 71 ? 0.552 -0.410 -9.982 1.00 0.00 71 TRP A N 18
ATOM 22128 C CA . TRP A 1 71 ? 0.373 -1.081 -8.699 1.00 0.00 71 TRP A CA 18
ATOM 22129 C C . TRP A 1 71 ? -1.088 -1.042 -8.263 1.00 0.00 71 TRP A C 18
ATOM 22130 O O . TRP A 1 71 ? -1.790 -0.060 -8.503 1.00 0.00 71 TRP A O 18
ATOM 22151 N N . GLU A 1 72 ? -1.538 -2.115 -7.621 1.00 0.00 72 GLU A N 18
ATOM 22152 C CA . GLU A 1 72 ? -2.916 -2.201 -7.152 1.00 0.00 72 GLU A CA 18
ATOM 22153 C C . GLU A 1 72 ? -2.978 -2.143 -5.629 1.00 0.00 72 GLU A C 18
ATOM 22154 O O . GLU A 1 72 ? -2.059 -2.590 -4.941 1.00 0.00 72 GLU A O 18
ATOM 22166 N N . CYS A 1 73 ? -4.067 -1.589 -5.107 1.00 0.00 73 CYS A N 18
ATOM 22167 C CA . CYS A 1 73 ? -4.250 -1.471 -3.665 1.00 0.00 73 CYS A CA 18
ATOM 22168 C C . CYS A 1 73 ? -4.694 -2.800 -3.062 1.00 0.00 73 CYS A C 18
ATOM 22169 O O . CYS A 1 73 ? -5.143 -3.697 -3.774 1.00 0.00 73 CYS A O 18
ATOM 22176 N N . ASN A 1 74 ? -4.563 -2.919 -1.745 1.00 0.00 74 ASN A N 18
ATOM 22177 C CA . ASN A 1 74 ? -4.951 -4.139 -1.045 1.00 0.00 74 ASN A CA 18
ATOM 22178 C C . ASN A 1 74 ? -6.383 -4.534 -1.393 1.00 0.00 74 ASN A C 18
ATOM 22179 O O . ASN A 1 74 ? -6.627 -5.620 -1.918 1.00 0.00 74 ASN A O 18
ATOM 22190 N N . GLU A 1 75 ? -7.325 -3.644 -1.097 1.00 0.00 75 GLU A N 18
ATOM 22191 C CA . GLU A 1 75 ? -8.732 -3.901 -1.378 1.00 0.00 75 GLU A CA 18
ATOM 22192 C C . GLU A 1 75 ? -8.905 -4.542 -2.752 1.00 0.00 75 GLU A C 18
ATOM 22193 O O . GLU A 1 75 ? -9.699 -5.466 -2.923 1.00 0.00 75 GLU A O 18
ATOM 22205 N N . CYS A 1 76 ? -8.154 -4.043 -3.729 1.00 0.00 76 CYS A N 18
ATOM 22206 C CA . CYS A 1 76 ? -8.223 -4.564 -5.089 1.00 0.00 76 CYS A CA 18
ATOM 22207 C C . CYS A 1 76 ? -7.554 -5.933 -5.181 1.00 0.00 76 CYS A C 18
ATOM 22208 O O . CYS A 1 76 ? -8.116 -6.874 -5.743 1.00 0.00 76 CYS A O 18
ATOM 22215 N N . LEU A 1 77 ? -6.352 -6.036 -4.626 1.00 0.00 77 LEU A N 18
ATOM 22216 C CA . LEU A 1 77 ? -5.605 -7.289 -4.645 1.00 0.00 77 LEU A CA 18
ATOM 22217 C C . LEU A 1 77 ? -6.396 -8.404 -3.968 1.00 0.00 77 LEU A C 18
ATOM 22218 O O . LEU A 1 77 ? -7.236 -8.164 -3.101 1.00 0.00 77 LEU A O 18
ATOM 22234 N N . PRO A 1 78 ? -6.121 -9.654 -4.371 1.00 0.00 78 PRO A N 18
ATOM 22235 C CA . PRO A 1 78 ? -6.794 -10.831 -3.815 1.00 0.00 78 PRO A CA 18
ATOM 22236 C C . PRO A 1 78 ? -6.388 -11.103 -2.371 1.00 0.00 78 PRO A C 18
ATOM 22237 O O . PRO A 1 78 ? -5.460 -11.868 -2.111 1.00 0.00 78 PRO A O 18
ATOM 22248 N N . ALA A 1 79 ? -7.089 -10.471 -1.435 1.00 0.00 79 ALA A N 18
ATOM 22249 C CA . ALA A 1 79 ? -6.802 -10.647 -0.016 1.00 0.00 79 ALA A CA 18
ATOM 22250 C C . ALA A 1 79 ? -7.349 -11.976 0.494 1.00 0.00 79 ALA A C 18
ATOM 22251 O O . ALA A 1 79 ? -8.550 -12.235 0.415 1.00 0.00 79 ALA A O 18
ATOM 22258 N N . SER A 1 80 ? -6.460 -12.816 1.015 1.00 0.00 80 SER A N 18
ATOM 22259 C CA . SER A 1 80 ? -6.854 -14.120 1.534 1.00 0.00 80 SER A CA 18
ATOM 22260 C C . SER A 1 80 ? -8.015 -13.987 2.515 1.00 0.00 80 SER A C 18
ATOM 22261 O O . SER A 1 80 ? -7.871 -13.403 3.588 1.00 0.00 80 SER A O 18
ATOM 22269 N N . GLY A 1 81 ? -9.166 -14.534 2.138 1.00 0.00 81 GLY A N 18
ATOM 22270 C CA . GLY A 1 81 ? -10.336 -14.466 2.995 1.00 0.00 81 GLY A CA 18
ATOM 22271 C C . GLY A 1 81 ? -11.452 -13.639 2.388 1.00 0.00 81 GLY A C 18
ATOM 22272 O O . GLY A 1 81 ? -11.227 -12.796 1.520 1.00 0.00 81 GLY A O 18
ATOM 22276 N N . PRO A 1 82 ? -12.689 -13.879 2.848 1.00 0.00 82 PRO A N 18
ATOM 22277 C CA . PRO A 1 82 ? -13.869 -13.161 2.357 1.00 0.00 82 PRO A CA 18
ATOM 22278 C C . PRO A 1 82 ? -13.883 -11.701 2.797 1.00 0.00 82 PRO A C 18
ATOM 22279 O O . PRO A 1 82 ? -13.303 -11.346 3.823 1.00 0.00 82 PRO A O 18
ATOM 22290 N N . SER A 1 83 ? -14.549 -10.859 2.014 1.00 0.00 83 SER A N 18
ATOM 22291 C CA . SER A 1 83 ? -14.636 -9.436 2.321 1.00 0.00 83 SER A CA 18
ATOM 22292 C C . SER A 1 83 ? -16.040 -9.066 2.788 1.00 0.00 83 SER A C 18
ATOM 22293 O O . SER A 1 83 ? -16.977 -9.013 1.992 1.00 0.00 83 SER A O 18
ATOM 22301 N N . SER A 1 84 ? -16.177 -8.810 4.086 1.00 0.00 84 SER A N 18
ATOM 22302 C CA . SER A 1 84 ? -17.467 -8.449 4.662 1.00 0.00 84 SER A CA 18
ATOM 22303 C C . SER A 1 84 ? -17.917 -7.077 4.167 1.00 0.00 84 SER A C 18
ATOM 22304 O O . SER A 1 84 ? -19.043 -6.912 3.700 1.00 0.00 84 SER A O 18
ATOM 22312 N N . GLY A 1 85 ? -17.027 -6.095 4.275 1.00 0.00 85 GLY A N 18
ATOM 22313 C CA . GLY A 1 85 ? -17.350 -4.750 3.836 1.00 0.00 85 GLY A CA 18
ATOM 22314 C C . GLY A 1 85 ? -16.850 -4.462 2.434 1.00 0.00 85 GLY A C 18
ATOM 22315 O O . GLY A 1 85 ? -16.257 -5.345 1.816 1.00 0.00 85 GLY A O 18
ATOM 22321 N N . GLY A 1 1 ? -25.242 -25.043 31.946 1.00 0.00 1 GLY A N 19
ATOM 22322 C CA . GLY A 1 1 ? -25.963 -24.253 30.965 1.00 0.00 1 GLY A CA 19
ATOM 22323 C C . GLY A 1 1 ? -25.118 -23.926 29.750 1.00 0.00 1 GLY A C 19
ATOM 22324 O O . GLY A 1 1 ? -24.181 -24.654 29.422 1.00 0.00 1 GLY A O 19
ATOM 22328 N N . SER A 1 2 ? -25.450 -22.828 29.079 1.00 0.00 2 SER A N 19
ATOM 22329 C CA . SER A 1 2 ? -24.718 -22.408 27.889 1.00 0.00 2 SER A CA 19
ATOM 22330 C C . SER A 1 2 ? -24.188 -20.987 28.050 1.00 0.00 2 SER A C 19
ATOM 22331 O O . SER A 1 2 ? -24.564 -20.274 28.980 1.00 0.00 2 SER A O 19
ATOM 22339 N N . SER A 1 3 ? -23.312 -20.582 27.136 1.00 0.00 3 SER A N 19
ATOM 22340 C CA . SER A 1 3 ? -22.726 -19.247 27.178 1.00 0.00 3 SER A CA 19
ATOM 22341 C C . SER A 1 3 ? -23.373 -18.337 26.138 1.00 0.00 3 SER A C 19
ATOM 22342 O O . SER A 1 3 ? -24.074 -18.802 25.240 1.00 0.00 3 SER A O 19
ATOM 22350 N N . GLY A 1 4 ? -23.131 -17.036 26.266 1.00 0.00 4 GLY A N 19
ATOM 22351 C CA . GLY A 1 4 ? -23.696 -16.081 25.331 1.00 0.00 4 GLY A CA 19
ATOM 22352 C C . GLY A 1 4 ? -23.063 -16.170 23.957 1.00 0.00 4 GLY A C 19
ATOM 22353 O O . GLY A 1 4 ? -22.349 -17.126 23.656 1.00 0.00 4 GLY A O 19
ATOM 22357 N N . SER A 1 5 ? -23.326 -15.171 23.120 1.00 0.00 5 SER A N 19
ATOM 22358 C CA . SER A 1 5 ? -22.781 -15.143 21.768 1.00 0.00 5 SER A CA 19
ATOM 22359 C C . SER A 1 5 ? -22.713 -13.714 21.239 1.00 0.00 5 SER A C 19
ATOM 22360 O O . SER A 1 5 ? -23.468 -12.844 21.671 1.00 0.00 5 SER A O 19
ATOM 22368 N N . SER A 1 6 ? -21.801 -13.480 20.301 1.00 0.00 6 SER A N 19
ATOM 22369 C CA . SER A 1 6 ? -21.630 -12.156 19.714 1.00 0.00 6 SER A CA 19
ATOM 22370 C C . SER A 1 6 ? -22.422 -12.030 18.416 1.00 0.00 6 SER A C 19
ATOM 22371 O O . SER A 1 6 ? -22.917 -13.020 17.880 1.00 0.00 6 SER A O 19
ATOM 22379 N N . GLY A 1 7 ? -22.536 -10.803 17.917 1.00 0.00 7 GLY A N 19
ATOM 22380 C CA . GLY A 1 7 ? -23.269 -10.568 16.686 1.00 0.00 7 GLY A CA 19
ATOM 22381 C C . GLY A 1 7 ? -22.354 -10.267 15.516 1.00 0.00 7 GLY A C 19
ATOM 22382 O O . GLY A 1 7 ? -21.133 -10.252 15.663 1.00 0.00 7 GLY A O 19
ATOM 22386 N N . GLU A 1 8 ? -22.947 -10.029 14.350 1.00 0.00 8 GLU A N 19
ATOM 22387 C CA . GLU A 1 8 ? -22.176 -9.729 13.149 1.00 0.00 8 GLU A CA 19
ATOM 22388 C C . GLU A 1 8 ? -22.316 -8.259 12.765 1.00 0.00 8 GLU A C 19
ATOM 22389 O O . GLU A 1 8 ? -23.384 -7.664 12.919 1.00 0.00 8 GLU A O 19
ATOM 22401 N N . LEU A 1 9 ? -21.231 -7.678 12.265 1.00 0.00 9 LEU A N 19
ATOM 22402 C CA . LEU A 1 9 ? -21.231 -6.277 11.859 1.00 0.00 9 LEU A CA 19
ATOM 22403 C C . LEU A 1 9 ? -21.274 -6.150 10.340 1.00 0.00 9 LEU A C 19
ATOM 22404 O O . LEU A 1 9 ? -21.146 -7.141 9.621 1.00 0.00 9 LEU A O 19
ATOM 22420 N N . GLU A 1 10 ? -21.452 -4.924 9.858 1.00 0.00 10 GLU A N 19
ATOM 22421 C CA . GLU A 1 10 ? -21.510 -4.669 8.423 1.00 0.00 10 GLU A CA 19
ATOM 22422 C C . GLU A 1 10 ? -20.118 -4.737 7.802 1.00 0.00 10 GLU A C 19
ATOM 22423 O O . GLU A 1 10 ? -19.129 -4.287 8.381 1.00 0.00 10 GLU A O 19
ATOM 22435 N N . PRO A 1 11 ? -20.037 -5.315 6.594 1.00 0.00 11 PRO A N 19
ATOM 22436 C CA . PRO A 1 11 ? -18.772 -5.456 5.867 1.00 0.00 11 PRO A CA 19
ATOM 22437 C C . PRO A 1 11 ? -18.236 -4.118 5.371 1.00 0.00 11 PRO A C 19
ATOM 22438 O O . PRO A 1 11 ? -18.989 -3.160 5.204 1.00 0.00 11 PRO A O 19
ATOM 22449 N N . GLY A 1 12 ? -16.928 -4.059 5.137 1.00 0.00 12 GLY A N 19
ATOM 22450 C CA . GLY A 1 12 ? -16.314 -2.833 4.662 1.00 0.00 12 GLY A CA 19
ATOM 22451 C C . GLY A 1 12 ? -16.263 -1.759 5.730 1.00 0.00 12 GLY A C 19
ATOM 22452 O O . GLY A 1 12 ? -15.186 -1.385 6.194 1.00 0.00 12 GLY A O 19
ATOM 22456 N N . ALA A 1 13 ? -17.431 -1.259 6.120 1.00 0.00 13 ALA A N 19
ATOM 22457 C CA . ALA A 1 13 ? -17.516 -0.221 7.140 1.00 0.00 13 ALA A CA 19
ATOM 22458 C C . ALA A 1 13 ? -16.326 0.729 7.057 1.00 0.00 13 ALA A C 19
ATOM 22459 O O . ALA A 1 13 ? -15.792 1.162 8.078 1.00 0.00 13 ALA A O 19
ATOM 22466 N N . PHE A 1 14 ? -15.913 1.047 5.834 1.00 0.00 14 PHE A N 19
ATOM 22467 C CA . PHE A 1 14 ? -14.784 1.945 5.618 1.00 0.00 14 PHE A CA 19
ATOM 22468 C C . PHE A 1 14 ? -14.952 2.725 4.318 1.00 0.00 14 PHE A C 19
ATOM 22469 O O . PHE A 1 14 ? -15.039 2.142 3.237 1.00 0.00 14 PHE A O 19
ATOM 22486 N N . SER A 1 15 ? -14.996 4.049 4.431 1.00 0.00 15 SER A N 19
ATOM 22487 C CA . SER A 1 15 ? -15.157 4.911 3.265 1.00 0.00 15 SER A CA 19
ATOM 22488 C C . SER A 1 15 ? -14.020 5.925 3.178 1.00 0.00 15 SER A C 19
ATOM 22489 O O . SER A 1 15 ? -13.122 5.939 4.019 1.00 0.00 15 SER A O 19
ATOM 22497 N N . GLU A 1 16 ? -14.068 6.771 2.154 1.00 0.00 16 GLU A N 19
ATOM 22498 C CA . GLU A 1 16 ? -13.042 7.788 1.956 1.00 0.00 16 GLU A CA 19
ATOM 22499 C C . GLU A 1 16 ? -13.670 9.132 1.596 1.00 0.00 16 GLU A C 19
ATOM 22500 O O . GLU A 1 16 ? -14.879 9.228 1.384 1.00 0.00 16 GLU A O 19
ATOM 22512 N N . LEU A 1 17 ? -12.839 10.166 1.528 1.00 0.00 17 LEU A N 19
ATOM 22513 C CA . LEU A 1 17 ? -13.312 11.506 1.194 1.00 0.00 17 LEU A CA 19
ATOM 22514 C C . LEU A 1 17 ? -13.217 11.757 -0.308 1.00 0.00 17 LEU A C 19
ATOM 22515 O O . LEU A 1 17 ? -12.734 10.911 -1.060 1.00 0.00 17 LEU A O 19
ATOM 22531 N N . TYR A 1 18 ? -13.680 12.926 -0.736 1.00 0.00 18 TYR A N 19
ATOM 22532 C CA . TYR A 1 18 ? -13.648 13.290 -2.148 1.00 0.00 18 TYR A CA 19
ATOM 22533 C C . TYR A 1 18 ? -12.242 13.705 -2.572 1.00 0.00 18 TYR A C 19
ATOM 22534 O O . TYR A 1 18 ? -11.748 13.282 -3.616 1.00 0.00 18 TYR A O 19
ATOM 22552 N N . GLN A 1 19 ? -11.605 14.535 -1.752 1.00 0.00 19 GLN A N 19
ATOM 22553 C CA . GLN A 1 19 ? -10.256 15.007 -2.042 1.00 0.00 19 GLN A CA 19
ATOM 22554 C C . GLN A 1 19 ? -9.338 13.845 -2.404 1.00 0.00 19 GLN A C 19
ATOM 22555 O O . GLN A 1 19 ? -9.707 12.680 -2.254 1.00 0.00 19 GLN A O 19
ATOM 22569 N N . ARG A 1 20 ? -8.141 14.169 -2.881 1.00 0.00 20 ARG A N 19
ATOM 22570 C CA . ARG A 1 20 ? -7.171 13.152 -3.267 1.00 0.00 20 ARG A CA 19
ATOM 22571 C C . ARG A 1 20 ? -6.807 12.269 -2.076 1.00 0.00 20 ARG A C 19
ATOM 22572 O O . ARG A 1 20 ? -6.898 12.694 -0.924 1.00 0.00 20 ARG A O 19
ATOM 22593 N N . TYR A 1 21 ? -6.397 11.039 -2.363 1.00 0.00 21 TYR A N 19
ATOM 22594 C CA . TYR A 1 21 ? -6.022 10.095 -1.317 1.00 0.00 21 TYR A CA 19
ATOM 22595 C C . TYR A 1 21 ? -4.544 9.729 -1.416 1.00 0.00 21 TYR A C 19
ATOM 22596 O O . TYR A 1 21 ? -4.137 8.979 -2.303 1.00 0.00 21 TYR A O 19
ATOM 22614 N N . ARG A 1 22 ? -3.747 10.264 -0.498 1.00 0.00 22 ARG A N 19
ATOM 22615 C CA . ARG A 1 22 ? -2.314 9.996 -0.480 1.00 0.00 22 ARG A CA 19
ATOM 22616 C C . ARG A 1 22 ? -1.836 9.685 0.935 1.00 0.00 22 ARG A C 19
ATOM 22617 O O . ARG A 1 22 ? -1.514 10.590 1.706 1.00 0.00 22 ARG A O 19
ATOM 22638 N N . HIS A 1 23 ? -1.792 8.399 1.270 1.00 0.00 23 HIS A N 19
ATOM 22639 C CA . HIS A 1 23 ? -1.353 7.969 2.593 1.00 0.00 23 HIS A CA 19
ATOM 22640 C C . HIS A 1 23 ? -0.667 6.608 2.521 1.00 0.00 23 HIS A C 19
ATOM 22641 O O . HIS A 1 23 ? -1.273 5.616 2.113 1.00 0.00 23 HIS A O 19
ATOM 22656 N N . CYS A 1 24 ? 0.600 6.567 2.920 1.00 0.00 24 CYS A N 19
ATOM 22657 C CA . CYS A 1 24 ? 1.369 5.329 2.900 1.00 0.00 24 CYS A CA 19
ATOM 22658 C C . CYS A 1 24 ? 0.582 4.189 3.540 1.00 0.00 24 CYS A C 19
ATOM 22659 O O . CYS A 1 24 ? 0.419 4.142 4.760 1.00 0.00 24 CYS A O 19
ATOM 22666 N N . ASP A 1 25 ? 0.096 3.274 2.710 1.00 0.00 25 ASP A N 19
ATOM 22667 C CA . ASP A 1 25 ? -0.673 2.133 3.194 1.00 0.00 25 ASP A CA 19
ATOM 22668 C C . ASP A 1 25 ? -0.001 0.820 2.805 1.00 0.00 25 ASP A C 19
ATOM 22669 O O . ASP A 1 25 ? -0.671 -0.179 2.545 1.00 0.00 25 ASP A O 19
ATOM 22678 N N . ALA A 1 26 ? 1.327 0.830 2.766 1.00 0.00 26 ALA A N 19
ATOM 22679 C CA . ALA A 1 26 ? 2.090 -0.360 2.410 1.00 0.00 26 ALA A CA 19
ATOM 22680 C C . ALA A 1 26 ? 2.378 -1.216 3.638 1.00 0.00 26 ALA A C 19
ATOM 22681 O O . ALA A 1 26 ? 2.179 -0.796 4.778 1.00 0.00 26 ALA A O 19
ATOM 22688 N N . PRO A 1 27 ? 2.857 -2.447 3.404 1.00 0.00 27 PRO A N 19
ATOM 22689 C CA . PRO A 1 27 ? 3.181 -3.388 4.480 1.00 0.00 27 PRO A CA 19
ATOM 22690 C C . PRO A 1 27 ? 4.408 -2.956 5.277 1.00 0.00 27 PRO A C 19
ATOM 22691 O O . PRO A 1 27 ? 4.370 -2.895 6.507 1.00 0.00 27 PRO A O 19
ATOM 22702 N N . ILE A 1 28 ? 5.492 -2.658 4.570 1.00 0.00 28 ILE A N 19
ATOM 22703 C CA . ILE A 1 28 ? 6.728 -2.230 5.213 1.00 0.00 28 ILE A CA 19
ATOM 22704 C C . ILE A 1 28 ? 7.278 -0.965 4.562 1.00 0.00 28 ILE A C 19
ATOM 22705 O O . ILE A 1 28 ? 7.308 -0.848 3.336 1.00 0.00 28 ILE A O 19
ATOM 22721 N N . CYS A 1 29 ? 7.713 -0.021 5.389 1.00 0.00 29 CYS A N 19
ATOM 22722 C CA . CYS A 1 29 ? 8.263 1.235 4.896 1.00 0.00 29 CYS A CA 19
ATOM 22723 C C . CYS A 1 29 ? 9.766 1.308 5.149 1.00 0.00 29 CYS A C 19
ATOM 22724 O O . CYS A 1 29 ? 10.277 0.712 6.099 1.00 0.00 29 CYS A O 19
ATOM 22731 N N . LEU A 1 30 ? 10.470 2.042 4.295 1.00 0.00 30 LEU A N 19
ATOM 22732 C CA . LEU A 1 30 ? 11.915 2.194 4.425 1.00 0.00 30 LEU A CA 19
ATOM 22733 C C . LEU A 1 30 ? 12.294 3.659 4.617 1.00 0.00 30 LEU A C 19
ATOM 22734 O O . LEU A 1 30 ? 13.267 3.975 5.302 1.00 0.00 30 LEU A O 19
ATOM 22750 N N . TYR A 1 31 ? 11.517 4.549 4.009 1.00 0.00 31 TYR A N 19
ATOM 22751 C CA . TYR A 1 31 ? 11.771 5.981 4.113 1.00 0.00 31 TYR A CA 19
ATOM 22752 C C . TYR A 1 31 ? 11.791 6.427 5.571 1.00 0.00 31 TYR A C 19
ATOM 22753 O O . TYR A 1 31 ? 10.787 6.325 6.276 1.00 0.00 31 TYR A O 19
ATOM 22771 N N . GLU A 1 32 ? 12.941 6.924 6.016 1.00 0.00 32 GLU A N 19
ATOM 22772 C CA . GLU A 1 32 ? 13.092 7.385 7.391 1.00 0.00 32 GLU A CA 19
ATOM 22773 C C . GLU A 1 32 ? 11.792 7.997 7.906 1.00 0.00 32 GLU A C 19
ATOM 22774 O O . GLU A 1 32 ? 11.183 7.485 8.844 1.00 0.00 32 GLU A O 19
ATOM 22786 N N . GLN A 1 33 ? 11.376 9.096 7.284 1.00 0.00 33 GLN A N 19
ATOM 22787 C CA . GLN A 1 33 ? 10.150 9.779 7.680 1.00 0.00 33 GLN A CA 19
ATOM 22788 C C . GLN A 1 33 ? 9.003 8.787 7.842 1.00 0.00 33 GLN A C 19
ATOM 22789 O O . GLN A 1 33 ? 8.416 8.671 8.917 1.00 0.00 33 GLN A O 19
ATOM 22803 N N . GLY A 1 34 ? 8.687 8.072 6.766 1.00 0.00 34 GLY A N 19
ATOM 22804 C CA . GLY A 1 34 ? 7.611 7.100 6.810 1.00 0.00 34 GLY A CA 19
ATOM 22805 C C . GLY A 1 34 ? 6.289 7.677 6.347 1.00 0.00 34 GLY A C 19
ATOM 22806 O O . GLY A 1 34 ? 5.479 6.979 5.735 1.00 0.00 34 GLY A O 19
ATOM 22810 N N . ARG A 1 35 ? 6.067 8.954 6.640 1.00 0.00 35 ARG A N 19
ATOM 22811 C CA . ARG A 1 35 ? 4.832 9.624 6.252 1.00 0.00 35 ARG A CA 19
ATOM 22812 C C . ARG A 1 35 ? 4.597 9.503 4.749 1.00 0.00 35 ARG A C 19
ATOM 22813 O O . ARG A 1 35 ? 5.337 8.812 4.048 1.00 0.00 35 ARG A O 19
ATOM 22834 N N . ASP A 1 36 ? 3.562 10.178 4.261 1.00 0.00 36 ASP A N 19
ATOM 22835 C CA . ASP A 1 36 ? 3.229 10.146 2.842 1.00 0.00 36 ASP A CA 19
ATOM 22836 C C . ASP A 1 36 ? 4.170 11.042 2.043 1.00 0.00 36 ASP A C 19
ATOM 22837 O O . ASP A 1 36 ? 3.732 11.823 1.198 1.00 0.00 36 ASP A O 19
ATOM 22846 N N . SER A 1 37 ? 5.465 10.925 2.317 1.00 0.00 37 SER A N 19
ATOM 22847 C CA . SER A 1 37 ? 6.468 11.729 1.628 1.00 0.00 37 SER A CA 19
ATOM 22848 C C . SER A 1 37 ? 6.951 11.026 0.362 1.00 0.00 37 SER A C 19
ATOM 22849 O O . SER A 1 37 ? 7.321 9.852 0.393 1.00 0.00 37 SER A O 19
ATOM 22857 N N . PHE A 1 38 ? 6.945 11.753 -0.750 1.00 0.00 38 PHE A N 19
ATOM 22858 C CA . PHE A 1 38 ? 7.381 11.201 -2.027 1.00 0.00 38 PHE A CA 19
ATOM 22859 C C . PHE A 1 38 ? 8.006 12.283 -2.903 1.00 0.00 38 PHE A C 19
ATOM 22860 O O . PHE A 1 38 ? 7.810 13.475 -2.668 1.00 0.00 38 PHE A O 19
ATOM 22877 N N . GLU A 1 39 ? 8.759 11.857 -3.912 1.00 0.00 39 GLU A N 19
ATOM 22878 C CA . GLU A 1 39 ? 9.414 12.790 -4.822 1.00 0.00 39 GLU A CA 19
ATOM 22879 C C . GLU A 1 39 ? 8.755 12.762 -6.198 1.00 0.00 39 GLU A C 19
ATOM 22880 O O . GLU A 1 39 ? 7.996 11.845 -6.516 1.00 0.00 39 GLU A O 19
ATOM 22892 N N . ASP A 1 40 ? 9.049 13.771 -7.009 1.00 0.00 40 ASP A N 19
ATOM 22893 C CA . ASP A 1 40 ? 8.486 13.863 -8.351 1.00 0.00 40 ASP A CA 19
ATOM 22894 C C . ASP A 1 40 ? 8.584 12.523 -9.074 1.00 0.00 40 ASP A C 19
ATOM 22895 O O . ASP A 1 40 ? 7.660 12.120 -9.780 1.00 0.00 40 ASP A O 19
ATOM 22904 N N . GLU A 1 41 ? 9.709 11.839 -8.893 1.00 0.00 41 GLU A N 19
ATOM 22905 C CA . GLU A 1 41 ? 9.927 10.545 -9.530 1.00 0.00 41 GLU A CA 19
ATOM 22906 C C . GLU A 1 41 ? 11.073 9.794 -8.858 1.00 0.00 41 GLU A C 19
ATOM 22907 O O . GLU A 1 41 ? 12.080 10.389 -8.476 1.00 0.00 41 GLU A O 19
ATOM 22919 N N . GLY A 1 42 ? 10.912 8.482 -8.718 1.00 0.00 42 GLY A N 19
ATOM 22920 C CA . GLY A 1 42 ? 11.939 7.671 -8.092 1.00 0.00 42 GLY A CA 19
ATOM 22921 C C . GLY A 1 42 ? 11.364 6.628 -7.155 1.00 0.00 42 GLY A C 19
ATOM 22922 O O . GLY A 1 42 ? 10.149 6.553 -6.969 1.00 0.00 42 GLY A O 19
ATOM 22926 N N . ARG A 1 43 ? 12.237 5.819 -6.564 1.00 0.00 43 ARG A N 19
ATOM 22927 C CA . ARG A 1 43 ? 11.809 4.773 -5.644 1.00 0.00 43 ARG A CA 19
ATOM 22928 C C . ARG A 1 43 ? 10.822 5.323 -4.618 1.00 0.00 43 ARG A C 19
ATOM 22929 O O . ARG A 1 43 ? 9.883 4.636 -4.216 1.00 0.00 43 ARG A O 19
ATOM 22950 N N . TRP A 1 44 ? 11.043 6.563 -4.198 1.00 0.00 44 TRP A N 19
ATOM 22951 C CA . TRP A 1 44 ? 10.174 7.205 -3.218 1.00 0.00 44 TRP A CA 19
ATOM 22952 C C . TRP A 1 44 ? 9.108 8.049 -3.907 1.00 0.00 44 TRP A C 19
ATOM 22953 O O . TRP A 1 44 ? 8.838 9.179 -3.498 1.00 0.00 44 TRP A O 19
ATOM 22974 N N . ARG A 1 45 ? 8.505 7.495 -4.953 1.00 0.00 45 ARG A N 19
ATOM 22975 C CA . ARG A 1 45 ? 7.468 8.199 -5.699 1.00 0.00 45 ARG A CA 19
ATOM 22976 C C . ARG A 1 45 ? 6.079 7.747 -5.258 1.00 0.00 45 ARG A C 19
ATOM 22977 O O . ARG A 1 45 ? 5.825 6.552 -5.096 1.00 0.00 45 ARG A O 19
ATOM 22998 N N . LEU A 1 46 ? 5.184 8.709 -5.064 1.00 0.00 46 LEU A N 19
ATOM 22999 C CA . LEU A 1 46 ? 3.820 8.410 -4.641 1.00 0.00 46 LEU A CA 19
ATOM 23000 C C . LEU A 1 46 ? 3.079 7.616 -5.712 1.00 0.00 46 LEU A C 19
ATOM 23001 O O . LEU A 1 46 ? 2.742 8.147 -6.771 1.00 0.00 46 LEU A O 19
ATOM 23017 N N . ILE A 1 47 ? 2.826 6.343 -5.428 1.00 0.00 47 ILE A N 19
ATOM 23018 C CA . ILE A 1 47 ? 2.122 5.477 -6.365 1.00 0.00 47 ILE A CA 19
ATOM 23019 C C . ILE A 1 47 ? 0.686 5.232 -5.915 1.00 0.00 47 ILE A C 19
ATOM 23020 O O . ILE A 1 47 ? 0.445 4.732 -4.816 1.00 0.00 47 ILE A O 19
ATOM 23036 N N . LEU A 1 48 ? -0.265 5.586 -6.772 1.00 0.00 48 LEU A N 19
ATOM 23037 C CA . LEU A 1 48 ? -1.680 5.403 -6.465 1.00 0.00 48 LEU A CA 19
ATOM 23038 C C . LEU A 1 48 ? -2.270 4.255 -7.277 1.00 0.00 48 LEU A C 19
ATOM 23039 O O . LEU A 1 48 ? -2.018 4.135 -8.476 1.00 0.00 48 LEU A O 19
ATOM 23055 N N . CYS A 1 49 ? -3.058 3.414 -6.616 1.00 0.00 49 CYS A N 19
ATOM 23056 C CA . CYS A 1 49 ? -3.686 2.276 -7.275 1.00 0.00 49 CYS A CA 19
ATOM 23057 C C . CYS A 1 49 ? -4.086 2.628 -8.705 1.00 0.00 49 CYS A C 19
ATOM 23058 O O . CYS A 1 49 ? -4.331 3.791 -9.023 1.00 0.00 49 CYS A O 19
ATOM 23065 N N . ALA A 1 50 ? -4.149 1.615 -9.563 1.00 0.00 50 ALA A N 19
ATOM 23066 C CA . ALA A 1 50 ? -4.521 1.817 -10.958 1.00 0.00 50 ALA A CA 19
ATOM 23067 C C . ALA A 1 50 ? -5.966 1.401 -11.207 1.00 0.00 50 ALA A C 19
ATOM 23068 O O . ALA A 1 50 ? -6.729 2.120 -11.853 1.00 0.00 50 ALA A O 19
ATOM 23075 N N . THR A 1 51 ? -6.339 0.233 -10.690 1.00 0.00 51 THR A N 19
ATOM 23076 C CA . THR A 1 51 ? -7.692 -0.280 -10.858 1.00 0.00 51 THR A CA 19
ATOM 23077 C C . THR A 1 51 ? -8.727 0.732 -10.378 1.00 0.00 51 THR A C 19
ATOM 23078 O O . THR A 1 51 ? -9.607 1.142 -11.135 1.00 0.00 51 THR A O 19
ATOM 23089 N N . CYS A 1 52 ? -8.616 1.131 -9.115 1.00 0.00 52 CYS A N 19
ATOM 23090 C CA . CYS A 1 52 ? -9.542 2.095 -8.533 1.00 0.00 52 CYS A CA 19
ATOM 23091 C C . CYS A 1 52 ? -8.866 3.450 -8.341 1.00 0.00 52 CYS A C 19
ATOM 23092 O O . CYS A 1 52 ? -9.446 4.492 -8.642 1.00 0.00 52 CYS A O 19
ATOM 23099 N N . GLY A 1 53 ? -7.636 3.426 -7.837 1.00 0.00 53 GLY A N 19
ATOM 23100 C CA . GLY A 1 53 ? -6.902 4.657 -7.613 1.00 0.00 53 GLY A CA 19
ATOM 23101 C C . GLY A 1 53 ? -7.329 5.364 -6.342 1.00 0.00 53 GLY A C 19
ATOM 23102 O O . GLY A 1 53 ? -7.704 6.536 -6.372 1.00 0.00 53 GLY A O 19
ATOM 23106 N N . SER A 1 54 ? -7.274 4.650 -5.223 1.00 0.00 54 SER A N 19
ATOM 23107 C CA . SER A 1 54 ? -7.664 5.215 -3.936 1.00 0.00 54 SER A CA 19
ATOM 23108 C C . SER A 1 54 ? -6.498 5.180 -2.952 1.00 0.00 54 SER A C 19
ATOM 23109 O O . SER A 1 54 ? -6.211 6.169 -2.277 1.00 0.00 54 SER A O 19
ATOM 23117 N N . HIS A 1 55 ? -5.829 4.034 -2.877 1.00 0.00 55 HIS A N 19
ATOM 23118 C CA . HIS A 1 55 ? -4.693 3.869 -1.977 1.00 0.00 55 HIS A CA 19
ATOM 23119 C C . HIS A 1 55 ? -3.429 4.474 -2.580 1.00 0.00 55 HIS A C 19
ATOM 23120 O O . HIS A 1 55 ? -3.220 4.420 -3.791 1.00 0.00 55 HIS A O 19
ATOM 23135 N N . GLY A 1 56 ? -2.589 5.052 -1.726 1.00 0.00 56 GLY A N 19
ATOM 23136 C CA . GLY A 1 56 ? -1.357 5.659 -2.194 1.00 0.00 56 GLY A CA 19
ATOM 23137 C C . GLY A 1 56 ? -0.185 5.376 -1.275 1.00 0.00 56 GLY A C 19
ATOM 23138 O O . GLY A 1 56 ? -0.245 5.653 -0.076 1.00 0.00 56 GLY A O 19
ATOM 23142 N N . THR A 1 57 ? 0.885 4.821 -1.835 1.00 0.00 57 THR A N 19
ATOM 23143 C CA . THR A 1 57 ? 2.074 4.498 -1.058 1.00 0.00 57 THR A CA 19
ATOM 23144 C C . THR A 1 57 ? 3.329 4.560 -1.921 1.00 0.00 57 THR A C 19
ATOM 23145 O O . THR A 1 57 ? 3.248 4.677 -3.144 1.00 0.00 57 THR A O 19
ATOM 23156 N N . HIS A 1 58 ? 4.489 4.481 -1.277 1.00 0.00 58 HIS A N 19
ATOM 23157 C CA . HIS A 1 58 ? 5.763 4.527 -1.987 1.00 0.00 58 HIS A CA 19
ATOM 23158 C C . HIS A 1 58 ? 5.917 3.318 -2.904 1.00 0.00 58 HIS A C 19
ATOM 23159 O O . HIS A 1 58 ? 5.049 2.447 -2.950 1.00 0.00 58 HIS A O 19
ATOM 23173 N N . ARG A 1 59 ? 7.028 3.272 -3.632 1.00 0.00 59 ARG A N 19
ATOM 23174 C CA . ARG A 1 59 ? 7.295 2.170 -4.549 1.00 0.00 59 ARG A CA 19
ATOM 23175 C C . ARG A 1 59 ? 7.842 0.959 -3.799 1.00 0.00 59 ARG A C 19
ATOM 23176 O O . ARG A 1 59 ? 7.180 -0.075 -3.703 1.00 0.00 59 ARG A O 19
ATOM 23197 N N . ASP A 1 60 ? 9.053 1.094 -3.271 1.00 0.00 60 ASP A N 19
ATOM 23198 C CA . ASP A 1 60 ? 9.689 0.011 -2.529 1.00 0.00 60 ASP A CA 19
ATOM 23199 C C . ASP A 1 60 ? 8.871 -0.355 -1.295 1.00 0.00 60 ASP A C 19
ATOM 23200 O O . ASP A 1 60 ? 8.791 -1.523 -0.915 1.00 0.00 60 ASP A O 19
ATOM 23209 N N . CYS A 1 61 ? 8.267 0.651 -0.672 1.00 0.00 61 CYS A N 19
ATOM 23210 C CA . CYS A 1 61 ? 7.457 0.436 0.521 1.00 0.00 61 CYS A CA 19
ATOM 23211 C C . CYS A 1 61 ? 6.406 -0.644 0.278 1.00 0.00 61 CYS A C 19
ATOM 23212 O O . CYS A 1 61 ? 6.116 -1.452 1.160 1.00 0.00 61 CYS A O 19
ATOM 23219 N N . SER A 1 62 ? 5.841 -0.651 -0.925 1.00 0.00 62 SER A N 19
ATOM 23220 C CA . SER A 1 62 ? 4.820 -1.629 -1.283 1.00 0.00 62 SER A CA 19
ATOM 23221 C C . SER A 1 62 ? 5.458 -2.916 -1.799 1.00 0.00 62 SER A C 19
ATOM 23222 O O . SER A 1 62 ? 4.882 -3.617 -2.631 1.00 0.00 62 SER A O 19
ATOM 23230 N N . SER A 1 63 ? 6.652 -3.219 -1.300 1.00 0.00 63 SER A N 19
ATOM 23231 C CA . SER A 1 63 ? 7.372 -4.418 -1.712 1.00 0.00 63 SER A CA 19
ATOM 23232 C C . SER A 1 63 ? 7.161 -4.693 -3.198 1.00 0.00 63 SER A C 19
ATOM 23233 O O . SER A 1 63 ? 6.970 -5.839 -3.608 1.00 0.00 63 SER A O 19
ATOM 23241 N N . LEU A 1 64 ? 7.199 -3.635 -4.000 1.00 0.00 64 LEU A N 19
ATOM 23242 C CA . LEU A 1 64 ? 7.013 -3.761 -5.442 1.00 0.00 64 LEU A CA 19
ATOM 23243 C C . LEU A 1 64 ? 8.314 -4.169 -6.125 1.00 0.00 64 LEU A C 19
ATOM 23244 O O . LEU A 1 64 ? 9.323 -4.414 -5.464 1.00 0.00 64 LEU A O 19
ATOM 23260 N N . ARG A 1 65 ? 8.283 -4.236 -7.452 1.00 0.00 65 ARG A N 19
ATOM 23261 C CA . ARG A 1 65 ? 9.461 -4.613 -8.225 1.00 0.00 65 ARG A CA 19
ATOM 23262 C C . ARG A 1 65 ? 10.018 -3.413 -8.986 1.00 0.00 65 ARG A C 19
ATOM 23263 O O . ARG A 1 65 ? 9.348 -2.396 -9.167 1.00 0.00 65 ARG A O 19
ATOM 23284 N N . PRO A 1 66 ? 11.274 -3.532 -9.440 1.00 0.00 66 PRO A N 19
ATOM 23285 C CA . PRO A 1 66 ? 11.950 -2.467 -10.188 1.00 0.00 66 PRO A CA 19
ATOM 23286 C C . PRO A 1 66 ? 11.359 -2.273 -11.581 1.00 0.00 66 PRO A C 19
ATOM 23287 O O . PRO A 1 66 ? 11.707 -1.326 -12.286 1.00 0.00 66 PRO A O 19
ATOM 23298 N N . ASN A 1 67 ? 10.465 -3.175 -11.971 1.00 0.00 67 ASN A N 19
ATOM 23299 C CA . ASN A 1 67 ? 9.827 -3.103 -13.280 1.00 0.00 67 ASN A CA 19
ATOM 23300 C C . ASN A 1 67 ? 8.358 -2.710 -13.148 1.00 0.00 67 ASN A C 19
ATOM 23301 O O . ASN A 1 67 ? 7.874 -1.829 -13.860 1.00 0.00 67 ASN A O 19
ATOM 23312 N N . SER A 1 68 ? 7.655 -3.368 -12.233 1.00 0.00 68 SER A N 19
ATOM 23313 C CA . SER A 1 68 ? 6.241 -3.090 -12.009 1.00 0.00 68 SER A CA 19
ATOM 23314 C C . SER A 1 68 ? 5.975 -1.588 -12.017 1.00 0.00 68 SER A C 19
ATOM 23315 O O . SER A 1 68 ? 6.423 -0.861 -11.130 1.00 0.00 68 SER A O 19
ATOM 23323 N N . LYS A 1 69 ? 5.242 -1.129 -13.026 1.00 0.00 69 LYS A N 19
ATOM 23324 C CA . LYS A 1 69 ? 4.913 0.286 -13.152 1.00 0.00 69 LYS A CA 19
ATOM 23325 C C . LYS A 1 69 ? 3.609 0.608 -12.430 1.00 0.00 69 LYS A C 19
ATOM 23326 O O . LYS A 1 69 ? 3.520 1.590 -11.694 1.00 0.00 69 LYS A O 19
ATOM 23345 N N . LYS A 1 70 ? 2.598 -0.228 -12.645 1.00 0.00 70 LYS A N 19
ATOM 23346 C CA . LYS A 1 70 ? 1.298 -0.035 -12.013 1.00 0.00 70 LYS A CA 19
ATOM 23347 C C . LYS A 1 70 ? 1.147 -0.936 -10.792 1.00 0.00 70 LYS A C 19
ATOM 23348 O O . LYS A 1 70 ? 1.552 -2.098 -10.813 1.00 0.00 70 LYS A O 19
ATOM 23367 N N . TRP A 1 71 ? 0.561 -0.393 -9.731 1.00 0.00 71 TRP A N 19
ATOM 23368 C CA . TRP A 1 71 ? 0.356 -1.150 -8.501 1.00 0.00 71 TRP A CA 19
ATOM 23369 C C . TRP A 1 71 ? -1.115 -1.149 -8.101 1.00 0.00 71 TRP A C 19
ATOM 23370 O O . TRP A 1 71 ? -1.840 -0.192 -8.371 1.00 0.00 71 TRP A O 19
ATOM 23391 N N . GLU A 1 72 ? -1.549 -2.227 -7.456 1.00 0.00 72 GLU A N 19
ATOM 23392 C CA . GLU A 1 72 ? -2.935 -2.349 -7.019 1.00 0.00 72 GLU A CA 19
ATOM 23393 C C . GLU A 1 72 ? -3.034 -2.289 -5.497 1.00 0.00 72 GLU A C 19
ATOM 23394 O O . GLU A 1 72 ? -2.171 -2.805 -4.787 1.00 0.00 72 GLU A O 19
ATOM 23406 N N . CYS A 1 73 ? -4.092 -1.654 -5.004 1.00 0.00 73 CYS A N 19
ATOM 23407 C CA . CYS A 1 73 ? -4.305 -1.524 -3.567 1.00 0.00 73 CYS A CA 19
ATOM 23408 C C . CYS A 1 73 ? -4.792 -2.840 -2.968 1.00 0.00 73 CYS A C 19
ATOM 23409 O O . CYS A 1 73 ? -5.087 -3.792 -3.691 1.00 0.00 73 CYS A O 19
ATOM 23416 N N . ASN A 1 74 ? -4.875 -2.886 -1.643 1.00 0.00 74 ASN A N 19
ATOM 23417 C CA . ASN A 1 74 ? -5.327 -4.085 -0.946 1.00 0.00 74 ASN A CA 19
ATOM 23418 C C . ASN A 1 74 ? -6.752 -4.446 -1.353 1.00 0.00 74 ASN A C 19
ATOM 23419 O O . ASN A 1 74 ? -7.042 -5.598 -1.674 1.00 0.00 74 ASN A O 19
ATOM 23430 N N . GLU A 1 75 ? -7.636 -3.454 -1.337 1.00 0.00 75 GLU A N 19
ATOM 23431 C CA . GLU A 1 75 ? -9.031 -3.668 -1.704 1.00 0.00 75 GLU A CA 19
ATOM 23432 C C . GLU A 1 75 ? -9.135 -4.437 -3.018 1.00 0.00 75 GLU A C 19
ATOM 23433 O O . GLU A 1 75 ? -9.956 -5.345 -3.155 1.00 0.00 75 GLU A O 19
ATOM 23445 N N . CYS A 1 76 ? -8.299 -4.067 -3.982 1.00 0.00 76 CYS A N 19
ATOM 23446 C CA . CYS A 1 76 ? -8.296 -4.720 -5.285 1.00 0.00 76 CYS A CA 19
ATOM 23447 C C . CYS A 1 76 ? -7.568 -6.059 -5.221 1.00 0.00 76 CYS A C 19
ATOM 23448 O O . CYS A 1 76 ? -8.115 -7.095 -5.605 1.00 0.00 76 CYS A O 19
ATOM 23455 N N . LEU A 1 77 ? -6.333 -6.032 -4.734 1.00 0.00 77 LEU A N 19
ATOM 23456 C CA . LEU A 1 77 ? -5.529 -7.244 -4.618 1.00 0.00 77 LEU A CA 19
ATOM 23457 C C . LEU A 1 77 ? -6.261 -8.308 -3.808 1.00 0.00 77 LEU A C 19
ATOM 23458 O O . LEU A 1 77 ? -7.109 -8.009 -2.967 1.00 0.00 77 LEU A O 19
ATOM 23474 N N . PRO A 1 78 ? -5.926 -9.582 -4.063 1.00 0.00 78 PRO A N 19
ATOM 23475 C CA . PRO A 1 78 ? -6.539 -10.717 -3.365 1.00 0.00 78 PRO A CA 19
ATOM 23476 C C . PRO A 1 78 ? -6.114 -10.795 -1.903 1.00 0.00 78 PRO A C 19
ATOM 23477 O O . PRO A 1 78 ? -5.270 -10.023 -1.449 1.00 0.00 78 PRO A O 19
ATOM 23488 N N . ALA A 1 79 ? -6.705 -11.733 -1.169 1.00 0.00 79 ALA A N 19
ATOM 23489 C CA . ALA A 1 79 ? -6.386 -11.914 0.241 1.00 0.00 79 ALA A CA 19
ATOM 23490 C C . ALA A 1 79 ? -6.769 -13.311 0.716 1.00 0.00 79 ALA A C 19
ATOM 23491 O O . ALA A 1 79 ? -7.336 -14.100 -0.039 1.00 0.00 79 ALA A O 19
ATOM 23498 N N . SER A 1 80 ? -6.456 -13.611 1.973 1.00 0.00 80 SER A N 19
ATOM 23499 C CA . SER A 1 80 ? -6.764 -14.915 2.547 1.00 0.00 80 SER A CA 19
ATOM 23500 C C . SER A 1 80 ? -8.183 -14.940 3.107 1.00 0.00 80 SER A C 19
ATOM 23501 O O . SER A 1 80 ? -8.499 -14.230 4.060 1.00 0.00 80 SER A O 19
ATOM 23509 N N . GLY A 1 81 ? -9.035 -15.766 2.506 1.00 0.00 81 GLY A N 19
ATOM 23510 C CA . GLY A 1 81 ? -10.411 -15.869 2.957 1.00 0.00 81 GLY A CA 19
ATOM 23511 C C . GLY A 1 81 ? -11.392 -15.268 1.970 1.00 0.00 81 GLY A C 19
ATOM 23512 O O . GLY A 1 81 ? -11.010 -14.751 0.920 1.00 0.00 81 GLY A O 19
ATOM 23516 N N . PRO A 1 82 ? -12.689 -15.334 2.304 1.00 0.00 82 PRO A N 19
ATOM 23517 C CA . PRO A 1 82 ? -13.754 -14.798 1.451 1.00 0.00 82 PRO A CA 19
ATOM 23518 C C . PRO A 1 82 ? -13.744 -13.274 1.400 1.00 0.00 82 PRO A C 19
ATOM 23519 O O . PRO A 1 82 ? -13.806 -12.608 2.434 1.00 0.00 82 PRO A O 19
ATOM 23530 N N . SER A 1 83 ? -13.665 -12.728 0.191 1.00 0.00 83 SER A N 19
ATOM 23531 C CA . SER A 1 83 ? -13.644 -11.281 0.006 1.00 0.00 83 SER A CA 19
ATOM 23532 C C . SER A 1 83 ? -15.046 -10.748 -0.273 1.00 0.00 83 SER A C 19
ATOM 23533 O O . SER A 1 83 ? -15.473 -9.755 0.315 1.00 0.00 83 SER A O 19
ATOM 23541 N N . SER A 1 84 ? -15.758 -11.417 -1.175 1.00 0.00 84 SER A N 19
ATOM 23542 C CA . SER A 1 84 ? -17.110 -11.009 -1.536 1.00 0.00 84 SER A CA 19
ATOM 23543 C C . SER A 1 84 ? -18.024 -11.017 -0.314 1.00 0.00 84 SER A C 19
ATOM 23544 O O . SER A 1 84 ? -18.168 -12.035 0.361 1.00 0.00 84 SER A O 19
ATOM 23552 N N . GLY A 1 85 ? -18.640 -9.871 -0.037 1.00 0.00 85 GLY A N 19
ATOM 23553 C CA . GLY A 1 85 ? -19.532 -9.766 1.103 1.00 0.00 85 GLY A CA 19
ATOM 23554 C C . GLY A 1 85 ? -19.384 -8.447 1.835 1.00 0.00 85 GLY A C 19
ATOM 23555 O O . GLY A 1 85 ? -18.307 -8.172 2.362 1.00 0.00 85 GLY A O 19
ATOM 23561 N N . GLY A 1 1 ? -55.462 11.531 1.798 1.00 0.00 1 GLY A N 20
ATOM 23562 C CA . GLY A 1 1 ? -54.039 11.253 1.731 1.00 0.00 1 GLY A CA 20
ATOM 23563 C C . GLY A 1 1 ? -53.713 9.812 2.070 1.00 0.00 1 GLY A C 20
ATOM 23564 O O . GLY A 1 1 ? -54.583 9.057 2.504 1.00 0.00 1 GLY A O 20
ATOM 23568 N N . SER A 1 2 ? -52.456 9.428 1.870 1.00 0.00 2 SER A N 20
ATOM 23569 C CA . SER A 1 2 ? -52.019 8.066 2.152 1.00 0.00 2 SER A CA 20
ATOM 23570 C C . SER A 1 2 ? -50.562 8.047 2.605 1.00 0.00 2 SER A C 20
ATOM 23571 O O . SER A 1 2 ? -49.880 9.071 2.583 1.00 0.00 2 SER A O 20
ATOM 23579 N N . SER A 1 3 ? -50.092 6.873 3.014 1.00 0.00 3 SER A N 20
ATOM 23580 C CA . SER A 1 3 ? -48.717 6.719 3.476 1.00 0.00 3 SER A CA 20
ATOM 23581 C C . SER A 1 3 ? -48.103 5.431 2.934 1.00 0.00 3 SER A C 20
ATOM 23582 O O . SER A 1 3 ? -48.773 4.642 2.270 1.00 0.00 3 SER A O 20
ATOM 23590 N N . GLY A 1 4 ? -46.822 5.226 3.225 1.00 0.00 4 GLY A N 20
ATOM 23591 C CA . GLY A 1 4 ? -46.138 4.034 2.759 1.00 0.00 4 GLY A CA 20
ATOM 23592 C C . GLY A 1 4 ? -44.904 3.716 3.581 1.00 0.00 4 GLY A C 20
ATOM 23593 O O . GLY A 1 4 ? -44.757 4.196 4.704 1.00 0.00 4 GLY A O 20
ATOM 23597 N N . SER A 1 5 ? -44.014 2.903 3.019 1.00 0.00 5 SER A N 20
ATOM 23598 C CA . SER A 1 5 ? -42.789 2.517 3.709 1.00 0.00 5 SER A CA 20
ATOM 23599 C C . SER A 1 5 ? -41.564 2.828 2.855 1.00 0.00 5 SER A C 20
ATOM 23600 O O . SER A 1 5 ? -41.684 3.181 1.682 1.00 0.00 5 SER A O 20
ATOM 23608 N N . SER A 1 6 ? -40.384 2.692 3.452 1.00 0.00 6 SER A N 20
ATOM 23609 C CA . SER A 1 6 ? -39.135 2.962 2.748 1.00 0.00 6 SER A CA 20
ATOM 23610 C C . SER A 1 6 ? -38.302 1.691 2.614 1.00 0.00 6 SER A C 20
ATOM 23611 O O . SER A 1 6 ? -38.666 0.638 3.137 1.00 0.00 6 SER A O 20
ATOM 23619 N N . GLY A 1 7 ? -37.181 1.797 1.908 1.00 0.00 7 GLY A N 20
ATOM 23620 C CA . GLY A 1 7 ? -36.313 0.650 1.717 1.00 0.00 7 GLY A CA 20
ATOM 23621 C C . GLY A 1 7 ? -34.985 0.803 2.431 1.00 0.00 7 GLY A C 20
ATOM 23622 O O . GLY A 1 7 ? -34.841 1.649 3.313 1.00 0.00 7 GLY A O 20
ATOM 23626 N N . GLU A 1 8 ? -34.012 -0.020 2.051 1.00 0.00 8 GLU A N 20
ATOM 23627 C CA . GLU A 1 8 ? -32.690 0.026 2.664 1.00 0.00 8 GLU A CA 20
ATOM 23628 C C . GLU A 1 8 ? -31.731 0.868 1.827 1.00 0.00 8 GLU A C 20
ATOM 23629 O O . GLU A 1 8 ? -32.090 1.358 0.755 1.00 0.00 8 GLU A O 20
ATOM 23641 N N . LEU A 1 9 ? -30.510 1.033 2.324 1.00 0.00 9 LEU A N 20
ATOM 23642 C CA . LEU A 1 9 ? -29.498 1.816 1.623 1.00 0.00 9 LEU A CA 20
ATOM 23643 C C . LEU A 1 9 ? -28.554 0.909 0.840 1.00 0.00 9 LEU A C 20
ATOM 23644 O O . LEU A 1 9 ? -28.229 -0.193 1.281 1.00 0.00 9 LEU A O 20
ATOM 23660 N N . GLU A 1 10 ? -28.115 1.382 -0.322 1.00 0.00 10 GLU A N 20
ATOM 23661 C CA . GLU A 1 10 ? -27.206 0.614 -1.165 1.00 0.00 10 GLU A CA 20
ATOM 23662 C C . GLU A 1 10 ? -25.900 0.323 -0.432 1.00 0.00 10 GLU A C 20
ATOM 23663 O O . GLU A 1 10 ? -25.269 1.211 0.142 1.00 0.00 10 GLU A O 20
ATOM 23675 N N . PRO A 1 11 ? -25.483 -0.952 -0.450 1.00 0.00 11 PRO A N 20
ATOM 23676 C CA . PRO A 1 11 ? -24.249 -1.391 0.207 1.00 0.00 11 PRO A CA 20
ATOM 23677 C C . PRO A 1 11 ? -23.000 -0.870 -0.496 1.00 0.00 11 PRO A C 20
ATOM 23678 O O . PRO A 1 11 ? -22.102 -0.319 0.139 1.00 0.00 11 PRO A O 20
ATOM 23689 N N . GLY A 1 12 ? -22.950 -1.048 -1.813 1.00 0.00 12 GLY A N 20
ATOM 23690 C CA . GLY A 1 12 ? -21.807 -0.590 -2.581 1.00 0.00 12 GLY A CA 20
ATOM 23691 C C . GLY A 1 12 ? -21.878 0.890 -2.898 1.00 0.00 12 GLY A C 20
ATOM 23692 O O . GLY A 1 12 ? -21.917 1.281 -4.064 1.00 0.00 12 GLY A O 20
ATOM 23696 N N . ALA A 1 13 ? -21.895 1.717 -1.857 1.00 0.00 13 ALA A N 20
ATOM 23697 C CA . ALA A 1 13 ? -21.961 3.162 -2.030 1.00 0.00 13 ALA A CA 20
ATOM 23698 C C . ALA A 1 13 ? -20.599 3.806 -1.792 1.00 0.00 13 ALA A C 20
ATOM 23699 O O . ALA A 1 13 ? -20.271 4.191 -0.670 1.00 0.00 13 ALA A O 20
ATOM 23706 N N . PHE A 1 14 ? -19.810 3.920 -2.855 1.00 0.00 14 PHE A N 20
ATOM 23707 C CA . PHE A 1 14 ? -18.482 4.516 -2.761 1.00 0.00 14 PHE A CA 20
ATOM 23708 C C . PHE A 1 14 ? -18.559 6.036 -2.873 1.00 0.00 14 PHE A C 20
ATOM 23709 O O . PHE A 1 14 ? -19.589 6.589 -3.258 1.00 0.00 14 PHE A O 20
ATOM 23726 N N . SER A 1 15 ? -17.462 6.704 -2.533 1.00 0.00 15 SER A N 20
ATOM 23727 C CA . SER A 1 15 ? -17.406 8.160 -2.591 1.00 0.00 15 SER A CA 20
ATOM 23728 C C . SER A 1 15 ? -16.032 8.633 -3.059 1.00 0.00 15 SER A C 20
ATOM 23729 O O . SER A 1 15 ? -15.137 7.825 -3.303 1.00 0.00 15 SER A O 20
ATOM 23737 N N . GLU A 1 16 ? -15.875 9.947 -3.181 1.00 0.00 16 GLU A N 20
ATOM 23738 C CA . GLU A 1 16 ? -14.612 10.527 -3.621 1.00 0.00 16 GLU A CA 20
ATOM 23739 C C . GLU A 1 16 ? -14.342 11.848 -2.906 1.00 0.00 16 GLU A C 20
ATOM 23740 O O . GLU A 1 16 ? -15.217 12.392 -2.231 1.00 0.00 16 GLU A O 20
ATOM 23752 N N . LEU A 1 17 ? -13.125 12.359 -3.059 1.00 0.00 17 LEU A N 20
ATOM 23753 C CA . LEU A 1 17 ? -12.738 13.616 -2.428 1.00 0.00 17 LEU A CA 20
ATOM 23754 C C . LEU A 1 17 ? -12.201 14.601 -3.462 1.00 0.00 17 LEU A C 20
ATOM 23755 O O . LEU A 1 17 ? -11.894 14.223 -4.593 1.00 0.00 17 LEU A O 20
ATOM 23771 N N . TYR A 1 18 ? -12.087 15.863 -3.065 1.00 0.00 18 TYR A N 20
ATOM 23772 C CA . TYR A 1 18 ? -11.587 16.903 -3.957 1.00 0.00 18 TYR A CA 20
ATOM 23773 C C . TYR A 1 18 ? -10.062 16.951 -3.935 1.00 0.00 18 TYR A C 20
ATOM 23774 O O . TYR A 1 18 ? -9.417 16.981 -4.983 1.00 0.00 18 TYR A O 20
ATOM 23792 N N . GLN A 1 19 ? -9.494 16.958 -2.734 1.00 0.00 19 GLN A N 20
ATOM 23793 C CA . GLN A 1 19 ? -8.045 17.003 -2.574 1.00 0.00 19 GLN A CA 20
ATOM 23794 C C . GLN A 1 19 ? -7.418 15.654 -2.912 1.00 0.00 19 GLN A C 20
ATOM 23795 O O . GLN A 1 19 ? -7.970 14.604 -2.584 1.00 0.00 19 GLN A O 20
ATOM 23809 N N . ARG A 1 20 ? -6.264 15.692 -3.569 1.00 0.00 20 ARG A N 20
ATOM 23810 C CA . ARG A 1 20 ? -5.563 14.473 -3.953 1.00 0.00 20 ARG A CA 20
ATOM 23811 C C . ARG A 1 20 ? -5.294 13.594 -2.734 1.00 0.00 20 ARG A C 20
ATOM 23812 O O . ARG A 1 20 ? -4.732 14.051 -1.739 1.00 0.00 20 ARG A O 20
ATOM 23833 N N . TYR A 1 21 ? -5.699 12.332 -2.821 1.00 0.00 21 TYR A N 20
ATOM 23834 C CA . TYR A 1 21 ? -5.505 11.390 -1.725 1.00 0.00 21 TYR A CA 20
ATOM 23835 C C . TYR A 1 21 ? -4.084 10.834 -1.729 1.00 0.00 21 TYR A C 20
ATOM 23836 O O . TYR A 1 21 ? -3.591 10.370 -2.757 1.00 0.00 21 TYR A O 20
ATOM 23854 N N . ARG A 1 22 ? -3.432 10.885 -0.572 1.00 0.00 22 ARG A N 20
ATOM 23855 C CA . ARG A 1 22 ? -2.068 10.387 -0.442 1.00 0.00 22 ARG A CA 20
ATOM 23856 C C . ARG A 1 22 ? -1.765 10.006 1.004 1.00 0.00 22 ARG A C 20
ATOM 23857 O O . ARG A 1 22 ? -1.564 10.872 1.856 1.00 0.00 22 ARG A O 20
ATOM 23878 N N . HIS A 1 23 ? -1.733 8.704 1.273 1.00 0.00 23 HIS A N 20
ATOM 23879 C CA . HIS A 1 23 ? -1.453 8.208 2.616 1.00 0.00 23 HIS A CA 20
ATOM 23880 C C . HIS A 1 23 ? -0.836 6.814 2.563 1.00 0.00 23 HIS A C 20
ATOM 23881 O O . HIS A 1 23 ? -1.480 5.854 2.140 1.00 0.00 23 HIS A O 20
ATOM 23896 N N . CYS A 1 24 ? 0.417 6.711 2.993 1.00 0.00 24 CYS A N 20
ATOM 23897 C CA . CYS A 1 24 ? 1.123 5.435 2.993 1.00 0.00 24 CYS A CA 20
ATOM 23898 C C . CYS A 1 24 ? 0.285 4.350 3.663 1.00 0.00 24 CYS A C 20
ATOM 23899 O O . CYS A 1 24 ? 0.014 4.413 4.862 1.00 0.00 24 CYS A O 20
ATOM 23906 N N . ASP A 1 25 ? -0.120 3.356 2.880 1.00 0.00 25 ASP A N 20
ATOM 23907 C CA . ASP A 1 25 ? -0.926 2.256 3.397 1.00 0.00 25 ASP A CA 20
ATOM 23908 C C . ASP A 1 25 ? -0.330 0.911 2.995 1.00 0.00 25 ASP A C 20
ATOM 23909 O O . ASP A 1 25 ? -1.040 -0.089 2.897 1.00 0.00 25 ASP A O 20
ATOM 23918 N N . ALA A 1 26 ? 0.979 0.895 2.763 1.00 0.00 26 ALA A N 20
ATOM 23919 C CA . ALA A 1 26 ? 1.670 -0.328 2.373 1.00 0.00 26 ALA A CA 20
ATOM 23920 C C . ALA A 1 26 ? 1.901 -1.236 3.576 1.00 0.00 26 ALA A C 20
ATOM 23921 O O . ALA A 1 26 ? 1.714 -0.841 4.727 1.00 0.00 26 ALA A O 20
ATOM 23928 N N . PRO A 1 27 ? 2.317 -2.482 3.306 1.00 0.00 27 PRO A N 20
ATOM 23929 C CA . PRO A 1 27 ? 2.582 -3.472 4.354 1.00 0.00 27 PRO A CA 20
ATOM 23930 C C . PRO A 1 27 ? 3.822 -3.131 5.174 1.00 0.00 27 PRO A C 20
ATOM 23931 O O . PRO A 1 27 ? 3.788 -3.150 6.405 1.00 0.00 27 PRO A O 20
ATOM 23942 N N . ILE A 1 28 ? 4.914 -2.820 4.484 1.00 0.00 28 ILE A N 20
ATOM 23943 C CA . ILE A 1 28 ? 6.164 -2.473 5.149 1.00 0.00 28 ILE A CA 20
ATOM 23944 C C . ILE A 1 28 ? 6.722 -1.157 4.618 1.00 0.00 28 ILE A C 20
ATOM 23945 O O . ILE A 1 28 ? 6.741 -0.920 3.410 1.00 0.00 28 ILE A O 20
ATOM 23961 N N . CYS A 1 29 ? 7.178 -0.304 5.529 1.00 0.00 29 CYS A N 20
ATOM 23962 C CA . CYS A 1 29 ? 7.739 0.988 5.154 1.00 0.00 29 CYS A CA 20
ATOM 23963 C C . CYS A 1 29 ? 9.181 1.117 5.638 1.00 0.00 29 CYS A C 20
ATOM 23964 O O . CYS A 1 29 ? 9.454 1.042 6.837 1.00 0.00 29 CYS A O 20
ATOM 23971 N N . LEU A 1 30 ? 10.099 1.310 4.698 1.00 0.00 30 LEU A N 20
ATOM 23972 C CA . LEU A 1 30 ? 11.513 1.450 5.027 1.00 0.00 30 LEU A CA 20
ATOM 23973 C C . LEU A 1 30 ? 11.866 2.907 5.309 1.00 0.00 30 LEU A C 20
ATOM 23974 O O . LEU A 1 30 ? 12.726 3.199 6.139 1.00 0.00 30 LEU A O 20
ATOM 23990 N N . TYR A 1 31 ? 11.194 3.817 4.613 1.00 0.00 31 TYR A N 20
ATOM 23991 C CA . TYR A 1 31 ? 11.436 5.245 4.788 1.00 0.00 31 TYR A CA 20
ATOM 23992 C C . TYR A 1 31 ? 11.223 5.659 6.241 1.00 0.00 31 TYR A C 20
ATOM 23993 O O . TYR A 1 31 ? 10.101 5.638 6.746 1.00 0.00 31 TYR A O 20
ATOM 24011 N N . GLU A 1 32 ? 12.310 6.037 6.907 1.00 0.00 32 GLU A N 20
ATOM 24012 C CA . GLU A 1 32 ? 12.243 6.457 8.302 1.00 0.00 32 GLU A CA 20
ATOM 24013 C C . GLU A 1 32 ? 10.980 7.271 8.565 1.00 0.00 32 GLU A C 20
ATOM 24014 O O . GLU A 1 32 ? 10.108 6.853 9.326 1.00 0.00 32 GLU A O 20
ATOM 24026 N N . GLN A 1 33 ? 10.890 8.436 7.930 1.00 0.00 33 GLN A N 20
ATOM 24027 C CA . GLN A 1 33 ? 9.734 9.309 8.097 1.00 0.00 33 GLN A CA 20
ATOM 24028 C C . GLN A 1 33 ? 8.438 8.505 8.079 1.00 0.00 33 GLN A C 20
ATOM 24029 O O . GLN A 1 33 ? 7.494 8.815 8.805 1.00 0.00 33 GLN A O 20
ATOM 24043 N N . GLY A 1 34 ? 8.400 7.472 7.244 1.00 0.00 34 GLY A N 20
ATOM 24044 C CA . GLY A 1 34 ? 7.214 6.640 7.147 1.00 0.00 34 GLY A CA 20
ATOM 24045 C C . GLY A 1 34 ? 5.943 7.456 7.014 1.00 0.00 34 GLY A C 20
ATOM 24046 O O . GLY A 1 34 ? 4.862 6.995 7.379 1.00 0.00 34 GLY A O 20
ATOM 24050 N N . ARG A 1 35 ? 6.074 8.671 6.492 1.00 0.00 35 ARG A N 20
ATOM 24051 C CA . ARG A 1 35 ? 4.927 9.553 6.315 1.00 0.00 35 ARG A CA 20
ATOM 24052 C C . ARG A 1 35 ? 4.552 9.669 4.840 1.00 0.00 35 ARG A C 20
ATOM 24053 O O . ARG A 1 35 ? 5.102 8.965 3.993 1.00 0.00 35 ARG A O 20
ATOM 24074 N N . ASP A 1 36 ? 3.614 10.560 4.542 1.00 0.00 36 ASP A N 20
ATOM 24075 C CA . ASP A 1 36 ? 3.165 10.768 3.170 1.00 0.00 36 ASP A CA 20
ATOM 24076 C C . ASP A 1 36 ? 4.199 11.559 2.374 1.00 0.00 36 ASP A C 20
ATOM 24077 O O . ASP A 1 36 ? 3.862 12.518 1.680 1.00 0.00 36 ASP A O 20
ATOM 24086 N N . SER A 1 37 ? 5.460 11.150 2.481 1.00 0.00 37 SER A N 20
ATOM 24087 C CA . SER A 1 37 ? 6.544 11.823 1.776 1.00 0.00 37 SER A CA 20
ATOM 24088 C C . SER A 1 37 ? 6.866 11.110 0.467 1.00 0.00 37 SER A C 20
ATOM 24089 O O . SER A 1 37 ? 6.923 9.881 0.414 1.00 0.00 37 SER A O 20
ATOM 24097 N N . PHE A 1 38 ? 7.076 11.889 -0.589 1.00 0.00 38 PHE A N 20
ATOM 24098 C CA . PHE A 1 38 ? 7.392 11.333 -1.899 1.00 0.00 38 PHE A CA 20
ATOM 24099 C C . PHE A 1 38 ? 8.079 12.372 -2.780 1.00 0.00 38 PHE A C 20
ATOM 24100 O O . PHE A 1 38 ? 7.785 13.564 -2.695 1.00 0.00 38 PHE A O 20
ATOM 24117 N N . GLU A 1 39 ? 8.996 11.911 -3.625 1.00 0.00 39 GLU A N 20
ATOM 24118 C CA . GLU A 1 39 ? 9.726 12.800 -4.521 1.00 0.00 39 GLU A CA 20
ATOM 24119 C C . GLU A 1 39 ? 9.206 12.680 -5.950 1.00 0.00 39 GLU A C 20
ATOM 24120 O O . GLU A 1 39 ? 8.575 11.686 -6.311 1.00 0.00 39 GLU A O 20
ATOM 24132 N N . ASP A 1 40 ? 9.475 13.699 -6.759 1.00 0.00 40 ASP A N 20
ATOM 24133 C CA . ASP A 1 40 ? 9.035 13.708 -8.150 1.00 0.00 40 ASP A CA 20
ATOM 24134 C C . ASP A 1 40 ? 9.077 12.303 -8.742 1.00 0.00 40 ASP A C 20
ATOM 24135 O O . ASP A 1 40 ? 8.161 11.891 -9.452 1.00 0.00 40 ASP A O 20
ATOM 24144 N N . GLU A 1 41 ? 10.148 11.572 -8.445 1.00 0.00 41 GLU A N 20
ATOM 24145 C CA . GLU A 1 41 ? 10.309 10.214 -8.950 1.00 0.00 41 GLU A CA 20
ATOM 24146 C C . GLU A 1 41 ? 11.276 9.420 -8.077 1.00 0.00 41 GLU A C 20
ATOM 24147 O O . GLU A 1 41 ? 11.833 9.944 -7.114 1.00 0.00 41 GLU A O 20
ATOM 24159 N N . GLY A 1 42 ? 11.470 8.150 -8.422 1.00 0.00 42 GLY A N 20
ATOM 24160 C CA . GLY A 1 42 ? 12.369 7.303 -7.660 1.00 0.00 42 GLY A CA 20
ATOM 24161 C C . GLY A 1 42 ? 11.632 6.240 -6.870 1.00 0.00 42 GLY A C 20
ATOM 24162 O O . GLY A 1 42 ? 10.436 6.029 -7.066 1.00 0.00 42 GLY A O 20
ATOM 24166 N N . ARG A 1 43 ? 12.349 5.567 -5.975 1.00 0.00 43 ARG A N 20
ATOM 24167 C CA . ARG A 1 43 ? 11.757 4.518 -5.154 1.00 0.00 43 ARG A CA 20
ATOM 24168 C C . ARG A 1 43 ? 10.725 5.098 -4.192 1.00 0.00 43 ARG A C 20
ATOM 24169 O O . ARG A 1 43 ? 9.687 4.486 -3.937 1.00 0.00 43 ARG A O 20
ATOM 24190 N N . TRP A 1 44 ? 11.017 6.279 -3.661 1.00 0.00 44 TRP A N 20
ATOM 24191 C CA . TRP A 1 44 ? 10.115 6.941 -2.725 1.00 0.00 44 TRP A CA 20
ATOM 24192 C C . TRP A 1 44 ? 9.122 7.831 -3.465 1.00 0.00 44 TRP A C 20
ATOM 24193 O O . TRP A 1 44 ? 8.944 8.999 -3.118 1.00 0.00 44 TRP A O 20
ATOM 24214 N N . ARG A 1 45 ? 8.477 7.273 -4.484 1.00 0.00 45 ARG A N 20
ATOM 24215 C CA . ARG A 1 45 ? 7.503 8.017 -5.272 1.00 0.00 45 ARG A CA 20
ATOM 24216 C C . ARG A 1 45 ? 6.081 7.581 -4.932 1.00 0.00 45 ARG A C 20
ATOM 24217 O O . ARG A 1 45 ? 5.805 6.391 -4.778 1.00 0.00 45 ARG A O 20
ATOM 24238 N N . LEU A 1 46 ? 5.182 8.553 -4.815 1.00 0.00 46 LEU A N 20
ATOM 24239 C CA . LEU A 1 46 ? 3.788 8.270 -4.492 1.00 0.00 46 LEU A CA 20
ATOM 24240 C C . LEU A 1 46 ? 3.101 7.536 -5.639 1.00 0.00 46 LEU A C 20
ATOM 24241 O O . LEU A 1 46 ? 2.828 8.120 -6.688 1.00 0.00 46 LEU A O 20
ATOM 24257 N N . ILE A 1 47 ? 2.824 6.253 -5.432 1.00 0.00 47 ILE A N 20
ATOM 24258 C CA . ILE A 1 47 ? 2.166 5.440 -6.447 1.00 0.00 47 ILE A CA 20
ATOM 24259 C C . ILE A 1 47 ? 0.688 5.248 -6.125 1.00 0.00 47 ILE A C 20
ATOM 24260 O O . ILE A 1 47 ? 0.335 4.673 -5.094 1.00 0.00 47 ILE A O 20
ATOM 24276 N N . LEU A 1 48 ? -0.174 5.731 -7.013 1.00 0.00 48 LEU A N 20
ATOM 24277 C CA . LEU A 1 48 ? -1.615 5.611 -6.825 1.00 0.00 48 LEU A CA 20
ATOM 24278 C C . LEU A 1 48 ? -2.159 4.384 -7.551 1.00 0.00 48 LEU A C 20
ATOM 24279 O O . LEU A 1 48 ? -1.769 4.096 -8.683 1.00 0.00 48 LEU A O 20
ATOM 24295 N N . CYS A 1 49 ? -3.062 3.666 -6.892 1.00 0.00 49 CYS A N 20
ATOM 24296 C CA . CYS A 1 49 ? -3.661 2.471 -7.474 1.00 0.00 49 CYS A CA 20
ATOM 24297 C C . CYS A 1 49 ? -4.151 2.744 -8.893 1.00 0.00 49 CYS A C 20
ATOM 24298 O O . CYS A 1 49 ? -4.389 3.891 -9.269 1.00 0.00 49 CYS A O 20
ATOM 24305 N N . ALA A 1 50 ? -4.299 1.680 -9.676 1.00 0.00 50 ALA A N 20
ATOM 24306 C CA . ALA A 1 50 ? -4.762 1.804 -11.053 1.00 0.00 50 ALA A CA 20
ATOM 24307 C C . ALA A 1 50 ? -6.195 1.304 -11.197 1.00 0.00 50 ALA A C 20
ATOM 24308 O O . ALA A 1 50 ? -7.020 1.932 -11.861 1.00 0.00 50 ALA A O 20
ATOM 24315 N N . THR A 1 51 ? -6.486 0.168 -10.571 1.00 0.00 51 THR A N 20
ATOM 24316 C CA . THR A 1 51 ? -7.819 -0.419 -10.631 1.00 0.00 51 THR A CA 20
ATOM 24317 C C . THR A 1 51 ? -8.884 0.593 -10.221 1.00 0.00 51 THR A C 20
ATOM 24318 O O . THR A 1 51 ? -9.876 0.784 -10.924 1.00 0.00 51 THR A O 20
ATOM 24329 N N . CYS A 1 52 ? -8.671 1.239 -9.080 1.00 0.00 52 CYS A N 20
ATOM 24330 C CA . CYS A 1 52 ? -9.611 2.232 -8.576 1.00 0.00 52 CYS A CA 20
ATOM 24331 C C . CYS A 1 52 ? -8.945 3.600 -8.453 1.00 0.00 52 CYS A C 20
ATOM 24332 O O . CYS A 1 52 ? -9.512 4.616 -8.850 1.00 0.00 52 CYS A O 20
ATOM 24339 N N . GLY A 1 53 ? -7.736 3.615 -7.899 1.00 0.00 53 GLY A N 20
ATOM 24340 C CA . GLY A 1 53 ? -7.012 4.862 -7.733 1.00 0.00 53 GLY A CA 20
ATOM 24341 C C . GLY A 1 53 ? -7.454 5.630 -6.503 1.00 0.00 53 GLY A C 20
ATOM 24342 O O . GLY A 1 53 ? -7.819 6.802 -6.592 1.00 0.00 53 GLY A O 20
ATOM 24346 N N . SER A 1 54 ? -7.422 4.967 -5.351 1.00 0.00 54 SER A N 20
ATOM 24347 C CA . SER A 1 54 ? -7.827 5.593 -4.097 1.00 0.00 54 SER A CA 20
ATOM 24348 C C . SER A 1 54 ? -6.676 5.599 -3.096 1.00 0.00 54 SER A C 20
ATOM 24349 O O . SER A 1 54 ? -6.392 6.617 -2.465 1.00 0.00 54 SER A O 20
ATOM 24357 N N . HIS A 1 55 ? -6.016 4.453 -2.956 1.00 0.00 55 HIS A N 20
ATOM 24358 C CA . HIS A 1 55 ? -4.894 4.325 -2.032 1.00 0.00 55 HIS A CA 20
ATOM 24359 C C . HIS A 1 55 ? -3.647 5.001 -2.595 1.00 0.00 55 HIS A C 20
ATOM 24360 O O . HIS A 1 55 ? -3.586 5.327 -3.779 1.00 0.00 55 HIS A O 20
ATOM 24375 N N . GLY A 1 56 ? -2.653 5.208 -1.736 1.00 0.00 56 GLY A N 20
ATOM 24376 C CA . GLY A 1 56 ? -1.422 5.844 -2.165 1.00 0.00 56 GLY A CA 20
ATOM 24377 C C . GLY A 1 56 ? -0.263 5.552 -1.233 1.00 0.00 56 GLY A C 20
ATOM 24378 O O . GLY A 1 56 ? -0.322 5.858 -0.041 1.00 0.00 56 GLY A O 20
ATOM 24382 N N . THR A 1 57 ? 0.795 4.957 -1.774 1.00 0.00 57 THR A N 20
ATOM 24383 C CA . THR A 1 57 ? 1.972 4.622 -0.982 1.00 0.00 57 THR A CA 20
ATOM 24384 C C . THR A 1 57 ? 3.232 4.628 -1.840 1.00 0.00 57 THR A C 20
ATOM 24385 O O . THR A 1 57 ? 3.160 4.695 -3.068 1.00 0.00 57 THR A O 20
ATOM 24396 N N . HIS A 1 58 ? 4.388 4.558 -1.187 1.00 0.00 58 HIS A N 20
ATOM 24397 C CA . HIS A 1 58 ? 5.665 4.555 -1.891 1.00 0.00 58 HIS A CA 20
ATOM 24398 C C . HIS A 1 58 ? 5.768 3.352 -2.823 1.00 0.00 58 HIS A C 20
ATOM 24399 O O . HIS A 1 58 ? 4.842 2.546 -2.918 1.00 0.00 58 HIS A O 20
ATOM 24413 N N . ARG A 1 59 ? 6.900 3.237 -3.510 1.00 0.00 59 ARG A N 20
ATOM 24414 C CA . ARG A 1 59 ? 7.123 2.134 -4.437 1.00 0.00 59 ARG A CA 20
ATOM 24415 C C . ARG A 1 59 ? 7.664 0.910 -3.704 1.00 0.00 59 ARG A C 20
ATOM 24416 O O . ARG A 1 59 ? 6.983 -0.110 -3.593 1.00 0.00 59 ARG A O 20
ATOM 24437 N N . ASP A 1 60 ? 8.891 1.018 -3.207 1.00 0.00 60 ASP A N 20
ATOM 24438 C CA . ASP A 1 60 ? 9.523 -0.079 -2.485 1.00 0.00 60 ASP A CA 20
ATOM 24439 C C . ASP A 1 60 ? 8.726 -0.437 -1.234 1.00 0.00 60 ASP A C 20
ATOM 24440 O O . ASP A 1 60 ? 8.772 -1.572 -0.759 1.00 0.00 60 ASP A O 20
ATOM 24449 N N . CYS A 1 61 ? 7.996 0.539 -0.705 1.00 0.00 61 CYS A N 20
ATOM 24450 C CA . CYS A 1 61 ? 7.190 0.328 0.492 1.00 0.00 61 CYS A CA 20
ATOM 24451 C C . CYS A 1 61 ? 6.118 -0.730 0.246 1.00 0.00 61 CYS A C 20
ATOM 24452 O O . CYS A 1 61 ? 5.852 -1.570 1.106 1.00 0.00 61 CYS A O 20
ATOM 24459 N N . SER A 1 62 ? 5.507 -0.684 -0.934 1.00 0.00 62 SER A N 20
ATOM 24460 C CA . SER A 1 62 ? 4.463 -1.636 -1.292 1.00 0.00 62 SER A CA 20
ATOM 24461 C C . SER A 1 62 ? 5.067 -2.928 -1.832 1.00 0.00 62 SER A C 20
ATOM 24462 O O . SER A 1 62 ? 4.441 -3.638 -2.618 1.00 0.00 62 SER A O 20
ATOM 24470 N N . SER A 1 63 ? 6.290 -3.226 -1.405 1.00 0.00 63 SER A N 20
ATOM 24471 C CA . SER A 1 63 ? 6.983 -4.430 -1.849 1.00 0.00 63 SER A CA 20
ATOM 24472 C C . SER A 1 63 ? 6.788 -4.649 -3.346 1.00 0.00 63 SER A C 20
ATOM 24473 O O . SER A 1 63 ? 6.334 -5.710 -3.776 1.00 0.00 63 SER A O 20
ATOM 24481 N N . LEU A 1 64 ? 7.134 -3.637 -4.135 1.00 0.00 64 LEU A N 20
ATOM 24482 C CA . LEU A 1 64 ? 6.997 -3.717 -5.585 1.00 0.00 64 LEU A CA 20
ATOM 24483 C C . LEU A 1 64 ? 8.339 -4.027 -6.242 1.00 0.00 64 LEU A C 20
ATOM 24484 O O . LEU A 1 64 ? 9.359 -4.149 -5.564 1.00 0.00 64 LEU A O 20
ATOM 24500 N N . ARG A 1 65 ? 8.329 -4.150 -7.565 1.00 0.00 65 ARG A N 20
ATOM 24501 C CA . ARG A 1 65 ? 9.545 -4.444 -8.314 1.00 0.00 65 ARG A CA 20
ATOM 24502 C C . ARG A 1 65 ? 10.100 -3.182 -8.968 1.00 0.00 65 ARG A C 20
ATOM 24503 O O . ARG A 1 65 ? 9.416 -2.165 -9.090 1.00 0.00 65 ARG A O 20
ATOM 24524 N N . PRO A 1 66 ? 11.368 -3.247 -9.400 1.00 0.00 66 PRO A N 20
ATOM 24525 C CA . PRO A 1 66 ? 12.042 -2.119 -10.049 1.00 0.00 66 PRO A CA 20
ATOM 24526 C C . PRO A 1 66 ? 11.481 -1.830 -11.437 1.00 0.00 66 PRO A C 20
ATOM 24527 O O . PRO A 1 66 ? 11.117 -2.746 -12.173 1.00 0.00 66 PRO A O 20
ATOM 24538 N N . ASN A 1 67 ? 11.415 -0.550 -11.789 1.00 0.00 67 ASN A N 20
ATOM 24539 C CA . ASN A 1 67 ? 10.898 -0.140 -13.090 1.00 0.00 67 ASN A CA 20
ATOM 24540 C C . ASN A 1 67 ? 9.575 -0.837 -13.394 1.00 0.00 67 ASN A C 20
ATOM 24541 O O . ASN A 1 67 ? 9.332 -1.265 -14.522 1.00 0.00 67 ASN A O 20
ATOM 24552 N N . SER A 1 68 ? 8.724 -0.947 -12.379 1.00 0.00 68 SER A N 20
ATOM 24553 C CA . SER A 1 68 ? 7.427 -1.595 -12.536 1.00 0.00 68 SER A CA 20
ATOM 24554 C C . SER A 1 68 ? 6.528 -0.791 -13.470 1.00 0.00 68 SER A C 20
ATOM 24555 O O . SER A 1 68 ? 6.955 0.201 -14.061 1.00 0.00 68 SER A O 20
ATOM 24563 N N . LYS A 1 69 ? 5.280 -1.228 -13.601 1.00 0.00 69 LYS A N 20
ATOM 24564 C CA . LYS A 1 69 ? 4.318 -0.550 -14.462 1.00 0.00 69 LYS A CA 20
ATOM 24565 C C . LYS A 1 69 ? 3.217 0.107 -13.636 1.00 0.00 69 LYS A C 20
ATOM 24566 O O . LYS A 1 69 ? 3.134 1.333 -13.556 1.00 0.00 69 LYS A O 20
ATOM 24585 N N . LYS A 1 70 ? 2.373 -0.715 -13.022 1.00 0.00 70 LYS A N 20
ATOM 24586 C CA . LYS A 1 70 ? 1.278 -0.214 -12.199 1.00 0.00 70 LYS A CA 20
ATOM 24587 C C . LYS A 1 70 ? 1.110 -1.062 -10.943 1.00 0.00 70 LYS A C 20
ATOM 24588 O O . LYS A 1 70 ? 1.479 -2.237 -10.921 1.00 0.00 70 LYS A O 20
ATOM 24607 N N . TRP A 1 71 ? 0.551 -0.461 -9.899 1.00 0.00 71 TRP A N 20
ATOM 24608 C CA . TRP A 1 71 ? 0.332 -1.162 -8.639 1.00 0.00 71 TRP A CA 20
ATOM 24609 C C . TRP A 1 71 ? -1.132 -1.087 -8.221 1.00 0.00 71 TRP A C 20
ATOM 24610 O O . TRP A 1 71 ? -1.816 -0.103 -8.500 1.00 0.00 71 TRP A O 20
ATOM 24631 N N . GLU A 1 72 ? -1.606 -2.132 -7.549 1.00 0.00 72 GLU A N 20
ATOM 24632 C CA . GLU A 1 72 ? -2.990 -2.182 -7.093 1.00 0.00 72 GLU A CA 20
ATOM 24633 C C . GLU A 1 72 ? -3.062 -2.154 -5.569 1.00 0.00 72 GLU A C 20
ATOM 24634 O O . GLU A 1 72 ? -2.211 -2.723 -4.886 1.00 0.00 72 GLU A O 20
ATOM 24646 N N . CYS A 1 73 ? -4.084 -1.487 -5.044 1.00 0.00 73 CYS A N 20
ATOM 24647 C CA . CYS A 1 73 ? -4.269 -1.383 -3.601 1.00 0.00 73 CYS A CA 20
ATOM 24648 C C . CYS A 1 73 ? -4.635 -2.737 -3.000 1.00 0.00 73 CYS A C 20
ATOM 24649 O O . CYS A 1 73 ? -4.792 -3.723 -3.718 1.00 0.00 73 CYS A O 20
ATOM 24656 N N . ASN A 1 74 ? -4.769 -2.774 -1.679 1.00 0.00 74 ASN A N 20
ATOM 24657 C CA . ASN A 1 74 ? -5.117 -4.007 -0.980 1.00 0.00 74 ASN A CA 20
ATOM 24658 C C . ASN A 1 74 ? -6.508 -4.487 -1.384 1.00 0.00 74 ASN A C 20
ATOM 24659 O O . ASN A 1 74 ? -6.658 -5.556 -1.974 1.00 0.00 74 ASN A O 20
ATOM 24670 N N . GLU A 1 75 ? -7.520 -3.688 -1.062 1.00 0.00 75 GLU A N 20
ATOM 24671 C CA . GLU A 1 75 ? -8.899 -4.032 -1.391 1.00 0.00 75 GLU A CA 20
ATOM 24672 C C . GLU A 1 75 ? -8.996 -4.596 -2.805 1.00 0.00 75 GLU A C 20
ATOM 24673 O O . GLU A 1 75 ? -9.817 -5.470 -3.083 1.00 0.00 75 GLU A O 20
ATOM 24685 N N . CYS A 1 76 ? -8.151 -4.089 -3.697 1.00 0.00 76 CYS A N 20
ATOM 24686 C CA . CYS A 1 76 ? -8.141 -4.540 -5.084 1.00 0.00 76 CYS A CA 20
ATOM 24687 C C . CYS A 1 76 ? -7.395 -5.864 -5.220 1.00 0.00 76 CYS A C 20
ATOM 24688 O O . CYS A 1 76 ? -7.922 -6.832 -5.770 1.00 0.00 76 CYS A O 20
ATOM 24695 N N . LEU A 1 77 ? -6.167 -5.900 -4.714 1.00 0.00 77 LEU A N 20
ATOM 24696 C CA . LEU A 1 77 ? -5.348 -7.105 -4.778 1.00 0.00 77 LEU A CA 20
ATOM 24697 C C . LEU A 1 77 ? -6.166 -8.339 -4.412 1.00 0.00 77 LEU A C 20
ATOM 24698 O O . LEU A 1 77 ? -7.190 -8.257 -3.733 1.00 0.00 77 LEU A O 20
ATOM 24714 N N . PRO A 1 78 ? -5.705 -9.513 -4.869 1.00 0.00 78 PRO A N 20
ATOM 24715 C CA . PRO A 1 78 ? -6.377 -10.787 -4.599 1.00 0.00 78 PRO A CA 20
ATOM 24716 C C . PRO A 1 78 ? -6.267 -11.202 -3.135 1.00 0.00 78 PRO A C 20
ATOM 24717 O O . PRO A 1 78 ? -6.680 -12.298 -2.759 1.00 0.00 78 PRO A O 20
ATOM 24728 N N . ALA A 1 79 ? -5.706 -10.319 -2.315 1.00 0.00 79 ALA A N 20
ATOM 24729 C CA . ALA A 1 79 ? -5.544 -10.593 -0.893 1.00 0.00 79 ALA A CA 20
ATOM 24730 C C . ALA A 1 79 ? -6.853 -10.378 -0.140 1.00 0.00 79 ALA A C 20
ATOM 24731 O O . ALA A 1 79 ? -7.615 -9.462 -0.450 1.00 0.00 79 ALA A O 20
ATOM 24738 N N . SER A 1 80 ? -7.107 -11.227 0.850 1.00 0.00 80 SER A N 20
ATOM 24739 C CA . SER A 1 80 ? -8.326 -11.132 1.645 1.00 0.00 80 SER A CA 20
ATOM 24740 C C . SER A 1 80 ? -8.431 -9.766 2.317 1.00 0.00 80 SER A C 20
ATOM 24741 O O . SER A 1 80 ? -9.404 -9.039 2.123 1.00 0.00 80 SER A O 20
ATOM 24749 N N . GLY A 1 81 ? -7.420 -9.425 3.111 1.00 0.00 81 GLY A N 20
ATOM 24750 C CA . GLY A 1 81 ? -7.417 -8.148 3.800 1.00 0.00 81 GLY A CA 20
ATOM 24751 C C . GLY A 1 81 ? -7.226 -8.298 5.297 1.00 0.00 81 GLY A C 20
ATOM 24752 O O . GLY A 1 81 ? -8.160 -8.607 6.036 1.00 0.00 81 GLY A O 20
ATOM 24756 N N . PRO A 1 82 ? -5.988 -8.078 5.764 1.00 0.00 82 PRO A N 20
ATOM 24757 C CA . PRO A 1 82 ? -5.647 -8.186 7.186 1.00 0.00 82 PRO A CA 20
ATOM 24758 C C . PRO A 1 82 ? -6.265 -7.066 8.016 1.00 0.00 82 PRO A C 20
ATOM 24759 O O . PRO A 1 82 ? -6.592 -6.001 7.494 1.00 0.00 82 PRO A O 20
ATOM 24770 N N . SER A 1 83 ? -6.422 -7.315 9.312 1.00 0.00 83 SER A N 20
ATOM 24771 C CA . SER A 1 83 ? -7.005 -6.329 10.215 1.00 0.00 83 SER A CA 20
ATOM 24772 C C . SER A 1 83 ? -5.954 -5.789 11.181 1.00 0.00 83 SER A C 20
ATOM 24773 O O . SER A 1 83 ? -5.721 -6.362 12.245 1.00 0.00 83 SER A O 20
ATOM 24781 N N . SER A 1 84 ? -5.323 -4.682 10.801 1.00 0.00 84 SER A N 20
ATOM 24782 C CA . SER A 1 84 ? -4.295 -4.066 11.630 1.00 0.00 84 SER A CA 20
ATOM 24783 C C . SER A 1 84 ? -4.037 -2.626 11.196 1.00 0.00 84 SER A C 20
ATOM 24784 O O . SER A 1 84 ? -4.146 -2.292 10.017 1.00 0.00 84 SER A O 20
ATOM 24792 N N . GLY A 1 85 ? -3.695 -1.776 12.160 1.00 0.00 85 GLY A N 20
ATOM 24793 C CA . GLY A 1 85 ? -3.427 -0.382 11.858 1.00 0.00 85 GLY A CA 20
ATOM 24794 C C . GLY A 1 85 ? -2.607 0.297 12.937 1.00 0.00 85 GLY A C 20
ATOM 24795 O O . GLY A 1 85 ? -2.814 1.483 13.189 1.00 0.00 85 GLY A O 20
#

Sequence (85 aa):
GSSGSSGELEPGAFSELYQRYRHCDAPICLYEQGRDSFEDEGRWRLILCATCGSHGTHRDCSSLRPNSKKWECNECLPASGPSSGGSSGSSGELEPGAFSELYQRYRHCDAPICLYEQGRDSFEDEGRWRLILCATCGSHGTHRDCSSLRPNSKKWECNECLPASGPSSGGSSGSSGELEPGAFSELYQRYRHCDAPICLYEQGRDSFEDEGRWRLILCATCGSHGTHRDCSSLRPNSKKWECNECLPASGPSSGGSSGSSGELEPGAFSELYQRYRHCDAPICLYEQGRDSFEDEGRWRLILCATCGSHGTHRDCSSLRPNSKKWECNECLPASGPSSGGSSGSSGELEPGAFSELYQRYRHCDAPICLYEQGRDSFEDEGRWRLILCATCGSHGTHRDCSSLRPNSKKWECNECLPASGPSSGGSSGSSGELEPGAFSELYQRYRHCDAPICLYEQGRDSFEDEGRWRLILCATCGSHGTHRDCSSLRPNSKKWECNECLPASGPSSGGSSGSSGELEPGAFSELYQRYRHCDAPICLYEQGRDSFEDEGRWRLILCATCGSHGTHRDCSSLRPNSKKWECNECLPASGPSSGGSSGSSGELEPGAFSELYQRYRHCDAPICLYEQGRDSFEDEGRWRLILCATCGSHGTHRDCSSLRPNSKKWECNECLPASGPSSGGSSGSSGELEPGAFSELYQRYRHCDAPICLYEQGRDSFEDEGRWRLILCATCGSHGTHRDCSSLRPNSKKWECNECLPASGPSSGGSSGSSGELEPGAFSELYQRYRHCDAPICLYEQGRDSFEDEGRWRLILCATCGSHGTHRDCSSLRPNSKKWECNECLPASGPSSGGSSGSSGELEPGAFSELYQRYRHCDAPICLYEQGRDSFEDEGRWRLILCATCGSHGTHRDCSSLRPNSKKWECNECLPASGPSSGGSSGSSGELEPGAFSELYQRYRHCDAPICLYEQGRDSFEDEGRWRLILCATCGSHGTHRDCSSLRPNSKKWECNECLPASGPSSGGSSGSSGELEPGAFSELYQRYRHCDAPICLYEQGRDSFEDEGRWRLILCATCGSHGTHRDCSSLRPNSKKWECNECLPASGPSSGGSSGSSGELEPGAFSELYQRYRHCDAPICLYEQGRDSFEDEGRWRLILCATCGSHGTHRDCSSLRPNSKKWECNECLPASGPSSGGSSGSSGELEPGAFSELYQRYRHCDAPICLYEQGRDSFEDEGRWRLILCATCGSHGTHRDCSSLRPNSKKWECNECLPASGPSSGGSSGSSGELEPGAFSELYQRYRHCDAPICLYEQGRDSFEDEGRWRLILCATCGSHGTHRDCSSLRPNSKKWECNECLPASGPSSGGSSGSSGELEPGAFSELYQRYRHCDAPICLYEQGRDSFEDEGRWRLILCATCGSHGTHRDCSSLRPNSKKWECNECLPASGPSSGGSSGSSGELEPGAFSELYQRYRHCDAPICLYEQGRDSFEDEGRWRLILCATCGSHGTHRDCSSLRPNSKKWECNECLPASGPSSGGSSGSSGELEPGAFSELYQRYRHCDAPICLYEQGRDSFEDEGRWRLILCATCGSHGTHRDCSSLRPNSKKWECNECLPASGPSSGGSSGSSGELEPGAFSELYQRYRHCDAPICLYEQGRDSFEDEGRWRLILCATCGSHGTHRDCSSLRPNSKKWECNECLPASGPSSG

Solvent-accessible surface area: 7403 Å² total; per-residue (Å²): 135,123,119,79,118,112,63,153,147,151,110,84,63,154,96,150,114,210,143,186,76,109,106,43,88,24,97,120,48,112,53,164,94,36,127,43,44,40,92,131,157,38,130,38,121,60,30,64,5,37,92,38,34,40,42,0,1,0,55,60,1,14,91,47,185,118,139,52,211,135,20,60,0,78,133,38,79,130,60,128,50,111,107,98,115

Radius of gyration: 16.26 Å; Cα contacts (8 Å, |Δi|>4): 107; chains: 1; bounding box: 45×45×25 Å

Secondary structure (DSSP, 8-state):
----------TT-----SS-------S---STT-SS--BSSSTTB-EE-SSS---EE-SGGGT--TT-S----TTTS--SS-S--

CATH classification: 3.30.40.10

Foldseek 3Di:
DDDDDDDDDDPPDDDDDDDQDFFAPAPADPPPVNTSDADPDDQRHWAAADVVGHYTHGRVRNVHDPPDDHDHDQVPPPDPDDDDD